Protein 8Y1P (pdb70)

Sequence (1800 aa):
MAFWTQLMLLLWKNFMYRRRQPVQLLVELLWPLFLFFILVAVRHSHPPLEHHECHFPNKPLPSAGTVPWLQGLICNVNNTCFPQLTPGEEPGRLSNFNDSLVSRLLADARTVLGGASAHRTLAGLGKLIATLRAAAQEPLHSLLEAAEDLAQELLALRSLVELRALLQRPRGTSGPLELLSEALCSVSPACSELIGALDSHPLSRLLWRRLKPLILGKLLFAPDTPFTRKLMAQVNRTFEELTLLRDVREVWEMLGPRIFTFMNDSSNVAMLQRLLQMFLDPGSGGYSWQDAHADVGHLVGTLGRVTECLSLDKLEAAPSEAALVSRALQLLAEHRFWAGVVFLGPPGHVRIKIRMDIDVVTRTNKIRDRFWDPGPAADPLTDLRYVWGGFVYLQDLVERAAVRVLSGANPRAGLYLQQMPYPCYVDDVFLRVLSRSLPLFLTLAWIYSVTLTVKAVVREKETRLRDTMRAMGLSRAVLWLGWFLSCLGPFLLSAALLVLVLKLGDILPYSHPGVVFLFLAAFAVATVTQSFLLSAFFSRANLAAACGGLAYFSLYLPYVLCVAWRDRLPAGGRVAASLLSPVAFGFGCESLALLEEQGEGAQWHNVGTRPTADVFSLAQVSGLLLLDAALYGLATWYLEAVCPGQYGIPEPWNFPFRLRGLSLDFYQGHITAFLGHNGAGKTTTLSILSGLFPPSGGSAFILGHDVRSSMAAIRPHLGVCPQYNVLFDMLTVDEHVWFYGRLKGLSAAVVGPEQDRLLQDVGLVSKQSVQTRHLSGGMQRKLSVAIAFVGGSQVVILDEPTAGVDPASRRGIWELLLKYREGRTLILSTHHLDEAELLGDRVAVVAGGRLCCCGSPLFLRRHLGSGYYLTLVKRVGTPQLLALVQHWVPGARLVEELPHELVLVLPYTGAHDGSFATLFRELDTRLAELRLTGYGISDTSLEEIFLKVVEECAWALTRQQLQALLLKRFLLARRSRRGLFAQIVLPALFVGLALVFSLIVPPFGHYPALRLSPTMYGAQVSFFSEDAPGDPGRARLLEALLQEAGLEEPPVQHSSHRFSAPEVPAEVAKVLASGNWTPESPSPACQCSRPGARRLLPDCPAAAGGPPPPQAVTGSGEVVQNLTGRNLSDFLVKTYPRLVRQGLKTKKWVNEVRYGGFSLGGRDPGLPSGQELGRSVEELWALLSPLPGGALDRVLKNLTAWAHSLDAQDSLKIWFNNKGWHSMVAFVNRASNAILRAHLPPGPARHAHSITTLNHPLNLTKEQLSEGALMASSVDVLVSICVVFAMSFVPASFTLVLIEERVTRAKHLQLMGGLSPTLYWLGNFLWDMCNYLVPACIVVLIFLAFQQRAYVAPANLPALLLLLLLYGWSITPLMYPASFFFSVPSTAYVVLTCINLFIGINGSMATFVLELFSDQKLQEVSRILKQVFLIFPHFCLGRGLIDMVRNQAMADAFERLGDRQFQSPLRWEVVGKNLLAMVIQGPLFLLFTLLLQHRSQLLPVLVLRNLRLCLGIPPGECFGLLGVNGAGKTSTFRMVTGDTLASRGEAVLAGHSVAREPSAAHLSMGYCPQSDAIFELLLTGREHLELLARLRGVPEAQVAQTAGSGLARLGLSWYADRPAGTYSGGNKRKLATALALVGDPAVVFLDEPTTGMDPSARRFLWNSLLAVVREGRSVMLTSHSMEECEALCSRLAIMVNGRFRCLGSPQHLKGRFAAGHTLTLRVPAARSQPAAAFVAAEFPGAELREAHGGRLRFQLPPGGRCALARVFGELAVHGAEHGVEDFSVSQTMLEEVFLYFSKDQ

Radius of gyration: 55.16 Å; Cα contacts (8 Å, |Δi|>4): 2455; chains: 1; bounding box: 63×89×198 Å

B-factor: mean 52.03, std 25.71, range [0.37, 94.44]

Solvent-accessible surface area: 89745 Å² total; per-residue (Å²): 191,72,67,170,30,37,12,100,0,9,57,59,3,13,116,10,47,51,120,78,63,92,105,58,61,99,77,6,42,97,84,4,42,125,16,0,120,70,9,23,63,63,11,111,71,90,85,33,106,105,73,104,53,15,8,2,9,4,19,12,0,18,27,20,29,42,60,44,35,69,8,4,34,12,30,17,46,89,12,77,28,88,76,141,75,5,60,0,4,59,73,26,77,16,44,30,38,111,82,1,20,32,39,64,42,74,27,38,41,21,88,26,82,4,18,78,13,9,111,115,26,23,71,3,70,54,111,60,155,51,141,101,181,109,117,86,132,94,20,65,84,29,61,26,91,2,46,27,57,32,37,87,82,80,110,27,141,129,1,55,85,53,37,129,60,37,34,110,131,116,169,62,110,37,4,40,25,61,85,55,29,121,16,15,16,55,201,95,118,25,5,57,104,66,55,50,41,9,83,70,66,92,84,1,113,70,13,34,118,37,28,72,41,18,49,38,0,28,0,1,14,1,50,61,57,100,78,2,137,132,0,2,59,48,1,50,128,36,27,104,73,62,27,34,63,100,9,58,64,79,24,60,110,115,72,4,84,131,65,95,91,96,99,119,87,14,42,79,103,37,62,81,94,95,38,76,124,101,154,132,21,5,47,49,29,45,199,61,83,138,106,58,39,54,26,70,17,110,65,15,33,75,84,0,87,95,12,94,23,25,36,154,94,3,36,45,44,10,107,64,61,86,40,0,20,60,91,0,56,118,5,46,90,98,142,88,16,12,0,0,0,3,15,65,45,181,161,18,101,9,85,0,4,0,10,0,27,22,91,30,1,20,97,0,70,60,48,37,56,110,114,16,58,0,8,23,17,23,69,30,95,82,48,6,63,5,13,52,3,0,1,0,6,0,0,2,22,0,0,20,2,0,1,55,27,36,27,36,66,77,5,106,7,1,0,19,2,2,11,18,5,14,4,19,19,6,41,13,83,17,16,56,66,0,18,74,26,7,0,57,36,2,2,59,3,2,41,58,8,0,20,20,4,0,67,41,10,0,115,17,40,73,24,100,6,38,42,14,0,82,22,37,38,10,48,71,45,0,10,35,61,1,31,53,86,29,4,27,30,21,1,60,93,8,0,39,72,1,8,99,18,5,82,137,11,63,0,2,21,50,5,67,51,25,5,8,70,103,7,5,23,8,0,0,28,0,0,0,18,2,0,11,31,22,1,14,131,43,57,132,3,101,87,0,28,56,35,0,14,121,28,1,62,59,43,8,77,45,2,69,110,11,22,42,178,9,84,221,33,92,49,50,33,6,70,66,27,0,68,51,0,2,0,1,6,0,1,0,1,16,0,2,5,15,14,6,23,74,8,91,0,1,50,142,140,22,35,52,81,106,31,28,87,48,0,9,2,6,55,69,0,23,41,22,0,94,90,0,15,63,83,22,23,116,35,4,119,95,46,24,19,45,80,37,51,134,127,57,115,79,112,97,218,53,157,110,168,238,9,94,16,108,52,29,63,10,98,111,22,48,2,7,1,2,14,1,86,94,34,88,9,14,79,30,41,17,32,29,31,17,27,90,60,102,11,108,58,54,22,33,128,99,72,19,75,86,58,76,81,47,34,91,51,8,57,66,72,13,6,33,1,43,136,83,39,9,11,3,54,28,0,14,0,39,39,0,1,69,1,3,4,32,15,24,62,48,71,79,89,80,6,33,92,33,32,97,79,2,6,123,49,15,57,3,88,101,87,78,90,36,30,4,111,112,16,74,57,2,23,37,9,29,1,1,0,0,10,4,1,4,19,39,0,78,6,0,5,0,32,20,1,1,59,76,14,76,33,57,18,15,22,15,0,6,89,8,0,60,110,5,31,154,56,53,6,0,1,2,6,2,48,27,21,12,1,1,54,32,6,16,17,102,10,0,7,13,14,78,18,127,60,29,30,48,7,17,6,2,81,16,35,19,120,51,11,69,7,18,28,8,42,14,59,125,254,94,18,43,96,83,36,59,62,36,27,73,114,61,48,108,61,10,137,8,62,88,113,80,110,136,69,18,46,3,49,30,44,59,83,13,16,98,125,27,28,11,13,60,32,4,141,43,19,82,96,74,21,94,106,33,193,34,109,16,44,12,11,34,26,7,46,24,62,76,7,25,20,80,9,37,112,120,70,114,262,27,140,97,140,66,14,65,97,8,10,86,57,26,4,91,68,33,37,149,81,20,193,236,59,66,111,49,31,52,79,48,0,14,99,64,2,8,113,7,4,61,104,39,125,121,71,103,117,97,20,138,30,28,31,101,65,105,6,50,35,60,18,52,64,6,18,9,4,13,4,31,46,42,96,77,63,106,27,38,44,113,11,18,62,1,9,9,47,44,10,32,17,136,106,36,58,148,119,128,69,116,93,56,47,66,56,59,170,68,72,81,119,9,47,142,70,10,91,79,60,142,56,77,58,152,32,110,17,48,78,31,104,56,26,138,148,51,12,64,47,10,16,16,84,30,71,74,4,3,6,13,43,47,6,50,58,11,107,25,78,89,29,9,34,4,17,43,1,68,53,33,38,7,5,18,19,2,11,32,15,11,16,97,40,1,139,142,13,27,46,18,21,27,104,11,74,5,36,6,2,0,1,13,4,4,5,15,84,47,86,60,77,99,57,8,122,70,30,0,55,5,21,92,67,81,79,62,120,108,66,90,89,127,44,36,41,45,3,118,29,37,78,32,79,15,53,109,0,80,42,52,50,63,50,30,4,0,8,0,3,4,17,11,24,0,51,5,3,8,2,0,2,0,1,31,0,1,20,0,3,0,38,7,64,18,118,98,24,43,42,93,149,52,26,28,4,22,0,2,5,31,0,5,83,25,51,108,118,51,53,44,118,12,43,98,137,38,24,53,37,39,12,76,20,14,61,38,25,24,51,1,8,4,32,2,8,2,28,17,0,61,25,4,28,113,29,68,44,31,3,15,35,49,29,11,7,51,42,38,75,27,27,102,25,9,13,61,11,2,8,64,39,5,68,80,41,10,100,97,5,0,56,78,5,9,92,34,14,61,69,98,114,32,30,1,101,124,49,96,37,6,24,49,24,25,70,97,27,13,60,56,7,2,57,0,14,11,4,70,18,6,43,32,3,26,98,154,66,35,104,55,84,25,93,90,93,20,33,75,84,20,104,108,25,12,96,70,11,19,127,18,30,98,42,100,150,136,176,78,98,170,173,117,72,26,73,50,152,69,100,151,27,73,116,95,16,105,113,46,19,19,5,0,14,11,12,24,33,22,63,47,47,80,40,22,56,79,30,99,54,100,46,74,96,143,120,166,89,72,75,81,106,147,61,76,113,2,70,53,76,11,44,137,13,8,116,29,1,76,157,58,16,94,74,8,18,101,36,31,133,51,84,106,99,120,60,14,67,14,145,127,92,161,12,107,11,41,12,70,72,31,97,30,9,2,33,26,17,37,74,77,77,36,15,16,46,13,35,81,51,24,20,49,93,52,180,52,118,220,80,104,75,50,21,30,62,48,44,106,105,196,92,76,76,24,16,76,131,50,36,28,23,15,29,69,80,81,3,31,27,120,108,14,34,4,26,76,21,9,6,50,11,19,26,17,79,62,18,96,132,61,68,51,77,121,26,33,37,59,1,111,88,72,3,63,40,42,204,102,59,125,83,8,78,30,119,59,3,20,14,8,16,7,13,0,5,18,14,31,28,44,125,59,44,114,59,47,29,31,34,15,6,31,31,50,66,43,27,18,69,19,37,134,72,12,35,100,11,18,76,68,69,20,181,141,59,84,3,16,20,3,14,7,81,6,24,25,6,15,90,47,28,36,25,64,19,3,4,12,11,104,27,98,39,175,19,80,3,38,25,90,76,17,79,60,167,46,24,34,6,31,20,7,12,4,67,3,69,66,99,75,10,123,54,2,31,62,19,5,57,77,44,6,87,76,14,85,91,124,42,63,58,65,4,41,12,52,5,24,10,55,98,50,70,79,18,27,20,18,112,13,15,6,8,5,35,97,81,0,56,116,39,26,22,87,44,21,6,8,30,26,8,51,26,22,48,11,40,10,142,18,32,137,53,104

Foldseek 3Di:
DFLVVLLVLLQVVLVLVVVVDVVLVVCLQCLLVVLLVVVLVVDVVFDKDWDFWFFFDWAFFCLVDDLSNVLSLQAPLWRPGDRDHAQCQFFQFHGRFCPFLVNVVVQLCCCQLLHDLLVQLLVLVVVPPDPPDQVVVVSLVSNCVSVLVSVVSVPVVPRVVVVVVLLPDDDPLQAPSNSCNRRSGHCQVLVVVSVVSQPSDPSSCVSCVLCVQVQFAAEEEEADDVVVVLLCVLLVVVLVVLQLLALVVVVLVVCLVVLVVCPPPCLVPVPCVPQVPPPDVSVVVNVANPCPSVVVCSVSVSRNVVNVSGDPHRYDYYNHDVVVQVVQVVVVVVVHHQWYWYWDDPFFATAIAIFGFDLQADFFPALFDFFDFLDLQDGSRDFPSCPSSVVLNVVVSSLQSSLCPSFPDRDFFIEMAGAFIARIFMGRPLLLPPLPPVLVSVLVSCLSLLLVLLLVVQVCQLQVNVVQQVLLVDDVVSNVVSSLVNSLPSQLVSLLVCLCSCCPSPVQDLEDSVLSSLLSSLLSLLSSLQSLLLNLPDRDSQVRSVVRSVVSVVLQVVQVVCLVPVPPQDLVNQLVSVLRSSNLVSLLRLQQSLQQQQQHGHDDPCQQPGNADRGHRNVVSSVSSNVSRVVRSVVVVVSCQAPVDPPDDHDPDDDPPDCDWVADHFDQFAAEEEEAAPDLAGVVVVCQLSQPDDDDRFETDDAHDPGSVVVVVCSLAEFEQEPRLNFDQSDFLLVVLVSLQSSRDDDPPVSVCVSVVLCVLLVHVVRRGDGVVPDDPLSSLSSSVSSRCHNNHAAYEYEASCPPHFVLSVVSSVVSVQVPRGRHTYYYYHFFCVCCVPRHAFYWYPAPNYTQDTGGLLVLCVVQWQAKKKKFAAVPDDVVVLCLVCVQPVPKAFDDDDPGMTMIRDHNVCCLVLPQLVSVVVVVVVVVPPNTDDMFMFTGDSVVSSVVSNVVPHVCVQVVLLVLVVVQVVVVVVVPPPPDPCLFVQLLVLLLVLLVLLPPDDFDQPRFDWAWQADDLFAFEAEEAENDDPDPQVVLLVQLLVVLQQADQQDPPCNVDAWAFDDFDDVLVVVFVPVDDDQAGAWDDWDAAPPSRRHGGTDADPRFLHGGAGWHAHVSNYIYGHDYPGSDSRNSHRCQCVQFDVCSSSSTPGCRHHFKYKYKFADNPDSDDLPSQLVSLVSVVPSDDPDVPPSPCVVSVVSNVNSVVPRGRIYMHIHGRSSSSSSSPNVVQSSSFSSSLRSNPPGSPDPPYGYIYIYGYRRADDCRNPVSRVLVPCSVLVSLLSNLLSLLQSVLVVLLVLLVVQCQACVQPLCQVVNDPPCPLCSSVVVQLVVVQVSLVSSVCSCVVDVRHQPDDCLGPPCVSVVSSLLSVQPNLPPNVCRQAVRDNPNCSVVSSVVSSVLSVCLSVQLPPDDPDDDDDCVNVVSVVVVLVVCQPPLSRLVSVLVVVSSVLVVVQVCCVVPHPHDDRCSCDDSRHVVNCVRRVPNVVSSVVSVVCCVVDHVVCDQDDLLLDGDDDDFLEEAAEEAGDDPCDVVVVCQQQPNDDDDDDDHHNSNDDPPPDPPCNRRAGREADLPQRDDQDDQACLSLLSSLVSPDDPVPVSVVLSVVLPVLDVLCPDDSRDDRLSDGLLSVVVSVLSSCVVDPHADAYAANCDPGNCPSVVVSLVVLCVSSVPRGYDYHYDHGQVVCVRDHFWYDYADVNDDPDTGTVVVLLVPLNFAKKWWFAFAPVLQVVLVVVVCVQPVPFAWDDDPRRTTITGQGDDDSSHDSPVSSCCSVVVVPSRTDGIDMGGDSCPVSCVVVSVSD

Structure (mmCIF, N/CA/C/O backbone):
data_8Y1P
#
_entry.id   8Y1P
#
_cell.length_a   1.00
_cell.length_b   1.00
_cell.length_c   1.00
_cell.angle_alpha   90.00
_cell.angle_beta   90.00
_cell.angle_gamma   90.00
#
_symmetry.space_group_name_H-M   'P 1'
#
loop_
_entity.id
_entity.type
_entity.pdbx_description
1 polymer 'Phospholipid-transporting ATPase ABCA7'
2 non-polymer O-[(S)-({(2R)-2,3-bis[(9Z)-octadec-9-enoyloxy]propyl}oxy)(hydroxy)phosphoryl]-L-serine
#
loop_
_atom_site.group_PDB
_atom_site.id
_atom_site.type_symbol
_atom_site.label_atom_id
_atom_site.label_alt_id
_atom_site.label_comp_id
_atom_site.label_asym_id
_atom_site.label_entity_id
_atom_site.label_seq_id
_atom_site.pdbx_PDB_ins_code
_atom_site.Cartn_x
_atom_site.Cartn_y
_atom_site.Cartn_z
_atom_site.occupancy
_atom_site.B_iso_or_equiv
_atom_site.auth_seq_id
_atom_site.auth_comp_id
_atom_site.auth_asym_id
_atom_site.auth_atom_id
_atom_site.pdbx_PDB_model_num
ATOM 1 N N . MET A 1 1 ? 142.269 185.029 114.336 1.00 71.19 1 MET A N 1
ATOM 2 C CA . MET A 1 1 ? 142.644 184.255 115.515 1.00 71.19 1 MET A CA 1
ATOM 3 C C . MET A 1 1 ? 143.179 182.876 115.119 1.00 71.19 1 MET A C 1
ATOM 4 O O . MET A 1 1 ? 142.461 182.069 114.540 1.00 71.19 1 MET A O 1
ATOM 9 N N . ALA A 1 2 ? 144.455 182.617 115.411 1.00 43.94 2 ALA A N 1
ATOM 10 C CA . ALA A 1 2 ? 145.087 181.350 115.062 1.00 43.94 2 ALA A CA 1
ATOM 11 C C . ALA A 1 2 ? 145.208 180.420 116.261 1.00 43.94 2 ALA A C 1
ATOM 12 O O . ALA A 1 2 ? 144.702 179.301 116.222 1.00 43.94 2 ALA A O 1
ATOM 14 N N . PHE A 1 3 ? 145.886 180.861 117.320 1.00 42.34 3 PHE A N 1
ATOM 15 C CA . PHE A 1 3 ? 146.013 180.049 118.523 1.00 42.34 3 PHE A CA 1
ATOM 16 C C . PHE A 1 3 ? 144.664 179.858 119.178 1.00 42.34 3 PHE A C 1
ATOM 17 O O . PHE A 1 3 ? 144.332 178.753 119.601 1.00 42.34 3 PHE A O 1
ATOM 25 N N . TRP A 1 4 ? 143.872 180.911 119.273 1.00 43.65 4 TRP A N 1
ATOM 26 C CA . TRP A 1 4 ? 142.628 180.839 120.015 1.00 43.65 4 TRP A CA 1
ATOM 27 C C . TRP A 1 4 ? 141.449 180.429 119.149 1.00 43.65 4 TRP A C 1
ATOM 28 O O . TRP A 1 4 ? 140.309 180.762 119.478 1.00 43.65 4 TRP A O 1
ATOM 39 N N . THR A 1 5 ? 141.704 179.760 118.027 1.00 36.61 5 THR A N 1
ATOM 40 C CA . THR A 1 5 ? 140.741 178.878 117.386 1.00 36.61 5 THR A CA 1
ATOM 41 C C . THR A 1 5 ? 141.268 177.476 117.212 1.00 36.61 5 THR A C 1
ATOM 42 O O . THR A 1 5 ? 140.472 176.543 117.184 1.00 36.61 5 THR A O 1
ATOM 46 N N . GLN A 1 6 ? 142.586 177.300 117.100 1.00 27.67 6 GLN A N 1
ATOM 47 C CA . GLN A 1 6 ? 143.156 175.968 117.229 1.00 27.67 6 GLN A CA 1
ATOM 48 C C . GLN A 1 6 ? 142.868 175.396 118.602 1.00 27.67 6 GLN A C 1
ATOM 49 O O . GLN A 1 6 ? 142.535 174.218 118.721 1.00 27.67 6 GLN A O 1
ATOM 55 N N . LEU A 1 7 ? 142.925 176.225 119.643 1.00 18.52 7 LEU A N 1
ATOM 56 C CA . LEU A 1 7 ? 142.574 175.752 120.975 1.00 18.52 7 LEU A CA 1
ATOM 57 C C . LEU A 1 7 ? 141.090 175.455 121.104 1.00 18.52 7 LEU A C 1
ATOM 58 O O . LEU A 1 7 ? 140.720 174.481 121.757 1.00 18.52 7 LEU A O 1
ATOM 63 N N . MET A 1 8 ? 140.222 176.252 120.491 1.00 22.34 8 MET A N 1
ATOM 64 C CA . MET A 1 8 ? 138.798 175.948 120.600 1.00 22.34 8 MET A CA 1
ATOM 65 C C . MET A 1 8 ? 138.436 174.677 119.840 1.00 22.34 8 MET A C 1
ATOM 66 O O . MET A 1 8 ? 137.605 173.896 120.309 1.00 22.34 8 MET A O 1
ATOM 71 N N . LEU A 1 9 ? 139.053 174.432 118.681 1.00 18.73 9 LEU A N 1
ATOM 72 C CA . LEU A 1 9 ? 138.819 173.162 117.995 1.00 18.73 9 LEU A CA 1
ATOM 73 C C . LEU A 1 9 ? 139.389 171.998 118.781 1.00 18.73 9 LEU A C 1
ATOM 74 O O . LEU A 1 9 ? 138.726 170.970 118.948 1.00 18.73 9 LEU A O 1
ATOM 79 N N . LEU A 1 10 ? 140.581 172.164 119.331 1.00 13.81 10 LEU A N 1
ATOM 80 C CA . LEU A 1 10 ? 141.243 171.077 120.016 1.00 13.81 10 LEU A CA 1
ATOM 81 C C . LEU A 1 10 ? 140.650 170.826 121.385 1.00 13.81 10 LEU A C 1
ATOM 82 O O . LEU A 1 10 ? 140.937 169.799 121.993 1.00 13.81 10 LEU A O 1
ATOM 87 N N . LEU A 1 11 ? 139.799 171.714 121.870 1.00 12.95 11 LEU A N 1
ATOM 88 C CA . LEU A 1 11 ? 139.109 171.500 123.126 1.00 12.95 11 LEU A CA 1
ATOM 89 C C . LEU A 1 11 ? 137.669 171.060 122.915 1.00 12.95 11 LEU A C 1
ATOM 90 O O . LEU A 1 11 ? 137.134 170.280 123.713 1.00 12.95 11 LEU A O 1
ATOM 95 N N . TRP A 1 12 ? 137.061 171.470 121.806 1.00 17.44 12 TRP A N 1
ATOM 96 C CA . TRP A 1 12 ? 135.780 170.919 121.405 1.00 17.44 12 TRP A CA 1
ATOM 97 C C . TRP A 1 12 ? 135.883 169.445 121.048 1.00 17.44 12 TRP A C 1
ATOM 98 O O . TRP A 1 12 ? 134.941 168.689 121.294 1.00 17.44 12 TRP A O 1
ATOM 109 N N . LYS A 1 13 ? 137.012 169.010 120.491 1.00 8.60 13 LYS A N 1
ATOM 110 C CA . LYS A 1 13 ? 137.194 167.592 120.205 1.00 8.60 13 LYS A CA 1
ATOM 111 C C . LYS A 1 13 ? 137.171 166.753 121.469 1.00 8.60 13 LYS A C 1
ATOM 112 O O . LYS A 1 13 ? 136.512 165.713 121.514 1.00 8.60 13 LYS A O 1
ATOM 118 N N . ASN A 1 14 ? 137.913 167.168 122.496 1.00 11.87 14 ASN A N 1
ATOM 119 C CA . ASN A 1 14 ? 137.959 166.397 123.730 1.00 11.87 14 ASN A CA 1
ATOM 120 C C . ASN A 1 14 ? 136.628 166.426 124.447 1.00 11.87 14 ASN A C 1
ATOM 121 O O . ASN A 1 14 ? 136.250 165.435 125.074 1.00 11.87 14 ASN A O 1
ATOM 126 N N . PHE A 1 15 ? 135.880 167.523 124.334 1.00 21.36 15 PHE A N 1
ATOM 127 C CA . PHE A 1 15 ? 134.529 167.508 124.882 1.00 21.36 15 PHE A CA 1
ATOM 128 C C . PHE A 1 15 ? 133.612 166.570 124.118 1.00 21.36 15 PHE A C 1
ATOM 129 O O . PHE A 1 15 ? 132.721 165.966 124.716 1.00 21.36 15 PHE A O 1
ATOM 137 N N . MET A 1 16 ? 133.819 166.404 122.813 1.00 24.59 16 MET A N 1
ATOM 138 C CA . MET A 1 16 ? 132.958 165.481 122.080 1.00 24.59 16 MET A CA 1
ATOM 139 C C . MET A 1 16 ? 133.313 164.017 122.318 1.00 24.59 16 MET A C 1
ATOM 140 O O . MET A 1 16 ? 132.412 163.194 122.372 1.00 24.59 16 MET A O 1
ATOM 145 N N . TYR A 1 17 ? 134.586 163.632 122.422 1.00 19.50 17 TYR A N 1
ATOM 146 C CA . TYR A 1 17 ? 134.840 162.294 122.970 1.00 19.50 17 TYR A CA 1
ATOM 147 C C . TYR A 1 17 ? 134.404 162.107 124.398 1.00 19.50 17 TYR A C 1
ATOM 148 O O . TYR A 1 17 ? 134.148 160.974 124.802 1.00 19.50 17 TYR A O 1
ATOM 157 N N . ARG A 1 18 ? 134.346 163.152 125.194 1.00 20.73 18 ARG A N 1
ATOM 158 C CA . ARG A 1 18 ? 133.961 162.903 126.567 1.00 20.73 18 ARG A CA 1
ATOM 159 C C . ARG A 1 18 ? 132.445 162.843 126.707 1.00 20.73 18 ARG A C 1
ATOM 160 O O . ARG A 1 18 ? 131.942 162.229 127.645 1.00 20.73 18 ARG A O 1
ATOM 168 N N . ARG A 1 19 ? 131.705 163.381 125.744 1.00 20.53 19 ARG A N 1
ATOM 169 C CA . ARG A 1 19 ? 130.251 163.317 125.776 1.00 20.53 19 ARG A CA 1
ATOM 170 C C . ARG A 1 19 ? 129.700 162.021 125.190 1.00 20.53 19 ARG A C 1
ATOM 171 O O . ARG A 1 19 ? 128.731 161.483 125.720 1.00 20.53 19 ARG A O 1
ATOM 179 N N . ARG A 1 20 ? 130.293 161.466 124.129 1.00 26.18 20 ARG A N 1
ATOM 180 C CA . ARG A 1 20 ? 129.727 160.270 123.498 1.00 26.18 20 ARG A CA 1
ATOM 181 C C . ARG A 1 20 ? 129.935 158.998 124.288 1.00 26.18 20 ARG A C 1
ATOM 182 O O . ARG A 1 20 ? 129.575 157.942 123.773 1.00 26.18 20 ARG A O 1
ATOM 190 N N . GLN A 1 21 ? 130.534 159.033 125.468 1.00 26.49 21 GLN A N 1
ATOM 191 C CA . GLN A 1 21 ? 130.756 157.841 126.282 1.00 26.49 21 GLN A CA 1
ATOM 192 C C . GLN A 1 21 ? 130.238 158.099 127.684 1.00 26.49 21 GLN A C 1
ATOM 193 O O . GLN A 1 21 ? 131.022 158.329 128.606 1.00 26.49 21 GLN A O 1
ATOM 199 N N . PRO A 1 22 ? 128.937 158.093 127.882 1.00 19.77 22 PRO A N 1
ATOM 200 C CA . PRO A 1 22 ? 128.415 158.464 129.195 1.00 19.77 22 PRO A CA 1
ATOM 201 C C . PRO A 1 22 ? 128.294 157.313 130.181 1.00 19.77 22 PRO A C 1
ATOM 202 O O . PRO A 1 22 ? 127.324 157.244 130.932 1.00 19.77 22 PRO A O 1
ATOM 206 N N . VAL A 1 23 ? 129.273 156.420 130.218 1.00 24.15 23 VAL A N 1
ATOM 207 C CA . VAL A 1 23 ? 129.465 155.514 131.342 1.00 24.15 23 VAL A CA 1
ATOM 208 C C . VAL A 1 23 ? 130.934 155.566 131.716 1.00 24.15 23 VAL A C 1
ATOM 209 O O . VAL A 1 23 ? 131.360 154.968 132.701 1.00 24.15 23 VAL A O 1
ATOM 213 N N . GLN A 1 24 ? 131.738 156.207 130.895 1.00 20.98 24 GLN A N 1
ATOM 214 C CA . GLN A 1 24 ? 133.035 156.629 131.375 1.00 20.98 24 GLN A CA 1
ATOM 215 C C . GLN A 1 24 ? 132.865 157.808 132.309 1.00 20.98 24 GLN A C 1
ATOM 216 O O . GLN A 1 24 ? 133.354 157.802 133.443 1.00 20.98 24 GLN A O 1
ATOM 222 N N . LEU A 1 25 ? 132.040 158.759 131.896 1.00 17.71 25 LEU A N 1
ATOM 223 C CA . LEU A 1 25 ? 131.884 160.007 132.620 1.00 17.71 25 LEU A CA 1
ATOM 224 C C . LEU A 1 25 ? 131.092 159.825 133.895 1.00 17.71 25 LEU A C 1
ATOM 225 O O . LEU A 1 25 ? 131.309 160.555 134.862 1.00 17.71 25 LEU A O 1
ATOM 230 N N . LEU A 1 26 ? 130.160 158.887 133.919 1.00 19.94 26 LEU A N 1
ATOM 231 C CA . LEU A 1 26 ? 129.312 158.777 135.089 1.00 19.94 26 LEU A CA 1
ATOM 232 C C . LEU A 1 26 ? 129.996 157.953 136.164 1.00 19.94 26 LEU A C 1
ATOM 233 O O . LEU A 1 26 ? 129.925 158.296 137.343 1.00 19.94 26 LEU A O 1
ATOM 238 N N . VAL A 1 27 ? 130.630 156.851 135.778 1.00 14.10 27 VAL A N 1
ATOM 239 C CA . VAL A 1 27 ? 131.393 156.043 136.717 1.00 14.10 27 VAL A CA 1
ATOM 240 C C . VAL A 1 27 ? 132.548 156.821 137.318 1.00 14.10 27 VAL A C 1
ATOM 241 O O . VAL A 1 27 ? 132.778 156.750 138.528 1.00 14.10 27 VAL A O 1
ATOM 245 N N . GLU A 1 28 ? 133.254 157.638 136.528 1.00 19.41 28 GLU A N 1
ATOM 246 C CA . GLU A 1 28 ? 134.375 158.334 137.164 1.00 19.41 28 GLU A CA 1
ATOM 247 C C . GLU A 1 28 ? 133.950 159.526 137.999 1.00 19.41 28 GLU A C 1
ATOM 248 O O . GLU A 1 28 ? 134.813 160.238 138.508 1.00 19.41 28 GLU A O 1
ATOM 254 N N . LEU A 1 29 ? 132.658 159.765 138.147 1.00 17.19 29 LEU A N 1
ATOM 255 C CA . LEU A 1 29 ? 132.146 160.793 139.025 1.00 17.19 29 LEU A CA 1
ATOM 256 C C . LEU A 1 29 ? 131.333 160.241 140.183 1.00 17.19 29 LEU A C 1
ATOM 257 O O . LEU A 1 29 ? 131.211 160.921 141.199 1.00 17.19 29 LEU A O 1
ATOM 262 N N . LEU A 1 30 ? 130.795 159.034 140.072 1.00 8.50 30 LEU A N 1
ATOM 263 C CA . LEU A 1 30 ? 130.187 158.360 141.206 1.00 8.50 30 LEU A CA 1
ATOM 264 C C . LEU A 1 30 ? 131.112 157.371 141.865 1.00 8.50 30 LEU A C 1
ATOM 265 O O . LEU A 1 30 ? 130.674 156.661 142.756 1.00 8.50 30 LEU A O 1
ATOM 270 N N . TRP A 1 31 ? 132.319 157.224 141.402 1.00 7.18 31 TRP A N 1
ATOM 271 C CA . TRP A 1 31 ? 133.198 156.339 142.146 1.00 7.18 31 TRP A CA 1
ATOM 272 C C . TRP A 1 31 ? 133.847 157.031 143.339 1.00 7.18 31 TRP A C 1
ATOM 273 O O . TRP A 1 31 ? 134.001 156.370 144.361 1.00 7.18 31 TRP A O 1
ATOM 284 N N . PRO A 1 32 ? 134.257 158.329 143.313 1.00 11.23 32 PRO A N 1
ATOM 285 C CA . PRO A 1 32 ? 134.604 158.958 144.592 1.00 11.23 32 PRO A CA 1
ATOM 286 C C . PRO A 1 32 ? 133.416 159.495 145.369 1.00 11.23 32 PRO A C 1
ATOM 287 O O . PRO A 1 32 ? 133.492 160.563 145.972 1.00 11.23 32 PRO A O 1
ATOM 291 N N . LEU A 1 33 ? 132.331 158.753 145.380 1.00 6.72 33 LEU A N 1
ATOM 292 C CA . LEU A 1 33 ? 131.192 158.970 146.244 1.00 6.72 33 LEU A CA 1
ATOM 293 C C . LEU A 1 33 ? 130.677 157.630 146.709 1.00 6.72 33 LEU A C 1
ATOM 294 O O . LEU A 1 33 ? 129.635 157.563 147.352 1.00 6.72 33 LEU A O 1
ATOM 299 N N . PHE A 1 34 ? 131.342 156.564 146.331 1.00 14.36 34 PHE A N 1
ATOM 300 C CA . PHE A 1 34 ? 131.246 155.289 146.983 1.00 14.36 34 PHE A CA 1
ATOM 301 C C . PHE A 1 34 ? 132.501 155.038 147.791 1.00 14.36 34 PHE A C 1
A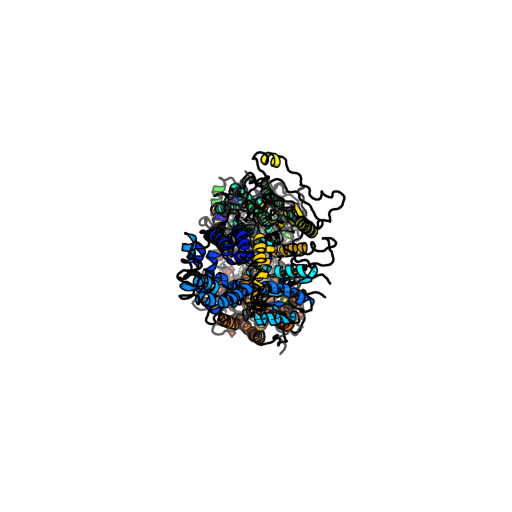TOM 302 O O . PHE A 1 34 ? 132.586 154.054 148.519 1.00 14.36 34 PHE A O 1
ATOM 310 N N . LEU A 1 35 ? 133.458 155.939 147.746 1.00 7.89 35 LEU A N 1
ATOM 311 C CA . LEU A 1 35 ? 134.552 155.834 148.683 1.00 7.89 35 LEU A CA 1
ATOM 312 C C . LEU A 1 35 ? 134.455 156.825 149.828 1.00 7.89 35 LEU A C 1
ATOM 313 O O . LEU A 1 35 ? 135.008 156.560 150.888 1.00 7.89 35 LEU A O 1
ATOM 318 N N . PHE A 1 36 ? 133.751 157.937 149.664 1.00 7.95 36 PHE A N 1
ATOM 319 C CA . PHE A 1 36 ? 133.540 158.891 150.740 1.00 7.95 36 PHE A CA 1
ATOM 320 C C . PHE A 1 36 ? 132.121 158.887 151.255 1.00 7.95 36 PHE A C 1
ATOM 321 O O . PHE A 1 36 ? 131.741 159.811 151.960 1.00 7.95 36 PHE A O 1
ATOM 329 N N . PHE A 1 37 ? 131.305 157.925 150.870 1.00 5.41 37 PHE A N 1
ATOM 330 C CA . PHE A 1 37 ? 130.111 157.620 151.629 1.00 5.41 37 PHE A CA 1
ATOM 331 C C . PHE A 1 37 ? 130.309 156.370 152.448 1.00 5.41 37 PHE A C 1
ATOM 332 O O . PHE A 1 37 ? 129.348 155.826 152.983 1.00 5.41 37 PHE A O 1
ATOM 340 N N . ILE A 1 38 ? 131.534 155.888 152.520 1.00 20.89 38 ILE A N 1
ATOM 341 C CA . ILE A 1 38 ? 131.913 154.911 153.517 1.00 20.89 38 ILE A CA 1
ATOM 342 C C . ILE A 1 38 ? 132.493 155.603 154.738 1.00 20.89 38 ILE A C 1
ATOM 343 O O . ILE A 1 38 ? 132.175 155.236 155.867 1.00 20.89 38 ILE A O 1
ATOM 348 N N . LEU A 1 39 ? 133.295 156.652 154.537 1.00 2.74 39 LEU A N 1
ATOM 349 C CA . LEU A 1 39 ? 133.842 157.409 155.656 1.00 2.74 39 LEU A CA 1
ATOM 350 C C . LEU A 1 39 ? 132.780 158.198 156.395 1.00 2.74 39 LEU A C 1
ATOM 351 O O . LEU A 1 39 ? 132.893 158.370 157.603 1.00 2.74 39 LEU A O 1
ATOM 356 N N . VAL A 1 40 ? 131.749 158.681 155.710 1.00 3.11 40 VAL A N 1
ATOM 357 C CA . VAL A 1 40 ? 130.645 159.335 156.402 1.00 3.11 40 VAL A CA 1
ATOM 358 C C . VAL A 1 40 ? 129.891 158.358 157.290 1.00 3.11 40 VAL A C 1
ATOM 359 O O . VAL A 1 40 ? 129.427 158.728 158.372 1.00 3.11 40 VAL A O 1
ATOM 363 N N . ALA A 1 41 ? 129.818 157.090 156.919 1.00 18.94 41 ALA A N 1
ATOM 364 C CA . ALA A 1 41 ? 129.124 156.152 157.782 1.00 18.94 41 ALA A CA 1
ATOM 365 C C . ALA A 1 41 ? 130.011 155.559 158.864 1.00 18.94 41 ALA A C 1
ATOM 366 O O . ALA A 1 41 ? 129.490 155.150 159.900 1.00 18.94 41 ALA A O 1
ATOM 368 N N . VAL A 1 42 ? 131.329 155.507 158.673 1.00 4.30 42 VAL A N 1
ATOM 369 C CA . VAL A 1 42 ? 132.214 155.092 159.757 1.00 4.30 42 VAL A CA 1
ATOM 370 C C . VAL A 1 42 ? 132.428 156.234 160.741 1.00 4.30 42 VAL A C 1
ATOM 371 O O . VAL A 1 42 ? 132.680 155.996 161.921 1.00 4.30 42 VAL A O 1
ATOM 375 N N . ARG A 1 43 ? 132.261 157.478 160.315 1.00 7.10 43 ARG A N 1
ATOM 376 C CA . ARG A 1 43 ? 132.296 158.577 161.266 1.00 7.10 43 ARG A CA 1
ATOM 377 C C . ARG A 1 43 ? 131.061 158.580 162.148 1.00 7.10 43 ARG A C 1
ATOM 378 O O . ARG A 1 43 ? 131.171 158.761 163.357 1.00 7.10 43 ARG A O 1
ATOM 386 N N . HIS A 1 44 ? 129.887 158.360 161.595 1.00 11.21 44 HIS A N 1
ATOM 387 C CA . HIS A 1 44 ? 128.693 158.501 162.416 1.00 11.21 44 HIS A CA 1
ATOM 388 C C . HIS A 1 44 ? 128.393 157.290 163.260 1.00 11.21 44 HIS A C 1
ATOM 389 O O . HIS A 1 44 ? 127.349 157.265 163.908 1.00 11.21 44 HIS A O 1
ATOM 396 N N . SER A 1 45 ? 129.254 156.285 163.270 1.00 16.68 45 SER A N 1
ATOM 397 C CA . SER A 1 45 ? 129.085 155.167 164.178 1.00 16.68 45 SER A CA 1
ATOM 398 C C . SER A 1 45 ? 130.264 155.032 165.127 1.00 16.68 45 SER A C 1
ATOM 399 O O . SER A 1 45 ? 130.449 153.971 165.717 1.00 16.68 45 SER A O 1
ATOM 402 N N . HIS A 1 46 ? 131.077 156.083 165.269 1.00 16.43 46 HIS A N 1
ATOM 403 C CA . HIS A 1 46 ? 132.096 156.175 166.320 1.00 16.43 46 HIS A CA 1
ATOM 404 C C . HIS A 1 46 ? 132.240 157.629 166.741 1.00 16.43 46 HIS A C 1
ATOM 405 O O . HIS A 1 46 ? 133.252 158.273 166.448 1.00 16.43 46 HIS A O 1
ATOM 412 N N . PRO A 1 47 ? 131.255 158.179 167.445 1.00 18.91 47 PRO A N 1
ATOM 413 C CA . PRO A 1 47 ? 131.257 159.610 167.739 1.00 18.91 47 PRO A CA 1
ATOM 414 C C . PRO A 1 47 ? 132.306 159.945 168.785 1.00 18.91 47 PRO A C 1
ATOM 415 O O . PRO A 1 47 ? 132.815 159.040 169.455 1.00 18.91 47 PRO A O 1
ATOM 419 N N . PRO A 1 48 ? 132.693 161.208 168.944 1.00 16.07 48 PRO A N 1
ATOM 420 C CA . PRO A 1 48 ? 133.659 161.534 169.985 1.00 16.07 48 PRO A CA 1
ATOM 421 C C . PRO A 1 48 ? 133.002 161.567 171.347 1.00 16.07 48 PRO A C 1
ATOM 422 O O . PRO A 1 48 ? 131.847 161.958 171.497 1.00 16.07 48 PRO A O 1
ATOM 426 N N . LEU A 1 49 ? 133.750 161.140 172.353 1.00 16.17 49 LEU A N 1
ATOM 427 C CA . LEU A 1 49 ? 133.238 161.051 173.709 1.00 16.17 49 LEU A CA 1
ATOM 428 C C . LEU A 1 49 ? 134.020 162.017 174.570 1.00 16.17 49 LEU A C 1
ATOM 429 O O . LEU A 1 49 ? 135.240 161.926 174.616 1.00 16.17 49 LEU A O 1
ATOM 434 N N . GLU A 1 50 ? 133.353 162.912 175.276 1.00 18.96 50 GLU A N 1
ATOM 435 C CA . GLU A 1 50 ? 134.066 163.950 176.005 1.00 18.96 50 GLU A CA 1
ATOM 436 C C . GLU A 1 50 ? 133.928 163.782 177.509 1.00 18.96 50 GLU A C 1
ATOM 437 O O . GLU A 1 50 ? 132.815 163.711 178.033 1.00 18.96 50 GLU A O 1
ATOM 443 N N . HIS A 1 51 ? 135.063 163.735 178.200 1.00 6.75 51 HIS A N 1
ATOM 444 C CA . HIS A 1 51 ? 135.129 163.390 179.607 1.00 6.75 51 HIS A CA 1
ATOM 445 C C . HIS A 1 51 ? 135.602 164.565 180.438 1.00 6.75 51 HIS A C 1
ATOM 446 O O . HIS A 1 51 ? 136.453 165.347 180.010 1.00 6.75 51 HIS A O 1
ATOM 453 N N . HIS A 1 52 ? 135.083 164.635 181.661 1.00 14.65 52 HIS A N 1
ATOM 454 C CA . HIS A 1 52 ? 135.380 165.718 182.583 1.00 14.65 52 HIS A CA 1
ATOM 455 C C . HIS A 1 52 ? 136.724 165.463 183.235 1.00 14.65 52 HIS A C 1
ATOM 456 O O . HIS A 1 52 ? 137.488 164.593 182.828 1.00 14.65 52 HIS A O 1
ATOM 463 N N . GLU A 1 53 ? 137.024 166.202 184.280 1.00 18.30 53 GLU A N 1
ATOM 464 C CA . GLU A 1 53 ? 138.334 166.148 184.896 1.00 18.30 53 GLU A CA 1
ATOM 465 C C . GLU A 1 53 ? 138.295 165.158 186.040 1.00 18.30 53 GLU A C 1
ATOM 466 O O . GLU A 1 53 ? 137.499 165.325 186.957 1.00 18.30 53 GLU A O 1
ATOM 472 N N . CYS A 1 54 ? 139.129 164.124 185.991 1.00 24.86 54 CYS A N 1
ATOM 473 C CA . CYS A 1 54 ? 139.075 163.058 186.979 1.00 24.86 54 CYS A CA 1
ATOM 474 C C . CYS A 1 54 ? 140.147 163.286 188.031 1.00 24.86 54 CYS A C 1
ATOM 475 O O . CYS A 1 54 ? 141.318 163.393 187.700 1.00 24.86 54 CYS A O 1
ATOM 478 N N . HIS A 1 55 ? 139.729 163.397 189.286 1.00 6.64 55 HIS A N 1
ATOM 479 C CA . HIS A 1 55 ? 140.590 163.401 190.460 1.00 6.64 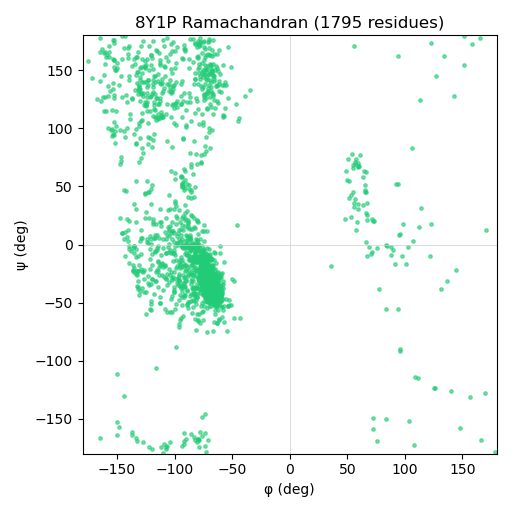55 HIS A CA 1
ATOM 480 C C . HIS A 1 55 ? 140.290 162.148 191.269 1.00 6.64 55 HIS A C 1
ATOM 481 O O . HIS A 1 55 ? 139.162 161.987 191.728 1.00 6.64 55 HIS A O 1
ATOM 488 N N . PHE A 1 56 ? 141.350 161.244 191.505 1.00 23.38 56 PHE A N 1
ATOM 489 C CA . PHE A 1 56 ? 141.240 159.892 192.037 1.00 23.38 56 PHE A CA 1
ATOM 490 C C . PHE A 1 56 ? 141.636 159.824 193.501 1.00 23.38 56 PHE A C 1
ATOM 491 O O . PHE A 1 56 ? 142.561 160.514 193.918 1.00 23.38 56 PHE A O 1
ATOM 499 N N . PRO A 1 57 ? 141.041 158.944 194.304 1.00 41.34 57 PRO A N 1
ATOM 500 C CA . PRO A 1 57 ? 141.440 158.808 195.707 1.00 41.34 57 PRO A CA 1
ATOM 501 C C . PRO A 1 57 ? 142.671 157.925 195.894 1.00 41.34 57 PRO A C 1
ATOM 502 O O . PRO A 1 57 ? 143.157 157.290 194.965 1.00 41.34 57 PRO A O 1
ATOM 506 N N . ASN A 1 58 ? 143.180 157.893 197.126 1.00 41.34 58 ASN A N 1
ATOM 507 C CA . ASN A 1 58 ? 144.455 157.248 197.403 1.00 41.34 58 ASN A CA 1
ATOM 508 C C . ASN A 1 58 ? 144.270 155.849 197.965 1.00 41.34 58 ASN A C 1
ATOM 509 O O . ASN A 1 58 ? 143.237 155.523 198.539 1.00 41.34 58 ASN A O 1
ATOM 514 N N . LYS A 1 59 ? 145.298 155.019 197.800 1.00 41.34 59 LYS A N 1
ATOM 515 C CA . LYS A 1 59 ? 145.264 153.600 198.136 1.00 41.34 59 LYS A CA 1
ATOM 516 C C . LYS A 1 59 ? 146.368 153.289 199.120 1.00 41.34 59 LYS A C 1
ATOM 517 O O . LYS A 1 59 ? 147.485 153.010 198.701 1.00 41.34 59 LYS A O 1
ATOM 523 N N . PRO A 1 60 ? 146.114 153.326 200.411 1.00 41.34 60 PRO A N 1
ATOM 524 C CA . PRO A 1 60 ? 147.184 153.092 201.372 1.00 41.34 60 PRO A CA 1
ATOM 525 C C . PRO A 1 60 ? 147.682 151.664 201.361 1.00 41.34 60 PRO A C 1
ATOM 526 O O . PRO A 1 60 ? 146.910 150.722 201.222 1.00 41.34 60 PRO A O 1
ATOM 530 N N . LEU A 1 61 ? 148.982 151.516 201.482 1.00 41.34 61 LEU A N 1
ATOM 531 C CA . LEU A 1 61 ? 149.654 150.228 201.474 1.00 41.34 61 LEU A CA 1
ATOM 532 C C . LEU A 1 61 ? 149.754 149.720 202.901 1.00 41.34 61 LEU A C 1
ATOM 533 O O . LEU A 1 61 ? 149.499 150.492 203.820 1.00 41.34 61 LEU A O 1
ATOM 538 N N . PRO A 1 62 ? 150.086 148.435 203.141 1.00 13.41 62 PRO A N 1
ATOM 539 C CA . PRO A 1 62 ? 150.020 147.902 204.509 1.00 13.41 62 PRO A CA 1
ATOM 540 C C . PRO A 1 62 ? 150.983 148.501 205.501 1.00 13.41 62 PRO A C 1
ATOM 541 O O . PRO A 1 62 ? 150.870 148.183 206.685 1.00 13.41 62 PRO A O 1
ATOM 545 N N . SER A 1 63 ? 151.920 149.345 205.075 1.00 19.83 63 SER A N 1
ATOM 546 C CA . SER A 1 63 ? 152.773 150.056 206.009 1.00 19.83 63 SER A CA 1
ATOM 547 C C . SER A 1 63 ? 151.997 151.092 206.794 1.00 19.83 63 SER A C 1
ATOM 548 O O . SER A 1 63 ? 152.442 151.496 207.865 1.00 19.83 63 SER A O 1
ATOM 551 N N . ALA A 1 64 ? 150.850 151.526 206.285 1.00 16.93 64 ALA A N 1
ATOM 552 C CA . ALA A 1 64 ? 150.055 152.566 206.907 1.00 16.93 64 ALA A CA 1
ATOM 553 C C . ALA A 1 64 ? 149.294 152.080 208.117 1.00 16.93 64 ALA A C 1
ATOM 554 O O . ALA A 1 64 ? 148.878 152.898 208.936 1.00 16.93 64 ALA A O 1
ATOM 556 N N . GLY A 1 65 ? 149.090 150.788 208.240 1.00 17.05 65 GLY A N 1
ATOM 557 C CA . GLY A 1 65 ? 148.233 150.232 209.257 1.00 17.05 65 GLY A CA 1
ATOM 558 C C . GLY A 1 65 ? 147.589 148.977 208.723 1.00 17.05 65 GLY A C 1
ATOM 559 O O . GLY A 1 65 ? 148.092 148.354 207.804 1.00 17.05 65 GLY A O 1
ATOM 560 N N . THR A 1 66 ? 146.473 148.617 209.315 1.00 13.14 66 THR A N 1
ATOM 561 C CA . THR A 1 66 ? 145.698 147.494 208.828 1.00 13.14 66 THR A CA 1
ATOM 562 C C . THR A 1 66 ? 144.226 147.851 208.703 1.00 13.14 66 THR A C 1
ATOM 563 O O . THR A 1 66 ? 143.524 147.259 207.881 1.00 13.14 66 THR A O 1
ATOM 567 N N . VAL A 1 67 ? 143.758 148.857 209.422 1.00 17.42 67 VAL A N 1
ATOM 568 C CA . VAL A 1 67 ? 142.432 149.409 209.199 1.00 17.42 67 VAL A CA 1
ATOM 569 C C . VAL A 1 67 ? 142.454 150.381 208.014 1.00 17.42 67 VAL A C 1
ATOM 570 O O . VAL A 1 67 ? 141.544 150.280 207.179 1.00 17.42 67 VAL A O 1
ATOM 574 N N . PRO A 1 68 ? 143.417 151.323 207.856 1.00 15.35 68 PRO A N 1
ATOM 575 C CA . PRO A 1 68 ? 143.425 152.117 206.619 1.00 15.35 68 PRO A CA 1
ATOM 576 C C . PRO A 1 68 ? 143.666 151.331 205.365 1.00 15.35 68 PRO A C 1
ATOM 577 O O . PRO A 1 68 ? 143.092 151.673 204.326 1.00 15.35 68 PRO A O 1
ATOM 581 N N . TRP A 1 69 ? 144.474 150.280 205.426 1.00 8.53 69 TRP A N 1
ATOM 582 C CA . TRP A 1 69 ? 144.708 149.467 204.244 1.00 8.53 69 TRP A CA 1
ATOM 583 C C . TRP A 1 69 ? 143.462 148.730 203.829 1.00 8.53 69 TRP A C 1
ATOM 584 O O . TRP A 1 69 ? 143.154 148.628 202.642 1.00 8.53 69 TRP A O 1
ATOM 595 N N . LEU A 1 70 ? 142.715 148.242 204.795 1.00 18.40 70 LEU A N 1
ATOM 596 C CA . LEU A 1 70 ? 141.551 147.443 204.485 1.00 18.40 70 LEU A CA 1
ATOM 597 C C . LEU A 1 70 ? 140.408 148.323 204.020 1.00 18.40 70 LEU A C 1
ATOM 598 O O . LEU A 1 70 ? 139.620 147.903 203.168 1.00 18.40 70 LEU A O 1
ATOM 603 N N . GLN A 1 71 ? 140.327 149.548 204.546 1.00 16.27 71 GLN A N 1
ATOM 604 C CA . GLN A 1 71 ? 139.388 150.530 204.021 1.00 16.27 71 GLN A CA 1
ATOM 605 C C . GLN A 1 71 ? 139.711 150.871 202.581 1.00 16.27 71 GLN A C 1
ATOM 606 O O . GLN A 1 71 ? 138.824 150.910 201.734 1.00 16.27 71 GLN A O 1
ATOM 612 N N . GLY A 1 72 ? 140.972 151.092 202.273 1.00 17.59 72 GLY A N 1
ATOM 613 C CA . GLY A 1 72 ? 141.286 151.397 200.896 1.00 17.59 72 GLY A CA 1
ATOM 614 C C . GLY A 1 72 ? 141.372 150.213 199.977 1.00 17.59 72 GLY A C 1
ATOM 615 O O . GLY A 1 72 ? 141.666 150.365 198.796 1.00 17.59 72 GLY A O 1
ATOM 616 N N . LEU A 1 73 ? 141.190 149.013 200.496 1.00 11.89 73 LEU A N 1
ATOM 617 C CA . LEU A 1 73 ? 141.038 147.841 199.644 1.00 11.89 73 LEU A CA 1
ATOM 618 C C . LEU A 1 73 ? 139.583 147.558 199.319 1.00 11.89 73 LEU A C 1
ATOM 619 O O . LEU A 1 73 ? 139.252 147.253 198.175 1.00 11.89 73 LEU A O 1
ATOM 624 N N . ILE A 1 74 ? 138.706 147.660 200.311 1.00 17.27 74 ILE A N 1
ATOM 625 C CA . ILE A 1 74 ? 137.323 147.260 200.121 1.00 17.27 74 ILE A CA 1
ATOM 626 C C . ILE A 1 74 ? 136.524 148.361 199.463 1.00 17.27 74 ILE A C 1
ATOM 627 O O . ILE A 1 74 ? 135.772 148.113 198.522 1.00 17.27 74 ILE A O 1
ATOM 632 N N . CYS A 1 75 ? 136.697 149.599 199.906 1.00 17.54 75 CYS A N 1
ATOM 633 C CA . CYS A 1 75 ? 135.797 150.671 199.489 1.00 17.54 75 CYS A CA 1
ATOM 634 C C . CYS A 1 75 ? 136.087 151.201 198.099 1.00 17.54 75 CYS A C 1
ATOM 635 O O . CYS A 1 75 ? 135.307 150.996 197.173 1.00 17.54 75 CYS A O 1
ATOM 638 N N . ASN A 1 76 ? 137.219 151.853 197.916 1.00 14.04 76 ASN A N 1
ATOM 639 C CA . ASN A 1 76 ? 137.530 152.415 196.612 1.00 14.04 76 ASN A CA 1
ATOM 640 C C . ASN A 1 76 ? 138.188 151.357 195.732 1.00 14.04 76 ASN A C 1
ATOM 641 O O . ASN A 1 76 ? 139.349 151.439 195.346 1.00 14.04 76 ASN A O 1
ATOM 646 N N . VAL A 1 77 ? 137.376 150.343 195.409 1.00 16.16 77 VAL A N 1
ATOM 647 C CA . VAL A 1 77 ? 137.766 149.247 194.531 1.00 16.16 77 VAL A CA 1
ATOM 648 C C . VAL A 1 77 ? 137.536 149.629 193.089 1.00 16.16 77 VAL A C 1
ATOM 649 O O . VAL A 1 77 ? 137.940 148.904 192.176 1.00 16.16 77 VAL A O 1
ATOM 653 N N . ASN A 1 78 ? 136.951 150.791 192.849 1.00 17.81 78 ASN A N 1
ATOM 654 C CA . ASN A 1 78 ? 136.456 151.145 191.540 1.00 17.81 78 ASN A CA 1
ATOM 655 C C . ASN A 1 78 ? 137.235 152.248 190.840 1.00 17.81 78 ASN A C 1
ATOM 656 O O . ASN A 1 78 ? 137.097 152.364 189.624 1.00 17.81 78 ASN A O 1
ATOM 661 N N . ASN A 1 79 ? 138.062 153.027 191.548 1.00 9.99 79 ASN A N 1
ATOM 662 C CA . ASN A 1 79 ? 138.628 154.286 191.048 1.00 9.99 79 ASN A CA 1
ATOM 663 C C . ASN A 1 79 ? 137.550 155.203 190.489 1.00 9.99 79 ASN A C 1
ATOM 664 O O . ASN A 1 79 ? 137.383 155.311 189.282 1.00 9.99 79 ASN A O 1
ATOM 669 N N . THR A 1 80 ? 136.777 155.788 191.395 1.00 22.14 80 THR A N 1
ATOM 670 C CA . THR A 1 80 ? 135.578 156.498 190.972 1.00 22.14 80 THR A CA 1
ATOM 671 C C . THR A 1 80 ? 135.895 157.753 190.147 1.00 22.14 80 THR A C 1
ATOM 672 O O . THR A 1 80 ? 135.158 158.074 189.212 1.00 22.14 80 THR A O 1
ATOM 676 N N . CYS A 1 81 ? 137.022 158.406 190.406 1.00 12.67 81 CYS A N 1
ATOM 677 C CA . CYS A 1 81 ? 137.484 159.630 189.737 1.00 12.67 81 CYS A CA 1
ATOM 678 C C . CYS A 1 81 ? 136.463 160.763 189.871 1.00 12.67 81 CYS A C 1
ATOM 679 O O . CYS A 1 81 ? 135.715 161.098 188.968 1.00 12.67 81 CYS A O 1
ATOM 682 N N . PHE A 1 82 ? 136.418 161.297 191.081 1.00 6.94 82 PHE A N 1
ATOM 683 C CA . PHE A 1 82 ? 135.598 162.453 191.374 1.00 6.94 82 PHE A CA 1
ATOM 684 C C . PHE A 1 82 ? 136.059 163.659 190.563 1.00 6.94 82 PHE A C 1
ATOM 685 O O . PHE A 1 82 ? 137.229 163.747 190.203 1.00 6.94 82 PHE A O 1
ATOM 693 N N . PRO A 1 83 ? 135.172 164.593 190.251 1.00 12.43 83 PRO A N 1
ATOM 694 C CA . PRO A 1 83 ? 135.609 165.799 189.549 1.00 12.43 83 PRO A CA 1
ATOM 695 C C . PRO A 1 83 ? 136.100 166.920 190.446 1.00 12.43 83 PRO A C 1
ATOM 696 O O . PRO A 1 83 ? 136.790 167.821 189.976 1.00 12.43 83 PRO A O 1
ATOM 700 N N . GLN A 1 84 ? 135.756 166.891 191.721 1.00 19.73 84 GLN A N 1
ATOM 701 C CA . GLN A 1 84 ? 136.284 167.803 192.720 1.00 19.73 84 GLN A CA 1
ATOM 702 C C . GLN A 1 84 ? 137.376 167.069 193.466 1.00 19.73 84 GLN A C 1
ATOM 703 O O . GLN A 1 84 ? 137.324 165.850 193.587 1.00 19.73 84 GLN A O 1
ATOM 709 N N . LEU A 1 85 ? 138.350 167.802 193.988 1.00 14.97 85 LEU A N 1
ATOM 710 C CA . LEU A 1 85 ? 139.515 167.135 194.548 1.00 14.97 85 LEU A CA 1
ATOM 711 C C . LEU A 1 85 ? 139.175 166.443 195.853 1.00 14.97 85 LEU A C 1
ATOM 712 O O . LEU A 1 85 ? 138.373 166.929 196.648 1.00 14.97 85 LEU A O 1
ATOM 717 N N . THR A 1 86 ? 139.762 165.271 196.031 1.00 11.91 86 THR A N 1
ATOM 718 C CA . THR A 1 86 ? 139.505 164.436 197.171 1.00 11.91 86 THR A CA 1
ATOM 719 C C . THR A 1 86 ? 140.170 165.036 198.401 1.00 11.91 86 THR A C 1
ATOM 720 O O . THR A 1 86 ? 141.056 165.874 198.282 1.00 11.91 86 THR A O 1
ATOM 724 N N . PRO A 1 87 ? 139.757 164.645 199.605 1.00 14.63 87 PRO A N 1
ATOM 725 C CA . PRO A 1 87 ? 140.419 165.148 200.806 1.00 14.63 87 PRO A CA 1
ATOM 726 C C . PRO A 1 87 ? 141.780 164.544 201.093 1.00 14.63 87 PRO A C 1
ATOM 727 O O . PRO A 1 87 ? 142.300 164.766 202.184 1.00 14.63 87 PRO A O 1
ATOM 731 N N . GLY A 1 88 ? 142.380 163.803 200.170 1.00 15.40 88 GLY A N 1
ATOM 732 C CA . GLY A 1 88 ? 143.708 163.285 200.381 1.00 15.40 88 GLY A CA 1
ATOM 733 C C . GLY A 1 88 ? 144.729 163.777 199.383 1.00 15.40 88 GLY A C 1
ATOM 734 O O . GLY A 1 88 ? 145.748 163.133 199.169 1.00 15.40 88 GLY A O 1
ATOM 735 N N . GLU A 1 89 ? 144.453 164.908 198.747 1.00 14.11 89 GLU A N 1
ATOM 736 C CA . GLU A 1 89 ? 145.362 165.540 197.806 1.00 14.11 89 GLU A CA 1
ATOM 737 C C . GLU A 1 89 ? 145.786 166.891 198.306 1.00 14.11 89 GLU A C 1
ATOM 738 O O . GLU A 1 89 ? 146.661 167.512 197.705 1.00 14.11 89 GLU A O 1
ATOM 744 N N . GLU A 1 90 ? 145.215 167.344 199.381 1.00 24.57 90 GLU A N 1
ATOM 745 C CA . GLU A 1 90 ? 145.552 168.628 199.927 1.00 24.57 90 GLU A CA 1
ATOM 746 C C . GLU A 1 90 ? 146.542 168.468 201.064 1.00 24.57 90 GLU A C 1
ATOM 747 O O . GLU A 1 90 ? 146.462 167.496 201.804 1.00 24.57 90 GLU A O 1
ATOM 753 N N . PRO A 1 91 ? 147.520 169.372 201.137 1.00 23.70 91 PRO A N 1
ATOM 754 C CA . PRO A 1 91 ? 148.669 169.166 202.022 1.00 23.70 91 PRO A CA 1
ATOM 755 C C . PRO A 1 91 ? 148.300 169.060 203.488 1.00 23.70 91 PRO A C 1
ATOM 756 O O . PRO A 1 91 ? 147.476 169.815 203.999 1.00 23.70 91 PRO A O 1
ATOM 760 N N . GLY A 1 92 ? 148.937 168.115 204.161 1.00 21.65 92 GLY A N 1
ATOM 761 C CA . GLY A 1 92 ? 148.642 167.842 205.546 1.00 21.65 92 GLY A CA 1
ATOM 762 C C . GLY A 1 92 ? 147.631 166.736 205.736 1.00 21.65 92 GLY A C 1
ATOM 763 O O . GLY A 1 92 ? 147.910 165.775 206.450 1.00 21.65 92 GLY A O 1
ATOM 764 N N . ARG A 1 93 ? 146.456 166.869 205.126 1.00 18.91 93 ARG A N 1
ATOM 765 C CA . ARG A 1 93 ? 145.427 165.850 205.235 1.00 18.91 93 ARG A CA 1
ATOM 766 C C . ARG A 1 93 ? 145.874 164.586 204.540 1.00 18.91 93 ARG A C 1
ATOM 767 O O . ARG A 1 93 ? 146.590 164.625 203.546 1.00 18.91 93 ARG A O 1
ATOM 775 N N . LEU A 1 94 ? 145.475 163.474 205.085 1.00 13.25 94 LEU A N 1
ATOM 776 C CA . LEU A 1 94 ? 146.098 162.243 204.639 1.00 13.25 94 LEU A CA 1
ATOM 777 C C . LEU A 1 94 ? 145.112 161.144 204.311 1.00 13.25 94 LEU A C 1
ATOM 778 O O . LEU A 1 94 ? 145.339 160.394 203.371 1.00 13.25 94 LEU A O 1
ATOM 783 N N . SER A 1 95 ? 144.021 161.034 205.053 1.00 21.12 95 SER A N 1
ATOM 784 C CA . SER A 1 95 ? 143.087 159.931 204.902 1.00 21.12 95 SER A CA 1
ATOM 785 C C . SER A 1 95 ? 141.708 160.494 204.634 1.00 21.12 95 SER A C 1
ATOM 786 O O . SER A 1 95 ? 141.188 161.266 205.438 1.00 21.12 95 SER A O 1
ATOM 789 N N . ASN A 1 96 ? 141.116 160.099 203.520 1.00 8.50 96 ASN A N 1
ATOM 790 C CA . ASN A 1 96 ? 139.821 160.620 203.119 1.00 8.50 96 ASN A CA 1
ATOM 791 C C . ASN A 1 96 ? 138.666 159.751 203.578 1.00 8.50 96 ASN A C 1
ATOM 792 O O . ASN A 1 96 ? 137.783 159.431 202.798 1.00 8.50 96 ASN A O 1
ATOM 797 N N . PHE A 1 97 ? 138.634 159.397 204.857 1.00 19.18 97 PHE A N 1
ATOM 798 C CA . PHE A 1 97 ? 137.569 158.532 205.347 1.00 19.18 97 PHE A CA 1
ATOM 799 C C . PHE A 1 97 ? 137.072 158.902 206.734 1.00 19.18 97 PHE A C 1
ATOM 800 O O . PHE A 1 97 ? 136.488 158.054 207.404 1.00 19.18 97 PHE A O 1
ATOM 808 N N . ASN A 1 98 ? 137.263 160.131 207.198 1.00 32.26 98 ASN A N 1
ATOM 809 C CA . ASN A 1 98 ? 136.960 160.419 208.599 1.00 32.26 98 ASN A CA 1
ATOM 810 C C . ASN A 1 98 ? 135.492 160.765 208.823 1.00 32.26 98 ASN A C 1
ATOM 811 O O . ASN A 1 98 ? 135.157 161.711 209.525 1.00 32.26 98 ASN A O 1
ATOM 816 N N . ASP A 1 99 ? 134.594 159.977 208.261 1.00 44.78 99 ASP A N 1
ATOM 817 C CA . ASP A 1 99 ? 133.207 160.009 208.684 1.00 44.78 99 ASP A CA 1
ATOM 818 C C . ASP A 1 99 ? 132.592 158.623 208.753 1.00 44.78 99 ASP A C 1
ATOM 819 O O . ASP A 1 99 ? 131.423 158.509 209.120 1.00 44.78 99 ASP A O 1
ATOM 824 N N . SER A 1 100 ? 133.335 157.574 208.419 1.00 39.86 100 SER A N 1
ATOM 825 C CA . SER A 1 100 ? 132.808 156.225 208.440 1.00 39.86 100 SER A CA 1
ATOM 826 C C . SER A 1 100 ? 132.668 155.742 209.873 1.00 39.86 100 SER A C 1
ATOM 827 O O . SER A 1 100 ? 133.171 156.358 210.810 1.00 39.86 100 SER A O 1
ATOM 830 N N . LEU A 1 101 ? 131.966 154.621 210.037 1.00 44.91 101 LEU A N 1
ATOM 831 C CA . LEU A 1 101 ? 131.626 154.157 211.376 1.00 44.91 101 LEU A CA 1
ATOM 832 C C . LEU A 1 101 ? 132.857 153.667 212.125 1.00 44.91 101 LEU A C 1
ATOM 833 O O . LEU A 1 101 ? 132.985 153.921 213.325 1.00 44.91 101 LEU A O 1
ATOM 838 N N . VAL A 1 102 ? 133.787 153.007 211.430 1.00 39.39 102 VAL A N 1
ATOM 839 C CA . VAL A 1 102 ? 134.978 152.455 212.073 1.00 39.39 102 VAL A CA 1
ATOM 840 C C . VAL A 1 102 ? 135.862 153.561 212.626 1.00 39.39 102 VAL A C 1
ATOM 841 O O . VAL A 1 102 ? 136.303 153.508 213.782 1.00 39.39 102 VAL A O 1
ATOM 845 N N . SER A 1 103 ? 136.111 154.589 211.821 1.00 37.55 103 SER A N 1
ATOM 846 C CA . SER A 1 103 ? 137.020 155.641 212.246 1.00 37.55 103 SER A CA 1
ATOM 847 C C . SER A 1 103 ? 136.403 156.503 213.331 1.00 37.55 103 SER A C 1
ATOM 848 O O . SER A 1 103 ? 137.114 156.969 214.224 1.00 37.55 103 SER A O 1
ATOM 851 N N . ARG A 1 104 ? 135.085 156.685 213.302 1.00 49.80 104 ARG A N 1
ATOM 852 C CA . ARG A 1 104 ? 134.418 157.381 214.395 1.00 49.80 104 ARG A CA 1
ATOM 853 C C . ARG A 1 104 ? 134.437 156.563 215.681 1.00 49.80 104 ARG A C 1
ATOM 854 O O . ARG A 1 104 ? 134.565 157.133 216.769 1.00 49.80 104 ARG A O 1
ATOM 862 N N . LEU A 1 105 ? 134.308 155.234 215.576 1.00 46.35 105 LEU A N 1
ATOM 863 C CA . LEU A 1 105 ? 134.418 154.371 216.750 1.00 46.35 105 LEU A CA 1
ATOM 864 C C . LEU A 1 105 ? 135.789 154.476 217.393 1.00 46.35 105 LEU A C 1
ATOM 865 O O . LEU A 1 105 ? 135.898 154.643 218.612 1.00 46.35 105 LEU A O 1
ATOM 870 N N . LEU A 1 106 ? 136.848 154.402 216.583 1.00 43.68 106 LEU A N 1
ATOM 871 C CA . LEU A 1 106 ? 138.197 154.505 217.138 1.00 43.68 106 LEU A CA 1
ATOM 872 C C . LEU A 1 106 ? 138.464 155.899 217.685 1.00 43.68 106 LEU A C 1
ATOM 873 O O . LEU A 1 106 ? 139.120 156.045 218.723 1.00 43.68 106 LEU A O 1
ATOM 878 N N . ALA A 1 107 ? 137.920 156.926 217.028 1.00 51.00 107 ALA A N 1
ATOM 879 C CA . ALA A 1 107 ? 138.110 158.297 217.480 1.00 51.00 107 ALA A CA 1
ATOM 880 C C . ALA A 1 107 ? 137.451 158.537 218.830 1.00 51.00 107 ALA A C 1
ATOM 881 O O . ALA A 1 107 ? 138.088 159.062 219.754 1.00 51.00 107 ALA A O 1
ATOM 883 N N . ASP A 1 108 ? 136.179 158.142 218.969 1.00 55.94 108 ASP A N 1
ATOM 884 C CA . ASP A 1 108 ? 135.480 158.328 220.236 1.00 55.94 108 ASP A CA 1
ATOM 885 C C . ASP A 1 108 ? 136.074 157.461 221.337 1.00 55.94 108 ASP A C 1
ATOM 886 O O . ASP A 1 108 ? 136.201 157.915 222.480 1.00 55.94 108 ASP A O 1
ATOM 891 N N . ALA A 1 109 ? 136.477 156.228 221.004 1.00 55.06 109 ALA A N 1
ATOM 892 C CA . ALA A 1 109 ? 137.065 155.342 222.001 1.00 55.06 109 ALA A CA 1
ATOM 893 C C . ALA A 1 109 ? 138.390 155.882 222.512 1.00 55.06 109 ALA A C 1
ATOM 894 O O . ALA A 1 109 ? 138.672 155.801 223.711 1.00 55.06 109 ALA A O 1
ATOM 896 N N . ARG A 1 110 ? 139.205 156.463 221.632 1.00 60.66 110 ARG A N 1
ATOM 897 C CA . ARG A 1 110 ? 140.468 157.003 222.108 1.00 60.66 110 ARG A CA 1
ATOM 898 C C . ARG A 1 110 ? 140.278 158.333 222.822 1.00 60.66 110 ARG A C 1
ATOM 899 O O . ARG A 1 110 ? 141.034 158.644 223.749 1.00 60.66 110 ARG A O 1
ATOM 907 N N . THR A 1 111 ? 139.284 159.129 222.428 1.00 58.59 111 THR A N 1
ATOM 908 C CA . THR A 1 111 ? 139.121 160.402 223.110 1.00 58.59 111 THR A CA 1
ATOM 909 C C . THR A 1 111 ? 138.338 160.279 224.407 1.00 58.59 111 THR A C 1
ATOM 910 O O . THR A 1 111 ? 138.285 161.250 225.168 1.00 58.59 111 THR A O 1
ATOM 914 N N . VAL A 1 112 ? 137.729 159.126 224.682 1.00 59.49 112 VAL A N 1
ATOM 915 C CA . VAL A 1 112 ? 136.993 158.913 225.924 1.00 59.49 112 VAL A CA 1
ATOM 916 C C . VAL A 1 112 ? 137.739 157.966 226.855 1.00 59.49 112 VAL A C 1
ATOM 917 O O . VAL A 1 112 ? 138.035 158.316 227.998 1.00 59.49 112 VAL A O 1
ATOM 921 N N . LEU A 1 113 ? 138.076 156.765 226.377 1.00 58.09 113 LEU A N 1
ATOM 922 C CA . LEU A 1 113 ? 138.729 155.772 227.225 1.00 58.09 113 LEU A CA 1
ATOM 923 C C . LEU A 1 113 ? 140.185 156.106 227.521 1.00 58.09 113 LEU A C 1
ATOM 924 O O . LEU A 1 113 ? 140.797 155.435 228.356 1.00 58.09 113 LEU A O 1
ATOM 929 N N . GLY A 1 114 ? 140.757 157.095 226.840 1.00 57.96 114 GLY A N 1
ATOM 930 C CA . GLY A 1 114 ? 141.982 157.733 227.268 1.00 57.96 114 GLY A CA 1
ATOM 931 C C . GLY A 1 114 ? 141.771 159.109 227.855 1.00 57.96 114 GLY A C 1
ATOM 932 O O . GLY A 1 114 ? 142.753 159.834 228.063 1.00 57.96 114 GLY A O 1
ATOM 933 N N . GLY A 1 115 ? 140.534 159.499 228.141 1.00 61.34 115 GLY A N 1
ATOM 934 C CA . GLY A 1 115 ? 140.229 160.848 228.558 1.00 61.34 115 GLY A CA 1
ATOM 935 C C . GLY A 1 115 ? 140.535 161.097 230.022 1.00 61.34 115 GLY A C 1
ATOM 936 O O . GLY A 1 115 ? 141.184 160.306 230.709 1.00 61.34 115 GLY A O 1
ATOM 937 N N . ALA A 1 116 ? 140.043 162.239 230.503 1.00 60.50 116 ALA A N 1
ATOM 938 C CA . ALA A 1 116 ? 140.340 162.697 231.852 1.00 60.50 116 ALA A CA 1
ATOM 939 C C . ALA A 1 116 ? 139.458 162.057 232.916 1.00 60.50 116 ALA A C 1
ATOM 940 O O . ALA A 1 116 ? 139.759 162.195 234.105 1.00 60.50 116 ALA A O 1
ATOM 942 N N . SER A 1 117 ? 138.383 161.371 232.531 1.00 69.33 117 SER A N 1
ATOM 943 C CA . SER A 1 117 ? 137.586 160.662 233.522 1.00 69.33 117 SER A CA 1
ATOM 944 C C . SER A 1 117 ? 138.239 159.344 233.918 1.00 69.33 117 SER A C 1
ATOM 945 O O . SER A 1 117 ? 138.095 158.894 235.062 1.00 69.33 117 SER A O 1
ATOM 948 N N . ALA A 1 118 ? 138.978 158.721 232.999 1.00 65.10 118 ALA A N 1
ATOM 949 C CA . ALA A 1 118 ? 139.738 157.530 233.350 1.00 65.10 118 ALA A CA 1
ATOM 950 C C . ALA A 1 118 ? 140.887 157.851 234.292 1.00 65.10 118 ALA A C 1
ATOM 951 O O . ALA A 1 118 ? 141.337 156.962 235.020 1.00 65.10 118 ALA A O 1
ATOM 953 N N . HIS A 1 119 ? 141.349 159.104 234.301 1.00 72.21 119 HIS A N 1
ATOM 954 C CA . HIS A 1 119 ? 142.359 159.539 235.259 1.00 72.21 119 HIS A CA 1
ATOM 955 C C . HIS A 1 119 ? 141.849 159.401 236.690 1.00 72.21 119 HIS A C 1
ATOM 956 O O . HIS A 1 119 ? 142.504 158.784 237.539 1.00 72.21 119 HIS A O 1
ATOM 963 N N . ARG A 1 120 ? 140.650 159.918 236.964 1.00 76.87 120 ARG A N 1
ATOM 964 C CA . ARG A 1 120 ? 140.093 159.760 238.299 1.00 76.87 120 ARG A CA 1
ATOM 965 C C . ARG A 1 120 ? 139.537 158.361 238.532 1.00 76.87 120 ARG A C 1
ATOM 966 O O . ARG A 1 120 ? 139.411 157.953 239.689 1.00 76.87 120 ARG A O 1
ATOM 974 N N . THR A 1 121 ? 139.247 157.602 237.468 1.00 71.55 121 THR A N 1
ATOM 975 C CA . THR A 1 121 ? 138.910 156.189 237.641 1.00 71.55 121 THR A CA 1
ATOM 976 C C . THR A 1 121 ? 140.102 155.397 238.169 1.00 71.55 121 THR A C 1
ATOM 977 O O . THR A 1 121 ? 139.972 154.610 239.116 1.00 71.55 121 THR A O 1
ATOM 981 N N . LEU A 1 122 ? 141.282 155.617 237.588 1.00 69.23 122 LEU A N 1
ATOM 982 C CA . LEU A 1 122 ? 142.489 154.990 238.117 1.00 69.23 122 LEU A CA 1
ATOM 983 C C . LEU A 1 122 ? 142.893 155.567 239.468 1.00 69.23 122 LEU A C 1
ATOM 984 O O . LEU A 1 122 ? 143.485 154.853 240.285 1.00 69.23 122 LEU A O 1
ATOM 989 N N . ALA A 1 123 ? 142.573 156.839 239.729 1.00 68.98 123 ALA A N 1
ATOM 990 C CA . ALA A 1 123 ? 142.813 157.401 241.056 1.00 68.98 123 ALA A CA 1
ATOM 991 C C . ALA A 1 123 ? 141.943 156.725 242.112 1.00 68.98 123 ALA A C 1
ATOM 992 O O . ALA A 1 123 ? 142.395 156.491 243.239 1.00 68.98 123 ALA A O 1
ATOM 994 N N . GLY A 1 124 ? 140.691 156.417 241.767 1.00 71.23 124 GLY A N 1
ATOM 995 C CA . GLY A 1 124 ? 139.843 155.657 242.671 1.00 71.23 124 GLY A CA 1
ATOM 996 C C . GLY A 1 124 ? 140.306 154.222 242.835 1.00 71.23 124 GLY A C 1
ATOM 997 O O . GLY A 1 124 ? 140.250 153.663 243.934 1.00 71.23 124 GLY A O 1
ATOM 998 N N . LEU A 1 125 ? 140.770 153.607 241.745 1.00 69.42 125 LEU A N 1
ATOM 999 C CA . LEU A 1 125 ? 141.257 152.233 241.807 1.00 69.42 125 LEU A CA 1
ATOM 1000 C C . LEU A 1 125 ? 142.603 152.107 242.511 1.00 69.42 125 LEU A C 1
ATOM 1001 O O . LEU A 1 125 ? 142.970 151.000 242.918 1.00 69.42 125 LEU A O 1
ATOM 1006 N N . GLY A 1 126 ? 143.346 153.203 242.661 1.00 66.85 126 GLY A N 1
ATOM 1007 C CA . GLY A 1 126 ? 144.581 153.153 243.425 1.00 66.85 126 GLY A CA 1
ATOM 1008 C C . GLY A 1 126 ? 144.397 153.050 244.928 1.00 66.85 126 GLY A C 1
ATOM 1009 O O . GLY A 1 126 ? 145.377 152.800 245.637 1.00 66.85 126 GLY A O 1
ATOM 1010 N N . LYS A 1 127 ? 143.173 153.233 245.427 1.00 69.25 127 LYS A N 1
ATOM 1011 C CA . LYS A 1 127 ? 142.887 153.107 246.849 1.00 69.25 127 LYS A CA 1
ATOM 1012 C C . LYS A 1 127 ? 142.771 151.650 247.293 1.00 69.25 127 LYS A C 1
ATOM 1013 O O . LYS A 1 127 ? 142.813 151.370 248.496 1.00 69.25 127 LYS A O 1
ATOM 1019 N N . LEU A 1 128 ? 142.687 150.710 246.349 1.00 75.41 128 LEU A N 1
ATOM 1020 C CA . LEU A 1 128 ? 142.447 149.300 246.639 1.00 75.41 128 LEU A CA 1
ATOM 1021 C C . LEU A 1 128 ? 143.722 148.524 246.961 1.00 75.41 128 LEU A C 1
ATOM 1022 O O . LEU A 1 128 ? 143.768 147.304 246.751 1.00 75.41 128 LEU A O 1
ATOM 1027 N N . ILE A 1 129 ? 144.764 149.195 247.458 1.00 78.45 129 ILE A N 1
ATOM 1028 C CA . ILE A 1 129 ? 145.957 148.504 247.938 1.00 78.45 129 ILE A CA 1
ATOM 1029 C C . ILE A 1 129 ? 145.708 147.774 249.255 1.00 78.45 129 ILE A C 1
ATOM 1030 O O . ILE A 1 129 ? 146.495 146.896 249.632 1.00 78.45 129 ILE A O 1
ATOM 1035 N N . ALA A 1 130 ? 144.608 148.081 249.942 1.00 67.45 130 ALA A N 1
ATOM 1036 C CA . ALA A 1 130 ? 144.281 147.447 251.209 1.00 67.45 130 ALA A CA 1
ATOM 1037 C C . ALA A 1 130 ? 143.896 145.980 251.001 1.00 67.45 130 ALA A C 1
ATOM 1038 O O . ALA A 1 130 ? 143.681 145.508 249.881 1.00 67.45 130 ALA A O 1
ATOM 1040 N N . THR A 1 131 ? 143.797 145.259 252.119 1.00 70.30 131 THR A N 1
ATOM 1041 C CA . THR A 1 131 ? 143.624 143.811 252.128 1.00 70.30 131 THR A CA 1
ATOM 1042 C C . THR A 1 131 ? 142.161 143.381 252.092 1.00 70.30 131 THR A C 1
ATOM 1043 O O . THR A 1 131 ? 141.827 142.323 252.644 1.00 70.30 131 THR A O 1
ATOM 1047 N N . LEU A 1 132 ? 141.279 144.186 251.491 1.00 68.12 132 LEU A N 1
ATOM 1048 C CA . LEU A 1 132 ? 139.845 143.905 251.450 1.00 68.12 132 LEU A CA 1
ATOM 1049 C C . LEU A 1 132 ? 139.528 142.620 250.691 1.00 68.12 132 LEU A C 1
ATOM 1050 O O . LEU A 1 132 ? 139.109 141.628 251.296 1.00 68.12 132 LEU A O 1
ATOM 1055 N N . ARG A 1 133 ? 139.761 142.621 249.381 1.00 69.67 133 ARG A N 1
ATOM 1056 C CA . ARG A 1 133 ? 139.531 141.457 248.537 1.00 69.67 133 ARG A CA 1
ATOM 1057 C C . ARG A 1 133 ? 140.500 141.507 247.366 1.00 69.67 133 ARG A C 1
ATOM 1058 O O . ARG A 1 133 ? 140.911 142.584 246.926 1.00 69.67 133 ARG A O 1
ATOM 1066 N N . ALA A 1 134 ? 140.867 140.329 246.872 1.00 59.53 134 ALA A N 1
ATOM 1067 C CA . ALA A 1 134 ? 141.821 140.183 245.776 1.00 59.53 134 ALA A CA 1
ATOM 1068 C C . ALA A 1 134 ? 141.042 139.777 244.530 1.00 59.53 134 ALA A C 1
ATOM 1069 O O . ALA A 1 134 ? 140.864 138.591 244.249 1.00 59.53 134 ALA A O 1
ATOM 1071 N N . ALA A 1 135 ? 140.580 140.774 243.784 1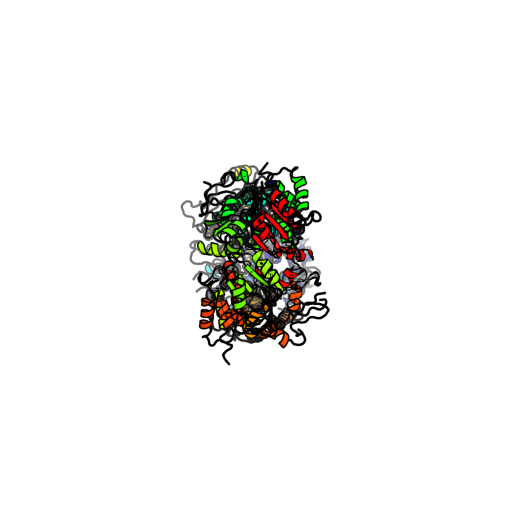.00 57.69 135 ALA A N 1
ATOM 1072 C CA . ALA A 1 135 ? 139.798 140.539 242.578 1.00 57.69 135 ALA A CA 1
ATOM 1073 C C . ALA A 1 135 ? 140.425 141.240 241.378 1.00 57.69 135 ALA A C 1
ATOM 1074 O O . ALA A 1 135 ? 141.504 140.864 240.920 1.00 57.69 135 ALA A O 1
ATOM 1076 N N . ALA A 1 176 ? 135.841 150.543 254.089 1.00 72.67 176 ALA A N 1
ATOM 1077 C CA . ALA A 1 176 ? 135.777 150.403 252.639 1.00 72.67 176 ALA A CA 1
ATOM 1078 C C . ALA A 1 176 ? 134.802 151.406 252.034 1.00 72.67 176 ALA A C 1
ATOM 1079 O O . ALA A 1 176 ? 134.434 151.296 250.866 1.00 72.67 176 ALA A O 1
ATOM 1081 N N . GLN A 1 177 ? 134.386 152.386 252.838 1.00 74.13 177 GLN A N 1
ATOM 1082 C CA . GLN A 1 177 ? 133.382 153.347 252.393 1.00 74.13 177 GLN A CA 1
ATOM 1083 C C . GLN A 1 177 ? 133.972 154.389 251.447 1.00 74.13 177 GLN A C 1
ATOM 1084 O O . GLN A 1 177 ? 133.325 154.778 250.469 1.00 74.13 177 GLN A O 1
ATOM 1090 N N . GLU A 1 178 ? 135.202 154.830 251.699 1.00 77.59 178 GLU A N 1
ATOM 1091 C CA . GLU A 1 178 ? 135.808 155.898 250.905 1.00 77.59 178 GLU A CA 1
ATOM 1092 C C . GLU A 1 178 ? 136.371 155.430 249.552 1.00 77.59 178 GLU A C 1
ATOM 1093 O O . GLU A 1 178 ? 136.201 156.166 248.566 1.00 77.59 178 GLU A O 1
ATOM 1099 N N . PRO A 1 179 ? 137.059 154.267 249.426 1.00 81.33 179 PRO A N 1
ATOM 1100 C CA . PRO A 1 179 ? 137.347 153.773 248.061 1.00 81.33 179 PRO A CA 1
ATOM 1101 C C . PRO A 1 179 ? 136.105 153.483 247.238 1.00 81.33 179 PRO A C 1
ATOM 1102 O O . PRO A 1 179 ? 136.103 153.732 246.026 1.00 81.33 179 PRO A O 1
ATOM 1106 N N . LEU A 1 180 ? 135.040 152.989 247.878 1.00 81.75 180 LEU A N 1
ATOM 1107 C CA . LEU A 1 180 ? 133.762 152.821 247.194 1.00 81.75 180 LEU A CA 1
ATOM 1108 C C . LEU A 1 180 ? 133.188 154.165 246.766 1.00 81.75 180 LEU A C 1
ATOM 1109 O O . LEU A 1 180 ? 132.651 154.288 245.663 1.00 81.75 180 LEU A O 1
ATOM 1114 N N . HIS A 1 181 ? 133.325 155.186 247.618 1.00 79.38 181 HIS A N 1
ATOM 1115 C CA . HIS A 1 181 ? 132.880 156.541 247.295 1.00 79.38 181 HIS A CA 1
ATOM 1116 C C . HIS A 1 181 ? 133.613 157.108 246.084 1.00 79.38 181 HIS A C 1
ATOM 1117 O O . HIS A 1 181 ? 132.988 157.637 245.156 1.00 79.38 181 HIS A O 1
ATOM 1124 N N . SER A 1 182 ? 134.942 156.992 246.074 1.00 73.14 182 SER A N 1
ATOM 1125 C CA . SER A 1 182 ? 135.738 157.546 244.983 1.00 73.14 182 SER A CA 1
ATOM 1126 C C . SER A 1 182 ? 135.510 156.789 243.680 1.00 73.14 182 SER A C 1
ATOM 1127 O O . SER A 1 182 ? 135.377 157.406 242.612 1.00 73.14 182 SER A O 1
ATOM 1130 N N . LEU A 1 183 ? 135.451 155.454 243.751 1.00 74.86 183 LEU A N 1
ATOM 1131 C CA . LEU A 1 183 ? 135.193 154.650 242.564 1.00 74.86 183 LEU A CA 1
ATOM 1132 C C . LEU A 1 183 ? 133.790 154.887 242.028 1.00 74.86 183 LEU A C 1
ATOM 1133 O O . LEU A 1 183 ? 133.591 154.915 240.809 1.00 74.86 183 LEU A O 1
ATOM 1138 N N . LEU A 1 184 ? 132.810 155.069 242.919 1.00 77.01 184 LEU A N 1
ATOM 1139 C CA . LEU A 1 184 ? 131.460 155.400 242.483 1.00 77.01 184 LEU A CA 1
ATOM 1140 C C . LEU A 1 184 ? 131.409 156.760 241.811 1.00 77.01 184 LEU A C 1
ATOM 1141 O O . LEU A 1 184 ? 130.764 156.902 240.772 1.00 77.01 184 LEU A O 1
ATOM 1146 N N . GLU A 1 185 ? 132.108 157.757 242.371 1.00 76.70 185 GLU A N 1
ATOM 1147 C CA . GLU A 1 185 ? 132.163 159.082 241.753 1.00 76.70 185 GLU A CA 1
ATOM 1148 C C . GLU A 1 185 ? 132.753 159.020 240.353 1.00 76.70 185 GLU A C 1
ATOM 1149 O O . GLU A 1 185 ? 132.158 159.523 239.391 1.00 76.70 185 GLU A O 1
ATOM 1155 N N . ALA A 1 186 ? 133.889 158.335 240.214 1.00 74.02 186 ALA A N 1
ATOM 1156 C CA . ALA A 1 186 ? 134.575 158.276 238.929 1.00 74.02 186 ALA A CA 1
ATOM 1157 C C . ALA A 1 186 ? 133.800 157.459 237.899 1.00 74.02 186 ALA A C 1
ATOM 1158 O O . ALA A 1 186 ? 133.676 157.874 236.740 1.00 74.02 186 ALA A O 1
ATOM 1160 N N . ALA A 1 187 ? 133.251 156.308 238.304 1.00 70.05 187 ALA A N 1
ATOM 1161 C CA . ALA A 1 187 ? 132.524 155.463 237.364 1.00 70.05 187 ALA A CA 1
ATOM 1162 C C . ALA A 1 187 ? 131.192 156.086 236.968 1.00 70.05 187 ALA A C 1
ATOM 1163 O O . ALA A 1 187 ? 130.766 155.967 235.814 1.00 70.05 187 ALA A O 1
ATOM 1165 N N . GLU A 1 188 ? 130.524 156.765 237.903 1.00 74.05 188 GLU A N 1
ATOM 1166 C CA . GLU A 1 188 ? 129.295 157.465 237.564 1.00 74.05 188 GLU A CA 1
ATOM 1167 C C . GLU A 1 188 ? 129.569 158.647 236.650 1.00 74.05 188 GLU A C 1
ATOM 1168 O O . GLU A 1 188 ? 128.748 158.950 235.780 1.00 74.05 188 GLU A O 1
ATOM 1174 N N . ASP A 1 189 ? 130.715 159.317 236.824 1.00 74.59 189 ASP A N 1
ATOM 1175 C CA . ASP A 1 189 ? 131.103 160.370 235.889 1.00 74.59 189 ASP A CA 1
ATOM 1176 C C . ASP A 1 189 ? 131.415 159.802 234.510 1.00 74.59 189 ASP A C 1
ATOM 1177 O O . ASP A 1 189 ? 131.133 160.440 233.490 1.00 74.59 189 ASP A O 1
ATOM 1182 N N . LEU A 1 190 ? 131.997 158.606 234.459 1.00 70.27 190 LEU A N 1
ATOM 1183 C CA . LEU A 1 190 ? 132.351 158.009 233.179 1.00 70.27 190 LEU A CA 1
ATOM 1184 C C . LEU A 1 190 ? 131.155 157.354 232.501 1.00 70.27 190 LEU A C 1
ATOM 1185 O O . LEU A 1 190 ? 131.222 157.069 231.301 1.00 70.27 190 LEU A O 1
ATOM 1190 N N . ALA A 1 191 ? 130.068 157.130 233.245 1.00 68.67 191 ALA A N 1
ATOM 1191 C CA . ALA A 1 191 ? 128.878 156.491 232.688 1.00 68.67 191 ALA A CA 1
ATOM 1192 C C . ALA A 1 191 ? 128.236 157.330 231.589 1.00 68.67 191 ALA A C 1
ATOM 1193 O O . ALA A 1 191 ? 127.836 156.797 230.549 1.00 68.67 191 ALA A O 1
ATOM 1195 N N . GLN A 1 192 ? 128.125 158.642 231.797 1.00 74.50 192 GLN A N 1
ATOM 1196 C CA . GLN A 1 192 ? 127.604 159.497 230.739 1.00 74.50 192 GLN A CA 1
ATOM 1197 C C . GLN A 1 192 ? 128.622 159.725 229.633 1.00 74.50 192 GLN A C 1
ATOM 1198 O O . GLN A 1 192 ? 128.232 160.060 228.509 1.00 74.50 192 GLN A O 1
ATOM 1204 N N . GLU A 1 193 ? 129.913 159.554 229.927 1.00 75.46 193 GLU A N 1
ATOM 1205 C CA . GLU A 1 193 ? 130.932 159.690 228.895 1.00 75.46 193 GLU A CA 1
ATOM 1206 C C . GLU A 1 193 ? 130.892 158.520 227.927 1.00 75.46 193 GLU A C 1
ATOM 1207 O O . GLU A 1 193 ? 131.252 158.674 226.756 1.00 75.46 193 GLU A O 1
ATOM 1213 N N . LEU A 1 194 ? 130.456 157.353 228.389 1.00 74.53 194 LEU A N 1
ATOM 1214 C CA . LEU A 1 194 ? 130.194 156.241 227.492 1.00 74.53 194 LEU A CA 1
ATOM 1215 C C . LEU A 1 194 ? 128.785 156.271 226.925 1.00 74.53 194 LEU A C 1
ATOM 1216 O O . LEU A 1 194 ? 128.388 155.333 226.229 1.00 74.53 194 LEU A O 1
ATOM 1221 N N . LEU A 1 195 ? 128.019 157.314 227.218 1.00 65.44 195 LEU A N 1
ATOM 1222 C CA . LEU A 1 195 ? 126.816 157.619 226.453 1.00 65.44 195 LEU A CA 1
ATOM 1223 C C . LEU A 1 195 ? 127.195 158.563 225.313 1.00 65.44 195 LEU A C 1
ATOM 1224 O O . LEU A 1 195 ? 126.754 159.708 225.235 1.00 65.44 195 LEU A O 1
ATOM 1229 N N . ALA A 1 196 ? 128.044 158.044 224.416 1.00 63.73 196 ALA A N 1
ATOM 1230 C CA . ALA A 1 196 ? 128.652 158.861 223.371 1.00 63.73 196 ALA A CA 1
ATOM 1231 C C . ALA A 1 196 ? 127.658 159.258 222.296 1.00 63.73 196 ALA A C 1
ATOM 1232 O O . ALA A 1 196 ? 127.946 160.176 221.523 1.00 63.73 196 ALA A O 1
ATOM 1234 N N . LEU A 1 197 ? 126.526 158.553 222.203 1.00 65.10 197 LEU A N 1
ATOM 1235 C CA . LEU A 1 197 ? 125.271 158.934 221.547 1.00 65.10 197 LEU A CA 1
ATOM 1236 C C . LEU A 1 197 ? 125.414 159.279 220.066 1.00 65.10 197 LEU A C 1
ATOM 1237 O O . LEU A 1 197 ? 124.472 159.807 219.466 1.00 65.10 197 LEU A O 1
ATOM 1242 N N . ARG A 1 198 ? 126.548 158.979 219.449 1.00 66.43 198 ARG A N 1
ATOM 1243 C CA . ARG A 1 198 ? 126.797 159.379 218.078 1.00 66.43 198 ARG A CA 1
ATOM 1244 C C . ARG A 1 198 ? 127.328 158.239 217.229 1.00 66.43 198 ARG A C 1
ATOM 1245 O O . ARG A 1 198 ? 127.143 158.258 216.007 1.00 66.43 198 ARG A O 1
ATOM 1253 N N . SER A 1 199 ? 127.912 157.239 217.823 1.00 63.13 199 SER A N 1
ATOM 1254 C CA . SER A 1 199 ? 128.367 156.088 217.065 1.00 63.13 199 SER A CA 1
ATOM 1255 C C . SER A 1 199 ? 127.854 154.781 217.640 1.00 63.13 199 SER A C 1
ATOM 1256 O O . SER A 1 199 ? 127.525 153.871 216.877 1.00 63.13 199 SER A O 1
ATOM 1259 N N . LEU A 1 200 ? 127.769 154.672 218.968 1.00 64.42 200 LEU A N 1
ATOM 1260 C CA . LEU A 1 200 ? 127.388 153.412 219.597 1.00 64.42 200 LEU A CA 1
ATOM 1261 C C . LEU A 1 200 ? 125.918 153.102 219.381 1.00 64.42 200 LEU A C 1
ATOM 1262 O O . LEU A 1 200 ? 125.533 151.926 219.348 1.00 64.42 200 LEU A O 1
ATOM 1267 N N . VAL A 1 201 ? 125.096 154.142 219.227 1.00 63.00 201 VAL A N 1
ATOM 1268 C CA . VAL A 1 201 ? 123.719 153.963 218.781 1.00 63.00 201 VAL A CA 1
ATOM 1269 C C . VAL A 1 201 ? 123.702 153.325 217.402 1.00 63.00 201 VAL A C 1
ATOM 1270 O O . VAL A 1 201 ? 122.956 152.372 217.149 1.00 63.00 201 VAL A O 1
ATOM 1274 N N . GLU A 1 202 ? 124.574 153.800 216.514 1.00 63.77 202 GLU A N 1
ATOM 1275 C CA . GLU A 1 202 ? 124.625 153.291 215.151 1.00 63.77 202 GLU A CA 1
ATOM 1276 C C . GLU A 1 202 ? 125.182 151.880 215.107 1.00 63.77 202 GLU A C 1
ATOM 1277 O O . GLU A 1 202 ? 124.723 151.061 214.305 1.00 63.77 202 GLU A O 1
ATOM 1283 N N . LEU A 1 203 ? 126.138 151.568 215.984 1.00 62.24 203 LEU A N 1
ATOM 1284 C CA . LEU A 1 203 ? 126.684 150.217 216.038 1.00 62.24 203 LEU A CA 1
ATOM 1285 C C . LEU A 1 203 ? 125.654 149.228 216.563 1.00 62.24 203 LEU A C 1
ATOM 1286 O O . LEU A 1 203 ? 125.497 148.131 216.007 1.00 62.24 203 LEU A O 1
ATOM 1291 N N . ARG A 1 204 ? 124.933 149.610 217.623 1.00 67.25 204 ARG A N 1
ATOM 1292 C CA . ARG A 1 204 ? 123.872 148.764 218.155 1.00 67.25 204 ARG A CA 1
ATOM 1293 C C . ARG A 1 204 ? 122.732 148.613 217.163 1.00 67.25 204 ARG A C 1
ATOM 1294 O O . ARG A 1 204 ? 122.081 147.566 217.125 1.00 67.25 204 ARG A O 1
ATOM 1302 N N . ALA A 1 205 ? 122.481 149.642 216.354 1.00 61.30 205 ALA A N 1
ATOM 1303 C CA . ALA A 1 205 ? 121.460 149.537 215.322 1.00 61.30 205 ALA A CA 1
ATOM 1304 C C . ALA A 1 205 ? 121.904 148.611 214.204 1.00 61.30 205 ALA A C 1
ATOM 1305 O O . ALA A 1 205 ? 121.091 147.864 213.655 1.00 61.30 205 ALA A O 1
ATOM 1307 N N . LEU A 1 206 ? 123.188 148.652 213.848 1.00 59.64 206 LEU A N 1
ATOM 1308 C CA . LEU A 1 206 ? 123.657 147.862 212.717 1.00 59.64 206 LEU A CA 1
ATOM 1309 C C . LEU A 1 206 ? 123.757 146.387 213.073 1.00 59.64 206 LEU A C 1
ATOM 1310 O O . LEU A 1 206 ? 123.433 145.525 212.248 1.00 59.64 206 LEU A O 1
ATOM 1315 N N . LEU A 1 207 ? 124.208 146.076 214.289 1.00 64.93 207 LEU A N 1
ATOM 1316 C CA . LEU A 1 207 ? 124.367 144.674 214.664 1.00 64.93 207 LEU A CA 1
ATOM 1317 C C . LEU A 1 207 ? 123.022 143.990 214.870 1.00 64.93 207 LEU A C 1
ATOM 1318 O O . LEU A 1 207 ? 122.812 142.866 214.399 1.00 64.93 207 LEU A O 1
ATOM 1323 N N . GLN A 1 208 ? 122.097 144.651 215.562 1.00 73.76 208 GLN A N 1
ATOM 1324 C CA . GLN A 1 208 ? 120.778 144.084 215.831 1.00 73.76 208 GLN A CA 1
ATOM 1325 C C . GLN A 1 208 ? 119.860 144.398 214.655 1.00 73.76 208 GLN A C 1
ATOM 1326 O O . GLN A 1 208 ? 119.034 145.311 214.692 1.00 73.76 208 GLN A O 1
ATOM 1332 N N . ARG A 1 209 ? 120.018 143.624 213.586 1.00 75.61 209 ARG A N 1
ATOM 1333 C CA . ARG A 1 209 ? 119.124 143.731 212.445 1.00 75.61 209 ARG A CA 1
ATOM 1334 C C . ARG A 1 209 ? 118.586 142.370 212.039 1.00 75.61 209 ARG A C 1
ATOM 1335 O O . ARG A 1 209 ? 119.230 141.341 212.271 1.00 75.61 209 ARG A O 1
ATOM 1343 N N . PRO A 1 210 ? 117.399 142.340 211.430 1.00 75.52 210 PRO A N 1
ATOM 1344 C CA . PRO A 1 210 ? 117.007 141.169 210.645 1.00 75.52 210 PRO A CA 1
ATOM 1345 C C . PRO A 1 210 ? 117.925 140.997 209.446 1.00 75.52 210 PRO A C 1
ATOM 1346 O O . PRO A 1 210 ? 118.520 141.958 208.952 1.00 75.52 210 PRO A O 1
ATOM 1350 N N . ARG A 1 211 ? 118.035 139.739 209.003 1.00 70.44 211 ARG A N 1
ATOM 1351 C CA . ARG A 1 211 ? 119.055 139.318 208.044 1.00 70.44 211 ARG A CA 1
ATOM 1352 C C . ARG A 1 211 ? 118.930 140.037 206.705 1.00 70.44 211 ARG A C 1
ATOM 1353 O O . ARG A 1 211 ? 119.813 140.810 206.315 1.00 70.44 211 ARG A O 1
ATOM 1361 N N . GLY A 1 212 ? 117.831 139.810 205.997 1.00 60.95 212 GLY A N 1
ATOM 1362 C CA . GLY A 1 212 ? 117.715 140.403 204.687 1.00 60.95 212 GLY A CA 1
ATOM 1363 C C . GLY A 1 212 ? 118.635 139.711 203.693 1.00 60.95 212 GLY A C 1
ATOM 1364 O O . GLY A 1 212 ? 119.074 138.575 203.885 1.00 60.95 212 GLY A O 1
ATOM 1365 N N . THR A 1 213 ? 118.928 140.429 202.613 1.00 62.04 213 THR A N 1
ATOM 1366 C CA . THR A 1 213 ? 119.776 139.928 201.543 1.00 62.04 213 THR A CA 1
ATOM 1367 C C . THR A 1 213 ? 121.180 140.551 201.665 1.00 62.04 213 THR A C 1
ATOM 1368 O O . THR A 1 213 ? 122.030 140.403 200.780 1.00 62.04 213 THR A O 1
ATOM 1372 N N . SER A 1 214 ? 121.450 141.205 202.794 1.00 61.77 214 SER A N 1
ATOM 1373 C CA . SER A 1 214 ? 122.750 141.812 203.064 1.00 61.77 214 SER A CA 1
ATOM 1374 C C . SER A 1 214 ? 123.808 140.728 203.214 1.00 61.77 214 SER A C 1
ATOM 1375 O O . SER A 1 214 ? 123.785 139.957 204.178 1.00 61.77 214 SER A O 1
ATOM 1378 N N . GLY A 1 215 ? 124.734 140.673 202.260 1.00 58.97 215 GLY A N 1
ATOM 1379 C CA . GLY A 1 215 ? 125.773 139.674 202.245 1.00 58.97 215 GLY A CA 1
ATOM 1380 C C . GLY A 1 215 ? 126.770 139.881 203.360 1.00 58.97 215 GLY A C 1
ATOM 1381 O O . GLY A 1 215 ? 126.860 140.961 203.948 1.00 58.97 215 GLY A O 1
ATOM 1382 N N . PRO A 1 216 ? 127.559 138.848 203.664 1.00 61.30 216 PRO A N 1
ATOM 1383 C CA . PRO A 1 216 ? 128.496 138.936 204.791 1.00 61.30 216 PRO A CA 1
ATOM 1384 C C . PRO A 1 216 ? 129.731 139.759 204.487 1.00 61.30 216 PRO A C 1
ATOM 1385 O O . PRO A 1 216 ? 130.561 139.958 205.384 1.00 61.30 216 PRO A O 1
ATOM 1389 N N . LEU A 1 217 ? 129.882 140.211 203.244 1.00 50.60 217 LEU A N 1
ATOM 1390 C CA . LEU A 1 217 ? 130.862 141.209 202.849 1.00 50.60 217 LEU A CA 1
ATOM 1391 C C . LEU A 1 217 ? 130.244 142.582 202.655 1.00 50.60 217 LEU A C 1
ATOM 1392 O O . LEU A 1 217 ? 130.909 143.588 202.903 1.00 50.60 217 LEU A O 1
ATOM 1397 N N . GLU A 1 218 ? 128.982 142.651 202.244 1.00 54.72 218 GLU A N 1
ATOM 1398 C CA . GLU A 1 218 ? 128.285 143.924 202.169 1.00 54.72 218 GLU A CA 1
ATOM 1399 C C . GLU A 1 218 ? 127.829 144.406 203.538 1.00 54.72 218 GLU A C 1
ATOM 1400 O O . GLU A 1 218 ? 127.419 145.563 203.673 1.00 54.72 218 GLU A O 1
ATOM 1406 N N . LEU A 1 219 ? 127.881 143.551 204.554 1.00 47.56 219 LEU A N 1
ATOM 1407 C CA . LEU A 1 219 ? 127.560 144.000 205.901 1.00 47.56 219 LEU A CA 1
ATOM 1408 C C . LEU A 1 219 ? 128.623 144.961 206.411 1.00 47.56 219 LEU A C 1
ATOM 1409 O O . LEU A 1 219 ? 128.298 146.029 206.938 1.00 47.56 219 LEU A O 1
ATOM 1414 N N . LEU A 1 220 ? 129.901 144.604 206.251 1.00 38.26 220 LEU A N 1
ATOM 1415 C CA . LEU A 1 220 ? 130.978 145.479 206.698 1.00 38.26 220 LEU A CA 1
ATOM 1416 C C . LEU A 1 220 ? 131.144 146.694 205.811 1.00 38.26 220 LEU A C 1
ATOM 1417 O O . LEU A 1 220 ? 131.658 147.711 206.275 1.00 38.26 220 LEU A O 1
ATOM 1422 N N . SER A 1 221 ? 130.690 146.641 204.568 1.00 38.92 221 SER A N 1
ATOM 1423 C CA . SER A 1 221 ? 130.977 147.738 203.661 1.00 38.92 221 SER A CA 1
ATOM 1424 C C . SER A 1 221 ? 130.044 148.918 203.859 1.00 38.92 221 SER A C 1
ATOM 1425 O O . SER A 1 221 ? 130.118 149.880 203.096 1.00 38.92 221 SER A O 1
ATOM 1428 N N . GLU A 1 222 ? 129.150 148.853 204.836 1.00 40.24 222 GLU A N 1
ATOM 1429 C CA . GLU A 1 222 ? 128.441 150.027 205.308 1.00 40.24 222 GLU A CA 1
ATOM 1430 C C . GLU A 1 222 ? 129.113 150.612 206.533 1.00 40.24 222 GLU A C 1
ATOM 1431 O O . GLU A 1 222 ? 129.002 151.812 206.786 1.00 40.24 222 GLU A O 1
ATOM 1437 N N . ALA A 1 223 ? 129.829 149.787 207.282 1.00 39.41 223 ALA A N 1
ATOM 1438 C CA . ALA A 1 223 ? 130.496 150.251 208.483 1.00 39.41 223 ALA A CA 1
ATOM 1439 C C . ALA A 1 223 ? 131.905 150.733 208.213 1.00 39.41 223 ALA A C 1
ATOM 1440 O O . ALA A 1 223 ? 132.386 151.616 208.923 1.00 39.41 223 ALA A O 1
ATOM 1442 N N . LEU A 1 224 ? 132.582 150.171 207.210 1.00 30.99 224 LEU A N 1
ATOM 1443 C CA . LEU A 1 224 ? 133.957 150.562 206.929 1.00 30.99 224 LEU A CA 1
ATOM 1444 C C . LEU A 1 224 ? 134.049 151.888 206.208 1.00 30.99 224 LEU A C 1
ATOM 1445 O O . LEU A 1 224 ? 135.029 152.610 206.399 1.00 30.99 224 LEU A O 1
ATOM 1450 N N . CYS A 1 225 ? 133.059 152.219 205.390 1.00 35.16 225 CYS A N 1
ATOM 1451 C CA . CYS A 1 225 ? 133.138 153.376 204.506 1.00 35.16 225 CYS A CA 1
ATOM 1452 C C . CYS A 1 225 ? 131.769 153.757 203.981 1.00 35.16 225 CYS A C 1
ATOM 1453 O O . CYS A 1 225 ? 131.062 152.927 203.407 1.00 35.16 225 CYS A O 1
ATOM 1456 N N . SER A 1 226 ? 131.374 154.998 204.217 1.00 51.70 226 SER A N 1
ATOM 1457 C CA . SER A 1 226 ? 130.037 155.447 203.882 1.00 51.70 226 SER A CA 1
ATOM 1458 C C . SER A 1 226 ? 130.095 156.471 202.765 1.00 51.70 226 SER A C 1
ATOM 1459 O O . SER A 1 226 ? 131.113 157.135 202.553 1.00 51.70 226 SER A O 1
ATOM 1462 N N . VAL A 1 227 ? 128.982 156.585 202.052 1.00 56.70 227 VAL A N 1
ATOM 1463 C CA . VAL A 1 227 ? 128.842 157.571 200.995 1.00 56.70 227 VAL A CA 1
ATOM 1464 C C . VAL A 1 227 ? 127.862 158.646 201.452 1.00 56.70 227 VAL A C 1
ATOM 1465 O O . VAL A 1 227 ? 127.330 158.583 202.562 1.00 56.70 227 VAL A O 1
ATOM 1469 N N . SER A 1 264 ? 138.335 124.020 204.050 1.00 66.49 264 SER A N 1
ATOM 1470 C CA . SER A 1 264 ? 137.812 125.278 204.571 1.00 66.49 264 SER A CA 1
ATOM 1471 C C . SER A 1 264 ? 136.301 125.204 204.834 1.00 66.49 264 SER A C 1
ATOM 1472 O O . SER A 1 264 ? 135.496 125.623 204.001 1.00 66.49 264 SER A O 1
ATOM 1475 N N . PRO A 1 265 ? 135.919 124.666 206.005 1.00 71.38 265 PRO A N 1
ATOM 1476 C CA . PRO A 1 265 ? 134.492 124.511 206.322 1.00 71.38 265 PRO A CA 1
ATOM 1477 C C . PRO A 1 265 ? 133.811 125.812 206.711 1.00 71.38 265 PRO A C 1
ATOM 1478 O O . PRO A 1 265 ? 132.596 125.954 206.538 1.00 71.38 265 PRO A O 1
ATOM 1482 N N . ALA A 1 266 ? 134.576 126.766 207.241 1.00 72.97 266 ALA A N 1
ATOM 1483 C CA . ALA A 1 266 ? 134.003 128.030 207.685 1.00 72.97 266 ALA A CA 1
ATOM 1484 C C . ALA A 1 266 ? 133.981 129.086 206.594 1.00 72.97 266 ALA A C 1
ATOM 1485 O O . ALA A 1 266 ? 133.079 129.932 206.584 1.00 72.97 266 ALA A O 1
ATOM 1487 N N . CYS A 1 267 ? 134.958 129.064 205.685 1.00 78.44 267 CYS A N 1
ATOM 1488 C CA . CYS A 1 267 ? 134.926 129.975 204.548 1.00 78.44 267 CYS A CA 1
ATOM 1489 C C . CYS A 1 267 ? 133.784 129.644 203.605 1.00 78.44 267 CYS A C 1
ATOM 1490 O O . CYS A 1 267 ? 133.078 130.546 203.148 1.00 78.44 267 CYS A O 1
ATOM 1493 N N . SER A 1 268 ? 133.571 128.350 203.339 1.00 74.19 268 SER A N 1
ATOM 1494 C CA . SER A 1 268 ? 132.662 127.908 202.283 1.00 74.19 268 SER A CA 1
ATOM 1495 C C . SER A 1 268 ? 131.210 128.272 202.572 1.00 74.19 268 SER A C 1
ATOM 1496 O O . SER A 1 268 ? 130.429 128.470 201.633 1.00 74.19 268 SER A O 1
ATOM 1499 N N . GLU A 1 269 ? 130.851 128.399 203.852 1.00 77.13 269 GLU A N 1
ATOM 1500 C CA . GLU A 1 269 ? 129.533 128.901 204.228 1.00 77.13 269 GLU A CA 1
ATOM 1501 C C . GLU A 1 269 ? 129.322 130.324 203.723 1.00 77.13 269 GLU A C 1
ATOM 1502 O O . GLU A 1 269 ? 128.314 130.628 203.074 1.00 77.13 269 GLU A O 1
ATOM 1508 N N . LEU A 1 270 ? 130.298 131.201 203.961 1.00 69.27 270 LEU A N 1
ATOM 1509 C CA . LEU A 1 270 ? 130.178 132.572 203.487 1.00 69.27 270 LEU A CA 1
ATOM 1510 C C . LEU A 1 270 ? 130.409 132.678 201.985 1.00 69.27 270 LEU A C 1
ATOM 1511 O O . LEU A 1 270 ? 129.913 133.620 201.362 1.00 69.27 270 LEU A O 1
ATOM 1516 N N . ILE A 1 271 ? 131.137 131.722 201.400 1.00 65.90 271 ILE A N 1
ATOM 1517 C CA . ILE A 1 271 ? 131.289 131.654 199.948 1.00 65.90 271 ILE A CA 1
ATOM 1518 C C . ILE A 1 271 ? 129.946 131.358 199.287 1.00 65.90 271 ILE A C 1
ATOM 1519 O O . ILE A 1 271 ? 129.586 131.967 198.272 1.00 65.90 271 ILE A O 1
ATOM 1524 N N . GLY A 1 272 ? 129.183 130.422 199.853 1.00 63.26 272 GLY A N 1
ATOM 1525 C CA . GLY A 1 272 ? 127.824 130.217 199.391 1.00 63.26 272 GLY A CA 1
ATOM 1526 C C . GLY A 1 272 ? 126.920 131.396 199.691 1.00 63.26 272 GLY A C 1
ATOM 1527 O O . GLY A 1 272 ? 125.990 131.680 198.931 1.00 63.26 272 GLY A O 1
ATOM 1528 N N . ALA A 1 273 ? 127.179 132.095 200.799 1.00 63.79 273 ALA A N 1
ATOM 1529 C CA . ALA A 1 273 ? 126.339 133.224 201.182 1.00 63.79 273 ALA A CA 1
ATOM 1530 C C . ALA A 1 273 ? 126.537 134.434 200.275 1.00 63.79 273 ALA A C 1
ATOM 1531 O O . ALA A 1 273 ? 125.590 135.193 200.043 1.00 63.79 273 ALA A O 1
ATOM 1533 N N . LEU A 1 274 ? 127.747 134.639 199.761 1.00 63.91 274 LEU A N 1
ATOM 1534 C CA . LEU A 1 274 ? 128.049 135.878 199.054 1.00 63.91 274 LEU A CA 1
ATOM 1535 C C . LEU A 1 274 ? 127.481 135.942 197.641 1.00 63.91 274 LEU A C 1
ATOM 1536 O O . LEU A 1 274 ? 127.439 137.036 197.069 1.00 63.91 274 LEU A O 1
ATOM 1541 N N . ASP A 1 275 ? 127.020 134.822 197.078 1.00 65.53 275 ASP A N 1
ATOM 1542 C CA . ASP A 1 275 ? 126.656 134.768 195.665 1.00 65.53 275 ASP A CA 1
ATOM 1543 C C . ASP A 1 275 ? 125.405 135.568 195.329 1.00 65.53 275 ASP A C 1
ATOM 1544 O O . ASP A 1 275 ? 125.144 135.809 194.147 1.00 65.53 275 ASP A O 1
ATOM 1549 N N . SER A 1 276 ? 124.653 136.013 196.334 1.00 69.06 276 SER A N 1
ATOM 1550 C CA . SER A 1 276 ? 123.389 136.705 196.143 1.00 69.06 276 SER A CA 1
ATOM 1551 C C . SER A 1 276 ? 123.546 138.114 195.588 1.00 69.06 276 SER A C 1
ATOM 1552 O O . SER A 1 276 ? 122.539 138.726 195.217 1.00 69.06 276 SER A O 1
ATOM 1555 N N . HIS A 1 277 ? 124.765 138.651 195.526 1.00 67.38 277 HIS A N 1
ATOM 1556 C CA . HIS A 1 277 ? 124.963 140.006 195.050 1.00 67.38 277 HIS A CA 1
ATOM 1557 C C . HIS A 1 277 ? 126.164 140.039 194.113 1.00 67.38 277 HIS A C 1
ATOM 1558 O O . HIS A 1 277 ? 127.244 139.542 194.480 1.00 67.38 277 HIS A O 1
ATOM 1565 N N . PRO A 1 278 ? 125.994 140.560 192.893 1.00 64.00 278 PRO A N 1
ATOM 1566 C CA . PRO A 1 278 ? 127.109 140.582 191.932 1.00 64.00 278 PRO A CA 1
ATOM 1567 C C . PRO A 1 278 ? 128.293 141.416 192.374 1.00 64.00 278 PRO A C 1
ATOM 1568 O O . PRO A 1 278 ? 129.428 141.107 191.991 1.00 64.00 278 PRO A O 1
ATOM 1572 N N . LEU A 1 279 ? 128.066 142.476 193.147 1.00 58.41 279 LEU A N 1
ATOM 1573 C CA . LEU A 1 279 ? 129.184 143.229 193.704 1.00 58.41 279 LEU A CA 1
ATOM 1574 C C . LEU A 1 279 ? 129.967 142.383 194.701 1.00 58.41 279 LEU A C 1
ATOM 1575 O O . LEU A 1 279 ? 131.197 142.476 194.766 1.00 58.41 279 LEU A O 1
ATOM 1580 N N . SER A 1 280 ? 129.269 141.558 195.482 1.00 60.62 280 SER A N 1
ATOM 1581 C CA . SER A 1 280 ? 129.934 140.709 196.462 1.00 60.62 280 SER A CA 1
ATOM 1582 C C . SER A 1 280 ? 130.833 139.678 195.787 1.00 60.62 280 SER A C 1
ATOM 1583 O O . SER A 1 280 ? 131.971 139.455 196.223 1.00 60.62 280 SER A O 1
ATOM 1586 N N . ARG A 1 281 ? 130.372 139.083 194.687 1.00 63.82 281 ARG A N 1
ATOM 1587 C CA . ARG A 1 281 ? 131.218 138.118 193.999 1.00 63.82 281 ARG A CA 1
ATOM 1588 C C . ARG A 1 281 ? 132.307 138.820 193.206 1.00 63.82 281 ARG A C 1
ATOM 1589 O O . ARG A 1 281 ? 133.400 138.270 193.066 1.00 63.82 281 ARG A O 1
ATOM 1597 N N . LEU A 1 282 ? 132.067 140.052 192.745 1.00 56.19 282 LEU A N 1
ATOM 1598 C CA . LEU A 1 282 ? 133.122 140.781 192.052 1.00 56.19 282 LEU A CA 1
ATOM 1599 C C . LEU A 1 282 ? 134.157 141.363 192.996 1.00 56.19 282 LEU A C 1
ATOM 1600 O O . LEU A 1 282 ? 135.250 141.722 192.553 1.00 56.19 282 LEU A O 1
ATOM 1605 N N . LEU A 1 283 ? 133.864 141.427 194.278 1.00 45.93 283 LEU A N 1
ATOM 1606 C CA . LEU A 1 283 ? 134.886 141.811 195.232 1.00 45.93 283 LEU A CA 1
ATOM 1607 C C . LEU A 1 283 ? 135.653 140.587 195.735 1.00 45.93 283 LEU A C 1
ATOM 1608 O O . LEU A 1 283 ? 136.891 140.607 195.836 1.00 45.93 283 LEU A O 1
ATOM 1613 N N . TRP A 1 284 ? 134.934 139.484 195.968 1.00 47.54 284 TRP A N 1
ATOM 1614 C CA . TRP A 1 284 ? 135.578 138.242 196.380 1.00 47.54 284 TRP A CA 1
ATOM 1615 C C . TRP A 1 284 ? 136.434 137.639 195.271 1.00 47.54 284 TRP A C 1
ATOM 1616 O O . TRP A 1 284 ? 137.424 136.961 195.572 1.00 47.54 284 TRP A O 1
ATOM 1627 N N . ARG A 1 285 ? 136.107 137.921 194.003 1.00 48.79 285 ARG A N 1
ATOM 1628 C CA . ARG A 1 285 ? 136.765 137.286 192.864 1.00 48.79 285 ARG A CA 1
ATOM 1629 C C . ARG A 1 285 ? 138.252 137.578 192.817 1.00 48.79 285 ARG A C 1
ATOM 1630 O O . ARG A 1 285 ? 139.034 136.744 192.353 1.00 48.79 285 ARG A O 1
ATOM 1638 N N . ARG A 1 286 ? 138.658 138.734 193.314 1.00 33.82 286 ARG A N 1
ATOM 1639 C CA . ARG A 1 286 ? 140.056 139.100 193.387 1.00 33.82 286 ARG A CA 1
ATOM 1640 C C . ARG A 1 286 ? 140.521 139.385 194.806 1.00 33.82 286 ARG A C 1
ATOM 1641 O O . ARG A 1 286 ? 141.691 139.722 194.995 1.00 33.82 286 ARG A O 1
ATOM 1649 N N . LEU A 1 287 ? 139.650 139.271 195.810 1.00 34.99 287 LEU A N 1
ATOM 1650 C CA . LEU A 1 287 ? 140.170 139.161 197.166 1.00 34.99 287 LEU A CA 1
ATOM 1651 C C . LEU A 1 287 ? 140.532 137.720 197.528 1.00 34.99 287 LEU A C 1
ATOM 1652 O O . LEU A 1 287 ? 141.200 137.496 198.542 1.00 34.99 287 LEU A O 1
ATOM 1657 N N . LYS A 1 288 ? 140.143 136.737 196.703 1.00 36.39 288 LYS A N 1
ATOM 1658 C CA . LYS A 1 288 ? 140.364 135.339 197.075 1.00 36.39 288 LYS A CA 1
ATOM 1659 C C . LYS A 1 288 ? 141.837 134.925 197.136 1.00 36.39 288 LYS A C 1
ATOM 1660 O O . LYS A 1 288 ? 142.199 134.246 198.111 1.00 36.39 288 LYS A O 1
ATOM 1666 N N . PRO A 1 289 ? 142.726 135.263 196.177 1.00 28.23 289 PRO A N 1
ATOM 1667 C CA . PRO A 1 289 ? 144.141 134.880 196.349 1.00 28.23 289 PRO A CA 1
ATOM 1668 C C . PRO A 1 289 ? 144.840 135.437 197.576 1.00 28.23 289 PRO A C 1
ATOM 1669 O O . PRO A 1 289 ? 145.799 134.822 198.046 1.00 28.23 289 PRO A O 1
ATOM 1673 N N . LEU A 1 290 ? 144.406 136.563 198.116 1.00 28.71 290 LEU A N 1
ATOM 1674 C CA . LEU A 1 290 ? 145.085 137.086 199.290 1.00 28.71 290 LEU A CA 1
ATOM 1675 C C . LEU A 1 290 ? 144.711 136.350 200.565 1.00 28.71 290 LEU A C 1
ATOM 1676 O O . LEU A 1 290 ? 145.505 136.343 201.506 1.00 28.71 290 LEU A O 1
ATOM 1681 N N . ILE A 1 291 ? 143.526 135.746 200.647 1.00 31.95 291 ILE A N 1
ATOM 1682 C CA . ILE A 1 291 ? 143.105 135.094 201.881 1.00 31.95 291 ILE A CA 1
ATOM 1683 C C . ILE A 1 291 ? 142.895 133.599 201.719 1.00 31.95 291 ILE A C 1
ATOM 1684 O O . ILE A 1 291 ? 142.426 132.947 202.641 1.00 31.95 291 ILE A O 1
ATOM 1689 N N . LEU A 1 292 ? 143.211 133.050 200.573 1.00 26.62 292 LEU A N 1
ATOM 1690 C CA . LEU A 1 292 ? 143.366 131.612 200.451 1.00 26.62 292 LEU A CA 1
ATOM 1691 C C . LEU A 1 292 ? 144.768 131.216 200.054 1.00 26.62 292 LEU A C 1
ATOM 1692 O O . LEU A 1 292 ? 145.318 130.287 200.632 1.00 26.62 292 LEU A O 1
ATOM 1697 N N . GLY A 1 293 ? 145.364 131.934 199.118 1.00 27.16 293 GLY A N 1
ATOM 1698 C CA . GLY A 1 293 ? 146.577 131.502 198.475 1.00 27.16 293 GLY A CA 1
ATOM 1699 C C . GLY A 1 293 ? 147.768 131.488 199.394 1.00 27.16 293 GLY A C 1
ATOM 1700 O O . GLY A 1 293 ? 147.741 131.998 200.507 1.00 27.16 293 GLY A O 1
ATOM 1701 N N . LYS A 1 294 ? 148.826 130.848 198.920 1.00 18.17 294 LYS A N 1
ATOM 1702 C CA . LYS A 1 294 ? 150.036 130.659 199.688 1.00 18.17 294 LYS A CA 1
ATOM 1703 C C . LYS A 1 294 ? 151.161 131.440 199.047 1.00 18.17 294 LYS A C 1
ATOM 1704 O O . LYS A 1 294 ? 151.047 131.891 197.911 1.00 18.17 294 LYS A O 1
ATOM 1710 N N . LEU A 1 295 ? 152.233 131.606 199.812 1.00 18.52 295 LEU A N 1
ATOM 1711 C CA . LEU A 1 295 ? 153.380 132.431 199.464 1.00 18.52 295 LEU A CA 1
ATOM 1712 C C . LEU A 1 295 ? 154.635 131.609 199.703 1.00 18.52 295 LEU A C 1
ATOM 1713 O O . LEU A 1 295 ? 154.743 130.962 200.742 1.00 18.52 295 LEU A O 1
ATOM 1718 N N . LEU A 1 296 ? 155.579 131.622 198.763 1.00 10.73 296 LEU A N 1
ATOM 1719 C CA . LEU A 1 296 ? 156.700 130.696 198.775 1.00 10.73 296 LEU A CA 1
ATOM 1720 C C . LEU A 1 296 ? 157.991 131.482 198.636 1.00 10.73 296 LEU A C 1
ATOM 1721 O O . LEU A 1 296 ? 158.048 132.404 197.831 1.00 10.73 296 LEU A O 1
ATOM 1726 N N . PHE A 1 297 ? 159.044 131.114 199.366 1.00 15.53 297 PHE A N 1
ATOM 1727 C CA . PHE A 1 297 ? 160.287 131.886 199.325 1.00 15.53 297 PHE A CA 1
ATOM 1728 C C . PHE A 1 297 ? 161.525 131.040 199.060 1.00 15.53 297 PHE A C 1
ATOM 1729 O O . PHE A 1 297 ? 161.718 130.021 199.713 1.00 15.53 297 PHE A O 1
ATOM 1737 N N . ALA A 1 298 ? 162.353 131.435 198.079 1.00 17.80 298 ALA A N 1
ATOM 1738 C CA . ALA A 1 298 ? 163.196 130.362 197.571 1.00 17.80 298 ALA A CA 1
ATOM 1739 C C . ALA A 1 298 ? 164.471 129.965 198.326 1.00 17.80 298 ALA A C 1
ATOM 1740 O O . ALA A 1 298 ? 164.390 128.928 198.970 1.00 17.80 298 ALA A O 1
ATOM 1742 N N . PRO A 1 299 ? 165.614 130.675 198.375 1.00 23.54 299 PRO A N 1
ATOM 1743 C CA . PRO A 1 299 ? 166.879 129.945 198.631 1.00 23.54 299 PRO A CA 1
ATOM 1744 C C . PRO A 1 299 ? 167.089 129.402 200.043 1.00 23.54 299 PRO A C 1
ATOM 1745 O O . PRO A 1 299 ? 168.005 128.589 200.199 1.00 23.54 299 PRO A O 1
ATOM 1749 N N . ASP A 1 300 ? 166.316 129.822 201.053 1.00 27.05 300 ASP A N 1
ATOM 1750 C CA . ASP A 1 300 ? 166.172 129.129 202.346 1.00 27.05 300 ASP A CA 1
ATOM 1751 C C . ASP A 1 300 ? 167.502 128.970 203.103 1.00 27.05 300 ASP A C 1
ATOM 1752 O O . ASP A 1 300 ? 168.027 127.878 203.292 1.00 27.05 300 ASP A O 1
ATOM 1757 N N . THR A 1 301 ? 168.033 130.098 203.530 1.00 37.64 301 THR A N 1
ATOM 1758 C CA . THR A 1 301 ? 169.267 130.218 204.299 1.00 37.64 301 THR A CA 1
ATOM 1759 C C . THR A 1 301 ? 168.912 130.651 205.720 1.00 37.64 301 THR A C 1
ATOM 1760 O O . THR A 1 301 ? 167.720 130.719 206.031 1.00 37.64 301 THR A O 1
ATOM 1764 N N . PRO A 1 302 ? 169.868 130.844 206.645 1.00 40.99 302 PRO A N 1
ATOM 1765 C CA . PRO A 1 302 ? 169.525 131.610 207.857 1.00 40.99 302 PRO A CA 1
ATOM 1766 C C . PRO A 1 302 ? 169.021 133.017 207.587 1.00 40.99 302 PRO A C 1
ATOM 1767 O O . PRO A 1 302 ? 168.116 133.487 208.296 1.00 40.99 302 PRO A O 1
ATOM 1771 N N . PHE A 1 303 ? 169.584 133.702 206.587 1.00 29.24 303 PHE A N 1
ATOM 1772 C CA . PHE A 1 303 ? 169.181 135.073 206.295 1.00 29.24 303 PHE A CA 1
ATOM 1773 C C . PHE A 1 303 ? 167.734 135.143 205.846 1.00 29.24 303 PHE A C 1
ATOM 1774 O O . PHE A 1 303 ? 166.998 136.043 206.251 1.00 29.24 303 PHE A O 1
ATOM 1782 N N . THR A 1 304 ? 167.303 134.188 205.035 1.00 30.07 304 THR A N 1
ATOM 1783 C CA . THR A 1 304 ? 165.967 134.255 204.470 1.00 30.07 304 THR A CA 1
ATOM 1784 C C . THR A 1 304 ? 164.907 133.959 205.514 1.00 30.07 304 THR A C 1
ATOM 1785 O O . THR A 1 304 ? 163.845 134.586 205.519 1.00 30.07 304 THR A O 1
ATOM 1789 N N . ARG A 1 305 ? 165.189 133.047 206.435 1.00 39.44 305 ARG A N 1
ATOM 1790 C CA . ARG A 1 305 ? 164.264 132.807 207.536 1.00 39.44 305 ARG A CA 1
ATOM 1791 C C . ARG A 1 305 ? 164.211 134.002 208.473 1.00 39.44 305 ARG A C 1
ATOM 1792 O O . ARG A 1 305 ? 163.127 134.376 208.950 1.00 39.44 305 ARG A O 1
ATOM 1800 N N . LYS A 1 306 ? 165.372 134.624 208.722 1.00 40.00 306 LYS A N 1
ATOM 1801 C CA . LYS A 1 306 ? 165.432 135.834 209.536 1.00 40.00 306 LYS A CA 1
ATOM 1802 C C . LYS A 1 306 ? 164.637 136.964 208.911 1.00 40.00 306 LYS A C 1
ATOM 1803 O O . LYS A 1 306 ? 164.026 137.761 209.624 1.00 40.00 306 LYS A O 1
ATOM 1809 N N . LEU A 1 307 ? 164.608 137.030 207.584 1.00 28.29 307 LEU A N 1
ATOM 1810 C CA . LEU A 1 307 ? 163.814 138.048 206.914 1.00 28.29 307 LEU A CA 1
ATOM 1811 C C . LEU A 1 307 ? 162.337 137.712 206.984 1.00 28.29 307 LEU A C 1
ATOM 1812 O O . LEU A 1 307 ? 161.533 138.521 207.445 1.00 28.29 307 LEU A O 1
ATOM 1817 N N . MET A 1 308 ? 161.956 136.516 206.564 1.00 26.41 308 MET A N 1
ATOM 1818 C CA . MET A 1 308 ? 160.541 136.217 206.413 1.00 26.41 308 MET A CA 1
ATOM 1819 C C . MET A 1 308 ? 159.806 135.982 207.725 1.00 26.41 308 MET A C 1
ATOM 1820 O O . MET A 1 308 ? 158.572 135.902 207.708 1.00 26.41 308 MET A O 1
ATOM 1825 N N . ALA A 1 309 ? 160.503 135.927 208.860 1.00 31.23 309 ALA A N 1
ATOM 1826 C CA . ALA A 1 309 ? 159.792 136.075 210.126 1.00 31.23 309 ALA A CA 1
ATOM 1827 C C . ALA A 1 309 ? 159.112 137.435 210.218 1.00 31.23 309 ALA A C 1
ATOM 1828 O O . ALA A 1 309 ? 157.987 137.537 210.723 1.00 31.23 309 ALA A O 1
ATOM 1830 N N . GLN A 1 310 ? 159.760 138.488 209.696 1.00 32.40 310 GLN A N 1
ATOM 1831 C CA . GLN A 1 310 ? 159.171 139.826 209.730 1.00 32.40 310 GLN A CA 1
ATOM 1832 C C . GLN A 1 310 ? 157.951 139.935 208.829 1.00 32.40 310 GLN A C 1
ATOM 1833 O O . GLN A 1 310 ? 157.011 140.660 209.160 1.00 32.40 310 GLN A O 1
ATOM 1839 N N . VAL A 1 311 ? 157.942 139.241 207.692 1.00 24.02 311 VAL A N 1
ATOM 1840 C CA . VAL A 1 311 ? 156.758 139.267 206.847 1.00 24.02 311 VAL A CA 1
ATOM 1841 C C . VAL A 1 311 ? 155.649 138.453 207.482 1.00 24.02 311 VAL A C 1
ATOM 1842 O O . VAL A 1 311 ? 154.476 138.812 207.366 1.00 24.02 311 VAL A O 1
ATOM 1846 N N . ASN A 1 312 ? 155.984 137.365 208.193 1.00 37.85 312 ASN A N 1
ATOM 1847 C CA . ASN A 1 312 ? 154.939 136.630 208.906 1.00 37.85 312 ASN A CA 1
ATOM 1848 C C . ASN A 1 312 ? 154.403 137.389 210.107 1.00 37.85 312 ASN A C 1
ATOM 1849 O O . ASN A 1 312 ? 153.307 137.071 210.580 1.00 37.85 312 ASN A O 1
ATOM 1854 N N . ARG A 1 313 ? 155.136 138.382 210.610 1.00 41.42 313 ARG A N 1
ATOM 1855 C CA . ARG A 1 313 ? 154.597 139.224 211.676 1.00 41.42 313 ARG A CA 1
ATOM 1856 C C . ARG A 1 313 ? 153.398 140.068 211.255 1.00 41.42 313 ARG A C 1
ATOM 1857 O O . ARG A 1 313 ? 152.734 140.621 212.132 1.00 41.42 313 ARG A O 1
ATOM 1865 N N . THR A 1 314 ? 153.106 140.206 209.963 1.00 38.55 314 THR A N 1
ATOM 1866 C CA . THR A 1 314 ? 151.906 140.931 209.576 1.00 38.55 314 THR A CA 1
ATOM 1867 C C . THR A 1 314 ? 150.671 140.054 209.687 1.00 38.55 314 THR A C 1
ATOM 1868 O O . THR A 1 314 ? 149.642 140.485 210.214 1.00 38.55 314 THR A O 1
ATOM 1872 N N . PHE A 1 315 ? 150.744 138.819 209.204 1.00 36.52 315 PHE A N 1
ATOM 1873 C CA . PHE A 1 315 ? 149.597 137.939 209.354 1.00 36.52 315 PHE A CA 1
ATOM 1874 C C . PHE A 1 315 ? 149.498 137.340 210.740 1.00 36.52 315 PHE A C 1
ATOM 1875 O O . PHE A 1 315 ? 148.470 136.745 211.058 1.00 36.52 315 PHE A O 1
ATOM 1883 N N . GLU A 1 316 ? 150.531 137.461 211.566 1.00 53.22 316 GLU A N 1
ATOM 1884 C CA . GLU A 1 316 ? 150.407 136.969 212.931 1.00 53.22 316 GLU A CA 1
ATOM 1885 C C . GLU A 1 316 ? 149.496 137.855 213.768 1.00 53.22 316 GLU A C 1
ATOM 1886 O O . GLU A 1 316 ? 148.733 137.354 214.599 1.00 53.22 316 GLU A O 1
ATOM 1892 N N . GLU A 1 317 ? 149.542 139.168 213.560 1.00 55.76 317 GLU A N 1
ATOM 1893 C CA . GLU A 1 317 ? 148.758 140.071 214.391 1.00 55.76 317 GLU A CA 1
ATOM 1894 C C . GLU A 1 317 ? 147.298 140.138 213.982 1.00 55.76 317 GLU A C 1
ATOM 1895 O O . GLU A 1 317 ? 146.500 140.728 214.713 1.00 55.76 317 GLU A O 1
ATOM 1901 N N . LEU A 1 318 ? 146.929 139.574 212.834 1.00 53.26 318 LEU A N 1
ATOM 1902 C CA . LEU A 1 318 ? 145.520 139.448 212.499 1.00 53.26 318 LEU A CA 1
ATOM 1903 C C . LEU A 1 318 ? 144.848 138.310 213.246 1.00 53.26 318 LEU A C 1
ATOM 1904 O O . LEU A 1 318 ? 143.621 138.227 213.227 1.00 53.26 318 LEU A O 1
ATOM 1909 N N . THR A 1 319 ? 145.610 137.439 213.903 1.00 56.69 319 THR A N 1
ATOM 1910 C CA . THR A 1 319 ? 145.053 136.396 214.753 1.00 56.69 319 THR A CA 1
ATOM 1911 C C . THR A 1 319 ? 145.021 136.811 216.214 1.00 56.69 319 THR A C 1
ATOM 1912 O O . THR A 1 319 ? 145.150 135.968 217.105 1.00 56.69 319 THR A O 1
ATOM 1916 N N . LEU A 1 320 ? 144.895 138.102 216.475 1.00 66.06 320 LEU A N 1
ATOM 1917 C CA . LEU A 1 320 ? 144.617 138.608 217.806 1.00 66.06 320 LEU A CA 1
ATOM 1918 C C . LEU A 1 320 ? 143.165 139.041 217.935 1.00 66.06 320 LEU A C 1
ATOM 1919 O O . LEU A 1 320 ? 142.708 139.366 219.033 1.00 66.06 320 LEU A O 1
ATOM 1924 N N . LEU A 1 321 ? 142.416 138.998 216.839 1.00 66.04 321 LEU A N 1
ATOM 1925 C CA . LEU A 1 321 ? 140.972 139.138 216.898 1.00 66.04 321 LEU A CA 1
ATOM 1926 C C . LEU A 1 321 ? 140.291 137.882 217.417 1.00 66.04 321 LEU A C 1
ATOM 1927 O O . LEU A 1 321 ? 139.114 137.942 217.782 1.00 66.04 321 LEU A O 1
ATOM 1932 N N . ARG A 1 322 ? 140.987 136.747 217.433 1.00 71.01 322 ARG A N 1
ATOM 1933 C CA . ARG A 1 322 ? 140.362 135.477 217.773 1.00 71.01 322 ARG A CA 1
ATOM 1934 C C . ARG A 1 322 ? 140.542 135.080 219.231 1.00 71.01 322 ARG A C 1
ATOM 1935 O O . ARG A 1 322 ? 139.650 134.433 219.788 1.00 71.01 322 ARG A O 1
ATOM 1943 N N . ASP A 1 323 ? 141.655 135.437 219.876 1.00 70.14 323 ASP A N 1
ATOM 1944 C CA . ASP A 1 323 ? 141.855 134.994 221.248 1.00 70.14 323 ASP A CA 1
ATOM 1945 C C . ASP A 1 323 ? 141.062 135.835 222.236 1.00 70.14 323 ASP A C 1
ATOM 1946 O O . ASP A 1 323 ? 140.936 135.458 223.413 1.00 70.14 323 ASP A O 1
ATOM 1951 N N . VAL A 1 324 ? 140.495 136.952 221.777 1.00 69.14 324 VAL A N 1
ATOM 1952 C CA . VAL A 1 324 ? 139.601 137.689 222.644 1.00 69.14 324 VAL A CA 1
ATOM 1953 C C . VAL A 1 324 ? 138.301 136.913 222.787 1.00 69.14 324 VAL A C 1
ATOM 1954 O O . VAL A 1 324 ? 137.615 137.060 223.799 1.00 69.14 324 VAL A O 1
ATOM 1958 N N . ARG A 1 325 ? 137.960 136.049 221.815 1.00 77.15 325 ARG A N 1
ATOM 1959 C CA . ARG A 1 325 ? 136.833 135.148 222.018 1.00 77.15 325 ARG A CA 1
ATOM 1960 C C . ARG A 1 325 ? 137.138 134.141 223.114 1.00 77.15 325 ARG A C 1
ATOM 1961 O O . ARG A 1 325 ? 136.233 133.738 223.844 1.00 77.15 325 ARG A O 1
ATOM 1969 N N . GLU A 1 326 ? 138.411 133.750 223.251 1.00 72.29 326 GLU A N 1
ATOM 1970 C CA . GLU A 1 326 ? 138.828 132.870 224.339 1.00 72.29 326 GLU A CA 1
ATOM 1971 C C . GLU A 1 326 ? 138.683 133.558 225.689 1.00 72.29 326 GLU A C 1
ATOM 1972 O O . GLU A 1 326 ? 138.156 132.969 226.647 1.00 72.29 326 GLU A O 1
ATOM 1978 N N . VAL A 1 327 ? 139.118 134.820 225.770 1.00 73.84 327 VAL A N 1
ATOM 1979 C CA . VAL A 1 327 ? 138.972 135.573 227.015 1.00 73.84 327 VAL A CA 1
ATOM 1980 C C . VAL A 1 327 ? 137.495 135.810 227.325 1.00 73.84 327 VAL A C 1
ATOM 1981 O O . VAL A 1 327 ? 137.055 135.686 228.479 1.00 73.84 327 VAL A O 1
ATOM 1985 N N . TRP A 1 328 ? 136.698 136.071 226.289 1.00 75.68 328 TRP A N 1
ATOM 1986 C CA . TRP A 1 328 ? 135.270 136.292 226.467 1.00 75.68 328 TRP A CA 1
ATOM 1987 C C . TRP A 1 328 ? 134.551 135.028 226.910 1.00 75.68 328 TRP A C 1
ATOM 1988 O O . TRP A 1 328 ? 133.651 135.093 227.748 1.00 75.68 328 TRP A O 1
ATOM 1999 N N . GLU A 1 329 ? 134.917 133.871 226.362 1.00 73.73 329 GLU A N 1
ATOM 2000 C CA . GLU A 1 329 ? 134.242 132.654 226.785 1.00 73.73 329 GLU A CA 1
ATOM 2001 C C . GLU A 1 329 ? 134.693 132.196 228.163 1.00 73.73 329 GLU A C 1
ATOM 2002 O O . GLU A 1 329 ? 133.933 131.496 228.838 1.00 73.73 329 GLU A O 1
ATOM 2008 N N . MET A 1 330 ? 135.893 132.574 228.613 1.00 75.62 330 MET A N 1
ATOM 2009 C CA . MET A 1 330 ? 136.212 132.260 230.001 1.00 75.62 330 MET A CA 1
ATOM 2010 C C . MET A 1 330 ? 135.709 133.317 230.980 1.00 75.62 330 MET A C 1
ATOM 2011 O O . MET A 1 330 ? 135.741 133.077 232.191 1.00 75.62 330 MET A O 1
ATOM 2016 N N . LEU A 1 331 ? 135.257 134.477 230.498 1.00 71.99 331 LEU A N 1
ATOM 2017 C CA . LEU A 1 331 ? 134.701 135.495 231.387 1.00 71.99 331 LEU A CA 1
ATOM 2018 C C . LEU A 1 331 ? 133.178 135.543 231.405 1.00 71.99 331 LEU A C 1
ATOM 2019 O O . LEU A 1 331 ? 132.597 135.945 232.418 1.00 71.99 331 LEU A O 1
ATOM 2024 N N . GLY A 1 332 ? 132.526 135.155 230.314 1.00 67.01 332 GLY A N 1
ATOM 2025 C CA . GLY A 1 332 ? 131.102 135.318 230.129 1.00 67.01 332 GLY A CA 1
ATOM 2026 C C . GLY A 1 332 ? 130.181 134.542 231.050 1.00 67.01 332 GLY A C 1
ATOM 2027 O O . GLY A 1 332 ? 129.248 135.116 231.619 1.00 67.01 332 GLY A O 1
ATOM 2028 N N . PRO A 1 333 ? 130.377 133.222 231.176 1.00 67.89 333 PRO A N 1
ATOM 2029 C CA . PRO A 1 333 ? 129.596 132.467 232.172 1.00 67.89 333 PRO A CA 1
ATOM 2030 C C . PRO A 1 333 ? 129.803 132.920 233.605 1.00 67.89 333 PRO A C 1
ATOM 2031 O O . PRO A 1 333 ? 128.892 132.745 234.421 1.00 67.89 333 PRO A O 1
ATOM 2035 N N . ARG A 1 334 ? 130.969 133.480 233.941 1.00 78.00 334 ARG A N 1
ATOM 2036 C CA . ARG A 1 334 ? 131.167 134.036 235.276 1.00 78.00 334 ARG A CA 1
ATOM 2037 C C . ARG A 1 334 ? 130.241 135.224 235.512 1.00 78.00 334 ARG A C 1
ATOM 2038 O O . ARG A 1 334 ? 129.706 135.399 236.613 1.00 78.00 334 ARG A O 1
ATOM 2046 N N . ILE A 1 335 ? 130.049 136.054 234.487 1.00 73.70 335 ILE A N 1
ATOM 2047 C CA . ILE A 1 335 ? 129.111 137.167 234.585 1.00 73.70 335 ILE A CA 1
ATOM 2048 C C . ILE A 1 335 ? 127.676 136.655 234.597 1.00 73.70 335 ILE A C 1
ATOM 2049 O O . ILE A 1 335 ? 126.851 137.096 235.407 1.00 73.70 335 ILE A O 1
ATOM 2054 N N . PHE A 1 336 ? 127.367 135.690 233.727 1.00 74.12 336 PHE A N 1
ATOM 2055 C CA . PHE A 1 336 ? 125.983 135.274 233.522 1.00 74.12 336 PHE A CA 1
ATOM 2056 C C . PHE A 1 336 ? 125.454 134.453 234.691 1.00 74.12 336 PHE A C 1
ATOM 2057 O O . PHE A 1 336 ? 124.244 134.451 234.945 1.00 74.12 336 PHE A O 1
ATOM 2065 N N . THR A 1 337 ? 126.335 133.793 235.440 1.00 75.76 337 THR A N 1
ATOM 2066 C CA . THR A 1 337 ? 125.911 133.058 236.626 1.00 75.76 337 THR A CA 1
ATOM 2067 C C . THR A 1 337 ? 125.703 133.964 237.830 1.00 75.76 337 THR A C 1
ATOM 2068 O O . THR A 1 337 ? 125.323 133.471 238.897 1.00 75.76 337 THR A O 1
ATOM 2072 N N . PHE A 1 338 ? 125.943 135.264 237.689 1.00 78.19 338 PHE A N 1
ATOM 2073 C CA . PHE A 1 338 ? 125.586 136.240 238.714 1.00 78.19 338 PHE A CA 1
ATOM 2074 C C . PHE A 1 338 ? 124.170 136.761 238.484 1.00 78.19 338 PHE A C 1
ATOM 2075 O O . PHE A 1 338 ? 123.922 137.963 238.430 1.00 78.19 338 PHE A O 1
ATOM 2083 N N . MET A 1 339 ? 123.224 135.833 238.348 1.00 76.27 339 MET A N 1
ATOM 2084 C CA . MET A 1 339 ? 121.850 136.136 237.979 1.00 76.27 339 MET A CA 1
ATOM 2085 C C . MET A 1 339 ? 120.926 135.497 239.003 1.00 76.27 339 MET A C 1
ATOM 2086 O O . MET A 1 339 ? 121.085 134.315 239.326 1.00 76.27 339 MET A O 1
ATOM 2091 N N . ASN A 1 340 ? 120.016 136.316 239.555 1.00 82.03 340 ASN A N 1
ATOM 2092 C CA . ASN A 1 340 ? 118.924 135.986 240.478 1.00 82.03 340 ASN A CA 1
ATOM 2093 C C . ASN A 1 340 ? 119.403 135.633 241.887 1.00 82.03 340 ASN A C 1
ATOM 2094 O O . ASN A 1 340 ? 118.582 135.469 242.796 1.00 82.03 340 ASN A O 1
ATOM 2099 N N . ASP A 1 341 ? 120.714 135.523 242.094 1.00 77.93 341 ASP A N 1
ATOM 2100 C CA . ASP A 1 341 ? 121.275 135.400 243.433 1.00 77.93 341 ASP A CA 1
ATOM 2101 C C . ASP A 1 341 ? 122.250 136.521 243.749 1.00 77.93 341 ASP A C 1
ATOM 2102 O O . ASP A 1 341 ? 122.139 137.157 244.803 1.00 77.93 341 ASP A O 1
ATOM 2107 N N . SER A 1 342 ? 123.196 136.793 242.850 1.00 77.35 342 SER A N 1
ATOM 2108 C CA . SER A 1 342 ? 124.133 137.889 243.042 1.00 77.35 342 SER A CA 1
ATOM 2109 C C . SER A 1 342 ? 123.484 139.237 242.781 1.00 77.35 342 SER A C 1
ATOM 2110 O O . SER A 1 342 ? 123.899 140.242 243.366 1.00 77.35 342 SER A O 1
ATOM 2113 N N . SER A 1 343 ? 122.463 139.272 241.920 1.00 76.92 343 SER A N 1
ATOM 2114 C CA . SER A 1 343 ? 121.767 140.517 241.621 1.00 76.92 343 SER A CA 1
ATOM 2115 C C . SER A 1 343 ? 120.950 141.019 242.801 1.00 76.92 343 SER A C 1
ATOM 2116 O O . SER A 1 343 ? 120.603 142.203 242.840 1.00 76.92 343 SER A O 1
ATOM 2119 N N . ASN A 1 344 ? 120.624 140.146 243.751 1.00 78.41 344 ASN A N 1
ATOM 2120 C CA . ASN A 1 344 ? 119.934 140.536 244.970 1.00 78.41 344 ASN A CA 1
ATOM 2121 C C . ASN A 1 344 ? 120.874 140.670 246.157 1.00 78.41 344 ASN A C 1
ATOM 2122 O O . ASN A 1 344 ? 120.720 141.592 246.963 1.00 78.41 344 ASN A O 1
ATOM 2127 N N . VAL A 1 345 ? 121.852 139.779 246.274 1.00 75.18 345 VAL A N 1
ATOM 2128 C CA . VAL A 1 345 ? 122.721 139.718 247.443 1.00 75.18 345 VAL A CA 1
ATOM 2129 C C . VAL A 1 345 ? 124.051 140.411 247.192 1.00 75.18 345 VAL A C 1
ATOM 2130 O O . VAL A 1 345 ? 124.472 141.264 247.972 1.00 75.18 345 VAL A O 1
ATOM 2134 N N . ALA A 1 346 ? 124.729 140.067 246.100 1.00 72.46 346 ALA A N 1
ATOM 2135 C CA . ALA A 1 346 ? 126.113 140.488 245.949 1.00 72.46 346 ALA A CA 1
ATOM 2136 C C . ALA A 1 346 ? 126.268 141.901 245.400 1.00 72.46 346 ALA A C 1
ATOM 2137 O O . ALA A 1 346 ? 127.367 142.457 245.490 1.00 72.46 346 ALA A O 1
ATOM 2139 N N . MET A 1 347 ? 125.220 142.500 244.833 1.00 75.66 347 MET A N 1
ATOM 2140 C CA . MET A 1 347 ? 125.394 143.832 244.262 1.00 75.66 347 MET A CA 1
ATOM 2141 C C . MET A 1 347 ? 124.297 144.815 244.651 1.00 75.66 347 MET A C 1
ATOM 2142 O O . MET A 1 347 ? 124.530 146.028 244.638 1.00 75.66 347 MET A O 1
ATOM 2147 N N . LEU A 1 348 ? 123.100 144.317 244.973 1.00 74.05 348 LEU A N 1
ATOM 2148 C CA . LEU A 1 348 ? 121.983 145.218 245.247 1.00 74.05 348 LEU A CA 1
ATOM 2149 C C . LEU A 1 348 ? 122.176 145.947 246.571 1.00 74.05 348 LEU A C 1
ATOM 2150 O O . LEU A 1 348 ? 121.863 147.136 246.681 1.00 74.05 348 LEU A O 1
ATOM 2155 N N . GLN A 1 349 ? 122.710 145.267 247.580 1.00 72.83 349 GLN A N 1
ATOM 2156 C CA . GLN A 1 349 ? 123.027 145.925 248.838 1.00 72.83 349 GLN A CA 1
ATOM 2157 C C . GLN A 1 349 ? 124.424 146.530 248.846 1.00 72.83 349 GLN A C 1
ATOM 2158 O O . GLN A 1 349 ? 124.932 146.865 249.919 1.00 72.83 349 GLN A O 1
ATOM 2164 N N . ARG A 1 350 ? 125.056 146.663 247.680 1.00 71.29 350 ARG A N 1
ATOM 2165 C CA . ARG A 1 350 ? 126.297 147.409 247.532 1.00 71.29 350 ARG A CA 1
ATOM 2166 C C . ARG A 1 350 ? 126.187 148.585 246.574 1.00 71.29 350 ARG A C 1
ATOM 2167 O O . ARG A 1 350 ? 126.892 149.580 246.759 1.00 71.29 350 ARG A O 1
ATOM 2175 N N . LEU A 1 351 ? 125.317 148.506 245.565 1.00 72.53 351 LEU A N 1
ATOM 2176 C CA . LEU A 1 351 ? 125.148 149.565 244.577 1.00 72.53 351 LEU A CA 1
ATOM 2177 C C . LEU A 1 351 ? 123.889 150.390 244.808 1.00 72.53 351 LEU A C 1
ATOM 2178 O O . LEU A 1 351 ? 123.942 151.623 244.790 1.00 72.53 351 LEU A O 1
ATOM 2183 N N . LEU A 1 352 ? 122.755 149.730 245.043 1.00 70.42 352 LEU A N 1
ATOM 2184 C CA . LEU A 1 352 ? 121.456 150.393 245.044 1.00 70.42 352 LEU A CA 1
ATOM 2185 C C . LEU A 1 352 ? 121.193 151.218 246.297 1.00 70.42 352 LEU A C 1
ATOM 2186 O O . LEU A 1 352 ? 120.111 151.808 246.398 1.00 70.42 352 LEU A O 1
ATOM 2191 N N . GLN A 1 353 ? 122.123 151.249 247.259 1.00 71.84 353 GLN A N 1
ATOM 2192 C CA . GLN A 1 353 ? 121.930 152.063 248.455 1.00 71.84 353 GLN A CA 1
ATOM 2193 C C . GLN A 1 353 ? 121.928 153.549 248.110 1.00 71.84 353 GLN A C 1
ATOM 2194 O O . GLN A 1 353 ? 121.023 154.289 248.512 1.00 71.84 353 GLN A O 1
ATOM 2200 N N . MET A 1 354 ? 122.932 154.000 247.364 1.00 69.05 354 MET A N 1
ATOM 2201 C CA . MET A 1 354 ? 122.975 155.381 246.901 1.00 69.05 354 MET A CA 1
ATOM 2202 C C . MET A 1 354 ? 122.348 155.476 245.518 1.00 69.05 354 MET A C 1
ATOM 2203 O O . MET A 1 354 ? 121.725 154.525 245.049 1.00 69.05 354 MET A O 1
ATOM 2208 N N . PHE A 1 376 ? 120.515 157.793 242.322 1.00 66.82 376 PHE A N 1
ATOM 2209 C CA . PHE A 1 376 ? 119.991 158.847 241.460 1.00 66.82 376 PHE A CA 1
ATOM 2210 C C . PHE A 1 376 ? 119.911 158.359 240.009 1.00 66.82 376 PHE A C 1
ATOM 2211 O O . PHE A 1 376 ? 119.366 157.285 239.750 1.00 66.82 376 PHE A O 1
ATOM 2219 N N . LEU A 1 377 ? 120.425 159.163 239.072 1.00 67.20 377 LEU A N 1
ATOM 2220 C CA . LEU A 1 377 ? 120.366 158.815 237.654 1.00 67.20 377 LEU A CA 1
ATOM 2221 C C . LEU A 1 377 ? 121.229 157.598 237.343 1.00 67.20 377 LEU A C 1
ATOM 2222 O O . LEU A 1 377 ? 120.767 156.635 236.720 1.00 67.20 377 LEU A O 1
ATOM 2227 N N . ASP A 1 378 ? 122.478 157.621 237.773 1.00 69.37 378 ASP A N 1
ATOM 2228 C CA . ASP A 1 378 ? 123.427 156.553 237.474 1.00 69.37 378 ASP A CA 1
ATOM 2229 C C . ASP A 1 378 ? 123.272 155.289 238.332 1.00 69.37 378 ASP A C 1
ATOM 2230 O O . ASP A 1 378 ? 123.520 154.196 237.806 1.00 69.37 378 ASP A O 1
ATOM 2235 N N . PRO A 1 379 ? 122.920 155.349 239.633 1.00 69.73 379 PRO A N 1
ATOM 2236 C CA . PRO A 1 379 ? 122.453 154.110 240.285 1.00 69.73 379 PRO A CA 1
ATOM 2237 C C . PRO A 1 379 ? 121.185 153.536 239.675 1.00 69.73 379 PRO A C 1
ATOM 2238 O O . PRO A 1 379 ? 120.980 152.317 239.733 1.00 69.73 379 PRO A O 1
ATOM 2242 N N . GLY A 1 380 ? 120.324 154.373 239.093 1.00 65.30 380 GLY A N 1
ATOM 2243 C CA . GLY A 1 380 ? 119.233 153.852 238.291 1.00 65.30 380 GLY A CA 1
ATOM 2244 C C . GLY A 1 380 ? 119.676 153.324 236.943 1.00 65.30 380 GLY A C 1
ATOM 2245 O O . GLY A 1 380 ? 118.952 152.535 236.327 1.00 65.30 380 GLY A O 1
ATOM 2246 N N . SER A 1 381 ? 120.849 153.745 236.472 1.00 68.47 381 SER A N 1
ATOM 2247 C CA . SER A 1 381 ? 121.398 153.250 235.217 1.00 68.47 381 SER A CA 1
ATOM 2248 C C . SER A 1 381 ? 122.179 151.956 235.394 1.00 68.47 381 SER A C 1
ATOM 2249 O O . SER A 1 381 ? 122.316 151.189 234.434 1.00 68.47 381 SER A O 1
ATOM 2252 N N . GLY A 1 382 ? 122.710 151.715 236.594 1.00 64.21 382 GLY A N 1
ATOM 2253 C CA . GLY A 1 382 ? 123.470 150.498 236.834 1.00 64.21 382 GLY A CA 1
ATOM 2254 C C . GLY A 1 382 ? 122.613 149.247 236.810 1.00 64.21 382 GLY A C 1
ATOM 2255 O O . GLY A 1 382 ? 123.006 148.225 236.239 1.00 64.21 382 GLY A O 1
ATOM 2256 N N . GLY A 1 383 ? 121.430 149.308 237.426 1.00 72.68 383 GLY A N 1
ATOM 2257 C CA . GLY A 1 383 ? 120.507 148.190 237.362 1.00 72.68 383 GLY A CA 1
ATOM 2258 C C . GLY A 1 383 ? 119.800 148.053 236.034 1.00 72.68 383 GLY A C 1
ATOM 2259 O O . GLY A 1 383 ? 119.300 146.969 235.719 1.00 72.68 383 GLY A O 1
ATOM 2260 N N . TYR A 1 384 ? 119.739 149.131 235.257 1.00 77.52 384 TYR A N 1
ATOM 2261 C CA . TYR A 1 384 ? 119.171 149.115 233.910 1.00 77.52 384 TYR A CA 1
ATOM 2262 C C . TYR A 1 384 ? 120.266 148.888 232.867 1.00 77.52 384 TYR A C 1
ATOM 2263 O O . TYR A 1 384 ? 120.418 149.633 231.902 1.00 77.52 384 TYR A O 1
ATOM 2272 N N . SER A 1 385 ? 121.059 147.838 233.077 1.00 71.55 385 SER A N 1
ATOM 2273 C CA . SER A 1 385 ? 122.157 147.512 232.175 1.00 71.55 385 SER A CA 1
ATOM 2274 C C . SER A 1 385 ? 122.374 146.024 231.956 1.00 71.55 385 SER A C 1
ATOM 2275 O O . SER A 1 385 ? 123.157 145.671 231.071 1.00 71.55 385 SER A O 1
ATOM 2278 N N . TRP A 1 386 ? 121.718 145.145 232.717 1.00 75.64 386 TRP A N 1
ATOM 2279 C CA . TRP A 1 386 ? 122.144 143.750 232.799 1.00 75.64 386 TRP A CA 1
ATOM 2280 C C . TRP A 1 386 ? 121.788 142.963 231.546 1.00 75.64 386 TRP A C 1
ATOM 2281 O O . TRP A 1 386 ? 122.541 142.073 231.137 1.00 75.64 386 TRP A O 1
ATOM 2292 N N . GLN A 1 387 ? 120.639 143.259 230.941 1.00 70.27 387 GLN A N 1
ATOM 2293 C CA . GLN A 1 387 ? 120.077 142.366 229.934 1.00 70.27 387 GLN A CA 1
ATOM 2294 C C . GLN A 1 387 ? 120.859 142.415 228.630 1.00 70.27 387 GLN A C 1
ATOM 2295 O O . GLN A 1 387 ? 121.154 141.372 228.039 1.00 70.27 387 GLN A O 1
ATOM 2301 N N . ASP A 1 388 ? 121.216 143.611 228.174 1.00 73.14 388 ASP A N 1
ATOM 2302 C CA . ASP A 1 388 ? 121.874 143.777 226.888 1.00 73.14 388 ASP A CA 1
ATOM 2303 C C . ASP A 1 388 ? 123.364 144.057 227.015 1.00 73.14 388 ASP A C 1
ATOM 2304 O O . ASP A 1 388 ? 123.982 144.509 226.048 1.00 73.14 388 ASP A O 1
ATOM 2309 N N . ALA A 1 389 ? 123.961 143.811 228.180 1.00 70.31 389 ALA A N 1
ATOM 2310 C CA . ALA A 1 389 ? 125.408 143.994 228.275 1.00 70.31 389 ALA A CA 1
ATOM 2311 C C . ALA A 1 389 ? 126.138 142.794 227.684 1.00 70.31 389 ALA A C 1
ATOM 2312 O O . ALA A 1 389 ? 126.797 142.912 226.648 1.00 70.31 389 ALA A O 1
ATOM 2314 N N . HIS A 1 390 ? 126.010 141.622 228.316 1.00 71.06 390 HIS A N 1
ATOM 2315 C CA . HIS A 1 390 ? 126.872 140.504 227.945 1.00 71.06 390 HIS A CA 1
ATOM 2316 C C . HIS A 1 390 ? 126.404 139.851 226.648 1.00 71.06 390 HIS A C 1
ATOM 2317 O O . HIS A 1 390 ? 127.234 139.381 225.859 1.00 71.06 390 HIS A O 1
ATOM 2324 N N . ALA A 1 391 ? 125.088 139.843 226.412 1.00 67.53 391 ALA A N 1
ATOM 2325 C CA . ALA A 1 391 ? 124.533 139.266 225.195 1.00 67.53 391 ALA A CA 1
ATOM 2326 C C . ALA A 1 391 ? 124.932 140.059 223.961 1.00 67.53 391 ALA A C 1
ATOM 2327 O O . ALA A 1 391 ? 125.269 139.472 222.928 1.00 67.53 391 ALA A O 1
ATOM 2329 N N . ASP A 1 392 ? 124.953 141.390 224.055 1.00 73.04 392 ASP A N 1
ATOM 2330 C CA . ASP A 1 392 ? 125.315 142.169 222.877 1.00 73.04 392 ASP A CA 1
ATOM 2331 C C . ASP A 1 392 ? 126.812 142.143 222.612 1.00 73.04 392 ASP A C 1
ATOM 2332 O O . ASP A 1 392 ? 127.225 142.103 221.452 1.00 73.04 392 ASP A O 1
ATOM 2337 N N . VAL A 1 393 ? 127.645 142.147 223.654 1.00 65.41 393 VAL A N 1
ATOM 2338 C CA . VAL A 1 393 ? 129.080 142.107 223.396 1.00 65.41 393 VAL A CA 1
ATOM 2339 C C . VAL A 1 393 ? 129.500 140.699 222.982 1.00 65.41 393 VAL A C 1
ATOM 2340 O O . VAL A 1 393 ? 130.431 140.541 222.173 1.00 65.41 393 VAL A O 1
ATOM 2344 N N . GLY A 1 394 ? 128.701 139.687 223.330 1.00 67.21 394 GLY A N 1
ATOM 2345 C CA . GLY A 1 394 ? 128.952 138.365 222.798 1.00 67.21 394 GLY A CA 1
ATOM 2346 C C . GLY A 1 394 ? 128.446 138.217 221.386 1.00 67.21 394 GLY A C 1
ATOM 2347 O O . GLY A 1 394 ? 129.041 137.486 220.595 1.00 67.21 394 GLY A O 1
ATOM 2348 N N . HIS A 1 395 ? 127.364 138.915 221.035 1.00 72.19 395 HIS A N 1
ATOM 2349 C CA . HIS A 1 395 ? 126.908 138.867 219.655 1.00 72.19 395 HIS A CA 1
ATOM 2350 C C . HIS A 1 395 ? 127.845 139.666 218.762 1.00 72.19 395 HIS A C 1
ATOM 2351 O O . HIS A 1 395 ? 127.948 139.392 217.562 1.00 72.19 395 HIS A O 1
ATOM 2358 N N . LEU A 1 396 ? 128.510 140.674 219.334 1.00 66.68 396 LEU A N 1
ATOM 2359 C CA . LEU A 1 396 ? 129.523 141.426 218.606 1.00 66.68 396 LEU A CA 1
ATOM 2360 C C . LEU A 1 396 ? 130.749 140.569 218.335 1.00 66.68 396 LEU A C 1
ATOM 2361 O O . LEU A 1 396 ? 131.281 140.574 217.220 1.00 66.68 396 LEU A O 1
ATOM 2366 N N . VAL A 1 397 ? 131.204 139.808 219.337 1.00 68.27 397 VAL A N 1
ATOM 2367 C CA . VAL A 1 397 ? 132.442 139.055 219.157 1.00 68.27 397 VAL A CA 1
ATOM 2368 C C . VAL A 1 397 ? 132.180 137.671 218.572 1.00 68.27 397 VAL A C 1
ATOM 2369 O O . VAL A 1 397 ? 133.131 136.976 218.184 1.00 68.27 397 VAL A O 1
ATOM 2373 N N . GLY A 1 398 ? 130.916 137.251 218.475 1.00 64.17 398 GLY A N 1
ATOM 2374 C CA . GLY A 1 398 ? 130.602 136.020 217.772 1.00 64.17 398 GLY A CA 1
ATOM 2375 C C . GLY A 1 398 ? 130.863 136.115 216.284 1.00 64.17 398 GLY A C 1
ATOM 2376 O O . GLY A 1 398 ? 131.290 135.145 215.654 1.00 64.17 398 GLY A O 1
ATOM 2377 N N . THR A 1 399 ? 130.614 137.286 215.703 1.00 72.34 399 THR A N 1
ATOM 2378 C CA . THR A 1 399 ? 130.983 137.517 214.313 1.00 72.34 399 THR A CA 1
ATOM 2379 C C . THR A 1 399 ? 132.475 137.779 214.180 1.00 72.34 399 THR A C 1
ATOM 2380 O O . THR A 1 399 ? 133.165 137.116 213.397 1.00 72.34 399 THR A O 1
ATOM 2384 N N . LEU A 1 400 ? 132.987 138.739 214.941 1.00 71.91 400 LEU A N 1
ATOM 2385 C CA . LEU A 1 400 ? 134.378 139.159 214.832 1.00 71.91 400 LEU A CA 1
ATOM 2386 C C . LEU A 1 400 ? 135.255 138.103 215.482 1.00 71.91 400 LEU A C 1
ATOM 2387 O O . LEU A 1 400 ? 135.362 138.030 216.706 1.00 71.91 400 LEU A O 1
ATOM 2392 N N . GLY A 1 401 ? 135.894 137.288 214.656 1.00 73.29 401 GLY A N 1
ATOM 2393 C CA . GLY A 1 401 ? 136.746 136.227 215.144 1.00 73.29 401 GLY A CA 1
ATOM 2394 C C . GLY A 1 401 ? 136.657 135.007 214.262 1.00 73.29 401 GLY A C 1
ATOM 2395 O O . GLY A 1 401 ? 137.564 134.171 214.244 1.00 73.29 401 GLY A O 1
ATOM 2396 N N . ARG A 1 402 ? 135.564 134.898 213.517 1.00 77.72 402 ARG A N 1
ATOM 2397 C CA . ARG A 1 402 ? 135.446 133.886 212.481 1.00 77.72 402 ARG A CA 1
ATOM 2398 C C . ARG A 1 402 ? 136.010 134.366 211.156 1.00 77.72 402 ARG A C 1
ATOM 2399 O O . ARG A 1 402 ? 136.153 133.564 210.228 1.00 77.72 402 ARG A O 1
ATOM 2407 N N . VAL A 1 403 ? 136.333 135.656 211.058 1.00 66.68 403 VAL A N 1
ATOM 2408 C CA . VAL A 1 403 ? 137.095 136.167 209.929 1.00 66.68 403 VAL A CA 1
ATOM 2409 C C . VAL A 1 403 ? 138.540 135.700 210.035 1.00 66.68 403 VAL A C 1
ATOM 2410 O O . VAL A 1 403 ? 139.195 135.424 209.023 1.00 66.68 403 VAL A O 1
ATOM 2414 N N . THR A 1 404 ? 139.047 135.567 211.261 1.00 70.26 404 THR A N 1
ATOM 2415 C CA . THR A 1 404 ? 140.353 134.953 211.471 1.00 70.26 404 THR A CA 1
ATOM 2416 C C . THR A 1 404 ? 140.326 133.461 211.189 1.00 70.26 404 THR A C 1
ATOM 2417 O O . THR A 1 404 ? 141.362 132.873 210.863 1.00 70.26 404 THR A O 1
ATOM 2421 N N . GLU A 1 405 ? 139.165 132.829 211.328 1.00 78.21 405 GLU A N 1
ATOM 2422 C CA . GLU A 1 405 ? 139.066 131.394 211.121 1.00 78.21 405 GLU A CA 1
ATOM 2423 C C . GLU A 1 405 ? 139.046 131.019 209.648 1.00 78.21 405 GLU A C 1
ATOM 2424 O O . GLU A 1 405 ? 139.151 129.832 209.326 1.00 78.21 405 GLU A O 1
ATOM 2430 N N . CYS A 1 406 ? 138.911 131.995 208.756 1.00 69.10 406 CYS A N 1
ATOM 2431 C CA . CYS A 1 406 ? 138.993 131.747 207.327 1.00 69.10 406 CYS A CA 1
ATOM 2432 C C . CYS A 1 406 ? 140.364 132.081 206.761 1.00 69.10 406 CYS A C 1
ATOM 2433 O O . CYS A 1 406 ? 140.788 131.459 205.783 1.00 69.10 406 CYS A O 1
ATOM 2436 N N . LEU A 1 407 ? 141.063 133.043 207.358 1.00 61.42 407 LEU A N 1
ATOM 2437 C CA . LEU A 1 407 ? 142.471 133.252 207.056 1.00 61.42 407 LEU A CA 1
ATOM 2438 C C . LEU A 1 407 ? 143.282 132.029 207.455 1.00 61.42 407 LEU A C 1
ATOM 2439 O O . LEU A 1 407 ? 143.053 131.430 208.509 1.00 61.42 407 LEU A O 1
ATOM 2444 N N . SER A 1 408 ? 144.210 131.642 206.583 1.00 54.69 408 SER A N 1
ATOM 2445 C CA . SER A 1 408 ? 145.110 130.540 206.876 1.00 54.69 408 SER A CA 1
ATOM 2446 C C . SER A 1 408 ? 146.020 130.905 208.039 1.00 54.69 408 SER A C 1
ATOM 2447 O O . SER A 1 408 ? 146.461 132.050 208.161 1.00 54.69 408 SER A O 1
ATOM 2450 N N . LEU A 1 409 ? 146.274 129.933 208.918 1.00 60.13 409 LEU A N 1
ATOM 2451 C CA . LEU A 1 409 ? 147.257 130.153 209.976 1.00 60.13 409 LEU A CA 1
ATOM 2452 C C . LEU A 1 409 ? 148.649 130.341 209.390 1.00 60.13 409 LEU A C 1
ATOM 2453 O O . LEU A 1 409 ? 149.399 131.227 209.818 1.00 60.13 409 LEU A O 1
ATOM 2458 N N . ASP A 1 410 ? 148.993 129.545 208.386 1.00 49.91 410 ASP A N 1
ATOM 2459 C CA . ASP A 1 410 ? 150.296 129.605 207.752 1.00 49.91 410 ASP A CA 1
ATOM 2460 C C . ASP A 1 410 ? 150.142 129.951 206.282 1.00 49.91 410 ASP A C 1
ATOM 2461 O O . ASP A 1 410 ? 149.328 129.352 205.575 1.00 49.91 410 ASP A O 1
ATOM 2466 N N . LYS A 1 411 ? 150.922 130.916 205.836 1.00 28.40 411 LYS A N 1
ATOM 2467 C CA . LYS A 1 411 ? 151.058 131.231 204.433 1.00 28.40 411 LYS A CA 1
ATOM 2468 C C . LYS A 1 411 ? 152.458 131.012 203.910 1.00 28.40 411 LYS A C 1
ATOM 2469 O O . LYS A 1 411 ? 152.619 130.693 202.738 1.00 28.40 411 LYS A O 1
ATOM 2475 N N . LEU A 1 412 ? 153.469 131.190 204.738 1.00 21.95 412 LEU A N 1
ATOM 2476 C CA . LEU A 1 412 ? 154.826 130.970 204.292 1.00 21.95 412 LEU A CA 1
ATOM 2477 C C . LEU A 1 412 ? 155.100 129.486 204.143 1.00 21.95 412 LEU A C 1
ATOM 2478 O O . LEU A 1 412 ? 154.511 128.654 204.831 1.00 21.95 412 LEU A O 1
ATOM 2483 N N . GLU A 1 413 ? 156.011 129.167 203.228 1.00 22.83 413 GLU A N 1
ATOM 2484 C CA . GLU A 1 413 ? 156.482 127.810 203.005 1.00 22.83 413 GLU A CA 1
ATOM 2485 C C . GLU A 1 413 ? 157.778 127.903 202.241 1.00 22.83 413 GLU A C 1
ATOM 2486 O O . GLU A 1 413 ? 157.818 128.524 201.183 1.00 22.83 413 GLU A O 1
ATOM 2492 N N . ALA A 1 414 ? 158.815 127.262 202.747 1.00 20.69 414 ALA A N 1
ATOM 2493 C CA . ALA A 1 414 ? 160.121 127.353 202.128 1.00 20.69 414 ALA A CA 1
ATOM 2494 C C . ALA A 1 414 ? 160.173 126.565 200.823 1.00 20.69 414 ALA A C 1
ATOM 2495 O O . ALA A 1 414 ? 159.197 125.974 200.367 1.00 20.69 414 ALA A O 1
ATOM 2497 N N . ALA A 1 415 ? 161.343 126.577 200.211 1.00 25.13 415 ALA A N 1
ATOM 2498 C CA . ALA A 1 415 ? 161.622 125.800 199.018 1.00 25.13 415 ALA A CA 1
ATOM 2499 C C . ALA A 1 415 ? 163.127 125.600 198.949 1.00 25.13 415 ALA A C 1
ATOM 2500 O O . ALA A 1 415 ? 163.867 126.260 199.677 1.00 25.13 415 ALA A O 1
ATOM 2502 N N . PRO A 1 416 ? 163.598 124.640 198.199 1.00 29.89 416 PRO A N 1
ATOM 2503 C CA . PRO A 1 416 ? 165.052 124.505 198.098 1.00 29.89 416 PRO A CA 1
ATOM 2504 C C . PRO A 1 416 ? 165.680 125.510 197.157 1.00 29.89 416 PRO A C 1
ATOM 2505 O O . PRO A 1 416 ? 166.717 126.083 197.494 1.00 29.89 416 PRO A O 1
ATOM 2509 N N . SER A 1 417 ? 165.061 125.757 196.005 1.00 37.78 417 SER A N 1
ATOM 2510 C CA . SER A 1 417 ? 165.558 126.731 195.035 1.00 37.78 417 SER A CA 1
ATOM 2511 C C . SER A 1 417 ? 164.455 127.051 194.042 1.00 37.78 417 SER A C 1
ATOM 2512 O O . SER A 1 417 ? 163.370 126.471 194.082 1.00 37.78 417 SER A O 1
ATOM 2515 N N . GLU A 1 418 ? 164.771 127.971 193.129 1.00 37.01 418 GLU A N 1
ATOM 2516 C CA . GLU A 1 418 ? 163.777 128.606 192.273 1.00 37.01 418 GLU A CA 1
ATOM 2517 C C . GLU A 1 418 ? 163.149 127.615 191.309 1.00 37.01 418 GLU A C 1
ATOM 2518 O O . GLU A 1 418 ? 161.946 127.682 191.031 1.00 37.01 418 GLU A O 1
ATOM 2524 N N . ALA A 1 419 ? 163.938 126.660 190.820 1.00 35.60 419 ALA A N 1
ATOM 2525 C CA . ALA A 1 419 ? 163.432 125.694 189.857 1.00 35.60 419 ALA A CA 1
ATOM 2526 C C . ALA A 1 419 ? 162.463 124.703 190.487 1.00 35.60 419 ALA A C 1
ATOM 2527 O O . ALA A 1 419 ? 161.664 124.092 189.771 1.00 35.60 419 ALA A O 1
ATOM 2529 N N . ALA A 1 420 ? 162.521 124.528 191.808 1.00 36.12 420 ALA A N 1
ATOM 2530 C CA . ALA A 1 420 ? 161.481 123.795 192.512 1.00 36.12 420 ALA A CA 1
ATOM 2531 C C . ALA A 1 420 ? 160.308 124.693 192.851 1.00 36.12 420 ALA A C 1
ATOM 2532 O O . ALA A 1 420 ? 159.182 124.204 192.987 1.00 36.12 420 ALA A O 1
ATOM 2534 N N . LEU A 1 421 ? 160.551 125.997 192.988 1.00 24.11 421 LEU A N 1
ATOM 2535 C CA . LEU A 1 421 ? 159.465 126.931 193.248 1.00 24.11 421 LEU A CA 1
ATOM 2536 C C . LEU A 1 421 ? 158.521 127.025 192.057 1.00 24.11 421 LEU A C 1
ATOM 2537 O O . LEU A 1 421 ? 157.308 127.117 192.244 1.00 24.11 421 LEU A O 1
ATOM 2542 N N . VAL A 1 422 ? 159.051 126.998 190.830 1.00 24.54 422 VAL A N 1
ATOM 2543 C CA . VAL A 1 422 ? 158.182 127.056 189.655 1.00 24.54 422 VAL A CA 1
ATOM 2544 C C . VAL A 1 422 ? 157.309 125.810 189.566 1.00 24.54 422 VAL A C 1
ATOM 2545 O O . VAL A 1 422 ? 156.116 125.891 189.256 1.00 24.54 422 VAL A O 1
ATOM 2549 N N . SER A 1 423 ? 157.880 124.645 189.864 1.00 28.51 423 SER A N 1
ATOM 2550 C CA . SER A 1 423 ? 157.120 123.405 189.798 1.00 28.51 423 SER A CA 1
ATOM 2551 C C . SER A 1 423 ? 156.068 123.349 190.889 1.00 28.51 423 SER A C 1
ATOM 2552 O O . SER A 1 423 ? 154.913 123.011 190.615 1.00 28.51 423 SER A O 1
ATOM 2555 N N . ARG A 1 424 ? 156.433 123.720 192.123 1.00 26.44 424 ARG A N 1
ATOM 2556 C CA . ARG A 1 424 ? 155.474 123.725 193.226 1.00 26.44 424 ARG A CA 1
ATOM 2557 C C . ARG A 1 424 ? 154.400 124.784 193.027 1.00 26.44 424 ARG A C 1
ATOM 2558 O O . ARG A 1 424 ? 153.237 124.568 193.383 1.00 26.44 424 ARG A O 1
ATOM 2566 N N . ALA A 1 425 ? 154.760 125.901 192.397 1.00 19.35 425 ALA A N 1
ATOM 2567 C CA . ALA A 1 425 ? 153.805 126.945 192.076 1.00 19.35 425 ALA A CA 1
ATOM 2568 C C . ALA A 1 425 ? 152.781 126.470 191.069 1.00 19.35 425 ALA A C 1
ATOM 2569 O O . ALA A 1 425 ? 151.581 126.652 191.265 1.00 19.35 425 ALA A O 1
ATOM 2571 N N . LEU A 1 426 ? 153.232 125.862 189.981 1.00 26.17 426 LEU A N 1
ATOM 2572 C CA . LEU A 1 426 ? 152.289 125.352 188.998 1.00 26.17 426 LEU A CA 1
ATOM 2573 C C . LEU A 1 426 ? 151.543 124.120 189.492 1.00 26.17 426 LEU A C 1
ATOM 2574 O O . LEU A 1 426 ? 150.525 123.757 188.901 1.00 26.17 426 LEU A O 1
ATOM 2579 N N . GLN A 1 427 ? 152.020 123.470 190.556 1.00 31.36 427 GLN A N 1
ATOM 2580 C CA . GLN A 1 427 ? 151.180 122.511 191.267 1.00 31.36 427 GLN A CA 1
ATOM 2581 C C . GLN A 1 427 ? 150.052 123.214 192.009 1.00 31.36 427 GLN A C 1
ATOM 2582 O O . GLN A 1 427 ? 148.900 122.775 191.959 1.00 31.36 427 GLN A O 1
ATOM 2588 N N . LEU A 1 428 ? 150.373 124.306 192.720 1.00 27.95 428 LEU A N 1
ATOM 2589 C CA . LEU A 1 428 ? 149.389 124.986 193.562 1.00 27.95 428 LEU A CA 1
ATOM 2590 C C . LEU A 1 428 ? 148.401 125.804 192.758 1.00 27.95 428 LEU A C 1
ATOM 2591 O O . LEU A 1 428 ? 147.320 126.116 193.259 1.00 27.95 428 LEU A O 1
ATOM 2596 N N . LEU A 1 429 ? 148.757 126.171 191.537 1.00 28.50 429 LEU A N 1
ATOM 2597 C CA . LEU A 1 429 ? 147.961 127.140 190.805 1.00 28.50 429 LEU A CA 1
ATOM 2598 C C . LEU A 1 429 ? 146.674 126.515 190.296 1.00 28.50 429 LEU A C 1
ATOM 2599 O O . LEU A 1 429 ? 145.607 127.129 190.379 1.00 28.50 429 LEU A O 1
ATOM 2604 N N . ALA A 1 430 ? 146.741 125.273 189.815 1.00 41.34 430 ALA A N 1
ATOM 2605 C CA . ALA A 1 430 ? 145.550 124.549 189.390 1.00 41.34 430 ALA A CA 1
ATOM 2606 C C . ALA A 1 430 ? 144.723 124.047 190.562 1.00 41.34 430 ALA A C 1
ATOM 2607 O O . ALA A 1 430 ? 143.594 123.597 190.358 1.00 41.34 430 ALA A O 1
ATOM 2609 N N . GLU A 1 431 ? 145.265 124.094 191.772 1.00 41.82 431 GLU A N 1
ATOM 2610 C CA . GLU A 1 431 ? 144.514 123.846 192.989 1.00 41.82 431 GLU A CA 1
ATOM 2611 C C . GLU A 1 431 ? 143.753 125.094 193.428 1.00 41.82 431 GLU A C 1
ATOM 2612 O O . GLU A 1 431 ? 142.923 125.013 194.340 1.00 41.82 431 GLU A O 1
ATOM 2618 N N . HIS A 1 432 ? 144.008 126.226 192.748 1.00 52.42 432 HIS A N 1
ATOM 2619 C CA . HIS A 1 432 ? 143.415 127.557 192.975 1.00 52.42 432 HIS A CA 1
ATOM 2620 C C . HIS A 1 432 ? 143.821 128.152 194.323 1.00 52.42 432 HIS A C 1
ATOM 2621 O O . HIS A 1 432 ? 142.993 128.689 195.051 1.00 52.42 432 HIS A O 1
ATOM 2628 N N . ARG A 1 433 ? 145.106 128.063 194.649 1.00 34.57 433 ARG A N 1
ATOM 2629 C CA . ARG A 1 433 ? 145.579 128.554 195.928 1.00 34.57 433 ARG A CA 1
ATOM 2630 C C . ARG A 1 433 ? 146.945 129.214 195.845 1.00 34.57 433 ARG A C 1
ATOM 2631 O O . ARG A 1 433 ? 147.809 128.961 196.679 1.00 34.57 433 ARG A O 1
ATOM 2639 N N . PHE A 1 434 ? 147.186 130.086 194.877 1.00 18.30 434 PHE A N 1
ATOM 2640 C CA . PHE A 1 434 ? 148.496 130.715 194.764 1.00 18.30 434 PHE A CA 1
ATOM 2641 C C . PHE A 1 434 ? 148.412 132.226 194.876 1.00 18.30 434 PHE A C 1
ATOM 2642 O O . PHE A 1 434 ? 147.660 132.854 194.130 1.00 18.30 434 PHE A O 1
ATOM 2650 N N . TRP A 1 435 ? 149.217 132.824 195.768 1.00 19.87 435 TRP A N 1
ATOM 2651 C CA . TRP A 1 435 ? 149.390 134.266 195.704 1.00 19.87 435 TRP A CA 1
ATOM 2652 C C . TRP A 1 435 ? 150.638 134.657 194.932 1.00 19.87 435 TRP A C 1
ATOM 2653 O O . TRP A 1 435 ? 150.505 135.116 193.803 1.00 19.87 435 TRP A O 1
ATOM 2664 N N . ALA A 1 436 ? 151.833 134.384 195.444 1.00 12.54 436 ALA A N 1
ATOM 2665 C CA . ALA A 1 436 ? 153.036 134.801 194.739 1.00 12.54 436 ALA A CA 1
ATOM 2666 C C . ALA A 1 436 ? 154.228 134.041 195.266 1.00 12.54 436 ALA A C 1
ATOM 2667 O O . ALA A 1 436 ? 154.161 133.402 196.307 1.00 12.54 436 ALA A O 1
ATOM 2669 N N . GLY A 1 437 ? 155.337 134.152 194.557 1.00 20.06 437 GLY A N 1
ATOM 2670 C CA . GLY A 1 437 ? 156.566 133.576 195.050 1.00 20.06 437 GLY A CA 1
ATOM 2671 C C . GLY A 1 437 ? 157.759 134.501 195.096 1.00 20.06 437 GLY A C 1
ATOM 2672 O O . GLY A 1 437 ? 158.279 134.898 194.065 1.00 20.06 437 GLY A O 1
ATOM 2673 N N . VAL A 1 438 ? 158.215 134.820 196.267 1.00 12.67 438 VAL A N 1
ATOM 2674 C CA . VAL A 1 438 ? 159.423 135.600 196.435 1.00 12.67 438 VAL A CA 1
ATOM 2675 C C . VAL A 1 438 ? 160.610 134.704 196.161 1.00 12.67 438 VAL A C 1
ATOM 2676 O O . VAL A 1 438 ? 160.625 133.558 196.591 1.00 12.67 438 VAL A O 1
ATOM 2680 N N . VAL A 1 439 ? 161.594 135.188 195.410 1.00 41.34 439 VAL A N 1
ATOM 2681 C CA . VAL A 1 439 ? 162.817 134.445 195.131 1.00 41.34 439 VAL A CA 1
ATOM 2682 C C . VAL A 1 439 ? 163.969 135.351 195.480 1.00 41.34 439 VAL A C 1
ATOM 2683 O O . VAL A 1 439 ? 164.249 136.288 194.740 1.00 41.34 439 VAL A O 1
ATOM 2687 N N . PHE A 1 440 ? 164.656 135.078 196.571 1.00 17.44 440 PHE A N 1
ATOM 2688 C CA . PHE A 1 440 ? 165.877 135.824 196.810 1.00 17.44 440 PHE A CA 1
ATOM 2689 C C . PHE A 1 440 ? 166.969 135.287 195.911 1.00 17.44 440 PHE A C 1
ATOM 2690 O O . PHE A 1 440 ? 166.839 134.227 195.309 1.00 17.44 440 PHE A O 1
ATOM 2698 N N . LEU A 1 441 ? 168.042 136.044 195.787 1.00 20.00 441 LEU A N 1
ATOM 2699 C CA . LEU A 1 441 ? 168.866 135.888 194.604 1.00 20.00 441 LEU A CA 1
ATOM 2700 C C . LEU A 1 441 ? 170.255 136.395 194.930 1.00 20.00 441 LEU A C 1
ATOM 2701 O O . LEU A 1 441 ? 170.494 136.960 195.995 1.00 20.00 441 LEU A O 1
ATOM 2706 N N . GLY A 1 442 ? 171.177 136.158 194.016 1.00 27.20 442 GLY A N 1
ATOM 2707 C CA . GLY A 1 442 ? 172.512 136.674 194.147 1.00 27.20 442 GLY A CA 1
ATOM 2708 C C . GLY A 1 442 ? 173.434 135.673 194.799 1.00 27.20 442 GLY A C 1
ATOM 2709 O O . GLY A 1 442 ? 172.991 134.708 195.426 1.00 27.20 442 GLY A O 1
ATOM 2710 N N . PRO A 1 443 ? 174.748 135.877 194.657 1.00 40.59 443 PRO A N 1
ATOM 2711 C CA . PRO A 1 443 ? 175.729 134.968 195.248 1.00 40.59 443 PRO A CA 1
ATOM 2712 C C . PRO A 1 443 ? 175.857 135.144 196.754 1.00 40.59 443 PRO A C 1
ATOM 2713 O O . PRO A 1 443 ? 176.429 134.274 197.410 1.00 40.59 443 PRO A O 1
ATOM 2717 N N . PRO A 1 459 ? 176.506 140.087 199.688 1.00 28.96 459 PRO A N 1
ATOM 2718 C CA . PRO A 1 459 ? 176.932 140.833 200.872 1.00 28.96 459 PRO A CA 1
ATOM 2719 C C . PRO A 1 459 ? 175.760 141.501 201.574 1.00 28.96 459 PRO A C 1
ATOM 2720 O O . PRO A 1 459 ? 174.970 140.838 202.236 1.00 28.96 459 PRO A O 1
ATOM 2724 N N . GLY A 1 460 ? 175.661 142.816 201.425 1.00 24.70 460 GLY A N 1
ATOM 2725 C CA . GLY A 1 460 ? 174.535 143.557 201.941 1.00 24.70 460 GLY A CA 1
ATOM 2726 C C . GLY A 1 460 ? 173.487 143.838 200.891 1.00 24.70 460 GLY A C 1
ATOM 2727 O O . GLY A 1 460 ? 172.352 144.157 201.230 1.00 24.70 460 GLY A O 1
ATOM 2728 N N . HIS A 1 461 ? 173.844 143.740 199.622 1.00 24.31 461 HIS A N 1
ATOM 2729 C CA . HIS A 1 461 ? 172.877 143.990 198.572 1.00 24.31 461 HIS A CA 1
ATOM 2730 C C . HIS A 1 461 ? 171.857 142.874 198.528 1.00 24.31 461 HIS A C 1
ATOM 2731 O O . HIS A 1 461 ? 172.199 141.705 198.655 1.00 24.31 461 HIS A O 1
ATOM 2738 N N . VAL A 1 462 ? 170.596 143.236 198.372 1.00 19.78 462 VAL A N 1
ATOM 2739 C CA . VAL A 1 462 ? 169.494 142.290 198.389 1.00 19.78 462 VAL A CA 1
ATOM 2740 C C . VAL A 1 462 ? 168.834 142.383 197.027 1.00 19.78 462 VAL A C 1
ATOM 2741 O O . VAL A 1 462 ? 168.692 143.486 196.498 1.00 19.78 462 VAL A O 1
ATOM 2745 N N . ARG A 1 463 ? 168.400 141.260 196.466 1.00 21.60 463 ARG A N 1
ATOM 2746 C CA . ARG A 1 463 ? 167.935 141.225 195.083 1.00 21.60 463 ARG A CA 1
ATOM 2747 C C . ARG A 1 463 ? 166.624 140.479 194.949 1.00 21.60 463 ARG A C 1
ATOM 2748 O O . ARG A 1 463 ? 166.516 139.533 194.181 1.00 21.60 463 ARG A O 1
ATOM 2756 N N . ILE A 1 464 ? 165.622 140.899 195.709 1.00 18.23 464 ILE A N 1
ATOM 2757 C CA . ILE A 1 464 ? 164.276 140.336 195.733 1.00 18.23 464 ILE A CA 1
ATOM 2758 C C . ILE A 1 464 ? 163.667 140.222 194.342 1.00 18.23 464 ILE A C 1
ATOM 2759 O O . ILE A 1 464 ? 163.991 141.000 193.444 1.00 18.23 464 ILE A O 1
ATOM 2764 N N . LYS A 1 465 ? 162.760 139.278 194.144 1.00 41.34 465 LYS A N 1
ATOM 2765 C CA . LYS A 1 465 ? 162.210 139.032 192.829 1.00 41.34 465 LYS A CA 1
ATOM 2766 C C . LYS A 1 465 ? 160.845 138.430 193.013 1.00 41.34 465 LYS A C 1
ATOM 2767 O O . LYS A 1 465 ? 160.749 137.344 193.561 1.00 41.34 465 LYS A O 1
ATOM 2773 N N . ILE A 1 466 ? 159.801 139.100 192.587 1.00 41.34 466 ILE A N 1
ATOM 2774 C CA . ILE A 1 466 ? 158.459 138.603 192.811 1.00 41.34 466 ILE A CA 1
ATOM 2775 C C . ILE A 1 466 ? 157.952 137.970 191.530 1.00 41.34 466 ILE A C 1
ATOM 2776 O O . ILE A 1 466 ? 157.820 138.643 190.510 1.00 41.34 466 ILE A O 1
ATOM 2781 N N . ARG A 1 467 ? 157.610 136.688 191.599 1.00 35.57 467 ARG A N 1
ATOM 2782 C CA . ARG A 1 467 ? 157.146 135.918 190.460 1.00 35.57 467 ARG A CA 1
ATOM 2783 C C . ARG A 1 467 ? 155.700 135.641 190.759 1.00 35.57 467 ARG A C 1
ATOM 2784 O O . ARG A 1 467 ? 155.400 134.863 191.660 1.00 35.57 467 ARG A O 1
ATOM 2792 N N . MET A 1 468 ? 154.830 136.200 189.963 1.00 41.34 468 MET A N 1
ATOM 2793 C CA . MET A 1 468 ? 153.404 136.169 190.186 1.00 41.34 468 MET A CA 1
ATOM 2794 C C . MET A 1 468 ? 152.812 135.247 189.117 1.00 41.34 468 MET A C 1
ATOM 2795 O O . MET A 1 468 ? 153.538 134.684 188.331 1.00 41.34 468 MET A O 1
ATOM 2800 N N . ASP A 1 469 ? 151.495 135.185 188.992 1.00 8.63 469 ASP A N 1
ATOM 2801 C CA . ASP A 1 469 ? 150.839 134.554 187.846 1.00 8.63 469 ASP A CA 1
ATOM 2802 C C . ASP A 1 469 ? 151.029 135.429 186.605 1.00 8.63 469 ASP A C 1
ATOM 2803 O O . ASP A 1 469 ? 151.887 136.300 186.563 1.00 8.63 469 ASP A O 1
ATOM 2808 N N . ILE A 1 470 ? 150.319 135.157 185.516 1.00 26.78 470 ILE A N 1
ATOM 2809 C CA . ILE A 1 470 ? 150.350 136.049 184.362 1.00 26.78 470 ILE A CA 1
ATOM 2810 C C . ILE A 1 470 ? 148.979 136.616 184.017 1.00 26.78 470 ILE A C 1
ATOM 2811 O O . ILE A 1 470 ? 148.891 137.571 183.236 1.00 26.78 470 ILE A O 1
ATOM 2816 N N . ASP A 1 471 ? 147.911 136.146 184.638 1.00 23.29 471 ASP A N 1
ATOM 2817 C CA . ASP A 1 471 ? 146.663 136.897 184.605 1.00 23.29 471 ASP A CA 1
ATOM 2818 C C . ASP A 1 471 ? 146.611 137.955 185.692 1.00 23.29 471 ASP A C 1
ATOM 2819 O O . ASP A 1 471 ? 145.587 138.625 185.830 1.00 23.29 471 ASP A O 1
ATOM 2824 N N . VAL A 1 472 ? 147.669 138.073 186.493 1.00 18.14 472 VAL A N 1
ATOM 2825 C CA . VAL A 1 472 ? 147.647 138.771 187.772 1.00 18.14 472 VAL A CA 1
ATOM 2826 C C . VAL A 1 472 ? 148.748 139.823 187.910 1.00 18.14 472 VAL A C 1
ATOM 2827 O O . VAL A 1 472 ? 148.567 140.832 188.610 1.00 18.14 472 VAL A O 1
ATOM 2831 N N . VAL A 1 473 ? 149.859 139.753 187.198 1.00 12.67 473 VAL A N 1
ATOM 2832 C CA . VAL A 1 473 ? 150.864 140.800 187.252 1.00 12.67 473 VAL A CA 1
ATOM 2833 C C . VAL A 1 473 ? 150.829 141.424 185.873 1.00 12.67 473 VAL A C 1
ATOM 2834 O O . VAL A 1 473 ? 150.309 140.831 184.935 1.00 12.67 473 VAL A O 1
ATOM 2838 N N . THR A 1 474 ? 151.313 142.653 185.743 1.00 10.14 474 THR A N 1
ATOM 2839 C CA . THR A 1 474 ? 151.251 143.248 184.425 1.00 10.14 474 THR A CA 1
ATOM 2840 C C . THR A 1 474 ? 152.437 142.749 183.617 1.00 10.14 474 THR A C 1
ATOM 2841 O O . THR A 1 474 ? 153.481 142.387 184.157 1.00 10.14 474 THR A O 1
ATOM 2845 N N . ARG A 1 475 ? 152.223 142.617 182.321 1.00 21.21 475 ARG A N 1
ATOM 2846 C CA . ARG A 1 475 ? 153.192 141.976 181.455 1.00 21.21 475 ARG A CA 1
ATOM 2847 C C . ARG A 1 475 ? 154.359 142.895 181.192 1.00 21.21 475 ARG A C 1
ATOM 2848 O O . ARG A 1 475 ? 154.221 144.112 181.194 1.00 21.21 475 ARG A O 1
ATOM 2856 N N . THR A 1 476 ? 155.523 142.301 180.972 1.00 10.27 476 THR A N 1
ATOM 2857 C CA . THR A 1 476 ? 156.773 142.988 181.231 1.00 10.27 476 THR A CA 1
ATOM 2858 C C . THR A 1 476 ? 157.697 143.103 180.033 1.00 10.27 476 THR A C 1
ATOM 2859 O O . THR A 1 476 ? 158.889 143.330 180.206 1.00 10.27 476 THR A O 1
ATOM 2863 N N . ASN A 1 477 ? 157.182 143.024 178.824 1.00 9.66 477 ASN A N 1
ATOM 2864 C CA . ASN A 1 477 ? 158.023 143.249 177.662 1.00 9.66 477 ASN A CA 1
ATOM 2865 C C . ASN A 1 477 ? 157.994 144.681 177.162 1.00 9.66 477 ASN A C 1
ATOM 2866 O O . ASN A 1 477 ? 158.684 144.989 176.192 1.00 9.66 477 ASN A O 1
ATOM 2871 N N . LYS A 1 478 ? 157.224 145.553 177.791 1.00 18.22 478 LYS A N 1
ATOM 2872 C CA . LYS A 1 478 ? 157.165 146.955 177.431 1.00 18.22 478 LYS A CA 1
ATOM 2873 C C . LYS A 1 478 ? 157.265 147.794 178.689 1.00 18.22 478 LYS A C 1
ATOM 2874 O O . LYS A 1 478 ? 157.042 147.314 179.795 1.00 18.22 478 LYS A O 1
ATOM 2880 N N . ILE A 1 479 ? 157.611 149.061 178.520 1.00 2.62 479 ILE A N 1
ATOM 2881 C CA . ILE A 1 479 ? 157.561 150.006 179.616 1.00 2.62 479 ILE A CA 1
ATOM 2882 C C . ILE A 1 479 ? 156.568 151.106 179.352 1.00 2.62 479 ILE A C 1
ATOM 2883 O O . ILE A 1 479 ? 156.542 152.079 180.083 1.00 2.62 479 ILE A O 1
ATOM 2888 N N . ARG A 1 480 ? 155.779 150.988 178.295 1.00 15.06 480 ARG A N 1
ATOM 2889 C CA . ARG A 1 480 ? 154.938 152.067 177.801 1.00 15.06 480 ARG A CA 1
ATOM 2890 C C . ARG A 1 480 ? 153.946 151.421 176.855 1.00 15.06 480 ARG A C 1
ATOM 2891 O O . ARG A 1 480 ? 153.805 150.200 176.839 1.00 15.06 480 ARG A O 1
ATOM 2899 N N . ASP A 1 481 ? 153.257 152.211 176.065 1.00 13.95 481 ASP A N 1
ATOM 2900 C CA . ASP A 1 481 ? 152.232 151.722 175.170 1.00 13.95 481 ASP A CA 1
ATOM 2901 C C . ASP A 1 481 ? 152.539 152.198 173.763 1.00 13.95 481 ASP A C 1
ATOM 2902 O O . ASP A 1 481 ? 153.153 153.248 173.583 1.00 13.95 481 ASP A O 1
ATOM 2907 N N . ARG A 1 482 ? 152.111 151.432 172.760 1.00 23.21 482 ARG A N 1
ATOM 2908 C CA . ARG A 1 482 ? 152.461 151.776 171.383 1.00 23.21 482 ARG A CA 1
ATOM 2909 C C . ARG A 1 482 ? 151.692 152.987 170.895 1.00 23.21 482 ARG A C 1
ATOM 2910 O O . ARG A 1 482 ? 152.264 153.891 170.291 1.00 23.21 482 ARG A O 1
ATOM 2918 N N . PHE A 1 483 ? 150.395 153.022 171.142 1.00 5.40 483 PHE A N 1
ATOM 2919 C CA . PHE A 1 483 ? 149.506 154.027 170.589 1.00 5.40 483 PHE A CA 1
ATOM 2920 C C . PHE A 1 483 ? 148.936 154.817 171.750 1.00 5.40 483 PHE A C 1
ATOM 2921 O O . PHE A 1 483 ? 148.215 154.255 172.575 1.00 5.40 483 PHE A O 1
ATOM 2929 N N . TRP A 1 484 ? 149.254 156.103 171.811 1.00 7.38 484 TRP A N 1
ATOM 2930 C CA . TRP A 1 484 ? 148.846 156.971 172.908 1.00 7.38 484 TRP A CA 1
ATOM 2931 C C . TRP A 1 484 ? 147.342 157.085 172.990 1.00 7.38 484 TRP A C 1
ATOM 2932 O O . TRP A 1 484 ? 146.698 157.474 172.021 1.00 7.38 484 TRP A O 1
ATOM 2943 N N . ASP A 1 485 ? 146.786 156.718 174.122 1.00 18.99 485 ASP A N 1
ATOM 2944 C CA . ASP A 1 485 ? 145.371 156.915 174.390 1.00 18.99 485 ASP A CA 1
ATOM 2945 C C . ASP A 1 485 ? 145.214 158.094 175.314 1.00 18.99 485 ASP A C 1
ATOM 2946 O O . ASP A 1 485 ? 145.950 158.199 176.297 1.00 18.99 485 ASP A O 1
ATOM 2951 N N . PRO A 1 486 ? 144.357 159.023 175.057 1.00 12.47 486 PRO A N 1
ATOM 2952 C CA . PRO A 1 486 ? 144.345 160.209 175.897 1.00 12.47 486 PRO A CA 1
ATOM 2953 C C . PRO A 1 486 ? 143.498 160.053 177.136 1.00 12.47 486 PRO A C 1
ATOM 2954 O O . PRO A 1 486 ? 142.876 161.019 177.552 1.00 12.47 486 PRO A O 1
ATOM 2958 N N . GLY A 1 487 ? 143.529 158.899 177.788 1.00 21.37 487 GLY A N 1
ATOM 2959 C CA . GLY A 1 487 ? 142.783 158.683 179.002 1.00 21.37 487 GLY A CA 1
ATOM 2960 C C . GLY A 1 487 ? 143.685 159.030 180.148 1.00 21.37 487 GLY A C 1
ATOM 2961 O O . GLY A 1 487 ? 144.722 159.637 179.934 1.00 21.37 487 GLY A O 1
ATOM 2962 N N . PRO A 1 488 ? 143.315 158.716 181.383 1.00 3.75 488 PRO A N 1
ATOM 2963 C CA . PRO A 1 488 ? 144.300 158.728 182.454 1.00 3.75 488 PRO A CA 1
ATOM 2964 C C . PRO A 1 488 ? 144.911 157.365 182.675 1.00 3.75 488 PRO A C 1
ATOM 2965 O O . PRO A 1 488 ? 145.824 157.244 183.491 1.00 3.75 488 PRO A O 1
ATOM 2969 N N . ALA A 1 489 ? 144.450 156.391 181.899 1.00 11.66 489 ALA A N 1
ATOM 2970 C CA . ALA A 1 489 ? 144.712 154.968 182.058 1.00 11.66 489 ALA A CA 1
ATOM 2971 C C . ALA A 1 489 ? 144.450 154.518 183.482 1.00 11.66 489 ALA A C 1
ATOM 2972 O O . ALA A 1 489 ? 145.311 153.970 184.151 1.00 11.66 489 ALA A O 1
ATOM 2974 N N . ALA A 1 490 ? 143.237 154.773 183.951 1.00 8.32 490 ALA A N 1
ATOM 2975 C CA . ALA A 1 490 ? 142.841 154.382 185.294 1.00 8.32 490 ALA A CA 1
ATOM 2976 C C . ALA A 1 490 ? 141.485 153.736 185.226 1.00 8.32 490 ALA A C 1
ATOM 2977 O O . ALA A 1 490 ? 140.475 154.399 185.434 1.00 8.32 490 ALA A O 1
ATOM 2979 N N . ASP A 1 491 ? 141.493 152.443 184.975 1.00 17.06 491 ASP A N 1
ATOM 2980 C CA . ASP A 1 491 ? 140.365 151.566 184.881 1.00 17.06 491 ASP A CA 1
ATOM 2981 C C . ASP A 1 491 ? 140.655 150.480 185.892 1.00 17.06 491 ASP A C 1
ATOM 2982 O O . ASP A 1 491 ? 141.746 149.918 185.851 1.00 17.06 491 ASP A O 1
ATOM 2987 N N . PRO A 1 492 ? 139.761 150.170 186.827 1.00 13.47 492 PRO A N 1
ATOM 2988 C CA . PRO A 1 492 ? 140.170 149.365 187.978 1.00 13.47 492 PRO A CA 1
ATOM 2989 C C . PRO A 1 492 ? 140.541 147.949 187.657 1.00 13.47 492 PRO A C 1
ATOM 2990 O O . PRO A 1 492 ? 141.166 147.298 188.493 1.00 13.47 492 PRO A O 1
ATOM 2994 N N . LEU A 1 493 ? 140.237 147.463 186.467 1.00 11.68 493 LEU A N 1
ATOM 2995 C CA . LEU A 1 493 ? 140.425 146.064 186.149 1.00 11.68 493 LEU A CA 1
ATOM 2996 C C . LEU A 1 493 ? 141.515 145.847 185.120 1.00 11.68 493 LEU A C 1
ATOM 2997 O O . LEU A 1 493 ? 142.345 144.959 185.276 1.00 11.68 493 LEU A O 1
ATOM 3002 N N . THR A 1 494 ? 141.521 146.635 184.065 1.00 11.46 494 THR A N 1
ATOM 3003 C CA . THR A 1 494 ? 142.341 146.316 182.921 1.00 11.46 494 THR A CA 1
ATOM 3004 C C . THR A 1 494 ? 143.700 146.973 182.925 1.00 11.46 494 THR A C 1
ATOM 3005 O O . THR A 1 494 ? 144.536 146.579 182.115 1.00 11.46 494 THR A O 1
ATOM 3009 N N . ASP A 1 495 ? 143.965 147.964 183.779 1.00 21.16 495 ASP A N 1
ATOM 3010 C CA . ASP A 1 495 ? 145.335 148.450 183.842 1.00 21.16 495 ASP A CA 1
ATOM 3011 C C . ASP A 1 495 ? 145.838 148.803 185.226 1.00 21.16 495 ASP A C 1
ATOM 3012 O O . ASP A 1 495 ? 146.944 149.323 185.334 1.00 21.16 495 ASP A O 1
ATOM 3017 N N . LEU A 1 496 ? 145.099 148.550 186.283 1.00 9.20 496 LEU A N 1
ATOM 3018 C CA . LEU A 1 496 ? 145.694 148.561 187.610 1.00 9.20 496 LEU A CA 1
ATOM 3019 C C . LEU A 1 496 ? 145.992 147.142 188.089 1.00 9.20 496 LEU A C 1
ATOM 3020 O O . LEU A 1 496 ? 145.545 146.739 189.139 1.00 9.20 496 LEU A O 1
ATOM 3025 N N . ARG A 1 497 ? 146.762 146.375 187.329 1.00 4.95 497 ARG A N 1
ATOM 3026 C CA . ARG A 1 497 ? 146.915 144.966 187.664 1.00 4.95 497 ARG A CA 1
ATOM 3027 C C . ARG A 1 497 ? 147.873 144.725 188.806 1.00 4.95 497 ARG A C 1
ATOM 3028 O O . ARG A 1 497 ? 147.836 143.656 189.405 1.00 4.95 497 ARG A O 1
ATOM 3036 N N . TYR A 1 498 ? 148.752 145.665 189.102 1.00 23.72 498 TYR A N 1
ATOM 3037 C CA . TYR A 1 498 ? 149.539 145.596 190.315 1.00 23.72 498 TYR A CA 1
ATOM 3038 C C . TYR A 1 498 ? 148.735 145.818 191.571 1.00 23.72 498 TYR A C 1
ATOM 3039 O O . TYR A 1 498 ? 149.226 145.520 192.649 1.00 23.72 498 TYR A O 1
ATOM 3048 N N . VAL A 1 499 ? 147.560 146.407 191.494 1.00 41.34 499 VAL A N 1
ATOM 3049 C CA . VAL A 1 499 ? 146.861 146.730 192.718 1.00 41.34 499 VAL A CA 1
ATOM 3050 C C . VAL A 1 499 ? 145.976 145.583 193.149 1.00 41.34 499 VAL A C 1
ATOM 3051 O O . VAL A 1 499 ? 146.065 145.112 194.280 1.00 41.34 499 VAL A O 1
ATOM 3055 N N . TRP A 1 500 ? 145.121 145.083 192.268 1.00 12.81 500 TRP A N 1
ATOM 3056 C CA . TRP A 1 500 ? 144.248 143.999 192.679 1.00 12.81 500 TRP A CA 1
ATOM 3057 C C . TRP A 1 500 ? 144.915 142.645 192.590 1.00 12.81 500 TRP A C 1
ATOM 3058 O O . TRP A 1 500 ? 144.514 141.723 193.295 1.00 12.81 500 TRP A O 1
ATOM 3069 N N . GLY A 1 501 ? 145.899 142.493 191.723 1.00 22.79 501 GLY A N 1
ATOM 3070 C CA . GLY A 1 501 ? 146.675 141.277 191.718 1.00 22.79 501 GLY A CA 1
ATOM 3071 C C . GLY A 1 501 ? 147.462 141.088 192.987 1.00 22.79 501 GLY A C 1
ATOM 3072 O O . GLY A 1 501 ? 147.660 139.963 193.434 1.00 22.79 501 GLY A O 1
ATOM 3073 N N . GLY A 1 502 ? 147.893 142.169 193.595 1.00 11.55 502 GLY A N 1
ATOM 3074 C CA . GLY A 1 502 ? 148.561 142.098 194.855 1.00 11.55 502 GLY A CA 1
ATOM 3075 C C . GLY A 1 502 ? 150.049 142.157 194.782 1.00 11.55 502 GLY A C 1
ATOM 3076 O O . GLY A 1 502 ? 150.693 141.744 195.738 1.00 11.55 502 GLY A O 1
ATOM 3077 N N . PHE A 1 503 ? 150.620 142.612 193.670 1.00 27.62 503 PHE A N 1
ATOM 3078 C CA . PHE A 1 503 ? 152.063 142.779 193.592 1.00 27.62 503 PHE A CA 1
ATOM 3079 C C . PHE A 1 503 ? 152.538 143.814 194.582 1.00 27.62 503 PHE A C 1
ATOM 3080 O O . PHE A 1 503 ? 153.431 143.550 195.384 1.00 27.62 503 PHE A O 1
ATOM 3088 N N . VAL A 1 504 ? 151.925 144.994 194.571 1.00 41.34 504 VAL A N 1
ATOM 3089 C CA . VAL A 1 504 ? 152.468 146.106 195.335 1.00 41.34 504 VAL A CA 1
ATOM 3090 C C . VAL A 1 504 ? 152.069 146.002 196.792 1.00 41.34 504 VAL A C 1
ATOM 3091 O O . VAL A 1 504 ? 152.692 146.636 197.631 1.00 41.34 504 VAL A O 1
ATOM 3095 N N . TYR A 1 505 ? 151.103 145.159 197.136 1.00 13.17 505 TYR A N 1
ATOM 3096 C CA . TYR A 1 505 ? 150.841 144.857 198.533 1.00 13.17 505 TYR A CA 1
ATOM 3097 C C . TYR A 1 505 ? 151.849 143.896 199.119 1.00 13.17 505 TYR A C 1
ATOM 3098 O O . TYR A 1 505 ? 151.941 143.803 200.337 1.00 13.17 505 TYR A O 1
ATOM 3107 N N . LEU A 1 506 ? 152.570 143.145 198.293 1.00 41.34 506 LEU A N 1
ATOM 3108 C CA . LEU A 1 506 ? 153.584 142.208 198.763 1.00 41.34 506 LEU A CA 1
ATOM 3109 C C . LEU A 1 506 ? 154.979 142.782 198.690 1.00 41.34 506 LEU A C 1
ATOM 3110 O O . LEU A 1 506 ? 155.810 142.481 199.566 1.00 41.34 506 LEU A O 1
ATOM 3115 N N . GLN A 1 507 ? 155.206 143.622 197.675 1.00 14.41 507 GLN A N 1
ATOM 3116 C CA . GLN A 1 507 ? 156.447 144.361 197.510 1.00 14.41 507 GLN A CA 1
ATOM 3117 C C . GLN A 1 507 ? 156.851 145.054 198.794 1.00 14.41 507 GLN A C 1
ATOM 3118 O O . GLN A 1 507 ? 157.787 144.610 199.441 1.00 14.41 507 GLN A O 1
ATOM 3124 N N . ASP A 1 508 ? 156.061 145.993 199.295 1.00 20.94 508 ASP A N 1
ATOM 3125 C CA . ASP A 1 508 ? 156.505 146.688 200.493 1.00 20.94 508 ASP A CA 1
ATOM 3126 C C . ASP A 1 508 ? 156.143 146.001 201.790 1.00 20.94 508 ASP A C 1
ATOM 3127 O O . ASP A 1 508 ? 156.161 146.658 202.827 1.00 20.94 508 ASP A O 1
ATOM 3132 N N . LEU A 1 509 ? 155.718 144.746 201.765 1.00 17.93 509 LEU A N 1
ATOM 3133 C CA . LEU A 1 509 ? 155.876 143.932 202.958 1.00 17.93 509 LEU A CA 1
ATOM 3134 C C . LEU A 1 509 ? 157.288 143.379 203.004 1.00 17.93 509 LEU A C 1
ATOM 3135 O O . LEU A 1 509 ? 157.976 143.465 204.031 1.00 17.93 509 LEU A O 1
ATOM 3140 N N . VAL A 1 510 ? 157.779 142.949 201.843 1.00 20.95 510 VAL A N 1
ATOM 3141 C CA . VAL A 1 510 ? 159.117 142.381 201.765 1.00 20.95 510 VAL A CA 1
ATOM 3142 C C . VAL A 1 510 ? 160.169 143.476 201.910 1.00 20.95 510 VAL A C 1
ATOM 3143 O O . VAL A 1 510 ? 161.172 143.296 202.607 1.00 20.95 510 VAL A O 1
ATOM 3147 N N . GLU A 1 511 ? 159.957 144.621 201.253 1.00 25.32 511 GLU A N 1
ATOM 3148 C CA . GLU A 1 511 ? 160.901 145.731 201.311 1.00 25.32 511 GLU A CA 1
ATOM 3149 C C . GLU A 1 511 ? 161.019 146.260 202.719 1.00 25.32 511 GLU A C 1
ATOM 3150 O O . GLU A 1 511 ? 162.112 146.590 203.171 1.00 25.32 511 GLU A O 1
ATOM 3156 N N . ARG A 1 512 ? 159.893 146.380 203.411 1.00 23.77 512 ARG A N 1
ATOM 3157 C CA . ARG A 1 512 ? 159.898 146.884 204.770 1.00 23.77 512 ARG A CA 1
ATOM 3158 C C . ARG A 1 512 ? 160.613 145.912 205.693 1.00 23.77 512 ARG A C 1
ATOM 3159 O O . ARG A 1 512 ? 161.341 146.335 206.597 1.00 23.77 512 ARG A O 1
ATOM 3167 N N . ALA A 1 513 ? 160.500 144.606 205.413 1.00 19.46 513 ALA A N 1
ATOM 3168 C CA . ALA A 1 513 ? 161.231 143.619 206.201 1.00 19.46 513 ALA A CA 1
ATOM 3169 C C . ALA A 1 513 ? 162.728 143.661 205.918 1.00 19.46 513 ALA A C 1
ATOM 3170 O O . ALA A 1 513 ? 163.540 143.512 206.834 1.00 19.46 513 ALA A O 1
ATOM 3172 N N . ALA A 1 514 ? 163.117 143.876 204.665 1.00 12.35 514 ALA A N 1
ATOM 3173 C CA . ALA A 1 514 ? 164.535 143.982 204.340 1.00 12.35 514 ALA A CA 1
ATOM 3174 C C . ALA A 1 514 ? 165.146 145.250 204.910 1.00 12.35 514 ALA A C 1
ATOM 3175 O O . ALA A 1 514 ? 166.308 145.249 205.321 1.00 12.35 514 ALA A O 1
ATOM 3177 N N . VAL A 1 515 ? 164.376 146.337 204.946 1.00 16.45 515 VAL A N 1
ATOM 3178 C CA . VAL A 1 515 ? 164.809 147.575 205.587 1.00 16.45 515 VAL A CA 1
ATOM 3179 C C . VAL A 1 515 ? 165.013 147.344 207.072 1.00 16.45 515 VAL A C 1
ATOM 3180 O O . VAL A 1 515 ? 165.998 147.798 207.660 1.00 16.45 515 VAL A O 1
ATOM 3184 N N . ARG A 1 516 ? 164.113 146.587 207.687 1.00 18.85 516 ARG A N 1
ATOM 3185 C CA . ARG A 1 516 ? 164.201 146.314 209.109 1.00 18.85 516 ARG A CA 1
ATOM 3186 C C . ARG A 1 516 ? 165.325 145.350 209.454 1.00 18.85 516 ARG A C 1
ATOM 3187 O O . ARG A 1 516 ? 16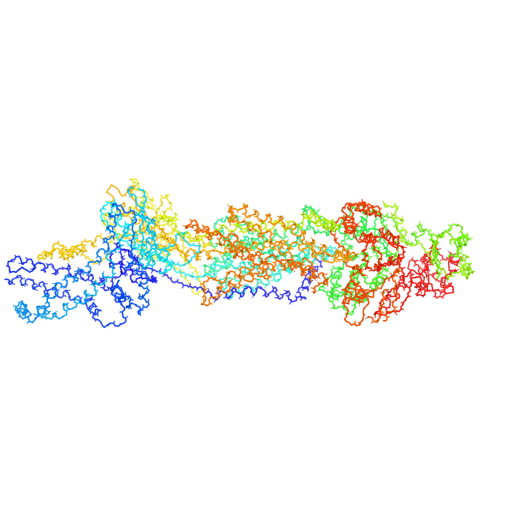5.797 145.356 210.590 1.00 18.85 516 ARG A O 1
ATOM 3195 N N . VAL A 1 517 ? 165.766 144.524 208.512 1.00 21.59 517 VAL A N 1
ATOM 3196 C CA . VAL A 1 517 ? 166.810 143.532 208.786 1.00 21.59 517 VAL A CA 1
ATOM 3197 C C . VAL A 1 517 ? 168.205 144.065 208.481 1.00 21.59 517 VAL A C 1
ATOM 3198 O O . VAL A 1 517 ? 169.124 143.905 209.286 1.00 21.59 517 VAL A O 1
ATOM 3202 N N . LEU A 1 518 ? 168.386 144.724 207.330 1.00 15.84 518 LEU A N 1
ATOM 3203 C CA . LEU A 1 518 ? 169.697 145.187 206.882 1.00 15.84 518 LEU A CA 1
ATOM 3204 C C . LEU A 1 518 ? 170.292 146.277 207.750 1.00 15.84 518 LEU A C 1
ATOM 3205 O O . LEU A 1 518 ? 171.502 146.489 207.703 1.00 15.84 518 LEU A O 1
ATOM 3210 N N . SER A 1 519 ? 169.484 146.978 208.526 1.00 20.97 519 SER A N 1
ATOM 3211 C CA . SER A 1 519 ? 169.940 148.140 209.259 1.00 20.97 519 SER A CA 1
ATOM 3212 C C . SER A 1 519 ? 169.759 148.049 210.759 1.00 20.97 519 SER A C 1
ATOM 3213 O O . SER A 1 519 ? 170.444 148.770 211.487 1.00 20.97 519 SER A O 1
ATOM 3216 N N . GLY A 1 520 ? 168.873 147.202 211.241 1.00 25.96 520 GLY A N 1
ATOM 3217 C CA . GLY A 1 520 ? 168.329 147.381 212.561 1.00 25.96 520 GLY A CA 1
ATOM 3218 C C . GLY A 1 520 ? 167.325 148.512 212.504 1.00 25.96 520 GLY A C 1
ATOM 3219 O O . GLY A 1 520 ? 166.944 148.969 211.422 1.00 25.96 520 GLY A O 1
ATOM 3220 N N . ALA A 1 521 ? 166.889 148.952 213.690 1.00 35.08 521 ALA A N 1
ATOM 3221 C CA . ALA A 1 521 ? 166.190 150.222 213.866 1.00 35.08 521 ALA A CA 1
ATOM 3222 C C . ALA A 1 521 ? 164.890 150.294 213.084 1.00 35.08 521 ALA A C 1
ATOM 3223 O O . ALA A 1 521 ? 164.869 150.851 211.983 1.00 35.08 521 ALA A O 1
ATOM 3225 N N . ASN A 1 522 ? 163.856 149.630 213.597 1.00 36.68 522 ASN A N 1
ATOM 3226 C CA . ASN A 1 522 ? 162.501 149.523 213.072 1.00 36.68 522 ASN A CA 1
ATOM 3227 C C . ASN A 1 522 ? 161.978 150.873 212.604 1.00 36.68 522 ASN A C 1
ATOM 3228 O O . ASN A 1 522 ? 161.642 151.730 213.424 1.00 36.68 522 ASN A O 1
ATOM 3233 N N . PRO A 1 523 ? 161.886 151.085 211.298 1.00 28.64 523 PRO A N 1
ATOM 3234 C CA . PRO A 1 523 ? 161.425 152.366 210.786 1.00 28.64 523 PRO A CA 1
ATOM 3235 C C . PRO A 1 523 ? 159.919 152.434 210.862 1.00 28.64 523 PRO A C 1
ATOM 3236 O O . PRO A 1 523 ? 159.230 151.423 210.964 1.00 28.64 523 PRO A O 1
ATOM 3240 N N . ARG A 1 524 ? 159.403 153.647 210.781 1.00 40.27 524 ARG A N 1
ATOM 3241 C CA . ARG A 1 524 ? 157.963 153.843 210.819 1.00 40.27 524 ARG A CA 1
ATOM 3242 C C . ARG A 1 524 ? 157.645 154.993 209.880 1.00 40.27 524 ARG A C 1
ATOM 3243 O O . ARG A 1 524 ? 157.800 156.153 210.252 1.00 40.27 524 ARG A O 1
ATOM 3251 N N . ALA A 1 525 ? 157.239 154.659 208.657 1.00 24.72 525 ALA A N 1
ATOM 3252 C CA . ALA A 1 525 ? 156.836 155.667 207.691 1.00 24.72 525 ALA A CA 1
ATOM 3253 C C . ALA A 1 525 ? 155.897 154.993 206.702 1.00 24.72 525 ALA A C 1
ATOM 3254 O O . ALA A 1 525 ? 156.370 154.367 205.760 1.00 24.72 525 ALA A O 1
ATOM 3256 N N . GLY A 1 526 ? 154.596 155.150 206.893 1.00 25.94 526 GLY A N 1
ATOM 3257 C CA . GLY A 1 526 ? 153.654 154.484 206.023 1.00 25.94 526 GLY A CA 1
ATOM 3258 C C . GLY A 1 526 ? 153.605 155.118 204.651 1.00 25.94 526 GLY A C 1
ATOM 3259 O O . GLY A 1 526 ? 153.829 156.304 204.495 1.00 25.94 526 GLY A O 1
ATOM 3260 N N . LEU A 1 527 ? 153.305 154.315 203.642 1.00 21.34 527 LEU A N 1
ATOM 3261 C CA . LEU A 1 527 ? 153.289 154.781 202.268 1.00 21.34 527 LEU A CA 1
ATOM 3262 C C . LEU A 1 527 ? 151.869 154.752 201.738 1.00 21.34 527 LEU A C 1
ATOM 3263 O O . LEU A 1 527 ? 151.143 153.801 201.991 1.00 21.34 527 LEU A O 1
ATOM 3268 N N . TYR A 1 528 ? 151.482 155.783 200.991 1.00 41.34 528 TYR A N 1
ATOM 3269 C CA . TYR A 1 528 ? 150.158 155.925 200.401 1.00 41.34 528 TYR A CA 1
ATOM 3270 C C . TYR A 1 528 ? 150.337 156.126 198.915 1.00 41.34 528 TYR A C 1
ATOM 3271 O O . TYR A 1 528 ? 150.952 157.103 198.522 1.00 41.34 528 TYR A O 1
ATOM 3280 N N . LEU A 1 529 ? 149.800 155.247 198.086 1.00 41.34 529 LEU A N 1
ATOM 3281 C CA . LEU A 1 529 ? 149.850 155.549 196.664 1.00 41.34 529 LEU A CA 1
ATOM 3282 C C . LEU A 1 529 ? 148.823 156.602 196.315 1.00 41.34 529 LEU A C 1
ATOM 3283 O O . LEU A 1 529 ? 147.840 156.750 197.005 1.00 41.34 529 LEU A O 1
ATOM 3288 N N . GLN A 1 530 ? 149.044 157.326 195.221 1.00 28.50 530 GLN A N 1
ATOM 3289 C CA . GLN A 1 530 ? 148.139 158.404 194.835 1.00 28.50 530 GLN A CA 1
ATOM 3290 C C . GLN A 1 530 ? 148.347 158.685 193.360 1.00 28.50 530 GLN A C 1
ATOM 3291 O O . GLN A 1 530 ? 149.441 159.075 192.962 1.00 28.50 530 GLN A O 1
ATOM 3297 N N . GLN A 1 531 ? 147.338 158.440 192.550 1.00 41.34 531 GLN A N 1
ATOM 3298 C CA . GLN A 1 531 ? 147.476 158.665 191.130 1.00 41.34 531 GLN A CA 1
ATOM 3299 C C . GLN A 1 531 ? 147.340 160.142 190.861 1.00 41.34 531 GLN A C 1
ATOM 3300 O O . GLN A 1 531 ? 146.730 160.856 191.639 1.00 41.34 531 GLN A O 1
ATOM 3306 N N . MET A 1 532 ? 147.898 160.603 189.771 1.00 41.34 532 MET A N 1
ATOM 3307 C CA . MET A 1 532 ? 147.848 162.033 189.510 1.00 41.34 532 MET A CA 1
ATOM 3308 C C . MET A 1 532 ? 146.494 162.455 188.936 1.00 41.34 532 MET A C 1
ATOM 3309 O O . MET A 1 532 ? 145.832 161.670 188.269 1.00 41.34 532 MET A O 1
ATOM 3314 N N . PRO A 1 533 ? 146.061 163.685 189.183 1.00 41.34 533 PRO A N 1
ATOM 3315 C CA . PRO A 1 533 ? 144.872 164.198 188.518 1.00 41.34 533 PRO A CA 1
ATOM 3316 C C . PRO A 1 533 ? 145.119 164.470 187.053 1.00 41.34 533 PRO A C 1
ATOM 3317 O O . PRO A 1 533 ? 146.252 164.567 186.600 1.00 41.34 533 PRO A O 1
ATOM 3321 N N . TYR A 1 534 ? 144.038 164.623 186.305 1.00 4.55 534 TYR A N 1
ATOM 3322 C CA . TYR A 1 534 ? 144.178 164.643 184.873 1.00 4.55 534 TYR A CA 1
ATOM 3323 C C . TYR A 1 534 ? 143.147 165.587 184.281 1.00 4.55 534 TYR A C 1
ATOM 3324 O O . TYR A 1 534 ? 142.045 165.676 184.819 1.00 4.55 534 TYR A O 1
ATOM 3333 N N . PRO A 1 535 ? 143.452 166.306 183.210 1.00 41.34 535 PRO A N 1
ATOM 3334 C CA . PRO A 1 535 ? 142.542 167.340 182.742 1.00 41.34 535 PRO A CA 1
ATOM 3335 C C . PRO A 1 535 ? 141.372 166.810 181.927 1.00 41.34 535 PRO A C 1
ATOM 3336 O O . PRO A 1 535 ? 141.241 165.626 181.648 1.00 41.34 535 PRO A O 1
ATOM 3340 N N . CYS A 1 536 ? 140.496 167.748 181.602 1.00 26.71 536 CYS A N 1
ATOM 3341 C CA . CYS A 1 536 ? 139.334 167.581 180.743 1.00 26.71 536 CYS A CA 1
ATOM 3342 C C . CYS A 1 536 ? 139.779 167.103 179.370 1.00 26.71 536 CYS A C 1
ATOM 3343 O O . CYS A 1 536 ? 140.770 167.598 178.856 1.00 26.71 536 CYS A O 1
ATOM 3346 N N . TYR A 1 537 ? 139.088 166.142 178.754 1.00 9.82 537 TYR A N 1
ATOM 3347 C CA . TYR A 1 537 ? 139.596 165.680 177.459 1.00 9.82 537 TYR A CA 1
ATOM 3348 C C . TYR A 1 537 ? 138.485 165.134 176.579 1.00 9.82 537 TYR A C 1
ATOM 3349 O O . TYR A 1 537 ? 137.329 165.073 176.989 1.00 9.82 537 TYR A O 1
ATOM 3358 N N . VAL A 1 538 ? 138.833 164.760 175.331 1.00 4.85 538 VAL A N 1
ATOM 3359 C CA . VAL A 1 538 ? 137.922 164.007 174.474 1.00 4.85 538 VAL A CA 1
ATOM 3360 C C . VAL A 1 538 ? 138.655 162.805 173.901 1.00 4.85 538 VAL A C 1
ATOM 3361 O O . VAL A 1 538 ? 139.874 162.804 173.730 1.00 4.85 538 VAL A O 1
ATOM 3365 N N . ASP A 1 539 ? 137.893 161.765 173.612 1.00 18.25 539 ASP A N 1
ATOM 3366 C CA . ASP A 1 539 ? 138.399 160.542 173.021 1.00 18.25 539 ASP A CA 1
ATOM 3367 C C . ASP A 1 539 ? 137.714 160.412 171.681 1.00 18.25 539 ASP A C 1
ATOM 3368 O O . ASP A 1 539 ? 136.488 160.276 171.622 1.00 18.25 539 ASP A O 1
ATOM 3373 N N . ASP A 1 540 ? 138.506 160.458 170.617 1.00 13.76 540 ASP A N 1
ATOM 3374 C CA . ASP A 1 540 ? 138.030 160.531 169.243 1.00 13.76 540 ASP A CA 1
ATOM 3375 C C . ASP A 1 540 ? 138.987 159.681 168.434 1.00 13.76 540 ASP A C 1
ATOM 3376 O O . ASP A 1 540 ? 140.017 160.173 167.990 1.00 13.76 540 ASP A O 1
ATOM 3381 N N . VAL A 1 541 ? 138.645 158.411 168.254 1.00 10.24 541 VAL A N 1
ATOM 3382 C CA . VAL A 1 541 ? 139.568 157.472 167.644 1.00 10.24 541 VAL A CA 1
ATOM 3383 C C . VAL A 1 541 ? 139.573 157.624 166.140 1.00 10.24 541 VAL A C 1
ATOM 3384 O O . VAL A 1 541 ? 140.557 157.271 165.489 1.00 10.24 541 VAL A O 1
ATOM 3388 N N . PHE A 1 542 ? 138.522 158.208 165.571 1.00 8.97 542 PHE A N 1
ATOM 3389 C CA . PHE A 1 542 ? 138.477 158.420 164.134 1.00 8.97 542 PHE A CA 1
ATOM 3390 C C . PHE A 1 542 ? 139.448 159.495 163.710 1.00 8.97 542 PHE A C 1
ATOM 3391 O O . PHE A 1 542 ? 140.145 159.339 162.714 1.00 8.97 542 PHE A O 1
ATOM 3399 N N . LEU A 1 543 ? 139.518 160.586 164.438 1.00 9.04 543 LEU A N 1
ATOM 3400 C CA . LEU A 1 543 ? 140.322 161.680 163.954 1.00 9.04 543 LEU A CA 1
ATOM 3401 C C . LEU A 1 543 ? 141.758 161.555 164.389 1.00 9.04 543 LEU A C 1
ATOM 3402 O O . LEU A 1 543 ? 142.612 162.226 163.822 1.00 9.04 543 LEU A O 1
ATOM 3407 N N . ARG A 1 544 ? 142.060 160.671 165.337 1.00 1.32 544 ARG A N 1
ATOM 3408 C CA . ARG A 1 544 ? 143.454 160.387 165.649 1.00 1.32 544 ARG A CA 1
ATOM 3409 C C . ARG A 1 544 ? 144.108 159.588 164.542 1.00 1.32 544 ARG A C 1
ATOM 3410 O O . ARG A 1 544 ? 145.322 159.664 164.360 1.00 1.32 544 ARG A O 1
ATOM 3418 N N . VAL A 1 545 ? 143.322 158.816 163.799 1.00 4.12 545 VAL A N 1
ATOM 3419 C CA . VAL A 1 545 ? 143.793 158.216 162.564 1.00 4.12 545 VAL A CA 1
ATOM 3420 C C . VAL A 1 545 ? 142.941 158.699 161.384 1.00 4.12 545 VAL A C 1
ATOM 3421 O O . VAL A 1 545 ? 141.994 158.059 160.915 1.00 4.12 545 VAL A O 1
ATOM 3425 N N . LEU A 1 546 ? 143.315 159.863 160.881 1.00 14.48 546 LEU A N 1
ATOM 3426 C CA . LEU A 1 546 ? 142.745 160.484 159.695 1.00 14.48 546 LEU A CA 1
ATOM 3427 C C . LEU A 1 546 ? 143.856 161.027 158.842 1.00 14.48 546 LEU A C 1
ATOM 3428 O O . LEU A 1 546 ? 143.685 161.203 157.637 1.00 14.48 546 LEU A O 1
ATOM 3433 N N . SER A 1 547 ? 145.030 161.189 159.420 1.00 3.60 547 SER A N 1
ATOM 3434 C CA . SER A 1 547 ? 146.251 161.432 158.701 1.00 3.60 547 SER A CA 1
ATOM 3435 C C . SER A 1 547 ? 146.722 160.205 157.965 1.00 3.60 547 SER A C 1
ATOM 3436 O O . SER A 1 547 ? 147.679 160.306 157.201 1.00 3.60 547 SER A O 1
ATOM 3439 N N . ARG A 1 548 ? 146.116 159.047 158.222 1.00 41.34 548 ARG A N 1
ATOM 3440 C CA . ARG A 1 548 ? 146.471 157.795 157.585 1.00 41.34 548 ARG A CA 1
ATOM 3441 C C . ARG A 1 548 ? 145.381 157.229 156.700 1.00 41.34 548 ARG A C 1
ATOM 3442 O O . ARG A 1 548 ? 145.667 156.335 155.907 1.00 41.34 548 ARG A O 1
ATOM 3450 N N . SER A 1 549 ? 144.152 157.704 156.805 1.00 15.10 549 SER A N 1
ATOM 3451 C CA . SER A 1 549 ? 143.068 157.126 156.043 1.00 15.10 549 SER A CA 1
ATOM 3452 C C . SER A 1 549 ? 142.325 158.114 155.173 1.00 15.10 549 SER A C 1
ATOM 3453 O O . SER A 1 549 ? 141.314 157.741 154.587 1.00 15.10 549 SER A O 1
ATOM 3456 N N . LEU A 1 550 ? 142.721 159.360 155.144 1.00 35.74 550 LEU A N 1
ATOM 3457 C CA . LEU A 1 550 ? 142.310 160.274 154.090 1.00 35.74 550 LEU A CA 1
ATOM 3458 C C . LEU A 1 550 ? 143.205 160.205 152.849 1.00 35.74 550 LEU A C 1
ATOM 3459 O O . LEU A 1 550 ? 142.659 160.313 151.751 1.00 35.74 550 LEU A O 1
ATOM 3464 N N . PRO A 1 551 ? 144.550 160.125 152.929 1.00 29.55 551 PRO A N 1
ATOM 3465 C CA . PRO A 1 551 ? 145.310 159.914 151.692 1.00 29.55 551 PRO A CA 1
ATOM 3466 C C . PRO A 1 551 ? 145.000 158.633 150.953 1.00 29.55 551 PRO A C 1
ATOM 3467 O O . PRO A 1 551 ? 144.995 158.627 149.719 1.00 29.55 551 PRO A O 1
ATOM 3471 N N . LEU A 1 552 ? 144.739 157.546 151.672 1.00 16.53 552 LEU A N 1
ATOM 3472 C CA . LEU A 1 552 ? 144.402 156.282 151.034 1.00 16.53 552 LEU A CA 1
ATOM 3473 C C . LEU A 1 552 ? 143.064 156.350 150.333 1.00 16.53 552 LEU A C 1
ATOM 3474 O O . LEU A 1 552 ? 142.925 155.871 149.213 1.00 16.53 552 LEU A O 1
ATOM 3479 N N . PHE A 1 553 ? 142.086 156.984 150.932 1.00 14.97 553 PHE A N 1
ATOM 3480 C CA . PHE A 1 553 ? 140.781 157.026 150.309 1.00 14.97 553 PHE A CA 1
ATOM 3481 C C . PHE A 1 553 ? 140.671 158.052 149.217 1.00 14.97 553 PHE A C 1
ATOM 3482 O O . PHE A 1 553 ? 139.596 158.172 148.647 1.00 14.97 553 PHE A O 1
ATOM 3490 N N . LEU A 1 554 ? 141.701 158.843 148.941 1.00 11.65 554 LEU A N 1
ATOM 3491 C CA . LEU A 1 554 ? 141.650 159.673 147.751 1.00 11.65 554 LEU A CA 1
ATOM 3492 C C . LEU A 1 554 ? 142.670 159.272 146.703 1.00 11.65 554 LEU A C 1
ATOM 3493 O O . LEU A 1 554 ? 142.490 159.606 145.539 1.00 11.65 554 LEU A O 1
ATOM 3498 N N . THR A 1 555 ? 143.712 158.538 147.069 1.00 14.67 555 THR A N 1
ATOM 3499 C CA . THR A 1 555 ? 144.521 157.878 146.055 1.00 14.67 555 THR A CA 1
ATOM 3500 C C . THR A 1 555 ? 143.725 156.796 145.339 1.00 14.67 555 THR A C 1
ATOM 3501 O O . THR A 1 555 ? 143.863 156.625 144.130 1.00 14.67 555 THR A O 1
ATOM 3505 N N . LEU A 1 556 ? 142.840 156.095 146.036 1.00 17.62 556 LEU A N 1
ATOM 3506 C CA . LEU A 1 556 ? 141.986 155.138 145.349 1.00 17.62 556 LEU A CA 1
ATOM 3507 C C . LEU A 1 556 ? 140.796 155.777 144.662 1.00 17.62 556 LEU A C 1
ATOM 3508 O O . LEU A 1 556 ? 140.228 155.165 143.762 1.00 17.62 556 LEU A O 1
ATOM 3513 N N . ALA A 1 557 ? 140.374 156.958 145.074 1.00 7.15 557 ALA A N 1
ATOM 3514 C CA . ALA A 1 557 ? 139.187 157.533 144.474 1.00 7.15 557 ALA A CA 1
ATOM 3515 C C . ALA A 1 557 ? 139.492 158.276 143.197 1.00 7.15 557 ALA A C 1
ATOM 3516 O O . ALA A 1 557 ? 138.577 158.542 142.423 1.00 7.15 557 ALA A O 1
ATOM 3518 N N . TRP A 1 558 ? 140.756 158.601 142.955 1.00 41.34 558 TRP A N 1
ATOM 3519 C CA . TRP A 1 558 ? 141.209 159.250 141.737 1.00 41.34 558 TRP A CA 1
ATOM 3520 C C . TRP A 1 558 ? 142.086 158.348 140.903 1.00 41.34 558 TRP A C 1
ATOM 3521 O O . TRP A 1 558 ? 142.853 158.840 140.092 1.00 41.34 558 TRP A O 1
ATOM 3532 N N . ILE A 1 559 ? 142.031 157.041 141.106 1.00 9.75 559 ILE A N 1
ATOM 3533 C CA . ILE A 1 559 ? 142.862 156.151 140.313 1.00 9.75 559 ILE A CA 1
ATOM 3534 C C . ILE A 1 559 ? 142.137 155.695 139.067 1.00 9.75 559 ILE A C 1
ATOM 3535 O O . ILE A 1 559 ? 142.749 155.074 138.192 1.00 9.75 559 ILE A O 1
ATOM 3540 N N . TYR A 1 560 ? 140.859 156.004 138.936 1.00 16.65 560 TYR A N 1
ATOM 3541 C CA . TYR A 1 560 ? 140.153 155.739 137.699 1.00 16.65 560 TYR A CA 1
ATOM 3542 C C . TYR A 1 560 ? 140.209 156.912 136.732 1.00 16.65 560 TYR A C 1
ATOM 3543 O O . TYR A 1 560 ? 140.291 156.711 135.517 1.00 16.65 560 TYR A O 1
ATOM 3552 N N . SER A 1 561 ? 140.325 158.133 137.218 1.00 14.37 561 SER A N 1
ATOM 3553 C CA . SER A 1 561 ? 140.557 159.221 136.292 1.00 14.37 561 SER A CA 1
ATOM 3554 C C . SER A 1 561 ? 141.997 159.265 135.809 1.00 14.37 561 SER A C 1
ATOM 3555 O O . SER A 1 561 ? 142.238 159.708 134.688 1.00 14.37 561 SER A O 1
ATOM 3558 N N . VAL A 1 562 ? 142.968 158.817 136.605 1.00 12.71 562 VAL A N 1
ATOM 3559 C CA . VAL A 1 562 ? 144.338 158.777 136.105 1.00 12.71 562 VAL A CA 1
ATOM 3560 C C . VAL A 1 562 ? 144.515 157.707 135.047 1.00 12.71 562 VAL A C 1
ATOM 3561 O O . VAL A 1 562 ? 145.216 157.923 134.048 1.00 12.71 562 VAL A O 1
ATOM 3565 N N . THR A 1 563 ? 143.762 156.624 135.124 1.00 17.38 563 THR A N 1
ATOM 3566 C CA . THR A 1 563 ? 143.881 155.673 134.041 1.00 17.38 563 THR A CA 1
ATOM 3567 C C . THR A 1 563 ? 143.107 156.120 132.813 1.00 17.38 563 THR A C 1
ATOM 3568 O O . THR A 1 563 ? 143.532 155.815 131.700 1.00 17.38 563 THR A O 1
ATOM 3572 N N . LEU A 1 564 ? 142.074 156.949 132.964 1.00 19.54 564 LEU A N 1
ATOM 3573 C CA . LEU A 1 564 ? 141.436 157.460 131.757 1.00 19.54 564 LEU A CA 1
ATOM 3574 C C . LEU A 1 564 ? 142.267 158.544 131.071 1.00 19.54 564 LEU A C 1
ATOM 3575 O O . LEU A 1 564 ? 142.262 158.614 129.839 1.00 19.54 564 LEU A O 1
ATOM 3580 N N . THR A 1 565 ? 142.988 159.395 131.814 1.00 12.01 565 THR A N 1
ATOM 3581 C CA . THR A 1 565 ? 143.804 160.391 131.124 1.00 12.01 565 THR A CA 1
ATOM 3582 C C . THR A 1 565 ? 145.010 159.749 130.464 1.00 12.01 565 THR A C 1
ATOM 3583 O O . THR A 1 565 ? 145.390 160.158 129.364 1.00 12.01 565 THR A O 1
ATOM 3587 N N . VAL A 1 566 ? 145.607 158.722 131.077 1.00 14.16 566 VAL A N 1
ATOM 3588 C CA . VAL A 1 566 ? 146.751 158.081 130.430 1.00 14.16 566 VAL A CA 1
ATOM 3589 C C . VAL A 1 566 ? 146.310 157.290 129.202 1.00 14.16 566 VAL A C 1
ATOM 3590 O O . VAL A 1 566 ? 146.993 157.292 128.171 1.00 14.16 566 VAL A O 1
ATOM 3594 N N . LYS A 1 567 ? 145.140 156.652 129.259 1.00 18.54 567 LYS A N 1
ATOM 3595 C CA . LYS A 1 567 ? 144.607 155.982 128.079 1.00 18.54 567 LYS A CA 1
ATOM 3596 C C . LYS A 1 567 ? 144.310 156.943 126.941 1.00 18.54 567 LYS A C 1
ATOM 3597 O O . LYS A 1 567 ? 144.634 156.647 125.792 1.00 18.54 567 LYS A O 1
ATOM 3603 N N . ALA A 1 568 ? 143.711 158.100 127.226 1.00 41.34 568 ALA A N 1
ATOM 3604 C CA . ALA A 1 568 ? 143.391 159.037 126.150 1.00 41.34 568 ALA A CA 1
ATOM 3605 C C . ALA A 1 568 ? 144.634 159.642 125.517 1.00 41.34 568 ALA A C 1
ATOM 3606 O O . ALA A 1 568 ? 144.734 159.713 124.284 1.00 41.34 568 ALA A O 1
ATOM 3608 N N . VAL A 1 569 ? 145.605 160.046 126.341 1.00 16.43 569 VAL A N 1
ATOM 3609 C CA . VAL A 1 569 ? 146.831 160.656 125.837 1.00 16.43 569 VAL A CA 1
ATOM 3610 C C . VAL A 1 569 ? 147.615 159.661 125.000 1.00 16.43 569 VAL A C 1
ATOM 3611 O O . VAL A 1 569 ? 148.166 160.019 123.958 1.00 16.43 569 VAL A O 1
ATOM 3615 N N . VAL A 1 570 ? 147.627 158.385 125.393 1.00 23.34 570 VAL A N 1
ATOM 3616 C CA . VAL A 1 570 ? 148.397 157.419 124.621 1.00 23.34 570 VAL A CA 1
ATOM 3617 C C . VAL A 1 570 ? 147.660 157.002 123.353 1.00 23.34 570 VAL A C 1
ATOM 3618 O O . VAL A 1 570 ? 148.293 156.817 122.319 1.00 23.34 570 VAL A O 1
ATOM 3622 N N . ARG A 1 571 ? 146.326 156.923 123.344 1.00 21.50 571 ARG A N 1
ATOM 3623 C CA . ARG A 1 571 ? 145.665 156.558 122.090 1.00 21.50 571 ARG A CA 1
ATOM 3624 C C . ARG A 1 571 ? 145.652 157.720 121.094 1.00 21.50 571 ARG A C 1
ATOM 3625 O O . ARG A 1 571 ? 145.520 157.515 119.892 1.00 21.50 571 ARG A O 1
ATOM 3633 N N . GLU A 1 572 ? 145.981 158.917 121.524 1.00 11.30 572 GLU A N 1
ATOM 3634 C CA . GLU A 1 572 ? 146.132 160.014 120.579 1.00 11.30 572 GLU A CA 1
ATOM 3635 C C . GLU A 1 572 ? 147.511 159.987 119.926 1.00 11.30 572 GLU A C 1
ATOM 3636 O O . GLU A 1 572 ? 147.789 160.772 119.025 1.00 11.30 572 GLU A O 1
ATOM 3642 N N . LYS A 1 573 ? 148.334 159.019 120.279 1.00 16.35 573 LYS A N 1
ATOM 3643 C CA . LYS A 1 573 ? 149.688 158.812 119.801 1.00 16.35 573 LYS A CA 1
ATOM 3644 C C . LYS A 1 573 ? 149.880 157.450 119.171 1.00 16.35 573 LYS A C 1
ATOM 3645 O O . LYS A 1 573 ? 150.633 157.333 118.209 1.00 16.35 573 LYS A O 1
ATOM 3651 N N . GLU A 1 574 ? 149.210 156.417 119.692 1.00 18.96 574 GLU A N 1
ATOM 3652 C CA . GLU A 1 574 ? 149.274 155.080 119.109 1.00 18.96 574 GLU A CA 1
ATOM 3653 C C . GLU A 1 574 ? 148.706 155.077 117.711 1.00 18.96 574 GLU A C 1
ATOM 3654 O O . GLU A 1 574 ? 149.293 154.504 116.794 1.00 18.96 574 GLU A O 1
ATOM 3660 N N . THR A 1 575 ? 147.598 155.761 117.514 1.00 17.73 575 THR A N 1
ATOM 3661 C CA . THR A 1 575 ? 146.943 155.767 116.229 1.00 17.73 575 THR A CA 1
ATOM 3662 C C . THR A 1 575 ? 147.534 156.753 115.279 1.00 17.73 575 THR A C 1
ATOM 3663 O O . THR A 1 575 ? 146.799 157.187 114.410 1.00 17.73 575 THR A O 1
ATOM 3667 N N . ARG A 1 576 ? 148.792 157.166 115.461 1.00 24.59 576 ARG A N 1
ATOM 3668 C CA . ARG A 1 576 ? 149.570 157.934 114.490 1.00 24.59 576 ARG A CA 1
ATOM 3669 C C . ARG A 1 576 ? 148.907 159.247 114.147 1.00 24.59 576 ARG A C 1
ATOM 3670 O O . ARG A 1 576 ? 149.022 159.726 113.028 1.00 24.59 576 ARG A O 1
ATOM 3678 N N . LEU A 1 577 ? 148.177 159.812 115.089 1.00 13.56 577 LEU A N 1
ATOM 3679 C CA . LEU A 1 577 ? 147.308 160.932 114.817 1.00 13.56 577 LEU A CA 1
ATOM 3680 C C . LEU A 1 577 ? 147.630 162.130 115.683 1.00 13.56 577 LEU A C 1
ATOM 3681 O O . LEU A 1 577 ? 146.987 163.167 115.560 1.00 13.56 577 LEU A O 1
ATOM 3686 N N . ARG A 1 578 ? 148.635 162.040 116.525 1.00 17.30 578 ARG A N 1
ATOM 3687 C CA . ARG A 1 578 ? 149.290 163.262 116.930 1.00 17.30 578 ARG A CA 1
ATOM 3688 C C . ARG A 1 578 ? 150.220 163.752 115.842 1.00 17.30 578 ARG A C 1
ATOM 3689 O O . ARG A 1 578 ? 150.515 164.942 115.791 1.00 17.30 578 ARG A O 1
ATOM 3697 N N . ASP A 1 579 ? 150.671 162.863 114.960 1.00 23.39 579 ASP A N 1
ATOM 3698 C CA . ASP A 1 579 ? 151.594 163.245 113.904 1.00 23.39 579 ASP A CA 1
ATOM 3699 C C . ASP A 1 579 ? 150.898 163.984 112.787 1.00 23.39 579 ASP A C 1
ATOM 3700 O O . ASP A 1 579 ? 151.501 164.854 112.164 1.00 23.39 579 ASP A O 1
ATOM 3705 N N . THR A 1 580 ? 149.649 163.651 112.506 1.00 16.84 580 THR A N 1
ATOM 3706 C CA . THR A 1 580 ? 148.929 164.285 111.420 1.00 16.84 580 THR A CA 1
ATOM 3707 C C . THR A 1 580 ? 148.284 165.586 111.822 1.00 16.84 580 THR A C 1
ATOM 3708 O O . THR A 1 580 ? 147.580 166.178 111.009 1.00 16.84 580 THR A O 1
ATOM 3712 N N . MET A 1 581 ? 148.469 166.024 113.055 1.00 16.70 581 MET A N 1
ATOM 3713 C CA . MET A 1 581 ? 148.130 167.375 113.457 1.00 16.70 581 MET A CA 1
ATOM 3714 C C . MET A 1 581 ? 149.338 168.273 113.505 1.00 16.70 581 MET A C 1
ATOM 3715 O O . MET A 1 581 ? 149.259 169.419 113.076 1.00 16.70 581 MET A O 1
ATOM 3720 N N . ARG A 1 582 ? 150.464 167.779 114.006 1.00 27.72 582 ARG A N 1
ATOM 3721 C CA . ARG A 1 582 ? 151.672 168.585 114.020 1.00 27.72 582 ARG A CA 1
ATOM 3722 C C . ARG A 1 582 ? 152.263 168.738 112.626 1.00 27.72 582 ARG A C 1
ATOM 3723 O O . ARG A 1 582 ? 153.084 169.627 112.405 1.00 27.72 582 ARG A O 1
ATOM 3731 N N . ALA A 1 583 ? 151.849 167.913 111.675 1.00 27.05 583 ALA A N 1
ATOM 3732 C CA . ALA A 1 583 ? 152.132 168.145 110.271 1.00 27.05 583 ALA A CA 1
ATOM 3733 C C . ALA A 1 583 ? 151.012 168.887 109.577 1.00 27.05 583 ALA A C 1
ATOM 3734 O O . ALA A 1 583 ? 150.870 168.774 108.359 1.00 27.05 583 ALA A O 1
ATOM 3736 N N . MET A 1 584 ? 150.193 169.614 110.330 1.00 29.45 584 MET A N 1
ATOM 3737 C CA . MET A 1 584 ? 149.107 170.408 109.784 1.00 29.45 584 MET A CA 1
ATOM 3738 C C . MET A 1 584 ? 149.180 171.826 110.332 1.00 29.45 584 MET A C 1
ATOM 3739 O O . MET A 1 584 ? 148.234 172.600 110.189 1.00 29.45 584 MET A O 1
ATOM 3744 N N . GLY A 1 585 ? 150.286 172.188 110.956 1.00 36.34 585 GLY A N 1
ATOM 3745 C CA . GLY A 1 585 ? 150.507 173.534 111.431 1.00 36.34 585 GLY A CA 1
ATOM 3746 C C . GLY A 1 585 ? 150.322 173.714 112.907 1.00 36.34 585 GLY A C 1
ATOM 3747 O O . GLY A 1 585 ? 150.566 174.810 113.413 1.00 36.34 585 GLY A O 1
ATOM 3748 N N . LEU A 1 586 ? 149.940 172.671 113.616 1.00 22.29 586 LEU A N 1
ATOM 3749 C CA . LEU A 1 586 ? 149.582 172.821 115.002 1.00 22.29 586 LEU A CA 1
ATOM 3750 C C . LEU A 1 586 ? 150.861 172.781 115.821 1.00 22.29 586 LEU A C 1
ATOM 3751 O O . LEU A 1 586 ? 151.883 172.270 115.375 1.00 22.29 586 LEU A O 1
ATOM 3756 N N . SER A 1 587 ? 150.823 173.353 117.005 1.00 15.58 587 SER A N 1
ATOM 3757 C CA . SER A 1 587 ? 152.044 173.532 117.770 1.00 15.58 587 SER A CA 1
ATOM 3758 C C . SER A 1 587 ? 152.288 172.322 118.657 1.00 15.58 587 SER A C 1
ATOM 3759 O O . SER A 1 587 ? 151.685 171.270 118.477 1.00 15.58 587 SER A O 1
ATOM 3762 N N . ARG A 1 588 ? 153.210 172.437 119.598 1.00 21.11 588 ARG A N 1
ATOM 3763 C CA . ARG A 1 588 ? 153.239 171.549 120.743 1.00 21.11 588 ARG A CA 1
ATOM 3764 C C . ARG A 1 588 ? 152.900 172.270 122.021 1.00 21.11 588 ARG A C 1
ATOM 3765 O O . ARG A 1 588 ? 152.784 171.627 123.060 1.00 21.11 588 ARG A O 1
ATOM 3773 N N . ALA A 1 589 ? 152.798 173.586 121.992 1.00 17.75 589 ALA A N 1
ATOM 3774 C CA . ALA A 1 589 ? 152.196 174.261 123.121 1.00 17.75 589 ALA A CA 1
ATOM 3775 C C . ALA A 1 589 ? 150.708 174.007 123.129 1.00 17.75 589 ALA A C 1
ATOM 3776 O O . ALA A 1 589 ? 150.128 173.753 124.184 1.00 17.75 589 ALA A O 1
ATOM 3778 N N . VAL A 1 590 ? 150.082 174.062 121.956 1.00 19.38 590 VAL A N 1
ATOM 3779 C CA . VAL A 1 590 ? 148.635 173.956 121.857 1.00 19.38 590 VAL A CA 1
ATOM 3780 C C . VAL A 1 590 ? 148.196 172.542 122.195 1.00 19.38 590 VAL A C 1
ATOM 3781 O O . VAL A 1 590 ? 147.228 172.345 122.926 1.00 19.38 590 VAL A O 1
ATOM 3785 N N . LEU A 1 591 ? 148.862 171.541 121.611 1.00 19.40 591 LEU A N 1
ATOM 3786 C CA . LEU A 1 591 ? 148.523 170.139 121.846 1.00 19.40 591 LEU A CA 1
ATOM 3787 C C . LEU A 1 591 ? 148.614 169.765 123.303 1.00 19.40 591 LEU A C 1
ATOM 3788 O O . LEU A 1 591 ? 147.827 168.953 123.769 1.00 19.40 591 LEU A O 1
ATOM 3793 N N . TRP A 1 592 ? 149.555 170.324 124.043 1.00 11.83 592 TRP A N 1
ATOM 3794 C CA . TRP A 1 592 ? 149.628 169.935 125.440 1.00 11.83 592 TRP A CA 1
ATOM 3795 C C . TRP A 1 592 ? 148.748 170.793 126.308 1.00 11.83 592 TRP A C 1
ATOM 3796 O O . TRP A 1 592 ? 148.279 170.327 127.343 1.00 11.83 592 TRP A O 1
ATOM 3807 N N . LEU A 1 593 ? 148.479 172.026 125.906 1.00 0.74 593 LEU A N 1
ATOM 3808 C CA . LEU A 1 593 ? 147.588 172.852 126.700 1.00 0.74 593 LEU A CA 1
ATOM 3809 C C . LEU A 1 593 ? 146.141 172.428 126.536 1.00 0.74 593 LEU A C 1
ATOM 3810 O O . LEU A 1 593 ? 145.362 172.541 127.480 1.00 0.74 593 LEU A O 1
ATOM 3815 N N . GLY A 1 594 ? 145.772 171.889 125.382 1.00 16.04 594 GLY A N 1
ATOM 3816 C CA . GLY A 1 594 ? 144.455 171.316 125.228 1.00 16.04 594 GLY A CA 1
ATOM 3817 C C . GLY A 1 594 ? 144.249 170.033 125.996 1.00 16.04 594 GLY A C 1
ATOM 3818 O O . GLY A 1 594 ? 143.105 169.668 126.260 1.00 16.04 594 GLY A O 1
ATOM 3819 N N . TRP A 1 595 ? 145.321 169.333 126.356 1.00 41.34 595 TRP A N 1
ATOM 3820 C CA . TRP A 1 595 ? 145.187 168.173 127.227 1.00 41.34 595 TRP A CA 1
ATOM 3821 C C . TRP A 1 595 ? 145.192 168.559 128.692 1.00 41.34 595 TRP A C 1
ATOM 3822 O O . TRP A 1 595 ? 144.499 167.919 129.487 1.00 41.34 595 TRP A O 1
ATOM 3833 N N . PHE A 1 596 ? 145.952 169.588 129.067 1.00 14.02 596 PHE A N 1
ATOM 3834 C CA . PHE A 1 596 ? 145.893 170.090 130.433 1.00 14.02 596 PHE A CA 1
ATOM 3835 C C . PHE A 1 596 ? 144.513 170.626 130.769 1.00 14.02 596 PHE A C 1
ATOM 3836 O O . PHE A 1 596 ? 143.865 170.130 131.685 1.00 14.02 596 PHE A O 1
ATOM 3844 N N . LEU A 1 597 ? 144.002 171.578 129.990 1.00 16.11 597 LEU A N 1
ATOM 3845 C CA . LEU A 1 597 ? 142.726 172.199 130.332 1.00 16.11 597 LEU A CA 1
ATOM 3846 C C . LEU A 1 597 ? 141.534 171.289 130.174 1.00 16.11 597 LEU A C 1
ATOM 3847 O O . LEU A 1 597 ? 140.438 171.694 130.540 1.00 16.11 597 LEU A O 1
ATOM 3852 N N . SER A 1 598 ? 141.685 170.118 129.586 1.00 41.34 598 SER A N 1
ATOM 3853 C CA . SER A 1 598 ? 140.553 169.232 129.427 1.00 41.34 598 SER A CA 1
ATOM 3854 C C . SER A 1 598 ? 140.619 167.999 130.299 1.00 41.34 598 SER A C 1
ATOM 3855 O O . SER A 1 598 ? 139.585 167.369 130.508 1.00 41.34 598 SER A O 1
ATOM 3858 N N . CYS A 1 599 ? 141.799 167.627 130.793 1.00 21.39 599 CYS A N 1
ATOM 3859 C CA . CYS A 1 599 ? 141.914 166.574 131.786 1.00 21.39 599 CYS A CA 1
ATOM 3860 C C . CYS A 1 599 ? 141.848 167.106 133.205 1.00 21.39 599 CYS A C 1
ATOM 3861 O O . CYS A 1 599 ? 141.924 166.326 134.143 1.00 21.39 599 CYS A O 1
ATOM 3864 N N . LEU A 1 600 ? 141.720 168.416 133.371 1.00 9.36 600 LEU A N 1
ATOM 3865 C CA . LEU A 1 600 ? 141.447 169.111 134.627 1.00 9.36 600 LEU A CA 1
ATOM 3866 C C . LEU A 1 600 ? 139.976 169.472 134.709 1.00 9.36 600 LEU A C 1
ATOM 3867 O O . LEU A 1 600 ? 139.570 170.547 135.125 1.00 9.36 600 LEU A O 1
ATOM 3872 N N . GLY A 1 601 ? 139.158 168.593 134.216 1.00 17.84 601 GLY A N 1
ATOM 3873 C CA . GLY A 1 601 ? 137.746 168.789 134.192 1.00 17.84 601 GLY A CA 1
ATOM 3874 C C . GLY A 1 601 ? 137.209 168.022 135.362 1.00 17.84 601 GLY A C 1
ATOM 3875 O O . GLY A 1 601 ? 136.987 168.575 136.433 1.00 17.84 601 GLY A O 1
ATOM 3876 N N . PRO A 1 602 ? 136.909 166.746 135.138 1.00 12.00 602 PRO A N 1
ATOM 3877 C CA . PRO A 1 602 ? 136.486 165.850 136.222 1.00 12.00 602 PRO A CA 1
ATOM 3878 C C . PRO A 1 602 ? 137.361 165.821 137.462 1.00 12.00 602 PRO A C 1
ATOM 3879 O O . PRO A 1 602 ? 136.848 165.509 138.539 1.00 12.00 602 PRO A O 1
ATOM 3883 N N . PHE A 1 603 ? 138.664 166.054 137.348 1.00 5.81 603 PHE A N 1
ATOM 3884 C CA . PHE A 1 603 ? 139.509 166.131 138.531 1.00 5.81 603 PHE A CA 1
ATOM 3885 C C . PHE A 1 603 ? 139.108 167.280 139.422 1.00 5.81 603 PHE A C 1
ATOM 3886 O O . PHE A 1 603 ? 139.119 167.155 140.639 1.00 5.81 603 PHE A O 1
ATOM 3894 N N . LEU A 1 604 ? 138.763 168.405 138.844 1.00 41.34 604 LEU A N 1
ATOM 3895 C CA . LEU A 1 604 ? 138.548 169.625 139.590 1.00 41.34 604 LEU A CA 1
ATOM 3896 C C . LEU A 1 604 ? 137.077 169.840 139.851 1.00 41.34 604 LEU A C 1
ATOM 3897 O O . LEU A 1 604 ? 136.695 170.861 140.404 1.00 41.34 604 LEU A O 1
ATOM 3902 N N . LEU A 1 605 ? 136.242 168.912 139.407 1.00 9.92 605 LEU A N 1
ATOM 3903 C CA . LEU A 1 605 ? 134.820 168.867 139.709 1.00 9.92 605 LEU A CA 1
ATOM 3904 C C . LEU A 1 605 ? 134.485 167.803 140.732 1.00 9.92 605 LEU A C 1
ATOM 3905 O O . LEU A 1 605 ? 133.581 167.999 141.541 1.00 9.92 605 LEU A O 1
ATOM 3910 N N . SER A 1 606 ? 135.210 166.700 140.752 1.00 5.08 606 SER A N 1
ATOM 3911 C CA . SER A 1 606 ? 135.069 165.750 141.833 1.00 5.08 606 SER A CA 1
ATOM 3912 C C . SER A 1 606 ? 135.923 166.102 143.032 1.00 5.08 606 SER A C 1
ATOM 3913 O O . SER A 1 606 ? 135.913 165.352 143.995 1.00 5.08 606 SER A O 1
ATOM 3916 N N . ALA A 1 607 ? 136.693 167.187 142.992 1.00 12.46 607 ALA A N 1
ATOM 3917 C CA . ALA A 1 607 ? 137.374 167.715 144.165 1.00 12.46 607 ALA A CA 1
ATOM 3918 C C . ALA A 1 607 ? 136.734 168.985 144.635 1.00 12.46 607 ALA A C 1
ATOM 3919 O O . ALA A 1 607 ? 137.394 169.814 145.244 1.00 12.46 607 ALA A O 1
ATOM 3921 N N . ALA A 1 608 ? 135.488 169.179 144.283 1.00 13.73 608 ALA A N 1
ATOM 3922 C CA . ALA A 1 608 ? 134.688 170.301 144.690 1.00 13.73 608 ALA A CA 1
ATOM 3923 C C . ALA A 1 608 ? 133.346 169.799 145.107 1.00 13.73 608 ALA A C 1
ATOM 3924 O O . ALA A 1 608 ? 132.506 170.585 145.530 1.00 13.73 608 ALA A O 1
ATOM 3926 N N . LEU A 1 609 ? 133.100 168.527 144.899 1.00 8.09 609 LEU A N 1
ATOM 3927 C CA . LEU A 1 609 ? 131.894 167.842 145.272 1.00 8.09 609 LEU A CA 1
ATOM 3928 C C . LEU A 1 609 ? 132.161 166.789 146.321 1.00 8.09 609 LEU A C 1
ATOM 3929 O O . LEU A 1 609 ? 131.217 166.150 146.772 1.00 8.09 609 LEU A O 1
ATOM 3934 N N . LEU A 1 610 ? 133.421 166.555 146.681 1.00 3.62 610 LEU A N 1
ATOM 3935 C CA . LEU A 1 610 ? 133.749 165.843 147.902 1.00 3.62 610 LEU A CA 1
ATOM 3936 C C . LEU A 1 610 ? 134.210 166.758 149.022 1.00 3.62 610 LEU A C 1
ATOM 3937 O O . LEU A 1 610 ? 134.474 166.268 150.109 1.00 3.62 610 LEU A O 1
ATOM 3942 N N . VAL A 1 611 ? 134.420 168.044 148.767 1.00 7.83 611 VAL A N 1
ATOM 3943 C CA . VAL A 1 611 ? 134.577 169.000 149.856 1.00 7.83 611 VAL A CA 1
ATOM 3944 C C . VAL A 1 611 ? 133.256 169.188 150.601 1.00 7.83 611 VAL A C 1
ATOM 3945 O O . VAL A 1 611 ? 133.238 169.364 151.826 1.00 7.83 611 VAL A O 1
ATOM 3949 N N . LEU A 1 612 ? 132.129 169.094 149.892 1.00 10.45 612 LEU A N 1
ATOM 3950 C CA . LEU A 1 612 ? 130.822 169.057 150.545 1.00 10.45 612 LEU A CA 1
ATOM 3951 C C . LEU A 1 612 ? 130.668 167.849 151.447 1.00 10.45 612 LEU A C 1
ATOM 3952 O O . LEU A 1 612 ? 130.105 167.962 152.535 1.00 10.45 612 LEU A O 1
ATOM 3957 N N . VAL A 1 613 ? 131.119 166.683 151.002 1.00 3.20 613 VAL A N 1
ATOM 3958 C CA . VAL A 1 613 ? 131.015 165.484 151.822 1.00 3.20 613 VAL A CA 1
ATOM 3959 C C . VAL A 1 613 ? 131.859 165.616 153.082 1.00 3.20 613 VAL A C 1
ATOM 3960 O O . VAL A 1 613 ? 131.397 165.297 154.179 1.00 3.20 613 VAL A O 1
ATOM 3964 N N . LEU A 1 614 ? 133.088 166.119 152.957 1.00 3.38 614 LEU A N 1
ATOM 3965 C CA . LEU A 1 614 ? 133.953 166.283 154.122 1.00 3.38 614 LEU A CA 1
ATOM 3966 C C . LEU A 1 614 ? 133.387 167.265 155.133 1.00 3.38 614 LEU A C 1
ATOM 3967 O O . LEU A 1 614 ? 133.216 166.919 156.298 1.00 3.38 614 LEU A O 1
ATOM 3972 N N . LYS A 1 615 ? 133.035 168.472 154.708 1.00 4.75 615 LYS A N 1
ATOM 3973 C CA . LYS A 1 615 ? 132.576 169.449 155.691 1.00 4.75 615 LYS A CA 1
ATOM 3974 C C . LYS A 1 615 ? 131.163 169.151 156.177 1.00 4.75 615 LYS A C 1
ATOM 3975 O O . LYS A 1 615 ? 130.822 169.460 157.320 1.00 4.75 615 LYS A O 1
ATOM 3981 N N . LEU A 1 616 ? 130.362 168.466 155.377 1.00 9.26 616 LEU A N 1
ATOM 3982 C CA . LEU A 1 616 ? 128.939 168.375 155.649 1.00 9.26 616 LEU A CA 1
ATOM 3983 C C . LEU A 1 616 ? 128.510 167.024 156.204 1.00 9.26 616 LEU A C 1
ATOM 3984 O O . LEU A 1 616 ? 127.463 166.940 156.846 1.00 9.26 616 LEU A O 1
ATOM 3989 N N . GLY A 1 617 ? 129.293 165.979 155.994 1.00 8.11 617 GLY A N 1
ATOM 3990 C CA . GLY A 1 617 ? 129.121 164.734 156.707 1.00 8.11 617 GLY A CA 1
ATOM 3991 C C . GLY A 1 617 ? 130.076 164.599 157.866 1.00 8.11 617 GLY A C 1
ATOM 3992 O O . GLY A 1 617 ? 130.339 163.492 158.323 1.00 8.11 617 GLY A O 1
ATOM 3993 N N . ASP A 1 618 ? 130.655 165.722 158.282 1.00 11.97 618 ASP A N 1
ATOM 3994 C CA . ASP A 1 618 ? 131.395 165.882 159.533 1.00 11.97 618 ASP A CA 1
ATOM 3995 C C . ASP A 1 618 ? 132.696 165.102 159.584 1.00 11.97 618 ASP A C 1
ATOM 3996 O O . ASP A 1 618 ? 133.160 164.780 160.666 1.00 11.97 618 ASP A O 1
ATOM 4001 N N . ILE A 1 619 ? 133.313 164.786 158.451 1.00 11.09 619 ILE A N 1
ATOM 4002 C CA . ILE A 1 619 ? 134.649 164.206 158.510 1.00 11.09 619 ILE A CA 1
ATOM 4003 C C . ILE A 1 619 ? 135.666 165.260 158.902 1.00 11.09 619 ILE A C 1
ATOM 4004 O O . ILE A 1 619 ? 136.594 164.983 159.662 1.00 11.09 619 ILE A O 1
ATOM 4009 N N . LEU A 1 620 ? 135.511 166.479 158.402 1.00 8.22 620 LEU A N 1
ATOM 4010 C CA . LEU A 1 620 ? 136.361 167.610 158.772 1.00 8.22 620 LEU A CA 1
ATOM 4011 C C . LEU A 1 620 ? 135.519 168.819 159.130 1.00 8.22 620 LEU A C 1
ATOM 4012 O O . LEU A 1 620 ? 135.516 169.802 158.393 1.00 8.22 620 LEU A O 1
ATOM 4017 N N . PRO A 1 621 ? 134.820 168.807 160.254 1.00 13.19 621 PRO A N 1
ATOM 4018 C CA . PRO A 1 621 ? 134.091 170.003 160.660 1.00 13.19 621 PRO A CA 1
ATOM 4019 C C . PRO A 1 621 ? 135.057 170.970 161.318 1.00 13.19 621 PRO A C 1
ATOM 4020 O O . PRO A 1 621 ? 136.219 170.654 161.526 1.00 13.19 621 PRO A O 1
ATOM 4024 N N . TYR A 1 622 ? 134.572 172.191 161.551 1.00 18.21 622 TYR A N 1
ATOM 4025 C CA . TYR A 1 622 ? 135.281 173.381 162.035 1.00 18.21 622 TYR A CA 1
ATOM 4026 C C . TYR A 1 622 ? 136.236 173.948 160.999 1.00 18.21 622 TYR A C 1
ATOM 4027 O O . TYR A 1 622 ? 136.779 175.033 161.199 1.00 18.21 622 TYR A O 1
ATOM 4036 N N . SER A 1 623 ? 136.450 173.252 159.895 1.00 11.25 623 SER A N 1
ATOM 4037 C CA . SER A 1 623 ? 137.318 173.751 158.852 1.00 11.25 623 SER A CA 1
ATOM 4038 C C . SER A 1 623 ? 136.513 174.682 157.970 1.00 11.25 623 SER A C 1
ATOM 4039 O O . SER A 1 623 ? 135.323 174.882 158.178 1.00 11.25 623 SER A O 1
ATOM 4042 N N . HIS A 1 624 ? 137.157 175.297 156.994 1.00 16.89 624 HIS A N 1
ATOM 4043 C CA . HIS A 1 624 ? 136.462 176.225 156.127 1.00 16.89 624 HIS A CA 1
ATOM 4044 C C . HIS A 1 624 ? 136.686 175.734 154.719 1.00 16.89 624 HIS A C 1
ATOM 4045 O O . HIS A 1 624 ? 137.846 175.665 154.297 1.00 16.89 624 HIS A O 1
ATOM 4052 N N . PRO A 1 625 ? 135.636 175.401 153.964 1.00 21.02 625 PRO A N 1
ATOM 4053 C CA . PRO A 1 625 ? 135.814 174.630 152.729 1.00 21.02 625 PRO A CA 1
ATOM 4054 C C . PRO A 1 625 ? 136.616 175.312 151.639 1.00 21.02 625 PRO A C 1
ATOM 4055 O O . PRO A 1 625 ? 137.064 174.621 150.724 1.00 21.02 625 PRO A O 1
ATOM 4059 N N . GLY A 1 626 ? 136.830 176.623 151.708 1.00 41.34 626 GLY A N 1
ATOM 4060 C CA . GLY A 1 626 ? 137.682 177.270 150.732 1.00 41.34 626 GLY A CA 1
ATOM 4061 C C . GLY A 1 626 ? 139.113 176.797 150.823 1.00 41.34 626 GLY A C 1
ATOM 4062 O O . GLY A 1 626 ? 139.737 176.487 149.812 1.00 41.34 626 GLY A O 1
ATOM 4063 N N . VAL A 1 627 ? 139.628 176.675 152.041 1.00 24.91 627 VAL A N 1
ATOM 4064 C CA . VAL A 1 627 ? 141.016 176.303 152.253 1.00 24.91 627 VAL A CA 1
ATOM 4065 C C . VAL A 1 627 ? 141.222 174.812 152.041 1.00 24.91 627 VAL A C 1
ATOM 4066 O O . VAL A 1 627 ? 142.331 174.371 151.726 1.00 24.91 627 VAL A O 1
ATOM 4070 N N . VAL A 1 628 ? 140.171 174.013 152.151 1.00 20.61 628 VAL A N 1
ATOM 4071 C CA . VAL A 1 628 ? 140.318 172.608 151.829 1.00 20.61 628 VAL A CA 1
ATOM 4072 C C . VAL A 1 628 ? 140.228 172.397 150.326 1.00 20.61 628 VAL A C 1
ATOM 4073 O O . VAL A 1 628 ? 140.969 171.583 149.770 1.00 20.61 628 VAL A O 1
ATOM 4077 N N . PHE A 1 629 ? 139.355 173.141 149.629 1.00 13.56 629 PHE A N 1
ATOM 4078 C CA . PHE A 1 629 ? 139.267 172.988 148.179 1.00 13.56 629 PHE A CA 1
ATOM 4079 C C . PHE A 1 629 ? 140.527 173.468 147.505 1.00 13.56 629 PHE A C 1
ATOM 4080 O O . PHE A 1 629 ? 141.043 172.806 146.611 1.00 13.56 629 PHE A O 1
ATOM 4088 N N . LEU A 1 630 ? 141.059 174.593 147.933 1.00 7.31 630 LEU A N 1
ATOM 4089 C CA . LEU A 1 630 ? 142.243 175.138 147.292 1.00 7.31 630 LEU A CA 1
ATOM 4090 C C . LEU A 1 630 ? 143.509 174.375 147.644 1.00 7.31 630 LEU A C 1
ATOM 4091 O O . LEU A 1 630 ? 144.566 174.675 147.107 1.00 7.31 630 LEU A O 1
ATOM 4096 N N . PHE A 1 631 ? 143.430 173.382 148.513 1.00 3.69 631 PHE A N 1
ATOM 4097 C CA . PHE A 1 631 ? 144.501 172.430 148.730 1.00 3.69 631 PHE A CA 1
ATOM 4098 C C . PHE A 1 631 ? 144.234 171.125 148.007 1.00 3.69 631 PHE A C 1
ATOM 4099 O O . PHE A 1 631 ? 145.179 170.426 147.660 1.00 3.69 631 PHE A O 1
ATOM 4107 N N . LEU A 1 632 ? 142.981 170.814 147.705 1.00 41.34 632 LEU A N 1
ATOM 4108 C CA . LEU A 1 632 ? 142.666 169.698 146.826 1.00 41.34 632 LEU A CA 1
ATOM 4109 C C . LEU A 1 632 ? 142.584 170.098 145.367 1.00 41.34 632 LEU A C 1
ATOM 4110 O O . LEU A 1 632 ? 142.310 169.249 144.529 1.00 41.34 632 LEU A O 1
ATOM 4115 N N . ALA A 1 633 ? 142.760 171.367 145.039 1.00 20.67 633 ALA A N 1
ATOM 4116 C CA . ALA A 1 633 ? 142.852 171.811 143.660 1.00 20.67 633 ALA A CA 1
ATOM 4117 C C . ALA A 1 633 ? 144.236 172.299 143.339 1.00 20.67 633 ALA A C 1
ATOM 4118 O O . ALA A 1 633 ? 144.400 173.113 142.437 1.00 20.67 633 ALA A O 1
ATOM 4120 N N . ALA A 1 634 ? 145.213 171.910 144.143 1.00 41.34 634 ALA A N 1
ATOM 4121 C CA . ALA A 1 634 ? 146.613 171.947 143.792 1.00 41.34 634 ALA A CA 1
ATOM 4122 C C . ALA A 1 634 ? 147.219 170.584 143.839 1.00 41.34 634 ALA A C 1
ATOM 4123 O O . ALA A 1 634 ? 148.301 170.402 143.306 1.00 41.34 634 ALA A O 1
ATOM 4125 N N . PHE A 1 635 ? 146.572 169.634 144.495 1.00 8.99 635 PHE A N 1
ATOM 4126 C CA . PHE A 1 635 ? 146.900 168.233 144.308 1.00 8.99 635 PHE A CA 1
ATOM 4127 C C . PHE A 1 635 ? 146.382 167.742 142.979 1.00 8.99 635 PHE A C 1
ATOM 4128 O O . PHE A 1 635 ? 146.946 166.815 142.413 1.00 8.99 635 PHE A O 1
ATOM 4136 N N . ALA A 1 636 ? 145.328 168.352 142.449 1.00 16.09 636 ALA A N 1
ATOM 4137 C CA . ALA A 1 636 ? 144.762 167.917 141.187 1.00 16.09 636 ALA A CA 1
ATOM 4138 C C . ALA A 1 636 ? 145.377 168.593 139.979 1.00 16.09 636 ALA A C 1
ATOM 4139 O O . ALA A 1 636 ? 145.070 168.192 138.867 1.00 16.09 636 ALA A O 1
ATOM 4141 N N . VAL A 1 637 ? 146.216 169.617 140.147 1.00 41.34 637 VAL A N 1
ATOM 4142 C CA . VAL A 1 637 ? 147.050 170.103 139.058 1.00 41.34 637 VAL A CA 1
ATOM 4143 C C . VAL A 1 637 ? 148.438 169.526 139.116 1.00 41.34 637 VAL A C 1
ATOM 4144 O O . VAL A 1 637 ? 149.272 169.858 138.278 1.00 41.34 637 VAL A O 1
ATOM 4148 N N . ALA A 1 638 ? 148.721 168.690 140.102 1.00 14.11 638 ALA A N 1
ATOM 4149 C CA . ALA A 1 638 ? 149.980 167.990 140.203 1.00 14.11 638 ALA A CA 1
ATOM 4150 C C . ALA A 1 638 ? 149.825 166.522 139.946 1.00 14.11 638 ALA A C 1
ATOM 4151 O O . ALA A 1 638 ? 150.812 165.804 139.993 1.00 14.11 638 ALA A O 1
ATOM 4153 N N . THR A 1 639 ? 148.607 166.051 139.731 1.00 15.63 639 THR A N 1
ATOM 4154 C CA . THR A 1 639 ? 148.371 164.690 139.303 1.00 15.63 639 THR A CA 1
ATOM 4155 C C . THR A 1 639 ? 147.925 164.613 137.862 1.00 15.63 639 THR A C 1
ATOM 4156 O O . THR A 1 639 ? 147.891 163.517 137.309 1.00 15.63 639 THR A O 1
ATOM 4160 N N . VAL A 1 640 ? 147.465 165.717 137.279 1.00 41.34 640 VAL A N 1
ATOM 4161 C CA . VAL A 1 640 ? 147.324 165.765 135.834 1.00 41.34 640 VAL A CA 1
ATOM 4162 C C . VAL A 1 640 ? 148.680 165.746 135.165 1.00 41.34 640 VAL A C 1
ATOM 4163 O O . VAL A 1 640 ? 148.976 164.833 134.404 1.00 41.34 640 VAL A O 1
ATOM 4167 N N . THR A 1 641 ? 149.587 166.644 135.541 1.00 19.38 641 THR A N 1
ATOM 4168 C CA . THR A 1 641 ? 150.915 166.611 134.924 1.00 19.38 641 THR A CA 1
ATOM 4169 C C . THR A 1 641 ? 151.835 165.648 135.619 1.00 19.38 641 THR A C 1
ATOM 4170 O O . THR A 1 641 ? 152.978 165.978 135.890 1.00 19.38 641 THR A O 1
ATOM 4174 N N . GLN A 1 642 ? 151.365 164.490 135.917 1.00 24.54 642 GLN A N 1
ATOM 4175 C CA . GLN A 1 642 ? 152.043 163.269 136.296 1.00 24.54 642 GLN A CA 1
ATOM 4176 C C . GLN A 1 642 ? 151.540 162.129 135.467 1.00 24.54 642 GLN A C 1
ATOM 4177 O O . GLN A 1 642 ? 152.329 161.344 134.963 1.00 24.54 642 GLN A O 1
ATOM 4183 N N . SER A 1 643 ? 150.245 162.091 135.219 1.00 41.34 643 SER A N 1
ATOM 4184 C CA . SER A 1 643 ? 149.704 161.178 134.249 1.00 41.34 643 SER A CA 1
ATOM 4185 C C . SER A 1 643 ? 150.038 161.584 132.831 1.00 41.34 643 SER A C 1
ATOM 4186 O O . SER A 1 643 ? 149.761 160.822 131.917 1.00 41.34 643 SER A O 1
ATOM 4189 N N . PHE A 1 644 ? 150.605 162.763 132.610 1.00 12.59 644 PHE A N 1
ATOM 4190 C CA . PHE A 1 644 ? 151.213 163.027 131.318 1.00 12.59 644 PHE A CA 1
ATOM 4191 C C . PHE A 1 644 ? 152.607 162.440 131.275 1.00 12.59 644 PHE A C 1
ATOM 4192 O O . PHE A 1 644 ? 152.975 161.817 130.282 1.00 12.59 644 PHE A O 1
ATOM 4200 N N . LEU A 1 645 ? 153.394 162.627 132.344 1.00 41.34 645 LEU A N 1
ATOM 4201 C CA . LEU A 1 645 ? 154.763 162.117 132.395 1.00 41.34 645 LEU A CA 1
ATOM 4202 C C . LEU A 1 645 ? 154.802 160.600 132.391 1.00 41.34 645 LEU A C 1
ATOM 4203 O O . LEU A 1 645 ? 155.726 160.013 131.835 1.00 41.34 645 LEU A O 1
ATOM 4208 N N . LEU A 1 646 ? 153.795 159.944 132.955 1.00 16.50 646 LEU A N 1
ATOM 4209 C CA . LEU A 1 646 ? 153.726 158.493 132.890 1.00 16.50 646 LEU A CA 1
ATOM 4210 C C . LEU A 1 646 ? 153.375 158.002 131.504 1.00 16.50 646 LEU A C 1
ATOM 4211 O O . LEU A 1 646 ? 153.562 156.823 131.220 1.00 16.50 646 LEU A O 1
ATOM 4216 N N . SER A 1 647 ? 152.818 158.849 130.656 1.00 21.06 647 SER A N 1
ATOM 4217 C CA . SER A 1 647 ? 152.472 158.451 129.308 1.00 21.06 647 SER A CA 1
ATOM 4218 C C . SER A 1 647 ? 153.483 158.930 128.304 1.00 21.06 647 SER A C 1
ATOM 4219 O O . SER A 1 647 ? 153.192 158.934 127.113 1.00 21.06 647 SER A O 1
ATOM 4222 N N . ALA A 1 648 ? 154.626 159.411 128.749 1.00 19.11 648 ALA A N 1
ATOM 4223 C CA . ALA A 1 648 ? 155.709 159.713 127.840 1.00 19.11 648 ALA A CA 1
ATOM 4224 C C . ALA A 1 648 ? 156.626 158.529 127.672 1.00 19.11 648 ALA A C 1
ATOM 4225 O O . ALA A 1 648 ? 157.562 158.595 126.878 1.00 19.11 648 ALA A O 1
ATOM 4227 N N . PHE A 1 649 ? 156.369 157.450 128.400 1.00 4.99 649 PHE A N 1
ATOM 4228 C CA . PHE A 1 649 ? 157.139 156.220 128.318 1.00 4.99 649 PHE A CA 1
ATOM 4229 C C . PHE A 1 649 ? 156.521 155.185 127.397 1.00 4.99 649 PHE A C 1
ATOM 4230 O O . PHE A 1 649 ? 157.253 154.406 126.789 1.00 4.99 649 PHE A O 1
ATOM 4238 N N . PHE A 1 650 ? 155.205 155.158 127.276 1.00 20.66 650 PHE A N 1
ATOM 4239 C CA . PHE A 1 650 ? 154.497 154.047 126.660 1.00 20.66 650 PHE A CA 1
ATOM 4240 C C . PHE A 1 650 ? 154.122 154.380 125.229 1.00 20.66 650 PHE A C 1
ATOM 4241 O O . PHE A 1 650 ? 154.152 155.531 124.805 1.00 20.66 650 PHE A O 1
ATOM 4249 N N . SER A 1 651 ? 153.732 153.354 124.486 1.00 20.50 651 SER A N 1
ATOM 4250 C CA . SER A 1 651 ? 153.245 153.579 123.138 1.00 20.50 651 SER A CA 1
ATOM 4251 C C . SER A 1 651 ? 152.004 152.776 122.794 1.00 20.50 651 SER A C 1
ATOM 4252 O O . SER A 1 651 ? 151.474 152.947 121.698 1.00 20.50 651 SER A O 1
ATOM 4255 N N . ARG A 1 652 ? 151.519 151.926 123.682 1.00 22.49 652 ARG A N 1
ATOM 4256 C CA . ARG A 1 652 ? 150.307 151.164 123.459 1.00 22.49 652 ARG A CA 1
ATOM 4257 C C . ARG A 1 652 ? 149.231 151.670 124.399 1.00 22.49 652 ARG A C 1
ATOM 4258 O O . ARG A 1 652 ? 149.498 151.940 125.565 1.00 22.49 652 ARG A O 1
ATOM 4266 N N . ALA A 1 653 ? 148.016 151.795 123.902 1.00 22.66 653 ALA A N 1
ATOM 4267 C CA . ALA A 1 653 ? 146.963 152.427 124.674 1.00 22.66 653 ALA A CA 1
ATOM 4268 C C . ALA A 1 653 ? 146.226 151.476 125.583 1.00 22.66 653 ALA A C 1
ATOM 4269 O O . ALA A 1 653 ? 145.300 151.906 126.265 1.00 22.66 653 ALA A O 1
ATOM 4271 N N . ASN A 1 654 ? 146.567 150.198 125.585 1.00 27.73 654 ASN A N 1
ATOM 4272 C CA . ASN A 1 654 ? 145.901 149.258 126.467 1.00 27.73 654 ASN A CA 1
ATOM 4273 C C . ASN A 1 654 ? 146.804 148.743 127.562 1.00 27.73 654 ASN A C 1
ATOM 4274 O O . ASN A 1 654 ? 146.312 148.358 128.615 1.00 27.73 654 ASN A O 1
ATOM 4279 N N . LEU A 1 655 ? 148.110 148.730 127.330 1.00 25.36 655 LEU A N 1
ATOM 4280 C CA . LEU A 1 655 ? 149.068 148.545 128.408 1.00 25.36 655 LEU A CA 1
ATOM 4281 C C . LEU A 1 655 ? 149.104 149.761 129.320 1.00 25.36 655 LEU A C 1
ATOM 4282 O O . LEU A 1 655 ? 149.375 149.634 130.521 1.00 25.36 655 LEU A O 1
ATOM 4287 N N . ALA A 1 656 ? 148.792 150.939 128.777 1.00 18.21 656 ALA A N 1
ATOM 4288 C CA . ALA A 1 656 ? 148.939 152.185 129.517 1.00 18.21 656 ALA A CA 1
ATOM 4289 C C . ALA A 1 656 ? 147.866 152.351 130.568 1.00 18.21 656 ALA A C 1
ATOM 4290 O O . ALA A 1 656 ? 148.128 152.913 131.629 1.00 18.21 656 ALA A O 1
ATOM 4292 N N . ALA A 1 657 ? 146.664 151.878 130.285 1.00 20.28 657 ALA A N 1
ATOM 4293 C CA . ALA A 1 657 ? 145.615 151.869 131.287 1.00 20.28 657 ALA A CA 1
ATOM 4294 C C . ALA A 1 657 ? 145.990 150.994 132.473 1.00 20.28 657 ALA A C 1
ATOM 4295 O O . ALA A 1 657 ? 145.716 151.347 133.622 1.00 20.28 657 ALA A O 1
ATOM 4297 N N . ALA A 1 658 ? 146.624 149.857 132.216 1.00 24.91 658 ALA A N 1
ATOM 4298 C CA . ALA A 1 658 ? 146.968 148.896 133.250 1.00 24.91 658 ALA A CA 1
ATOM 4299 C C . ALA A 1 658 ? 148.308 149.172 133.900 1.00 24.91 658 ALA A C 1
ATOM 4300 O O . ALA A 1 658 ? 148.698 148.438 134.803 1.00 24.91 658 ALA A O 1
ATOM 4302 N N . CYS A 1 659 ? 149.039 150.176 133.464 1.00 24.16 659 CYS A N 1
ATOM 4303 C CA . CYS A 1 659 ? 150.206 150.575 134.227 1.00 24.16 659 CYS A CA 1
ATOM 4304 C C . CYS A 1 659 ? 150.078 151.971 134.820 1.00 24.16 659 CYS A C 1
ATOM 4305 O O . CYS A 1 659 ? 150.833 152.301 135.739 1.00 24.16 659 CYS A O 1
ATOM 4308 N N . GLY A 1 660 ? 149.115 152.778 134.368 1.00 20.64 660 GLY A N 1
ATOM 4309 C CA . GLY A 1 660 ? 148.916 154.081 134.974 1.00 20.64 660 GLY A CA 1
ATOM 4310 C C . GLY A 1 660 ? 148.406 153.994 136.396 1.00 20.64 660 GLY A C 1
ATOM 4311 O O . GLY A 1 660 ? 148.918 154.667 137.288 1.00 20.64 660 GLY A O 1
ATOM 4312 N N . GLY A 1 661 ? 147.416 153.136 136.633 1.00 16.32 661 GLY A N 1
ATOM 4313 C CA . GLY A 1 661 ? 146.915 152.956 137.984 1.00 16.32 661 GLY A CA 1
ATOM 4314 C C . GLY A 1 661 ? 147.928 152.311 138.909 1.00 16.32 661 GLY A C 1
ATOM 4315 O O . GLY A 1 661 ? 148.036 152.682 140.081 1.00 16.32 661 GLY A O 1
ATOM 4316 N N . LEU A 1 662 ? 148.706 151.366 138.390 1.00 16.90 662 LEU A N 1
ATOM 4317 C CA . LEU A 1 662 ? 149.720 150.715 139.208 1.00 16.90 662 LEU A CA 1
ATOM 4318 C C . LEU A 1 662 ? 150.856 151.664 139.560 1.00 16.90 662 LEU A C 1
ATOM 4319 O O . LEU A 1 662 ? 151.340 151.641 140.690 1.00 16.90 662 LEU A O 1
ATOM 4324 N N . ALA A 1 663 ? 151.290 152.522 138.645 1.00 15.52 663 ALA A N 1
ATOM 4325 C CA . ALA A 1 663 ? 152.350 153.448 139.010 1.00 15.52 663 ALA A CA 1
ATOM 4326 C C . ALA A 1 663 ? 151.835 154.713 139.667 1.00 15.52 663 ALA A C 1
ATOM 4327 O O . ALA A 1 663 ? 152.636 155.551 140.076 1.00 15.52 663 ALA A O 1
ATOM 4329 N N . TYR A 1 664 ? 150.526 154.891 139.754 1.00 9.22 664 TYR A N 1
ATOM 4330 C CA . TYR A 1 664 ? 149.973 155.929 140.606 1.00 9.22 664 TYR A CA 1
ATOM 4331 C C . TYR A 1 664 ? 149.796 155.454 142.027 1.00 9.22 664 TYR A C 1
ATOM 4332 O O . TYR A 1 664 ? 149.889 156.257 142.952 1.00 9.22 664 TYR A O 1
ATOM 4341 N N . PHE A 1 665 ? 149.515 154.174 142.229 1.00 10.03 665 PHE A N 1
ATOM 4342 C CA . PHE A 1 665 ? 149.466 153.640 143.577 1.00 10.03 665 PHE A CA 1
ATOM 4343 C C . PHE A 1 665 ? 150.832 153.193 144.076 1.00 10.03 665 PHE A C 1
ATOM 4344 O O . PHE A 1 665 ? 151.007 153.002 145.272 1.00 10.03 665 PHE A O 1
ATOM 4352 N N . SER A 1 666 ? 151.819 153.070 143.212 1.00 11.47 666 SER A N 1
ATOM 4353 C CA . SER A 1 666 ? 153.167 152.762 143.658 1.00 11.47 666 SER A CA 1
ATOM 4354 C C . SER A 1 666 ? 153.960 153.978 144.080 1.00 11.47 666 SER A C 1
ATOM 4355 O O . SER A 1 666 ? 155.121 153.827 144.450 1.00 11.47 666 SER A O 1
ATOM 4358 N N . LEU A 1 667 ? 153.406 155.172 143.981 1.00 8.38 667 LEU A N 1
ATOM 4359 C CA . LEU A 1 667 ? 154.080 156.365 144.450 1.00 8.38 667 LEU A CA 1
ATOM 4360 C C . LEU A 1 667 ? 153.560 156.803 145.798 1.00 8.38 667 LEU A C 1
ATOM 4361 O O . LEU A 1 667 ? 154.080 157.756 146.372 1.00 8.38 667 LEU A O 1
ATOM 4366 N N . TYR A 1 668 ? 152.543 156.130 146.306 1.00 5.83 668 TYR A N 1
ATOM 4367 C CA . TYR A 1 668 ? 151.954 156.454 147.588 1.00 5.83 668 TYR A CA 1
ATOM 4368 C C . TYR A 1 668 ? 152.582 155.680 148.723 1.00 5.83 668 TYR A C 1
ATOM 4369 O O . TYR A 1 668 ? 152.720 156.221 149.816 1.00 5.83 668 TYR A O 1
ATOM 4378 N N . LEU A 1 669 ? 153.006 154.455 148.483 1.00 9.91 669 LEU A N 1
ATOM 4379 C CA . LEU A 1 669 ? 153.650 153.605 149.479 1.00 9.91 669 LEU A CA 1
ATOM 4380 C C . LEU A 1 669 ? 154.934 154.165 150.102 1.00 9.91 669 LEU A C 1
ATOM 4381 O O . LEU A 1 669 ? 155.249 153.799 151.245 1.00 9.91 669 LEU A O 1
ATOM 4386 N N . PRO A 1 670 ? 155.688 155.062 149.458 1.00 12.75 670 PRO A N 1
ATOM 4387 C CA . PRO A 1 670 ? 156.663 155.837 150.223 1.00 12.75 670 PRO A CA 1
ATOM 4388 C C . PRO A 1 670 ? 156.076 156.787 151.243 1.00 12.75 670 PRO A C 1
ATOM 4389 O O . PRO A 1 670 ? 156.861 157.400 151.960 1.00 12.75 670 PRO A O 1
ATOM 4393 N N . TYR A 1 671 ? 154.763 156.984 151.320 1.00 7.05 671 TYR A N 1
ATOM 4394 C CA . TYR A 1 671 ? 154.215 157.672 152.478 1.00 7.05 671 TYR A CA 1
ATOM 4395 C C . TYR A 1 671 ? 153.837 156.702 153.570 1.00 7.05 671 TYR A C 1
ATOM 4396 O O . TYR A 1 671 ? 153.991 157.022 154.748 1.00 7.05 671 TYR A O 1
ATOM 4405 N N . VAL A 1 672 ? 153.345 155.522 153.189 1.00 7.82 672 VAL A N 1
ATOM 4406 C CA . VAL A 1 672 ? 153.010 154.481 154.153 1.00 7.82 672 VAL A CA 1
ATOM 4407 C C . VAL A 1 672 ? 154.230 154.085 154.961 1.00 7.82 672 VAL A C 1
ATOM 4408 O O . VAL A 1 672 ? 154.175 154.029 156.190 1.00 7.82 672 VAL A O 1
ATOM 4412 N N . LEU A 1 673 ? 155.373 153.896 154.312 1.00 12.72 673 LEU A N 1
ATOM 4413 C CA . LEU A 1 673 ? 156.552 153.583 155.105 1.00 12.72 673 LEU A CA 1
ATOM 4414 C C . LEU A 1 673 ? 157.297 154.821 155.572 1.00 12.72 673 LEU A C 1
ATOM 4415 O O . LEU A 1 673 ? 158.457 154.721 155.968 1.00 12.72 673 LEU A O 1
ATOM 4420 N N . CYS A 1 674 ? 156.652 155.975 155.572 1.00 8.98 674 CYS A N 1
ATOM 4421 C CA . CYS A 1 674 ? 157.231 157.188 156.109 1.00 8.98 674 CYS A CA 1
ATOM 4422 C C . CYS A 1 674 ? 156.404 157.775 157.228 1.00 8.98 674 CYS A C 1
ATOM 4423 O O . CYS A 1 674 ? 156.871 158.690 157.900 1.00 8.98 674 CYS A O 1
ATOM 4426 N N . VAL A 1 675 ? 155.177 157.305 157.421 1.00 15.06 675 VAL A N 1
ATOM 4427 C CA . VAL A 1 675 ? 154.419 157.686 158.600 1.00 15.06 675 VAL A CA 1
ATOM 4428 C C . VAL A 1 675 ? 154.681 156.702 159.732 1.00 15.06 675 VAL A C 1
ATOM 4429 O O . VAL A 1 675 ? 154.525 157.063 160.904 1.00 15.06 675 VAL A O 1
ATOM 4433 N N . ALA A 1 676 ? 155.134 155.486 159.420 1.00 16.34 676 ALA A N 1
ATOM 4434 C CA . ALA A 1 676 ? 155.440 154.512 160.456 1.00 16.34 676 ALA A CA 1
ATOM 4435 C C . ALA A 1 676 ? 156.701 154.897 161.210 1.00 16.34 676 ALA A C 1
ATOM 4436 O O . ALA A 1 676 ? 156.687 155.025 162.434 1.00 16.34 676 ALA A O 1
ATOM 4438 N N . TRP A 1 677 ? 157.797 155.105 160.500 1.00 17.00 677 TRP A N 1
ATOM 4439 C CA . TRP A 1 677 ? 159.038 155.537 161.133 1.00 17.00 677 TRP A CA 1
ATOM 4440 C C . TRP A 1 677 ? 159.176 157.049 161.103 1.00 17.00 677 TRP A C 1
ATOM 4441 O O . TRP A 1 677 ? 160.188 157.591 160.677 1.00 17.00 677 TRP A O 1
ATOM 4452 N N . ARG A 1 678 ? 158.143 157.738 161.576 1.00 18.31 678 ARG A N 1
ATOM 4453 C CA . ARG A 1 678 ? 158.107 159.189 161.512 1.00 18.31 678 ARG A CA 1
ATOM 4454 C C . ARG A 1 678 ? 159.022 159.829 162.546 1.00 18.31 678 ARG A C 1
ATOM 4455 O O . ARG A 1 678 ? 159.572 160.900 162.285 1.00 18.31 678 ARG A O 1
ATOM 4463 N N . ASP A 1 679 ? 159.239 159.165 163.684 1.00 23.94 679 ASP A N 1
ATOM 4464 C CA . ASP A 1 679 ? 160.019 159.735 164.780 1.00 23.94 679 ASP A CA 1
ATOM 4465 C C . ASP A 1 679 ? 161.449 160.023 164.359 1.00 23.94 679 ASP A C 1
ATOM 4466 O O . ASP A 1 679 ? 162.001 161.075 164.691 1.00 23.94 679 ASP A O 1
ATOM 4471 N N . ARG A 1 680 ? 162.050 159.107 163.600 1.00 34.59 680 ARG A N 1
ATOM 4472 C CA . ARG A 1 680 ? 163.430 159.206 163.144 1.00 34.59 680 ARG A CA 1
ATOM 4473 C C . ARG A 1 680 ? 163.537 159.716 161.716 1.00 34.59 680 ARG A C 1
ATOM 4474 O O . ARG A 1 680 ? 164.437 159.309 160.984 1.00 34.59 680 ARG A O 1
ATOM 4482 N N . LEU A 1 681 ? 162.635 160.593 161.300 1.00 25.85 681 LEU A N 1
ATOM 4483 C CA . LEU A 1 681 ? 162.645 161.115 159.945 1.00 25.85 681 LEU A CA 1
ATOM 4484 C C . LEU A 1 681 ? 163.203 162.520 159.959 1.00 25.85 681 LEU A C 1
ATOM 4485 O O . LEU A 1 681 ? 162.533 163.427 160.468 1.00 25.85 681 LEU A O 1
ATOM 4490 N N . PRO A 1 682 ? 164.396 162.755 159.430 1.00 30.69 682 PRO A N 1
ATOM 4491 C CA . PRO A 1 682 ? 164.953 164.106 159.441 1.00 30.69 682 PRO A CA 1
ATOM 4492 C C . PRO A 1 682 ? 164.193 165.007 158.493 1.00 30.69 682 PRO A C 1
ATOM 4493 O O . PRO A 1 682 ? 163.710 164.568 157.453 1.00 30.69 682 PRO A O 1
ATOM 4497 N N . ALA A 1 683 ? 164.094 166.285 158.856 1.00 28.15 683 ALA A N 1
ATOM 4498 C CA . ALA A 1 683 ? 163.233 167.199 158.116 1.00 28.15 683 ALA A CA 1
ATOM 4499 C C . ALA A 1 683 ? 163.757 167.538 156.730 1.00 28.15 683 ALA A C 1
ATOM 4500 O O . ALA A 1 683 ? 163.028 168.144 155.945 1.00 28.15 683 ALA A O 1
ATOM 4502 N N . GLY A 1 684 ? 165.001 167.192 156.413 1.00 29.16 684 GLY A N 1
ATOM 4503 C CA . GLY A 1 684 ? 165.439 167.270 155.037 1.00 29.16 684 GLY A CA 1
ATOM 4504 C C . GLY A 1 684 ? 164.983 166.092 154.214 1.00 29.16 684 GLY A C 1
ATOM 4505 O O . GLY A 1 684 ? 164.795 166.219 153.005 1.00 29.16 684 GLY A O 1
ATOM 4506 N N . GLY A 1 685 ? 164.780 164.946 154.839 1.00 24.84 685 GLY A N 1
ATOM 4507 C CA . GLY A 1 685 ? 164.305 163.781 154.133 1.00 24.84 685 GLY A CA 1
ATOM 4508 C C . GLY A 1 685 ? 162.804 163.715 154.029 1.00 24.84 685 GLY A C 1
ATOM 4509 O O . GLY A 1 685 ? 162.255 162.696 153.605 1.00 24.84 685 GLY A O 1
ATOM 4510 N N . ARG A 1 686 ? 162.127 164.780 154.426 1.00 12.21 686 ARG A N 1
ATOM 4511 C CA . ARG A 1 686 ? 160.691 164.913 154.340 1.00 12.21 686 ARG A CA 1
ATOM 4512 C C . ARG A 1 686 ? 160.293 166.030 153.404 1.00 12.21 686 ARG A C 1
ATOM 4513 O O . ARG A 1 686 ? 159.195 165.989 152.852 1.00 12.21 686 ARG A O 1
ATOM 4521 N N . VAL A 1 687 ? 161.174 167.008 153.176 1.00 11.81 687 VAL A N 1
ATOM 4522 C CA . VAL A 1 687 ? 160.985 167.990 152.120 1.00 11.81 687 VAL A CA 1
ATOM 4523 C C . VAL A 1 687 ? 161.589 167.504 150.817 1.00 11.81 687 VAL A C 1
ATOM 4524 O O . VAL A 1 687 ? 161.519 168.197 149.799 1.00 11.81 687 VAL A O 1
ATOM 4528 N N . ALA A 1 688 ? 162.178 166.318 150.811 1.00 12.22 688 ALA A N 1
ATOM 4529 C CA . ALA A 1 688 ? 162.685 165.699 149.603 1.00 12.22 688 ALA A CA 1
ATOM 4530 C C . ALA A 1 688 ? 162.100 164.327 149.349 1.00 12.22 688 ALA A C 1
ATOM 4531 O O . ALA A 1 688 ? 162.559 163.638 148.441 1.00 12.22 688 ALA A O 1
ATOM 4533 N N . ALA A 1 689 ? 161.155 163.883 150.162 1.00 6.29 689 ALA A N 1
ATOM 4534 C CA . ALA A 1 689 ? 160.235 162.821 149.800 1.00 6.29 689 ALA A CA 1
ATOM 4535 C C . ALA A 1 689 ? 158.848 163.361 149.556 1.00 6.29 689 ALA A C 1
ATOM 4536 O O . ALA A 1 689 ? 157.926 162.580 149.358 1.00 6.29 689 ALA A O 1
ATOM 4538 N N . SER A 1 690 ? 158.681 164.676 149.607 1.00 8.45 690 SER A N 1
ATOM 4539 C CA . SER A 1 690 ? 157.508 165.367 149.118 1.00 8.45 690 SER A CA 1
ATOM 4540 C C . SER A 1 690 ? 157.627 165.692 147.654 1.00 8.45 690 SER A C 1
ATOM 4541 O O . SER A 1 690 ? 156.792 166.424 147.130 1.00 8.45 690 SER A O 1
ATOM 4544 N N . LEU A 1 691 ? 158.668 165.212 146.989 1.00 8.75 691 LEU A N 1
ATOM 4545 C CA . LEU A 1 691 ? 158.786 165.361 145.553 1.00 8.75 691 LEU A CA 1
ATOM 4546 C C . LEU A 1 691 ? 158.082 164.245 144.806 1.00 8.75 691 LEU A C 1
ATOM 4547 O O . LEU A 1 691 ? 158.189 164.165 143.584 1.00 8.75 691 LEU A O 1
ATOM 4552 N N . LEU A 1 692 ? 157.385 163.374 145.512 1.00 10.40 692 LEU A N 1
ATOM 4553 C CA . LEU A 1 692 ? 156.362 162.535 144.923 1.00 10.40 692 LEU A CA 1
ATOM 4554 C C . LEU A 1 692 ? 155.022 163.111 145.339 1.00 10.40 692 LEU A C 1
ATOM 4555 O O . LEU A 1 692 ? 154.833 163.456 146.502 1.00 10.40 692 LEU A O 1
ATOM 4560 N N . SER A 1 693 ? 154.130 163.263 144.403 1.00 16.78 693 SER A N 1
ATOM 4561 C CA . SER A 1 693 ? 152.907 163.971 144.715 1.00 16.78 693 SER A CA 1
ATOM 4562 C C . SER A 1 693 ? 151.935 163.279 145.662 1.00 16.78 693 SER A C 1
ATOM 4563 O O . SER A 1 693 ? 151.289 163.998 146.423 1.00 16.78 693 SER A O 1
ATOM 4566 N N . PRO A 1 694 ? 151.740 161.952 145.681 1.00 10.80 694 PRO A N 1
ATOM 4567 C CA . PRO A 1 694 ? 150.848 161.404 146.709 1.00 10.80 694 PRO A CA 1
ATOM 4568 C C . PRO A 1 694 ? 151.426 161.411 148.107 1.00 10.80 694 PRO A C 1
ATOM 4569 O O . PRO A 1 694 ? 150.700 161.073 149.042 1.00 10.80 694 PRO A O 1
ATOM 4573 N N . VAL A 1 695 ? 152.698 161.759 148.277 1.00 9.10 695 VAL A N 1
ATOM 4574 C CA . VAL A 1 695 ? 153.315 161.886 149.589 1.00 9.10 695 VAL A CA 1
ATOM 4575 C C . VAL A 1 695 ? 153.216 163.303 150.107 1.00 9.10 695 VAL A C 1
ATOM 4576 O O . VAL A 1 695 ? 153.016 163.513 151.296 1.00 9.10 695 VAL A O 1
ATOM 4580 N N . ALA A 1 696 ? 153.328 164.315 149.252 1.00 6.97 696 ALA A N 1
ATOM 4581 C CA . ALA A 1 696 ? 153.186 165.678 149.739 1.00 6.97 696 ALA A CA 1
ATOM 4582 C C . ALA A 1 696 ? 151.763 166.001 150.092 1.00 6.97 696 ALA A C 1
ATOM 4583 O O . ALA A 1 696 ? 151.535 166.946 150.833 1.00 6.97 696 ALA A O 1
ATOM 4585 N N . PHE A 1 697 ? 150.812 165.245 149.578 1.00 7.22 697 PHE A N 1
ATOM 4586 C CA . PHE A 1 697 ? 149.456 165.277 150.080 1.00 7.22 697 PHE A CA 1
ATOM 4587 C C . PHE A 1 697 ? 149.336 164.538 151.396 1.00 7.22 697 PHE A C 1
ATOM 4588 O O . PHE A 1 697 ? 148.431 164.821 152.169 1.00 7.22 697 PHE A O 1
ATOM 4596 N N . GLY A 1 698 ? 150.212 163.582 151.676 1.00 6.30 698 GLY A N 1
ATOM 4597 C CA . GLY A 1 698 ? 150.200 162.966 152.989 1.00 6.30 698 GLY A CA 1
ATOM 4598 C C . GLY A 1 698 ? 150.578 163.944 154.080 1.00 6.30 698 GLY A C 1
ATOM 4599 O O . GLY A 1 698 ? 149.831 164.136 155.033 1.00 6.30 698 GLY A O 1
ATOM 4600 N N . PHE A 1 699 ? 151.696 164.638 153.910 1.00 8.58 699 PHE A N 1
ATOM 4601 C CA . PHE A 1 699 ? 152.200 165.542 154.927 1.00 8.58 699 PHE A CA 1
ATOM 4602 C C . PHE A 1 699 ? 151.421 166.836 155.015 1.00 8.58 699 PHE A C 1
ATOM 4603 O O . PHE A 1 699 ? 151.714 167.646 155.889 1.00 8.58 699 PHE A O 1
ATOM 4611 N N . GLY A 1 700 ? 150.478 167.072 154.126 1.00 9.90 700 GLY A N 1
ATOM 4612 C CA . GLY A 1 700 ? 149.602 168.202 154.271 1.00 9.90 700 GLY A CA 1
ATOM 4613 C C . GLY A 1 700 ? 148.336 167.747 154.928 1.00 9.90 700 GLY A C 1
ATOM 4614 O O . GLY A 1 700 ? 147.660 168.510 155.612 1.00 9.90 700 GLY A O 1
ATOM 4615 N N . CYS A 1 701 ? 148.017 166.479 154.741 1.00 8.41 701 CYS A N 1
ATOM 4616 C CA . CYS A 1 701 ? 146.821 165.945 155.357 1.00 8.41 701 CYS A CA 1
ATOM 4617 C C . CYS A 1 701 ? 147.047 165.651 156.830 1.00 8.41 701 CYS A C 1
ATOM 4618 O O . CYS A 1 701 ? 146.111 165.741 157.619 1.00 8.41 701 CYS A O 1
ATOM 4621 N N . GLU A 1 702 ? 148.273 165.304 157.229 1.00 1.63 702 GLU A N 1
ATOM 4622 C CA . GLU A 1 702 ? 148.557 165.119 158.647 1.00 1.63 702 GLU A CA 1
ATOM 4623 C C . GLU A 1 702 ? 148.651 166.426 159.393 1.00 1.63 702 GLU A C 1
ATOM 4624 O O . GLU A 1 702 ? 148.677 166.411 160.617 1.00 1.63 702 GLU A O 1
ATOM 4630 N N . SER A 1 703 ? 148.755 167.537 158.686 1.00 3.37 703 SER A N 1
ATOM 4631 C CA . SER A 1 703 ? 148.817 168.867 159.243 1.00 3.37 703 SER A CA 1
ATOM 4632 C C . SER A 1 703 ? 147.508 169.587 159.146 1.00 3.37 703 SER A C 1
ATOM 4633 O O . SER A 1 703 ? 147.369 170.657 159.719 1.00 3.37 703 SER A O 1
ATOM 4636 N N . LEU A 1 704 ? 146.595 169.081 158.353 1.00 8.02 704 LEU A N 1
ATOM 4637 C CA . LEU A 1 704 ? 145.219 169.522 158.402 1.00 8.02 704 LEU A CA 1
ATOM 4638 C C . LEU A 1 704 ? 144.416 168.748 159.414 1.00 8.02 704 LEU A C 1
ATOM 4639 O O . LEU A 1 704 ? 143.298 169.147 159.710 1.00 8.02 704 LEU A O 1
ATOM 4644 N N . ALA A 1 705 ? 144.939 167.638 159.924 1.00 14.69 705 ALA A N 1
ATOM 4645 C CA . ALA A 1 705 ? 144.276 166.892 160.975 1.00 14.69 705 ALA A CA 1
ATOM 4646 C C . ALA A 1 705 ? 144.867 167.137 162.340 1.00 14.69 705 ALA A C 1
ATOM 4647 O O . ALA A 1 705 ? 144.349 166.601 163.310 1.00 14.69 705 ALA A O 1
ATOM 4649 N N . LEU A 1 706 ? 145.979 167.853 162.435 1.00 6.14 706 LEU A N 1
ATOM 4650 C CA . LEU A 1 706 ? 146.465 168.339 163.710 1.00 6.14 706 LEU A CA 1
ATOM 4651 C C . LEU A 1 706 ? 145.850 169.662 164.057 1.00 6.14 706 LEU A C 1
ATOM 4652 O O . LEU A 1 706 ? 146.025 170.129 165.174 1.00 6.14 706 LEU A O 1
ATOM 4657 N N . LEU A 1 707 ? 145.193 170.302 163.108 1.00 9.72 707 LEU A N 1
ATOM 4658 C CA . LEU A 1 707 ? 144.498 171.542 163.352 1.00 9.72 707 LEU A CA 1
ATOM 4659 C C . LEU A 1 707 ? 143.039 171.301 163.613 1.00 9.72 707 LEU A C 1
ATOM 4660 O O . LEU A 1 707 ? 142.280 172.246 163.710 1.00 9.72 707 LEU A O 1
ATOM 4665 N N . GLU A 1 708 ? 142.617 170.058 163.683 1.00 12.76 708 GLU A N 1
ATOM 4666 C CA . GLU A 1 708 ? 141.256 169.751 164.070 1.00 12.76 708 GLU A CA 1
ATOM 4667 C C . GLU A 1 708 ? 141.174 169.366 165.525 1.00 12.76 708 GLU A C 1
ATOM 4668 O O . GLU A 1 708 ? 140.100 169.447 166.122 1.00 12.76 708 GLU A O 1
ATOM 4674 N N . GLU A 1 709 ? 142.293 168.964 166.098 1.00 16.56 709 GLU A N 1
ATOM 4675 C CA . GLU A 1 709 ? 142.377 168.598 167.485 1.00 16.56 709 GLU A CA 1
ATOM 4676 C C . GLU A 1 709 ? 142.537 169.820 168.347 1.00 16.56 709 GLU A C 1
ATOM 4677 O O . GLU A 1 709 ? 142.615 169.700 169.563 1.00 16.56 709 GLU A O 1
ATOM 4683 N N . GLN A 1 710 ? 142.680 170.978 167.735 1.00 13.07 710 GLN A N 1
ATOM 4684 C CA . GLN A 1 710 ? 142.823 172.239 168.426 1.00 13.07 710 GLN A CA 1
ATOM 4685 C C . GLN A 1 710 ? 141.605 173.112 168.185 1.00 13.07 710 GLN A C 1
ATOM 4686 O O . GLN A 1 710 ? 141.705 174.332 168.148 1.00 13.07 710 GLN A O 1
ATOM 4692 N N . GLY A 1 711 ? 140.453 172.500 167.990 1.00 22.45 711 GLY A N 1
ATOM 4693 C CA . GLY A 1 711 ? 139.230 173.263 167.974 1.00 22.45 711 GLY A CA 1
ATOM 4694 C C . GLY A 1 711 ? 138.891 173.908 166.654 1.00 22.45 711 GLY A C 1
ATOM 4695 O O . GLY A 1 711 ? 137.798 173.694 166.128 1.00 22.45 711 GLY A O 1
ATOM 4696 N N . GLU A 1 712 ? 139.800 174.705 166.107 1.00 18.79 712 GLU A N 1
ATOM 4697 C CA . GLU A 1 712 ? 139.546 175.481 164.901 1.00 18.79 712 GLU A CA 1
ATOM 4698 C C . GLU A 1 712 ? 140.399 174.954 163.766 1.00 18.79 712 GLU A C 1
ATOM 4699 O O . GLU A 1 712 ? 141.621 174.915 163.877 1.00 18.79 712 GLU A O 1
ATOM 4705 N N . GLY A 1 713 ? 139.760 174.580 162.672 1.00 21.97 713 GLY A N 1
ATOM 4706 C CA . GLY A 1 713 ? 140.426 173.863 161.604 1.00 21.97 713 GLY A CA 1
ATOM 4707 C C . GLY A 1 713 ? 141.297 174.733 160.734 1.00 21.97 713 GLY A C 1
ATOM 4708 O O . GLY A 1 713 ? 141.891 175.713 161.186 1.00 21.97 713 GLY A O 1
ATOM 4709 N N . ALA A 1 714 ? 141.395 174.375 159.467 1.00 20.90 714 ALA A N 1
ATOM 4710 C CA . ALA A 1 714 ? 142.140 175.214 158.546 1.00 20.90 714 ALA A CA 1
ATOM 4711 C C . ALA A 1 714 ? 141.240 176.377 158.176 1.00 20.90 714 ALA A C 1
ATOM 4712 O O . ALA A 1 714 ? 140.299 176.222 157.403 1.00 20.90 714 ALA A O 1
ATOM 4714 N N . GLN A 1 715 ? 141.494 177.536 158.751 1.00 20.76 715 GLN A N 1
ATOM 4715 C CA . GLN A 1 715 ? 140.842 178.768 158.360 1.00 20.76 715 GLN A CA 1
ATOM 4716 C C . GLN A 1 715 ? 141.846 179.638 157.618 1.00 20.76 715 GLN A C 1
ATOM 4717 O O . GLN A 1 715 ? 142.992 179.253 157.398 1.00 20.76 715 GLN A O 1
ATOM 4723 N N . TRP A 1 716 ? 141.426 180.846 157.265 1.00 21.44 716 TRP A N 1
ATOM 4724 C CA . TRP A 1 716 ? 142.263 181.669 156.412 1.00 21.44 716 TRP A CA 1
ATOM 4725 C C . TRP A 1 716 ? 143.428 182.279 157.153 1.00 21.44 716 TRP A C 1
ATOM 4726 O O . TRP A 1 716 ? 144.363 182.749 156.507 1.00 21.44 716 TRP A O 1
ATOM 4737 N N . HIS A 1 717 ? 143.405 182.300 158.478 1.00 31.08 717 HIS A N 1
ATOM 4738 C CA . HIS A 1 717 ? 144.387 183.071 159.219 1.00 31.08 717 HIS A CA 1
ATOM 4739 C C . HIS A 1 717 ? 145.404 182.234 159.980 1.00 31.08 717 HIS A C 1
ATOM 4740 O O . HIS A 1 717 ? 146.224 182.801 160.704 1.00 31.08 717 HIS A O 1
ATOM 4747 N N . ASN A 1 718 ? 145.386 180.909 159.837 1.00 27.90 718 ASN A N 1
ATOM 4748 C CA . ASN A 1 718 ? 146.448 180.061 160.363 1.00 27.90 718 ASN A CA 1
ATOM 4749 C C . ASN A 1 718 ? 147.027 179.166 159.279 1.00 27.90 718 ASN A C 1
ATOM 4750 O O . ASN A 1 718 ? 147.615 178.132 159.586 1.00 27.90 718 ASN A O 1
ATOM 4755 N N . VAL A 1 719 ? 146.883 179.563 158.017 1.00 23.48 719 VAL A N 1
ATOM 4756 C CA . VAL A 1 719 ? 147.233 178.747 156.863 1.00 23.48 719 VAL A CA 1
ATOM 4757 C C . VAL A 1 719 ? 148.649 179.134 156.445 1.00 23.48 719 VAL A C 1
ATOM 4758 O O . VAL A 1 719 ? 149.078 178.886 155.320 1.00 23.48 719 VAL A O 1
ATOM 4762 N N . GLY A 1 720 ? 149.392 179.757 157.348 1.00 26.39 720 GLY A N 1
ATOM 4763 C CA . GLY A 1 720 ? 150.803 179.974 157.105 1.00 26.39 720 GLY A CA 1
ATOM 4764 C C . GLY A 1 720 ? 151.689 179.513 158.242 1.00 26.39 720 GLY A C 1
ATOM 4765 O O . GLY A 1 720 ? 152.912 179.465 158.100 1.00 26.39 720 GLY A O 1
ATOM 4766 N N . THR A 1 721 ? 151.066 179.135 159.359 1.00 24.93 721 THR A N 1
ATOM 4767 C CA . THR A 1 721 ? 151.735 178.831 160.621 1.00 24.93 721 THR A CA 1
ATOM 4768 C C . THR A 1 721 ? 151.681 177.342 160.940 1.00 24.93 721 THR A C 1
ATOM 4769 O O . THR A 1 721 ? 150.606 176.741 160.901 1.00 24.93 721 THR A O 1
ATOM 4773 N N . ARG A 1 722 ? 152.825 176.768 161.301 1.00 15.61 722 ARG A N 1
ATOM 4774 C CA . ARG A 1 722 ? 152.902 175.343 161.570 1.00 15.61 722 ARG A CA 1
ATOM 4775 C C . ARG A 1 722 ? 152.179 175.009 162.869 1.00 15.61 722 ARG A C 1
ATOM 4776 O O . ARG A 1 722 ? 152.352 175.715 163.861 1.00 15.61 722 ARG A O 1
ATOM 4784 N N . PRO A 1 723 ? 151.359 173.947 162.896 1.00 12.43 723 PRO A N 1
ATOM 4785 C CA . PRO A 1 723 ? 150.646 173.601 164.133 1.00 12.43 723 PRO A CA 1
ATOM 4786 C C . PRO A 1 723 ? 151.540 173.177 165.281 1.00 12.43 723 PRO A C 1
ATOM 4787 O O . PRO A 1 723 ? 151.561 173.836 166.317 1.00 12.43 723 PRO A O 1
ATOM 4791 N N . THR A 1 724 ? 152.306 172.119 165.097 1.00 15.22 724 THR A N 1
ATOM 4792 C CA . THR A 1 724 ? 153.300 171.658 166.048 1.00 15.22 724 THR A CA 1
ATOM 4793 C C . THR A 1 724 ? 154.647 172.093 165.455 1.00 15.22 724 THR A C 1
ATOM 4794 O O . THR A 1 724 ? 154.685 172.880 164.518 1.00 15.22 724 THR A O 1
ATOM 4798 N N . ALA A 1 725 ? 155.765 171.641 166.008 1.00 14.60 725 ALA A N 1
ATOM 4799 C CA . ALA A 1 725 ? 157.036 172.260 165.669 1.00 14.60 725 ALA A CA 1
ATOM 4800 C C . ALA A 1 725 ? 157.593 171.732 164.360 1.00 14.60 725 ALA A C 1
ATOM 4801 O O . ALA A 1 725 ? 158.017 172.511 163.508 1.00 14.60 725 ALA A O 1
ATOM 4803 N N . ASP A 1 726 ? 157.682 170.424 164.211 1.00 17.25 726 ASP A N 1
ATOM 4804 C CA . ASP A 1 726 ? 158.275 169.826 163.017 1.00 17.25 726 ASP A CA 1
ATOM 4805 C C . ASP A 1 726 ? 157.188 169.292 162.082 1.00 17.25 726 ASP A C 1
ATOM 4806 O O . ASP A 1 726 ? 157.081 168.104 161.826 1.00 17.25 726 ASP A O 1
ATOM 4811 N N . VAL A 1 727 ? 156.346 170.184 161.570 1.00 11.51 727 VAL A N 1
ATOM 4812 C CA . VAL A 1 727 ? 155.330 169.839 160.584 1.00 11.51 727 VAL A CA 1
ATOM 4813 C C . VAL A 1 727 ? 155.252 170.966 159.568 1.00 11.51 727 VAL A C 1
ATOM 4814 O O . VAL A 1 727 ? 155.832 172.034 159.746 1.00 11.51 727 VAL A O 1
ATOM 4818 N N . PHE A 1 728 ? 154.538 170.704 158.483 1.00 5.96 728 PHE A N 1
ATOM 4819 C CA . PHE A 1 728 ? 154.290 171.680 157.438 1.00 5.96 728 PHE A CA 1
ATOM 4820 C C . PHE A 1 728 ? 153.057 172.490 157.776 1.00 5.96 728 PHE A C 1
ATOM 4821 O O . PHE A 1 728 ? 152.140 172.003 158.423 1.00 5.96 728 PHE A O 1
ATOM 4829 N N . SER A 1 729 ? 153.010 173.714 157.290 1.00 14.25 729 SER A N 1
ATOM 4830 C CA . SER A 1 729 ? 151.758 174.449 157.280 1.00 14.25 729 SER A CA 1
ATOM 4831 C C . SER A 1 729 ? 150.951 174.011 156.066 1.00 14.25 729 SER A C 1
ATOM 4832 O O . SER A 1 729 ? 151.268 173.013 155.423 1.00 14.25 729 SER A O 1
ATOM 4835 N N . LEU A 1 730 ? 149.884 174.712 155.717 1.00 15.16 730 LEU A N 1
ATOM 4836 C CA . LEU A 1 730 ? 149.216 174.323 154.486 1.00 15.16 730 LEU A CA 1
ATOM 4837 C C . LEU A 1 730 ? 149.705 175.122 153.295 1.00 15.16 730 LEU A C 1
ATOM 4838 O O . LEU A 1 730 ? 149.554 174.671 152.153 1.00 15.16 730 LEU A O 1
ATOM 4843 N N . ALA A 1 731 ? 150.319 176.277 153.527 1.00 19.74 731 ALA A N 1
ATOM 4844 C CA . ALA A 1 731 ? 150.889 177.018 152.421 1.00 19.74 731 ALA A CA 1
ATOM 4845 C C . ALA A 1 731 ? 152.178 176.393 151.940 1.00 19.74 731 ALA A C 1
ATOM 4846 O O . ALA A 1 731 ? 152.455 176.426 150.744 1.00 19.74 731 ALA A O 1
ATOM 4848 N N . GLN A 1 732 ? 152.969 175.807 152.828 1.00 13.89 732 GLN A N 1
ATOM 4849 C CA . GLN A 1 732 ? 154.174 175.143 152.362 1.00 13.89 732 GLN A CA 1
ATOM 4850 C C . GLN A 1 732 ? 153.845 173.876 151.602 1.00 13.89 732 GLN A C 1
ATOM 4851 O O . GLN A 1 732 ? 154.551 173.530 150.660 1.00 13.89 732 GLN A O 1
ATOM 4857 N N . VAL A 1 733 ? 152.756 173.200 151.948 1.00 19.94 733 VAL A N 1
ATOM 4858 C CA . VAL A 1 733 ? 152.334 172.028 151.188 1.00 19.94 733 VAL A CA 1
ATOM 4859 C C . VAL A 1 733 ? 151.792 172.416 149.822 1.00 19.94 733 VAL A C 1
ATOM 4860 O O . VAL A 1 733 ? 152.100 171.760 148.825 1.00 19.94 733 VAL A O 1
ATOM 4864 N N . SER A 1 734 ? 150.994 173.484 149.730 1.00 41.34 734 SER A N 1
ATOM 4865 C CA . SER A 1 734 ? 150.539 173.894 148.403 1.00 41.34 734 SER A CA 1
ATOM 4866 C C . SER A 1 734 ? 151.682 174.422 147.540 1.00 41.34 734 SER A C 1
ATOM 4867 O O . SER A 1 734 ? 151.691 174.195 146.328 1.00 41.34 734 SER A O 1
ATOM 4870 N N . GLY A 1 735 ? 152.671 175.080 148.135 1.00 41.34 735 GLY A N 1
ATOM 4871 C CA . GLY A 1 735 ? 153.838 175.480 147.369 1.00 41.34 735 GLY A CA 1
ATOM 4872 C C . GLY A 1 735 ? 154.662 174.303 146.886 1.00 41.34 735 GLY A C 1
ATOM 4873 O O . GLY A 1 735 ? 155.154 174.306 145.760 1.00 41.34 735 GLY A O 1
ATOM 4874 N N . LEU A 1 736 ? 154.828 173.288 147.726 1.00 8.93 736 LEU A N 1
ATOM 4875 C CA . LEU A 1 736 ? 155.520 172.091 147.284 1.00 8.93 736 LEU A CA 1
ATOM 4876 C C . LEU A 1 736 ? 154.741 171.349 146.221 1.00 8.93 736 LEU A C 1
ATOM 4877 O O . LEU A 1 736 ? 155.348 170.741 145.347 1.00 8.93 736 LEU A O 1
ATOM 4882 N N . LEU A 1 737 ? 153.412 171.398 146.244 1.00 10.64 737 LEU A N 1
ATOM 4883 C CA . LEU A 1 737 ? 152.663 170.700 145.207 1.00 10.64 737 LEU A CA 1
ATOM 4884 C C . LEU A 1 737 ? 152.709 171.442 143.877 1.00 10.64 737 LEU A C 1
ATOM 4885 O O . LEU A 1 737 ? 152.726 170.807 142.825 1.00 10.64 737 LEU A O 1
ATOM 4890 N N . LEU A 1 738 ? 152.797 172.770 143.879 1.00 13.20 738 LEU A N 1
ATOM 4891 C CA . LEU A 1 738 ? 152.966 173.448 142.592 1.00 13.20 738 LEU A CA 1
ATOM 4892 C C . LEU A 1 738 ? 154.383 173.322 142.045 1.00 13.20 738 LEU A C 1
ATOM 4893 O O . LEU A 1 738 ? 154.555 173.208 140.833 1.00 13.20 738 LEU A O 1
ATOM 4898 N N . LEU A 1 739 ? 155.410 173.398 142.891 1.00 10.82 739 LEU A N 1
ATOM 4899 C CA . LEU A 1 739 ? 156.760 173.076 142.436 1.00 10.82 739 LEU A CA 1
ATOM 4900 C C . LEU A 1 739 ? 156.842 171.656 141.915 1.00 10.82 739 LEU A C 1
ATOM 4901 O O . LEU A 1 739 ? 157.474 171.390 140.894 1.00 10.82 739 LEU A O 1
ATOM 4906 N N . ASP A 1 740 ? 156.161 170.745 142.571 1.00 12.68 740 ASP A N 1
ATOM 4907 C CA . ASP A 1 740 ? 156.138 169.343 142.243 1.00 12.68 740 ASP A CA 1
ATOM 4908 C C . ASP A 1 740 ? 155.217 169.040 141.071 1.00 12.68 740 ASP A C 1
ATOM 4909 O O . ASP A 1 740 ? 155.151 167.898 140.635 1.00 12.68 740 ASP A O 1
ATOM 4914 N N . ALA A 1 741 ? 154.484 170.029 140.568 1.00 16.08 741 ALA A N 1
ATOM 4915 C CA . ALA A 1 741 ? 153.855 169.966 139.252 1.00 16.08 741 ALA A CA 1
ATOM 4916 C C . ALA A 1 741 ? 154.690 170.603 138.164 1.00 16.08 741 ALA A C 1
ATOM 4917 O O . ALA A 1 741 ? 154.615 170.175 137.019 1.00 16.08 741 ALA A O 1
ATOM 4919 N N . ALA A 1 742 ? 155.402 171.682 138.475 1.00 10.86 742 ALA A N 1
ATOM 4920 C CA . ALA A 1 742 ? 156.205 172.364 137.470 1.00 10.86 742 ALA A CA 1
ATOM 4921 C C . ALA A 1 742 ? 157.355 171.505 136.966 1.00 10.86 742 ALA A C 1
ATOM 4922 O O . ALA A 1 742 ? 157.493 171.321 135.764 1.00 10.86 742 ALA A O 1
ATOM 4924 N N . LEU A 1 743 ? 158.163 170.920 137.848 1.00 41.34 743 LEU A N 1
ATOM 4925 C CA . LEU A 1 743 ? 159.340 170.178 137.397 1.00 41.34 743 LEU A CA 1
ATOM 4926 C C . LEU A 1 743 ? 159.034 168.741 137.028 1.00 41.34 743 LEU A C 1
ATOM 4927 O O . LEU A 1 743 ? 159.926 167.896 137.031 1.00 41.34 743 LEU A O 1
ATOM 4932 N N . TYR A 1 744 ? 157.811 168.457 136.674 1.00 10.78 744 TYR A N 1
ATOM 4933 C CA . TYR A 1 744 ? 157.290 167.112 136.621 1.00 10.78 744 TYR A CA 1
ATOM 4934 C C . TYR A 1 744 ? 156.492 166.920 135.367 1.00 10.78 744 TYR A C 1
ATOM 4935 O O . TYR A 1 744 ? 156.246 165.783 134.969 1.00 10.78 744 TYR A O 1
ATOM 4944 N N . GLY A 1 745 ? 156.019 168.009 134.782 1.00 10.93 745 GLY A N 1
ATOM 4945 C CA . GLY A 1 745 ? 155.610 168.115 133.410 1.00 10.93 745 GLY A CA 1
ATOM 4946 C C . GLY A 1 745 ? 156.577 169.017 132.681 1.00 10.93 745 GLY A C 1
ATOM 4947 O O . GLY A 1 745 ? 156.253 169.563 131.633 1.00 10.93 745 GLY A O 1
ATOM 4948 N N . LEU A 1 746 ? 157.739 169.255 133.274 1.00 10.81 746 LEU A N 1
ATOM 4949 C CA . LEU A 1 746 ? 158.862 169.826 132.549 1.00 10.81 746 LEU A CA 1
ATOM 4950 C C . LEU A 1 746 ? 159.779 168.737 132.052 1.00 10.81 746 LEU A C 1
ATOM 4951 O O . LEU A 1 746 ? 160.547 168.960 131.123 1.00 10.81 746 LEU A O 1
ATOM 4956 N N . ALA A 1 747 ? 159.686 167.546 132.623 1.00 10.94 747 ALA A N 1
ATOM 4957 C CA . ALA A 1 747 ? 160.398 166.439 132.030 1.00 10.94 747 ALA A CA 1
ATOM 4958 C C . ALA A 1 747 ? 159.748 166.022 130.727 1.00 10.94 747 ALA A C 1
ATOM 4959 O O . ALA A 1 747 ? 160.461 165.694 129.787 1.00 10.94 747 ALA A O 1
ATOM 4961 N N . THR A 1 748 ? 158.416 166.115 130.622 1.00 11.07 748 THR A N 1
ATOM 4962 C CA . THR A 1 748 ? 157.707 165.700 129.411 1.00 11.07 748 THR A CA 1
ATOM 4963 C C . THR A 1 748 ? 158.100 166.532 128.198 1.00 11.07 748 THR A C 1
ATOM 4964 O O . THR A 1 748 ? 158.437 165.979 127.144 1.00 11.07 748 THR A O 1
ATOM 4968 N N . TRP A 1 749 ? 158.239 167.841 128.378 1.00 19.89 749 TRP A N 1
ATOM 4969 C CA . TRP A 1 749 ? 158.714 168.756 127.350 1.00 19.89 749 TRP A CA 1
ATOM 4970 C C . TRP A 1 749 ? 160.204 168.684 127.141 1.00 19.89 749 TRP A C 1
ATOM 4971 O O . TRP A 1 749 ? 160.767 169.610 126.555 1.00 19.89 749 TRP A O 1
ATOM 4982 N N . TYR A 1 750 ? 160.850 167.679 127.699 1.00 25.26 750 TYR A N 1
ATOM 4983 C CA . TYR A 1 750 ? 162.194 167.244 127.393 1.00 25.26 750 TYR A CA 1
ATOM 4984 C C . TYR A 1 750 ? 162.218 165.784 127.014 1.00 25.26 750 TYR A C 1
ATOM 4985 O O . TYR A 1 750 ? 162.919 165.414 126.086 1.00 25.26 750 TYR A O 1
ATOM 4994 N N . LEU A 1 751 ? 161.452 164.949 127.710 1.00 20.26 751 LEU A N 1
ATOM 4995 C CA . LEU A 1 751 ? 161.579 163.512 127.536 1.00 20.26 751 LEU A CA 1
ATOM 4996 C C . LEU A 1 751 ? 160.964 163.055 126.243 1.00 20.26 751 LEU A C 1
ATOM 4997 O O . LEU A 1 751 ? 161.336 162.003 125.729 1.00 20.26 751 LEU A O 1
ATOM 5002 N N . GLU A 1 752 ? 160.004 163.793 125.719 1.00 30.48 752 GLU A N 1
ATOM 5003 C CA . GLU A 1 752 ? 159.474 163.387 124.435 1.00 30.48 752 GLU A CA 1
ATOM 5004 C C . GLU A 1 752 ? 160.238 164.005 123.282 1.00 30.48 752 GLU A C 1
ATOM 5005 O O . GLU A 1 752 ? 159.943 163.710 122.125 1.00 30.48 752 GLU A O 1
ATOM 5011 N N . ALA A 1 753 ? 161.226 164.830 123.562 1.00 38.52 753 ALA A N 1
ATOM 5012 C CA . ALA A 1 753 ? 162.086 165.331 122.512 1.00 38.52 753 ALA A CA 1
ATOM 5013 C C . ALA A 1 753 ? 163.265 164.411 122.231 1.00 38.52 753 ALA A C 1
ATOM 5014 O O . ALA A 1 753 ? 163.841 164.485 121.143 1.00 38.52 753 ALA A O 1
ATOM 5016 N N . VAL A 1 754 ? 163.644 163.554 123.180 1.00 39.22 754 VAL A N 1
ATOM 5017 C CA . VAL A 1 754 ? 164.787 162.663 123.030 1.00 39.22 754 VAL A CA 1
ATOM 5018 C C . VAL A 1 754 ? 164.397 161.199 123.024 1.00 39.22 754 VAL A C 1
ATOM 5019 O O . VAL A 1 754 ? 165.269 160.345 122.873 1.00 39.22 754 VAL A O 1
ATOM 5023 N N . CYS A 1 755 ? 163.125 160.875 123.201 1.00 46.75 755 CYS A N 1
ATOM 5024 C CA . CYS A 1 755 ? 162.628 159.517 122.964 1.00 46.75 755 CYS A CA 1
ATOM 5025 C C . CYS A 1 755 ? 161.200 159.578 122.439 1.00 46.75 755 CYS A C 1
ATOM 5026 O O . CYS A 1 755 ? 160.245 159.307 123.174 1.00 46.75 755 CYS A O 1
ATOM 5029 N N . PRO A 1 756 ? 161.006 159.946 121.159 1.00 48.54 756 PRO A N 1
ATOM 5030 C CA . PRO A 1 756 ? 159.628 160.178 120.684 1.00 48.54 756 PRO A CA 1
ATOM 5031 C C . PRO A 1 756 ? 158.822 158.912 120.499 1.00 48.54 756 PRO A C 1
ATOM 5032 O O . PRO A 1 756 ? 157.593 158.990 120.407 1.00 48.54 756 PRO A O 1
ATOM 5036 N N . GLY A 1 757 ? 159.464 157.758 120.430 1.00 50.13 757 GLY A N 1
ATOM 5037 C CA . GLY A 1 757 ? 158.761 156.519 120.189 1.00 50.13 757 GLY A CA 1
ATOM 5038 C C . GLY A 1 757 ? 159.556 155.649 119.247 1.00 50.13 757 GLY A C 1
ATOM 5039 O O . GLY A 1 757 ? 160.732 155.365 119.495 1.00 50.13 757 GLY A O 1
ATOM 5040 N N . GLN A 1 758 ? 158.926 155.221 118.164 1.00 55.06 758 GLN A N 1
ATOM 5041 C CA . GLN A 1 758 ? 159.651 154.566 117.089 1.00 55.06 758 GLN A CA 1
ATOM 5042 C C . GLN A 1 758 ? 159.250 155.050 115.707 1.00 55.06 758 GLN A C 1
ATOM 5043 O O . GLN A 1 758 ? 159.843 154.604 114.721 1.00 55.06 758 GLN A O 1
ATOM 5049 N N . TYR A 1 759 ? 158.292 155.962 115.604 1.00 53.23 759 TYR A N 1
ATOM 5050 C CA . TYR A 1 759 ? 158.031 156.714 114.385 1.00 53.23 759 TYR A CA 1
ATOM 5051 C C . TYR A 1 759 ? 158.232 158.188 114.693 1.00 53.23 759 TYR A C 1
ATOM 5052 O O . TYR A 1 759 ? 157.449 158.784 115.438 1.00 53.23 759 TYR A O 1
ATOM 5061 N N . GLY A 1 760 ? 159.282 158.770 114.128 1.00 50.12 760 GLY A N 1
ATOM 5062 C CA . GLY A 1 760 ? 159.638 160.138 114.427 1.00 50.12 760 GLY A CA 1
ATOM 5063 C C . GLY A 1 760 ? 161.120 160.270 114.685 1.00 50.12 760 GLY A C 1
ATOM 5064 O O . GLY A 1 760 ? 161.794 159.273 114.954 1.00 50.12 760 GLY A O 1
ATOM 5065 N N . ILE A 1 761 ? 161.641 161.490 114.616 1.00 48.42 761 ILE A N 1
ATOM 5066 C CA . ILE A 1 761 ? 163.075 161.718 114.768 1.00 48.42 761 ILE A CA 1
ATOM 5067 C C . ILE A 1 761 ? 163.377 162.207 116.182 1.00 48.42 761 ILE A C 1
ATOM 5068 O O . ILE A 1 761 ? 162.605 162.993 116.749 1.00 48.42 761 ILE A O 1
ATOM 5073 N N . PRO A 1 762 ? 164.428 161.710 116.821 1.00 50.69 762 PRO A N 1
ATOM 5074 C CA . PRO A 1 762 ? 164.852 162.273 118.103 1.00 50.69 762 PRO A CA 1
ATOM 5075 C C . PRO A 1 762 ? 165.650 163.554 117.904 1.00 50.69 762 PRO A C 1
ATOM 5076 O O . PRO A 1 762 ? 165.992 163.942 116.790 1.00 50.69 762 PRO A O 1
ATOM 5080 N N . GLU A 1 763 ? 165.943 164.213 119.022 1.00 53.82 763 GLU A N 1
ATOM 5081 C CA . GLU A 1 763 ? 166.682 165.474 119.005 1.00 53.82 763 GLU A CA 1
ATOM 5082 C C . GLU A 1 763 ? 167.438 165.598 120.311 1.00 53.82 763 GLU A C 1
ATOM 5083 O O . GLU A 1 763 ? 166.933 166.171 121.282 1.00 53.82 763 GLU A O 1
ATOM 5089 N N . PRO A 1 764 ? 168.653 165.063 120.383 1.00 56.01 764 PRO A N 1
ATOM 5090 C CA . PRO A 1 764 ? 169.300 164.890 121.688 1.00 56.01 764 PRO A CA 1
ATOM 5091 C C . PRO A 1 764 ? 169.887 166.176 122.248 1.00 56.01 764 PRO A C 1
ATOM 5092 O O . PRO A 1 764 ? 170.407 167.020 121.513 1.00 56.01 764 PRO A O 1
ATOM 5096 N N . TRP A 1 765 ? 169.758 166.311 123.573 1.00 62.77 765 TRP A N 1
ATOM 5097 C CA . TRP A 1 765 ? 170.489 167.265 124.413 1.00 62.77 765 TRP A CA 1
ATOM 5098 C C . TRP A 1 765 ? 170.151 168.714 124.054 1.00 62.77 765 TRP A C 1
ATOM 5099 O O . TRP A 1 765 ? 171.014 169.531 123.730 1.00 62.77 765 TRP A O 1
ATOM 5110 N N . ASN A 1 766 ? 168.859 169.013 124.149 1.00 64.62 766 ASN A N 1
ATOM 5111 C CA . ASN A 1 766 ? 168.331 170.317 123.779 1.00 64.62 766 ASN A CA 1
ATOM 5112 C C . ASN A 1 766 ? 168.755 171.414 124.737 1.00 64.62 766 ASN A C 1
ATOM 5113 O O . ASN A 1 766 ? 168.780 171.235 125.958 1.00 64.62 766 ASN A O 1
ATOM 5118 N N . PHE A 1 767 ? 169.043 172.566 124.167 1.00 80.82 767 PHE A N 1
ATOM 5119 C CA . PHE A 1 767 ? 168.931 173.854 124.818 1.00 80.82 767 PHE A CA 1
ATOM 5120 C C . PHE A 1 767 ? 167.927 174.652 123.989 1.00 80.82 767 PHE A C 1
ATOM 5121 O O . PHE A 1 767 ? 167.662 174.300 122.835 1.00 80.82 767 PHE A O 1
ATOM 5129 N N . PRO A 1 768 ? 167.318 175.711 124.542 1.00 77.33 768 PRO A N 1
ATOM 5130 C CA . PRO A 1 768 ? 166.365 176.492 123.734 1.00 77.33 768 PRO A CA 1
ATOM 5131 C C . PRO A 1 768 ? 167.003 177.501 122.783 1.00 77.33 768 PRO A C 1
ATOM 5132 O O . PRO A 1 768 ? 166.334 178.450 122.364 1.00 77.33 768 PRO A O 1
ATOM 5136 N N . PHE A 1 769 ? 168.287 177.324 122.447 1.00 81.52 769 PHE A N 1
ATOM 5137 C CA . PHE A 1 769 ? 169.038 178.260 121.613 1.00 81.52 769 PHE A CA 1
ATOM 5138 C C . PHE A 1 769 ? 168.574 178.309 120.160 1.00 81.52 769 PHE A C 1
ATOM 5139 O O . PHE A 1 769 ? 169.024 179.204 119.435 1.00 81.52 769 PHE A O 1
ATOM 5147 N N . ARG A 1 770 ? 167.725 177.371 119.730 1.00 86.07 770 ARG A N 1
ATOM 5148 C CA . ARG A 1 770 ? 167.301 177.177 118.334 1.00 86.07 770 ARG A CA 1
ATOM 5149 C C . ARG A 1 770 ? 168.497 176.977 117.403 1.00 86.07 770 ARG A C 1
ATOM 5150 O O . ARG A 1 770 ? 168.988 177.927 116.795 1.00 86.07 770 ARG A O 1
ATOM 5158 N N . LEU A 1 824 ? 157.425 169.849 94.423 1.00 58.64 824 LEU A N 1
ATOM 5159 C CA . LEU A 1 824 ? 156.939 170.286 93.128 1.00 58.64 824 LEU A CA 1
ATOM 5160 C C . LEU A 1 824 ? 158.105 170.527 92.185 1.00 58.64 824 LEU A C 1
ATOM 5161 O O . LEU A 1 824 ? 158.016 170.220 91.001 1.00 58.64 824 LEU A O 1
ATOM 5166 N N . ARG A 1 825 ? 159.199 171.080 92.716 1.00 66.35 825 ARG A N 1
ATOM 5167 C CA . ARG A 1 825 ? 160.470 171.195 92.000 1.00 66.35 825 ARG A CA 1
ATOM 5168 C C . ARG A 1 825 ? 161.650 170.629 92.792 1.00 66.35 825 ARG A C 1
ATOM 5169 O O . ARG A 1 825 ? 161.469 169.958 93.811 1.00 66.35 825 ARG A O 1
ATOM 5177 N N . GLY A 1 826 ? 162.861 170.873 92.307 1.00 68.14 826 GLY A N 1
ATOM 5178 C CA . GLY A 1 826 ? 164.057 170.408 92.981 1.00 68.14 826 GLY A CA 1
ATOM 5179 C C . GLY A 1 826 ? 165.251 170.522 92.053 1.00 68.14 826 GLY A C 1
ATOM 5180 O O . GLY A 1 826 ? 165.181 171.175 91.010 1.00 68.14 826 GLY A O 1
ATOM 5181 N N . LEU A 1 827 ? 166.361 169.897 92.458 1.00 74.80 827 LEU A N 1
ATOM 5182 C CA . LEU A 1 827 ? 167.413 169.623 91.482 1.00 74.80 827 LEU A CA 1
ATOM 5183 C C . LEU A 1 827 ? 166.931 168.640 90.432 1.00 74.80 827 LEU A C 1
ATOM 5184 O O . LEU A 1 827 ? 167.066 168.880 89.227 1.00 74.80 827 LEU A O 1
ATOM 5189 N N . SER A 1 828 ? 166.346 167.536 90.874 1.00 69.18 828 SER A N 1
ATOM 5190 C CA . SER A 1 828 ? 166.171 166.383 90.012 1.00 69.18 828 SER A CA 1
ATOM 5191 C C . SER A 1 828 ? 164.900 166.461 89.166 1.00 69.18 828 SER A C 1
ATOM 5192 O O . SER A 1 828 ? 164.957 166.257 87.951 1.00 69.18 828 SER A O 1
ATOM 5195 N N . LEU A 1 829 ? 163.757 166.769 89.771 1.00 62.67 829 LEU A N 1
ATOM 5196 C CA . LEU A 1 829 ? 162.470 166.599 89.109 1.00 62.67 829 LEU A CA 1
ATOM 5197 C C . LEU A 1 829 ? 161.867 167.935 88.702 1.00 62.67 829 LEU A C 1
ATOM 5198 O O . LEU A 1 829 ? 162.419 169.004 88.962 1.00 62.67 829 LEU A O 1
ATOM 5203 N N . ASP A 1 830 ? 160.706 167.847 88.052 1.00 59.33 830 ASP A N 1
ATOM 5204 C CA . ASP A 1 830 ? 159.837 169.001 87.823 1.00 59.33 830 ASP A CA 1
ATOM 5205 C C . ASP A 1 830 ? 158.419 168.463 87.658 1.00 59.33 830 ASP A C 1
ATOM 5206 O O . ASP A 1 830 ? 158.058 167.991 86.578 1.00 59.33 830 ASP A O 1
ATOM 5211 N N . PHE A 1 831 ? 157.627 168.541 88.721 1.00 54.51 831 PHE A N 1
ATOM 5212 C CA . PHE A 1 831 ? 156.220 168.179 88.646 1.00 54.51 831 PHE A CA 1
ATOM 5213 C C . PHE A 1 831 ? 155.422 169.353 88.104 1.00 54.51 831 PHE A C 1
ATOM 5214 O O . PHE A 1 831 ? 155.658 170.501 88.479 1.00 54.51 831 PHE A O 1
ATOM 5222 N N . TYR A 1 832 ? 154.484 169.072 87.217 1.00 59.73 832 TYR A N 1
ATOM 5223 C CA . TYR A 1 832 ? 153.846 170.130 86.452 1.00 59.73 832 TYR A CA 1
ATOM 5224 C C . TYR A 1 832 ? 152.472 170.473 87.013 1.00 59.73 832 TYR A C 1
ATOM 5225 O O . TYR A 1 832 ? 151.958 169.825 87.922 1.00 59.73 832 TYR A O 1
ATOM 5234 N N . GLN A 1 833 ? 151.871 171.507 86.438 1.00 62.14 833 GLN A N 1
ATOM 5235 C CA . GLN A 1 833 ? 150.706 172.151 87.024 1.00 62.14 833 GLN A CA 1
ATOM 5236 C C . GLN A 1 833 ? 149.389 171.525 86.593 1.00 62.14 833 GLN A C 1
ATOM 5237 O O . GLN A 1 833 ? 148.330 172.069 86.920 1.00 62.14 833 GLN A O 1
ATOM 5243 N N . GLY A 1 834 ? 149.415 170.424 85.851 1.00 60.33 834 GLY A N 1
ATOM 5244 C CA . GLY A 1 834 ? 148.164 169.842 85.407 1.00 60.33 834 GLY A CA 1
ATOM 5245 C C . GLY A 1 834 ? 148.139 168.333 85.322 1.00 60.33 834 GLY A C 1
ATOM 5246 O O . GLY A 1 834 ? 147.191 167.757 84.787 1.00 60.33 834 GLY A O 1
ATOM 5247 N N . HIS A 1 835 ? 149.163 167.677 85.836 1.00 59.69 835 HIS A N 1
ATOM 5248 C CA . HIS A 1 835 ? 149.337 166.254 85.623 1.00 59.69 835 HIS A CA 1
ATOM 5249 C C . HIS A 1 835 ? 149.097 165.482 86.914 1.00 59.69 835 HIS A C 1
ATOM 5250 O O . HIS A 1 835 ? 148.856 166.053 87.974 1.00 59.69 835 HIS A O 1
ATOM 5257 N N . ILE A 1 836 ? 149.147 164.161 86.801 1.00 45.38 836 ILE A N 1
ATOM 5258 C CA . ILE A 1 836 ? 148.844 163.241 87.891 1.00 45.38 836 ILE A CA 1
ATOM 5259 C C . ILE A 1 836 ? 150.031 162.286 88.069 1.00 45.38 836 ILE A C 1
ATOM 5260 O O . ILE A 1 836 ? 149.874 161.061 88.130 1.00 45.38 836 ILE A O 1
ATOM 5265 N N . THR A 1 837 ? 151.235 162.862 88.024 1.00 41.46 837 THR A N 1
ATOM 5266 C CA . THR A 1 837 ? 152.537 162.198 88.161 1.00 41.46 837 THR A CA 1
ATOM 5267 C C . THR A 1 837 ? 152.586 161.081 89.194 1.00 41.46 837 THR A C 1
ATOM 5268 O O . THR A 1 837 ? 152.196 161.266 90.343 1.00 41.46 837 THR A O 1
ATOM 5272 N N . ALA A 1 838 ? 153.054 159.915 88.767 1.00 38.42 838 ALA A N 1
ATOM 5273 C CA . ALA A 1 838 ? 153.266 158.779 89.645 1.00 38.42 838 ALA A CA 1
ATOM 5274 C C . ALA A 1 838 ? 154.680 158.818 90.190 1.00 38.42 838 ALA A C 1
ATOM 5275 O O . ALA A 1 838 ? 155.515 159.595 89.742 1.00 38.42 838 ALA A O 1
ATOM 5277 N N . PHE A 1 839 ? 154.939 157.990 91.194 1.00 46.33 839 PHE A N 1
ATOM 5278 C CA . PHE A 1 839 ? 156.245 158.005 91.848 1.00 46.33 839 PHE A CA 1
ATOM 5279 C C . PHE A 1 839 ? 156.462 156.622 92.456 1.00 46.33 839 PHE A C 1
ATOM 5280 O O . PHE A 1 839 ? 156.099 156.383 93.604 1.00 46.33 839 PHE A O 1
ATOM 5288 N N . LEU A 1 840 ? 157.117 155.740 91.715 1.00 51.57 840 LEU A N 1
ATOM 5289 C CA . LEU A 1 840 ? 157.028 154.318 92.027 1.00 51.57 840 LEU A CA 1
ATOM 5290 C C . LEU A 1 840 ? 158.355 153.666 92.381 1.00 51.57 840 LEU A C 1
ATOM 5291 O O . LEU A 1 840 ? 158.440 152.437 92.345 1.00 51.57 840 LEU A O 1
ATOM 5296 N N . GLY A 1 841 ? 159.367 154.448 92.763 1.00 60.35 841 GLY A N 1
ATOM 5297 C CA . GLY A 1 841 ? 160.758 154.012 92.758 1.00 60.35 841 GLY A CA 1
ATOM 5298 C C . GLY A 1 841 ? 161.166 152.751 93.496 1.00 60.35 841 GLY A C 1
ATOM 5299 O O . GLY A 1 841 ? 161.379 151.718 92.853 1.00 60.35 841 GLY A O 1
ATOM 5300 N N . HIS A 1 842 ? 161.224 152.803 94.826 1.00 74.06 842 HIS A N 1
ATOM 5301 C CA . HIS A 1 842 ? 161.529 151.662 95.682 1.00 74.06 842 HIS A CA 1
ATOM 5302 C C . HIS A 1 842 ? 161.292 152.088 97.117 1.00 74.06 842 HIS A C 1
ATOM 5303 O O . HIS A 1 842 ? 161.597 153.224 97.477 1.00 74.06 842 HIS A O 1
ATOM 5310 N N . ASN A 1 843 ? 160.776 151.181 97.942 1.00 72.35 843 ASN A N 1
ATOM 5311 C CA . ASN A 1 843 ? 160.608 151.505 99.357 1.00 72.35 843 ASN A CA 1
ATOM 5312 C C . ASN A 1 843 ? 161.957 151.307 100.040 1.00 72.35 843 ASN A C 1
ATOM 5313 O O . ASN A 1 843 ? 162.216 150.313 100.722 1.00 72.35 843 ASN A O 1
ATOM 5318 N N . GLY A 1 844 ? 162.835 152.287 99.844 1.00 63.42 844 GLY A N 1
ATOM 5319 C CA . GLY A 1 844 ? 164.183 152.224 100.361 1.00 63.42 844 GLY A CA 1
ATOM 5320 C C . GLY A 1 844 ? 164.678 153.579 100.812 1.00 63.42 844 GLY A C 1
ATOM 5321 O O . GLY A 1 844 ? 163.986 154.288 101.547 1.00 63.42 844 GLY A O 1
ATOM 5322 N N . ALA A 1 845 ? 165.872 153.953 100.369 1.00 59.80 845 ALA A N 1
ATOM 5323 C CA . ALA A 1 845 ? 166.493 155.201 100.786 1.00 59.80 845 ALA A CA 1
ATOM 5324 C C . ALA A 1 845 ? 166.131 156.384 99.895 1.00 59.80 845 ALA A C 1
ATOM 5325 O O . ALA A 1 845 ? 166.667 157.477 100.101 1.00 59.80 845 ALA A O 1
ATOM 5327 N N . GLY A 1 846 ? 165.262 156.199 98.905 1.00 58.37 846 GLY A N 1
ATOM 5328 C CA . GLY A 1 846 ? 164.956 157.290 98.005 1.00 58.37 846 GLY A CA 1
ATOM 5329 C C . GLY A 1 846 ? 163.570 157.881 98.133 1.00 58.37 846 GLY A C 1
ATOM 5330 O O . GLY A 1 846 ? 163.408 159.100 98.053 1.00 58.37 846 GLY A O 1
ATOM 5331 N N . LYS A 1 847 ? 162.560 157.039 98.345 1.00 58.63 847 LYS A N 1
ATOM 5332 C CA . LYS A 1 847 ? 161.184 157.452 98.092 1.00 58.63 847 LYS A CA 1
ATOM 5333 C C . LYS A 1 847 ? 160.532 158.107 99.301 1.00 58.63 847 LYS A C 1
ATOM 5334 O O . LYS A 1 847 ? 159.944 159.184 99.176 1.00 58.63 847 LYS A O 1
ATOM 5340 N N . THR A 1 848 ? 160.621 157.480 100.474 1.00 59.33 848 THR A N 1
ATOM 5341 C CA . THR A 1 848 ? 159.954 158.029 101.648 1.00 59.33 848 THR A CA 1
ATOM 5342 C C . THR A 1 848 ? 160.658 159.250 102.210 1.00 59.33 848 THR A C 1
ATOM 5343 O O . THR A 1 848 ? 160.102 159.911 103.089 1.00 59.33 848 THR A O 1
ATOM 5347 N N . THR A 1 849 ? 161.862 159.555 101.738 1.00 53.68 849 THR A N 1
ATOM 5348 C CA . THR A 1 849 ? 162.552 160.753 102.186 1.00 53.68 849 THR A CA 1
ATOM 5349 C C . THR A 1 849 ? 162.092 161.972 101.395 1.00 53.68 849 THR A C 1
ATOM 5350 O O . THR A 1 849 ? 161.944 163.060 101.960 1.00 53.68 849 THR A O 1
ATOM 5354 N N . THR A 1 850 ? 161.834 161.796 100.097 1.00 53.29 850 THR A N 1
ATOM 5355 C CA . THR A 1 850 ? 161.478 162.924 99.243 1.00 53.29 850 THR A CA 1
ATOM 5356 C C . THR A 1 850 ? 160.109 163.487 99.599 1.00 53.29 850 THR A C 1
ATOM 5357 O O . THR A 1 850 ? 159.933 164.708 99.661 1.00 53.29 850 THR A O 1
ATOM 5361 N N . LEU A 1 851 ? 159.135 162.613 99.854 1.00 58.29 851 LEU A N 1
ATOM 5362 C CA . LEU A 1 851 ? 157.827 163.066 100.315 1.00 58.29 851 LEU A CA 1
ATOM 5363 C C . LEU A 1 851 ? 157.887 163.642 101.722 1.00 58.29 851 LEU A C 1
ATOM 5364 O O . LEU A 1 851 ? 157.072 164.500 102.069 1.00 58.29 851 LEU A O 1
ATOM 5369 N N . SER A 1 852 ? 158.844 163.197 102.536 1.00 51.06 852 SER A N 1
ATOM 5370 C CA . SER A 1 852 ? 159.024 163.795 103.853 1.00 51.06 852 SER A CA 1
ATOM 5371 C C . SER A 1 852 ? 159.565 165.213 103.748 1.00 51.06 852 SER A C 1
ATOM 5372 O O . SER A 1 852 ? 159.087 166.115 104.442 1.00 51.06 852 SER A O 1
ATOM 5375 N N . ILE A 1 853 ? 160.567 165.421 102.893 1.00 50.43 853 ILE A N 1
ATOM 5376 C CA . ILE A 1 853 ? 161.154 166.749 102.724 1.00 50.43 853 ILE A CA 1
ATOM 5377 C C . ILE A 1 853 ? 160.157 167.698 102.083 1.00 50.43 853 ILE A C 1
ATOM 5378 O O . ILE A 1 853 ? 159.999 168.843 102.520 1.00 50.43 853 ILE A O 1
ATOM 5383 N N . LEU A 1 854 ? 159.449 167.230 101.057 1.00 46.13 854 LEU A N 1
ATOM 5384 C CA . LEU A 1 854 ? 158.454 168.059 100.394 1.00 46.13 854 LEU A CA 1
ATOM 5385 C C . LEU A 1 854 ? 157.255 168.313 101.294 1.00 46.13 854 LEU A C 1
ATOM 5386 O O . LEU A 1 854 ? 156.608 169.356 101.180 1.00 46.13 854 LEU A O 1
ATOM 5391 N N . SER A 1 855 ? 156.956 167.396 102.205 1.00 42.62 855 SER A N 1
ATOM 5392 C CA . SER A 1 855 ? 155.940 167.644 103.211 1.00 42.62 855 SER A CA 1
ATOM 5393 C C . SER A 1 855 ? 156.506 168.329 104.441 1.00 42.62 855 SER A C 1
ATOM 5394 O O . SER A 1 855 ? 155.750 168.623 105.369 1.00 42.62 855 SER A O 1
ATOM 5397 N N . GLY A 1 856 ? 157.817 168.560 104.471 1.00 39.92 856 GLY A N 1
ATOM 5398 C CA . GLY A 1 856 ? 158.457 169.441 105.430 1.00 39.92 856 GLY A CA 1
ATOM 5399 C C . GLY A 1 856 ? 158.427 169.045 106.887 1.00 39.92 856 GLY A C 1
ATOM 5400 O O . GLY A 1 856 ? 158.154 169.882 107.749 1.00 39.92 856 GLY A O 1
ATOM 5401 N N . LEU A 1 857 ? 158.711 167.784 107.184 1.00 47.58 857 LEU A N 1
ATOM 5402 C CA . LEU A 1 857 ? 158.808 167.352 108.569 1.00 47.58 857 LEU A CA 1
ATOM 5403 C C . LEU A 1 857 ? 160.232 167.358 109.102 1.00 47.58 857 LEU A C 1
ATOM 5404 O O . LEU A 1 857 ? 160.416 167.254 110.318 1.00 47.58 857 LEU A O 1
ATOM 5409 N N . PHE A 1 858 ? 161.235 167.468 108.237 1.00 57.98 858 PHE A N 1
ATOM 5410 C CA . PHE A 1 858 ? 162.599 167.722 108.672 1.00 57.98 858 PHE A CA 1
ATOM 5411 C C . PHE A 1 858 ? 163.335 168.466 107.573 1.00 57.98 858 PHE A C 1
ATOM 5412 O O . PHE A 1 858 ? 163.002 168.306 106.394 1.00 57.98 858 PHE A O 1
ATOM 5420 N N . PRO A 1 859 ? 164.314 169.303 107.924 1.00 63.14 859 PRO A N 1
ATOM 5421 C CA . PRO A 1 859 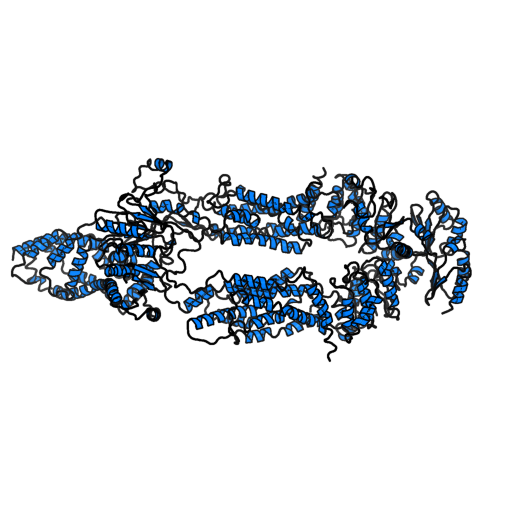? 165.085 169.998 106.897 1.00 63.14 859 PRO A CA 1
ATOM 5422 C C . PRO A 1 859 ? 165.952 169.031 106.112 1.00 63.14 859 PRO A C 1
ATOM 5423 O O . PRO A 1 859 ? 166.348 167.972 106.627 1.00 63.14 859 PRO A O 1
ATOM 5427 N N . PRO A 1 860 ? 166.260 169.343 104.855 1.00 64.71 860 PRO A N 1
ATOM 5428 C CA . PRO A 1 860 ? 166.957 168.369 104.011 1.00 64.71 860 PRO A CA 1
ATOM 5429 C C . PRO A 1 860 ? 168.473 168.396 104.128 1.00 64.71 860 PRO A C 1
ATOM 5430 O O . PRO A 1 860 ? 169.113 169.432 103.934 1.00 64.71 860 PRO A O 1
ATOM 5434 N N . SER A 1 861 ? 169.060 167.254 104.481 1.00 68.50 861 SER A N 1
ATOM 5435 C CA . SER A 1 861 ? 170.489 167.053 104.288 1.00 68.50 861 SER A CA 1
ATOM 5436 C C . SER A 1 861 ? 170.826 165.621 103.894 1.00 68.50 861 SER A C 1
ATOM 5437 O O . SER A 1 861 ? 172.012 165.288 103.790 1.00 68.50 861 SER A O 1
ATOM 5440 N N . GLY A 1 862 ? 169.832 164.768 103.675 1.00 61.00 862 GLY A N 1
ATOM 5441 C CA . GLY A 1 862 ? 170.091 163.361 103.465 1.00 61.00 862 GLY A CA 1
ATOM 5442 C C . GLY A 1 862 ? 170.209 162.951 102.015 1.00 61.00 862 GLY A C 1
ATOM 5443 O O . GLY A 1 862 ? 169.455 162.093 101.549 1.00 61.00 862 GLY A O 1
ATOM 5444 N N . GLY A 1 863 ? 171.159 163.535 101.291 1.00 64.04 863 GLY A N 1
ATOM 5445 C CA . GLY A 1 863 ? 171.338 163.125 99.916 1.00 64.04 863 GLY A CA 1
ATOM 5446 C C . GLY A 1 863 ? 170.629 163.969 98.880 1.00 64.04 863 GLY A C 1
ATOM 5447 O O . GLY A 1 863 ? 171.162 164.984 98.423 1.00 64.04 863 GLY A O 1
ATOM 5448 N N . SER A 1 864 ? 169.404 163.537 98.557 1.00 65.41 864 SER A N 1
ATOM 5449 C CA . SER A 1 864 ? 168.707 163.721 97.284 1.00 65.41 864 SER A CA 1
ATOM 5450 C C . SER A 1 864 ? 168.799 165.106 96.633 1.00 65.41 864 SER A C 1
ATOM 5451 O O . SER A 1 864 ? 169.350 165.246 95.535 1.00 65.41 864 SER A O 1
ATOM 5454 N N . ALA A 1 865 ? 168.274 166.140 97.288 1.00 65.75 865 ALA A N 1
ATOM 5455 C CA . ALA A 1 865 ? 168.155 167.436 96.632 1.00 65.75 865 ALA A CA 1
ATOM 5456 C C . ALA A 1 865 ? 168.087 168.539 97.675 1.00 65.75 865 ALA A C 1
ATOM 5457 O O . ALA A 1 865 ? 167.866 168.293 98.861 1.00 65.75 865 ALA A O 1
ATOM 5459 N N . PHE A 1 866 ? 168.276 169.774 97.198 1.00 76.36 866 PHE A N 1
ATOM 5460 C CA . PHE A 1 866 ? 168.334 170.953 98.049 1.00 76.36 866 PHE A CA 1
ATOM 5461 C C . PHE A 1 866 ? 167.628 172.185 97.485 1.00 76.36 866 PHE A C 1
ATOM 5462 O O . PHE A 1 866 ? 167.570 173.201 98.184 1.00 76.36 866 PHE A O 1
ATOM 5470 N N . ILE A 1 867 ? 167.091 172.145 96.263 1.00 72.79 867 ILE A N 1
ATOM 5471 C CA . ILE A 1 867 ? 166.327 173.288 95.766 1.00 72.79 867 ILE A CA 1
ATOM 5472 C C . ILE A 1 867 ? 164.965 173.335 96.447 1.00 72.79 867 ILE A C 1
ATOM 5473 O O . ILE A 1 867 ? 164.237 172.336 96.511 1.00 72.79 867 ILE A O 1
ATOM 5478 N N . LEU A 1 868 ? 164.635 174.505 96.979 1.00 73.69 868 LEU A N 1
ATOM 5479 C CA . LEU A 1 868 ? 163.399 174.720 97.710 1.00 73.69 868 LEU A CA 1
ATOM 5480 C C . LEU A 1 868 ? 162.240 174.728 96.716 1.00 73.69 868 LEU A C 1
ATOM 5481 O O . LEU A 1 868 ? 162.299 175.407 95.688 1.00 73.69 868 LEU A O 1
ATOM 5486 N N . GLY A 1 869 ? 161.201 173.946 97.001 1.00 62.69 869 GLY A N 1
ATOM 5487 C CA . GLY A 1 869 ? 160.245 173.605 95.965 1.00 62.69 869 GLY A CA 1
ATOM 5488 C C . GLY A 1 869 ? 159.263 174.631 95.430 1.00 62.69 869 GLY A C 1
ATOM 5489 O O . GLY A 1 869 ? 159.479 175.150 94.334 1.00 62.69 869 GLY A O 1
ATOM 5490 N N . HIS A 1 870 ? 158.209 174.974 96.173 1.00 68.50 870 HIS A N 1
ATOM 5491 C CA . HIS A 1 870 ? 157.129 175.717 95.529 1.00 68.50 870 HIS A CA 1
ATOM 5492 C C . HIS A 1 870 ? 157.244 177.225 95.713 1.00 68.50 870 HIS A C 1
ATOM 5493 O O . HIS A 1 870 ? 157.421 177.957 94.733 1.00 68.50 870 HIS A O 1
ATOM 5500 N N . ASP A 1 871 ? 157.125 177.708 96.951 1.00 71.59 871 ASP A N 1
ATOM 5501 C CA . ASP A 1 871 ? 157.500 179.086 97.228 1.00 71.59 871 ASP A CA 1
ATOM 5502 C C . ASP A 1 871 ? 158.913 179.082 97.767 1.00 71.59 871 ASP A C 1
ATOM 5503 O O . ASP A 1 871 ? 159.866 179.436 97.069 1.00 71.59 871 ASP A O 1
ATOM 5508 N N . VAL A 1 872 ? 159.041 178.578 98.990 1.00 66.03 872 VAL A N 1
ATOM 5509 C CA . VAL A 1 872 ? 160.275 178.482 99.766 1.00 66.03 872 VAL A CA 1
ATOM 5510 C C . VAL A 1 872 ? 160.065 177.306 100.713 1.00 66.03 872 VAL A C 1
ATOM 5511 O O . VAL A 1 872 ? 158.999 177.183 101.321 1.00 66.03 872 VAL A O 1
ATOM 5515 N N . ARG A 1 873 ? 161.056 176.417 100.812 1.00 72.80 873 ARG A N 1
ATOM 5516 C CA . ARG A 1 873 ? 161.001 175.334 101.793 1.00 72.80 873 ARG A CA 1
ATOM 5517 C C . ARG A 1 873 ? 161.025 175.859 103.227 1.00 72.80 873 ARG A C 1
ATOM 5518 O O . ARG A 1 873 ? 160.415 175.254 104.113 1.00 72.80 873 ARG A O 1
ATOM 5526 N N . SER A 1 874 ? 161.741 176.949 103.482 1.00 61.79 874 SER A N 1
ATOM 5527 C CA . SER A 1 874 ? 161.897 177.492 104.825 1.00 61.79 874 SER A CA 1
ATOM 5528 C C . SER A 1 874 ? 160.892 178.587 105.156 1.00 61.79 874 SER A C 1
ATOM 5529 O O . SER A 1 874 ? 161.025 179.231 106.199 1.00 61.79 874 SER A O 1
ATOM 5532 N N . SER A 1 875 ? 159.902 178.819 104.300 1.00 57.30 875 SER A N 1
ATOM 5533 C CA . SER A 1 875 ? 158.823 179.745 104.617 1.00 57.30 875 SER A CA 1
ATOM 5534 C C . SER A 1 875 ? 157.520 178.966 104.600 1.00 57.30 875 SER A C 1
ATOM 5535 O O . SER A 1 875 ? 156.562 179.364 103.930 1.00 57.30 875 SER A O 1
ATOM 5538 N N . MET A 1 876 ? 157.509 177.843 105.326 1.00 59.85 876 MET A N 1
ATOM 5539 C CA . MET A 1 876 ? 156.515 176.789 105.150 1.00 59.85 876 MET A CA 1
ATOM 5540 C C . MET A 1 876 ? 155.095 177.247 105.451 1.00 59.85 876 MET A C 1
ATOM 5541 O O . MET A 1 876 ? 154.144 176.747 104.841 1.00 59.85 876 MET A O 1
ATOM 5546 N N . ALA A 1 877 ? 154.928 178.235 106.329 1.00 56.40 877 ALA A N 1
ATOM 5547 C CA . ALA A 1 877 ? 153.595 178.697 106.698 1.00 56.40 877 ALA A CA 1
ATOM 5548 C C . ALA A 1 877 ? 152.864 179.401 105.564 1.00 56.40 877 ALA A C 1
ATOM 5549 O O . ALA A 1 877 ? 151.658 179.631 105.683 1.00 56.40 877 ALA A O 1
ATOM 5551 N N . ALA A 1 878 ? 153.559 179.763 104.487 1.00 59.87 878 ALA A N 1
ATOM 5552 C CA . ALA A 1 878 ? 152.890 180.266 103.295 1.00 59.87 878 ALA A CA 1
ATOM 5553 C C . ALA A 1 878 ? 152.216 179.149 102.511 1.00 59.87 878 ALA A C 1
ATOM 5554 O O . ALA A 1 878 ? 151.094 179.321 102.025 1.00 59.87 878 ALA A O 1
ATOM 5556 N N . ILE A 1 879 ? 152.882 178.000 102.376 1.00 58.65 879 ILE A N 1
ATOM 5557 C CA . ILE A 1 879 ? 152.364 176.909 101.558 1.00 58.65 879 ILE A CA 1
ATOM 5558 C C . ILE A 1 879 ? 151.707 175.820 102.377 1.00 58.65 879 ILE A C 1
ATOM 5559 O O . ILE A 1 879 ? 151.149 174.879 101.794 1.00 58.65 879 ILE A O 1
ATOM 5564 N N . ARG A 1 880 ? 151.791 175.888 103.700 1.00 56.00 880 ARG A N 1
ATOM 5565 C CA . ARG A 1 880 ? 150.967 175.037 104.547 1.00 56.00 880 ARG A CA 1
ATOM 5566 C C . ARG A 1 880 ? 149.458 175.195 104.319 1.00 56.00 880 ARG A C 1
ATOM 5567 O O . ARG A 1 880 ? 148.748 174.192 104.491 1.00 56.00 880 ARG A O 1
ATOM 5575 N N . PRO A 1 881 ? 148.891 176.374 103.942 1.00 56.64 881 PRO A N 1
ATOM 5576 C CA . PRO A 1 881 ? 147.499 176.355 103.479 1.00 56.64 881 PRO A CA 1
ATOM 5577 C C . PRO A 1 881 ? 147.317 176.105 101.991 1.00 56.64 881 PRO A C 1
ATOM 5578 O O . PRO A 1 881 ? 146.256 176.424 101.451 1.00 56.64 881 PRO A O 1
ATOM 5582 N N . HIS A 1 882 ? 148.317 175.575 101.304 1.00 51.32 882 HIS A N 1
ATOM 5583 C CA . HIS A 1 882 ? 148.150 175.250 99.895 1.00 51.32 882 HIS A CA 1
ATOM 5584 C C . HIS A 1 882 ? 148.255 173.774 99.574 1.00 51.32 882 HIS A C 1
ATOM 5585 O O . HIS A 1 882 ? 147.624 173.336 98.619 1.00 51.32 882 HIS A O 1
ATOM 5592 N N . LEU A 1 883 ? 149.041 172.998 100.306 1.00 36.89 883 LEU A N 1
ATOM 5593 C CA . LEU A 1 883 ? 149.188 171.584 100.013 1.00 36.89 883 LEU A CA 1
ATOM 5594 C C . LEU A 1 883 ? 148.545 170.768 101.116 1.00 36.89 883 LEU A C 1
ATOM 5595 O O . LEU A 1 883 ? 148.625 171.129 102.289 1.00 36.89 883 LEU A O 1
ATOM 5600 N N . GLY A 1 884 ? 147.911 169.676 100.739 1.00 27.72 884 GLY A N 1
ATOM 5601 C CA . GLY A 1 884 ? 147.367 168.728 101.693 1.00 27.72 884 GLY A CA 1
ATOM 5602 C C . GLY A 1 884 ? 147.949 167.358 101.427 1.00 27.72 884 GLY A C 1
ATOM 5603 O O . GLY A 1 884 ? 148.136 166.979 100.279 1.00 27.72 884 GLY A O 1
ATOM 5604 N N . VAL A 1 885 ? 148.239 166.627 102.488 1.00 24.42 885 VAL A N 1
ATOM 5605 C CA . VAL A 1 885 ? 148.849 165.316 102.370 1.00 24.42 885 VAL A CA 1
ATOM 5606 C C . VAL A 1 885 ? 147.833 164.253 102.726 1.00 24.42 885 VAL A C 1
ATOM 5607 O O . VAL A 1 885 ? 146.896 164.492 103.486 1.00 24.42 885 VAL A O 1
ATOM 5611 N N . CYS A 1 886 ? 148.017 163.070 102.163 1.00 30.04 886 CYS A N 1
ATOM 5612 C CA . CYS A 1 886 ? 147.210 161.900 102.496 1.00 30.04 886 CYS A CA 1
ATOM 5613 C C . CYS A 1 886 ? 148.145 160.803 102.957 1.00 30.04 886 CYS A C 1
ATOM 5614 O O . CYS A 1 886 ? 148.825 160.185 102.125 1.00 30.04 886 CYS A O 1
ATOM 5617 N N . PRO A 1 887 ? 148.224 160.514 104.226 1.00 26.39 887 PRO A N 1
ATOM 5618 C CA . PRO A 1 887 ? 149.249 159.588 104.696 1.00 26.39 887 PRO A CA 1
ATOM 5619 C C . PRO A 1 887 ? 148.876 158.144 104.436 1.00 26.39 887 PRO A C 1
ATOM 5620 O O . PRO A 1 887 ? 147.864 157.869 103.790 1.00 26.39 887 PRO A O 1
ATOM 5624 N N . GLN A 1 888 ? 149.684 157.208 104.920 1.00 40.79 888 GLN A N 1
ATOM 5625 C CA . GLN A 1 888 ? 149.292 155.808 104.860 1.00 40.79 888 GLN A CA 1
ATOM 5626 C C . GLN A 1 888 ? 148.092 155.523 105.752 1.00 40.79 888 GLN A C 1
ATOM 5627 O O . GLN A 1 888 ? 147.175 154.808 105.348 1.00 40.79 888 GLN A O 1
ATOM 5633 N N . TYR A 1 889 ? 148.074 156.081 106.956 1.00 42.56 889 TYR A N 1
ATOM 5634 C CA . TYR A 1 889 ? 147.036 155.794 107.932 1.00 42.56 889 TYR A CA 1
ATOM 5635 C C . TYR A 1 889 ? 145.735 156.508 107.588 1.00 42.56 889 TYR A C 1
ATOM 5636 O O . TYR A 1 889 ? 145.740 157.601 107.031 1.00 42.56 889 TYR A O 1
ATOM 5645 N N . ASN A 1 890 ? 144.614 155.889 107.935 1.00 31.34 890 ASN A N 1
ATOM 5646 C CA . ASN A 1 890 ? 143.315 156.541 107.815 1.00 31.34 890 ASN A CA 1
ATOM 5647 C C . ASN A 1 890 ? 143.219 157.678 108.807 1.00 31.34 890 ASN A C 1
ATOM 5648 O O . ASN A 1 890 ? 142.788 157.462 109.934 1.00 31.34 890 ASN A O 1
ATOM 5653 N N . VAL A 1 891 ? 143.459 158.913 108.370 1.00 28.71 891 VAL A N 1
ATOM 5654 C CA . VAL A 1 891 ? 143.424 160.043 109.295 1.00 28.71 891 VAL A CA 1
ATOM 5655 C C . VAL A 1 891 ? 141.990 160.386 109.722 1.00 28.71 891 VAL A C 1
ATOM 5656 O O . VAL A 1 891 ? 141.251 161.134 109.081 1.00 28.71 891 VAL A O 1
ATOM 5660 N N . LEU A 1 892 ? 141.582 159.798 110.842 1.00 20.54 892 LEU A N 1
ATOM 5661 C CA . LEU A 1 892 ? 140.172 159.731 111.191 1.00 20.54 892 LEU A CA 1
ATOM 5662 C C . LEU A 1 892 ? 140.030 159.520 112.684 1.00 20.54 892 LEU A C 1
ATOM 5663 O O . LEU A 1 892 ? 140.619 158.593 113.240 1.00 20.54 892 LEU A O 1
ATOM 5668 N N . PHE A 1 893 ? 139.239 160.379 113.313 1.00 14.95 893 PHE A N 1
ATOM 5669 C CA . PHE A 1 893 ? 138.820 160.219 114.691 1.00 14.95 893 PHE A CA 1
ATOM 5670 C C . PHE A 1 893 ? 137.682 159.229 114.777 1.00 14.95 893 PHE A C 1
ATOM 5671 O O . PHE A 1 893 ? 136.780 159.243 113.943 1.00 14.95 893 PHE A O 1
ATOM 5679 N N . ASP A 1 894 ? 137.731 158.359 115.777 1.00 25.63 894 ASP A N 1
ATOM 5680 C CA . ASP A 1 894 ? 136.697 157.348 115.928 1.00 25.63 894 ASP A CA 1
ATOM 5681 C C . ASP A 1 894 ? 135.340 157.949 116.255 1.00 25.63 894 ASP A C 1
ATOM 5682 O O . ASP A 1 894 ? 134.435 157.916 115.428 1.00 25.63 894 ASP A O 1
ATOM 5687 N N . MET A 1 895 ? 135.190 158.541 117.427 1.00 25.50 895 MET A N 1
ATOM 5688 C CA . MET A 1 895 ? 133.872 158.951 117.887 1.00 25.50 895 MET A CA 1
ATOM 5689 C C . MET A 1 895 ? 133.545 160.372 117.479 1.00 25.50 895 MET A C 1
ATOM 5690 O O . MET A 1 895 ? 133.079 161.158 118.282 1.00 25.50 895 MET A O 1
ATOM 5695 N N . LEU A 1 896 ? 133.750 160.709 116.224 1.00 24.13 896 LEU A N 1
ATOM 5696 C CA . LEU A 1 896 ? 133.231 161.941 115.664 1.00 24.13 896 LEU A CA 1
ATOM 5697 C C . LEU A 1 896 ? 132.593 161.570 114.347 1.00 24.13 896 LEU A C 1
ATOM 5698 O O . LEU A 1 896 ? 133.138 160.757 113.608 1.00 24.13 896 LEU A O 1
ATOM 5703 N N . THR A 1 897 ? 131.450 162.153 114.048 1.00 31.42 897 THR A N 1
ATOM 5704 C CA . THR A 1 897 ? 130.739 161.717 112.866 1.00 31.42 897 THR A CA 1
ATOM 5705 C C . THR A 1 897 ? 131.347 162.306 111.600 1.00 31.42 897 THR A C 1
ATOM 5706 O O . THR A 1 897 ? 132.230 163.158 111.651 1.00 31.42 897 THR A O 1
ATOM 5710 N N . VAL A 1 898 ? 130.842 161.837 110.452 1.00 28.76 898 VAL A N 1
ATOM 5711 C CA . VAL A 1 898 ? 131.450 162.111 109.147 1.00 28.76 898 VAL A CA 1
ATOM 5712 C C . VAL A 1 898 ? 131.389 163.592 108.809 1.00 28.76 898 VAL A C 1
ATOM 5713 O O . VAL A 1 898 ? 132.336 164.156 108.253 1.00 28.76 898 VAL A O 1
ATOM 5717 N N . ASP A 1 899 ? 130.298 164.254 109.169 1.00 34.41 899 ASP A N 1
ATOM 5718 C CA . ASP A 1 899 ? 130.183 165.681 108.904 1.00 34.41 899 ASP A CA 1
ATOM 5719 C C . ASP A 1 899 ? 131.155 166.482 109.757 1.00 34.41 899 ASP A C 1
ATOM 5720 O O . ASP A 1 899 ? 131.727 167.481 109.296 1.00 34.41 899 ASP A O 1
ATOM 5725 N N . GLU A 1 900 ? 131.386 166.041 110.988 1.00 31.96 900 GLU A N 1
ATOM 5726 C CA . GLU A 1 900 ? 132.274 166.786 111.857 1.00 31.96 900 GLU A CA 1
ATOM 5727 C C . GLU A 1 900 ? 133.737 166.626 111.472 1.00 31.96 900 GLU A C 1
ATOM 5728 O O . GLU A 1 900 ? 134.539 167.474 111.840 1.00 31.96 900 GLU A O 1
ATOM 5734 N N . HIS A 1 901 ? 134.102 165.604 110.698 1.00 20.78 901 HIS A N 1
ATOM 5735 C CA . HIS A 1 901 ? 135.474 165.522 110.210 1.00 20.78 901 HIS A CA 1
ATOM 5736 C C . HIS A 1 901 ? 135.754 166.567 109.155 1.00 20.78 901 HIS A C 1
ATOM 5737 O O . HIS A 1 901 ? 136.829 167.169 109.148 1.00 20.78 901 HIS A O 1
ATOM 5744 N N . VAL A 1 902 ? 134.820 166.774 108.236 1.00 27.73 902 VAL A N 1
ATOM 5745 C CA . VAL A 1 902 ? 135.009 167.810 107.234 1.00 27.73 902 VAL A CA 1
ATOM 5746 C C . VAL A 1 902 ? 134.964 169.181 107.888 1.00 27.73 902 VAL A C 1
ATOM 5747 O O . VAL A 1 902 ? 135.749 170.068 107.545 1.00 27.73 902 VAL A O 1
ATOM 5751 N N . TRP A 1 903 ? 134.106 169.345 108.897 1.00 27.46 903 TRP A N 1
ATOM 5752 C CA . TRP A 1 903 ? 134.072 170.591 109.656 1.00 27.46 903 TRP A CA 1
ATOM 5753 C C . TRP A 1 903 ? 135.380 170.838 110.408 1.00 27.46 903 TRP A C 1
ATOM 5754 O O . TRP A 1 903 ? 135.935 171.941 110.364 1.00 27.46 903 TRP A O 1
ATOM 5765 N N . PHE A 1 904 ? 135.906 169.807 111.067 1.00 14.40 904 PHE A N 1
ATOM 5766 C CA . PHE A 1 904 ? 137.102 169.942 111.886 1.00 14.40 904 PHE A CA 1
ATOM 5767 C C . PHE A 1 904 ? 138.330 170.200 111.032 1.00 14.40 904 PHE A C 1
ATOM 5768 O O . PHE A 1 904 ? 139.067 171.151 111.280 1.00 14.40 904 PHE A O 1
ATOM 5776 N N . TYR A 1 905 ? 138.546 169.405 109.985 1.00 12.42 905 TYR A N 1
ATOM 5777 C CA . TYR A 1 905 ? 139.687 169.646 109.115 1.00 12.42 905 TYR A CA 1
ATOM 5778 C C . TYR A 1 905 ? 139.462 170.787 108.143 1.00 12.42 905 TYR A C 1
ATOM 5779 O O . TYR A 1 905 ? 140.388 171.135 107.414 1.00 12.42 905 TYR A O 1
ATOM 5788 N N . GLY A 1 906 ? 138.267 171.366 108.092 1.00 30.86 906 GLY A N 1
ATOM 5789 C CA . GLY A 1 906 ? 138.078 172.599 107.364 1.00 30.86 906 GLY A CA 1
ATOM 5790 C C . GLY A 1 906 ? 138.455 173.803 108.194 1.00 30.86 906 GLY A C 1
ATOM 5791 O O . GLY A 1 906 ? 139.184 174.673 107.714 1.00 30.86 906 GLY A O 1
ATOM 5792 N N . ARG A 1 907 ? 137.984 173.866 109.443 1.00 34.46 907 ARG A N 1
ATOM 5793 C CA . ARG A 1 907 ? 138.285 175.024 110.272 1.00 34.46 907 ARG A CA 1
ATOM 5794 C C . ARG A 1 907 ? 139.729 175.044 110.745 1.00 34.46 907 ARG A C 1
ATOM 5795 O O . ARG A 1 907 ? 140.237 176.112 111.082 1.00 34.46 907 ARG A O 1
ATOM 5803 N N . LEU A 1 908 ? 140.397 173.898 110.785 1.00 22.31 908 LEU A N 1
ATOM 5804 C CA . LEU A 1 908 ? 141.777 173.807 111.233 1.00 22.31 908 LEU A CA 1
ATOM 5805 C C . LEU A 1 908 ? 142.759 174.245 110.163 1.00 22.31 908 LEU A C 1
ATOM 5806 O O . LEU A 1 908 ? 143.937 174.448 110.462 1.00 22.31 908 LEU A O 1
ATOM 5811 N N . LYS A 1 909 ? 142.302 174.436 108.936 1.00 33.43 909 LYS A N 1
ATOM 5812 C CA . LYS A 1 909 ? 143.201 174.590 107.805 1.00 33.43 909 LYS A CA 1
ATOM 5813 C C . LYS A 1 909 ? 142.873 175.913 107.118 1.00 33.43 909 LYS A C 1
ATOM 5814 O O . LYS A 1 909 ? 142.514 175.956 105.939 1.00 33.43 909 LYS A O 1
ATOM 5820 N N . GLY A 1 910 ? 142.880 177.004 107.873 1.00 38.69 910 GLY A N 1
ATOM 5821 C CA . GLY A 1 910 ? 142.557 178.259 107.235 1.00 38.69 910 GLY A CA 1
ATOM 5822 C C . GLY A 1 910 ? 141.108 178.655 107.378 1.00 38.69 910 GLY A C 1
ATOM 5823 O O . GLY A 1 910 ? 140.742 179.324 108.344 1.00 38.69 910 GLY A O 1
ATOM 5824 N N . LEU A 1 911 ? 140.301 178.222 106.406 1.00 53.46 911 LEU A N 1
ATOM 5825 C CA . LEU A 1 911 ? 138.966 178.683 106.026 1.00 53.46 911 LEU A CA 1
ATOM 5826 C C . LEU A 1 911 ? 138.045 179.163 107.136 1.00 53.46 911 LEU A C 1
ATOM 5827 O O . LEU A 1 911 ? 137.899 178.497 108.161 1.00 53.46 911 LEU A O 1
ATOM 5832 N N . SER A 1 912 ? 137.416 180.315 106.930 1.00 59.40 912 SER A N 1
ATOM 5833 C CA . SER A 1 912 ? 136.566 180.937 107.930 1.00 59.40 912 SER A CA 1
ATOM 5834 C C . SER A 1 912 ? 135.274 180.150 108.117 1.00 59.40 912 SER A C 1
ATOM 5835 O O . SER A 1 912 ? 134.974 179.205 107.388 1.00 59.40 912 SER A O 1
ATOM 5838 N N . ALA A 1 913 ? 134.486 180.576 109.099 1.00 58.09 913 ALA A N 1
ATOM 5839 C CA . ALA A 1 913 ? 133.365 179.781 109.581 1.00 58.09 913 ALA A CA 1
ATOM 5840 C C . ALA A 1 913 ? 132.127 179.875 108.705 1.00 58.09 913 ALA A C 1
ATOM 5841 O O . ALA A 1 913 ? 131.116 179.249 109.032 1.00 58.09 913 ALA A O 1
ATOM 5843 N N . ALA A 1 914 ? 132.167 180.634 107.616 1.00 55.72 914 ALA A N 1
ATOM 5844 C CA . ALA A 1 914 ? 131.051 180.682 106.683 1.00 55.72 914 ALA A CA 1
ATOM 5845 C C . ALA A 1 914 ? 131.379 180.090 105.324 1.00 55.72 914 ALA A C 1
ATOM 5846 O O . ALA A 1 914 ? 130.478 179.605 104.642 1.00 55.72 914 ALA A O 1
ATOM 5848 N N . VAL A 1 915 ? 132.651 180.103 104.926 1.00 55.85 915 VAL A N 1
ATOM 5849 C CA . VAL A 1 915 ? 133.052 179.546 103.638 1.00 55.85 915 VAL A CA 1
ATOM 5850 C C . VAL A 1 915 ? 133.147 178.029 103.696 1.00 55.85 915 VAL A C 1
ATOM 5851 O O . VAL A 1 915 ? 133.187 177.369 102.651 1.00 55.85 915 VAL A O 1
ATOM 5855 N N . VAL A 1 916 ? 133.136 177.450 104.900 1.00 55.90 916 VAL A N 1
ATOM 5856 C CA . VAL A 1 916 ? 133.229 176.003 105.072 1.00 55.90 916 VAL A CA 1
ATOM 5857 C C . VAL A 1 916 ? 131.894 175.321 104.804 1.00 55.90 916 VAL A C 1
ATOM 5858 O O . VAL A 1 916 ? 131.840 174.090 104.686 1.00 55.90 916 VAL A O 1
ATOM 5862 N N . GLY A 1 917 ? 130.821 176.099 104.663 1.00 60.20 917 GLY A N 1
ATOM 5863 C CA . GLY A 1 917 ? 129.470 175.602 104.507 1.00 60.20 917 GLY A CA 1
ATOM 5864 C C . GLY A 1 917 ? 129.225 174.692 103.318 1.00 60.20 917 GLY A C 1
ATOM 5865 O O . GLY A 1 917 ? 128.848 173.530 103.484 1.00 60.20 917 GLY A O 1
ATOM 5866 N N . PRO A 1 918 ? 129.416 175.195 102.092 1.00 59.68 918 PRO A N 1
ATOM 5867 C CA . PRO A 1 918 ? 129.241 174.330 100.913 1.00 59.68 918 PRO A CA 1
ATOM 5868 C C . PRO A 1 918 ? 130.305 173.258 100.760 1.00 59.68 918 PRO A C 1
ATOM 5869 O O . PRO A 1 918 ? 130.127 172.365 99.921 1.00 59.68 918 PRO A O 1
ATOM 5873 N N . GLU A 1 919 ? 131.401 173.326 101.523 1.00 53.73 919 GLU A N 1
ATOM 5874 C CA . GLU A 1 919 ? 132.470 172.338 101.413 1.00 53.73 919 GLU A CA 1
ATOM 5875 C C . GLU A 1 919 ? 132.006 170.960 101.857 1.00 53.73 919 GLU A C 1
ATOM 5876 O O . GLU A 1 919 ? 132.370 169.952 101.238 1.00 53.73 919 GLU A O 1
ATOM 5882 N N . GLN A 1 920 ? 131.208 170.901 102.928 1.00 50.54 920 GLN A N 1
ATOM 5883 C CA . GLN A 1 920 ? 130.644 169.632 103.376 1.00 50.54 920 GLN A CA 1
ATOM 5884 C C . GLN A 1 920 ? 129.715 169.051 102.326 1.00 50.54 920 GLN A C 1
ATOM 5885 O O . GLN A 1 920 ? 129.740 167.844 102.069 1.00 50.54 920 GLN A O 1
ATOM 5891 N N . ASP A 1 921 ? 128.919 169.909 101.686 1.00 60.59 921 ASP A N 1
ATOM 5892 C CA . ASP A 1 921 ? 128.038 169.471 100.611 1.00 60.59 921 ASP A CA 1
ATOM 5893 C C . ASP A 1 921 ? 128.836 168.909 99.445 1.00 60.59 921 ASP A C 1
ATOM 5894 O O . ASP A 1 921 ? 128.522 167.830 98.931 1.00 60.59 921 ASP A O 1
ATOM 5899 N N . ARG A 1 922 ? 129.919 169.593 99.073 1.00 56.61 922 ARG A N 1
ATOM 5900 C CA . ARG A 1 922 ? 130.701 169.205 97.905 1.00 56.61 922 ARG A CA 1
ATOM 5901 C C . ARG A 1 922 ? 131.456 167.903 98.138 1.00 56.61 922 ARG A C 1
ATOM 5902 O O . ARG A 1 922 ? 131.454 167.016 97.277 1.00 56.61 922 ARG A O 1
ATOM 5910 N N . LEU A 1 923 ? 132.101 167.761 99.299 1.00 52.02 923 LEU A N 1
ATOM 5911 C CA . LEU A 1 923 ? 132.805 166.513 99.588 1.00 52.02 923 LEU A CA 1
ATOM 5912 C C . LEU A 1 923 ? 131.847 165.351 99.799 1.00 52.02 923 LEU A C 1
ATOM 5913 O O . LEU A 1 923 ? 132.009 164.303 99.171 1.00 52.02 923 LEU A O 1
ATOM 5918 N N . LEU A 1 924 ? 130.818 165.521 100.641 1.00 52.39 924 LEU A N 1
ATOM 5919 C CA . LEU A 1 924 ? 129.869 164.439 100.895 1.00 52.39 924 LEU A CA 1
ATOM 5920 C C . LEU A 1 924 ? 129.033 164.084 99.674 1.00 52.39 924 LEU A C 1
ATOM 5921 O O . LEU A 1 924 ? 128.440 163.002 99.640 1.00 52.39 924 LEU A O 1
ATOM 5926 N N . GLN A 1 925 ? 128.973 164.961 98.674 1.00 59.80 925 GLN A N 1
ATOM 5927 C CA . GLN A 1 925 ? 128.375 164.589 97.406 1.00 59.80 925 GLN A CA 1
ATOM 5928 C C . GLN A 1 925 ? 129.371 163.870 96.508 1.00 59.80 925 GLN A C 1
ATOM 5929 O O . GLN A 1 925 ? 129.007 162.910 95.824 1.00 59.80 925 GLN A O 1
ATOM 5935 N N . ASP A 1 926 ? 130.632 164.310 96.504 1.00 59.05 926 ASP A N 1
ATOM 5936 C CA . ASP A 1 926 ? 131.592 163.790 95.540 1.00 59.05 926 ASP A CA 1
ATOM 5937 C C . ASP A 1 926 ? 132.208 162.470 95.962 1.00 59.05 926 ASP A C 1
ATOM 5938 O O . ASP A 1 926 ? 132.755 161.765 95.112 1.00 59.05 926 ASP A O 1
ATOM 5943 N N . VAL A 1 927 ? 132.156 162.123 97.243 1.00 52.43 927 VAL A N 1
ATOM 5944 C CA . VAL A 1 927 ? 132.687 160.838 97.666 1.00 52.43 927 VAL A CA 1
ATOM 5945 C C . VAL A 1 927 ? 131.591 159.774 97.640 1.00 52.43 927 VAL A C 1
ATOM 5946 O O . VAL A 1 927 ? 131.891 158.585 97.472 1.00 52.43 927 VAL A O 1
ATOM 5950 N N . GLY A 1 928 ? 130.325 160.176 97.718 1.00 56.84 928 GLY A N 1
ATOM 5951 C CA . GLY A 1 928 ? 129.218 159.242 97.741 1.00 56.84 928 GLY A CA 1
ATOM 5952 C C . GLY A 1 928 ? 128.781 158.880 99.143 1.00 56.84 928 GLY A C 1
ATOM 5953 O O . GLY A 1 928 ? 128.683 157.700 99.486 1.00 56.84 928 GLY A O 1
ATOM 5954 N N . LEU A 1 929 ? 128.514 159.889 99.968 1.00 52.77 929 LEU A N 1
ATOM 5955 C CA . LEU A 1 929 ? 128.293 159.650 101.386 1.00 52.77 929 LEU A CA 1
ATOM 5956 C C . LEU A 1 929 ? 127.219 160.556 101.978 1.00 52.77 929 LEU A C 1
ATOM 5957 O O . LEU A 1 929 ? 127.039 160.554 103.199 1.00 52.77 929 LEU A O 1
ATOM 5962 N N . VAL A 1 930 ? 126.463 161.289 101.155 1.00 53.85 930 VAL A N 1
ATOM 5963 C CA . VAL A 1 930 ? 125.581 162.341 101.664 1.00 53.85 930 VAL A CA 1
ATOM 5964 C C . VAL A 1 930 ? 124.398 161.780 102.453 1.00 53.85 930 VAL A C 1
ATOM 5965 O O . VAL A 1 930 ? 123.807 162.492 103.271 1.00 53.85 930 VAL A O 1
ATOM 5969 N N . SER A 1 931 ? 124.062 160.505 102.265 1.00 58.85 931 SER A N 1
ATOM 5970 C CA . SER A 1 931 ? 123.018 159.900 103.081 1.00 58.85 931 SER A CA 1
ATOM 5971 C C . SER A 1 931 ? 123.497 159.679 104.509 1.00 58.85 931 SER A C 1
ATOM 5972 O O . SER A 1 931 ? 122.812 160.048 105.468 1.00 58.85 931 SER A O 1
ATOM 5975 N N . LYS A 1 932 ? 124.675 159.086 104.671 1.00 53.37 932 LYS A N 1
ATOM 5976 C CA . LYS A 1 932 ? 125.192 158.734 105.992 1.00 53.37 932 LYS A CA 1
ATOM 5977 C C . LYS A 1 932 ? 126.070 159.829 106.574 1.00 53.37 932 LYS A C 1
ATOM 5978 O O . LYS A 1 932 ? 127.161 159.563 107.059 1.00 53.37 932 LYS A O 1
ATOM 5984 N N . GLN A 1 933 ? 125.597 161.066 106.578 1.00 55.87 933 GLN A N 1
ATOM 5985 C CA . GLN A 1 933 ? 126.393 162.162 107.099 1.00 55.87 933 GLN A CA 1
ATOM 5986 C C . GLN A 1 933 ? 126.122 162.424 108.572 1.00 55.87 933 GLN A C 1
ATOM 5987 O O . GLN A 1 933 ? 126.349 163.534 109.055 1.00 55.87 933 GLN A O 1
ATOM 5993 N N . SER A 1 934 ? 125.655 161.411 109.300 1.00 53.93 934 SER A N 1
ATOM 5994 C CA . SER A 1 934 ? 125.505 161.494 110.746 1.00 53.93 934 SER A CA 1
ATOM 5995 C C . SER A 1 934 ? 125.928 160.202 111.433 1.00 53.93 934 SER A C 1
ATOM 5996 O O . SER A 1 934 ? 125.530 159.965 112.575 1.00 53.93 934 SER A O 1
ATOM 5999 N N . VAL A 1 935 ? 126.713 159.370 110.779 1.00 41.53 935 VAL A N 1
ATOM 6000 C CA . VAL A 1 935 ? 127.223 158.138 111.365 1.00 41.53 935 VAL A CA 1
ATOM 6001 C C . VAL A 1 935 ? 128.600 158.383 111.950 1.00 41.53 935 VAL A C 1
ATOM 6002 O O . VAL A 1 935 ? 129.420 159.082 111.356 1.00 41.53 935 VAL A O 1
ATOM 6006 N N . GLN A 1 936 ? 128.856 157.830 113.124 1.00 27.70 936 GLN A N 1
ATOM 6007 C CA . GLN A 1 936 ? 130.201 157.860 113.656 1.00 27.70 936 GLN A CA 1
ATOM 6008 C C . GLN A 1 936 ? 131.065 156.940 112.825 1.00 27.70 936 GLN A C 1
ATOM 6009 O O . GLN A 1 936 ? 130.605 155.909 112.344 1.00 27.70 936 GLN A O 1
ATOM 6015 N N . THR A 1 937 ? 132.330 157.294 112.667 1.00 27.83 937 THR A N 1
ATOM 6016 C CA . THR A 1 937 ? 133.180 156.571 111.743 1.00 27.83 937 THR A CA 1
ATOM 6017 C C . THR A 1 937 ? 133.805 155.346 112.350 1.00 27.83 937 THR A C 1
ATOM 6018 O O . THR A 1 937 ? 134.762 154.819 111.790 1.00 27.83 937 THR A O 1
ATOM 6022 N N . ARG A 1 938 ? 133.332 154.903 113.501 1.00 35.89 938 ARG A N 1
ATOM 6023 C CA . ARG A 1 938 ? 133.482 153.498 113.825 1.00 35.89 938 ARG A CA 1
ATOM 6024 C C . ARG A 1 938 ? 132.615 152.651 112.914 1.00 35.89 938 ARG A C 1
ATOM 6025 O O . ARG A 1 938 ? 133.041 151.591 112.445 1.00 35.89 938 ARG A O 1
ATOM 6033 N N . HIS A 1 939 ? 131.409 153.119 112.630 1.00 31.99 939 HIS A N 1
ATOM 6034 C CA . HIS A 1 939 ? 130.410 152.324 111.934 1.00 31.99 939 HIS A CA 1
ATOM 6035 C C . HIS A 1 939 ? 130.482 152.585 110.433 1.00 31.99 939 HIS A C 1
ATOM 6036 O O . HIS A 1 939 ? 129.523 153.010 109.803 1.00 31.99 939 HIS A O 1
ATOM 6043 N N . LEU A 1 940 ? 131.654 152.339 109.866 1.00 32.79 940 LEU A N 1
ATOM 6044 C CA . LEU A 1 940 ? 131.856 152.484 108.434 1.00 32.79 940 LEU A CA 1
ATOM 6045 C C . LEU A 1 940 ? 132.727 151.335 107.960 1.00 32.79 940 LEU A C 1
ATOM 6046 O O . LEU A 1 940 ? 133.608 150.870 108.683 1.00 32.79 940 LEU A O 1
ATOM 6051 N N . SER A 1 941 ? 132.463 150.870 106.747 1.00 40.28 941 SER A N 1
ATOM 6052 C CA . SER A 1 941 ? 133.187 149.727 106.216 1.00 40.28 941 SER A CA 1
ATOM 6053 C C . SER A 1 941 ? 134.610 150.119 105.868 1.00 40.28 941 SER A C 1
ATOM 6054 O O . SER A 1 941 ? 134.859 151.212 105.367 1.00 40.28 941 SER A O 1
ATOM 6057 N N . GLY A 1 942 ? 135.541 149.198 106.082 1.00 49.38 942 GLY A N 1
ATOM 6058 C CA . GLY A 1 942 ? 136.965 149.481 106.017 1.00 49.38 942 GLY A CA 1
ATOM 6059 C C . GLY A 1 942 ? 137.560 149.982 104.714 1.00 49.38 942 GLY A C 1
ATOM 6060 O O . GLY A 1 942 ? 138.765 150.232 104.644 1.00 49.38 942 GLY A O 1
ATOM 6061 N N . GLY A 1 943 ? 136.743 150.121 103.678 1.00 49.67 943 GLY A N 1
ATOM 6062 C CA . GLY A 1 943 ? 137.172 150.743 102.450 1.00 49.67 943 GLY A CA 1
ATOM 6063 C C . GLY A 1 943 ? 136.375 151.996 102.188 1.00 49.67 943 GLY A C 1
ATOM 6064 O O . GLY A 1 943 ? 136.639 152.726 101.237 1.00 49.67 943 GLY A O 1
ATOM 6065 N N . MET A 1 944 ? 135.379 152.246 103.022 1.00 42.46 944 MET A N 1
ATOM 6066 C CA . MET A 1 944 ? 134.676 153.516 102.947 1.00 42.46 944 MET A CA 1
ATOM 6067 C C . MET A 1 944 ? 135.421 154.571 103.742 1.00 42.46 944 MET A C 1
ATOM 6068 O O . MET A 1 944 ? 135.411 155.752 103.376 1.00 42.46 944 MET A O 1
ATOM 6073 N N . GLN A 1 945 ? 136.126 154.151 104.793 1.00 36.52 945 GLN A N 1
ATOM 6074 C CA . GLN A 1 945 ? 136.947 155.089 105.538 1.00 36.52 945 GLN A CA 1
ATOM 6075 C C . GLN A 1 945 ? 138.107 155.575 104.691 1.00 36.52 945 GLN A C 1
ATOM 6076 O O . GLN A 1 945 ? 138.400 156.765 104.680 1.00 36.52 945 GLN A O 1
ATOM 6082 N N . ARG A 1 946 ? 138.795 154.668 103.995 1.00 31.66 946 ARG A N 1
ATOM 6083 C CA . ARG A 1 946 ? 139.946 155.079 103.197 1.00 31.66 946 ARG A CA 1
ATOM 6084 C C . ARG A 1 946 ? 139.536 155.931 102.005 1.00 31.66 946 ARG A C 1
ATOM 6085 O O . ARG A 1 946 ? 140.310 156.774 101.552 1.00 31.66 946 ARG A O 1
ATOM 6093 N N . LYS A 1 947 ? 138.309 155.783 101.523 1.00 36.50 947 LYS A N 1
ATOM 6094 C CA . LYS A 1 947 ? 137.839 156.689 100.489 1.00 36.50 947 LYS A CA 1
ATOM 6095 C C . LYS A 1 947 ? 137.294 157.992 101.073 1.00 36.50 947 LYS A C 1
ATOM 6096 O O . LYS A 1 947 ? 137.219 158.991 100.356 1.00 36.50 947 LYS A O 1
ATOM 6102 N N . LEU A 1 948 ? 137.019 158.057 102.377 1.00 29.02 948 LEU A N 1
ATOM 6103 C CA . LEU A 1 948 ? 136.817 159.385 102.962 1.00 29.02 948 LEU A CA 1
ATOM 6104 C C . LEU A 1 948 ? 138.137 160.057 103.323 1.00 29.02 948 LEU A C 1
ATOM 6105 O O . LEU A 1 948 ? 138.335 161.236 103.026 1.00 29.02 948 LEU A O 1
ATOM 6110 N N . SER A 1 949 ? 139.079 159.316 103.893 1.00 23.40 949 SER A N 1
ATOM 6111 C CA . SER A 1 949 ? 140.347 159.842 104.376 1.00 23.40 949 SER A CA 1
ATOM 6112 C C . SER A 1 949 ? 141.276 160.301 103.277 1.00 23.40 949 SER A C 1
ATOM 6113 O O . SER A 1 949 ? 142.344 160.824 103.585 1.00 23.40 949 SER A O 1
ATOM 6116 N N . VAL A 1 950 ? 140.940 160.037 102.019 1.00 30.34 950 VAL A N 1
ATOM 6117 C CA . VAL A 1 950 ? 141.638 160.619 100.888 1.00 30.34 950 VAL A CA 1
ATOM 6118 C C . VAL A 1 950 ? 140.845 161.793 100.344 1.00 30.34 950 VAL A C 1
ATOM 6119 O O . VAL A 1 950 ? 141.355 162.550 99.510 1.00 30.34 950 VAL A O 1
ATOM 6123 N N . ALA A 1 951 ? 139.624 161.999 100.817 1.00 29.67 951 ALA A N 1
ATOM 6124 C CA . ALA A 1 951 ? 138.874 163.160 100.380 1.00 29.67 951 ALA A CA 1
ATOM 6125 C C . ALA A 1 951 ? 139.094 164.360 101.270 1.00 29.67 951 ALA A C 1
ATOM 6126 O O . ALA A 1 951 ? 138.823 165.477 100.837 1.00 29.67 951 ALA A O 1
ATOM 6128 N N . ILE A 1 952 ? 139.610 164.178 102.477 1.00 26.89 952 ILE A N 1
ATOM 6129 C CA . ILE A 1 952 ? 139.928 165.303 103.339 1.00 26.89 952 ILE A CA 1
ATOM 6130 C C . ILE A 1 952 ? 141.412 165.630 103.270 1.00 26.89 952 ILE A C 1
ATOM 6131 O O . ILE A 1 952 ? 141.976 166.180 104.209 1.00 26.89 952 ILE A O 1
ATOM 6136 N N . ALA A 1 953 ? 142.052 165.262 102.166 1.00 27.44 953 ALA A N 1
ATOM 6137 C CA . ALA A 1 953 ? 143.289 165.866 101.731 1.00 27.44 953 ALA A CA 1
ATOM 6138 C C . ALA A 1 953 ? 143.044 166.972 100.732 1.00 27.44 953 ALA A C 1
ATOM 6139 O O . ALA A 1 953 ? 143.905 167.834 100.568 1.00 27.44 953 ALA A O 1
ATOM 6141 N N . PHE A 1 954 ? 141.883 166.983 100.090 1.00 33.80 954 PHE A N 1
ATOM 6142 C CA . PHE A 1 954 ? 141.537 167.986 99.094 1.00 33.80 954 PHE A CA 1
ATOM 6143 C C . PHE A 1 954 ? 140.744 169.153 99.651 1.00 33.80 954 PHE A C 1
ATOM 6144 O O . PHE A 1 954 ? 140.319 170.001 98.866 1.00 33.80 954 PHE A O 1
ATOM 6152 N N . VAL A 1 955 ? 140.495 169.209 100.960 1.00 34.46 955 VAL A N 1
ATOM 6153 C CA . VAL A 1 955 ? 139.666 170.279 101.503 1.00 34.46 955 VAL A CA 1
ATOM 6154 C C . VAL A 1 955 ? 140.424 171.593 101.461 1.00 34.46 955 VAL A C 1
ATOM 6155 O O . VAL A 1 955 ? 141.659 171.627 101.468 1.00 34.46 955 VAL A O 1
ATOM 6159 N N . GLY A 1 956 ? 139.681 172.689 101.403 1.00 39.99 956 GLY A N 1
ATOM 6160 C CA . GLY A 1 956 ? 140.315 173.987 101.391 1.00 39.99 956 GLY A CA 1
ATOM 6161 C C . GLY A 1 956 ? 141.020 174.354 100.108 1.00 39.99 956 GLY A C 1
ATOM 6162 O O . GLY A 1 956 ? 141.881 175.237 100.124 1.00 39.99 956 GLY A O 1
ATOM 6163 N N . GLY A 1 957 ? 140.683 173.700 98.998 1.00 47.34 957 GLY A N 1
ATOM 6164 C CA . GLY A 1 957 ? 141.214 174.061 97.696 1.00 47.34 957 GLY A CA 1
ATOM 6165 C C . GLY A 1 957 ? 142.705 173.871 97.517 1.00 47.34 957 GLY A C 1
ATOM 6166 O O . GLY A 1 957 ? 143.404 174.797 97.102 1.00 47.34 957 GLY A O 1
ATOM 6167 N N . SER A 1 958 ? 143.206 172.688 97.846 1.00 40.71 958 SER A N 1
ATOM 6168 C CA . SER A 1 958 ? 144.628 172.435 97.737 1.00 40.71 958 SER A CA 1
ATOM 6169 C C . SER A 1 958 ? 145.039 172.259 96.281 1.00 40.71 958 SER A C 1
ATOM 6170 O O . SER A 1 958 ? 144.223 171.966 95.409 1.00 40.71 958 SER A O 1
ATOM 6173 N N . GLN A 1 959 ? 146.331 172.454 96.023 1.00 43.71 959 GLN A N 1
ATOM 6174 C CA . GLN A 1 959 ? 146.867 172.392 94.669 1.00 43.71 959 GLN A CA 1
ATOM 6175 C C . GLN A 1 959 ? 148.072 171.492 94.504 1.00 43.71 959 GLN A C 1
ATOM 6176 O O . GLN A 1 959 ? 148.367 171.107 93.371 1.00 43.71 959 GLN A O 1
ATOM 6182 N N . VAL A 1 960 ? 148.804 171.183 95.564 1.00 35.64 960 VAL A N 1
ATOM 6183 C CA . VAL A 1 960 ? 150.081 170.502 95.425 1.00 35.64 960 VAL A CA 1
ATOM 6184 C C . VAL A 1 960 ? 149.884 169.237 96.270 1.00 35.64 960 VAL A C 1
ATOM 6185 O O . VAL A 1 960 ? 150.654 168.929 97.177 1.00 35.64 960 VAL A O 1
ATOM 6189 N N . VAL A 1 961 ? 148.730 168.596 96.101 1.00 30.24 961 VAL A N 1
ATOM 6190 C CA . VAL A 1 961 ? 148.324 167.492 96.968 1.00 30.24 961 VAL A CA 1
ATOM 6191 C C . VAL A 1 961 ? 149.265 166.306 96.817 1.00 30.24 961 VAL A C 1
ATOM 6192 O O . VAL A 1 961 ? 149.349 165.706 95.743 1.00 30.24 961 VAL A O 1
ATOM 6196 N N . ILE A 1 962 ? 149.957 165.940 97.892 1.00 28.75 962 ILE A N 1
ATOM 6197 C CA . ILE A 1 962 ? 150.813 164.756 97.908 1.00 28.75 962 ILE A CA 1
ATOM 6198 C C . ILE A 1 962 ? 149.995 163.592 98.440 1.00 28.75 962 ILE A C 1
ATOM 6199 O O . ILE A 1 962 ? 149.669 163.559 99.625 1.00 28.75 962 ILE A O 1
ATOM 6204 N N . LEU A 1 963 ? 149.658 162.633 97.595 1.00 30.92 963 LEU A N 1
ATOM 6205 C CA . LEU A 1 963 ? 149.072 161.425 98.148 1.00 30.92 963 LEU A CA 1
ATOM 6206 C C . LEU A 1 963 ? 150.171 160.428 98.427 1.00 30.92 963 LEU A C 1
ATOM 6207 O O . LEU A 1 963 ? 151.307 160.607 98.015 1.00 30.92 963 LEU A O 1
ATOM 6212 N N . ASP A 1 964 ? 149.839 159.375 99.153 1.00 38.45 964 ASP A N 1
ATOM 6213 C CA . ASP A 1 964 ? 150.875 158.431 99.557 1.00 38.45 964 ASP A CA 1
ATOM 6214 C C . ASP A 1 964 ? 150.242 157.057 99.756 1.00 38.45 964 ASP A C 1
ATOM 6215 O O . ASP A 1 964 ? 149.789 156.743 100.854 1.00 38.45 964 ASP A O 1
ATOM 6220 N N . GLU A 1 965 ? 150.288 156.236 98.711 1.00 46.07 965 GLU A N 1
ATOM 6221 C CA . GLU A 1 965 ? 149.704 154.901 98.617 1.00 46.07 965 GLU A CA 1
ATOM 6222 C C . GLU A 1 965 ? 148.215 155.012 98.908 1.00 46.07 965 GLU A C 1
ATOM 6223 O O . GLU A 1 965 ? 147.781 154.666 100.007 1.00 46.07 965 GLU A O 1
ATOM 6229 N N . PRO A 1 966 ? 147.413 155.588 98.023 1.00 39.17 966 PRO A N 1
ATOM 6230 C CA . PRO A 1 966 ? 146.014 155.805 98.384 1.00 39.17 966 PRO A CA 1
ATOM 6231 C C . PRO A 1 966 ? 145.056 154.690 98.023 1.00 39.17 966 PRO A C 1
ATOM 6232 O O . PRO A 1 966 ? 143.891 154.986 97.756 1.00 39.17 966 PRO A O 1
ATOM 6236 N N . THR A 1 967 ? 145.480 153.427 98.061 1.00 47.62 967 THR A N 1
ATOM 6237 C CA . THR A 1 967 ? 144.565 152.316 97.813 1.00 47.62 967 THR A CA 1
ATOM 6238 C C . THR A 1 967 ? 144.861 151.063 98.623 1.00 47.62 967 THR A C 1
ATOM 6239 O O . THR A 1 967 ? 144.282 150.020 98.308 1.00 47.62 967 THR A O 1
ATOM 6243 N N . ALA A 1 968 ? 145.755 151.093 99.604 1.00 47.43 968 ALA A N 1
ATOM 6244 C CA . ALA A 1 968 ? 146.240 149.859 100.209 1.00 47.43 968 ALA A CA 1
ATOM 6245 C C . ALA A 1 968 ? 145.175 149.198 101.073 1.00 47.43 968 ALA A C 1
ATOM 6246 O O . ALA A 1 968 ? 144.553 149.847 101.916 1.00 47.43 968 ALA A O 1
ATOM 6248 N N . GLY A 1 969 ? 144.978 147.897 100.859 1.00 53.18 969 GLY A N 1
ATOM 6249 C CA . GLY A 1 969 ? 144.065 147.089 101.644 1.00 53.18 969 GLY A CA 1
ATOM 6250 C C . GLY A 1 969 ? 142.615 147.482 101.503 1.00 53.18 969 GLY A C 1
ATOM 6251 O O . GLY A 1 969 ? 141.911 147.640 102.500 1.00 53.18 969 GLY A O 1
ATOM 6252 N N . VAL A 1 970 ? 142.164 147.673 100.271 1.00 57.98 970 VAL A N 1
ATOM 6253 C CA . VAL A 1 970 ? 140.849 148.228 99.983 1.00 57.98 970 VAL A CA 1
ATOM 6254 C C . VAL A 1 970 ? 140.107 147.258 99.070 1.00 57.98 970 VAL A C 1
ATOM 6255 O O . VAL A 1 970 ? 140.715 146.649 98.184 1.00 57.98 970 VAL A O 1
ATOM 6259 N N . ASP A 1 971 ? 138.807 147.074 99.326 1.00 68.16 971 ASP A N 1
ATOM 6260 C CA . ASP A 1 971 ? 137.950 146.272 98.458 1.00 68.16 971 ASP A CA 1
ATOM 6261 C C . ASP A 1 971 ? 137.895 146.888 97.064 1.00 68.16 971 ASP A C 1
ATOM 6262 O O . ASP A 1 971 ? 137.675 148.101 96.946 1.00 68.16 971 ASP A O 1
ATOM 6267 N N . PRO A 1 972 ? 138.077 146.095 95.998 1.00 61.78 972 PRO A N 1
ATOM 6268 C CA . PRO A 1 972 ? 138.371 146.664 94.665 1.00 61.78 972 PRO A CA 1
ATOM 6269 C C . PRO A 1 972 ? 137.287 147.553 94.068 1.00 61.78 972 PRO A C 1
ATOM 6270 O O . PRO A 1 972 ? 137.607 148.404 93.226 1.00 61.78 972 PRO A O 1
ATOM 6274 N N . ALA A 1 973 ? 136.030 147.398 94.486 1.00 59.01 973 ALA A N 1
ATOM 6275 C CA . ALA A 1 973 ? 135.003 148.350 94.083 1.00 59.01 973 ALA A CA 1
ATOM 6276 C C . ALA A 1 973 ? 135.295 149.729 94.654 1.00 59.01 973 ALA A C 1
ATOM 6277 O O . ALA A 1 973 ? 135.206 150.744 93.947 1.00 59.01 973 ALA A O 1
ATOM 6279 N N . SER A 1 974 ? 135.704 149.780 95.923 1.00 56.44 974 SER A N 1
ATOM 6280 C CA . SER A 1 974 ? 136.109 151.048 96.508 1.00 56.44 974 SER A CA 1
ATOM 6281 C C . SER A 1 974 ? 137.420 151.538 95.914 1.00 56.44 974 SER A C 1
ATOM 6282 O O . SER A 1 974 ? 137.652 152.746 95.848 1.00 56.44 974 SER A O 1
ATOM 6285 N N . ARG A 1 975 ? 138.278 150.624 95.466 1.00 58.96 975 ARG A N 1
ATOM 6286 C CA . ARG A 1 975 ? 139.519 151.026 94.817 1.00 58.96 975 ARG A CA 1
ATOM 6287 C C . ARG A 1 975 ? 139.263 151.673 93.461 1.00 58.96 975 ARG A C 1
ATOM 6288 O O . ARG A 1 975 ? 139.927 152.658 93.101 1.00 58.96 975 ARG A O 1
ATOM 6296 N N . ARG A 1 976 ? 138.194 151.270 92.782 1.00 59.64 976 ARG A N 1
ATOM 6297 C CA . ARG A 1 976 ? 137.861 152.004 91.573 1.00 59.64 976 ARG A CA 1
ATOM 6298 C C . ARG A 1 976 ? 137.131 153.295 91.910 1.00 59.64 976 ARG A C 1
ATOM 6299 O O . ARG A 1 976 ? 137.255 154.279 91.168 1.00 59.64 976 ARG A O 1
ATOM 6307 N N . GLY A 1 977 ? 136.385 153.326 93.015 1.00 51.74 977 GLY A N 1
ATOM 6308 C CA . GLY A 1 977 ? 135.791 154.587 93.436 1.00 51.74 977 GLY A CA 1
ATOM 6309 C C . GLY A 1 977 ? 136.849 155.629 93.759 1.00 51.74 977 GLY A C 1
ATOM 6310 O O . GLY A 1 977 ? 136.712 156.803 93.403 1.00 51.74 977 GLY A O 1
ATOM 6311 N N . ILE A 1 978 ? 137.944 155.191 94.383 1.00 49.96 978 ILE A N 1
ATOM 6312 C CA . ILE A 1 978 ? 139.067 156.073 94.680 1.00 49.96 978 ILE A CA 1
ATOM 6313 C C . ILE A 1 978 ? 139.724 156.555 93.392 1.00 49.96 978 ILE A C 1
ATOM 6314 O O . ILE A 1 978 ? 140.080 157.734 93.272 1.00 49.96 978 ILE A O 1
ATOM 6319 N N . TRP A 1 979 ? 139.858 155.673 92.388 1.00 52.64 979 TRP A N 1
ATOM 6320 C CA . TRP A 1 979 ? 140.475 156.125 91.137 1.00 52.64 979 TRP A CA 1
ATOM 6321 C C . TRP A 1 979 ? 139.582 157.103 90.385 1.00 52.64 979 TRP A C 1
ATOM 6322 O O . TRP A 1 979 ? 140.085 158.042 89.767 1.00 52.64 979 TRP A O 1
ATOM 6333 N N . GLU A 1 980 ? 138.262 156.913 90.447 1.00 56.48 980 GLU A N 1
ATOM 6334 C CA . GLU A 1 980 ? 137.332 157.882 89.866 1.00 56.48 980 GLU A CA 1
ATOM 6335 C C . GLU A 1 980 ? 137.443 159.234 90.553 1.00 56.48 980 GLU A C 1
ATOM 6336 O O . GLU A 1 980 ? 137.461 160.286 89.890 1.00 56.48 980 GLU A O 1
ATOM 6342 N N . LEU A 1 981 ? 137.545 159.209 91.885 1.00 49.21 981 LEU A N 1
ATOM 6343 C CA . LEU A 1 981 ? 137.694 160.424 92.675 1.00 49.21 981 LEU A CA 1
ATOM 6344 C C . LEU A 1 981 ? 138.967 161.170 92.307 1.00 49.21 981 LEU A C 1
ATOM 6345 O O . LEU A 1 981 ? 138.954 162.396 92.158 1.00 49.21 981 LEU A O 1
ATOM 6350 N N . LEU A 1 982 ? 140.076 160.447 92.166 1.00 48.01 982 LEU A N 1
ATOM 6351 C CA . LEU A 1 982 ? 141.335 161.091 91.818 1.00 48.01 982 LEU A CA 1
ATOM 6352 C C . LEU A 1 982 ? 141.308 161.630 90.401 1.00 48.01 982 LEU A C 1
ATOM 6353 O O . LEU A 1 982 ? 141.801 162.733 90.151 1.00 48.01 982 LEU A O 1
ATOM 6358 N N . LEU A 1 983 ? 140.723 160.876 89.463 1.00 54.20 983 LEU A N 1
ATOM 6359 C CA . LEU A 1 983 ? 140.725 161.287 88.063 1.00 54.20 983 LEU A CA 1
ATOM 6360 C C . LEU A 1 983 ? 139.886 162.528 87.833 1.00 54.20 983 LEU A C 1
ATOM 6361 O O . LEU A 1 983 ? 140.220 163.341 86.967 1.00 54.20 983 LEU A O 1
ATOM 6366 N N . LYS A 1 984 ? 138.803 162.702 88.583 1.00 56.53 984 LYS A N 1
ATOM 6367 C CA . LYS A 1 984 ? 138.101 163.968 88.430 1.00 56.53 984 LYS A CA 1
ATOM 6368 C C . LYS A 1 984 ? 138.790 165.106 89.180 1.00 56.53 984 LYS A C 1
ATOM 6369 O O . LYS A 1 984 ? 138.681 166.264 88.767 1.00 56.53 984 LYS A O 1
ATOM 6375 N N . TYR A 1 985 ? 139.511 164.812 90.257 1.00 55.33 985 TYR A N 1
ATOM 6376 C CA . TYR A 1 985 ? 140.229 165.847 91.000 1.00 55.33 985 TYR A CA 1
ATOM 6377 C C . TYR A 1 985 ? 141.656 166.045 90.490 1.00 55.33 985 TYR A C 1
ATOM 6378 O O . TYR A 1 985 ? 142.622 165.958 91.239 1.00 55.33 985 TYR A O 1
ATOM 6387 N N . ARG A 1 986 ? 141.797 166.323 89.199 1.00 59.19 986 ARG A N 1
ATOM 6388 C CA . ARG A 1 986 ? 143.139 166.587 88.693 1.00 59.19 986 ARG A CA 1
ATOM 6389 C C . ARG A 1 986 ? 143.222 167.745 87.722 1.00 59.19 986 ARG A C 1
ATOM 6390 O O . ARG A 1 986 ? 144.337 168.124 87.357 1.00 59.19 986 ARG A O 1
ATOM 6398 N N . GLU A 1 987 ? 142.099 168.338 87.317 1.00 63.93 987 GLU A N 1
ATOM 6399 C CA . GLU A 1 987 ? 142.090 169.260 86.189 1.00 63.93 987 GLU A CA 1
ATOM 6400 C C . GLU A 1 987 ? 142.799 170.568 86.508 1.00 63.93 987 GLU A C 1
ATOM 6401 O O . GLU A 1 987 ? 143.444 171.147 85.629 1.00 63.93 987 GLU A O 1
ATOM 6407 N N . GLY A 1 988 ? 142.706 171.045 87.740 1.00 51.34 988 GLY A N 1
ATOM 6408 C CA . GLY A 1 988 ? 143.357 172.295 88.067 1.00 51.34 988 GLY A CA 1
ATOM 6409 C C . GLY A 1 988 ? 144.304 172.177 89.236 1.00 51.34 988 GLY A C 1
ATOM 6410 O O . GLY A 1 988 ? 144.521 173.152 89.958 1.00 51.34 988 GLY A O 1
ATOM 6411 N N . ARG A 1 989 ? 144.867 170.986 89.443 1.00 51.57 989 ARG A N 1
ATOM 6412 C CA . ARG A 1 989 ? 145.704 170.699 90.604 1.00 51.57 989 ARG A CA 1
ATOM 6413 C C . ARG A 1 989 ? 146.972 169.971 90.190 1.00 51.57 989 ARG A C 1
ATOM 6414 O O . ARG A 1 989 ? 147.320 169.943 89.009 1.00 51.57 989 ARG A O 1
ATOM 6422 N N . THR A 1 990 ? 147.680 169.406 91.161 1.00 36.55 990 THR A N 1
ATOM 6423 C CA . THR A 1 990 ? 148.867 168.606 90.905 1.00 36.55 990 THR A CA 1
ATOM 6424 C C . THR A 1 990 ? 148.928 167.490 91.930 1.00 36.55 990 THR A C 1
ATOM 6425 O O . THR A 1 990 ? 148.844 167.750 93.129 1.00 36.55 990 THR A O 1
ATOM 6429 N N . LEU A 1 991 ? 149.048 166.256 91.462 1.00 32.40 991 LEU A N 1
ATOM 6430 C CA . LEU A 1 991 ? 149.011 165.090 92.324 1.00 32.40 991 LEU A CA 1
ATOM 6431 C C . LEU A 1 991 ? 150.325 164.342 92.207 1.00 32.40 991 LEU A C 1
ATOM 6432 O O . LEU A 1 991 ? 150.856 164.183 91.111 1.00 32.40 991 LEU A O 1
ATOM 6437 N N . ILE A 1 992 ? 150.870 163.922 93.343 1.00 31.47 992 ILE A N 1
ATOM 6438 C CA . ILE A 1 992 ? 152.197 163.325 93.395 1.00 31.47 992 ILE A CA 1
ATOM 6439 C C . ILE A 1 992 ? 152.039 161.970 94.083 1.00 31.47 992 ILE A C 1
ATOM 6440 O O . ILE A 1 992 ? 152.725 161.675 95.063 1.00 31.47 992 ILE A O 1
ATOM 6445 N N . LEU A 1 993 ? 151.020 161.204 93.709 1.00 34.96 993 LEU A N 1
ATOM 6446 C CA . LEU A 1 993 ? 150.780 159.942 94.399 1.00 34.96 993 LEU A CA 1
ATOM 6447 C C . LEU A 1 993 ? 151.909 158.955 94.161 1.00 34.96 993 LEU A C 1
ATOM 6448 O O . LEU A 1 993 ? 152.506 158.920 93.088 1.00 34.96 993 LEU A O 1
ATOM 6453 N N . SER A 1 994 ? 152.210 158.159 95.180 1.00 37.17 994 SER A N 1
ATOM 6454 C CA . SER A 1 994 ? 153.360 157.264 95.155 1.00 37.17 994 SER A CA 1
ATOM 6455 C C . SER A 1 994 ? 152.921 155.871 95.584 1.00 37.17 994 SER A C 1
ATOM 6456 O O . SER A 1 994 ? 152.736 155.619 96.775 1.00 37.17 994 SER A O 1
ATOM 6459 N N . THR A 1 995 ? 152.798 154.959 94.630 1.00 47.28 995 THR A N 1
ATOM 6460 C CA . THR A 1 995 ? 152.264 153.635 94.886 1.00 47.28 995 THR A CA 1
ATOM 6461 C C . THR A 1 995 ? 153.259 152.559 94.486 1.00 47.28 995 THR A C 1
ATOM 6462 O O . THR A 1 995 ? 154.275 152.825 93.846 1.00 47.28 995 THR A O 1
ATOM 6466 N N . HIS A 1 996 ? 152.938 151.323 94.868 1.00 64.87 996 HIS A N 1
ATOM 6467 C CA . HIS A 1 996 ? 153.718 150.138 94.522 1.00 64.87 996 HIS A CA 1
ATOM 6468 C C . HIS A 1 996 ? 153.133 149.349 93.363 1.00 64.87 996 HIS A C 1
ATOM 6469 O O . HIS A 1 996 ? 153.885 148.807 92.551 1.00 64.87 996 HIS A O 1
ATOM 6476 N N . HIS A 1 997 ? 151.812 149.264 93.273 1.00 61.87 997 HIS A N 1
ATOM 6477 C CA . HIS A 1 997 ? 151.166 148.418 92.284 1.00 61.87 997 HIS A CA 1
ATOM 6478 C C . HIS A 1 997 ? 151.113 149.132 90.941 1.00 61.87 997 HIS A C 1
ATOM 6479 O O . HIS A 1 997 ? 150.619 150.258 90.847 1.00 61.87 997 HIS A O 1
ATOM 6486 N N . LEU A 1 998 ? 151.621 148.476 89.899 1.00 59.22 998 LEU A N 1
ATOM 6487 C CA . LEU A 1 998 ? 151.888 149.148 88.632 1.00 59.22 998 LEU A CA 1
ATOM 6488 C C . LEU A 1 998 ? 150.646 149.367 87.785 1.00 59.22 998 LEU A C 1
ATOM 6489 O O . LEU A 1 998 ? 150.714 150.120 86.804 1.00 59.22 998 LEU A O 1
ATOM 6494 N N . ASP A 1 999 ? 149.529 148.726 88.129 1.00 64.23 999 ASP A N 1
ATOM 6495 C CA . ASP A 1 999 ? 148.290 148.928 87.389 1.00 64.23 999 ASP A CA 1
ATOM 6496 C C . ASP A 1 999 ? 147.808 150.366 87.504 1.00 64.23 999 ASP A C 1
ATOM 6497 O O . ASP A 1 999 ? 147.268 150.924 86.543 1.00 64.23 999 ASP A O 1
ATOM 6502 N N . GLU A 1 1000 ? 148.003 150.975 88.676 1.00 58.77 1000 GLU A N 1
ATOM 6503 C CA . GLU A 1 1000 ? 147.648 152.375 88.873 1.00 58.77 1000 GLU A CA 1
ATOM 6504 C C . GLU A 1 1000 ? 148.489 153.279 87.989 1.00 58.77 1000 GLU A C 1
ATOM 6505 O O . GLU A 1 1000 ? 147.968 154.188 87.333 1.00 58.77 1000 GLU A O 1
ATOM 6511 N N . ALA A 1 1001 ? 149.797 153.027 87.947 1.00 56.97 1001 ALA A N 1
ATOM 6512 C CA . ALA A 1 1001 ? 150.693 153.910 87.217 1.00 56.97 1001 ALA A CA 1
ATOM 6513 C C . ALA A 1 1001 ? 150.531 153.744 85.717 1.00 56.97 1001 ALA A C 1
ATOM 6514 O O . ALA A 1 1001 ? 150.798 154.683 84.962 1.00 56.97 1001 ALA A O 1
ATOM 6516 N N . GLU A 1 1002 ? 150.103 152.566 85.263 1.00 65.10 1002 GLU A N 1
ATOM 6517 C CA . GLU A 1 1002 ? 149.729 152.445 83.860 1.00 65.10 1002 GLU A CA 1
ATOM 6518 C C . GLU A 1 1002 ? 148.401 153.144 83.595 1.00 65.10 1002 GLU A C 1
ATOM 6519 O O . GLU A 1 1002 ? 148.267 153.895 82.622 1.00 65.10 1002 GLU A O 1
ATOM 6525 N N . LEU A 1 1003 ? 147.424 152.944 84.478 1.00 61.78 1003 LEU A N 1
ATOM 6526 C CA . LEU A 1 1003 ? 146.060 153.397 84.218 1.00 61.78 1003 LEU A CA 1
ATOM 6527 C C . LEU A 1 1003 ? 145.937 154.906 84.389 1.00 61.78 1003 LEU A C 1
ATOM 6528 O O . LEU A 1 1003 ? 145.675 155.631 83.426 1.00 61.78 1003 LEU A O 1
ATOM 6533 N N . LEU A 1 1004 ? 146.131 155.392 85.614 1.00 60.01 1004 LEU A N 1
ATOM 6534 C CA . LEU A 1 1004 ? 145.927 156.797 85.932 1.00 60.01 1004 LEU A CA 1
ATOM 6535 C C . LEU A 1 1004 ? 147.226 157.580 85.929 1.00 60.01 1004 LEU A C 1
ATOM 6536 O O . LEU A 1 1004 ? 147.304 158.644 86.542 1.00 60.01 1004 LEU A O 1
ATOM 6541 N N . GLY A 1 1005 ? 148.236 157.085 85.232 1.00 55.22 1005 GLY A N 1
ATOM 6542 C CA . GLY A 1 1005 ? 149.518 157.740 85.207 1.00 55.22 1005 GLY A CA 1
ATOM 6543 C C . GLY A 1 1005 ? 149.551 158.947 84.296 1.00 55.22 1005 GLY A C 1
ATOM 6544 O O . GLY A 1 1005 ? 148.584 159.314 83.631 1.00 55.22 1005 GLY A O 1
ATOM 6545 N N . ASP A 1 1006 ? 150.706 159.590 84.308 1.00 61.05 1006 ASP A N 1
ATOM 6546 C CA . ASP A 1 1006 ? 151.100 160.678 83.428 1.00 61.05 1006 ASP A CA 1
ATOM 6547 C C . ASP A 1 1006 ? 152.595 160.491 83.342 1.00 61.05 1006 ASP A C 1
ATOM 6548 O O . ASP A 1 1006 ? 153.024 159.336 83.330 1.00 61.05 1006 ASP A O 1
ATOM 6553 N N . ARG A 1 1007 ? 153.365 161.558 83.106 1.00 62.89 1007 ARG A N 1
ATOM 6554 C CA . ARG A 1 1007 ? 154.819 161.467 83.216 1.00 62.89 1007 ARG A CA 1
ATOM 6555 C C . ARG A 1 1007 ? 155.254 160.703 84.457 1.00 62.89 1007 ARG A C 1
ATOM 6556 O O . ARG A 1 1007 ? 155.139 161.200 85.573 1.00 62.89 1007 ARG A O 1
ATOM 6564 N N . VAL A 1 1008 ? 155.776 159.502 84.259 1.00 59.33 1008 VAL A N 1
ATOM 6565 C CA . VAL A 1 1008 ? 156.060 158.580 85.345 1.00 59.33 1008 VAL A CA 1
ATOM 6566 C C . VAL A 1 1008 ? 157.533 158.700 85.679 1.00 59.33 1008 VAL A C 1
ATOM 6567 O O . VAL A 1 1008 ? 158.395 158.464 84.826 1.00 59.33 1008 VAL A O 1
ATOM 6571 N N . ALA A 1 1009 ? 157.827 159.098 86.903 1.00 59.63 1009 ALA A N 1
ATOM 6572 C CA . ALA A 1 1009 ? 159.197 159.190 87.360 1.00 59.63 1009 ALA A CA 1
ATOM 6573 C C . ALA A 1 1009 ? 159.503 158.011 88.261 1.00 59.63 1009 ALA A C 1
ATOM 6574 O O . ALA A 1 1009 ? 158.657 157.580 89.045 1.00 59.63 1009 ALA A O 1
ATOM 6576 N N . VAL A 1 1010 ? 160.710 157.483 88.130 1.00 63.32 1010 VAL A N 1
ATOM 6577 C CA . VAL A 1 1010 ? 161.206 156.427 88.996 1.00 63.32 1010 VAL A CA 1
ATOM 6578 C C . VAL A 1 1010 ? 162.582 156.866 89.481 1.00 63.32 1010 VAL A C 1
ATOM 6579 O O . VAL A 1 1010 ? 163.344 157.502 88.736 1.00 63.32 1010 VAL A O 1
ATOM 6583 N N . VAL A 1 1011 ? 162.869 156.569 90.749 1.00 64.58 1011 VAL A N 1
ATOM 6584 C CA . VAL A 1 1011 ? 164.167 156.785 91.373 1.00 64.58 1011 VAL A CA 1
ATOM 6585 C C . VAL A 1 1011 ? 164.685 155.438 91.855 1.00 64.58 1011 VAL A C 1
ATOM 6586 O O . VAL A 1 1011 ? 163.919 154.500 92.098 1.00 64.58 1011 VAL A O 1
ATOM 6590 N N . ALA A 1 1012 ? 166.006 155.336 91.953 1.00 65.46 1012 ALA A N 1
ATOM 6591 C CA . ALA A 1 1012 ? 166.638 154.117 92.427 1.00 65.46 1012 ALA A CA 1
ATOM 6592 C C . ALA A 1 1012 ? 167.978 154.464 93.051 1.00 65.46 1012 ALA A C 1
ATOM 6593 O O . ALA A 1 1012 ? 168.712 155.307 92.529 1.00 65.46 1012 ALA A O 1
ATOM 6595 N N . GLY A 1 1013 ? 168.280 153.815 94.172 1.00 57.79 1013 GLY A N 1
ATOM 6596 C CA . GLY A 1 1013 ? 169.545 154.029 94.845 1.00 57.79 1013 GLY A CA 1
ATOM 6597 C C . GLY A 1 1013 ? 169.742 155.410 95.424 1.00 57.79 1013 GLY A C 1
ATOM 6598 O O . GLY A 1 1013 ? 170.882 155.867 95.545 1.00 57.79 1013 GLY A O 1
ATOM 6599 N N . GLY A 1 1014 ? 168.662 156.099 95.770 1.00 56.36 1014 GLY A N 1
ATOM 6600 C CA . GLY A 1 1014 ? 168.779 157.421 96.336 1.00 56.36 1014 GLY A CA 1
ATOM 6601 C C . GLY A 1 1014 ? 168.926 158.542 95.337 1.00 56.36 1014 GLY A C 1
ATOM 6602 O O . GLY A 1 1014 ? 169.029 159.704 95.750 1.00 56.36 1014 GLY A O 1
ATOM 6603 N N . ARG A 1 1015 ? 168.944 158.245 94.044 1.00 64.21 1015 ARG A N 1
ATOM 6604 C CA . ARG A 1 1015 ? 169.046 159.273 93.022 1.00 64.21 1015 ARG A CA 1
ATOM 6605 C C . ARG A 1 1015 ? 167.999 159.016 91.949 1.00 64.21 1015 ARG A C 1
ATOM 6606 O O . ARG A 1 1015 ? 167.454 157.913 91.840 1.00 64.21 1015 ARG A O 1
ATOM 6614 N N . LEU A 1 1016 ? 167.713 160.065 91.174 1.00 66.29 1016 LEU A N 1
ATOM 6615 C CA . LEU A 1 1016 ? 166.738 159.976 90.095 1.00 66.29 1016 LEU A CA 1
ATOM 6616 C C . LEU A 1 1016 ? 167.188 158.984 89.036 1.00 66.29 1016 LEU A C 1
ATOM 6617 O O . LEU A 1 1016 ? 168.357 158.953 88.645 1.00 66.29 1016 LEU A O 1
ATOM 6622 N N . CYS A 1 1017 ? 166.251 158.164 88.570 1.00 72.23 1017 CYS A N 1
ATOM 6623 C CA . CYS A 1 1017 ? 166.578 157.127 87.606 1.00 72.23 1017 CYS A CA 1
ATOM 6624 C C . CYS A 1 1017 ? 166.106 157.514 86.209 1.00 72.23 1017 CYS A C 1
ATOM 6625 O O . CYS A 1 1017 ? 166.938 157.622 85.304 1.00 72.23 1017 CYS A O 1
ATOM 6628 N N . CYS A 1 1018 ? 164.805 157.779 86.034 1.00 70.25 1018 CYS A N 1
ATOM 6629 C CA . CYS A 1 1018 ? 164.304 158.338 84.774 1.00 70.25 1018 CYS A CA 1
ATOM 6630 C C . CYS A 1 1018 ? 162.899 158.882 84.980 1.00 70.25 1018 CYS A C 1
ATOM 6631 O O . CYS A 1 1018 ? 162.246 158.602 85.984 1.00 70.25 1018 CYS A O 1
ATOM 6634 N N . CYS A 1 1019 ? 162.439 159.670 84.009 1.00 61.09 1019 CYS A N 1
ATOM 6635 C CA . CYS A 1 1019 ? 161.093 160.223 84.051 1.00 61.09 1019 CYS A CA 1
ATOM 6636 C C . CYS A 1 1019 ? 160.603 160.486 82.636 1.00 61.09 1019 CYS A C 1
ATOM 6637 O O . CYS A 1 1019 ? 161.350 160.377 81.664 1.00 61.09 1019 CYS A O 1
ATOM 6640 N N . GLY A 1 1020 ? 159.336 160.856 82.535 1.00 59.16 1020 GLY A N 1
ATOM 6641 C CA . GLY A 1 1020 ? 158.656 161.005 81.265 1.00 59.16 1020 GLY A CA 1
ATOM 6642 C C . GLY A 1 1020 ? 157.413 160.135 81.186 1.00 59.16 1020 GLY A C 1
ATOM 6643 O O . GLY A 1 1020 ? 157.120 159.329 82.066 1.00 59.16 1020 GLY A O 1
ATOM 6644 N N . SER A 1 1021 ? 156.668 160.340 80.100 1.00 59.59 1021 SER A N 1
ATOM 6645 C CA . SER A 1 1021 ? 155.434 159.601 79.869 1.00 59.59 1021 SER A CA 1
ATOM 6646 C C . SER A 1 1021 ? 155.754 158.127 79.622 1.00 59.59 1021 SER A C 1
ATOM 6647 O O . SER A 1 1021 ? 156.838 157.804 79.139 1.00 59.59 1021 SER A O 1
ATOM 6650 N N . PRO A 1 1022 ? 154.856 157.208 80.004 1.00 65.07 1022 PRO A N 1
ATOM 6651 C CA . PRO A 1 1022 ? 155.149 155.781 79.797 1.00 65.07 1022 PRO A CA 1
ATOM 6652 C C . PRO A 1 1022 ? 155.240 155.385 78.337 1.00 65.07 1022 PRO A C 1
ATOM 6653 O O . PRO A 1 1022 ? 155.917 154.399 78.020 1.00 65.07 1022 PRO A O 1
ATOM 6657 N N . LEU A 1 1023 ? 154.587 156.127 77.440 1.00 67.15 1023 LEU A N 1
ATOM 6658 C CA . LEU A 1 1023 ? 154.812 155.934 76.013 1.00 67.15 1023 LEU A CA 1
ATOM 6659 C C . LEU A 1 1023 ? 156.253 156.267 75.645 1.00 67.15 1023 LEU A C 1
ATOM 6660 O O . LEU A 1 1023 ? 156.877 155.549 74.865 1.00 67.15 1023 LEU A O 1
ATOM 6665 N N . PHE A 1 1024 ? 156.798 157.343 76.217 1.00 66.64 1024 PHE A N 1
ATOM 6666 C CA . PHE A 1 1024 ? 158.180 157.744 75.957 1.00 66.64 1024 PHE A CA 1
ATOM 6667 C C . PHE A 1 1024 ? 159.174 156.717 76.495 1.00 66.64 1024 PHE A C 1
ATOM 6668 O O . PHE A 1 1024 ? 160.168 156.385 75.825 1.00 66.64 1024 PHE A O 1
ATOM 6676 N N . LEU A 1 1025 ? 158.911 156.191 77.694 1.00 65.52 1025 LEU A N 1
ATOM 6677 C CA . LEU A 1 1025 ? 159.767 155.155 78.255 1.00 65.52 1025 LEU A CA 1
ATOM 6678 C C . LEU A 1 1025 ? 159.657 153.864 77.463 1.00 65.52 1025 LEU A C 1
ATOM 6679 O O . LEU A 1 1025 ? 160.644 153.134 77.329 1.00 65.52 1025 LEU A O 1
ATOM 6684 N N . ARG A 1 1026 ? 158.476 153.581 76.913 1.00 74.31 1026 ARG A N 1
ATOM 6685 C CA . ARG A 1 1026 ? 158.329 152.439 76.022 1.00 74.31 1026 ARG A CA 1
ATOM 6686 C C . ARG A 1 1026 ? 158.997 152.675 74.673 1.00 74.31 1026 ARG A C 1
ATOM 6687 O O . ARG A 1 1026 ? 159.379 151.712 73.999 1.00 74.31 1026 ARG A O 1
ATOM 6695 N N . ARG A 1 1027 ? 159.126 153.935 74.251 1.00 71.89 1027 ARG A N 1
ATOM 6696 C CA . ARG A 1 1027 ? 159.807 154.219 72.993 1.00 71.89 1027 ARG A CA 1
ATOM 6697 C C . ARG A 1 1027 ? 161.299 153.971 73.118 1.00 71.89 1027 ARG A C 1
ATOM 6698 O O . ARG A 1 1027 ? 161.903 153.310 72.267 1.00 71.89 1027 ARG A O 1
ATOM 6706 N N . HIS A 1 1028 ? 161.915 154.502 74.166 1.00 74.16 1028 HIS A N 1
ATOM 6707 C CA . HIS A 1 1028 ? 163.369 154.449 74.258 1.00 74.16 1028 HIS A CA 1
ATOM 6708 C C . HIS A 1 1028 ? 163.887 153.344 75.159 1.00 74.16 1028 HIS A C 1
ATOM 6709 O O . HIS A 1 1028 ? 165.104 153.201 75.296 1.00 74.16 1028 HIS A O 1
ATOM 6716 N N . LEU A 1 1029 ? 163.012 152.570 75.787 1.00 74.73 1029 LEU A N 1
ATOM 6717 C CA . LEU A 1 1029 ? 163.460 151.434 76.568 1.00 74.73 1029 LEU A CA 1
ATOM 6718 C C . LEU A 1 1029 ? 162.666 150.166 76.296 1.00 74.73 1029 LEU A C 1
ATOM 6719 O O . LEU A 1 1029 ? 163.080 149.098 76.758 1.00 74.73 1029 LEU A O 1
ATOM 6724 N N . GLY A 1 1030 ? 161.546 150.243 75.583 1.00 68.24 1030 GLY A N 1
ATOM 6725 C CA . GLY A 1 1030 ? 160.747 149.056 75.349 1.00 68.24 1030 GLY A CA 1
ATOM 6726 C C . GLY A 1 1030 ? 161.401 148.127 74.345 1.00 68.24 1030 GLY A C 1
ATOM 6727 O O . GLY A 1 1030 ? 162.095 148.555 73.422 1.00 68.24 1030 GLY A O 1
ATOM 6728 N N . SER A 1 1031 ? 161.183 146.826 74.542 1.00 63.70 1031 SER A N 1
ATOM 6729 C CA . SER A 1 1031 ? 161.785 145.832 73.660 1.00 63.70 1031 SER A CA 1
ATOM 6730 C C . SER A 1 1031 ? 161.123 145.834 72.288 1.00 63.70 1031 SER A C 1
ATOM 6731 O O . SER A 1 1031 ? 161.806 145.879 71.259 1.00 63.70 1031 SER A O 1
ATOM 6734 N N . GLY A 1 1032 ? 159.805 145.789 72.248 1.00 68.03 1032 GLY A N 1
ATOM 6735 C CA . GLY A 1 1032 ? 159.097 145.798 70.984 1.00 68.03 1032 GLY A CA 1
ATOM 6736 C C . GLY A 1 1032 ? 157.775 145.071 71.098 1.00 68.03 1032 GLY A C 1
ATOM 6737 O O . GLY A 1 1032 ? 157.409 144.554 72.149 1.00 68.03 1032 GLY A O 1
ATOM 6738 N N . TYR A 1 1033 ? 157.063 145.044 69.975 1.00 82.27 1033 TYR A N 1
ATOM 6739 C CA . TYR A 1 1033 ? 155.763 144.393 69.909 1.00 82.27 1033 TYR A CA 1
ATOM 6740 C C . TYR A 1 1033 ? 155.901 142.880 70.017 1.00 82.27 1033 TYR A C 1
ATOM 6741 O O . TYR A 1 1033 ? 156.937 142.301 69.684 1.00 82.27 1033 TYR A O 1
ATOM 6750 N N . TYR A 1 1034 ? 154.839 142.241 70.495 1.00 80.85 1034 TYR A N 1
ATOM 6751 C CA . TYR A 1 1034 ? 154.748 140.791 70.538 1.00 80.85 1034 TYR A CA 1
ATOM 6752 C C . TYR A 1 1034 ? 153.394 140.365 69.994 1.00 80.85 1034 TYR A C 1
ATOM 6753 O O . TYR A 1 1034 ? 152.399 141.081 70.131 1.00 80.85 1034 TYR A O 1
ATOM 6762 N N . LEU A 1 1035 ? 153.360 139.194 69.368 1.00 77.39 1035 LEU A N 1
ATOM 6763 C CA . LEU A 1 1035 ? 152.122 138.614 68.870 1.00 77.39 1035 LEU A CA 1
ATOM 6764 C C . LEU A 1 1035 ? 151.913 137.251 69.508 1.00 77.39 1035 LEU A C 1
ATOM 6765 O O . LEU A 1 1035 ? 152.801 136.394 69.455 1.00 77.39 1035 LEU A O 1
ATOM 6770 N N . THR A 1 1036 ? 150.744 137.054 70.105 1.00 73.91 1036 THR A N 1
ATOM 6771 C CA . THR A 1 1036 ? 150.372 135.780 70.691 1.00 73.91 1036 THR A CA 1
ATOM 6772 C C . THR A 1 1036 ? 149.291 135.129 69.838 1.00 73.91 1036 THR A C 1
ATOM 6773 O O . THR A 1 1036 ? 148.546 135.808 69.126 1.00 73.91 1036 THR A O 1
ATOM 6777 N N . LEU A 1 1037 ? 149.227 133.803 69.892 1.00 70.37 1037 LEU A N 1
ATOM 6778 C CA . LEU A 1 1037 ? 148.254 133.037 69.123 1.00 70.37 1037 LEU A CA 1
ATOM 6779 C C . LEU A 1 1037 ? 147.325 132.286 70.064 1.00 70.37 1037 LEU A C 1
ATOM 6780 O O . LEU A 1 1037 ? 147.787 131.587 70.971 1.00 70.37 1037 LEU A O 1
ATOM 6785 N N . VAL A 1 1038 ? 146.020 132.433 69.845 1.00 72.93 1038 VAL A N 1
ATOM 6786 C CA . VAL A 1 1038 ? 144.994 131.851 70.697 1.00 72.93 1038 VAL A CA 1
ATOM 6787 C C . VAL A 1 1038 ? 144.276 130.757 69.908 1.00 72.93 1038 VAL A C 1
ATOM 6788 O O . VAL A 1 1038 ? 143.990 130.906 68.705 1.00 72.93 1038 VAL A O 1
ATOM 6792 N N . LYS A 1 1039 ? 144.006 129.647 70.596 1.00 76.23 1039 LYS A N 1
ATOM 6793 C CA . LYS A 1 1039 ? 143.270 128.510 70.067 1.00 76.23 1039 LYS A CA 1
ATOM 6794 C C . LYS A 1 1039 ? 142.519 127.812 71.196 1.00 76.23 1039 LYS A C 1
ATOM 6795 O O . LYS A 1 1039 ? 141.804 126.836 70.973 1.00 76.23 1039 LYS A O 1
ATOM 6801 N N . ARG A 1 1072 ? 151.303 118.808 68.390 1.00 86.74 1072 ARG A N 1
ATOM 6802 C CA . ARG A 1 1072 ? 152.474 119.430 67.781 1.00 86.74 1072 ARG A CA 1
ATOM 6803 C C . ARG A 1 1072 ? 152.348 119.437 66.260 1.00 86.74 1072 ARG A C 1
ATOM 6804 O O . ARG A 1 1072 ? 152.759 118.488 65.592 1.00 86.74 1072 ARG A O 1
ATOM 6812 N N . VAL A 1 1073 ? 151.769 120.514 65.725 1.00 76.13 1073 VAL A N 1
ATOM 6813 C CA . VAL A 1 1073 ? 151.649 120.661 64.278 1.00 76.13 1073 VAL A CA 1
ATOM 6814 C C . VAL A 1 1073 ? 153.021 120.884 63.647 1.00 76.13 1073 VAL A C 1
ATOM 6815 O O . VAL A 1 1073 ? 153.315 120.366 62.564 1.00 76.13 1073 VAL A O 1
ATOM 6819 N N . GLY A 1 1074 ? 153.888 121.635 64.322 1.00 66.92 1074 GLY A N 1
ATOM 6820 C CA . GLY A 1 1074 ? 155.240 121.848 63.841 1.00 66.92 1074 GLY A CA 1
ATOM 6821 C C . GLY A 1 1074 ? 155.746 123.252 64.095 1.00 66.92 1074 GLY A C 1
ATOM 6822 O O . GLY A 1 1074 ? 155.081 124.230 63.746 1.00 66.92 1074 GLY A O 1
ATOM 6823 N N . THR A 1 1075 ? 156.921 123.361 64.711 1.00 67.95 1075 THR A N 1
ATOM 6824 C CA . THR A 1 1075 ? 157.537 124.642 65.057 1.00 67.95 1075 THR A CA 1
ATOM 6825 C C . THR A 1 1075 ? 158.294 125.348 63.919 1.00 67.95 1075 THR A C 1
ATOM 6826 O O . THR A 1 1075 ? 158.085 126.561 63.761 1.00 67.95 1075 THR A O 1
ATOM 6830 N N . PRO A 1 1076 ? 159.181 124.701 63.123 1.00 70.39 1076 PRO A N 1
ATOM 6831 C CA . PRO A 1 1076 ? 159.935 125.484 62.122 1.00 70.39 1076 PRO A CA 1
ATOM 6832 C C . PRO A 1 1076 ? 159.093 126.043 60.985 1.00 70.39 1076 PRO A C 1
ATOM 6833 O O . PRO A 1 1076 ? 159.511 127.032 60.371 1.00 70.39 1076 PRO A O 1
ATOM 6837 N N . GLN A 1 1077 ? 157.918 125.473 60.703 1.00 67.50 1077 GLN A N 1
ATOM 6838 C CA . GLN A 1 1077 ? 157.016 126.115 59.752 1.00 67.50 1077 GLN A CA 1
ATOM 6839 C C . GLN A 1 1077 ? 156.476 127.426 60.318 1.00 67.50 1077 GLN A C 1
ATOM 6840 O O . GLN A 1 1077 ? 156.355 128.417 59.587 1.00 67.50 1077 GLN A O 1
ATOM 6846 N N . LEU A 1 1078 ? 156.212 127.471 61.629 1.00 68.88 1078 LEU A N 1
ATOM 6847 C CA . LEU A 1 1078 ? 155.822 128.723 62.265 1.00 68.88 1078 LEU A CA 1
ATOM 6848 C C . LEU A 1 1078 ? 156.984 129.701 62.311 1.00 68.88 1078 LEU A C 1
ATOM 6849 O O . LEU A 1 1078 ? 156.772 130.912 62.182 1.00 68.88 1078 LEU A O 1
ATOM 6854 N N . LEU A 1 1079 ? 158.208 129.191 62.475 1.00 66.84 1079 LEU A N 1
ATOM 6855 C CA . LEU A 1 1079 ? 159.391 130.045 62.416 1.00 66.84 1079 LEU A CA 1
ATOM 6856 C C . LEU A 1 1079 ? 159.548 130.679 61.039 1.00 66.84 1079 LEU A C 1
ATOM 6857 O O . LEU A 1 1079 ? 159.824 131.878 60.929 1.00 66.84 1079 LEU A O 1
ATOM 6862 N N . ALA A 1 1080 ? 159.331 129.894 59.979 1.00 66.06 1080 ALA A N 1
ATOM 6863 C CA . ALA A 1 1080 ? 159.444 130.413 58.618 1.00 66.06 1080 ALA A CA 1
ATOM 6864 C C . ALA A 1 1080 ? 158.318 131.387 58.295 1.00 66.06 1080 ALA A C 1
ATOM 6865 O O . ALA A 1 1080 ? 158.533 132.381 57.590 1.00 66.06 1080 ALA A O 1
ATOM 6867 N N . LEU A 1 1081 ? 157.119 131.139 58.828 1.00 68.51 1081 LEU A N 1
ATOM 6868 C CA . LEU A 1 1081 ? 156.010 132.057 58.589 1.00 68.51 1081 LEU A CA 1
ATOM 6869 C C . LEU A 1 1081 ? 156.209 133.369 59.334 1.00 68.51 1081 LEU A C 1
ATOM 6870 O O . LEU A 1 1081 ? 155.863 134.436 58.816 1.00 68.51 1081 LEU A O 1
ATOM 6875 N N . VAL A 1 1082 ? 156.752 133.312 60.551 1.00 73.57 1082 VAL A N 1
ATOM 6876 C CA . VAL A 1 1082 ? 156.999 134.537 61.304 1.00 73.57 1082 VAL A CA 1
ATOM 6877 C C . VAL A 1 1082 ? 158.141 135.323 60.673 1.00 73.57 1082 VAL A C 1
ATOM 6878 O O . VAL A 1 1082 ? 158.035 136.538 60.463 1.00 73.57 1082 VAL A O 1
ATOM 6882 N N . GLN A 1 1083 ? 159.226 134.638 60.303 1.00 73.31 1083 GLN A N 1
ATOM 6883 C CA . GLN A 1 1083 ? 160.354 135.274 59.640 1.00 73.31 1083 GLN A CA 1
ATOM 6884 C C . GLN A 1 1083 ? 160.149 135.432 58.135 1.00 73.31 1083 GLN A C 1
ATOM 6885 O O . GLN A 1 1083 ? 161.126 135.675 57.417 1.00 73.31 1083 GLN A O 1
ATOM 6891 N N . HIS A 1 1084 ? 158.916 135.280 57.642 1.00 75.92 1084 HIS A N 1
ATOM 6892 C CA . HIS A 1 1084 ? 158.639 135.551 56.237 1.00 75.92 1084 HIS A CA 1
ATOM 6893 C C . HIS A 1 1084 ? 158.755 137.038 55.931 1.00 75.92 1084 HIS A C 1
ATOM 6894 O O . HIS A 1 1084 ? 159.379 137.431 54.939 1.00 75.92 1084 HIS A O 1
ATOM 6901 N N . TRP A 1 1085 ? 158.162 137.885 56.773 1.00 81.62 1085 TRP A N 1
ATOM 6902 C CA . TRP A 1 1085 ? 158.159 139.312 56.476 1.00 81.62 1085 TRP A CA 1
ATOM 6903 C C . TRP A 1 1085 ? 159.471 139.949 56.910 1.00 81.62 1085 TRP A C 1
ATOM 6904 O O . TRP A 1 1085 ? 160.240 140.450 56.083 1.00 81.62 1085 TRP A O 1
ATOM 6915 N N . VAL A 1 1086 ? 159.736 139.933 58.212 1.00 76.61 1086 VAL A N 1
ATOM 6916 C CA . VAL A 1 1086 ? 160.932 140.515 58.804 1.00 76.61 1086 VAL A CA 1
ATOM 6917 C C . VAL A 1 1086 ? 161.705 139.385 59.472 1.00 76.61 1086 VAL A C 1
ATOM 6918 O O . VAL A 1 1086 ? 161.181 138.732 60.379 1.00 76.61 1086 VAL A O 1
ATOM 6922 N N . PRO A 1 1087 ? 162.948 139.114 59.067 1.00 73.14 1087 PRO A N 1
ATOM 6923 C CA . PRO A 1 1087 ? 163.680 137.964 59.613 1.00 73.14 1087 PRO A CA 1
ATOM 6924 C C . PRO A 1 1087 ? 164.279 138.190 60.992 1.00 73.14 1087 PRO A C 1
ATOM 6925 O O . PRO A 1 1087 ? 164.877 137.258 61.541 1.00 73.14 1087 PRO A O 1
ATOM 6929 N N . GLY A 1 1088 ? 164.149 139.385 61.567 1.00 65.18 1088 GLY A N 1
ATOM 6930 C CA . GLY A 1 1088 ? 164.712 139.653 62.873 1.00 65.18 1088 GLY A CA 1
ATOM 6931 C C . GLY A 1 1088 ? 163.890 139.194 64.053 1.00 65.18 1088 GLY A C 1
ATOM 6932 O O . GLY A 1 1088 ? 164.334 139.335 65.196 1.00 65.18 1088 GLY A O 1
ATOM 6933 N N . ALA A 1 1089 ? 162.705 138.640 63.816 1.00 79.45 1089 ALA A N 1
ATOM 6934 C CA . ALA A 1 1089 ? 161.819 138.224 64.890 1.00 79.45 1089 ALA A CA 1
ATOM 6935 C C . ALA A 1 1089 ? 162.277 136.895 65.487 1.00 79.45 1089 ALA A C 1
ATOM 6936 O O . ALA A 1 1089 ? 163.215 136.253 65.008 1.00 79.45 1089 ALA A O 1
ATOM 6938 N N . ARG A 1 1090 ? 161.594 136.484 66.555 1.00 81.39 1090 ARG A N 1
ATOM 6939 C CA . ARG A 1 1090 ? 161.893 135.214 67.204 1.00 81.39 1090 ARG A CA 1
ATOM 6940 C C . ARG A 1 1090 ? 160.605 134.744 67.874 1.00 81.39 1090 ARG A C 1
ATOM 6941 O O . ARG A 1 1090 ? 159.690 135.534 68.098 1.00 81.39 1090 ARG A O 1
ATOM 6949 N N . LEU A 1 1091 ? 160.507 133.445 68.149 1.00 79.04 1091 LEU A N 1
ATOM 6950 C CA . LEU A 1 1091 ? 159.381 132.890 68.898 1.00 79.04 1091 LEU A CA 1
ATOM 6951 C C . LEU A 1 1091 ? 159.948 132.410 70.227 1.00 79.04 1091 LEU A C 1
ATOM 6952 O O . LEU A 1 1091 ? 160.669 131.407 70.271 1.00 79.04 1091 LEU A O 1
ATOM 6957 N N . VAL A 1 1092 ? 159.626 133.122 71.308 1.00 79.00 1092 VAL A N 1
ATOM 6958 C CA . VAL A 1 1092 ? 160.435 132.972 72.515 1.00 79.00 1092 VAL A CA 1
ATOM 6959 C C . VAL A 1 1092 ? 159.998 131.760 73.339 1.00 79.00 1092 VAL A C 1
ATOM 6960 O O . VAL A 1 1092 ? 160.840 131.044 73.895 1.00 79.00 1092 VAL A O 1
ATOM 6964 N N . GLU A 1 1093 ? 158.700 131.466 73.395 1.00 75.45 1093 GLU A N 1
ATOM 6965 C CA . GLU A 1 1093 ? 158.202 130.335 74.170 1.00 75.45 1093 GLU A CA 1
ATOM 6966 C C . GLU A 1 1093 ? 157.370 129.433 73.275 1.00 75.45 1093 GLU A C 1
ATOM 6967 O O . GLU A 1 1093 ? 156.374 129.876 72.694 1.00 75.45 1093 GLU A O 1
ATOM 6973 N N . GLU A 1 1094 ? 157.768 128.166 73.190 1.00 78.51 1094 GLU A N 1
ATOM 6974 C CA . GLU A 1 1094 ? 157.053 127.144 72.428 1.00 78.51 1094 GLU A CA 1
ATOM 6975 C C . GLU A 1 1094 ? 156.222 126.319 73.405 1.00 78.51 1094 GLU A C 1
ATOM 6976 O O . GLU A 1 1094 ? 156.756 125.487 74.143 1.00 78.51 1094 GLU A O 1
ATOM 6982 N N . LEU A 1 1095 ? 154.911 126.554 73.411 1.00 76.23 1095 LEU A N 1
ATOM 6983 C CA . LEU A 1 1095 ? 154.000 125.864 74.308 1.00 76.23 1095 LEU A CA 1
ATOM 6984 C C . LEU A 1 1095 ? 152.924 125.144 73.501 1.00 76.23 1095 LEU A C 1
ATOM 6985 O O . LEU A 1 1095 ? 152.559 125.599 72.412 1.00 76.23 1095 LEU A O 1
ATOM 6990 N N . PRO A 1 1096 ? 152.394 124.020 74.000 1.00 79.01 1096 PRO A N 1
ATOM 6991 C CA . PRO A 1 1096 ? 151.356 123.302 73.240 1.00 79.01 1096 PRO A CA 1
ATOM 6992 C C . PRO A 1 1096 ? 150.000 123.988 73.241 1.00 79.01 1096 PRO A C 1
ATOM 6993 O O . PRO A 1 1096 ? 149.097 123.525 72.534 1.00 79.01 1096 PRO A O 1
ATOM 6997 N N . HIS A 1 1097 ? 149.826 125.056 74.011 1.00 83.42 1097 HIS A N 1
ATOM 6998 C CA . HIS A 1 1097 ? 148.555 125.757 74.134 1.00 83.42 1097 HIS A CA 1
ATOM 6999 C C . HIS A 1 1097 ? 148.551 127.093 73.412 1.00 83.42 1097 HIS A C 1
ATOM 7000 O O . HIS A 1 1097 ? 147.522 127.489 72.859 1.00 83.42 1097 HIS A O 1
ATOM 7007 N N . GLU A 1 1098 ? 149.683 127.792 73.405 1.00 77.57 1098 GLU A N 1
ATOM 7008 C CA . GLU A 1 1098 ? 149.813 129.081 72.742 1.00 77.57 1098 GLU A CA 1
ATOM 7009 C C . GLU A 1 1098 ? 151.276 129.278 72.364 1.00 77.57 1098 GLU A C 1
ATOM 7010 O O . GLU A 1 1098 ? 152.136 128.455 72.684 1.00 77.57 1098 GLU A O 1
ATOM 7016 N N . LEU A 1 1099 ? 151.555 130.375 71.666 1.00 74.13 1099 LEU A N 1
ATOM 7017 C CA . LEU A 1 1099 ? 152.925 130.794 71.419 1.00 74.13 1099 LEU A CA 1
ATOM 7018 C C . LEU A 1 1099 ? 153.011 132.297 71.622 1.00 74.13 1099 LEU A C 1
ATOM 7019 O O . LEU A 1 1099 ? 152.020 133.014 71.470 1.00 74.13 1099 LEU A O 1
ATOM 7024 N N . VAL A 1 1100 ? 154.202 132.772 71.972 1.00 78.20 1100 VAL A N 1
ATOM 7025 C CA . VAL A 1 1100 ? 154.446 134.199 72.123 1.00 78.20 1100 VAL A CA 1
ATOM 7026 C C . VAL A 1 1100 ? 155.717 134.563 71.360 1.00 78.20 1100 VAL A C 1
ATOM 7027 O O . VAL A 1 1100 ? 156.735 133.859 71.435 1.00 78.20 1100 VAL A O 1
ATOM 7031 N N . LEU A 1 1101 ? 155.623 135.622 70.569 1.00 79.13 1101 LEU A N 1
ATOM 7032 C CA . LEU A 1 1101 ? 156.695 136.075 69.703 1.00 79.13 1101 LEU A CA 1
ATOM 7033 C C . LEU A 1 1101 ? 157.475 137.205 70.355 1.00 79.13 1101 LEU A C 1
ATOM 7034 O O . LEU A 1 1101 ? 157.097 137.747 71.394 1.00 79.13 1101 LEU A O 1
ATOM 7039 N N . VAL A 1 1102 ? 158.596 137.537 69.727 1.00 79.32 1102 VAL A N 1
ATOM 7040 C CA . VAL A 1 1102 ? 159.349 138.753 69.977 1.00 79.32 1102 VAL A CA 1
ATOM 7041 C C . VAL A 1 1102 ? 159.564 139.381 68.610 1.00 79.32 1102 VAL A C 1
ATOM 7042 O O . VAL A 1 1102 ? 160.350 138.868 67.801 1.00 79.32 1102 VAL A O 1
ATOM 7046 N N . LEU A 1 1103 ? 158.841 140.450 68.338 1.00 76.44 1103 LEU A N 1
ATOM 7047 C CA . LEU A 1 1103 ? 158.901 141.203 67.104 1.00 76.44 1103 LEU A CA 1
ATOM 7048 C C . LEU A 1 1103 ? 159.576 142.547 67.349 1.00 76.44 1103 LEU A C 1
ATOM 7049 O O . LEU A 1 1103 ? 159.417 143.135 68.423 1.00 76.44 1103 LEU A O 1
ATOM 7054 N N . PRO A 1 1104 ? 160.343 143.063 66.392 1.00 68.74 1104 PRO A N 1
ATOM 7055 C CA . PRO A 1 1104 ? 160.917 144.398 66.576 1.00 68.74 1104 PRO A CA 1
ATOM 7056 C C . PRO A 1 1104 ? 159.868 145.469 66.333 1.00 68.74 1104 PRO A C 1
ATOM 7057 O O . PRO A 1 1104 ? 159.087 145.401 65.381 1.00 68.74 1104 PRO A O 1
ATOM 7061 N N . TYR A 1 1105 ? 159.853 146.471 67.212 1.00 71.31 1105 TYR A N 1
ATOM 7062 C CA . TYR A 1 1105 ? 158.946 147.596 67.023 1.00 71.31 1105 TYR A CA 1
ATOM 7063 C C . TYR A 1 1105 ? 159.380 148.507 65.884 1.00 71.31 1105 TYR A C 1
ATOM 7064 O O . TYR A 1 1105 ? 158.577 149.328 65.429 1.00 71.31 1105 TYR A O 1
ATOM 7073 N N . THR A 1 1106 ? 160.617 148.373 65.404 1.00 67.03 1106 THR A N 1
ATOM 7074 C CA . THR A 1 1106 ? 161.005 148.987 64.144 1.00 67.03 1106 THR A CA 1
ATOM 7075 C C . THR A 1 1106 ? 160.318 148.336 62.950 1.00 67.03 1106 THR A C 1
ATOM 7076 O O . THR A 1 1106 ? 160.202 148.975 61.898 1.00 67.03 1106 THR A O 1
ATOM 7080 N N . GLY A 1 1107 ? 159.871 147.083 63.090 1.00 66.65 1107 GLY A N 1
ATOM 7081 C CA . GLY A 1 1107 ? 159.214 146.403 61.986 1.00 66.65 1107 GLY A CA 1
ATOM 7082 C C . GLY A 1 1107 ? 157.881 147.023 61.618 1.00 66.65 1107 GLY A C 1
ATOM 7083 O O . GLY A 1 1107 ? 157.509 147.065 60.442 1.00 66.65 1107 GLY A O 1
ATOM 7084 N N . ALA A 1 1108 ? 157.143 147.511 62.614 1.00 66.44 1108 ALA A N 1
ATOM 7085 C CA . ALA A 1 1108 ? 155.900 148.224 62.360 1.00 66.44 1108 ALA A CA 1
ATOM 7086 C C . ALA A 1 1108 ? 156.125 149.686 62.000 1.00 66.44 1108 ALA A C 1
ATOM 7087 O O . ALA A 1 1108 ? 155.179 150.355 61.571 1.00 66.44 1108 ALA A O 1
ATOM 7089 N N . HIS A 1 1109 ? 157.349 150.195 62.159 1.00 67.54 1109 HIS A N 1
ATOM 7090 C CA . HIS A 1 1109 ? 157.636 151.588 61.843 1.00 67.54 1109 HIS A CA 1
ATOM 7091 C C . HIS A 1 1109 ? 157.769 151.841 60.351 1.00 67.54 1109 HIS A C 1
ATOM 7092 O O . HIS A 1 1109 ? 157.720 153.000 59.928 1.00 67.54 1109 HIS A O 1
ATOM 7099 N N . ASP A 1 1110 ? 157.936 150.793 59.552 1.00 67.67 1110 ASP A N 1
ATOM 7100 C CA . ASP A 1 1110 ? 158.035 150.919 58.104 1.00 67.67 1110 ASP A CA 1
ATOM 7101 C C . ASP A 1 1110 ? 156.676 150.991 57.426 1.00 67.67 1110 ASP A C 1
ATOM 7102 O O . ASP A 1 1110 ? 156.619 151.076 56.195 1.00 67.67 1110 ASP A O 1
ATOM 7107 N N . GLY A 1 1111 ? 155.588 150.952 58.189 1.00 63.76 1111 GLY A N 1
ATOM 7108 C CA . GLY A 1 1111 ? 154.275 150.761 57.623 1.00 63.76 1111 GLY A CA 1
ATOM 7109 C C . GLY A 1 1111 ? 153.912 149.313 57.395 1.00 63.76 1111 GLY A C 1
ATOM 7110 O O . GLY A 1 1111 ? 152.797 149.033 56.934 1.00 63.76 1111 GLY A O 1
ATOM 7111 N N . SER A 1 1112 ? 154.817 148.384 57.707 1.00 72.73 1112 SER A N 1
ATOM 7112 C CA . SER A 1 1112 ? 154.571 146.954 57.535 1.00 72.73 1112 SER A CA 1
ATOM 7113 C C . SER A 1 1112 ? 153.849 146.410 58.767 1.00 72.73 1112 SER A C 1
ATOM 7114 O O . SER A 1 1112 ? 154.393 145.663 59.580 1.00 72.73 1112 SER A O 1
ATOM 7117 N N . PHE A 1 1113 ? 152.593 146.829 58.898 1.00 80.24 1113 PHE A N 1
ATOM 7118 C CA . PHE A 1 1113 ? 151.634 146.217 59.805 1.00 80.24 1113 PHE A CA 1
ATOM 7119 C C . PHE A 1 1113 ? 150.529 145.524 59.032 1.00 80.24 1113 PHE A C 1
ATOM 7120 O O . PHE A 1 1113 ? 150.183 144.376 59.319 1.00 80.24 1113 PHE A O 1
ATOM 7128 N N . ALA A 1 1114 ? 149.937 146.242 58.079 1.00 71.79 1114 ALA A N 1
ATOM 7129 C CA . ALA A 1 1114 ? 148.746 145.750 57.409 1.00 71.79 1114 ALA A CA 1
ATOM 7130 C C . ALA A 1 1114 ? 149.079 144.627 56.442 1.00 71.79 1114 ALA A C 1
ATOM 7131 O O . ALA A 1 1114 ? 148.215 143.798 56.158 1.00 71.79 1114 ALA A O 1
ATOM 7133 N N . THR A 1 1115 ? 150.317 144.581 55.939 1.00 71.67 1115 THR A N 1
ATOM 7134 C CA . THR A 1 1115 ? 150.760 143.451 55.127 1.00 71.67 1115 THR A CA 1
ATOM 7135 C C . THR A 1 1115 ? 150.791 142.174 55.954 1.00 71.67 1115 THR A C 1
ATOM 7136 O O . THR A 1 1115 ? 150.262 141.132 55.533 1.00 71.67 1115 THR A O 1
ATOM 7140 N N . LEU A 1 1116 ? 151.387 142.270 57.155 1.00 76.47 1116 LEU A N 1
ATOM 7141 C CA . LEU A 1 1116 ? 151.478 141.177 58.123 1.00 76.47 1116 LEU A CA 1
ATOM 7142 C C . LEU A 1 1116 ? 150.112 140.577 58.402 1.00 76.47 1116 LEU A C 1
ATOM 7143 O O . LEU A 1 1116 ? 149.890 139.373 58.233 1.00 76.47 1116 LEU A O 1
ATOM 7148 N N . PHE A 1 1117 ? 149.158 141.429 58.739 1.00 79.28 1117 PHE A N 1
ATOM 7149 C CA . PHE A 1 1117 ? 147.893 140.947 59.253 1.00 79.28 1117 PHE A CA 1
ATOM 7150 C C . PHE A 1 1117 ? 146.859 140.732 58.162 1.00 79.28 1117 PHE A C 1
ATOM 7151 O O . PHE A 1 1117 ? 145.900 139.990 58.388 1.00 79.28 1117 PHE A O 1
ATOM 7159 N N . ARG A 1 1118 ? 147.036 141.326 56.977 1.00 75.41 1118 ARG A N 1
ATOM 7160 C CA . ARG A 1 1118 ? 146.183 140.933 55.863 1.00 75.41 1118 ARG A CA 1
ATOM 7161 C C . ARG A 1 1118 ? 146.627 139.591 55.302 1.00 75.41 1118 ARG A C 1
ATOM 7162 O O . ARG A 1 1118 ? 145.800 138.854 54.753 1.00 75.41 1118 ARG A O 1
ATOM 7170 N N . GLU A 1 1119 ? 147.915 139.245 55.434 1.00 78.08 1119 GLU A N 1
ATOM 7171 C CA . GLU A 1 1119 ? 148.307 137.901 55.045 1.00 78.08 1119 GLU A CA 1
ATOM 7172 C C . GLU A 1 1119 ? 147.916 136.891 56.118 1.00 78.08 1119 GLU A C 1
ATOM 7173 O O . GLU A 1 1119 ? 147.467 135.789 55.793 1.00 78.08 1119 GLU A O 1
ATOM 7179 N N . LEU A 1 1120 ? 148.043 137.264 57.398 1.00 78.38 1120 LEU A N 1
ATOM 7180 C CA . LEU A 1 1120 ? 147.638 136.367 58.478 1.00 78.38 1120 LEU A CA 1
ATOM 7181 C C . LEU A 1 1120 ? 146.125 136.184 58.537 1.00 78.38 1120 LEU A C 1
ATOM 7182 O O . LEU A 1 1120 ? 145.652 135.134 58.985 1.00 78.38 1120 LEU A O 1
ATOM 7187 N N . ASP A 1 1121 ? 145.353 137.177 58.084 1.00 79.73 1121 ASP A N 1
ATOM 7188 C CA . ASP A 1 1121 ? 143.909 136.996 57.964 1.00 79.73 1121 ASP A CA 1
ATOM 7189 C C . ASP A 1 1121 ? 143.570 135.951 56.910 1.00 79.73 1121 ASP A C 1
ATOM 7190 O O . ASP A 1 1121 ? 142.536 135.281 57.010 1.00 79.73 1121 ASP A O 1
ATOM 7195 N N . THR A 1 1122 ? 144.425 135.799 55.904 1.00 79.45 1122 THR A N 1
ATOM 7196 C CA . THR A 1 1122 ? 144.287 134.761 54.897 1.00 79.45 1122 THR A CA 1
ATOM 7197 C C . THR A 1 1122 ? 145.064 133.498 55.242 1.00 79.45 1122 THR A C 1
ATOM 7198 O O . THR A 1 1122 ? 144.989 132.521 54.490 1.00 79.45 1122 THR A O 1
ATOM 7202 N N . ARG A 1 1123 ? 145.806 133.485 56.353 1.00 80.53 1123 ARG A N 1
ATOM 7203 C CA . ARG A 1 1123 ? 146.594 132.316 56.715 1.00 80.53 1123 ARG A CA 1
ATOM 7204 C C . ARG A 1 1123 ? 146.142 131.630 57.995 1.00 80.53 1123 ARG A C 1
ATOM 7205 O O . ARG A 1 1123 ? 146.400 130.434 58.149 1.00 80.53 1123 ARG A O 1
ATOM 7213 N N . LEU A 1 1124 ? 145.451 132.334 58.896 1.00 77.37 1124 LEU A N 1
ATOM 7214 C CA . LEU A 1 1124 ? 144.920 131.700 60.102 1.00 77.37 1124 LEU A CA 1
ATOM 7215 C C . LEU A 1 1124 ? 143.782 130.725 59.824 1.00 77.37 1124 LEU A C 1
ATOM 7216 O O . LEU A 1 1124 ? 143.411 129.966 60.728 1.00 77.37 1124 LEU A O 1
ATOM 7221 N N . ALA A 1 1125 ? 143.223 130.724 58.612 1.00 72.98 1125 ALA A N 1
ATOM 7222 C CA . ALA A 1 1125 ? 142.194 129.753 58.262 1.00 72.98 1125 ALA A CA 1
ATOM 7223 C C . ALA A 1 1125 ? 142.756 128.340 58.147 1.00 72.98 1125 ALA A C 1
ATOM 7224 O O . ALA A 1 1125 ? 142.032 127.369 58.398 1.00 72.98 1125 ALA A O 1
ATOM 7226 N N . GLU A 1 1126 ? 144.030 128.196 57.773 1.00 75.00 1126 GLU A N 1
ATOM 7227 C CA . GLU A 1 1126 ? 144.614 126.879 57.543 1.00 75.00 1126 GLU A CA 1
ATOM 7228 C C . GLU A 1 1126 ? 145.776 126.562 58.477 1.00 75.00 1126 GLU A C 1
ATOM 7229 O O . GLU A 1 1126 ? 146.411 125.512 58.323 1.00 75.00 1126 GLU A O 1
ATOM 7235 N N . LEU A 1 1127 ? 146.061 127.418 59.454 1.00 78.10 1127 LEU A N 1
ATOM 7236 C CA . LEU A 1 1127 ? 147.126 127.157 60.413 1.00 78.10 1127 LEU A CA 1
ATOM 7237 C C . LEU A 1 1127 ? 146.653 126.385 61.637 1.00 78.10 1127 LEU A C 1
ATOM 7238 O O . LEU A 1 1127 ? 147.430 126.241 62.588 1.00 78.10 1127 LEU A O 1
ATOM 7243 N N . ARG A 1 1128 ? 145.399 125.905 61.625 1.00 78.61 1128 ARG A N 1
ATOM 7244 C CA . ARG A 1 1128 ? 144.779 125.130 62.710 1.00 78.61 1128 ARG A CA 1
ATOM 7245 C C . ARG A 1 1128 ? 144.759 125.911 64.022 1.00 78.61 1128 ARG A C 1
ATOM 7246 O O . ARG A 1 1128 ? 144.905 125.347 65.108 1.00 78.61 1128 ARG A O 1
ATOM 7254 N N . LEU A 1 1129 ? 144.575 127.225 63.916 1.00 78.50 1129 LEU A N 1
ATOM 7255 C CA . LEU A 1 1129 ? 144.572 128.127 65.056 1.00 78.50 1129 LEU A CA 1
ATOM 7256 C C . LEU A 1 1129 ? 143.371 129.054 64.935 1.00 78.50 1129 LEU A C 1
ATOM 7257 O O . LEU A 1 1129 ? 142.980 129.436 63.829 1.00 78.50 1129 LEU A O 1
ATOM 7262 N N . THR A 1 1130 ? 142.785 129.423 66.074 1.00 72.86 1130 THR A N 1
ATOM 7263 C CA . THR A 1 1130 ? 141.507 130.124 66.039 1.00 72.86 1130 THR A CA 1
ATOM 7264 C C . THR A 1 1130 ? 141.655 131.638 66.071 1.00 72.86 1130 THR A C 1
ATOM 7265 O O . THR A 1 1130 ? 140.639 132.339 66.002 1.00 72.86 1130 THR A O 1
ATOM 7269 N N . GLY A 1 1131 ? 142.865 132.168 66.170 1.00 70.78 1131 GLY A N 1
ATOM 7270 C CA . GLY A 1 1131 ? 142.992 133.612 66.160 1.00 70.78 1131 GLY A CA 1
ATOM 7271 C C . GLY A 1 1131 ? 144.283 134.071 66.786 1.00 70.78 1131 GLY A C 1
ATOM 7272 O O . GLY A 1 1131 ? 145.054 133.289 67.329 1.00 70.78 1131 GLY A O 1
ATOM 7273 N N . TYR A 1 1132 ? 144.527 135.373 66.662 1.00 76.43 1132 TYR A N 1
ATOM 7274 C CA . TYR A 1 1132 ? 145.745 135.988 67.162 1.00 76.43 1132 TYR A CA 1
ATOM 7275 C C . TYR A 1 1132 ? 145.413 137.238 67.968 1.00 76.43 1132 TYR A C 1
ATOM 7276 O O . TYR A 1 1132 ? 144.298 137.765 67.920 1.00 76.43 1132 TYR A O 1
ATOM 7285 N N . GLY A 1 1133 ? 146.411 137.704 68.716 1.00 69.05 1133 GLY A N 1
ATOM 7286 C CA . GLY A 1 1133 ? 146.276 138.894 69.535 1.00 69.05 1133 GLY A CA 1
ATOM 7287 C C . GLY A 1 1133 ? 147.615 139.587 69.657 1.00 69.05 1133 GLY A C 1
ATOM 7288 O O . GLY A 1 1133 ? 148.672 138.966 69.516 1.00 69.05 1133 GLY A O 1
ATOM 7289 N N . ILE A 1 1134 ? 147.565 140.885 69.933 1.00 82.44 1134 ILE A N 1
ATOM 7290 C CA . ILE A 1 1134 ? 148.757 141.718 69.893 1.00 82.44 1134 ILE A CA 1
ATOM 7291 C C . ILE A 1 1134 ? 149.061 142.165 71.323 1.00 82.44 1134 ILE A C 1
ATOM 7292 O O . ILE A 1 1134 ? 148.181 142.198 72.191 1.00 82.44 1134 ILE A O 1
ATOM 7297 N N . SER A 1 1135 ? 150.332 142.473 71.583 1.00 78.29 1135 SER A N 1
ATOM 7298 C CA . SER A 1 1135 ? 150.745 142.959 72.890 1.00 78.29 1135 SER A CA 1
ATOM 7299 C C . SER A 1 1135 ? 151.984 143.829 72.739 1.00 78.29 1135 SER A C 1
ATOM 7300 O O . SER A 1 1135 ? 152.710 143.746 71.746 1.00 78.29 1135 SER A O 1
ATOM 7303 N N . ASP A 1 1136 ? 152.212 144.668 73.742 1.00 80.47 1136 ASP A N 1
ATOM 7304 C CA . ASP A 1 1136 ? 153.401 145.496 73.852 1.00 80.47 1136 ASP A CA 1
ATOM 7305 C C . ASP A 1 1136 ? 154.302 144.956 74.954 1.00 80.47 1136 ASP A C 1
ATOM 7306 O O . ASP A 1 1136 ? 154.043 143.902 75.546 1.00 80.47 1136 ASP A O 1
ATOM 7311 N N . THR A 1 1137 ? 155.373 145.689 75.232 1.00 73.13 1137 THR A N 1
ATOM 7312 C CA . THR A 1 1137 ? 156.209 145.405 76.387 1.00 73.13 1137 THR A CA 1
ATOM 7313 C C . THR A 1 1137 ? 155.540 145.991 77.625 1.00 73.13 1137 THR A C 1
ATOM 7314 O O . THR A 1 1137 ? 155.231 147.187 77.659 1.00 73.13 1137 THR A O 1
ATOM 7318 N N . SER A 1 1138 ? 155.289 145.146 78.622 1.00 66.93 1138 SER A N 1
ATOM 7319 C CA . SER A 1 1138 ? 154.646 145.595 79.848 1.00 66.93 1138 SER A CA 1
ATOM 7320 C C . SER A 1 1138 ? 155.580 146.503 80.638 1.00 66.93 1138 SER A C 1
ATOM 7321 O O . SER A 1 1138 ? 156.802 146.343 80.613 1.00 66.93 1138 SER A O 1
ATOM 7324 N N . LEU A 1 1139 ? 154.975 147.453 81.362 1.00 71.87 1139 LEU A N 1
ATOM 7325 C CA . LEU A 1 1139 ? 155.715 148.545 81.994 1.00 71.87 1139 LEU A CA 1
ATOM 7326 C C . LEU A 1 1139 ? 156.621 148.054 83.116 1.00 71.87 1139 LEU A C 1
ATOM 7327 O O . LEU A 1 1139 ? 157.642 148.690 83.417 1.00 71.87 1139 LEU A O 1
ATOM 7332 N N . GLU A 1 1140 ? 156.272 146.922 83.732 1.00 76.71 1140 GLU A N 1
ATOM 7333 C CA . GLU A 1 1140 ? 157.115 146.339 84.767 1.00 76.71 1140 GLU A CA 1
ATOM 7334 C C . GLU A 1 1140 ? 158.437 145.835 84.203 1.00 76.71 1140 GLU A C 1
ATOM 7335 O O . GLU A 1 1140 ? 159.445 145.840 84.916 1.00 76.71 1140 GLU A O 1
ATOM 7341 N N . GLU A 1 1141 ? 158.461 145.434 82.928 1.00 75.70 1141 GLU A N 1
ATOM 7342 C CA . GLU A 1 1141 ? 159.705 145.003 82.300 1.00 75.70 1141 GLU A CA 1
ATOM 7343 C C . GLU A 1 1141 ? 160.678 146.166 82.169 1.00 75.70 1141 GLU A C 1
ATOM 7344 O O . GLU A 1 1141 ? 161.866 146.031 82.494 1.00 75.70 1141 GLU A O 1
ATOM 7350 N N . ILE A 1 1142 ? 160.173 147.321 81.716 1.00 69.78 1142 ILE A N 1
ATOM 7351 C CA . ILE A 1 1142 ? 160.963 148.549 81.673 1.00 69.78 1142 ILE A CA 1
ATOM 7352 C C . ILE A 1 1142 ? 161.431 148.922 83.071 1.00 69.78 1142 ILE A C 1
ATOM 7353 O O . ILE A 1 1142 ? 162.600 149.273 83.270 1.00 69.78 1142 ILE A O 1
ATOM 7358 N N . PHE A 1 1143 ? 160.539 148.798 84.062 1.00 70.75 1143 PHE A N 1
ATOM 7359 C CA . PHE A 1 1143 ? 160.875 149.166 85.438 1.00 70.75 1143 PHE A CA 1
ATOM 7360 C C . PHE A 1 1143 ? 162.025 148.324 85.984 1.00 70.75 1143 PHE A C 1
ATOM 7361 O O . PHE A 1 1143 ? 163.030 148.869 86.453 1.00 70.75 1143 PHE A O 1
ATOM 7369 N N . LEU A 1 1144 ? 161.920 146.999 85.872 1.00 71.04 1144 LEU A N 1
ATOM 7370 C CA . LEU A 1 1144 ? 162.955 146.124 86.416 1.00 71.04 1144 LEU A CA 1
ATOM 7371 C C . LEU A 1 1144 ? 164.256 146.232 85.630 1.00 71.04 1144 LEU A C 1
ATOM 7372 O O . LEU A 1 1144 ? 165.342 146.214 86.223 1.00 71.04 1144 LEU A O 1
ATOM 7377 N N . LYS A 1 1145 ? 164.171 146.395 84.305 1.00 72.88 1145 LYS A N 1
ATOM 7378 C CA . LYS A 1 1145 ? 165.382 146.479 83.497 1.00 72.88 1145 LYS A CA 1
ATOM 7379 C C . LYS A 1 1145 ? 166.129 147.786 83.752 1.00 72.88 1145 LYS A C 1
ATOM 7380 O O . LYS A 1 1145 ? 167.366 147.800 83.758 1.00 72.88 1145 LYS A O 1
ATOM 7386 N N . VAL A 1 1146 ? 165.411 148.879 84.022 1.00 69.19 1146 VAL A N 1
ATOM 7387 C CA . VAL A 1 1146 ? 166.094 150.138 84.302 1.00 69.19 1146 VAL A CA 1
ATOM 7388 C C . VAL A 1 1146 ? 166.537 150.204 85.768 1.00 69.19 1146 VAL A C 1
ATOM 7389 O O . VAL A 1 1146 ? 167.523 150.886 86.083 1.00 69.19 1146 VAL A O 1
ATOM 7393 N N . VAL A 1 1147 ? 165.888 149.449 86.662 1.00 67.26 1147 VAL A N 1
ATOM 7394 C CA . VAL A 1 1147 ? 166.426 149.252 88.011 1.00 67.26 1147 VAL A CA 1
ATOM 7395 C C . VAL A 1 1147 ? 167.745 148.485 87.955 1.00 67.26 1147 VAL A C 1
ATOM 7396 O O . VAL A 1 1147 ? 168.683 148.785 88.708 1.00 67.26 1147 VAL A O 1
ATOM 7400 N N . GLU A 1 1148 ? 167.860 147.533 87.015 1.00 75.27 1148 GLU A N 1
ATOM 7401 C CA . GLU A 1 1148 ? 169.088 146.746 86.859 1.00 75.27 1148 GLU A CA 1
ATOM 7402 C C . GLU A 1 1148 ? 170.307 147.601 86.515 1.00 75.27 1148 GLU A C 1
ATOM 7403 O O . GLU A 1 1148 ? 171.437 147.214 86.831 1.00 75.27 1148 GLU A O 1
ATOM 7409 N N . GLU A 1 1149 ? 170.105 148.755 85.875 1.00 85.54 1149 GLU A N 1
ATOM 7410 C CA . GLU A 1 1149 ? 171.240 149.600 85.515 1.00 85.54 1149 GLU A CA 1
ATOM 7411 C C . GLU A 1 1149 ? 171.832 150.299 86.733 1.00 85.54 1149 GLU A C 1
ATOM 7412 O O . GLU A 1 1149 ? 173.057 150.362 86.882 1.00 85.54 1149 GLU A O 1
ATOM 7418 N N . CYS A 1 1150 ? 170.983 150.832 87.612 1.00 78.44 1150 CYS A N 1
ATOM 7419 C CA . CYS A 1 1150 ? 171.444 151.685 88.699 1.00 78.44 1150 CYS A CA 1
ATOM 7420 C C . CYS A 1 1150 ? 171.658 150.950 90.014 1.00 78.44 1150 CYS A C 1
ATOM 7421 O O . CYS A 1 1150 ? 172.337 151.487 90.896 1.00 78.44 1150 CYS A O 1
ATOM 7424 N N . ALA A 1 1151 ? 171.107 149.750 90.172 1.00 69.83 1151 ALA A N 1
ATOM 7425 C CA . ALA A 1 1151 ? 171.238 149.015 91.427 1.00 69.83 1151 ALA A CA 1
ATOM 7426 C C . ALA A 1 1151 ? 172.646 148.450 91.595 1.00 69.83 1151 ALA A C 1
ATOM 7427 O O . ALA A 1 1151 ? 173.481 149.038 92.282 1.00 69.83 1151 ALA A O 1
ATOM 7429 N N . TRP A 1 1214 ? 163.732 102.052 117.087 1.00 87.88 1214 TRP A N 1
ATOM 7430 C CA . TRP A 1 1214 ? 162.587 102.633 117.775 1.00 87.88 1214 TRP A CA 1
ATOM 7431 C C . TRP A 1 1214 ? 162.953 104.008 118.324 1.00 87.88 1214 TRP A C 1
ATOM 7432 O O . TRP A 1 1214 ? 162.256 104.559 119.177 1.00 87.88 1214 TRP A O 1
ATOM 7443 N N . ALA A 1 1215 ? 164.050 104.562 117.811 1.00 78.86 1215 ALA A N 1
ATOM 7444 C CA . ALA A 1 1215 ? 164.620 105.797 118.328 1.00 78.86 1215 ALA A CA 1
ATOM 7445 C C . ALA A 1 1215 ? 164.556 106.957 117.344 1.00 78.86 1215 ALA A C 1
ATOM 7446 O O . ALA A 1 1215 ? 164.979 108.064 117.691 1.00 78.86 1215 ALA A O 1
ATOM 7448 N N . LEU A 1 1216 ? 164.022 106.743 116.140 1.00 74.70 1216 LEU A N 1
ATOM 7449 C CA . LEU A 1 1216 ? 164.057 107.764 115.098 1.00 74.70 1216 LEU A CA 1
ATOM 7450 C C . LEU A 1 1216 ? 163.099 108.922 115.344 1.00 74.70 1216 LEU A C 1
ATOM 7451 O O . LEU A 1 1216 ? 163.195 109.935 114.645 1.00 74.70 1216 LEU A O 1
ATOM 7456 N N . THR A 1 1217 ? 162.184 108.805 116.302 1.00 79.50 1217 THR A N 1
ATOM 7457 C CA . THR A 1 1217 ? 161.240 109.880 116.567 1.00 79.50 1217 THR A CA 1
ATOM 7458 C C . THR A 1 1217 ? 161.708 110.846 117.647 1.00 79.50 1217 THR A C 1
ATOM 7459 O O . THR A 1 1217 ? 161.158 111.949 117.749 1.00 79.50 1217 THR A O 1
ATOM 7463 N N . ARG A 1 1218 ? 162.710 110.475 118.442 1.00 82.22 1218 ARG A N 1
ATOM 7464 C CA . ARG A 1 1218 ? 163.117 111.277 119.586 1.00 82.22 1218 ARG A CA 1
ATOM 7465 C C . ARG A 1 1218 ? 164.321 112.168 119.306 1.00 82.22 1218 ARG A C 1
ATOM 7466 O O . ARG A 1 1218 ? 164.841 112.789 120.236 1.00 82.22 1218 ARG A O 1
ATOM 7474 N N . GLN A 1 1219 ? 164.781 112.244 118.061 1.00 80.00 1219 GLN A N 1
ATOM 7475 C CA . GLN A 1 1219 ? 165.772 113.246 117.692 1.00 80.00 1219 GLN A CA 1
ATOM 7476 C C . GLN A 1 1219 ? 165.139 114.521 117.160 1.00 80.00 1219 GLN A C 1
ATOM 7477 O O . GLN A 1 1219 ? 165.864 115.457 116.810 1.00 80.00 1219 GLN A O 1
ATOM 7483 N N . GLN A 1 1220 ? 163.813 114.579 117.084 1.00 82.10 1220 GLN A N 1
ATOM 7484 C CA . GLN A 1 1220 ? 163.124 115.770 116.616 1.00 82.10 1220 GLN A CA 1
ATOM 7485 C C . GLN A 1 1220 ? 162.483 116.556 117.749 1.00 82.10 1220 GLN A C 1
ATOM 7486 O O . GLN A 1 1220 ? 161.745 117.510 117.487 1.00 82.10 1220 GLN A O 1
ATOM 7492 N N . LEU A 1 1221 ? 162.748 116.172 119.003 1.00 76.67 1221 LEU A N 1
ATOM 7493 C CA . LEU A 1 1221 ? 162.516 117.084 120.118 1.00 76.67 1221 LEU A CA 1
ATOM 7494 C C . LEU A 1 1221 ? 163.396 118.313 119.971 1.00 76.67 1221 LEU A C 1
ATOM 7495 O O . LEU A 1 1221 ? 162.988 119.433 120.301 1.00 76.67 1221 LEU A O 1
ATOM 7500 N N . GLN A 1 1222 ? 164.617 118.099 119.469 1.00 82.10 1222 GLN A N 1
ATOM 7501 C CA . GLN A 1 1222 ? 165.626 119.139 119.321 1.00 82.10 1222 GLN A CA 1
ATOM 7502 C C . GLN A 1 1222 ? 165.179 120.235 118.358 1.00 82.10 1222 GLN A C 1
ATOM 7503 O O . GLN A 1 1222 ? 165.597 121.392 118.502 1.00 82.10 1222 GLN A O 1
ATOM 7509 N N . ALA A 1 1223 ? 164.306 119.892 117.400 1.00 73.15 1223 ALA A N 1
ATOM 7510 C CA . ALA A 1 1223 ? 163.758 120.877 116.469 1.00 73.15 1223 ALA A CA 1
ATOM 7511 C C . ALA A 1 1223 ? 162.929 121.930 117.191 1.00 73.15 1223 ALA A C 1
ATOM 7512 O O . ALA A 1 1223 ? 163.035 123.126 116.898 1.00 73.15 1223 ALA A O 1
ATOM 7514 N N . LEU A 1 1224 ? 162.098 121.501 118.136 1.00 78.52 1224 LEU A N 1
ATOM 7515 C CA . LEU A 1 1224 ? 161.385 122.452 118.975 1.00 78.52 1224 LEU A CA 1
ATOM 7516 C C . LEU A 1 1224 ? 162.335 123.102 119.966 1.00 78.52 1224 LEU A C 1
ATOM 7517 O O . LEU A 1 1224 ? 162.207 124.297 120.279 1.00 78.52 1224 LEU A O 1
ATOM 7522 N N . LEU A 1 1225 ? 163.308 122.319 120.448 1.00 74.29 1225 LEU A N 1
ATOM 7523 C CA . LEU A 1 1225 ? 164.132 122.715 121.582 1.00 74.29 1225 LEU A CA 1
ATOM 7524 C C . LEU A 1 1225 ? 165.037 123.879 121.224 1.00 74.29 1225 LEU A C 1
ATOM 7525 O O . LEU A 1 1225 ? 165.224 124.785 122.035 1.00 74.29 1225 LEU A O 1
ATOM 7530 N N . LEU A 1 1226 ? 165.598 123.887 120.017 1.00 70.88 1226 LEU A N 1
ATOM 7531 C CA . LEU A 1 1226 ? 166.473 125.000 119.655 1.00 70.88 1226 LEU A CA 1
ATOM 7532 C C . LEU A 1 1226 ? 165.710 126.269 119.307 1.00 70.88 1226 LEU A C 1
ATOM 7533 O O . LEU A 1 1226 ? 166.235 127.361 119.540 1.00 70.88 1226 LEU A O 1
ATOM 7538 N N . LYS A 1 1227 ? 164.483 126.170 118.790 1.00 75.27 1227 LYS A N 1
ATOM 7539 C CA . LYS A 1 1227 ? 163.710 127.393 118.592 1.00 75.27 1227 LYS A CA 1
ATOM 7540 C C . LYS A 1 1227 ? 163.306 127.987 119.939 1.00 75.27 1227 LYS A C 1
ATOM 7541 O O . LYS A 1 1227 ? 163.402 129.205 120.138 1.00 75.27 1227 LYS A O 1
ATOM 7547 N N . ARG A 1 1228 ? 162.981 127.131 120.915 1.00 71.44 1228 ARG A N 1
ATOM 7548 C CA . ARG A 1 1228 ? 162.652 127.641 122.240 1.00 71.44 1228 ARG A CA 1
ATOM 7549 C C . ARG A 1 1228 ? 163.903 128.117 122.966 1.00 71.44 1228 ARG A C 1
ATOM 7550 O O . ARG A 1 1228 ? 163.853 129.091 123.727 1.00 71.44 1228 ARG A O 1
ATOM 7558 N N . PHE A 1 1229 ? 165.039 127.479 122.692 1.00 74.04 1229 PHE A N 1
ATOM 7559 C CA . PHE A 1 1229 ? 166.299 127.850 123.315 1.00 74.04 1229 PHE A CA 1
ATOM 7560 C C . PHE A 1 1229 ? 166.791 129.189 122.795 1.00 74.04 1229 PHE A C 1
ATOM 7561 O O . PHE A 1 1229 ? 167.289 130.008 123.567 1.00 74.04 1229 PHE A O 1
ATOM 7569 N N . LEU A 1 1230 ? 166.639 129.441 121.492 1.00 68.49 1230 LEU A N 1
ATOM 7570 C CA . LEU A 1 1230 ? 167.010 130.746 120.956 1.00 68.49 1230 LEU A CA 1
ATOM 7571 C C . LEU A 1 1230 ? 166.005 131.819 121.347 1.00 68.49 1230 LEU A C 1
ATOM 7572 O O . LEU A 1 1230 ? 166.381 132.992 121.460 1.00 68.49 1230 LEU A O 1
ATOM 7577 N N . LEU A 1 1231 ? 164.734 131.441 121.551 1.00 65.88 1231 LEU A N 1
ATOM 7578 C CA . LEU A 1 1231 ? 163.773 132.345 122.181 1.00 65.88 1231 LEU A CA 1
ATOM 7579 C C . LEU A 1 1231 ? 164.235 132.760 123.574 1.00 65.88 1231 LEU A C 1
ATOM 7580 O O . LEU A 1 1231 ? 164.133 133.932 123.948 1.00 65.88 1231 LEU A O 1
ATOM 7585 N N . ALA A 1 1232 ? 164.746 131.803 124.351 1.00 67.24 1232 ALA A N 1
ATOM 7586 C CA . ALA A 1 1232 ? 165.318 132.103 125.663 1.00 67.24 1232 ALA A CA 1
ATOM 7587 C C . ALA A 1 1232 ? 166.590 132.943 125.571 1.00 67.24 1232 ALA A C 1
ATOM 7588 O O . ALA A 1 1232 ? 166.781 133.870 126.367 1.00 67.24 1232 ALA A O 1
ATOM 7590 N N . ARG A 1 1233 ? 167.474 132.628 124.621 1.00 77.79 1233 ARG A N 1
ATOM 7591 C CA . ARG A 1 1233 ? 168.778 133.288 124.559 1.00 77.79 1233 ARG A CA 1
ATOM 7592 C C . ARG A 1 1233 ? 168.678 134.722 124.054 1.00 77.79 1233 ARG A C 1
ATOM 7593 O O . ARG A 1 1233 ? 169.305 135.625 124.619 1.00 77.79 1233 ARG A O 1
ATOM 7601 N N . ARG A 1 1234 ? 167.911 134.960 122.985 1.00 74.09 1234 ARG A N 1
ATOM 7602 C CA . ARG A 1 1234 ? 167.898 136.304 122.418 1.00 74.09 1234 ARG A CA 1
ATOM 7603 C C . ARG A 1 1234 ? 167.054 137.284 123.220 1.00 74.09 1234 ARG A C 1
ATOM 7604 O O . ARG A 1 1234 ? 167.219 138.496 123.053 1.00 74.09 1234 ARG A O 1
ATOM 7612 N N . SER A 1 1235 ? 166.166 136.798 124.084 1.00 73.84 1235 SER A N 1
ATOM 7613 C CA . SER A 1 1235 ? 165.250 137.674 124.814 1.00 73.84 1235 SER A CA 1
ATOM 7614 C C . SER A 1 1235 ? 165.846 138.079 126.163 1.00 73.84 1235 SER A C 1
ATOM 7615 O O . SER A 1 1235 ? 165.345 137.742 127.233 1.00 73.84 1235 SER A O 1
ATOM 7618 N N . ARG A 1 1236 ? 166.944 138.822 126.087 1.00 84.49 1236 ARG A N 1
ATOM 7619 C CA . ARG A 1 1236 ? 167.531 139.451 127.260 1.00 84.49 1236 ARG A CA 1
ATOM 7620 C C . ARG A 1 1236 ? 166.940 140.827 127.528 1.00 84.49 1236 ARG A C 1
ATOM 7621 O O . ARG A 1 1236 ? 167.369 141.502 128.470 1.00 84.49 1236 ARG A O 1
ATOM 7629 N N . ARG A 1 1237 ? 165.977 141.263 126.712 1.00 94.44 1237 ARG A N 1
ATOM 7630 C CA . ARG A 1 1237 ? 165.379 142.582 126.837 1.00 94.44 1237 ARG A CA 1
ATOM 7631 C C . ARG A 1 1237 ? 163.918 142.554 127.258 1.00 94.44 1237 ARG A C 1
ATOM 7632 O O . ARG A 1 1237 ? 163.404 143.582 127.708 1.00 94.44 1237 ARG A O 1
ATOM 7640 N N . GLY A 1 1238 ? 163.244 141.414 127.129 1.00 69.29 1238 GLY A N 1
ATOM 7641 C CA . GLY A 1 1238 ? 161.847 141.312 127.493 1.00 69.29 1238 GLY A CA 1
ATOM 7642 C C . GLY A 1 1238 ? 161.562 140.142 128.410 1.00 69.29 1238 GLY A C 1
ATOM 7643 O O . GLY A 1 1238 ? 160.402 139.867 128.733 1.00 69.29 1238 GLY A O 1
ATOM 7644 N N . LEU A 1 1239 ? 162.612 139.452 128.843 1.00 72.70 1239 LEU A N 1
ATOM 7645 C CA . LEU A 1 1239 ? 162.482 138.261 129.681 1.00 72.70 1239 LEU A CA 1
ATOM 7646 C C . LEU A 1 1239 ? 163.529 138.321 130.791 1.00 72.70 1239 LEU A C 1
ATOM 7647 O O . LEU A 1 1239 ? 164.005 139.399 131.161 1.00 72.70 1239 LEU A O 1
ATOM 7652 N N . PHE A 1 1240 ? 163.789 137.147 131.385 1.00 75.00 1240 PHE A N 1
ATOM 7653 C CA . PHE A 1 1240 ? 164.319 136.881 132.742 1.00 75.00 1240 PHE A CA 1
ATOM 7654 C C . PHE A 1 1240 ? 163.593 137.670 133.848 1.00 75.00 1240 PHE A C 1
ATOM 7655 O O . PHE A 1 1240 ? 164.114 137.829 134.955 1.00 75.00 1240 PHE A O 1
ATOM 7663 N N . ALA A 1 1241 ? 162.364 138.120 133.586 1.00 72.02 1241 ALA A N 1
ATOM 7664 C CA . ALA A 1 1241 ? 161.388 138.406 134.626 1.00 72.02 1241 ALA A CA 1
ATOM 7665 C C . ALA A 1 1241 ? 160.633 137.152 135.038 1.00 72.02 1241 ALA A C 1
ATOM 7666 O O . ALA A 1 1241 ? 159.792 137.214 135.942 1.00 72.02 1241 ALA A O 1
ATOM 7668 N N . GLN A 1 1242 ? 160.908 136.029 134.377 1.00 68.73 1242 GLN A N 1
ATOM 7669 C CA . GLN A 1 1242 ? 160.401 134.717 134.746 1.00 68.73 1242 GLN A CA 1
ATOM 7670 C C . GLN A 1 1242 ? 161.320 133.972 135.706 1.00 68.73 1242 GLN A C 1
ATOM 7671 O O . GLN A 1 1242 ? 161.027 132.825 136.059 1.00 68.73 1242 GLN A O 1
ATOM 7677 N N . ILE A 1 1243 ? 162.443 134.563 136.102 1.00 68.13 1243 ILE A N 1
ATOM 7678 C CA . ILE A 1 1243 ? 163.346 133.878 137.018 1.00 68.13 1243 ILE A CA 1
ATOM 7679 C C . ILE A 1 1243 ? 163.661 134.741 138.241 1.00 68.13 1243 ILE A C 1
ATOM 7680 O O . ILE A 1 1243 ? 163.710 134.232 139.366 1.00 68.13 1243 ILE A O 1
ATOM 7685 N N . VAL A 1 1244 ? 163.872 136.043 138.042 1.00 62.50 1244 VAL A N 1
ATOM 7686 C CA . VAL A 1 1244 ? 164.385 136.893 139.113 1.00 62.50 1244 VAL A CA 1
ATOM 7687 C C . VAL A 1 1244 ? 163.264 137.313 140.058 1.00 62.50 1244 VAL A C 1
ATOM 7688 O O . VAL A 1 1244 ? 163.468 137.392 141.277 1.00 62.50 1244 VAL A O 1
ATOM 7692 N N . LEU A 1 1245 ? 162.076 137.581 139.502 1.00 67.30 1245 LEU A N 1
ATOM 7693 C CA . LEU A 1 1245 ? 160.917 138.023 140.284 1.00 67.30 1245 LEU A CA 1
ATOM 7694 C C . LEU A 1 1245 ? 160.507 137.104 141.443 1.00 67.30 1245 LEU A C 1
ATOM 7695 O O . LEU A 1 1245 ? 160.274 137.636 142.545 1.00 67.30 1245 LEU A O 1
ATOM 7700 N N . PRO A 1 1246 ? 160.392 135.764 141.301 1.00 67.81 1246 PRO A N 1
ATOM 7701 C CA . PRO A 1 1246 ? 159.996 134.977 142.482 1.00 67.81 1246 PRO A CA 1
ATOM 7702 C C . PRO A 1 1246 ? 161.070 134.892 143.544 1.00 67.81 1246 PRO A C 1
ATOM 7703 O O . PRO A 1 1246 ? 160.732 134.876 144.733 1.00 67.81 1246 PRO A O 1
ATOM 7707 N N . ALA A 1 1247 ? 162.346 134.845 143.151 1.00 71.28 1247 ALA A N 1
ATOM 7708 C CA . ALA A 1 1247 ? 163.434 134.868 144.123 1.00 71.28 1247 ALA A CA 1
ATOM 7709 C C . ALA A 1 1247 ? 163.457 136.184 144.889 1.00 71.28 1247 ALA A C 1
ATOM 7710 O O . ALA A 1 1247 ? 163.638 136.195 146.113 1.00 71.28 1247 ALA A O 1
ATOM 7712 N N . LEU A 1 1248 ? 163.236 137.299 144.182 1.00 78.53 1248 LEU A N 1
ATOM 7713 C CA . LEU A 1 1248 ? 163.162 138.609 144.823 1.00 78.53 1248 LEU A CA 1
ATOM 7714 C C . LEU A 1 1248 ? 161.989 138.694 145.792 1.00 78.53 1248 LEU A C 1
ATOM 7715 O O . LEU A 1 1248 ? 162.139 139.195 146.915 1.00 78.53 1248 LEU A O 1
ATOM 7720 N N . PHE A 1 1249 ? 160.820 138.185 145.389 1.00 76.23 1249 PHE A N 1
ATOM 7721 C CA . PHE A 1 1249 ? 159.652 138.290 146.257 1.00 76.23 1249 PHE A CA 1
ATOM 7722 C C . PHE A 1 1249 ? 159.755 137.362 147.460 1.00 76.23 1249 PHE A C 1
ATOM 7723 O O . PHE A 1 1249 ? 159.323 137.726 148.558 1.00 76.23 1249 PHE A O 1
ATOM 7731 N N . VAL A 1 1250 ? 160.342 136.173 147.288 1.00 71.86 1250 VAL A N 1
ATOM 7732 C CA . VAL A 1 1250 ? 160.487 135.284 148.435 1.00 71.86 1250 VAL A CA 1
ATOM 7733 C C . VAL A 1 1250 ? 161.573 135.797 149.378 1.00 71.86 1250 VAL A C 1
ATOM 7734 O O . VAL A 1 1250 ? 161.457 135.641 150.602 1.00 71.86 1250 VAL A O 1
ATOM 7738 N N . GLY A 1 1251 ? 162.594 136.484 148.850 1.00 70.22 1251 GLY A N 1
ATOM 7739 C CA . GLY A 1 1251 ? 163.560 137.134 149.719 1.00 70.22 1251 GLY A CA 1
ATOM 7740 C C . GLY A 1 1251 ? 162.953 138.274 150.513 1.00 70.22 1251 GLY A C 1
ATOM 7741 O O . GLY A 1 1251 ? 163.193 138.395 151.717 1.00 70.22 1251 GLY A O 1
ATOM 7742 N N . LEU A 1 1252 ? 162.140 139.107 149.855 1.00 66.41 1252 LEU A N 1
ATOM 7743 C CA . LEU A 1 1252 ? 161.478 140.213 150.544 1.00 66.41 1252 LEU A CA 1
ATOM 7744 C C . LEU A 1 1252 ? 160.478 139.708 151.579 1.00 66.41 1252 LEU A C 1
ATOM 7745 O O . LEU A 1 1252 ? 160.328 140.309 152.650 1.00 66.41 1252 LEU A O 1
ATOM 7750 N N . ALA A 1 1253 ? 159.792 138.602 151.275 1.00 64.24 1253 ALA A N 1
ATOM 7751 C CA . ALA A 1 1253 ? 158.838 138.029 152.217 1.00 64.24 1253 ALA A CA 1
ATOM 7752 C C . ALA A 1 1253 ? 159.535 137.445 153.435 1.00 64.24 1253 ALA A C 1
ATOM 7753 O O . ALA A 1 1253 ? 159.045 137.594 154.559 1.00 64.24 1253 ALA A O 1
ATOM 7755 N N . LEU A 1 1254 ? 160.670 136.764 153.240 1.00 75.25 1254 LEU A N 1
ATOM 7756 C CA . LEU A 1 1254 ? 161.381 136.234 154.400 1.00 75.25 1254 LEU A CA 1
ATOM 7757 C C . LEU A 1 1254 ? 162.042 137.338 155.212 1.00 75.25 1254 LEU A C 1
ATOM 7758 O O . LEU A 1 1254 ? 162.150 137.215 156.438 1.00 75.25 1254 LEU A O 1
ATOM 7763 N N . VAL A 1 1255 ? 162.511 138.404 154.554 1.00 71.58 1255 VAL A N 1
ATOM 7764 C CA . VAL A 1 1255 ? 163.073 139.541 155.278 1.00 71.58 1255 VAL A CA 1
ATOM 7765 C C . VAL A 1 1255 ? 161.987 140.243 156.083 1.00 71.58 1255 VAL A C 1
ATOM 7766 O O . VAL A 1 1255 ? 162.202 140.627 157.239 1.00 71.58 1255 VAL A O 1
ATOM 7770 N N . PHE A 1 1256 ? 160.776 140.335 155.520 1.00 71.62 1256 PHE A N 1
ATOM 7771 C CA . PHE A 1 1256 ? 159.646 140.933 156.225 1.00 71.62 1256 PHE A CA 1
ATOM 7772 C C . PHE A 1 1256 ? 159.199 140.095 157.421 1.00 71.62 1256 PHE A C 1
ATOM 7773 O O . PHE A 1 1256 ? 158.514 140.617 158.307 1.00 71.62 1256 PHE A O 1
ATOM 7781 N N . SER A 1 1257 ? 159.592 138.824 157.480 1.00 71.38 1257 SER A N 1
ATOM 7782 C CA . SER A 1 1257 ? 159.389 137.984 158.659 1.00 71.38 1257 SER A CA 1
ATOM 7783 C C . SER A 1 1257 ? 160.545 138.123 159.646 1.00 71.38 1257 SER A C 1
ATOM 7784 O O . SER A 1 1257 ? 161.132 137.140 160.095 1.00 71.38 1257 SER A O 1
ATOM 7787 N N . LEU A 1 1258 ? 160.883 139.364 159.983 1.00 73.06 1258 LEU A N 1
ATOM 7788 C CA . LEU A 1 1258 ? 161.896 139.637 160.993 1.00 73.06 1258 LEU A CA 1
ATOM 7789 C C . LEU A 1 1258 ? 161.499 140.733 161.968 1.00 73.06 1258 LEU A C 1
ATOM 7790 O O . LEU A 1 1258 ? 162.015 140.742 163.091 1.00 73.06 1258 LEU A O 1
ATOM 7795 N N . ILE A 1 1259 ? 160.581 141.635 161.604 1.00 73.61 1259 ILE A N 1
ATOM 7796 C CA . ILE A 1 1259 ? 160.235 142.753 162.476 1.00 73.61 1259 ILE A CA 1
ATOM 7797 C C . ILE A 1 1259 ? 159.454 142.294 163.706 1.00 73.61 1259 ILE A C 1
ATOM 7798 O O . ILE A 1 1259 ? 159.592 142.881 164.785 1.00 73.61 1259 ILE A O 1
ATOM 7803 N N . VAL A 1 1260 ? 158.652 141.243 163.582 1.00 69.75 1260 VAL A N 1
ATOM 7804 C CA . VAL A 1 1260 ? 157.733 140.829 164.637 1.00 69.75 1260 VAL A CA 1
ATOM 7805 C C . VAL A 1 1260 ? 158.455 139.852 165.561 1.00 69.75 1260 VAL A C 1
ATOM 7806 O O . VAL A 1 1260 ? 158.965 138.828 165.078 1.00 69.75 1260 VAL A O 1
ATOM 7810 N N . PRO A 1 1261 ? 158.544 140.130 166.858 1.00 67.65 1261 PRO A N 1
ATOM 7811 C CA . PRO A 1 1261 ? 159.090 139.151 167.791 1.00 67.65 1261 PRO A CA 1
ATOM 7812 C C . PRO A 1 1261 ? 158.041 138.105 168.113 1.00 67.65 1261 PRO A C 1
ATOM 7813 O O . PRO A 1 1261 ? 156.842 138.417 168.136 1.00 67.65 1261 PRO A O 1
ATOM 7817 N N . PRO A 1 1262 ? 158.441 136.856 168.364 1.00 62.80 1262 PRO A N 1
ATOM 7818 C CA . PRO A 1 1262 ? 157.449 135.818 168.687 1.00 62.80 1262 PRO A CA 1
ATOM 7819 C C . PRO A 1 1262 ? 156.795 136.005 170.051 1.00 62.80 1262 PRO A C 1
ATOM 7820 O O . PRO A 1 1262 ? 157.187 136.889 170.817 1.00 62.80 1262 PRO A O 1
ATOM 7824 N N . PHE A 1 1263 ? 155.812 135.172 170.375 1.00 60.94 1263 PHE A N 1
ATOM 7825 C CA . PHE A 1 1263 ? 155.041 135.350 171.594 1.00 60.94 1263 PHE A CA 1
ATOM 7826 C C . PHE A 1 1263 ? 155.368 134.260 172.602 1.00 60.94 1263 PHE A C 1
ATOM 7827 O O . PHE A 1 1263 ? 156.067 133.290 172.305 1.00 60.94 1263 PHE A O 1
ATOM 7835 N N . GLY A 1 1264 ? 154.853 134.444 173.816 1.00 59.78 1264 GLY A N 1
ATOM 7836 C CA . GLY A 1 1264 ? 155.167 133.559 174.910 1.00 59.78 1264 GLY A CA 1
ATOM 7837 C C . GLY A 1 1264 ? 156.406 133.950 175.670 1.00 59.78 1264 GLY A C 1
ATOM 7838 O O . GLY A 1 1264 ? 156.755 133.286 176.657 1.00 59.78 1264 GLY A O 1
ATOM 7839 N N . HIS A 1 1265 ? 157.082 135.012 175.247 1.00 57.17 1265 HIS A N 1
ATOM 7840 C CA . HIS A 1 1265 ? 158.343 135.394 175.850 1.00 57.17 1265 HIS A CA 1
ATOM 7841 C C . HIS A 1 1265 ? 158.161 136.550 176.846 1.00 57.17 1265 HIS A C 1
ATOM 7842 O O . HIS A 1 1265 ? 158.930 137.520 176.813 1.00 57.17 1265 HIS A O 1
ATOM 7849 N N . TYR A 1 1266 ? 156.981 136.628 177.495 1.00 32.59 1266 TYR A N 1
ATOM 7850 C CA . TYR A 1 1266 ? 156.769 137.673 178.501 1.00 32.59 1266 TYR A CA 1
ATOM 7851 C C . TYR A 1 1266 ? 157.897 137.686 179.511 1.00 32.59 1266 TYR A C 1
ATOM 7852 O O . TYR A 1 1266 ? 158.501 138.754 179.677 1.00 32.59 1266 TYR A O 1
ATOM 7861 N N . PRO A 1 1267 ? 158.280 136.532 180.180 1.00 33.74 1267 PRO A N 1
ATOM 7862 C CA . PRO A 1 1267 ? 158.990 136.672 181.436 1.00 33.74 1267 PRO A CA 1
ATOM 7863 C C . PRO A 1 1267 ? 160.377 137.197 181.149 1.00 33.74 1267 PRO A C 1
ATOM 7864 O O . PRO A 1 1267 ? 161.273 136.477 180.709 1.00 33.74 1267 PRO A O 1
ATOM 7868 N N . ALA A 1 1268 ? 160.534 138.480 181.354 1.00 19.92 1268 ALA A N 1
ATOM 7869 C CA . ALA A 1 1268 ? 161.847 139.053 181.360 1.00 19.92 1268 ALA A CA 1
ATOM 7870 C C . ALA A 1 1268 ? 162.054 139.631 182.746 1.00 19.92 1268 ALA A C 1
ATOM 7871 O O . ALA A 1 1268 ? 161.101 140.065 183.394 1.00 19.92 1268 ALA A O 1
ATOM 7873 N N . LEU A 1 1269 ? 163.288 139.544 183.226 1.00 23.75 1269 LEU A N 1
ATOM 7874 C CA . LEU A 1 1269 ? 163.703 140.335 184.364 1.00 23.75 1269 LEU A CA 1
ATOM 7875 C C . LEU A 1 1269 ? 163.434 141.785 184.039 1.00 23.75 1269 LEU A C 1
ATOM 7876 O O . LEU A 1 1269 ? 163.696 142.235 182.926 1.00 23.75 1269 LEU A O 1
ATOM 7881 N N . ARG A 1 1270 ? 162.914 142.527 184.991 1.00 16.53 1270 ARG A N 1
ATOM 7882 C CA . ARG A 1 1270 ? 162.685 143.937 184.738 1.00 16.53 1270 ARG A CA 1
ATOM 7883 C C . ARG A 1 1270 ? 163.047 144.629 186.038 1.00 16.53 1270 ARG A C 1
ATOM 7884 O O . ARG A 1 1270 ? 162.281 144.528 186.985 1.00 16.53 1270 ARG A O 1
ATOM 7892 N N . LEU A 1 1271 ? 164.244 145.218 186.124 1.00 15.46 1271 LEU A N 1
ATOM 7893 C CA . LEU A 1 1271 ? 164.585 146.033 187.282 1.00 15.46 1271 LEU A CA 1
ATOM 7894 C C . LEU A 1 1271 ? 163.566 147.121 187.457 1.00 15.46 1271 LEU A C 1
ATOM 7895 O O . LEU A 1 1271 ? 163.473 148.015 186.626 1.00 15.46 1271 LEU A O 1
ATOM 7900 N N . SER A 1 1272 ? 162.863 147.098 188.582 1.00 9.97 1272 SER A N 1
ATOM 7901 C CA . SER A 1 1272 ? 161.820 148.080 188.873 1.00 9.97 1272 SER A CA 1
ATOM 7902 C C . SER A 1 1272 ? 162.230 149.559 188.962 1.00 9.97 1272 SER A C 1
ATOM 7903 O O . SER A 1 1272 ? 161.487 150.426 188.501 1.00 9.97 1272 SER A O 1
ATOM 7906 N N . PRO A 1 1273 ? 163.402 149.864 189.548 1.00 24.22 1273 PRO A N 1
ATOM 7907 C CA . PRO A 1 1273 ? 163.716 151.313 189.670 1.00 24.22 1273 PRO A CA 1
ATOM 7908 C C . PRO A 1 1273 ? 163.653 152.138 188.404 1.00 24.22 1273 PRO A C 1
ATOM 7909 O O . PRO A 1 1273 ? 163.658 151.564 187.325 1.00 24.22 1273 PRO A O 1
ATOM 7913 N N . THR A 1 1274 ? 163.723 153.460 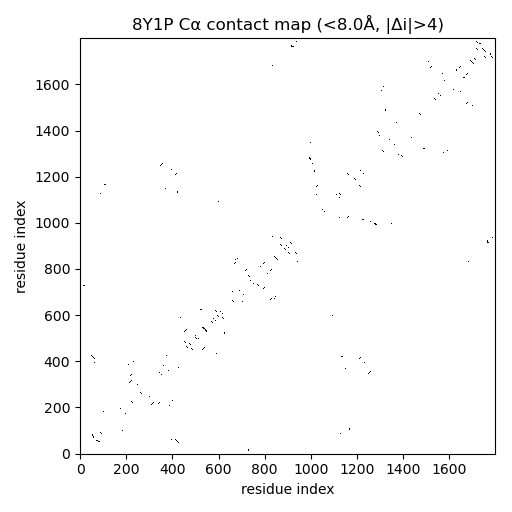188.512 1.00 18.15 1274 THR A N 1
ATOM 7914 C CA . THR A 1 1274 ? 163.295 154.355 187.437 1.00 18.15 1274 THR A CA 1
ATOM 7915 C C . THR A 1 1274 ? 164.240 154.376 186.222 1.00 18.15 1274 THR A C 1
ATOM 7916 O O . THR A 1 1274 ? 165.389 154.828 186.292 1.00 18.15 1274 THR A O 1
ATOM 7920 N N . MET A 1 1275 ? 163.683 153.955 185.082 1.00 41.34 1275 MET A N 1
ATOM 7921 C CA . MET A 1 1275 ? 164.352 153.332 183.964 1.00 41.34 1275 MET A CA 1
ATOM 7922 C C . MET A 1 1275 ? 163.915 154.081 182.734 1.00 41.34 1275 MET A C 1
ATOM 7923 O O . MET A 1 1275 ? 164.237 153.676 181.620 1.00 41.34 1275 MET A O 1
ATOM 7928 N N . TYR A 1 1276 ? 163.119 155.116 182.914 1.00 4.44 1276 TYR A N 1
ATOM 7929 C CA . TYR A 1 1276 ? 162.480 155.873 181.864 1.00 4.44 1276 TYR A CA 1
ATOM 7930 C C . TYR A 1 1276 ? 163.405 156.895 181.253 1.00 4.44 1276 TYR A C 1
ATOM 7931 O O . TYR A 1 1276 ? 163.088 157.440 180.197 1.00 4.44 1276 TYR A O 1
ATOM 7940 N N . GLY A 1 1277 ? 164.520 157.176 181.898 1.00 20.67 1277 GLY A N 1
ATOM 7941 C CA . GLY A 1 1277 ? 165.548 157.969 181.286 1.00 20.67 1277 GLY A CA 1
ATOM 7942 C C . GLY A 1 1277 ? 165.650 159.329 181.898 1.00 20.67 1277 GLY A C 1
ATOM 7943 O O . GLY A 1 1277 ? 166.009 159.473 183.064 1.00 20.67 1277 GLY A O 1
ATOM 7944 N N . ALA A 1 1278 ? 165.324 160.331 181.101 1.00 20.08 1278 ALA A N 1
ATOM 7945 C CA . ALA A 1 1278 ? 165.323 161.715 181.529 1.00 20.08 1278 ALA A CA 1
ATOM 7946 C C . ALA A 1 1278 ? 163.896 162.155 181.796 1.00 20.08 1278 ALA A C 1
ATOM 7947 O O . ALA A 1 1278 ? 163.011 161.944 180.966 1.00 20.08 1278 ALA A O 1
ATOM 7949 N N . GLN A 1 1279 ? 163.681 162.769 182.946 1.00 23.28 1279 GLN A N 1
ATOM 7950 C CA . GLN A 1 1279 ? 162.336 162.934 183.441 1.00 23.28 1279 GLN A CA 1
ATOM 7951 C C . GLN A 1 1279 ? 162.325 164.032 184.478 1.00 23.28 1279 GLN A C 1
ATOM 7952 O O . GLN A 1 1279 ? 163.366 164.446 184.983 1.00 23.28 1279 GLN A O 1
ATOM 7958 N N . VAL A 1 1280 ? 161.130 164.500 184.781 1.00 15.47 1280 VAL A N 1
ATOM 7959 C CA . VAL A 1 1280 ? 160.883 165.490 185.811 1.00 15.47 1280 VAL A CA 1
ATOM 7960 C C . VAL A 1 1280 ? 160.241 164.780 186.988 1.00 15.47 1280 VAL A C 1
ATOM 7961 O O . VAL A 1 1280 ? 159.387 163.915 186.798 1.00 15.47 1280 VAL A O 1
ATOM 7965 N N . SER A 1 1281 ? 160.646 165.114 188.196 1.00 41.34 1281 SER A N 1
ATOM 7966 C CA . SER A 1 1281 ? 160.033 164.480 189.342 1.00 41.34 1281 SER A CA 1
ATOM 7967 C C . SER A 1 1281 ? 160.137 165.442 190.495 1.00 41.34 1281 SER A C 1
ATOM 7968 O O . SER A 1 1281 ? 161.235 165.850 190.834 1.00 41.34 1281 SER A O 1
ATOM 7971 N N . PHE A 1 1282 ? 159.032 165.748 191.126 1.00 41.34 1282 PHE A N 1
ATOM 7972 C CA . PHE A 1 1282 ? 158.972 166.808 192.109 1.00 41.34 1282 PHE A CA 1
ATOM 7973 C C . PHE A 1 1282 ? 159.232 166.281 193.508 1.00 41.34 1282 PHE A C 1
ATOM 7974 O O . PHE A 1 1282 ? 159.646 165.142 193.682 1.00 41.34 1282 PHE A O 1
ATOM 7982 N N . PHE A 1 1283 ? 159.023 167.135 194.507 1.00 19.06 1283 PHE A N 1
ATOM 7983 C CA . PHE A 1 1283 ? 158.868 166.720 195.901 1.00 19.06 1283 PHE A CA 1
ATOM 7984 C C . PHE A 1 1283 ? 158.185 167.864 196.617 1.00 19.06 1283 PHE A C 1
ATOM 7985 O O . PHE A 1 1283 ? 158.136 168.960 196.089 1.00 19.06 1283 PHE A O 1
ATOM 7993 N N . SER A 1 1284 ? 157.663 167.626 197.822 1.00 41.34 1284 SER A N 1
ATOM 7994 C CA . SER A 1 1284 ? 157.097 168.742 198.579 1.00 41.34 1284 SER A CA 1
ATOM 7995 C C . SER A 1 1284 ? 157.048 168.432 200.065 1.00 41.34 1284 SER A C 1
ATOM 7996 O O . SER A 1 1284 ? 156.113 167.778 200.506 1.00 41.34 1284 SER A O 1
ATOM 7999 N N . GLU A 1 1285 ? 157.999 168.936 200.824 1.00 39.24 1285 GLU A N 1
ATOM 8000 C CA . GLU A 1 1285 ? 157.993 168.685 202.255 1.00 39.24 1285 GLU A CA 1
ATOM 8001 C C . GLU A 1 1285 ? 156.813 169.379 202.923 1.00 39.24 1285 GLU A C 1
ATOM 8002 O O . GLU A 1 1285 ? 156.606 170.570 202.726 1.00 39.24 1285 GLU A O 1
ATOM 8008 N N . ASP A 1 1286 ? 156.056 168.657 203.740 1.00 37.54 1286 ASP A N 1
ATOM 8009 C CA . ASP A 1 1286 ? 154.903 169.235 204.433 1.00 37.54 1286 ASP A CA 1
ATOM 8010 C C . ASP A 1 1286 ? 155.244 169.861 205.780 1.00 37.54 1286 ASP A C 1
ATOM 8011 O O . ASP A 1 1286 ? 154.929 171.030 206.008 1.00 37.54 1286 ASP A O 1
ATOM 8016 N N . ALA A 1 1287 ? 155.874 169.118 206.686 1.00 37.48 1287 ALA A N 1
ATOM 8017 C CA . ALA A 1 1287 ? 156.167 169.731 207.968 1.00 37.48 1287 ALA A CA 1
ATOM 8018 C C . ALA A 1 1287 ? 157.582 169.368 208.387 1.00 37.48 1287 ALA A C 1
ATOM 8019 O O . ALA A 1 1287 ? 157.922 168.180 208.454 1.00 37.48 1287 ALA A O 1
ATOM 8021 N N . PRO A 1 1288 ? 158.412 170.369 208.682 1.00 39.32 1288 PRO A N 1
ATOM 8022 C CA . PRO A 1 1288 ? 159.822 170.137 209.039 1.00 39.32 1288 PRO A CA 1
ATOM 8023 C C . PRO A 1 1288 ? 160.179 170.181 210.516 1.00 39.32 1288 PRO A C 1
ATOM 8024 O O . PRO A 1 1288 ? 161.373 170.119 210.819 1.00 39.32 1288 PRO A O 1
ATOM 8028 N N . GLY A 1 1289 ? 159.203 170.387 211.392 1.00 55.51 1289 GLY A N 1
ATOM 8029 C CA . GLY A 1 1289 ? 159.430 170.450 212.832 1.00 55.51 1289 GLY A CA 1
ATOM 8030 C C . GLY A 1 1289 ? 160.269 169.342 213.449 1.00 55.51 1289 GLY A C 1
ATOM 8031 O O . GLY A 1 1289 ? 160.973 169.574 214.435 1.00 55.51 1289 GLY A O 1
ATOM 8032 N N . ASP A 1 1290 ? 160.216 168.128 212.885 1.00 50.19 1290 ASP A N 1
ATOM 8033 C CA . ASP A 1 1290 ? 160.977 167.024 213.460 1.00 50.19 1290 ASP A CA 1
ATOM 8034 C C . ASP A 1 1290 ? 162.257 166.754 212.676 1.00 50.19 1290 ASP A C 1
ATOM 8035 O O . ASP A 1 1290 ? 162.232 166.745 211.440 1.00 50.19 1290 ASP A O 1
ATOM 8040 N N . PRO A 1 1291 ? 163.384 166.582 213.379 1.00 46.64 1291 PRO A N 1
ATOM 8041 C CA . PRO A 1 1291 ? 164.673 166.310 212.712 1.00 46.64 1291 PRO A CA 1
ATOM 8042 C C . PRO A 1 1291 ? 164.749 165.012 211.930 1.00 46.64 1291 PRO A C 1
ATOM 8043 O O . PRO A 1 1291 ? 165.563 164.921 211.006 1.00 46.64 1291 PRO A O 1
ATOM 8047 N N . GLY A 1 1292 ? 163.966 163.996 212.297 1.00 44.13 1292 GLY A N 1
ATOM 8048 C CA . GLY A 1 1292 ? 164.048 162.711 211.614 1.00 44.13 1292 GLY A CA 1
ATOM 8049 C C . GLY A 1 1292 ? 163.597 162.770 210.170 1.00 44.13 1292 GLY A C 1
ATOM 8050 O O . GLY A 1 1292 ? 164.285 162.280 209.276 1.00 44.13 1292 GLY A O 1
ATOM 8051 N N . ARG A 1 1293 ? 162.459 163.398 209.913 1.00 39.66 1293 ARG A N 1
ATOM 8052 C CA . ARG A 1 1293 ? 161.988 163.478 208.540 1.00 39.66 1293 ARG A CA 1
ATOM 8053 C C . ARG A 1 1293 ? 162.673 164.577 207.747 1.00 39.66 1293 ARG A C 1
ATOM 8054 O O . ARG A 1 1293 ? 162.295 164.813 206.599 1.00 39.66 1293 ARG A O 1
ATOM 8062 N N . ALA A 1 1294 ? 163.647 165.262 208.331 1.00 38.22 1294 ALA A N 1
ATOM 8063 C CA . ALA A 1 1294 ? 164.581 166.080 207.580 1.00 38.22 1294 ALA A CA 1
ATOM 8064 C C . ALA A 1 1294 ? 165.781 165.295 207.082 1.00 38.22 1294 ALA A C 1
ATOM 8065 O O . ALA A 1 1294 ? 166.593 165.850 206.339 1.00 38.22 1294 ALA A O 1
ATOM 8067 N N . ARG A 1 1295 ? 165.931 164.037 207.496 1.00 30.88 1295 ARG A N 1
ATOM 8068 C CA . ARG A 1 1295 ? 166.953 163.152 206.952 1.00 30.88 1295 ARG A CA 1
ATOM 8069 C C . ARG A 1 1295 ? 166.438 162.366 205.768 1.00 30.88 1295 ARG A C 1
ATOM 8070 O O . ARG A 1 1295 ? 167.181 162.133 204.809 1.00 30.88 1295 ARG A O 1
ATOM 8078 N N . LEU A 1 1296 ? 165.218 161.855 205.889 1.00 23.32 1296 LEU A N 1
ATOM 8079 C CA . LEU A 1 1296 ? 164.609 161.080 204.820 1.00 23.32 1296 LEU A CA 1
ATOM 8080 C C . LEU A 1 1296 ? 164.492 161.907 203.548 1.00 23.32 1296 LEU A C 1
ATOM 8081 O O . LEU A 1 1296 ? 164.645 161.375 202.447 1.00 23.32 1296 LEU A O 1
ATOM 8086 N N . LEU A 1 1297 ? 164.163 163.194 203.679 1.00 27.37 1297 LEU A N 1
ATOM 8087 C CA . LEU A 1 1297 ? 164.124 164.088 202.522 1.00 27.37 1297 LEU A CA 1
ATOM 8088 C C . LEU A 1 1297 ? 165.467 164.147 201.805 1.00 27.37 1297 LEU A C 1
ATOM 8089 O O . LEU A 1 1297 ? 165.530 164.027 200.572 1.00 27.37 1297 LEU A O 1
ATOM 8094 N N . GLU A 1 1298 ? 166.554 164.312 202.570 1.00 32.80 1298 GLU A N 1
ATOM 8095 C CA . GLU A 1 1298 ? 167.885 164.374 201.980 1.00 32.80 1298 GLU A CA 1
ATOM 8096 C C . GLU A 1 1298 ? 168.225 163.064 201.300 1.00 32.80 1298 GLU A C 1
ATOM 8097 O O . GLU A 1 1298 ? 168.860 163.057 200.241 1.00 32.80 1298 GLU A O 1
ATOM 8103 N N . ALA A 1 1299 ? 167.820 161.940 201.902 1.00 20.55 1299 ALA A N 1
ATOM 8104 C CA . ALA A 1 1299 ? 168.114 160.652 201.287 1.00 20.55 1299 ALA A CA 1
ATOM 8105 C C . ALA A 1 1299 ? 167.320 160.467 200.007 1.00 20.55 1299 ALA A C 1
ATOM 8106 O O . ALA A 1 1299 ? 167.798 159.816 199.077 1.00 20.55 1299 ALA A O 1
ATOM 8108 N N . LEU A 1 1300 ? 166.110 161.024 199.940 1.00 16.93 1300 LEU A N 1
ATOM 8109 C CA . LEU A 1 1300 ? 165.331 160.958 198.708 1.00 16.93 1300 LEU A CA 1
ATOM 8110 C C . LEU A 1 1300 ? 166.018 161.733 197.596 1.00 16.93 1300 LEU A C 1
ATOM 8111 O O . LEU A 1 1300 ? 166.071 161.283 196.438 1.00 16.93 1300 LEU A O 1
ATOM 8116 N N . LEU A 1 1301 ? 166.581 162.896 197.940 1.00 22.79 1301 LEU A N 1
ATOM 8117 C CA . LEU A 1 1301 ? 167.291 163.660 196.925 1.00 22.79 1301 LEU A CA 1
ATOM 8118 C C . LEU A 1 1301 ? 168.553 162.940 196.504 1.00 22.79 1301 LEU A C 1
ATOM 8119 O O . LEU A 1 1301 ? 168.893 162.949 195.322 1.00 22.79 1301 LEU A O 1
ATOM 8124 N N . GLN A 1 1302 ? 169.224 162.254 197.426 1.00 27.65 1302 GLN A N 1
ATOM 8125 C CA . GLN A 1 1302 ? 170.430 161.570 196.999 1.00 27.65 1302 GLN A CA 1
ATOM 8126 C C . GLN A 1 1302 ? 170.106 160.292 196.258 1.00 27.65 1302 GLN A C 1
ATOM 8127 O O . GLN A 1 1302 ? 170.996 159.697 195.653 1.00 27.65 1302 GLN A O 1
ATOM 8133 N N . GLU A 1 1303 ? 168.848 159.862 196.300 1.00 19.00 1303 GLU A N 1
ATOM 8134 C CA . GLU A 1 1303 ? 168.404 158.802 195.417 1.00 19.00 1303 GLU A CA 1
ATOM 8135 C C . GLU A 1 1303 ? 168.241 159.345 194.023 1.00 19.00 1303 GLU A C 1
ATOM 8136 O O . GLU A 1 1303 ? 168.521 158.646 193.049 1.00 19.00 1303 GLU A O 1
ATOM 8142 N N . ALA A 1 1304 ? 167.821 160.601 193.912 1.00 20.22 1304 ALA A N 1
ATOM 8143 C CA . ALA A 1 1304 ? 167.465 161.116 192.600 1.00 20.22 1304 ALA A CA 1
ATOM 8144 C C . ALA A 1 1304 ? 168.682 161.419 191.757 1.00 20.22 1304 ALA A C 1
ATOM 8145 O O . ALA A 1 1304 ? 168.566 161.520 190.538 1.00 20.22 1304 ALA A O 1
ATOM 8147 N N . GLY A 1 1305 ? 169.838 161.570 192.378 1.00 30.78 1305 GLY A N 1
ATOM 8148 C CA . GLY A 1 1305 ? 171.072 161.841 191.678 1.00 30.78 1305 GLY A CA 1
ATOM 8149 C C . GLY A 1 1305 ? 171.738 163.118 192.104 1.00 30.78 1305 GLY A C 1
ATOM 8150 O O . GLY A 1 1305 ? 172.878 163.365 191.690 1.00 30.78 1305 GLY A O 1
ATOM 8151 N N . LEU A 1 1306 ? 171.052 163.941 192.894 1.00 29.80 1306 LEU A N 1
ATOM 8152 C CA . LEU A 1 1306 ? 171.632 165.141 193.474 1.00 29.80 1306 LEU A CA 1
ATOM 8153 C C . LEU A 1 1306 ? 172.857 164.791 194.291 1.00 29.80 1306 LEU A C 1
ATOM 8154 O O . LEU A 1 1306 ? 172.871 163.793 195.008 1.00 29.80 1306 LEU A O 1
ATOM 8159 N N . GLU A 1 1307 ? 173.900 165.594 194.145 1.00 54.83 1307 GLU A N 1
ATOM 8160 C CA . GLU A 1 1307 ? 175.107 165.397 194.922 1.00 54.83 1307 GLU A CA 1
ATOM 8161 C C . GLU A 1 1307 ? 174.836 165.697 196.389 1.00 54.83 1307 GLU A C 1
ATOM 8162 O O . GLU A 1 1307 ? 173.824 166.302 196.750 1.00 54.83 1307 GLU A O 1
ATOM 8168 N N . GLU A 1 1308 ? 175.723 165.209 197.244 1.00 57.53 1308 GLU A N 1
ATOM 8169 C CA . GLU A 1 1308 ? 175.692 165.621 198.636 1.00 57.53 1308 GLU A CA 1
ATOM 8170 C C . GLU A 1 1308 ? 175.981 167.118 198.711 1.00 57.53 1308 GLU A C 1
ATOM 8171 O O . GLU A 1 1308 ? 176.841 167.612 197.975 1.00 57.53 1308 GLU A O 1
ATOM 8177 N N . PRO A 1 1309 ? 175.245 167.871 199.527 1.00 60.16 1309 PRO A N 1
ATOM 8178 C CA . PRO A 1 1309 ? 175.414 169.323 199.553 1.00 60.16 1309 PRO A CA 1
ATOM 8179 C C . PRO A 1 1309 ? 176.761 169.711 200.132 1.00 60.16 1309 PRO A C 1
ATOM 8180 O O . PRO A 1 1309 ? 177.065 169.403 201.294 1.00 60.16 1309 PRO A O 1
ATOM 8184 N N . PRO A 1 1310 ? 177.598 170.379 199.349 1.00 69.17 1310 PRO A N 1
ATOM 8185 C CA . PRO A 1 1310 ? 178.939 170.725 199.820 1.00 69.17 1310 PRO A CA 1
ATOM 8186 C C . PRO A 1 1310 ? 178.885 171.882 200.808 1.00 69.17 1310 PRO A C 1
ATOM 8187 O O . PRO A 1 1310 ? 177.839 172.476 201.059 1.00 69.17 1310 PRO A O 1
ATOM 8191 N N . VAL A 1 1311 ? 180.048 172.189 201.383 1.00 70.58 1311 VAL A N 1
ATOM 8192 C CA . VAL A 1 1311 ? 180.105 173.264 202.367 1.00 70.58 1311 VAL A CA 1
ATOM 8193 C C . VAL A 1 1311 ? 180.034 174.637 201.697 1.00 70.58 1311 VAL A C 1
ATOM 8194 O O . VAL A 1 1311 ? 179.647 175.619 202.343 1.00 70.58 1311 VAL A O 1
ATOM 8198 N N . GLN A 1 1312 ? 180.362 174.731 200.409 1.00 74.76 1312 GLN A N 1
ATOM 8199 C CA . GLN A 1 1312 ? 180.142 175.954 199.652 1.00 74.76 1312 GLN A CA 1
ATOM 8200 C C . GLN A 1 1312 ? 178.785 175.866 198.964 1.00 74.76 1312 GLN A C 1
ATOM 8201 O O . GLN A 1 1312 ? 178.382 174.789 198.509 1.00 74.76 1312 GLN A O 1
ATOM 8207 N N . HIS A 1 1313 ? 178.066 176.999 198.949 1.00 67.38 1313 HIS A N 1
ATOM 8208 C CA . HIS A 1 1313 ? 176.671 177.096 198.489 1.00 67.38 1313 HIS A CA 1
ATOM 8209 C C . HIS A 1 1313 ? 175.779 176.075 199.192 1.00 67.38 1313 HIS A C 1
ATOM 8210 O O . HIS A 1 1313 ? 174.949 175.418 198.561 1.00 67.38 1313 HIS A O 1
ATOM 8217 N N . SER A 1 1314 ? 175.982 175.929 200.509 1.00 64.92 1314 SER A N 1
ATOM 8218 C CA . SER A 1 1314 ? 175.421 174.799 201.248 1.00 64.92 1314 SER A CA 1
ATOM 8219 C C . SER A 1 1314 ? 173.903 174.863 201.301 1.00 64.92 1314 SER A C 1
ATOM 8220 O O . SER A 1 1314 ? 173.226 173.849 201.103 1.00 64.92 1314 SER A O 1
ATOM 8223 N N . SER A 1 1315 ? 173.354 176.046 201.550 1.00 63.62 1315 SER A N 1
ATOM 8224 C CA . SER A 1 1315 ? 171.926 176.283 201.359 1.00 63.62 1315 SER A CA 1
ATOM 8225 C C . SER A 1 1315 ? 171.656 176.862 199.974 1.00 63.62 1315 SER A C 1
ATOM 8226 O O . SER A 1 1315 ? 170.958 177.862 199.824 1.00 63.62 1315 SER A O 1
ATOM 8229 N N . HIS A 1 1316 ? 172.223 176.227 198.944 1.00 56.05 1316 HIS A N 1
ATOM 8230 C CA . HIS A 1 1316 ? 171.973 176.635 197.561 1.00 56.05 1316 HIS A CA 1
ATOM 8231 C C . HIS A 1 1316 ? 172.164 175.417 196.659 1.00 56.05 1316 HIS A C 1
ATOM 8232 O O . HIS A 1 1316 ? 173.274 175.131 196.210 1.00 56.05 1316 HIS A O 1
ATOM 8239 N N . ARG A 1 1317 ? 171.068 174.739 196.364 1.00 42.51 1317 ARG A N 1
ATOM 8240 C CA . ARG A 1 1317 ? 171.035 173.756 195.296 1.00 42.51 1317 ARG A CA 1
ATOM 8241 C C . ARG A 1 1317 ? 169.917 174.006 194.315 1.00 42.51 1317 ARG A C 1
ATOM 8242 O O . ARG A 1 1317 ? 170.007 173.550 193.173 1.00 42.51 1317 ARG A O 1
ATOM 8250 N N . PHE A 1 1318 ? 168.882 174.721 194.713 1.00 25.37 1318 PHE A N 1
ATOM 8251 C CA . PHE A 1 1318 ? 167.687 174.897 193.920 1.00 25.37 1318 PHE A CA 1
ATOM 8252 C C . PHE A 1 1318 ? 167.558 176.359 193.530 1.00 25.37 1318 PHE A C 1
ATOM 8253 O O . PHE A 1 1318 ? 167.833 177.247 194.338 1.00 25.37 1318 PHE A O 1
ATOM 8261 N N . SER A 1 1319 ? 167.130 176.609 192.297 1.00 22.93 1319 SER A N 1
ATOM 8262 C CA . SER A 1 1319 ? 167.027 177.972 191.809 1.00 22.93 1319 SER A CA 1
ATOM 8263 C C . SER A 1 1319 ? 166.007 178.016 190.694 1.00 22.93 1319 SER A C 1
ATOM 8264 O O . SER A 1 1319 ? 166.072 177.205 189.776 1.00 22.93 1319 SER A O 1
ATOM 8267 N N . ALA A 1 1320 ? 165.097 178.976 190.763 1.00 23.06 1320 ALA A N 1
ATOM 8268 C CA . ALA A 1 1320 ? 163.999 179.044 189.818 1.00 23.06 1320 ALA A CA 1
ATOM 8269 C C . ALA A 1 1320 ? 164.493 179.510 188.458 1.00 23.06 1320 ALA A C 1
ATOM 8270 O O . ALA A 1 1320 ? 165.491 180.219 188.367 1.00 23.06 1320 ALA A O 1
ATOM 8272 N N . PRO A 1 1321 ? 163.805 179.154 187.398 1.00 32.01 1321 PRO A N 1
ATOM 8273 C CA . PRO A 1 1321 ? 164.111 179.755 186.098 1.00 32.01 1321 PRO A CA 1
ATOM 8274 C C . PRO A 1 1321 ? 163.629 181.194 185.989 1.00 32.01 1321 PRO A C 1
ATOM 8275 O O . PRO A 1 1321 ? 163.174 181.785 186.970 1.00 32.01 1321 PRO A O 1
ATOM 8279 N N . GLU A 1 1322 ? 163.733 181.786 184.807 1.00 53.47 1322 GLU A N 1
ATOM 8280 C CA . GLU A 1 1322 ? 163.342 183.179 184.632 1.00 53.47 1322 GLU A CA 1
ATOM 8281 C C . GLU A 1 1322 ? 161.835 183.265 184.425 1.00 53.47 1322 GLU A C 1
ATOM 8282 O O . GLU A 1 1322 ? 161.310 182.795 183.412 1.00 53.47 1322 GLU A O 1
ATOM 8288 N N . VAL A 1 1323 ? 161.142 183.852 185.389 1.00 51.27 1323 VAL A N 1
ATOM 8289 C CA . VAL A 1 1323 ? 159.708 184.117 185.247 1.00 51.27 1323 VAL A CA 1
ATOM 8290 C C . VAL A 1 1323 ? 159.514 185.192 184.185 1.00 51.27 1323 VAL A C 1
ATOM 8291 O O . VAL A 1 1323 ? 160.226 186.209 184.211 1.00 51.27 1323 VAL A O 1
ATOM 8295 N N . PRO A 1 1324 ? 158.609 185.015 183.229 1.00 60.16 1324 PRO A N 1
ATOM 8296 C CA . PRO A 1 1324 ? 158.324 186.093 182.279 1.00 60.16 1324 PRO A CA 1
ATOM 8297 C C . PRO A 1 1324 ? 157.408 187.150 182.877 1.00 60.16 1324 PRO A C 1
ATOM 8298 O O . PRO A 1 1324 ? 156.615 186.884 183.782 1.00 60.16 1324 PRO A O 1
ATOM 8302 N N . ALA A 1 1325 ? 157.538 188.373 182.357 1.00 52.71 1325 ALA A N 1
ATOM 8303 C CA . ALA A 1 1325 ? 156.971 189.538 183.029 1.00 52.71 1325 ALA A CA 1
ATOM 8304 C C . ALA A 1 1325 ? 155.463 189.630 182.862 1.00 52.71 1325 ALA A C 1
ATOM 8305 O O . ALA A 1 1325 ? 154.770 190.108 183.770 1.00 52.71 1325 ALA A O 1
ATOM 8307 N N . GLU A 1 1326 ? 154.952 189.192 181.711 1.00 56.07 1326 GLU A N 1
ATOM 8308 C CA . GLU A 1 1326 ? 153.512 189.179 181.483 1.00 56.07 1326 GLU A CA 1
ATOM 8309 C C . GLU A 1 1326 ? 152.823 188.211 182.432 1.00 56.07 1326 GLU A C 1
ATOM 8310 O O . GLU A 1 1326 ? 151.724 188.487 182.933 1.00 56.07 1326 GLU A O 1
ATOM 8316 N N . VAL A 1 1327 ? 153.479 187.083 182.707 1.00 54.84 1327 VAL A N 1
ATOM 8317 C CA . VAL A 1 1327 ? 153.021 186.149 183.726 1.00 54.84 1327 VAL A CA 1
ATOM 8318 C C . VAL A 1 1327 ? 152.979 186.820 185.090 1.00 54.84 1327 VAL A C 1
ATOM 8319 O O . VAL A 1 1327 ? 152.022 186.641 185.847 1.00 54.84 1327 VAL A O 1
ATOM 8323 N N . ALA A 1 1328 ? 154.000 187.614 185.416 1.00 53.44 1328 ALA A N 1
ATOM 8324 C CA . ALA A 1 1328 ? 154.029 188.288 186.710 1.00 53.44 1328 ALA A CA 1
ATOM 8325 C C . ALA A 1 1328 ? 152.897 189.298 186.849 1.00 53.44 1328 ALA A C 1
ATOM 8326 O O . ALA A 1 1328 ? 152.239 189.364 187.896 1.00 53.44 1328 ALA A O 1
ATOM 8328 N N . LYS A 1 1329 ? 152.609 190.045 185.786 1.00 60.74 1329 LYS A N 1
ATOM 8329 C CA . LYS A 1 1329 ? 151.564 191.051 185.900 1.00 60.74 1329 LYS A CA 1
ATOM 8330 C C . LYS A 1 1329 ? 150.167 190.492 185.701 1.00 60.74 1329 LYS A C 1
ATOM 8331 O O . LYS A 1 1329 ? 149.202 191.212 185.969 1.00 60.74 1329 LYS A O 1
ATOM 8337 N N . VAL A 1 1330 ? 150.016 189.252 185.243 1.00 51.57 1330 VAL A N 1
ATOM 8338 C CA . VAL A 1 1330 ? 148.684 188.662 185.294 1.00 51.57 1330 VAL A CA 1
ATOM 8339 C C . VAL A 1 1330 ? 148.487 187.870 186.586 1.00 51.57 1330 VAL A C 1
ATOM 8340 O O . VAL A 1 1330 ? 147.366 187.781 187.094 1.00 51.57 1330 VAL A O 1
ATOM 8344 N N . LEU A 1 1331 ? 149.563 187.367 187.186 1.00 50.74 1331 LEU A N 1
ATOM 8345 C CA . LEU A 1 1331 ? 149.423 186.653 188.446 1.00 50.74 1331 LEU A CA 1
ATOM 8346 C C . LEU A 1 1331 ? 149.213 187.615 189.602 1.00 50.74 1331 LEU A C 1
ATOM 8347 O O . LEU A 1 1331 ? 148.190 187.554 190.288 1.00 50.74 1331 LEU A O 1
ATOM 8352 N N . ALA A 1 1332 ? 150.143 188.545 189.816 1.00 55.32 1332 ALA A N 1
ATOM 8353 C CA . ALA A 1 1332 ? 150.017 189.407 190.986 1.00 55.32 1332 ALA A CA 1
ATOM 8354 C C . ALA A 1 1332 ? 149.069 190.579 190.743 1.00 55.32 1332 ALA A C 1
ATOM 8355 O O . ALA A 1 1332 ? 149.401 191.730 191.038 1.00 55.32 1332 ALA A O 1
ATOM 8357 N N . SER A 1 1333 ? 147.883 190.284 190.219 1.00 53.91 1333 SER A N 1
ATOM 8358 C CA . SER A 1 1333 ? 146.777 191.224 190.125 1.00 53.91 1333 SER A CA 1
ATOM 8359 C C . SER A 1 1333 ? 145.438 190.586 190.438 1.00 53.91 1333 SER A C 1
ATOM 8360 O O . SER A 1 1333 ? 144.472 191.314 190.682 1.00 53.91 1333 SER A O 1
ATOM 8363 N N . GLY A 1 1334 ? 145.339 189.261 190.432 1.00 52.36 1334 GLY A N 1
ATOM 8364 C CA . GLY A 1 1334 ? 144.175 188.544 190.893 1.00 52.36 1334 GLY A CA 1
ATOM 8365 C C . GLY A 1 1334 ? 144.292 188.040 192.311 1.00 52.36 1334 GLY A C 1
ATOM 8366 O O . GLY A 1 1334 ? 143.436 187.254 192.735 1.00 52.36 1334 GLY A O 1
ATOM 8367 N N . ASN A 1 1335 ? 145.331 188.459 193.043 1.00 56.09 1335 ASN A N 1
ATOM 8368 C CA . ASN A 1 1335 ? 145.486 188.279 194.489 1.00 56.09 1335 ASN A CA 1
ATOM 8369 C C . ASN A 1 1335 ? 145.483 186.798 194.883 1.00 56.09 1335 ASN A C 1
ATOM 8370 O O . ASN A 1 1335 ? 144.562 186.306 195.532 1.00 56.09 1335 ASN A O 1
ATOM 8375 N N . TRP A 1 1336 ? 146.518 186.081 194.460 1.00 50.96 1336 TRP A N 1
ATOM 8376 C CA . TRP A 1 1336 ? 146.563 184.665 194.770 1.00 50.96 1336 TRP A CA 1
ATOM 8377 C C . TRP A 1 1336 ? 147.807 184.393 195.609 1.00 50.96 1336 TRP A C 1
ATOM 8378 O O . TRP A 1 1336 ? 148.816 185.099 195.505 1.00 50.96 1336 TRP A O 1
ATOM 8389 N N . THR A 1 1337 ? 147.719 183.368 196.443 1.00 48.12 1337 THR A N 1
ATOM 8390 C CA . THR A 1 1337 ? 148.794 182.794 197.231 1.00 48.12 1337 THR A CA 1
ATOM 8391 C C . THR A 1 1337 ? 148.851 181.317 196.861 1.00 48.12 1337 THR A C 1
ATOM 8392 O O . THR A 1 1337 ? 147.878 180.800 196.306 1.00 48.12 1337 THR A O 1
ATOM 8396 N N . PRO A 1 1338 ? 149.974 180.616 197.093 1.00 44.27 1338 PRO A N 1
ATOM 8397 C CA . PRO A 1 1338 ? 150.097 179.226 196.601 1.00 44.27 1338 PRO A CA 1
ATOM 8398 C C . PRO A 1 1338 ? 149.032 178.225 197.056 1.00 44.27 1338 PRO A C 1
ATOM 8399 O O . PRO A 1 1338 ? 148.927 177.157 196.449 1.00 44.27 1338 PRO A O 1
ATOM 8403 N N . GLU A 1 1339 ? 148.235 178.520 198.070 1.00 37.61 1339 GLU A N 1
ATOM 8404 C CA . GLU A 1 1339 ? 147.070 177.704 198.374 1.00 37.61 1339 GLU A CA 1
ATOM 8405 C C . GLU A 1 1339 ? 145.795 178.158 197.660 1.00 37.61 1339 GLU A C 1
ATOM 8406 O O . GLU A 1 1339 ? 144.722 177.624 197.955 1.00 37.61 1339 GLU A O 1
ATOM 8412 N N . SER A 1 1340 ? 145.874 179.113 196.736 1.00 36.04 1340 SER A N 1
ATOM 8413 C CA . SER A 1 1340 ? 144.696 179.644 196.057 1.00 36.04 1340 SER A CA 1
ATOM 8414 C C . SER A 1 1340 ? 144.624 179.124 194.623 1.00 36.04 1340 SER A C 1
ATOM 8415 O O . SER A 1 1340 ? 145.638 178.690 194.072 1.00 36.04 1340 SER A O 1
ATOM 8418 N N . PRO A 1 1341 ? 143.447 179.120 193.994 1.00 25.06 1341 PRO A N 1
ATOM 8419 C CA . PRO A 1 1341 ? 143.380 178.690 192.600 1.00 25.06 1341 PRO A CA 1
ATOM 8420 C C . PRO A 1 1341 ? 144.061 179.663 191.665 1.00 25.06 1341 PRO A C 1
ATOM 8421 O O . PRO A 1 1341 ? 144.053 180.875 191.875 1.00 25.06 1341 PRO A O 1
ATOM 8425 N N . SER A 1 1342 ? 144.630 179.109 190.606 1.00 33.71 1342 SER A N 1
ATOM 8426 C CA . SER A 1 1342 ? 145.343 179.811 189.547 1.00 33.71 1342 SER A CA 1
ATOM 8427 C C . SER A 1 1342 ? 144.331 180.258 188.492 1.00 33.71 1342 SER A C 1
ATOM 8428 O O . SER A 1 1342 ? 143.136 179.981 188.659 1.00 33.71 1342 SER A O 1
ATOM 8431 N N . PRO A 1 1343 ? 144.726 180.992 187.442 1.00 35.85 1343 PRO A N 1
ATOM 8432 C CA . PRO A 1 1343 ? 143.794 181.239 186.335 1.00 35.85 1343 PRO A CA 1
ATOM 8433 C C . PRO A 1 1343 ? 143.345 179.957 185.661 1.00 35.85 1343 PRO A C 1
ATOM 8434 O O . PRO A 1 1343 ? 144.087 178.983 185.576 1.00 35.85 1343 PRO A O 1
ATOM 8438 N N . ALA A 1 1344 ? 142.110 179.961 185.187 1.00 44.45 1344 ALA A N 1
ATOM 8439 C CA . ALA A 1 1344 ? 141.499 178.734 184.712 1.00 44.45 1344 ALA A CA 1
ATOM 8440 C C . ALA A 1 1344 ? 142.003 178.365 183.323 1.00 44.45 1344 ALA A C 1
ATOM 8441 O O . ALA A 1 1344 ? 142.762 179.092 182.683 1.00 44.45 1344 ALA A O 1
ATOM 8443 N N . CYS A 1 1345 ? 141.576 177.192 182.876 1.00 53.15 1345 CYS A N 1
ATOM 8444 C CA . CYS A 1 1345 ? 141.852 176.678 181.550 1.00 53.15 1345 CYS A CA 1
ATOM 8445 C C . CYS A 1 1345 ? 140.521 176.347 180.902 1.00 53.15 1345 CYS A C 1
ATOM 8446 O O . CYS A 1 1345 ? 139.537 176.089 181.594 1.00 53.15 1345 CYS A O 1
ATOM 8449 N N . GLN A 1 1346 ? 140.483 176.359 179.579 1.00 49.69 1346 GLN A N 1
ATOM 8450 C CA . GLN A 1 1346 ? 139.224 176.301 178.853 1.00 49.69 1346 GLN A CA 1
ATOM 8451 C C . GLN A 1 1346 ? 138.959 174.894 178.343 1.00 49.69 1346 GLN A C 1
ATOM 8452 O O . GLN A 1 1346 ? 139.700 174.394 177.497 1.00 49.69 1346 GLN A O 1
ATOM 8458 N N . CYS A 1 1347 ? 137.876 174.279 178.824 1.00 44.64 1347 CYS A N 1
ATOM 8459 C CA . CYS A 1 1347 ? 137.427 172.990 178.312 1.00 44.64 1347 CYS A CA 1
ATOM 8460 C C . CYS A 1 1347 ? 136.722 173.086 176.972 1.00 44.64 1347 CYS A C 1
ATOM 8461 O O . CYS A 1 1347 ? 136.799 174.094 176.270 1.00 44.64 1347 CYS A O 1
ATOM 8464 N N . SER A 1 1348 ? 136.038 172.010 176.622 1.00 32.15 1348 SER A N 1
ATOM 8465 C CA . SER A 1 1348 ? 135.530 171.783 175.282 1.00 32.15 1348 SER A CA 1
ATOM 8466 C C . SER A 1 1348 ? 134.126 172.360 175.167 1.00 32.15 1348 SER A C 1
ATOM 8467 O O . SER A 1 1348 ? 133.159 171.743 175.605 1.00 32.15 1348 SER A O 1
ATOM 8470 N N . ARG A 1 1349 ? 134.007 173.541 174.560 1.00 39.20 1349 ARG A N 1
ATOM 8471 C CA . ARG A 1 1349 ? 132.724 174.228 174.408 1.00 39.20 1349 ARG A CA 1
ATOM 8472 C C . ARG A 1 1349 ? 131.785 173.440 173.484 1.00 39.20 1349 ARG A C 1
ATOM 8473 O O . ARG A 1 1349 ? 132.225 172.543 172.768 1.00 39.20 1349 ARG A O 1
ATOM 8481 N N . PRO A 1 1350 ? 130.468 173.737 173.494 1.00 40.59 1350 PRO A N 1
ATOM 8482 C CA . PRO A 1 1350 ? 129.577 173.041 172.555 1.00 40.59 1350 PRO A CA 1
ATOM 8483 C C . PRO A 1 1350 ? 129.713 173.496 171.115 1.00 40.59 1350 PRO A C 1
ATOM 8484 O O . PRO A 1 1350 ? 128.979 174.359 170.630 1.00 40.59 1350 PRO A O 1
ATOM 8488 N N . GLY A 1 1351 ? 130.680 172.896 170.431 1.00 35.79 1351 GLY A N 1
ATOM 8489 C CA . GLY A 1 1351 ? 131.001 173.220 169.060 1.00 35.79 1351 GLY A CA 1
ATOM 8490 C C . GLY A 1 1351 ? 132.440 173.649 168.900 1.00 35.79 1351 GLY A C 1
ATOM 8491 O O . GLY A 1 1351 ? 132.784 174.320 167.928 1.00 35.79 1351 GLY A O 1
ATOM 8492 N N . ALA A 1 1352 ? 133.275 173.332 169.883 1.00 29.28 1352 ALA A N 1
ATOM 8493 C CA . ALA A 1 1352 ? 134.702 173.591 169.784 1.00 29.28 1352 ALA A CA 1
ATOM 8494 C C . ALA A 1 1352 ? 135.526 172.498 170.442 1.00 29.28 1352 ALA A C 1
ATOM 8495 O O . ALA A 1 1352 ? 136.426 172.786 171.222 1.00 29.28 1352 ALA A O 1
ATOM 8497 N N . ARG A 1 1353 ? 135.209 171.238 170.173 1.00 14.03 1353 ARG A N 1
ATOM 8498 C CA . ARG A 1 1353 ? 135.863 170.130 170.854 1.00 14.03 1353 ARG A CA 1
ATOM 8499 C C . ARG A 1 1353 ? 137.346 170.058 170.528 1.00 14.03 1353 ARG A C 1
ATOM 8500 O O . ARG A 1 1353 ? 137.782 170.443 169.451 1.00 14.03 1353 ARG A O 1
ATOM 8508 N N . ARG A 1 1354 ? 138.120 169.548 171.476 1.00 14.15 1354 ARG A N 1
ATOM 8509 C CA . ARG A 1 1354 ? 139.573 169.563 171.430 1.00 14.15 1354 ARG A CA 1
ATOM 8510 C C . ARG A 1 1354 ? 140.073 168.505 172.389 1.00 14.15 1354 ARG A C 1
ATOM 8511 O O . ARG A 1 1354 ? 139.350 168.124 173.305 1.00 14.15 1354 ARG A O 1
ATOM 8519 N N . LEU A 1 1355 ? 141.287 167.996 172.166 1.00 11.23 1355 LEU A N 1
ATOM 8520 C CA . LEU A 1 1355 ? 141.794 167.035 173.133 1.00 11.23 1355 LEU A CA 1
ATOM 8521 C C . LEU A 1 1355 ? 142.052 167.654 174.488 1.00 11.23 1355 LEU A C 1
ATOM 8522 O O . LEU A 1 1355 ? 141.246 167.510 175.393 1.00 11.23 1355 LEU A O 1
ATOM 8527 N N . LEU A 1 1356 ? 143.095 168.424 174.621 1.00 16.88 1356 LEU A N 1
ATOM 8528 C CA . LEU A 1 1356 ? 143.449 168.846 175.953 1.00 16.88 1356 LEU A CA 1
ATOM 8529 C C . LEU A 1 1356 ? 143.320 170.351 176.010 1.00 16.88 1356 LEU A C 1
ATOM 8530 O O . LEU A 1 1356 ? 143.603 171.016 175.017 1.00 16.88 1356 LEU A O 1
ATOM 8535 N N . PRO A 1 1357 ? 142.908 170.912 177.139 1.00 22.30 1357 PRO A N 1
ATOM 8536 C CA . PRO A 1 1357 ? 142.491 172.310 177.186 1.00 22.30 1357 PRO A CA 1
ATOM 8537 C C . PRO A 1 1357 ? 143.586 173.312 176.843 1.00 22.30 1357 PRO A C 1
ATOM 8538 O O . PRO A 1 1357 ? 144.769 172.994 176.790 1.00 22.30 1357 PRO A O 1
ATOM 8542 N N . ASP A 1 1358 ? 143.162 174.531 176.550 1.00 31.04 1358 ASP A N 1
ATOM 8543 C CA . ASP A 1 1358 ? 144.049 175.571 176.039 1.00 31.04 1358 ASP A CA 1
ATOM 8544 C C . ASP A 1 1358 ? 144.450 176.459 177.201 1.00 31.04 1358 ASP A C 1
ATOM 8545 O O . ASP A 1 1358 ? 143.691 177.331 177.620 1.00 31.04 1358 ASP A O 1
ATOM 8550 N N . CYS A 1 1359 ? 145.605 176.272 177.671 1.00 36.56 1359 CYS A N 1
ATOM 8551 C CA . CYS A 1 1359 ? 145.920 176.896 178.937 1.00 36.56 1359 CYS A CA 1
ATOM 8552 C C . CYS A 1 1359 ? 146.785 178.129 178.741 1.00 36.56 1359 CYS A C 1
ATOM 8553 O O . CYS A 1 1359 ? 147.799 178.056 178.038 1.00 36.56 1359 CYS A O 1
ATOM 8556 N N . PRO A 1 1360 ? 146.418 179.264 179.343 1.00 36.23 1360 PRO A N 1
ATOM 8557 C CA . PRO A 1 1360 ? 147.291 180.444 179.340 1.00 36.23 1360 PRO A CA 1
ATOM 8558 C C . PRO A 1 1360 ? 148.615 180.167 180.026 1.00 36.23 1360 PRO A C 1
ATOM 8559 O O . PRO A 1 1360 ? 148.789 179.169 180.717 1.00 36.23 1360 PRO A O 1
ATOM 8563 N N . ALA A 1 1361 ? 149.562 181.085 179.845 1.00 35.73 1361 ALA A N 1
ATOM 8564 C CA . ALA A 1 1361 ? 150.917 180.830 180.324 1.00 35.73 1361 ALA A CA 1
ATOM 8565 C C . ALA A 1 1361 ? 151.035 180.932 181.834 1.00 35.73 1361 ALA A C 1
ATOM 8566 O O . ALA A 1 1361 ? 151.940 180.336 182.419 1.00 35.73 1361 ALA A O 1
ATOM 8568 N N . ALA A 1 1362 ? 150.171 181.690 182.481 1.00 33.03 1362 ALA A N 1
ATOM 8569 C CA . ALA A 1 1362 ? 150.121 181.678 183.936 1.00 33.03 1362 ALA A CA 1
ATOM 8570 C C . ALA A 1 1362 ? 148.978 180.802 184.424 1.00 33.03 1362 ALA A C 1
ATOM 8571 O O . ALA A 1 1362 ? 148.050 181.256 185.079 1.00 33.03 1362 ALA A O 1
ATOM 8573 N N . ALA A 1 1363 ? 149.058 179.530 184.091 1.00 31.42 1363 ALA A N 1
ATOM 8574 C CA . ALA A 1 1363 ? 148.155 178.526 184.625 1.00 31.42 1363 ALA A CA 1
ATOM 8575 C C . ALA A 1 1363 ? 148.999 177.599 185.479 1.00 31.42 1363 ALA A C 1
ATOM 8576 O O . ALA A 1 1363 ? 149.855 176.882 184.961 1.00 31.42 1363 ALA A O 1
ATOM 8578 N N . GLY A 1 1364 ? 148.779 177.620 186.776 1.00 25.33 1364 GLY A N 1
ATOM 8579 C CA . GLY A 1 1364 ? 149.582 176.857 187.676 1.00 25.33 1364 GLY A CA 1
ATOM 8580 C C . GLY A 1 1364 ? 150.636 177.656 188.394 1.00 25.33 1364 GLY A C 1
ATOM 8581 O O . GLY A 1 1364 ? 151.156 177.190 189.408 1.00 25.33 1364 GLY A O 1
ATOM 8582 N N . GLY A 1 1365 ? 150.962 178.843 187.909 1.00 23.81 1365 GLY A N 1
ATOM 8583 C CA . GLY A 1 1365 ? 151.837 179.733 188.630 1.00 23.81 1365 GLY A CA 1
ATOM 8584 C C . GLY A 1 1365 ? 153.220 179.872 188.040 1.00 23.81 1365 GLY A C 1
ATOM 8585 O O . GLY A 1 1365 ? 153.510 179.396 186.944 1.00 23.81 1365 GLY A O 1
ATOM 8586 N N . PRO A 1 1366 ? 154.096 180.560 188.762 1.00 25.20 1366 PRO A N 1
ATOM 8587 C CA . PRO A 1 1366 ? 155.469 180.686 188.315 1.00 25.20 1366 PRO A CA 1
ATOM 8588 C C . PRO A 1 1366 ? 156.179 179.348 188.395 1.00 25.20 1366 PRO A C 1
ATOM 8589 O O . PRO A 1 1366 ? 155.784 178.475 189.183 1.00 25.20 1366 PRO A O 1
ATOM 8593 N N . PRO A 1 1367 ? 157.216 179.128 187.584 1.00 24.80 1367 PRO A N 1
ATOM 8594 C CA . PRO A 1 1367 ? 157.908 177.819 187.570 1.00 24.80 1367 PRO A CA 1
ATOM 8595 C C . PRO A 1 1367 ? 158.681 177.549 188.850 1.00 24.80 1367 PRO A C 1
ATOM 8596 O O . PRO A 1 1367 ? 159.413 178.415 189.344 1.00 24.80 1367 PRO A O 1
ATOM 8600 N N . PRO A 1 1368 ? 158.575 176.342 189.390 1.00 11.88 1368 PRO A N 1
ATOM 8601 C CA . PRO A 1 1368 ? 159.030 176.069 190.742 1.00 11.88 1368 PRO A CA 1
ATOM 8602 C C . PRO A 1 1368 ? 160.530 175.880 190.812 1.00 11.88 1368 PRO A C 1
ATOM 8603 O O . PRO A 1 1368 ? 161.157 175.569 189.798 1.00 11.88 1368 PRO A O 1
ATOM 8607 N N . PRO A 1 1369 ? 161.132 176.014 191.987 1.00 8.00 1369 PRO A N 1
ATOM 8608 C CA . PRO A 1 1369 ? 162.591 176.038 192.097 1.00 8.00 1369 PRO A CA 1
ATOM 8609 C C . PRO A 1 1369 ? 163.290 174.724 191.800 1.00 8.00 1369 PRO A C 1
ATOM 8610 O O . PRO A 1 1369 ? 163.456 173.875 192.679 1.00 8.00 1369 PRO A O 1
ATOM 8614 N N . GLN A 1 1370 ? 163.517 174.464 190.527 1.00 13.34 1370 GLN A N 1
ATOM 8615 C CA . GLN A 1 1370 ? 163.980 173.164 190.102 1.00 13.34 1370 GLN A CA 1
ATOM 8616 C C . GLN A 1 1370 ? 165.492 173.030 190.263 1.00 13.34 1370 GLN A C 1
ATOM 8617 O O . GLN A 1 1370 ? 166.188 173.979 190.604 1.00 13.34 1370 GLN A O 1
ATOM 8623 N N . ALA A 1 1371 ? 165.996 171.817 190.033 1.00 21.27 1371 ALA A N 1
ATOM 8624 C CA . ALA A 1 1371 ? 167.429 171.540 189.998 1.00 21.27 1371 ALA A CA 1
ATOM 8625 C C . ALA A 1 1371 ? 167.666 170.336 189.111 1.00 21.27 1371 ALA A C 1
ATOM 8626 O O . ALA A 1 1371 ? 166.752 169.568 188.843 1.00 21.27 1371 ALA A O 1
ATOM 8628 N N . VAL A 1 1372 ? 168.891 170.178 188.632 1.00 18.60 1372 VAL A N 1
ATOM 8629 C CA . VAL A 1 1372 ? 169.180 169.169 187.624 1.00 18.60 1372 VAL A CA 1
ATOM 8630 C C . VAL A 1 1372 ? 170.383 168.357 188.090 1.00 18.60 1372 VAL A C 1
ATOM 8631 O O . VAL A 1 1372 ? 171.281 168.881 188.756 1.00 18.60 1372 VAL A O 1
ATOM 8635 N N . THR A 1 1373 ? 170.370 167.058 187.791 1.00 25.07 1373 THR A N 1
ATOM 8636 C CA . THR A 1 1373 ? 171.200 166.086 188.497 1.00 25.07 1373 THR A CA 1
ATOM 8637 C C . THR A 1 1373 ? 172.533 165.779 187.834 1.00 25.07 1373 THR A C 1
ATOM 8638 O O . THR A 1 1373 ? 173.595 166.013 188.414 1.00 25.07 1373 THR A O 1
ATOM 8642 N N . GLY A 1 1374 ? 172.488 165.217 186.638 1.00 38.94 1374 GLY A N 1
ATOM 8643 C CA . GLY A 1 1374 ? 173.658 164.582 186.070 1.00 38.94 1374 GLY A CA 1
ATOM 8644 C C . GLY A 1 1374 ? 173.277 163.271 185.421 1.00 38.94 1374 GLY A C 1
ATOM 8645 O O . GLY A 1 1374 ? 173.892 162.844 184.442 1.00 38.94 1374 GLY A O 1
ATOM 8646 N N . SER A 1 1375 ? 172.262 162.616 185.969 1.00 35.87 1375 SER A N 1
ATOM 8647 C CA . SER A 1 1375 ? 171.560 161.596 185.214 1.00 35.87 1375 SER A CA 1
ATOM 8648 C C . SER A 1 1375 ? 170.547 162.203 184.260 1.00 35.87 1375 SER A C 1
ATOM 8649 O O . SER A 1 1375 ? 170.075 161.510 183.357 1.00 35.87 1375 SER A O 1
ATOM 8652 N N . GLY A 1 1376 ? 170.217 163.480 184.437 1.00 23.60 1376 GLY A N 1
ATOM 8653 C CA . GLY A 1 1376 ? 169.244 164.158 183.612 1.00 23.60 1376 GLY A CA 1
ATOM 8654 C C . GLY A 1 1376 ? 167.852 164.097 184.188 1.00 23.60 1376 GLY A C 1
ATOM 8655 O O . GLY A 1 1376 ? 166.920 163.723 183.488 1.00 23.60 1376 GLY A O 1
ATOM 8656 N N . GLU A 1 1377 ? 167.683 164.485 185.447 1.00 21.09 1377 GLU A N 1
ATOM 8657 C CA . GLU A 1 1377 ? 166.422 164.300 186.157 1.00 21.09 1377 GLU A CA 1
ATOM 8658 C C . GLU A 1 1377 ? 166.067 165.595 186.875 1.00 21.09 1377 GLU A C 1
ATOM 8659 O O . GLU A 1 1377 ? 166.589 165.879 187.949 1.00 21.09 1377 GLU A O 1
ATOM 8665 N N . VAL A 1 1378 ? 165.183 166.383 186.281 1.00 21.27 1378 VAL A N 1
ATOM 8666 C CA . VAL A 1 1378 ? 164.796 167.665 186.855 1.00 21.27 1378 VAL A CA 1
ATOM 8667 C C . VAL A 1 1378 ? 163.978 167.437 188.118 1.00 21.27 1378 VAL A C 1
ATOM 8668 O O . VAL A 1 1378 ? 162.900 166.849 188.064 1.00 21.27 1378 VAL A O 1
ATOM 8672 N N . VAL A 1 1379 ? 164.443 167.959 189.244 1.00 5.42 1379 VAL A N 1
ATOM 8673 C CA . VAL A 1 1379 ? 163.833 167.728 190.551 1.00 5.42 1379 VAL A CA 1
ATOM 8674 C C . VAL A 1 1379 ? 163.339 169.059 191.087 1.00 5.42 1379 VAL A C 1
ATOM 8675 O O . VAL A 1 1379 ? 164.151 169.934 191.389 1.00 5.42 1379 VAL A O 1
ATOM 8679 N N . GLN A 1 1380 ? 162.031 169.254 191.144 1.00 20.50 1380 GLN A N 1
ATOM 8680 C CA . GLN A 1 1380 ? 161.456 170.552 191.453 1.00 20.50 1380 GLN A CA 1
ATOM 8681 C C . GLN A 1 1380 ? 161.032 170.640 192.908 1.00 20.50 1380 GLN A C 1
ATOM 8682 O O . GLN A 1 1380 ? 160.236 169.816 193.365 1.00 20.50 1380 GLN A O 1
ATOM 8688 N N . ASN A 1 1381 ? 161.591 171.596 193.651 1.00 41.34 1381 ASN A N 1
ATOM 8689 C CA . ASN A 1 1381 ? 161.084 171.878 194.988 1.00 41.34 1381 ASN A CA 1
ATOM 8690 C C . ASN A 1 1381 ? 159.684 172.416 194.838 1.00 41.34 1381 ASN A C 1
ATOM 8691 O O . ASN A 1 1381 ? 159.471 173.417 194.167 1.00 41.34 1381 ASN A O 1
ATOM 8696 N N . LEU A 1 1382 ? 158.736 171.796 195.483 1.00 41.34 1382 LEU A N 1
ATOM 8697 C CA . LEU A 1 1382 ? 157.352 172.174 195.275 1.00 41.34 1382 LEU A CA 1
ATOM 8698 C C . LEU A 1 1382 ? 156.658 172.270 196.628 1.00 41.34 1382 LEU A C 1
ATOM 8699 O O . LEU A 1 1382 ? 155.469 172.011 196.759 1.00 41.34 1382 LEU A O 1
ATOM 8704 N N . THR A 1 1383 ? 157.413 172.715 197.629 1.00 32.72 1383 THR A N 1
ATOM 8705 C CA . THR A 1 1383 ? 156.931 172.846 198.994 1.00 32.72 1383 THR A CA 1
ATOM 8706 C C . THR A 1 1383 ? 155.871 173.918 199.113 1.00 32.72 1383 THR A C 1
ATOM 8707 O O . THR A 1 1383 ? 156.075 175.050 198.687 1.00 32.72 1383 THR A O 1
ATOM 8711 N N . GLY A 1 1384 ? 154.751 173.569 199.723 1.00 29.81 1384 GLY A N 1
ATOM 8712 C CA . GLY A 1 1384 ? 153.744 174.548 200.071 1.00 29.81 1384 GLY A CA 1
ATOM 8713 C C . GLY A 1 1384 ? 153.038 175.191 198.905 1.00 29.81 1384 GLY A C 1
ATOM 8714 O O . GLY A 1 1384 ? 152.711 176.374 198.970 1.00 29.81 1384 GLY A O 1
ATOM 8715 N N . ARG A 1 1385 ? 152.792 174.445 197.843 1.00 28.43 1385 ARG A N 1
ATOM 8716 C CA . ARG A 1 1385 ? 151.970 174.928 196.755 1.00 28.43 1385 ARG A CA 1
ATOM 8717 C C . ARG A 1 1385 ? 150.784 174.004 196.573 1.00 28.43 1385 ARG A C 1
ATOM 8718 O O . ARG A 1 1385 ? 150.765 172.894 197.095 1.00 28.43 1385 ARG A O 1
ATOM 8726 N N . ASN A 1 1386 ? 149.771 174.487 195.865 1.00 21.97 1386 ASN A N 1
ATOM 8727 C CA . ASN A 1 1386 ? 148.608 173.662 195.600 1.00 21.97 1386 ASN A CA 1
ATOM 8728 C C . ASN A 1 1386 ? 149.059 172.622 194.596 1.00 21.97 1386 ASN A C 1
ATOM 8729 O O . ASN A 1 1386 ? 149.498 172.965 193.503 1.00 21.97 1386 ASN A O 1
ATOM 8734 N N . LEU A 1 1387 ? 149.022 171.363 194.980 1.00 9.71 1387 LEU A N 1
ATOM 8735 C CA . LEU A 1 1387 ? 149.720 170.346 194.225 1.00 9.71 1387 LEU A CA 1
ATOM 8736 C C . LEU A 1 1387 ? 148.809 169.588 193.288 1.00 9.71 1387 LEU A C 1
ATOM 8737 O O . LEU A 1 1387 ? 149.300 168.883 192.416 1.00 9.71 1387 LEU A O 1
ATOM 8742 N N . SER A 1 1388 ? 147.504 169.712 193.431 1.00 20.11 1388 SER A N 1
ATOM 8743 C CA . SER A 1 1388 ? 146.590 169.167 192.448 1.00 20.11 1388 SER A CA 1
ATOM 8744 C C . SER A 1 1388 ? 145.995 170.252 191.582 1.00 20.11 1388 SER A C 1
ATOM 8745 O O . SER A 1 1388 ? 144.980 170.030 190.935 1.00 20.11 1388 SER A O 1
ATOM 8748 N N . ASP A 1 1389 ? 146.556 171.448 191.642 1.00 31.01 1389 ASP A N 1
ATOM 8749 C CA . ASP A 1 1389 ? 146.323 172.532 190.708 1.00 31.01 1389 ASP A CA 1
ATOM 8750 C C . ASP A 1 1389 ? 147.500 172.758 189.811 1.00 31.01 1389 ASP A C 1
ATOM 8751 O O . ASP A 1 1389 ? 147.334 173.193 188.688 1.00 31.01 1389 ASP A O 1
ATOM 8756 N N . PHE A 1 1390 ? 148.688 172.456 190.287 1.00 12.36 1390 PHE A N 1
ATOM 8757 C CA . PHE A 1 1390 ? 149.842 172.540 189.430 1.00 12.36 1390 PHE A CA 1
ATOM 8758 C C . PHE A 1 1390 ? 149.850 171.381 188.463 1.00 12.36 1390 PHE A C 1
ATOM 8759 O O . PHE A 1 1390 ? 150.044 171.579 187.278 1.00 12.36 1390 PHE A O 1
ATOM 8767 N N . LEU A 1 1391 ? 149.500 170.196 188.917 1.00 41.34 1391 LEU A N 1
ATOM 8768 C CA . LEU A 1 1391 ? 149.656 168.993 188.114 1.00 41.34 1391 LEU A CA 1
ATOM 8769 C C . LEU A 1 1391 ? 148.581 168.830 187.054 1.00 41.34 1391 LEU A C 1
ATOM 8770 O O . LEU A 1 1391 ? 148.697 167.942 186.213 1.00 41.34 1391 LEU A O 1
ATOM 8775 N N . VAL A 1 1392 ? 147.527 169.630 187.083 1.00 41.34 1392 VAL A N 1
ATOM 8776 C CA . VAL A 1 1392 ? 146.461 169.552 186.106 1.00 41.34 1392 VAL A CA 1
ATOM 8777 C C . VAL A 1 1392 ? 146.683 170.547 184.989 1.00 41.34 1392 VAL A C 1
ATOM 8778 O O . VAL A 1 1392 ? 146.495 170.231 183.820 1.00 41.34 1392 VAL A O 1
ATOM 8782 N N . LYS A 1 1393 ? 147.076 171.762 185.356 1.00 35.46 1393 LYS A N 1
ATOM 8783 C CA . LYS A 1 1393 ? 147.225 172.885 184.457 1.00 35.46 1393 LYS A CA 1
ATOM 8784 C C . LYS A 1 1393 ? 148.557 172.898 183.732 1.00 35.46 1393 LYS A C 1
ATOM 8785 O O . LYS A 1 1393 ? 148.725 173.703 182.824 1.00 35.46 1393 LYS A O 1
ATOM 8791 N N . THR A 1 1394 ? 149.512 172.047 184.077 1.00 41.34 1394 THR A N 1
ATOM 8792 C CA . THR A 1 1394 ? 150.713 171.955 183.267 1.00 41.34 1394 THR A CA 1
ATOM 8793 C C . THR A 1 1394 ? 150.895 170.608 182.598 1.00 41.34 1394 THR A C 1
ATOM 8794 O O . THR A 1 1394 ? 151.940 170.380 182.000 1.00 41.34 1394 THR A O 1
ATOM 8798 N N . TYR A 1 1395 ? 149.920 169.719 182.657 1.00 18.53 1395 TYR A N 1
ATOM 8799 C CA . TYR A 1 1395 ? 150.041 168.484 181.890 1.00 18.53 1395 TYR A CA 1
ATOM 8800 C C . TYR A 1 1395 ? 150.048 168.679 180.381 1.00 18.53 1395 TYR A C 1
ATOM 8801 O O . TYR A 1 1395 ? 150.947 168.116 179.743 1.00 18.53 1395 TYR A O 1
ATOM 8810 N N . PRO A 1 1396 ? 149.131 169.417 179.733 1.00 41.34 1396 PRO A N 1
ATOM 8811 C CA . PRO A 1 1396 ? 149.152 169.428 178.268 1.00 41.34 1396 PRO A CA 1
ATOM 8812 C C . PRO A 1 1396 ? 150.327 170.147 177.632 1.00 41.34 1396 PRO A C 1
ATOM 8813 O O . PRO A 1 1396 ? 150.429 170.130 176.410 1.00 41.34 1396 PRO A O 1
ATOM 8817 N N . ARG A 1 1397 ? 151.215 170.781 178.388 1.00 45.71 1397 ARG A N 1
ATOM 8818 C CA . ARG A 1 1397 ? 152.404 171.379 177.816 1.00 45.71 1397 ARG A CA 1
ATOM 8819 C C . ARG A 1 1397 ? 153.673 170.623 178.144 1.00 45.71 1397 ARG A C 1
ATOM 8820 O O . ARG A 1 1397 ? 154.719 170.953 177.593 1.00 45.71 1397 ARG A O 1
ATOM 8828 N N . LEU A 1 1398 ? 153.616 169.614 179.011 1.00 41.34 1398 LEU A N 1
ATOM 8829 C CA . LEU A 1 1398 ? 154.729 168.679 179.148 1.00 41.34 1398 LEU A CA 1
ATOM 8830 C C . LEU A 1 1398 ? 154.739 167.701 177.993 1.00 41.34 1398 LEU A C 1
ATOM 8831 O O . LEU A 1 1398 ? 155.774 167.477 177.363 1.00 41.34 1398 LEU A O 1
ATOM 8836 N N . VAL A 1 1399 ? 153.590 167.092 177.725 1.00 29.63 1399 VAL A N 1
ATOM 8837 C CA . VAL A 1 1399 ? 153.406 166.217 176.577 1.00 29.63 1399 VAL A CA 1
ATOM 8838 C C . VAL A 1 1399 ? 152.864 167.055 175.417 1.00 29.63 1399 VAL A C 1
ATOM 8839 O O . VAL A 1 1399 ? 151.677 167.314 175.272 1.00 29.63 1399 VAL A O 1
ATOM 8843 N N . ARG A 1 1400 ? 153.778 167.570 174.609 1.00 35.99 1400 ARG A N 1
ATOM 8844 C CA . ARG A 1 1400 ? 153.333 168.196 173.379 1.00 35.99 1400 ARG A CA 1
ATOM 8845 C C . ARG A 1 1400 ? 154.158 167.720 172.207 1.00 35.99 1400 ARG A C 1
ATOM 8846 O O . ARG A 1 1400 ? 153.686 167.729 171.072 1.00 35.99 1400 ARG A O 1
ATOM 8854 N N . GLN A 1 1401 ? 155.389 167.301 172.455 1.00 31.12 1401 GLN A N 1
ATOM 8855 C CA . GLN A 1 1401 ? 156.154 166.697 171.381 1.00 31.12 1401 GLN A CA 1
ATOM 8856 C C . GLN A 1 1401 ? 155.666 165.299 171.073 1.00 31.12 1401 GLN A C 1
ATOM 8857 O O . GLN A 1 1401 ? 155.939 164.782 169.991 1.00 31.12 1401 GLN A O 1
ATOM 8863 N N . GLY A 1 1402 ? 154.978 164.670 171.995 1.00 19.60 1402 GLY A N 1
ATOM 8864 C CA . GLY A 1 1402 ? 154.405 163.394 171.676 1.00 19.60 1402 GLY A CA 1
ATOM 8865 C C . GLY A 1 1402 ? 153.064 163.465 171.022 1.00 19.60 1402 GLY A C 1
ATOM 8866 O O . GLY A 1 1402 ? 152.501 162.426 170.688 1.00 19.60 1402 GLY A O 1
ATOM 8867 N N . LEU A 1 1403 ? 152.514 164.652 170.821 1.00 16.97 1403 LEU A N 1
ATOM 8868 C CA . LEU A 1 1403 ? 151.237 164.780 170.145 1.00 16.97 1403 LEU A CA 1
ATOM 8869 C C . LEU A 1 1403 ? 151.393 164.993 168.655 1.00 16.97 1403 LEU A C 1
ATOM 8870 O O . LEU A 1 1403 ? 150.424 165.357 167.990 1.00 16.97 1403 LEU A O 1
ATOM 8875 N N . LYS A 1 1404 ? 152.587 164.794 168.119 1.00 15.13 1404 LYS A N 1
ATOM 8876 C CA . LYS A 1 1404 ? 152.795 164.902 166.687 1.00 15.13 1404 LYS A CA 1
ATOM 8877 C C . LYS A 1 1404 ? 152.655 163.552 166.007 1.00 15.13 1404 LYS A C 1
ATOM 8878 O O . LYS A 1 1404 ? 151.976 163.433 164.986 1.00 15.13 1404 LYS A O 1
ATOM 8884 N N . THR A 1 1405 ? 153.260 162.523 166.586 1.00 19.16 1405 THR A N 1
ATOM 8885 C CA . THR A 1 1405 ? 153.236 161.185 166.029 1.00 19.16 1405 THR A CA 1
ATOM 8886 C C . THR A 1 1405 ? 152.287 160.249 166.751 1.00 19.16 1405 THR A C 1
ATOM 8887 O O . THR A 1 1405 ? 151.815 159.298 166.130 1.00 19.16 1405 THR A O 1
ATOM 8891 N N . LYS A 1 1406 ? 152.011 160.500 168.039 1.00 5.18 1406 LYS A N 1
ATOM 8892 C CA . LYS A 1 1406 ? 151.186 159.656 168.916 1.00 5.18 1406 LYS A CA 1
ATOM 8893 C C . LYS A 1 1406 ? 151.698 158.225 168.999 1.00 5.18 1406 LYS A C 1
ATOM 8894 O O . LYS A 1 1406 ? 150.919 157.283 169.011 1.00 5.18 1406 LYS A O 1
ATOM 8900 N N . LYS A 1 1407 ? 153.005 158.040 169.043 1.00 12.43 1407 LYS A N 1
ATOM 8901 C CA . LYS A 1 1407 ? 153.556 156.701 169.172 1.00 12.43 1407 LYS A CA 1
ATOM 8902 C C . LYS A 1 1407 ? 154.776 156.731 170.067 1.00 12.43 1407 LYS A C 1
ATOM 8903 O O . LYS A 1 1407 ? 155.701 157.500 169.804 1.00 12.43 1407 LYS A O 1
ATOM 8909 N N . TRP A 1 1408 ? 154.784 155.856 171.075 1.00 13.18 1408 TRP A N 1
ATOM 8910 C CA . TRP A 1 1408 ? 155.774 155.817 172.147 1.00 13.18 1408 TRP A CA 1
ATOM 8911 C C . TRP A 1 1408 ? 155.967 157.203 172.749 1.00 13.18 1408 TRP A C 1
ATOM 8912 O O . TRP A 1 1408 ? 157.036 157.801 172.661 1.00 13.18 1408 TRP A O 1
ATOM 8923 N N . VAL A 1 1409 ? 154.900 157.724 173.336 1.00 4.98 1409 VAL A N 1
ATOM 8924 C CA . VAL A 1 1409 ? 154.894 159.104 173.798 1.00 4.98 1409 VAL A CA 1
ATOM 8925 C C . VAL A 1 1409 ? 155.622 159.194 175.123 1.00 4.98 1409 VAL A C 1
ATOM 8926 O O . VAL A 1 1409 ? 155.189 158.607 176.112 1.00 4.98 1409 VAL A O 1
ATOM 8930 N N . ASN A 1 1410 ? 156.721 159.927 175.151 1.00 19.83 1410 ASN A N 1
ATOM 8931 C CA . ASN A 1 1410 ? 157.436 160.177 176.392 1.00 19.83 1410 ASN A CA 1
ATOM 8932 C C . ASN A 1 1410 ? 156.764 161.330 177.095 1.00 19.83 1410 ASN A C 1
ATOM 8933 O O . ASN A 1 1410 ? 157.087 162.487 176.864 1.00 19.83 1410 ASN A O 1
ATOM 8938 N N . GLU A 1 1411 ? 155.770 161.019 177.916 1.00 19.42 1411 GLU A N 1
ATOM 8939 C CA . GLU A 1 1411 ? 155.347 161.932 178.963 1.00 19.42 1411 GLU A CA 1
ATOM 8940 C C . GLU A 1 1411 ? 156.514 162.147 179.898 1.00 19.42 1411 GLU A C 1
ATOM 8941 O O . GLU A 1 1411 ? 157.264 161.223 180.168 1.00 19.42 1411 GLU A O 1
ATOM 8947 N N . VAL A 1 1412 ? 156.712 163.363 180.364 1.00 10.86 1412 VAL A N 1
ATOM 8948 C CA . VAL A 1 1412 ? 157.995 163.672 180.959 1.00 10.86 1412 VAL A CA 1
ATOM 8949 C C . VAL A 1 1412 ? 158.000 163.432 182.457 1.00 10.86 1412 VAL A C 1
ATOM 8950 O O . VAL A 1 1412 ? 158.992 162.960 182.997 1.00 10.86 1412 VAL A O 1
ATOM 8954 N N . ARG A 1 1413 ? 156.905 163.710 183.158 1.00 20.70 1413 ARG A N 1
ATOM 8955 C CA . ARG A 1 1413 ? 156.826 163.617 184.612 1.00 20.70 1413 ARG A CA 1
ATOM 8956 C C . ARG A 1 1413 ? 156.106 162.349 184.984 1.00 20.70 1413 ARG A C 1
ATOM 8957 O O . ARG A 1 1413 ? 154.931 162.199 184.654 1.00 20.70 1413 ARG A O 1
ATOM 8965 N N . TYR A 1 1414 ? 156.780 161.467 185.718 1.00 41.34 1414 TYR A N 1
ATOM 8966 C CA . TYR A 1 1414 ? 156.237 160.158 186.026 1.00 41.34 1414 TYR A CA 1
ATOM 8967 C C . TYR A 1 1414 ? 155.872 159.952 187.475 1.00 41.34 1414 TYR A C 1
ATOM 8968 O O . TYR A 1 1414 ? 155.150 159.013 187.767 1.00 41.34 1414 TYR A O 1
ATOM 8977 N N . GLY A 1 1415 ? 156.336 160.778 188.385 1.00 41.34 1415 GLY A N 1
ATOM 8978 C CA . GLY A 1 1415 ? 155.919 160.608 189.754 1.00 41.34 1415 GLY A CA 1
ATOM 8979 C C . GLY A 1 1415 ? 156.804 161.397 190.670 1.00 41.34 1415 GLY A C 1
ATOM 8980 O O . GLY A 1 1415 ? 157.762 162.012 190.253 1.00 41.34 1415 GLY A O 1
ATOM 8981 N N . GLY A 1 1416 ? 156.468 161.343 191.937 1.00 41.34 1416 GLY A N 1
ATOM 8982 C CA . GLY A 1 1416 ? 157.276 162.049 192.904 1.00 41.34 1416 GLY A CA 1
ATOM 8983 C C . GLY A 1 1416 ? 156.676 161.881 194.265 1.00 41.34 1416 GLY A C 1
ATOM 8984 O O . GLY A 1 1416 ? 155.661 161.223 194.433 1.00 41.34 1416 GLY A O 1
ATOM 8985 N N . PHE A 1 1417 ? 157.295 162.499 195.242 1.00 16.30 1417 PHE A N 1
ATOM 8986 C CA . PHE A 1 1417 ? 156.981 162.175 196.613 1.00 16.30 1417 PHE A CA 1
ATOM 8987 C C . PHE A 1 1417 ? 156.361 163.355 197.314 1.00 16.30 1417 PHE A C 1
ATOM 8988 O O . PHE A 1 1417 ? 156.371 164.463 196.818 1.00 16.30 1417 PHE A O 1
ATOM 8996 N N . SER A 1 1418 ? 155.788 163.103 198.471 1.00 41.34 1418 SER A N 1
ATOM 8997 C CA . SER A 1 1418 ? 155.249 164.188 199.273 1.00 41.34 1418 SER A CA 1
ATOM 8998 C C . SER A 1 1418 ? 155.286 163.758 200.722 1.00 41.34 1418 SER A C 1
ATOM 8999 O O . SER A 1 1418 ? 154.436 162.983 201.143 1.00 41.34 1418 SER A O 1
ATOM 9002 N N . LEU A 1 1419 ? 156.220 164.295 201.493 1.00 19.37 1419 LEU A N 1
ATOM 9003 C CA . LEU A 1 1419 ? 156.421 163.854 202.864 1.00 19.37 1419 LEU A CA 1
ATOM 9004 C C . LEU A 1 1419 ? 155.392 164.420 203.805 1.00 19.37 1419 LEU A C 1
ATOM 9005 O O . LEU A 1 1419 ? 154.302 164.802 203.393 1.00 19.37 1419 LEU A O 1
ATOM 9010 N N . GLY A 1 1420 ? 155.690 164.393 205.087 1.00 33.75 1420 GLY A N 1
ATOM 9011 C CA . GLY A 1 1420 ? 154.838 165.071 206.041 1.00 33.75 1420 GLY A CA 1
ATOM 9012 C C . GLY A 1 1420 ? 154.416 164.157 207.153 1.00 33.75 1420 GLY A C 1
ATOM 9013 O O . GLY A 1 1420 ? 154.183 162.967 206.954 1.00 33.75 1420 GLY A O 1
ATOM 9014 N N . GLY A 1 1421 ? 154.290 164.721 208.342 1.00 41.94 1421 GLY A N 1
ATOM 9015 C CA . GLY A 1 1421 ? 153.972 163.941 209.517 1.00 41.94 1421 GLY A CA 1
ATOM 9016 C C . GLY A 1 1421 ? 152.536 163.478 209.574 1.00 41.94 1421 GLY A C 1
ATOM 9017 O O . GLY A 1 1421 ? 151.833 163.503 208.564 1.00 41.94 1421 GLY A O 1
ATOM 9018 N N . ARG A 1 1422 ? 152.079 163.093 210.761 1.00 57.83 1422 ARG A N 1
ATOM 9019 C CA . ARG A 1 1422 ? 150.784 162.452 210.937 1.00 57.83 1422 ARG A CA 1
ATOM 9020 C C . ARG A 1 1422 ? 149.629 163.405 210.614 1.00 57.83 1422 ARG A C 1
ATOM 9021 O O . ARG A 1 1422 ? 149.817 164.587 210.314 1.00 57.83 1422 ARG A O 1
ATOM 9029 N N . ASP A 1 1423 ? 148.419 162.868 210.662 1.00 48.53 1423 ASP A N 1
ATOM 9030 C CA . ASP A 1 1423 ? 147.234 163.637 210.299 1.00 48.53 1423 ASP A CA 1
ATOM 9031 C C . ASP A 1 1423 ? 146.978 164.714 211.343 1.00 48.53 1423 ASP A C 1
ATOM 9032 O O . ASP A 1 1423 ? 146.920 164.408 212.537 1.00 48.53 1423 ASP A O 1
ATOM 9037 N N . PRO A 1 1424 ? 146.839 165.978 210.946 1.00 44.41 1424 PRO A N 1
ATOM 9038 C CA . PRO A 1 1424 ? 146.448 167.008 211.915 1.00 44.41 1424 PRO A CA 1
ATOM 9039 C C . PRO A 1 1424 ? 144.972 166.861 212.248 1.00 44.41 1424 PRO A C 1
ATOM 9040 O O . PRO A 1 1424 ? 144.117 166.866 211.362 1.00 44.41 1424 PRO A O 1
ATOM 9044 N N . GLY A 1 1425 ? 144.684 166.720 213.534 1.00 56.19 1425 GLY A N 1
ATOM 9045 C CA . GLY A 1 1425 ? 143.350 166.389 213.979 1.00 56.19 1425 GLY A CA 1
ATOM 9046 C C . GLY A 1 1425 ? 143.320 166.037 215.449 1.00 56.19 1425 GLY A C 1
ATOM 9047 O O . GLY A 1 1425 ? 143.806 166.798 216.290 1.00 56.19 1425 GLY A O 1
ATOM 9048 N N . LEU A 1 1426 ? 142.745 164.886 215.765 1.00 58.12 1426 LEU A N 1
ATOM 9049 C CA . LEU A 1 1426 ? 142.531 164.501 217.154 1.00 58.12 1426 LEU A CA 1
ATOM 9050 C C . LEU A 1 1426 ? 143.846 164.121 217.839 1.00 58.12 1426 LEU A C 1
ATOM 9051 O O . LEU A 1 1426 ? 144.607 163.300 217.314 1.00 58.12 1426 LEU A O 1
ATOM 9056 N N . PRO A 1 1427 ? 144.170 164.742 218.976 1.00 68.08 1427 PRO A N 1
ATOM 9057 C CA . PRO A 1 1427 ? 145.452 164.494 219.650 1.00 68.08 1427 PRO A CA 1
ATOM 9058 C C . PRO A 1 1427 ? 145.436 163.296 220.585 1.00 68.08 1427 PRO A C 1
ATOM 9059 O O . PRO A 1 1427 ? 144.582 162.411 220.473 1.00 68.08 1427 PRO A O 1
ATOM 9063 N N . SER A 1 1428 ? 146.446 163.259 221.462 1.00 61.40 1428 SER A N 1
ATOM 9064 C CA . SER A 1 1428 ? 146.594 162.353 222.603 1.00 61.40 1428 SER A CA 1
ATOM 9065 C C . SER A 1 1428 ? 146.788 160.896 222.210 1.00 61.40 1428 SER A C 1
ATOM 9066 O O . SER A 1 1428 ? 145.975 160.033 222.556 1.00 61.40 1428 SER A O 1
ATOM 9069 N N . GLY A 1 1429 ? 147.877 160.613 221.501 1.00 65.33 1429 GLY A N 1
ATOM 9070 C CA . GLY A 1 1429 ? 148.277 159.246 221.247 1.00 65.33 1429 GLY A CA 1
ATOM 9071 C C . GLY A 1 1429 ? 148.933 158.542 222.413 1.00 65.33 1429 GLY A C 1
ATOM 9072 O O . GLY A 1 1429 ? 149.124 157.327 222.354 1.00 65.33 1429 GLY A O 1
ATOM 9073 N N . GLN A 1 1430 ? 149.264 159.263 223.481 1.00 69.10 1430 GLN A N 1
ATOM 9074 C CA . GLN A 1 1430 ? 149.928 158.680 224.638 1.00 69.10 1430 GLN A CA 1
ATOM 9075 C C . GLN A 1 1430 ? 149.033 158.532 225.860 1.00 69.10 1430 GLN A C 1
ATOM 9076 O O . GLN A 1 1430 ? 149.468 157.936 226.850 1.00 69.10 1430 GLN A O 1
ATOM 9082 N N . GLU A 1 1431 ? 147.807 159.059 225.825 1.00 67.84 1431 GLU A N 1
ATOM 9083 C CA . GLU A 1 1431 ? 146.921 158.958 226.983 1.00 67.84 1431 GLU A CA 1
ATOM 9084 C C . GLU A 1 1431 ? 146.356 157.552 227.135 1.00 67.84 1431 GLU A C 1
ATOM 9085 O O . GLU A 1 1431 ? 146.205 157.054 228.260 1.00 67.84 1431 GLU A O 1
ATOM 9091 N N . LEU A 1 1432 ? 146.033 156.903 226.014 1.00 67.11 1432 LEU A N 1
ATOM 9092 C CA . LEU A 1 1432 ? 145.533 155.533 226.058 1.00 67.11 1432 LEU A CA 1
ATOM 9093 C C . LEU A 1 1432 ? 146.593 154.568 226.569 1.00 67.11 1432 LEU A C 1
ATOM 9094 O O . LEU A 1 1432 ? 146.278 153.643 227.327 1.00 67.11 1432 LEU A O 1
ATOM 9099 N N . GLY A 1 1433 ? 147.850 154.765 226.163 1.00 67.85 1433 GLY A N 1
ATOM 9100 C CA . GLY A 1 1433 ? 148.924 153.925 226.667 1.00 67.85 1433 GLY A CA 1
ATOM 9101 C C . GLY A 1 1433 ? 149.142 154.102 228.155 1.00 67.85 1433 GLY A C 1
ATOM 9102 O O . GLY A 1 1433 ? 149.405 153.130 228.870 1.00 67.85 1433 GLY A O 1
ATOM 9103 N N . ARG A 1 1434 ? 149.000 155.338 228.642 1.00 78.17 1434 ARG A N 1
ATOM 9104 C CA . ARG A 1 1434 ? 149.059 155.604 230.075 1.00 78.17 1434 ARG A CA 1
ATOM 9105 C C . ARG A 1 1434 ? 147.929 154.897 230.811 1.00 78.17 1434 ARG A C 1
ATOM 9106 O O . ARG A 1 1434 ? 148.142 154.320 231.886 1.00 78.17 1434 ARG A O 1
ATOM 9114 N N . SER A 1 1435 ? 146.726 154.908 230.225 1.00 76.81 1435 SER A N 1
ATOM 9115 C CA . SER A 1 1435 ? 145.575 154.255 230.844 1.00 76.81 1435 SER A CA 1
ATOM 9116 C C . SER A 1 1435 ? 145.750 152.741 230.918 1.00 76.81 1435 SER A C 1
ATOM 9117 O O . SER A 1 1435 ? 145.425 152.126 231.940 1.00 76.81 1435 SER A O 1
ATOM 9120 N N . VAL A 1 1436 ? 146.261 152.124 229.849 1.00 76.39 1436 VAL A N 1
ATOM 9121 C CA . VAL A 1 1436 ? 146.450 150.673 229.875 1.00 76.39 1436 VAL A CA 1
ATOM 9122 C C . VAL A 1 1436 ? 147.617 150.296 230.788 1.00 76.39 1436 VAL A C 1
ATOM 9123 O O . VAL A 1 1436 ? 147.571 149.260 231.466 1.00 76.39 1436 VAL A O 1
ATOM 9127 N N . GLU A 1 1437 ? 148.656 151.136 230.860 1.00 77.23 1437 GLU A N 1
ATOM 9128 C CA . GLU A 1 1437 ? 149.772 150.852 231.758 1.00 77.23 1437 GLU A CA 1
ATOM 9129 C C . GLU A 1 1437 ? 149.365 150.976 233.220 1.00 77.23 1437 GLU A C 1
ATOM 9130 O O . GLU A 1 1437 ? 149.873 150.233 234.069 1.00 77.23 1437 GLU A O 1
ATOM 9136 N N . GLU A 1 1438 ? 148.461 151.904 233.535 1.00 78.30 1438 GLU A N 1
ATOM 9137 C CA . GLU A 1 1438 ? 147.945 151.981 234.896 1.00 78.30 1438 GLU A CA 1
ATOM 9138 C C . GLU A 1 1438 ? 146.983 150.835 235.191 1.00 78.30 1438 GLU A C 1
ATOM 9139 O O . GLU A 1 1438 ? 147.019 150.257 236.282 1.00 78.30 1438 GLU A O 1
ATOM 9145 N N . LEU A 1 1439 ? 146.134 150.472 234.227 1.00 75.64 1439 LEU A N 1
ATOM 9146 C CA . LEU A 1 1439 ? 145.203 149.364 234.420 1.00 75.64 1439 LEU A CA 1
ATOM 9147 C C . LEU A 1 1439 ? 145.852 147.999 234.242 1.00 75.64 1439 LEU A C 1
ATOM 9148 O O . LEU A 1 1439 ? 145.167 146.982 234.397 1.00 75.64 1439 LEU A O 1
ATOM 9153 N N . TRP A 1 1440 ? 147.142 147.950 233.910 1.00 79.86 1440 TRP A N 1
ATOM 9154 C CA . TRP A 1 1440 ? 147.880 146.698 233.979 1.00 79.86 1440 TRP A CA 1
ATOM 9155 C C . TRP A 1 1440 ? 148.070 146.241 235.420 1.00 79.86 1440 TRP A C 1
ATOM 9156 O O . TRP A 1 1440 ? 148.255 145.044 235.662 1.00 79.86 1440 TRP A O 1
ATOM 9167 N N . ALA A 1 1441 ? 148.031 147.165 236.378 1.00 76.53 1441 ALA A N 1
ATOM 9168 C CA . ALA A 1 1441 ? 148.078 146.795 237.784 1.00 76.53 1441 ALA A CA 1
ATOM 9169 C C . ALA A 1 1441 ? 146.817 146.033 238.180 1.00 76.53 1441 ALA A C 1
ATOM 9170 O O . ALA A 1 1441 ? 145.728 146.273 237.649 1.00 76.53 1441 ALA A O 1
ATOM 9172 N N . LEU A 1 1442 ? 147.002 145.069 239.088 1.00 71.50 1442 LEU A N 1
ATOM 9173 C CA . LEU A 1 1442 ? 146.019 144.169 239.701 1.00 71.50 1442 LEU A CA 1
ATOM 9174 C C . LEU A 1 1442 ? 145.439 143.140 238.737 1.00 71.50 1442 LEU A C 1
ATOM 9175 O O . LEU A 1 1442 ? 144.629 142.311 239.166 1.00 71.50 1442 LEU A O 1
ATOM 9180 N N . LEU A 1 1443 ? 145.814 143.155 237.458 1.00 70.89 1443 LEU A N 1
ATOM 9181 C CA . LEU A 1 1443 ? 145.372 142.151 236.488 1.00 70.89 1443 LEU A CA 1
ATOM 9182 C C . LEU A 1 1443 ? 146.590 141.687 235.698 1.00 70.89 1443 LEU A C 1
ATOM 9183 O O . LEU A 1 1443 ? 146.884 142.225 234.627 1.00 70.89 1443 LEU A O 1
ATOM 9188 N N . SER A 1 1444 ? 147.296 140.685 236.223 1.00 74.29 1444 SER A N 1
ATOM 9189 C CA . SER A 1 1444 ? 148.314 139.961 235.458 1.00 74.29 1444 SER A CA 1
ATOM 9190 C C . SER A 1 1444 ? 148.355 138.507 235.911 1.00 74.29 1444 SER A C 1
ATOM 9191 O O . SER A 1 1444 ? 149.313 138.068 236.559 1.00 74.29 1444 SER A O 1
ATOM 9194 N N . PRO A 1 1445 ? 147.297 137.714 235.598 1.00 75.86 1445 PRO A N 1
ATOM 9195 C CA . PRO A 1 1445 ? 147.308 136.299 235.999 1.00 75.86 1445 PRO A CA 1
ATOM 9196 C C . PRO A 1 1445 ? 148.317 135.482 235.209 1.00 75.86 1445 PRO A C 1
ATOM 9197 O O . PRO A 1 1445 ? 149.161 134.789 235.783 1.00 75.86 1445 PRO A O 1
ATOM 9201 N N . LEU A 1 1446 ? 148.237 135.566 233.886 1.00 71.96 1446 LEU A N 1
ATOM 9202 C CA . LEU A 1 1446 ? 149.123 134.812 233.011 1.00 71.96 1446 LEU A CA 1
ATOM 9203 C C . LEU A 1 1446 ? 150.059 135.774 232.302 1.00 71.96 1446 LEU A C 1
ATOM 9204 O O . LEU A 1 1446 ? 149.606 136.542 231.438 1.00 71.96 1446 LEU A O 1
ATOM 9209 N N . PRO A 1 1447 ? 151.354 135.770 232.614 1.00 73.77 1447 PRO A N 1
ATOM 9210 C CA . PRO A 1 1447 ? 152.283 136.673 231.924 1.00 73.77 1447 PRO A CA 1
ATOM 9211 C C . PRO A 1 1447 ? 152.545 136.239 230.490 1.00 73.77 1447 PRO A C 1
ATOM 9212 O O . PRO A 1 1447 ? 153.566 135.614 230.188 1.00 73.77 1447 PRO A O 1
ATOM 9216 N N . GLY A 1 1448 ? 151.617 136.571 229.598 1.00 68.99 1448 GLY A N 1
ATOM 9217 C CA . GLY A 1 1448 ? 151.711 136.166 228.214 1.00 68.99 1448 GLY A CA 1
ATOM 9218 C C . GLY A 1 1448 ? 150.974 134.896 227.859 1.00 68.99 1448 GLY A C 1
ATOM 9219 O O . GLY A 1 1448 ? 151.134 134.404 226.736 1.00 68.99 1448 GLY A O 1
ATOM 9220 N N . GLY A 1 1449 ? 150.169 134.350 228.768 1.00 74.34 1449 GLY A N 1
ATOM 9221 C CA . GLY A 1 1449 ? 149.418 133.143 228.477 1.00 74.34 1449 GLY A CA 1
ATOM 9222 C C . GLY A 1 1449 ? 148.111 133.413 227.759 1.00 74.34 1449 GLY A C 1
ATOM 9223 O O . GLY A 1 1449 ? 147.035 133.105 228.282 1.00 74.34 1449 GLY A O 1
ATOM 9224 N N . ALA A 1 1450 ? 148.209 134.020 226.568 1.00 74.32 1450 ALA A N 1
ATOM 9225 C CA . ALA A 1 1450 ? 147.100 134.377 225.676 1.00 74.32 1450 ALA A CA 1
ATOM 9226 C C . ALA A 1 1450 ? 146.076 135.311 226.324 1.00 74.32 1450 ALA A C 1
ATOM 9227 O O . ALA A 1 1450 ? 144.939 135.408 225.852 1.00 74.32 1450 ALA A O 1
ATOM 9229 N N . LEU A 1 1451 ? 146.446 135.999 227.402 1.00 78.05 1451 LEU A N 1
ATOM 9230 C CA . LEU A 1 1451 ? 145.658 137.095 227.947 1.00 78.05 1451 LEU A CA 1
ATOM 9231 C C . LEU A 1 1451 ? 146.436 138.398 227.961 1.00 78.05 1451 LEU A C 1
ATOM 9232 O O . LEU A 1 1451 ? 145.942 139.415 227.466 1.00 78.05 1451 LEU A O 1
ATOM 9237 N N . ASP A 1 1452 ? 147.646 138.396 228.516 1.00 81.72 1452 ASP A N 1
ATOM 9238 C CA . ASP A 1 1452 ? 148.407 139.629 228.637 1.00 81.72 1452 ASP A CA 1
ATOM 9239 C C . ASP A 1 1452 ? 149.003 140.091 227.316 1.00 81.72 1452 ASP A C 1
ATOM 9240 O O . ASP A 1 1452 ? 149.411 141.251 227.228 1.00 81.72 1452 ASP A O 1
ATOM 9245 N N . ARG A 1 1453 ? 149.038 139.228 226.292 1.00 82.15 1453 ARG A N 1
ATOM 9246 C CA . ARG A 1 1453 ? 149.466 139.643 224.957 1.00 82.15 1453 ARG A CA 1
ATOM 9247 C C . ARG A 1 1453 ? 148.513 140.679 224.372 1.00 82.15 1453 ARG A C 1
ATOM 9248 O O . ARG A 1 1453 ? 148.945 141.569 223.624 1.00 82.15 1453 ARG A O 1
ATOM 9256 N N . VAL A 1 1454 ? 147.229 140.598 224.739 1.00 73.09 1454 VAL A N 1
ATOM 9257 C CA . VAL A 1 1454 ? 146.259 141.637 224.400 1.00 73.09 1454 VAL A CA 1
ATOM 9258 C C . VAL A 1 1454 ? 146.688 142.976 224.990 1.00 73.09 1454 VAL A C 1
ATOM 9259 O O . VAL A 1 1454 ? 146.657 144.010 224.311 1.00 73.09 1454 VAL A O 1
ATOM 9263 N N . LEU A 1 1455 ? 147.161 142.966 226.236 1.00 74.78 1455 LEU A N 1
ATOM 9264 C CA . LEU A 1 1455 ? 147.589 144.207 226.871 1.00 74.78 1455 LEU A CA 1
ATOM 9265 C C . LEU A 1 1455 ? 148.902 144.719 226.284 1.00 74.78 1455 LEU A C 1
ATOM 9266 O O . LEU A 1 1455 ? 149.085 145.938 226.148 1.00 74.78 1455 LEU A O 1
ATOM 9271 N N . LYS A 1 1456 ? 149.811 143.805 225.914 1.00 76.96 1456 LYS A N 1
ATOM 9272 C CA . LYS A 1 1456 ? 151.039 144.194 225.218 1.00 76.96 1456 LYS A CA 1
ATOM 9273 C C . LYS A 1 1456 ? 150.726 144.891 223.904 1.00 76.96 1456 LYS A C 1
ATOM 9274 O O . LYS A 1 1456 ? 151.254 145.972 223.617 1.00 76.96 1456 LYS A O 1
ATOM 9280 N N . ASN A 1 1457 ? 149.845 144.294 223.104 1.00 69.30 1457 ASN A N 1
ATOM 9281 C CA . ASN A 1 1457 ? 149.556 144.862 221.798 1.00 69.30 1457 ASN A CA 1
ATOM 9282 C C . ASN A 1 1457 ? 148.700 146.115 221.912 1.00 69.30 1457 ASN A C 1
ATOM 9283 O O . ASN A 1 1457 ? 148.788 146.992 221.054 1.00 69.30 1457 ASN A O 1
ATOM 9288 N N . LEU A 1 1458 ? 147.918 146.257 222.983 1.00 69.68 1458 LEU A N 1
ATOM 9289 C CA . LEU A 1 1458 ? 147.155 147.490 223.142 1.00 69.68 1458 LEU A CA 1
ATOM 9290 C C . LEU A 1 1458 ? 148.056 148.646 223.565 1.00 69.68 1458 LEU A C 1
ATOM 9291 O O . LEU A 1 1458 ? 147.897 149.775 223.075 1.00 69.68 1458 LEU A O 1
ATOM 9296 N N . THR A 1 1459 ? 149.032 148.379 224.442 1.00 66.48 1459 THR A N 1
ATOM 9297 C CA . THR A 1 1459 ? 150.037 149.393 224.752 1.00 66.48 1459 THR A CA 1
ATOM 9298 C C . THR A 1 1459 ? 150.884 149.728 223.531 1.00 66.48 1459 THR A C 1
ATOM 9299 O O . THR A 1 1459 ? 151.254 150.889 223.324 1.00 66.48 1459 THR A O 1
ATOM 9303 N N . ALA A 1 1460 ? 151.181 148.727 222.698 1.00 64.15 1460 ALA A N 1
ATOM 9304 C CA . ALA A 1 1460 ? 151.941 148.974 221.476 1.00 64.15 1460 ALA A CA 1
ATOM 9305 C C . ALA A 1 1460 ? 151.131 149.776 220.468 1.00 64.15 1460 ALA A C 1
ATOM 9306 O O . ALA A 1 1460 ? 151.674 150.643 219.775 1.00 64.15 1460 ALA A O 1
ATOM 9308 N N . TRP A 1 1461 ? 149.836 149.492 220.371 1.00 62.82 1461 TRP A N 1
ATOM 9309 C CA . TRP A 1 1461 ? 148.959 150.195 219.446 1.00 62.82 1461 TRP A CA 1
ATOM 9310 C C . TRP A 1 1461 ? 148.778 151.645 219.862 1.00 62.82 1461 TRP A C 1
ATOM 9311 O O . TRP A 1 1461 ? 148.665 152.531 219.009 1.00 62.82 1461 TRP A O 1
ATOM 9322 N N . ALA A 1 1462 ? 148.734 151.908 221.168 1.00 61.02 1462 ALA A N 1
ATOM 9323 C CA . ALA A 1 1462 ? 148.658 153.294 221.612 1.00 61.02 1462 ALA A CA 1
ATOM 9324 C C . ALA A 1 1462 ? 149.989 154.014 221.424 1.00 61.02 1462 ALA A C 1
ATOM 9325 O O . ALA A 1 1462 ? 150.034 155.097 220.833 1.00 61.02 1462 ALA A O 1
ATOM 9327 N N . HIS A 1 1463 ? 151.092 153.404 221.872 1.00 66.97 1463 HIS A N 1
ATOM 9328 C CA . HIS A 1 1463 ? 152.368 154.114 221.935 1.00 66.97 1463 HIS A CA 1
ATOM 9329 C C . HIS A 1 1463 ? 152.998 154.349 220.569 1.00 66.97 1463 HIS A C 1
ATOM 9330 O O . HIS A 1 1463 ? 153.845 155.240 220.440 1.00 66.97 1463 HIS A O 1
ATOM 9337 N N . SER A 1 1464 ? 152.623 153.575 219.554 1.00 66.08 1464 SER A N 1
ATOM 9338 C CA . SER A 1 1464 ? 153.207 153.696 218.225 1.00 66.08 1464 SER A CA 1
ATOM 9339 C C . SER A 1 1464 ? 152.257 154.366 217.241 1.00 66.08 1464 SER A C 1
ATOM 9340 O O . SER A 1 1464 ? 152.301 154.089 216.041 1.00 66.08 1464 SER A O 1
ATOM 9343 N N . LEU A 1 1465 ? 151.389 155.243 217.736 1.00 69.32 1465 LEU A N 1
ATOM 9344 C CA . LEU A 1 1465 ? 150.385 155.897 216.910 1.00 69.32 1465 LEU A CA 1
ATOM 9345 C C . LEU A 1 1465 ? 150.773 157.314 216.513 1.00 69.32 1465 LEU A C 1
ATOM 9346 O O . LEU A 1 1465 ? 150.575 157.711 215.362 1.00 69.32 1465 LEU A O 1
ATOM 9351 N N . ASP A 1 1466 ? 151.347 158.074 217.440 1.00 73.28 1466 ASP A N 1
ATOM 9352 C CA . ASP A 1 1466 ? 151.620 159.488 217.229 1.00 73.28 1466 ASP A CA 1
ATOM 9353 C C . ASP A 1 1466 ? 152.881 159.763 216.426 1.00 73.28 1466 ASP A C 1
ATOM 9354 O O . ASP A 1 1466 ? 153.060 160.892 215.962 1.00 73.28 1466 ASP A O 1
ATOM 9359 N N . ALA A 1 1467 ? 153.763 158.780 216.256 1.00 63.01 1467 ALA A N 1
ATOM 9360 C CA . ALA A 1 1467 ? 155.074 159.017 215.665 1.00 63.01 1467 ALA A CA 1
ATOM 9361 C C . ALA A 1 1467 ? 155.193 158.495 214.238 1.00 63.01 1467 ALA A C 1
ATOM 9362 O O . ALA A 1 1467 ? 156.306 158.360 213.726 1.00 63.01 1467 ALA A O 1
ATOM 9364 N N . GLN A 1 1468 ? 154.080 158.190 213.587 1.00 42.86 1468 GLN A N 1
ATOM 9365 C CA . GLN A 1 1468 ? 154.131 157.726 212.213 1.00 42.86 1468 GLN A CA 1
ATOM 9366 C C . GLN A 1 1468 ? 154.415 158.888 211.278 1.00 42.86 1468 GLN A C 1
ATOM 9367 O O . GLN A 1 1468 ? 153.949 160.003 211.502 1.00 42.86 1468 GLN A O 1
ATOM 9373 N N . ASP A 1 1469 ? 155.180 158.627 210.235 1.00 37.42 1469 ASP A N 1
ATOM 9374 C CA . ASP A 1 1469 ? 155.413 159.590 209.172 1.00 37.42 1469 ASP A CA 1
ATOM 9375 C C . ASP A 1 1469 ? 154.381 159.385 208.069 1.00 37.42 1469 ASP A C 1
ATOM 9376 O O . ASP A 1 1469 ? 153.313 158.820 208.301 1.00 37.42 1469 ASP A O 1
ATOM 9381 N N . SER A 1 1470 ? 154.640 159.913 206.884 1.00 28.05 1470 SER A N 1
ATOM 9382 C CA . SER A 1 1470 ? 153.881 159.527 205.712 1.00 28.05 1470 SER A CA 1
ATOM 9383 C C . SER A 1 1470 ? 154.812 159.556 204.523 1.00 28.05 1470 SER A C 1
ATOM 9384 O O . SER A 1 1470 ? 156.002 159.824 204.659 1.00 28.05 1470 SER A O 1
ATOM 9387 N N . LEU A 1 1471 ? 154.262 159.205 203.372 1.00 41.34 1471 LEU A N 1
ATOM 9388 C CA . LEU A 1 1471 ? 154.777 159.558 202.058 1.00 41.34 1471 LEU A CA 1
ATOM 9389 C C . LEU A 1 1471 ? 153.622 159.350 201.117 1.00 41.34 1471 LEU A C 1
ATOM 9390 O O . LEU A 1 1471 ? 153.192 158.219 200.961 1.00 41.34 1471 LEU A O 1
ATOM 9395 N N . LYS A 1 1472 ? 153.108 160.382 200.489 1.00 41.34 1472 LYS A N 1
ATOM 9396 C CA . LYS A 1 1472 ? 152.304 160.075 199.332 1.00 41.34 1472 LYS A CA 1
ATOM 9397 C C . LYS A 1 1472 ? 153.234 159.861 198.175 1.00 41.34 1472 LYS A C 1
ATOM 9398 O O . LYS A 1 1472 ? 154.260 160.520 198.078 1.00 41.34 1472 LYS A O 1
ATOM 9404 N N . ILE A 1 1473 ? 152.901 158.919 197.324 1.00 41.34 1473 ILE A N 1
ATOM 9405 C CA . ILE A 1 1473 ? 153.680 158.587 196.151 1.00 41.34 1473 ILE A CA 1
ATOM 9406 C C . ILE A 1 1473 ? 152.765 158.910 194.994 1.00 41.34 1473 ILE A C 1
ATOM 9407 O O . ILE A 1 1473 ? 151.769 158.218 194.786 1.00 41.34 1473 ILE A O 1
ATOM 9412 N N . TRP A 1 1474 ? 153.034 159.977 194.274 1.00 41.34 1474 TRP A N 1
ATOM 9413 C CA . TRP A 1 1474 ? 152.205 160.303 193.136 1.00 41.34 1474 TRP A CA 1
ATOM 9414 C C . TRP A 1 1474 ? 152.784 159.566 191.958 1.00 41.34 1474 TRP A C 1
ATOM 9415 O O . TRP A 1 1474 ? 153.990 159.621 191.737 1.00 41.34 1474 TRP A O 1
ATOM 9426 N N . PHE A 1 1475 ? 151.940 158.861 191.228 1.00 13.09 1475 PHE A N 1
ATOM 9427 C CA . PHE A 1 1475 ? 152.403 158.122 190.069 1.00 13.09 1475 PHE A CA 1
ATOM 9428 C C . PHE A 1 1475 ? 151.566 158.485 188.857 1.00 13.09 1475 PHE A C 1
ATOM 9429 O O . PHE A 1 1475 ? 150.612 159.242 188.944 1.00 13.09 1475 PHE A O 1
ATOM 9437 N N . ASN A 1 1476 ? 151.941 157.959 187.708 1.00 7.54 1476 ASN A N 1
ATOM 9438 C CA . ASN A 1 1476 ? 151.348 158.327 186.429 1.00 7.54 1476 ASN A CA 1
ATOM 9439 C C . ASN A 1 1476 ? 151.200 157.026 185.676 1.00 7.54 1476 ASN A C 1
ATOM 9440 O O . ASN A 1 1476 ? 152.199 156.438 185.268 1.00 7.54 1476 ASN A O 1
ATOM 9445 N N . ASN A 1 1477 ? 149.976 156.589 185.456 1.00 21.60 1477 ASN A N 1
ATOM 9446 C CA . ASN A 1 1477 ? 149.772 155.193 185.110 1.00 21.60 1477 ASN A CA 1
ATOM 9447 C C . ASN A 1 1477 ? 149.937 154.911 183.638 1.00 21.60 1477 ASN A C 1
ATOM 9448 O O . ASN A 1 1477 ? 149.800 153.764 183.226 1.00 21.60 1477 ASN A O 1
ATOM 9453 N N . LYS A 1 1478 ? 150.234 155.910 182.837 1.00 15.33 1478 LYS A N 1
ATOM 9454 C CA . LYS A 1 1478 ? 150.495 155.706 181.431 1.00 15.33 1478 LYS A CA 1
ATOM 9455 C C . LYS A 1 1478 ? 151.895 155.214 181.160 1.00 15.33 1478 LYS A C 1
ATOM 9456 O O . LYS A 1 1478 ? 152.256 155.064 179.997 1.00 15.33 1478 LYS A O 1
ATOM 9462 N N . GLY A 1 1479 ? 152.712 155.044 182.185 1.00 21.75 1479 GLY A N 1
ATOM 9463 C CA . GLY A 1 1479 ? 154.042 154.517 182.043 1.00 21.75 1479 GLY A CA 1
ATOM 9464 C C . GLY A 1 1479 ? 154.201 153.092 182.498 1.00 21.75 1479 GLY A C 1
ATOM 9465 O O . GLY A 1 1479 ? 155.320 152.602 182.511 1.00 21.75 1479 GLY A O 1
ATOM 9466 N N . TRP A 1 1480 ? 153.138 152.456 182.970 1.00 0.37 1480 TRP A N 1
ATOM 9467 C CA . TRP A 1 1480 ? 152.965 151.036 183.258 1.00 0.37 1480 TRP A CA 1
ATOM 9468 C C . TRP A 1 1480 ? 153.777 150.462 184.394 1.00 0.37 1480 TRP A C 1
ATOM 9469 O O . TRP A 1 1480 ? 153.472 149.371 184.852 1.00 0.37 1480 TRP A O 1
ATOM 9480 N N . HIS A 1 1481 ? 154.727 151.180 184.933 1.00 14.69 1481 HIS A N 1
ATOM 9481 C CA . HIS A 1 1481 ? 155.597 150.605 185.944 1.00 14.69 1481 HIS A CA 1
ATOM 9482 C C . HIS A 1 1481 ? 155.997 151.697 186.916 1.00 14.69 1481 HIS A C 1
ATOM 9483 O O . HIS A 1 1481 ? 157.041 151.597 187.552 1.00 14.69 1481 HIS A O 1
ATOM 9490 N N . SER A 1 1482 ? 155.207 152.767 187.013 1.00 23.60 1482 SER A N 1
ATOM 9491 C CA . SER A 1 1482 ? 155.584 153.918 187.820 1.00 23.60 1482 SER A CA 1
ATOM 9492 C C . SER A 1 1482 ? 155.205 153.715 189.267 1.00 23.60 1482 SER A C 1
ATOM 9493 O O . SER A 1 1482 ? 155.897 154.216 190.161 1.00 23.60 1482 SER A O 1
ATOM 9496 N N . MET A 1 1483 ? 154.120 152.973 189.487 1.00 41.34 1483 MET A N 1
ATOM 9497 C CA . MET A 1 1483 ? 153.660 152.580 190.809 1.00 41.34 1483 MET A CA 1
ATOM 9498 C C . MET A 1 1483 ? 154.755 151.900 191.590 1.00 41.34 1483 MET A C 1
ATOM 9499 O O . MET A 1 1483 ? 155.151 152.368 192.662 1.00 41.34 1483 MET A O 1
ATOM 9504 N N . VAL A 1 1484 ? 155.362 150.879 190.998 1.00 41.34 1484 VAL A N 1
ATOM 9505 C CA . VAL A 1 1484 ? 156.331 150.070 191.711 1.00 41.34 1484 VAL A CA 1
ATOM 9506 C C . VAL A 1 1484 ? 157.757 150.598 191.627 1.00 41.34 1484 VAL A C 1
ATOM 9507 O O . VAL A 1 1484 ? 158.542 150.351 192.549 1.00 41.34 1484 VAL A O 1
ATOM 9511 N N . ALA A 1 1485 ? 158.098 151.358 190.592 1.00 41.34 1485 ALA A N 1
ATOM 9512 C CA . ALA A 1 1485 ? 159.354 152.086 190.587 1.00 41.34 1485 ALA A CA 1
ATOM 9513 C C . ALA A 1 1485 ? 159.430 153.064 191.745 1.00 41.34 1485 ALA A C 1
ATOM 9514 O O . ALA A 1 1485 ? 160.438 153.133 192.454 1.00 41.34 1485 ALA A O 1
ATOM 9516 N N . PHE A 1 1486 ? 158.365 153.812 191.988 1.00 9.84 1486 PHE A N 1
ATOM 9517 C CA . PHE A 1 1486 ? 158.516 154.780 193.054 1.00 9.84 1486 PHE A CA 1
ATOM 9518 C C . PHE A 1 1486 ? 158.268 154.172 194.425 1.00 9.84 1486 PHE A C 1
ATOM 9519 O O . PHE A 1 1486 ? 158.823 154.686 195.397 1.00 9.84 1486 PHE A O 1
ATOM 9527 N N . VAL A 1 1487 ? 157.536 153.052 194.532 1.00 41.34 1487 VAL A N 1
ATOM 9528 C CA . VAL A 1 1487 ? 157.501 152.340 195.810 1.00 41.34 1487 VAL A CA 1
ATOM 9529 C C . VAL A 1 1487 ? 158.881 151.809 196.157 1.00 41.34 1487 VAL A C 1
ATOM 9530 O O . VAL A 1 1487 ? 159.318 151.869 197.316 1.00 41.34 1487 VAL A O 1
ATOM 9534 N N . ASN A 1 1488 ? 159.631 151.363 195.147 1.00 18.13 1488 ASN A N 1
ATOM 9535 C CA . ASN A 1 1488 ? 160.984 150.885 195.403 1.00 18.13 1488 ASN A CA 1
ATOM 9536 C C . ASN A 1 1488 ? 161.944 151.997 195.790 1.00 18.13 1488 ASN A C 1
ATOM 9537 O O . ASN A 1 1488 ? 162.792 151.794 196.663 1.00 18.13 1488 ASN A O 1
ATOM 9542 N N . ARG A 1 1489 ? 161.856 153.163 195.145 1.00 16.81 1489 ARG A N 1
ATOM 9543 C CA . ARG A 1 1489 ? 162.729 154.258 195.558 1.00 16.81 1489 ARG A CA 1
ATOM 9544 C C . ARG A 1 1489 ? 162.398 154.748 196.961 1.00 16.81 1489 ARG A C 1
ATOM 9545 O O . ARG A 1 1489 ? 163.307 155.106 197.713 1.00 16.81 1489 ARG A O 1
ATOM 9553 N N . ALA A 1 1490 ? 161.123 154.725 197.350 1.00 8.67 1490 ALA A N 1
ATOM 9554 C CA . ALA A 1 1490 ? 160.768 155.098 198.711 1.00 8.67 1490 ALA A CA 1
ATOM 9555 C C . ALA A 1 1490 ? 161.358 154.136 199.726 1.00 8.67 1490 ALA A C 1
ATOM 9556 O O . ALA A 1 1490 ? 161.901 154.572 200.742 1.00 8.67 1490 ALA A O 1
ATOM 9558 N N . SER A 1 1491 ? 161.299 152.825 199.459 1.00 17.09 1491 SER A N 1
ATOM 9559 C CA . SER A 1 1491 ? 161.826 151.860 200.427 1.00 17.09 1491 SER A CA 1
ATOM 9560 C C . SER A 1 1491 ? 163.335 151.931 200.519 1.00 17.09 1491 SER A C 1
ATOM 9561 O O . SER A 1 1491 ? 163.908 151.818 201.608 1.00 17.09 1491 SER A O 1
ATOM 9564 N N . ASN A 1 1492 ? 163.992 152.154 199.395 1.00 14.22 1492 ASN A N 1
ATOM 9565 C CA . ASN A 1 1492 ? 165.440 152.234 199.383 1.00 14.22 1492 ASN A CA 1
ATOM 9566 C C . ASN A 1 1492 ? 165.929 153.502 200.093 1.00 14.22 1492 ASN A C 1
ATOM 9567 O O . ASN A 1 1492 ? 166.929 153.462 200.825 1.00 14.22 1492 ASN A O 1
ATOM 9572 N N . ALA A 1 1493 ? 165.192 154.608 199.976 1.00 15.21 1493 ALA A N 1
ATOM 9573 C CA . ALA A 1 1493 ? 165.568 155.824 200.687 1.00 15.21 1493 ALA A CA 1
ATOM 9574 C C . ALA A 1 1493 ? 165.261 155.745 202.168 1.00 15.21 1493 ALA A C 1
ATOM 9575 O O . ALA A 1 1493 ? 165.907 156.429 202.957 1.00 15.21 1493 ALA A O 1
ATOM 9577 N N . ILE A 1 1494 ? 164.253 154.970 202.570 1.00 11.35 1494 ILE A N 1
ATOM 9578 C CA . ILE A 1 1494 ? 164.060 154.765 204.004 1.00 11.35 1494 ILE A CA 1
ATOM 9579 C C . ILE A 1 1494 ? 165.180 153.897 204.556 1.00 11.35 1494 ILE A C 1
ATOM 9580 O O . ILE A 1 1494 ? 165.592 154.080 205.707 1.00 11.35 1494 ILE A O 1
ATOM 9585 N N . LEU A 1 1495 ? 165.717 152.966 203.752 1.00 14.59 1495 LEU A N 1
ATOM 9586 C CA . LEU A 1 1495 ? 166.857 152.177 204.223 1.00 14.59 1495 LEU A CA 1
ATOM 9587 C C . LEU A 1 1495 ? 168.062 153.058 204.485 1.00 14.59 1495 LEU A C 1
ATOM 9588 O O . LEU A 1 1495 ? 168.597 153.052 205.594 1.00 14.59 1495 LEU A O 1
ATOM 9593 N N . ARG A 1 1496 ? 168.469 153.877 203.518 1.00 16.81 1496 ARG A N 1
ATOM 9594 C CA . ARG A 1 1496 ? 169.706 154.627 203.784 1.00 16.81 1496 ARG A CA 1
ATOM 9595 C C . ARG A 1 1496 ? 169.453 155.948 204.518 1.00 16.81 1496 ARG A C 1
ATOM 9596 O O . ARG A 1 1496 ? 170.044 156.976 204.259 1.00 16.81 1496 ARG A O 1
ATOM 9604 N N . ALA A 1 1497 ? 168.654 155.887 205.571 1.00 21.80 1497 ALA A N 1
ATOM 9605 C CA . ALA A 1 1497 ? 168.509 157.005 206.483 1.00 21.80 1497 ALA A CA 1
ATOM 9606 C C . ALA A 1 1497 ? 168.771 156.546 207.904 1.00 21.80 1497 ALA A C 1
ATOM 9607 O O . ALA A 1 1497 ? 169.239 157.324 208.735 1.00 21.80 1497 ALA A O 1
ATOM 9609 N N . HIS A 1 1498 ? 168.484 155.286 208.194 1.00 20.50 1498 HIS A N 1
ATOM 9610 C CA . HIS A 1 1498 ? 168.741 154.732 209.510 1.00 20.50 1498 HIS A CA 1
ATOM 9611 C C . HIS A 1 1498 ? 170.112 154.093 209.625 1.00 20.50 1498 HIS A C 1
ATOM 9612 O O . HIS A 1 1498 ? 170.426 153.523 210.671 1.00 20.50 1498 HIS A O 1
ATOM 9619 N N . LEU A 1 1499 ? 170.920 154.159 208.584 1.00 34.38 1499 LEU A N 1
ATOM 9620 C CA . LEU A 1 1499 ? 172.329 153.813 208.708 1.00 34.38 1499 LEU A CA 1
ATOM 9621 C C . LEU A 1 1499 ? 173.051 154.822 209.588 1.00 34.38 1499 LEU A C 1
ATOM 9622 O O . LEU A 1 1499 ? 172.972 156.026 209.331 1.00 34.38 1499 LEU A O 1
ATOM 9627 N N . PRO A 1 1500 ? 173.768 154.369 210.610 1.00 48.66 1500 PRO A N 1
ATOM 9628 C CA . PRO A 1 1500 ? 174.344 155.285 211.612 1.00 48.66 1500 PRO A CA 1
ATOM 9629 C C . PRO A 1 1500 ? 175.410 156.241 211.082 1.00 48.66 1500 PRO A C 1
ATOM 9630 O O . PRO A 1 1500 ? 175.362 157.415 211.476 1.00 48.66 1500 PRO A O 1
ATOM 9634 N N . PRO A 1 1501 ? 176.441 155.813 210.225 1.00 52.90 1501 PRO A N 1
ATOM 9635 C CA . PRO A 1 1501 ? 177.520 156.777 209.912 1.00 52.90 1501 PRO A CA 1
ATOM 9636 C C . PRO A 1 1501 ? 177.096 158.014 209.131 1.00 52.90 1501 PRO A C 1
ATOM 9637 O O . PRO A 1 1501 ? 177.304 159.147 209.572 1.00 52.90 1501 PRO A O 1
ATOM 9641 N N . GLY A 1 1502 ? 176.496 157.798 207.977 1.00 51.78 1502 GLY A N 1
ATOM 9642 C CA . GLY A 1 1502 ? 175.932 158.858 207.193 1.00 51.78 1502 GLY A CA 1
ATOM 9643 C C . GLY A 1 1502 ? 174.817 158.250 206.387 1.00 51.78 1502 GLY A C 1
ATOM 9644 O O . GLY A 1 1502 ? 174.814 157.042 206.140 1.00 51.78 1502 GLY A O 1
ATOM 9645 N N . PRO A 1 1503 ? 173.814 159.052 206.021 1.00 52.60 1503 PRO A N 1
ATOM 9646 C CA . PRO A 1 1503 ? 172.758 158.545 205.136 1.00 52.60 1503 PRO A CA 1
ATOM 9647 C C . PRO A 1 1503 ? 173.267 158.035 203.804 1.00 52.60 1503 PRO A C 1
ATOM 9648 O O . PRO A 1 1503 ? 172.735 157.050 203.287 1.00 52.60 1503 PRO A O 1
ATOM 9652 N N . ALA A 1 1504 ? 174.314 158.633 203.248 1.00 58.98 1504 ALA A N 1
ATOM 9653 C CA . ALA A 1 1504 ? 174.928 158.108 202.031 1.00 58.98 1504 ALA A CA 1
ATOM 9654 C C . ALA A 1 1504 ? 175.777 156.892 202.394 1.00 58.98 1504 ALA A C 1
ATOM 9655 O O . ALA A 1 1504 ? 177.007 156.950 202.472 1.00 58.98 1504 ALA A O 1
ATOM 9657 N N . ARG A 1 1505 ? 175.111 155.764 202.626 1.00 52.09 1505 ARG A N 1
ATOM 9658 C CA . ARG A 1 1505 ? 175.806 154.497 202.781 1.00 52.09 1505 ARG A CA 1
ATOM 9659 C C . ARG A 1 1505 ? 175.761 153.767 201.450 1.00 52.09 1505 ARG A C 1
ATOM 9660 O O . ARG A 1 1505 ? 174.683 153.539 200.897 1.00 52.09 1505 ARG A O 1
ATOM 9668 N N . HIS A 1 1506 ? 176.937 153.422 200.937 1.00 55.61 1506 HIS A N 1
ATOM 9669 C CA . HIS A 1 1506 ? 177.091 152.823 199.624 1.00 55.61 1506 HIS A CA 1
ATOM 9670 C C . HIS A 1 1506 ? 177.278 151.319 199.694 1.00 55.61 1506 HIS A C 1
ATOM 9671 O O . HIS A 1 1506 ? 177.614 150.699 198.683 1.00 55.61 1506 HIS A O 1
ATOM 9678 N N . ALA A 1 1507 ? 177.089 150.718 200.864 1.00 38.74 1507 ALA A N 1
ATOM 9679 C CA . ALA A 1 1507 ? 177.260 149.279 200.972 1.00 38.74 1507 ALA A CA 1
ATOM 9680 C C . ALA A 1 1507 ? 176.047 148.536 200.436 1.00 38.74 1507 ALA A C 1
ATOM 9681 O O . ALA A 1 1507 ? 176.158 147.772 199.476 1.00 38.74 1507 ALA A O 1
ATOM 9683 N N . HIS A 1 1508 ? 174.873 148.774 201.020 1.00 27.97 1508 HIS A N 1
ATOM 9684 C CA . HIS A 1 1508 ? 173.712 147.917 200.821 1.00 27.97 1508 HIS A CA 1
ATOM 9685 C C . HIS A 1 1508 ? 172.462 148.649 200.362 1.00 27.97 1508 HIS A C 1
ATOM 9686 O O . HIS A 1 1508 ? 172.270 149.827 200.643 1.00 27.97 1508 HIS A O 1
ATOM 9693 N N . SER A 1 1509 ? 171.601 147.896 199.672 1.00 16.93 1509 SER A N 1
ATOM 9694 C CA . SER A 1 1509 ? 170.565 148.440 198.815 1.00 16.93 1509 SER A CA 1
ATOM 9695 C C . SER A 1 1509 ? 169.540 147.415 198.378 1.00 16.93 1509 SER A C 1
ATOM 9696 O O . SER A 1 1509 ? 169.916 146.449 197.728 1.00 16.93 1509 SER A O 1
ATOM 9699 N N . ILE A 1 1510 ? 168.258 147.645 198.602 1.00 11.47 1510 ILE A N 1
ATOM 9700 C CA . ILE A 1 1510 ? 167.224 146.736 198.115 1.00 11.47 1510 ILE A CA 1
ATOM 9701 C C . ILE A 1 1510 ? 167.026 146.940 196.623 1.00 11.47 1510 ILE A C 1
ATOM 9702 O O . ILE A 1 1510 ? 166.920 148.078 196.166 1.00 11.47 1510 ILE A O 1
ATOM 9707 N N . THR A 1 1511 ? 166.967 145.850 195.851 1.00 15.21 1511 THR A N 1
ATOM 9708 C CA . THR A 1 1511 ? 166.351 145.903 194.533 1.00 15.21 1511 THR A CA 1
ATOM 9709 C C . THR A 1 1511 ? 165.282 144.840 194.400 1.00 15.21 1511 THR A C 1
ATOM 9710 O O . THR A 1 1511 ? 165.342 143.805 195.057 1.00 15.21 1511 THR A O 1
ATOM 9714 N N . THR A 1 1512 ? 164.294 145.102 193.554 1.00 18.80 1512 THR A N 1
ATOM 9715 C CA . THR A 1 1512 ? 163.315 144.094 193.185 1.00 18.80 1512 THR A CA 1
ATOM 9716 C C . THR A 1 1512 ? 163.256 143.958 191.696 1.00 18.80 1512 THR A C 1
ATOM 9717 O O . THR A 1 1512 ? 163.657 144.849 190.966 1.00 18.80 1512 THR A O 1
ATOM 9721 N N . LEU A 1 1513 ? 162.775 142.813 191.266 1.00 41.34 1513 LEU A N 1
ATOM 9722 C CA . LEU A 1 1513 ? 162.576 142.545 189.858 1.00 41.34 1513 LEU A CA 1
ATOM 9723 C C . LEU A 1 1513 ? 161.111 142.200 189.675 1.00 41.34 1513 LEU A C 1
ATOM 9724 O O . LEU A 1 1513 ? 160.334 142.310 190.594 1.00 41.34 1513 LEU A O 1
ATOM 9729 N N . ASN A 1 1514 ? 160.726 141.801 188.483 1.00 41.34 1514 ASN A N 1
ATOM 9730 C CA . ASN A 1 1514 ? 159.342 141.427 188.212 1.00 41.34 1514 ASN A CA 1
ATOM 9731 C C . ASN A 1 1514 ? 159.435 140.397 187.105 1.00 41.34 1514 ASN A C 1
ATOM 9732 O O . ASN A 1 1514 ? 159.612 140.762 185.946 1.00 41.34 1514 ASN A O 1
ATOM 9737 N N . HIS A 1 1515 ? 159.296 139.129 187.450 1.00 22.12 1515 HIS A N 1
ATOM 9738 C CA . HIS A 1 1515 ? 159.564 138.049 186.511 1.00 22.12 1515 HIS A CA 1
ATOM 9739 C C . HIS A 1 1515 ? 158.384 137.104 186.557 1.00 22.12 1515 HIS A C 1
ATOM 9740 O O . HIS A 1 1515 ? 158.297 136.291 187.486 1.00 22.12 1515 HIS A O 1
ATOM 9747 N N . PRO A 1 1516 ? 157.482 137.157 185.590 1.00 23.95 1516 PRO A N 1
ATOM 9748 C CA . PRO A 1 1516 ? 156.276 136.352 185.665 1.00 23.95 1516 PRO A CA 1
ATOM 9749 C C . PRO A 1 1516 ? 156.558 134.876 185.483 1.00 23.95 1516 PRO A C 1
ATOM 9750 O O . PRO A 1 1516 ? 157.625 134.465 185.037 1.00 23.95 1516 PRO A O 1
ATOM 9754 N N . LEU A 1 1517 ? 155.589 134.070 185.876 1.00 14.34 1517 LEU A N 1
ATOM 9755 C CA . LEU A 1 1517 ? 155.830 132.653 186.043 1.00 14.34 1517 LEU A CA 1
ATOM 9756 C C . LEU A 1 1517 ? 155.593 131.966 184.711 1.00 14.34 1517 LEU A C 1
ATOM 9757 O O . LEU A 1 1517 ? 154.936 132.518 183.829 1.00 14.34 1517 LEU A O 1
ATOM 9762 N N . ASN A 1 1518 ? 156.169 130.764 184.575 1.00 29.77 1518 ASN A N 1
ATOM 9763 C CA . ASN A 1 1518 ? 156.214 130.013 183.324 1.00 29.77 1518 ASN A CA 1
ATOM 9764 C C . ASN A 1 1518 ? 154.829 129.790 182.754 1.00 29.77 1518 ASN A C 1
ATOM 9765 O O . ASN A 1 1518 ? 153.875 129.547 183.487 1.00 29.77 1518 ASN A O 1
ATOM 9770 N N . LEU A 1 1519 ? 154.711 129.914 181.446 1.00 39.25 1519 LEU A N 1
ATOM 9771 C CA . LEU A 1 1519 ? 153.408 129.807 180.822 1.00 39.25 1519 LEU A CA 1
ATOM 9772 C C . LEU A 1 1519 ? 153.008 128.338 180.690 1.00 39.25 1519 LEU A C 1
ATOM 9773 O O . LEU A 1 1519 ? 153.796 127.427 180.933 1.00 39.25 1519 LEU A O 1
ATOM 9778 N N . THR A 1 1520 ? 151.764 128.101 180.306 1.00 55.07 1520 THR A N 1
ATOM 9779 C CA . THR A 1 1520 ? 151.286 126.743 180.104 1.00 55.07 1520 THR A CA 1
ATOM 9780 C C . THR A 1 1520 ? 150.841 126.565 178.656 1.00 55.07 1520 THR A C 1
ATOM 9781 O O . THR A 1 1520 ? 150.989 127.465 177.836 1.00 55.07 1520 THR A O 1
ATOM 9785 N N . LYS A 1 1521 ? 150.295 125.383 178.348 1.00 63.42 1521 LYS A N 1
ATOM 9786 C CA . LYS A 1 1521 ? 150.099 124.981 176.955 1.00 63.42 1521 LYS A CA 1
ATOM 9787 C C . LYS A 1 1521 ? 149.072 125.853 176.243 1.00 63.42 1521 LYS A C 1
ATOM 9788 O O . LYS A 1 1521 ? 149.315 126.321 175.123 1.00 63.42 1521 LYS A O 1
ATOM 9794 N N . GLU A 1 1522 ? 147.956 126.147 176.904 1.00 66.14 1522 GLU A N 1
ATOM 9795 C CA . GLU A 1 1522 ? 147.001 127.101 176.359 1.00 66.14 1522 GLU A CA 1
ATOM 9796 C C . GLU A 1 1522 ? 147.464 128.541 176.503 1.00 66.14 1522 GLU A C 1
ATOM 9797 O O . GLU A 1 1522 ? 146.782 129.443 176.009 1.00 66.14 1522 GLU A O 1
ATOM 9803 N N . GLN A 1 1523 ? 148.583 128.781 177.181 1.00 54.86 1523 GLN A N 1
ATOM 9804 C CA . GLN A 1 1523 ? 149.160 130.111 177.284 1.00 54.86 1523 GLN A CA 1
ATOM 9805 C C . GLN A 1 1523 ? 150.270 130.344 176.270 1.00 54.86 1523 GLN A C 1
ATOM 9806 O O . GLN A 1 1523 ? 150.413 131.463 175.773 1.00 54.86 1523 GLN A O 1
ATOM 9812 N N . LEU A 1 1524 ? 151.071 129.327 175.945 1.00 55.28 1524 LEU A N 1
ATOM 9813 C CA . LEU A 1 1524 ? 151.952 129.469 174.792 1.00 55.28 1524 LEU A CA 1
ATOM 9814 C C . LEU A 1 1524 ? 151.147 129.484 173.506 1.00 55.28 1524 LEU A C 1
ATOM 9815 O O . LEU A 1 1524 ? 151.299 130.392 172.678 1.00 55.28 1524 LEU A O 1
ATOM 9820 N N . SER A 1 1525 ? 150.261 128.496 173.341 1.00 67.77 1525 SER A N 1
ATOM 9821 C CA . SER A 1 1525 ? 149.732 128.172 172.022 1.00 67.77 1525 SER A CA 1
ATOM 9822 C C . SER A 1 1525 ? 148.742 129.216 171.535 1.00 67.77 1525 SER A C 1
ATOM 9823 O O . SER A 1 1525 ? 148.722 129.539 170.343 1.00 67.77 1525 SER A O 1
ATOM 9826 N N . GLU A 1 1526 ? 147.912 129.745 172.438 1.00 75.02 1526 GLU A N 1
ATOM 9827 C CA . GLU A 1 1526 ? 146.922 130.747 172.054 1.00 75.02 1526 GLU A CA 1
ATOM 9828 C C . GLU A 1 1526 ? 147.592 132.021 171.553 1.00 75.02 1526 GLU A C 1
ATOM 9829 O O . GLU A 1 1526 ? 147.249 132.541 170.482 1.00 75.02 1526 GLU A O 1
ATOM 9835 N N . GLY A 1 1527 ? 148.590 132.507 172.292 1.00 61.71 1527 GLY A N 1
ATOM 9836 C CA . GLY A 1 1527 ? 149.313 133.685 171.855 1.00 61.71 1527 GLY A CA 1
ATOM 9837 C C . GLY A 1 1527 ? 150.168 133.437 170.631 1.00 61.71 1527 GLY A C 1
ATOM 9838 O O . GLY A 1 1527 ? 150.350 134.342 169.811 1.00 61.71 1527 GLY A O 1
ATOM 9839 N N . ALA A 1 1528 ? 150.682 132.212 170.474 1.00 64.25 1528 ALA A N 1
ATOM 9840 C CA . ALA A 1 1528 ? 151.475 131.899 169.290 1.00 64.25 1528 ALA A CA 1
ATOM 9841 C C . ALA A 1 1528 ? 150.612 131.873 168.038 1.00 64.25 1528 ALA A C 1
ATOM 9842 O O . ALA A 1 1528 ? 150.986 132.449 167.012 1.00 64.25 1528 ALA A O 1
ATOM 9844 N N . LEU A 1 1529 ? 149.440 131.235 168.112 1.00 77.68 1529 LEU A N 1
ATOM 9845 C CA . LEU A 1 1529 ? 148.551 131.179 166.958 1.00 77.68 1529 LEU A CA 1
ATOM 9846 C C . LEU A 1 1529 ? 147.904 132.525 166.673 1.00 77.68 1529 LEU A C 1
ATOM 9847 O O . LEU A 1 1529 ? 147.519 132.790 165.529 1.00 77.68 1529 LEU A O 1
ATOM 9852 N N . MET A 1 1530 ? 147.764 133.382 167.685 1.00 78.02 1530 MET A N 1
ATOM 9853 C CA . MET A 1 1530 ? 147.371 134.755 167.398 1.00 78.02 1530 MET A CA 1
ATOM 9854 C C . MET A 1 1530 ? 148.496 135.502 166.694 1.00 78.02 1530 MET A C 1
ATOM 9855 O O . MET A 1 1530 ? 148.248 136.279 165.764 1.00 78.02 1530 MET A O 1
ATOM 9860 N N . ALA A 1 1531 ? 149.741 135.270 167.115 1.00 70.72 1531 ALA A N 1
ATOM 9861 C CA . ALA A 1 1531 ? 150.888 135.902 166.475 1.00 70.72 1531 ALA A CA 1
ATOM 9862 C C . ALA A 1 1531 ? 151.271 135.241 165.157 1.00 70.72 1531 ALA A C 1
ATOM 9863 O O . ALA A 1 1531 ? 151.973 135.862 164.352 1.00 70.72 1531 ALA A O 1
ATOM 9865 N N . SER A 1 1532 ? 150.825 134.009 164.908 1.00 72.84 1532 SER A N 1
ATOM 9866 C CA . SER A 1 1532 ? 151.162 133.299 163.673 1.00 72.84 1532 SER A CA 1
ATOM 9867 C C . SER A 1 1532 ? 150.320 133.818 162.508 1.00 72.84 1532 SER A C 1
ATOM 9868 O O . SER A 1 1532 ? 149.432 133.143 161.985 1.00 72.84 1532 SER A O 1
ATOM 9871 N N . SER A 1 1533 ? 150.623 135.047 162.090 1.00 67.35 1533 SER A N 1
ATOM 9872 C CA . SER A 1 1533 ? 149.945 135.648 160.950 1.00 67.35 1533 SER A CA 1
ATOM 9873 C C . SER A 1 1533 ? 150.873 136.341 159.971 1.00 67.35 1533 SER A C 1
ATOM 9874 O O . SER A 1 1533 ? 150.462 136.574 158.831 1.00 67.35 1533 SER A O 1
ATOM 9877 N N . VAL A 1 1534 ? 152.089 136.706 160.373 1.00 64.15 1534 VAL A N 1
ATOM 9878 C CA . VAL A 1 1534 ? 153.043 137.255 159.419 1.00 64.15 1534 VAL A CA 1
ATOM 9879 C C . VAL A 1 1534 ? 153.579 136.144 158.529 1.00 64.15 1534 VAL A C 1
ATOM 9880 O O . VAL A 1 1534 ? 153.855 136.357 157.342 1.00 64.15 1534 VAL A O 1
ATOM 9884 N N . ASP A 1 1535 ? 153.723 134.940 159.082 1.00 71.08 1535 ASP A N 1
ATOM 9885 C CA . ASP A 1 1535 ? 154.083 133.779 158.280 1.00 71.08 1535 ASP A CA 1
ATOM 9886 C C . ASP A 1 1535 ? 152.988 133.409 157.285 1.00 71.08 1535 ASP A C 1
ATOM 9887 O O . ASP A 1 1535 ? 153.279 132.815 156.242 1.00 71.08 1535 ASP A O 1
ATOM 9892 N N . VAL A 1 1536 ? 151.733 133.760 157.580 1.00 69.30 1536 VAL A N 1
ATOM 9893 C CA . VAL A 1 1536 ? 150.673 133.648 156.582 1.00 69.30 1536 VAL A CA 1
ATOM 9894 C C . VAL A 1 1536 ? 150.947 134.578 155.403 1.00 69.30 1536 VAL A C 1
ATOM 9895 O O . VAL A 1 1536 ? 150.784 134.187 154.242 1.00 69.30 1536 VAL A O 1
ATOM 9899 N N . LEU A 1 1537 ? 151.391 135.812 155.686 1.00 70.64 1537 LEU A N 1
ATOM 9900 C CA . LEU A 1 1537 ? 151.779 136.753 154.633 1.00 70.64 1537 LEU A CA 1
ATOM 9901 C C . LEU A 1 1537 ? 152.968 136.229 153.836 1.00 70.64 1537 LEU A C 1
ATOM 9902 O O . LEU A 1 1537 ? 153.025 136.387 152.607 1.00 70.64 1537 LEU A O 1
ATOM 9907 N N . VAL A 1 1538 ? 153.911 135.586 154.528 1.00 69.25 1538 VAL A N 1
ATOM 9908 C CA . VAL A 1 1538 ? 155.041 134.929 153.876 1.00 69.25 1538 VAL A CA 1
ATOM 9909 C C . VAL A 1 1538 ? 154.550 133.839 152.931 1.00 69.25 1538 VAL A C 1
ATOM 9910 O O . VAL A 1 1538 ? 154.993 133.750 151.782 1.00 69.25 1538 VAL A O 1
ATOM 9914 N N . SER A 1 1539 ? 153.593 133.026 153.387 1.00 69.06 1539 SER A N 1
ATOM 9915 C CA . SER A 1 1539 ? 153.101 131.922 152.569 1.00 69.06 1539 SER A CA 1
ATOM 9916 C C . SER A 1 1539 ? 152.309 132.419 151.368 1.00 69.06 1539 SER A C 1
ATOM 9917 O O . SER A 1 1539 ? 152.383 131.826 150.284 1.00 69.06 1539 SER A O 1
ATOM 9920 N N . ILE A 1 1540 ? 151.549 133.503 151.544 1.00 66.50 1540 ILE A N 1
ATOM 9921 C CA . ILE A 1 1540 ? 150.812 134.100 150.432 1.00 66.50 1540 ILE A CA 1
ATOM 9922 C C . ILE A 1 1540 ? 151.772 134.646 149.385 1.00 66.50 1540 ILE A C 1
ATOM 9923 O O . ILE A 1 1540 ? 151.581 134.439 148.179 1.00 66.50 1540 ILE A O 1
ATOM 9928 N N . CYS A 1 1541 ? 152.842 135.313 149.828 1.00 73.32 1541 CYS A N 1
ATOM 9929 C CA . CYS A 1 1541 ? 153.840 135.807 148.884 1.00 73.32 1541 CYS A CA 1
ATOM 9930 C C . CYS A 1 1541 ? 154.575 134.667 148.191 1.00 73.32 1541 CYS A C 1
ATOM 9931 O O . CYS A 1 1541 ? 154.898 134.777 147.004 1.00 73.32 1541 CYS A O 1
ATOM 9934 N N . VAL A 1 1542 ? 154.821 133.561 148.902 1.00 65.45 1542 VAL A N 1
ATOM 9935 C CA . VAL A 1 1542 ? 155.480 132.405 148.291 1.00 65.45 1542 VAL A CA 1
ATOM 9936 C C . VAL A 1 1542 ? 154.606 131.802 147.201 1.00 65.45 1542 VAL A C 1
ATOM 9937 O O . VAL A 1 1542 ? 155.074 131.562 146.082 1.00 65.45 1542 VAL A O 1
ATOM 9941 N N . VAL A 1 1543 ? 153.320 131.583 147.493 1.00 64.65 1543 VAL A N 1
ATOM 9942 C CA . VAL A 1 1543 ? 152.477 130.934 146.491 1.00 64.65 1543 VAL A CA 1
ATOM 9943 C C . VAL A 1 1543 ? 152.189 131.879 145.327 1.00 64.65 1543 VAL A C 1
ATOM 9944 O O . VAL A 1 1543 ? 152.120 131.437 144.174 1.00 64.65 1543 VAL A O 1
ATOM 9948 N N . PHE A 1 1544 ? 152.110 133.190 145.584 1.00 68.91 1544 PHE A N 1
ATOM 9949 C CA . PHE A 1 1544 ? 151.904 134.149 144.503 1.00 68.91 1544 PHE A CA 1
ATOM 9950 C C . PHE A 1 1544 ? 153.128 134.242 143.602 1.00 68.91 1544 PHE A C 1
ATOM 9951 O O . PHE A 1 1544 ? 153.012 134.162 142.374 1.00 68.91 1544 PHE A O 1
ATOM 9959 N N . ALA A 1 1545 ? 154.315 134.391 144.197 1.00 66.45 1545 ALA A N 1
ATOM 9960 C CA . ALA A 1 1545 ? 155.534 134.492 143.408 1.00 66.45 1545 ALA A CA 1
ATOM 9961 C C . ALA A 1 1545 ? 155.870 133.189 142.703 1.00 66.45 1545 ALA A C 1
ATOM 9962 O O . ALA A 1 1545 ? 156.484 133.213 141.634 1.00 66.45 1545 ALA A O 1
ATOM 9964 N N . MET A 1 1546 ? 155.465 132.052 143.251 1.00 70.63 1546 MET A N 1
ATOM 9965 C CA . MET A 1 1546 ? 155.810 130.809 142.591 1.00 70.63 1546 MET A CA 1
ATOM 9966 C C . MET A 1 1546 ? 154.758 130.406 141.568 1.00 70.63 1546 MET A C 1
ATOM 9967 O O . MET A 1 1546 ? 155.051 129.595 140.684 1.00 70.63 1546 MET A O 1
ATOM 9972 N N . SER A 1 1547 ? 153.540 130.950 141.671 1.00 65.68 1547 SER A N 1
ATOM 9973 C CA . SER A 1 1547 ? 152.552 130.843 140.606 1.00 65.68 1547 SER A CA 1
ATOM 9974 C C . SER A 1 1547 ? 152.745 131.897 139.529 1.00 65.68 1547 SER A C 1
ATOM 9975 O O . SER A 1 1547 ? 152.096 131.813 138.481 1.00 65.68 1547 SER A O 1
ATOM 9978 N N . PHE A 1 1548 ? 153.587 132.897 139.800 1.00 70.91 1548 PHE A N 1
ATOM 9979 C CA . PHE A 1 1548 ? 153.791 134.021 138.893 1.00 70.91 1548 PHE A CA 1
ATOM 9980 C C . PHE A 1 1548 ? 154.349 133.584 137.545 1.00 70.91 1548 PHE A C 1
ATOM 9981 O O . PHE A 1 1548 ? 153.692 133.729 136.512 1.00 70.91 1548 PHE A O 1
ATOM 9989 N N . VAL A 1 1549 ? 155.559 133.044 137.538 1.00 72.42 1549 VAL A N 1
ATOM 9990 C CA . VAL A 1 1549 ? 156.322 132.841 136.304 1.00 72.42 1549 VAL A CA 1
ATOM 9991 C C . VAL A 1 1549 ? 155.767 131.855 135.266 1.00 72.42 1549 VAL A C 1
ATOM 9992 O O . VAL A 1 1549 ? 156.175 131.966 134.098 1.00 72.42 1549 VAL A O 1
ATOM 9996 N N . PRO A 1 1550 ? 154.878 130.888 135.561 1.00 71.79 1550 PRO A N 1
ATOM 9997 C CA . PRO A 1 1550 ? 154.181 130.245 134.435 1.00 71.79 1550 PRO A CA 1
ATOM 9998 C C . PRO A 1 1550 ? 153.269 131.186 133.657 1.00 71.79 1550 PRO A C 1
ATOM 9999 O O . PRO A 1 1550 ? 152.969 130.906 132.488 1.00 71.79 1550 PRO A O 1
ATOM 10003 N N . ALA A 1 1551 ? 152.803 132.289 134.259 1.00 71.13 1551 ALA A N 1
ATOM 10004 C CA . ALA A 1 1551 ? 152.089 133.293 133.476 1.00 71.13 1551 ALA A CA 1
ATOM 10005 C C . ALA A 1 1551 ? 153.021 134.042 132.538 1.00 71.13 1551 ALA A C 1
ATOM 10006 O O . ALA A 1 1551 ? 152.556 134.625 131.553 1.00 71.13 1551 ALA A O 1
ATOM 10008 N N . SER A 1 1552 ? 154.320 134.053 132.833 1.00 68.25 1552 SER A N 1
ATOM 10009 C CA . SER A 1 1552 ? 155.303 134.456 131.839 1.00 68.25 1552 SER A CA 1
ATOM 10010 C C . SER A 1 1552 ? 155.548 133.355 130.817 1.00 68.25 1552 SER A C 1
ATOM 10011 O O . SER A 1 1552 ? 155.866 133.656 129.661 1.00 68.25 1552 SER A O 1
ATOM 10014 N N . PHE A 1 1553 ? 155.424 132.085 131.228 1.00 76.40 1553 PHE A N 1
ATOM 10015 C CA . PHE A 1 1553 ? 155.587 130.978 130.284 1.00 76.40 1553 PHE A CA 1
ATOM 10016 C C . PHE A 1 1553 ? 154.503 130.971 129.215 1.00 76.40 1553 PHE A C 1
ATOM 10017 O O . PHE A 1 1553 ? 154.787 130.705 128.042 1.00 76.40 1553 PHE A O 1
ATOM 10025 N N . THR A 1 1554 ? 153.259 131.249 129.597 1.00 76.89 1554 THR A N 1
ATOM 10026 C CA . THR A 1 1554 ? 152.158 131.095 128.652 1.00 76.89 1554 THR A CA 1
ATOM 10027 C C . THR A 1 1554 ? 152.070 132.223 127.628 1.00 76.89 1554 THR A C 1
ATOM 10028 O O . THR A 1 1554 ? 151.326 132.081 126.647 1.00 76.89 1554 THR A O 1
ATOM 10032 N N . LEU A 1 1555 ? 152.812 133.325 127.821 1.00 75.26 1555 LEU A N 1
ATOM 10033 C CA . LEU A 1 1555 ? 152.841 134.392 126.822 1.00 75.26 1555 LEU A CA 1
ATOM 10034 C C . LEU A 1 1555 ? 153.434 133.911 125.508 1.00 75.26 1555 LEU A C 1
ATOM 10035 O O . LEU A 1 1555 ? 153.043 134.395 124.443 1.00 75.26 1555 LEU A O 1
ATOM 10040 N N . VAL A 1 1556 ? 154.377 132.968 125.570 1.00 76.65 1556 VAL A N 1
ATOM 10041 C CA . VAL A 1 1556 ? 154.994 132.419 124.369 1.00 76.65 1556 VAL A CA 1
ATOM 10042 C C . VAL A 1 1556 ? 153.950 131.659 123.561 1.00 76.65 1556 VAL A C 1
ATOM 10043 O O . VAL A 1 1556 ? 153.962 131.687 122.326 1.00 76.65 1556 VAL A O 1
ATOM 10047 N N . LEU A 1 1557 ? 153.007 131.011 124.243 1.00 75.79 1557 LEU A N 1
ATOM 10048 C CA . LEU A 1 1557 ? 151.904 130.318 123.595 1.00 75.79 1557 LEU A CA 1
ATOM 10049 C C . LEU A 1 1557 ? 150.738 131.230 123.243 1.00 75.79 1557 LEU A C 1
ATOM 10050 O O . LEU A 1 1557 ? 149.850 130.796 122.502 1.00 75.79 1557 LEU A O 1
ATOM 10055 N N . ILE A 1 1558 ? 150.696 132.457 123.769 1.00 77.47 1558 ILE A N 1
ATOM 10056 C CA . ILE A 1 1558 ? 149.560 133.337 123.492 1.00 77.47 1558 ILE A CA 1
ATOM 10057 C C . ILE A 1 1558 ? 149.569 133.803 122.036 1.00 77.47 1558 ILE A C 1
ATOM 10058 O O . ILE A 1 1558 ? 148.542 133.737 121.348 1.00 77.47 1558 ILE A O 1
ATOM 10063 N N . GLU A 1 1559 ? 150.722 134.241 121.526 1.00 87.86 1559 GLU A N 1
ATOM 10064 C CA . GLU A 1 1559 ? 150.818 134.610 120.118 1.00 87.86 1559 GLU A CA 1
ATOM 10065 C C . GLU A 1 1559 ? 151.300 133.474 119.218 1.00 87.86 1559 GLU A C 1
ATOM 10066 O O . GLU A 1 1559 ? 151.700 133.729 118.077 1.00 87.86 1559 GLU A O 1
ATOM 10072 N N . GLU A 1 1560 ? 151.252 132.231 119.687 1.00 84.71 1560 GLU A N 1
ATOM 10073 C CA . GLU A 1 1560 ? 151.686 131.082 118.898 1.00 84.71 1560 GLU A CA 1
ATOM 10074 C C . GLU A 1 1560 ? 150.649 129.974 118.985 1.00 84.71 1560 GLU A C 1
ATOM 10075 O O . GLU A 1 1560 ? 150.988 128.787 118.951 1.00 84.71 1560 GLU A O 1
ATOM 10081 N N . ARG A 1 1561 ? 149.388 130.371 119.141 1.00 85.57 1561 ARG A N 1
ATOM 10082 C CA . ARG A 1 1561 ? 148.226 129.497 119.222 1.00 85.57 1561 ARG A CA 1
ATOM 10083 C C . ARG A 1 1561 ? 148.088 128.594 117.995 1.00 85.57 1561 ARG A C 1
ATOM 10084 O O . ARG A 1 1561 ? 148.239 127.373 118.098 1.00 85.57 1561 ARG A O 1
ATOM 10092 N N . VAL A 1 1562 ? 147.813 129.185 116.831 1.00 76.76 1562 VAL A N 1
ATOM 10093 C CA . VAL A 1 1562 ? 147.479 128.457 115.605 1.00 76.76 1562 VAL A CA 1
ATOM 10094 C C . VAL A 1 1562 ? 148.221 129.025 114.400 1.00 76.76 1562 VAL A C 1
ATOM 10095 O O . VAL A 1 1562 ? 148.071 128.517 113.283 1.00 76.76 1562 VAL A O 1
ATOM 10099 N N . THR A 1 1563 ? 149.022 130.075 114.619 1.00 76.45 1563 THR A N 1
ATOM 10100 C CA . THR A 1 1563 ? 149.422 130.963 113.526 1.00 76.45 1563 THR A CA 1
ATOM 10101 C C . THR A 1 1563 ? 150.389 130.314 112.532 1.00 76.45 1563 THR A C 1
ATOM 10102 O O . THR A 1 1563 ? 150.224 130.496 111.320 1.00 76.45 1563 THR A O 1
ATOM 10106 N N . ARG A 1 1564 ? 151.403 129.577 112.989 1.00 80.25 1564 ARG A N 1
ATOM 10107 C CA . ARG A 1 1564 ? 152.088 128.804 111.955 1.00 80.25 1564 ARG A CA 1
ATOM 10108 C C . ARG A 1 1564 ? 152.282 127.339 112.312 1.00 80.25 1564 ARG A C 1
ATOM 10109 O O . ARG A 1 1564 ? 151.995 126.475 111.481 1.00 80.25 1564 ARG A O 1
ATOM 10117 N N . ALA A 1 1565 ? 152.693 127.040 113.547 1.00 74.75 1565 ALA A N 1
ATOM 10118 C CA . ALA A 1 1565 ? 153.127 125.687 113.888 1.00 74.75 1565 ALA A CA 1
ATOM 10119 C C . ALA A 1 1565 ? 151.953 124.720 113.935 1.00 74.75 1565 ALA A C 1
ATOM 10120 O O . ALA A 1 1565 ? 152.057 123.585 113.458 1.00 74.75 1565 ALA A O 1
ATOM 10122 N N . LYS A 1 1566 ? 150.829 125.155 114.500 1.00 80.94 1566 LYS A N 1
ATOM 10123 C CA . LYS A 1 1566 ? 149.654 124.302 114.591 1.00 80.94 1566 LYS A CA 1
ATOM 10124 C C . LYS A 1 1566 ? 149.010 124.066 113.230 1.00 80.94 1566 LYS A C 1
ATOM 10125 O O . LYS A 1 1566 ? 148.330 123.050 113.049 1.00 80.94 1566 LYS A O 1
ATOM 10131 N N . HIS A 1 1567 ? 149.221 124.966 112.268 1.00 83.09 1567 HIS A N 1
ATOM 10132 C CA . HIS A 1 1567 ? 148.629 124.828 110.943 1.00 83.09 1567 HIS A CA 1
ATOM 10133 C C . HIS A 1 1567 ? 149.645 124.773 109.807 1.00 83.09 1567 HIS A C 1
ATOM 10134 O O . HIS A 1 1567 ? 149.249 124.855 108.639 1.00 83.09 1567 HIS A O 1
ATOM 10141 N N . LEU A 1 1568 ? 150.940 124.695 110.096 1.00 77.50 1568 LEU A N 1
ATOM 10142 C CA . LEU A 1 1568 ? 151.867 124.118 109.129 1.00 77.50 1568 LEU A CA 1
ATOM 10143 C C . LEU A 1 1568 ? 152.615 122.928 109.709 1.00 77.50 1568 LEU A C 1
ATOM 10144 O O . LEU A 1 1568 ? 152.581 121.835 109.132 1.00 77.50 1568 LEU A O 1
ATOM 10149 N N . GLN A 1 1569 ? 153.288 123.119 110.845 1.00 80.66 1569 GLN A N 1
ATOM 10150 C CA . GLN A 1 1569 ? 154.199 122.112 111.372 1.00 80.66 1569 GLN A CA 1
ATOM 10151 C C . GLN A 1 1569 ? 153.460 120.901 111.927 1.00 80.66 1569 GLN A C 1
ATOM 10152 O O . GLN A 1 1569 ? 154.017 119.798 111.953 1.00 80.66 1569 GLN A O 1
ATOM 10158 N N . LEU A 1 1570 ? 152.217 121.075 112.374 1.00 83.58 1570 LEU A N 1
ATOM 10159 C CA . LEU A 1 1570 ? 151.456 119.959 112.917 1.00 83.58 1570 LEU A CA 1
ATOM 10160 C C . LEU A 1 1570 ? 150.379 119.439 111.979 1.00 83.58 1570 LEU A C 1
ATOM 10161 O O . LEU A 1 1570 ? 149.758 118.417 112.289 1.00 83.58 1570 LEU A O 1
ATOM 10166 N N . MET A 1 1571 ? 150.138 120.101 110.853 1.00 80.41 1571 MET A N 1
ATOM 10167 C CA . MET A 1 1571 ? 149.074 119.693 109.943 1.00 80.41 1571 MET A CA 1
ATOM 10168 C C . MET A 1 1571 ? 149.595 119.207 108.602 1.00 80.41 1571 MET A C 1
ATOM 10169 O O . MET A 1 1571 ? 149.052 118.248 108.044 1.00 80.41 1571 MET A O 1
ATOM 10174 N N . GLY A 1 1572 ? 150.659 119.830 108.086 1.00 69.98 1572 GLY A N 1
ATOM 10175 C CA . GLY A 1 1572 ? 151.201 119.464 106.789 1.00 69.98 1572 GLY A CA 1
ATOM 10176 C C . GLY A 1 1572 ? 151.878 118.109 106.763 1.00 69.98 1572 GLY A C 1
ATOM 10177 O O . GLY A 1 1572 ? 152.043 117.531 105.683 1.00 69.98 1572 GLY A O 1
ATOM 10178 N N . GLY A 1 1573 ? 152.263 117.587 107.924 1.00 69.32 1573 GLY A N 1
ATOM 10179 C CA . GLY A 1 1573 ? 152.849 116.267 108.013 1.00 69.32 1573 GLY A CA 1
ATOM 10180 C C . GLY A 1 1573 ? 152.252 115.443 109.134 1.00 69.32 1573 GLY A C 1
ATOM 10181 O O . GLY A 1 1573 ? 152.601 114.269 109.302 1.00 69.32 1573 GLY A O 1
ATOM 10182 N N . LEU A 1 1574 ? 151.353 116.070 109.901 1.00 75.89 1574 LEU A N 1
ATOM 10183 C CA . LEU A 1 1574 ? 150.537 115.448 110.951 1.00 75.89 1574 LEU A CA 1
ATOM 10184 C C . LEU A 1 1574 ? 151.407 114.821 112.051 1.00 75.89 1574 LEU A C 1
ATOM 10185 O O . LEU A 1 1574 ? 151.493 113.603 112.220 1.00 75.89 1574 LEU A O 1
ATOM 10190 N N . SER A 1 1575 ? 152.084 115.703 112.784 1.00 83.43 1575 SER A N 1
ATOM 10191 C CA . SER A 1 1575 ? 152.818 115.325 113.995 1.00 83.43 1575 SER A CA 1
ATOM 10192 C C . SER A 1 1575 ? 152.393 116.222 115.154 1.00 83.43 1575 SER A C 1
ATOM 10193 O O . SER A 1 1575 ? 153.109 117.166 115.511 1.00 83.43 1575 SER A O 1
ATOM 10196 N N . PRO A 1 1576 ? 151.222 115.955 115.779 1.00 82.52 1576 PRO A N 1
ATOM 10197 C CA . PRO A 1 1576 ? 150.866 116.699 116.995 1.00 82.52 1576 PRO A CA 1
ATOM 10198 C C . PRO A 1 1576 ? 151.344 116.032 118.274 1.00 82.52 1576 PRO A C 1
ATOM 10199 O O . PRO A 1 1576 ? 151.371 116.664 119.336 1.00 82.52 1576 PRO A O 1
ATOM 10203 N N . THR A 1 1577 ? 151.666 114.739 118.176 1.00 78.22 1577 THR A N 1
ATOM 10204 C CA . THR A 1 1577 ? 151.956 113.923 119.352 1.00 78.22 1577 THR A CA 1
ATOM 10205 C C . THR A 1 1577 ? 153.201 114.395 120.093 1.00 78.22 1577 THR A C 1
ATOM 10206 O O . THR A 1 1577 ? 153.221 114.420 121.326 1.00 78.22 1577 THR A O 1
ATOM 10210 N N . LEU A 1 1578 ? 154.245 114.781 119.363 1.00 78.53 1578 LEU A N 1
ATOM 10211 C CA . LEU A 1 1578 ? 155.439 115.322 120.005 1.00 78.53 1578 LEU A CA 1
ATOM 10212 C C . LEU A 1 1578 ? 155.224 116.727 120.558 1.00 78.53 1578 LEU A C 1
ATOM 10213 O O . LEU A 1 1578 ? 155.617 117.013 121.695 1.00 78.53 1578 LEU A O 1
ATOM 10218 N N . TYR A 1 1579 ? 154.603 117.611 119.771 1.00 85.84 1579 TYR A N 1
ATOM 10219 C CA . TYR A 1 1579 ? 154.668 119.047 120.047 1.00 85.84 1579 TYR A CA 1
ATOM 10220 C C . TYR A 1 1579 ? 153.889 119.435 121.297 1.00 85.84 1579 TYR A C 1
ATOM 10221 O O . TYR A 1 1579 ? 154.407 120.151 122.167 1.00 85.84 1579 TYR A O 1
ATOM 10230 N N . TRP A 1 1580 ? 152.659 118.947 121.424 1.00 88.17 1580 TRP A N 1
ATOM 10231 C CA . TRP A 1 1580 ? 151.788 119.446 122.476 1.00 88.17 1580 TRP A CA 1
ATOM 10232 C C . TRP A 1 1580 ? 152.106 118.851 123.841 1.00 88.17 1580 TRP A C 1
ATOM 10233 O O . TRP A 1 1580 ? 151.491 119.257 124.833 1.00 88.17 1580 TRP A O 1
ATOM 10244 N N . LEU A 1 1581 ? 153.043 117.902 123.915 1.00 74.10 1581 LEU A N 1
ATOM 10245 C CA . LEU A 1 1581 ? 153.692 117.556 125.168 1.00 74.10 1581 LEU A CA 1
ATOM 10246 C C . LEU A 1 1581 ? 155.137 118.029 125.228 1.00 74.10 1581 LEU A C 1
ATOM 10247 O O . LEU A 1 1581 ? 155.688 118.146 126.327 1.00 74.10 1581 LEU A O 1
ATOM 10252 N N . GLY A 1 1582 ? 155.753 118.328 124.083 1.00 66.01 1582 GLY A N 1
ATOM 10253 C CA . GLY A 1 1582 ? 157.092 118.878 124.114 1.00 66.01 1582 GLY A CA 1
ATOM 10254 C C . GLY A 1 1582 ? 157.134 120.293 124.641 1.00 66.01 1582 GLY A C 1
ATOM 10255 O O . GLY A 1 1582 ? 158.163 120.710 125.186 1.00 66.01 1582 GLY A O 1
ATOM 10256 N N . ASN A 1 1583 ? 156.019 121.024 124.520 1.00 75.69 1583 ASN A N 1
ATOM 10257 C CA . ASN A 1 1583 ? 155.877 122.299 125.223 1.00 75.69 1583 ASN A CA 1
ATOM 10258 C C . ASN A 1 1583 ? 155.960 122.110 126.738 1.00 75.69 1583 ASN A C 1
ATOM 10259 O O . ASN A 1 1583 ? 156.642 122.878 127.429 1.00 75.69 1583 ASN A O 1
ATOM 10264 N N . PHE A 1 1584 ? 155.288 121.074 127.260 1.00 77.79 1584 PHE A N 1
ATOM 10265 C CA . PHE A 1 1584 ? 155.379 120.728 128.678 1.00 77.79 1584 PHE A CA 1
ATOM 10266 C C . PHE A 1 1584 ? 156.801 120.341 129.061 1.00 77.79 1584 PHE A C 1
ATOM 10267 O O . PHE A 1 1584 ? 157.283 120.718 130.139 1.00 77.79 1584 PHE A O 1
ATOM 10275 N N . LEU A 1 1585 ? 157.460 119.544 128.216 1.00 73.54 1585 LEU A N 1
ATOM 10276 C CA . LEU A 1 1585 ? 158.818 119.099 128.521 1.00 73.54 1585 LEU A CA 1
ATOM 10277 C C . LEU A 1 1585 ? 159.782 120.275 128.572 1.00 73.54 1585 LEU A C 1
ATOM 10278 O O . LEU A 1 1585 ? 160.634 120.348 129.463 1.00 73.54 1585 LEU A O 1
ATOM 10283 N N . TRP A 1 1586 ? 159.624 121.238 127.665 1.00 73.68 1586 TRP A N 1
ATOM 10284 C CA . TRP A 1 1586 ? 160.506 122.395 127.714 1.00 73.68 1586 TRP A CA 1
ATOM 10285 C C . TRP A 1 1586 ? 160.155 123.317 128.874 1.00 73.68 1586 TRP A C 1
ATOM 10286 O O . TRP A 1 1586 ? 161.054 123.951 129.439 1.00 73.68 1586 TRP A O 1
ATOM 10297 N N . ASP A 1 1587 ? 158.869 123.394 129.252 1.00 77.10 1587 ASP A N 1
ATOM 10298 C CA . ASP A 1 1587 ? 158.484 124.188 130.421 1.00 77.10 1587 ASP A CA 1
ATOM 10299 C C . ASP A 1 1587 ? 159.069 123.626 131.709 1.00 77.10 1587 ASP A C 1
ATOM 10300 O O . ASP A 1 1587 ? 159.562 124.385 132.548 1.00 77.10 1587 ASP A O 1
ATOM 10305 N N . MET A 1 1588 ? 159.055 122.303 131.880 1.00 80.00 1588 MET A N 1
ATOM 10306 C CA . MET A 1 1588 ? 159.679 121.760 133.084 1.00 80.00 1588 MET A CA 1
ATOM 10307 C C . MET A 1 1588 ? 161.201 121.842 133.003 1.00 80.00 1588 MET A C 1
ATOM 10308 O O . MET A 1 1588 ? 161.862 122.039 134.035 1.00 80.00 1588 MET A O 1
ATOM 10313 N N . CYS A 1 1589 ? 161.761 121.754 131.786 1.00 77.30 1589 CYS A N 1
ATOM 10314 C CA . CYS A 1 1589 ? 163.203 121.898 131.598 1.00 77.30 1589 CYS A CA 1
ATOM 10315 C C . CYS A 1 1589 ? 163.689 123.286 131.998 1.00 77.30 1589 CYS A C 1
ATOM 10316 O O . CYS A 1 1589 ? 164.694 123.418 132.705 1.00 77.30 1589 CYS A O 1
ATOM 10319 N N . ASN A 1 1590 ? 162.983 124.336 131.579 1.00 73.40 1590 ASN A N 1
ATOM 10320 C CA . ASN A 1 1590 ? 163.377 125.668 132.014 1.00 73.40 1590 ASN A CA 1
ATOM 10321 C C . ASN A 1 1590 ? 162.618 126.130 133.249 1.00 73.40 1590 ASN A C 1
ATOM 10322 O O . ASN A 1 1590 ? 162.596 127.330 133.525 1.00 73.40 1590 ASN A O 1
ATOM 10327 N N . TYR A 1 1591 ? 161.926 125.225 133.939 1.00 77.89 1591 TYR A N 1
ATOM 10328 C CA . TYR A 1 1591 ? 161.422 125.514 135.273 1.00 77.89 1591 TYR A CA 1
ATOM 10329 C C . TYR A 1 1591 ? 162.347 124.979 136.355 1.00 77.89 1591 TYR A C 1
ATOM 10330 O O . TYR A 1 1591 ? 162.410 125.563 137.445 1.00 77.89 1591 TYR A O 1
ATOM 10339 N N . LEU A 1 1592 ? 163.071 123.892 136.048 1.00 77.62 1592 LEU A N 1
ATOM 10340 C CA . LEU A 1 1592 ? 163.891 123.196 137.041 1.00 77.62 1592 LEU A CA 1
ATOM 10341 C C . LEU A 1 1592 ? 164.951 124.103 137.663 1.00 77.62 1592 LEU A C 1
ATOM 10342 O O . LEU A 1 1592 ? 165.178 124.056 138.877 1.00 77.62 1592 LEU A O 1
ATOM 10347 N N . VAL A 1 1593 ? 165.599 124.943 136.862 1.00 79.34 1593 VAL A N 1
ATOM 10348 C CA . VAL A 1 1593 ? 166.570 125.887 137.419 1.00 79.34 1593 VAL A CA 1
ATOM 10349 C C . VAL A 1 1593 ? 165.947 127.146 138.042 1.00 79.34 1593 VAL A C 1
ATOM 10350 O O . VAL A 1 1593 ? 166.495 127.609 139.057 1.00 79.34 1593 VAL A O 1
ATOM 10354 N N . PRO A 1 1594 ? 164.837 127.734 137.576 1.00 72.93 1594 PRO A N 1
ATOM 10355 C CA . PRO A 1 1594 ? 164.134 128.698 138.432 1.00 72.93 1594 PRO A CA 1
ATOM 10356 C C . PRO A 1 1594 ? 163.257 128.070 139.501 1.00 72.93 1594 PRO A C 1
ATOM 10357 O O . PRO A 1 1594 ? 162.479 128.789 140.131 1.00 72.93 1594 PRO A O 1
ATOM 10361 N N . ALA A 1 1595 ? 163.325 126.758 139.697 1.00 71.42 1595 ALA A N 1
ATOM 10362 C CA . ALA A 1 1595 ? 162.875 126.207 140.963 1.00 71.42 1595 ALA A CA 1
ATOM 10363 C C . ALA A 1 1595 ? 163.989 126.303 141.991 1.00 71.42 1595 ALA A C 1
ATOM 10364 O O . ALA A 1 1595 ? 163.807 126.907 143.052 1.00 71.42 1595 ALA A O 1
ATOM 10366 N N . CYS A 1 1596 ? 165.166 125.765 141.654 1.00 78.03 1596 CYS A N 1
ATOM 10367 C CA . CYS A 1 1596 ? 166.299 125.715 142.575 1.00 78.03 1596 CYS A CA 1
ATOM 10368 C C . CYS A 1 1596 ? 166.816 127.107 142.922 1.00 78.03 1596 CYS A C 1
ATOM 10369 O O . CYS A 1 1596 ? 167.254 127.341 144.061 1.00 78.03 1596 CYS A O 1
ATOM 10372 N N . ILE A 1 1597 ? 166.725 128.059 141.984 1.00 72.27 1597 ILE A N 1
ATOM 10373 C CA . ILE A 1 1597 ? 167.212 129.406 142.274 1.00 72.27 1597 ILE A CA 1
ATOM 10374 C C . ILE A 1 1597 ? 166.249 130.162 143.178 1.00 72.27 1597 ILE A C 1
ATOM 10375 O O . ILE A 1 1597 ? 166.620 131.200 143.735 1.00 72.27 1597 ILE A O 1
ATOM 10380 N N . VAL A 1 1598 ? 165.028 129.659 143.347 1.00 75.75 1598 VAL A N 1
ATOM 10381 C CA . VAL A 1 1598 ? 164.118 130.178 144.359 1.00 75.75 1598 VAL A CA 1
ATOM 10382 C C . VAL A 1 1598 ? 164.269 129.385 145.661 1.00 75.75 1598 VAL A C 1
ATOM 10383 O O . VAL A 1 1598 ? 164.077 129.943 146.750 1.00 75.75 1598 VAL A O 1
ATOM 10387 N N . VAL A 1 1599 ? 164.649 128.105 145.559 1.00 76.34 1599 VAL A N 1
ATOM 10388 C CA . VAL A 1 1599 ? 164.914 127.279 146.739 1.00 76.34 1599 VAL A CA 1
ATOM 10389 C C . VAL A 1 1599 ? 166.057 127.862 147.557 1.00 76.34 1599 VAL A C 1
ATOM 10390 O O . VAL A 1 1599 ? 165.968 127.978 148.786 1.00 76.34 1599 VAL A O 1
ATOM 10394 N N . LEU A 1 1600 ? 167.123 128.285 146.890 1.00 79.14 1600 LEU A N 1
ATOM 10395 C CA . LEU A 1 1600 ? 168.290 128.769 147.622 1.00 79.14 1600 LEU A CA 1
ATOM 10396 C C . LEU A 1 1600 ? 168.121 130.164 148.221 1.00 79.14 1600 LEU A C 1
ATOM 10397 O O . LEU A 1 1600 ? 169.012 130.608 148.955 1.00 79.14 1600 LEU A O 1
ATOM 10402 N N . ILE A 1 1601 ? 167.012 130.860 147.966 1.00 74.48 1601 ILE A N 1
ATOM 10403 C CA . ILE A 1 1601 ? 166.787 132.124 148.664 1.00 74.48 1601 ILE A CA 1
ATOM 10404 C C . ILE A 1 1601 ? 166.344 131.875 150.100 1.00 74.48 1601 ILE A C 1
ATOM 10405 O O . ILE A 1 1601 ? 166.498 132.759 150.956 1.00 74.48 1601 ILE A O 1
ATOM 10410 N N . PHE A 1 1602 ? 165.809 130.683 150.385 1.00 76.41 1602 PHE A N 1
ATOM 10411 C CA . PHE A 1 1602 ? 165.592 130.263 151.766 1.00 76.41 1602 PHE A CA 1
ATOM 10412 C C . PHE A 1 1602 ? 166.914 130.201 152.512 1.00 76.41 1602 PHE A C 1
ATOM 10413 O O . PHE A 1 1602 ? 167.026 130.673 153.649 1.00 76.41 1602 PHE A O 1
ATOM 10421 N N . LEU A 1 1603 ? 167.933 129.640 151.867 1.00 77.92 1603 LEU A N 1
ATOM 10422 C CA . LEU A 1 1603 ? 169.245 129.469 152.471 1.00 77.92 1603 LEU A CA 1
ATOM 10423 C C . LEU A 1 1603 ? 170.036 130.768 152.517 1.00 77.92 1603 LEU A C 1
ATOM 10424 O O . LEU A 1 1603 ? 170.872 130.941 153.409 1.00 77.92 1603 LEU A O 1
ATOM 10429 N N . ALA A 1 1604 ? 169.788 131.683 151.574 1.00 81.61 1604 ALA A N 1
ATOM 10430 C CA . ALA A 1 1604 ? 170.584 132.905 151.470 1.00 81.61 1604 ALA A CA 1
ATOM 10431 C C . ALA A 1 1604 ? 170.352 133.854 152.641 1.00 81.61 1604 ALA A C 1
ATOM 10432 O O . ALA A 1 1604 ? 171.242 134.642 152.983 1.00 81.61 1604 ALA A O 1
ATOM 10434 N N . PHE A 1 1605 ? 169.177 133.800 153.261 1.00 86.48 1605 PHE A N 1
ATOM 10435 C CA . PHE A 1 1605 ? 168.844 134.622 154.418 1.00 86.48 1605 PHE A CA 1
ATOM 10436 C C . PHE A 1 1605 ? 168.402 133.689 155.532 1.00 86.48 1605 PHE A C 1
ATOM 10437 O O . PHE A 1 1605 ? 167.429 132.947 155.366 1.00 86.48 1605 PHE A O 1
ATOM 10445 N N . GLN A 1 1606 ? 169.099 133.736 156.670 1.00 85.10 1606 GLN A N 1
ATOM 10446 C CA . GLN A 1 1606 ? 168.803 132.835 157.788 1.00 85.10 1606 GLN A CA 1
ATOM 10447 C C . GLN A 1 1606 ? 167.529 133.289 158.492 1.00 85.10 1606 GLN A C 1
ATOM 10448 O O . GLN A 1 1606 ? 167.543 133.910 159.558 1.00 85.10 1606 GLN A O 1
ATOM 10454 N N . GLN A 1 1607 ? 166.400 132.970 157.861 1.00 80.21 1607 GLN A N 1
ATOM 10455 C CA . GLN A 1 1607 ? 165.082 133.350 158.347 1.00 80.21 1607 GLN A CA 1
ATOM 10456 C C . GLN A 1 1607 ? 164.065 132.219 158.294 1.00 80.21 1607 GLN A C 1
ATOM 10457 O O . GLN A 1 1607 ? 163.079 132.271 159.041 1.00 80.21 1607 GLN A O 1
ATOM 10463 N N . ARG A 1 1608 ? 164.256 131.213 157.437 1.00 76.07 1608 ARG A N 1
ATOM 10464 C CA . ARG A 1 1608 ? 163.415 130.020 157.359 1.00 76.07 1608 ARG A CA 1
ATOM 10465 C C . ARG A 1 1608 ? 164.207 128.715 157.332 1.00 76.07 1608 ARG A C 1
ATOM 10466 O O . ARG A 1 1608 ? 163.791 127.746 157.976 1.00 76.07 1608 ARG A O 1
ATOM 10474 N N . ALA A 1 1609 ? 165.350 128.682 156.635 1.00 73.11 1609 ALA A N 1
ATOM 10475 C CA . ALA A 1 1609 ? 166.012 127.446 156.215 1.00 73.11 1609 ALA A CA 1
ATOM 10476 C C . ALA A 1 1609 ? 166.496 126.571 157.365 1.00 73.11 1609 ALA A C 1
ATOM 10477 O O . ALA A 1 1609 ? 165.952 125.479 157.565 1.00 73.11 1609 ALA A O 1
ATOM 10479 N N . TYR A 1 1610 ? 167.497 127.053 158.115 1.00 76.18 1610 TYR A N 1
ATOM 10480 C CA . TYR A 1 1610 ? 167.939 126.483 159.395 1.00 76.18 1610 TYR A CA 1
ATOM 10481 C C . TYR A 1 1610 ? 168.393 125.026 159.243 1.00 76.18 1610 TYR A C 1
ATOM 10482 O O . TYR A 1 1610 ? 167.717 124.099 159.688 1.00 76.18 1610 TYR A O 1
ATOM 10491 N N . VAL A 1 1611 ? 169.541 124.865 158.566 1.00 68.57 1611 VAL A N 1
ATOM 10492 C CA . VAL A 1 1611 ? 170.076 123.593 158.062 1.00 68.57 1611 VAL A CA 1
ATOM 10493 C C . VAL A 1 1611 ? 170.062 122.428 159.055 1.00 68.57 1611 VAL A C 1
ATOM 10494 O O . VAL A 1 1611 ? 170.656 122.485 160.140 1.00 68.57 1611 VAL A O 1
ATOM 10498 N N . ALA A 1 1612 ? 169.370 121.368 158.653 1.00 66.48 1612 ALA A N 1
ATOM 10499 C CA . ALA A 1 1612 ? 169.112 120.148 159.408 1.00 66.48 1612 ALA A CA 1
ATOM 10500 C C . ALA A 1 1612 ? 168.383 119.186 158.475 1.00 66.48 1612 ALA A C 1
ATOM 10501 O O . ALA A 1 1612 ? 167.799 119.623 157.483 1.00 66.48 1612 ALA A O 1
ATOM 10503 N N . PRO A 1 1613 ? 168.428 117.876 158.744 1.00 73.00 1613 PRO A N 1
ATOM 10504 C CA . PRO A 1 1613 ? 167.567 116.967 157.970 1.00 73.00 1613 PRO A CA 1
ATOM 10505 C C . PRO A 1 1613 ? 166.084 117.157 158.241 1.00 73.00 1613 PRO A C 1
ATOM 10506 O O . PRO A 1 1613 ? 165.274 116.841 157.362 1.00 73.00 1613 PRO A O 1
ATOM 10510 N N . ALA A 1 1614 ? 165.712 117.682 159.413 1.00 68.02 1614 ALA A N 1
ATOM 10511 C CA . ALA A 1 1614 ? 164.304 117.793 159.783 1.00 68.02 1614 ALA A CA 1
ATOM 10512 C C . ALA A 1 1614 ? 163.574 118.839 158.951 1.00 68.02 1614 ALA A C 1
ATOM 10513 O O . ALA A 1 1614 ? 162.358 118.731 158.754 1.00 68.02 1614 ALA A O 1
ATOM 10515 N N . ASN A 1 1615 ? 164.286 119.845 158.456 1.00 69.65 1615 ASN A N 1
ATOM 10516 C CA . ASN A 1 1615 ? 163.694 120.863 157.603 1.00 69.65 1615 ASN A CA 1
ATOM 10517 C C . ASN A 1 1615 ? 164.331 120.827 156.222 1.00 69.65 1615 ASN A C 1
ATOM 10518 O O . ASN A 1 1615 ? 165.538 120.610 156.083 1.00 69.65 1615 ASN A O 1
ATOM 10523 N N . LEU A 1 1616 ? 163.479 121.005 155.214 1.00 70.90 1616 LEU A N 1
ATOM 10524 C CA . LEU A 1 1616 ? 163.821 120.848 153.803 1.00 70.90 1616 LEU A CA 1
ATOM 10525 C C . LEU A 1 1616 ? 164.506 119.535 153.393 1.00 70.90 1616 LEU A C 1
ATOM 10526 O O . LEU A 1 1616 ? 165.582 119.561 152.793 1.00 70.90 1616 LEU A O 1
ATOM 10531 N N . PRO A 1 1617 ? 163.902 118.325 153.704 1.00 73.97 1617 PRO A N 1
ATOM 10532 C CA . PRO A 1 1617 ? 164.273 117.164 152.882 1.00 73.97 1617 PRO A CA 1
ATOM 10533 C C . PRO A 1 1617 ? 163.285 116.904 151.754 1.00 73.97 1617 PRO A C 1
ATOM 10534 O O . PRO A 1 1617 ? 163.576 116.152 150.819 1.00 73.97 1617 PRO A O 1
ATOM 10538 N N . ALA A 1 1618 ? 162.109 117.524 151.846 1.00 70.33 1618 ALA A N 1
ATOM 10539 C CA . ALA A 1 1618 ? 161.044 117.357 150.871 1.00 70.33 1618 ALA A CA 1
ATOM 10540 C C . ALA A 1 1618 ? 160.465 118.669 150.383 1.00 70.33 1618 ALA A C 1
ATOM 10541 O O . ALA A 1 1618 ? 159.800 118.672 149.339 1.00 70.33 1618 ALA A O 1
ATOM 10543 N N . LEU A 1 1619 ? 160.687 119.777 151.101 1.00 72.23 1619 LEU A N 1
ATOM 10544 C CA . LEU A 1 1619 ? 160.358 121.101 150.582 1.00 72.23 1619 LEU A CA 1
ATOM 10545 C C . LEU A 1 1619 ? 161.167 121.414 149.330 1.00 72.23 1619 LEU A C 1
ATOM 10546 O O . LEU A 1 1619 ? 160.683 122.129 148.440 1.00 72.23 1619 LEU A O 1
ATOM 10551 N N . LEU A 1 1620 ? 162.398 120.899 149.260 1.00 73.74 1620 LEU A N 1
ATOM 10552 C CA . LEU A 1 1620 ? 163.149 120.857 148.011 1.00 73.74 1620 LEU A CA 1
ATOM 10553 C C . LEU A 1 1620 ? 162.335 120.174 146.922 1.00 73.74 1620 LEU A C 1
ATOM 10554 O O . LEU A 1 1620 ? 162.092 120.745 145.852 1.00 73.74 1620 LEU A O 1
ATOM 10559 N N . LEU A 1 1621 ? 161.844 118.968 147.217 1.00 71.28 1621 LEU A N 1
ATOM 10560 C CA . LEU A 1 1621 ? 161.055 118.216 146.251 1.00 71.28 1621 LEU A CA 1
ATOM 10561 C C . LEU A 1 1621 ? 159.691 118.854 146.026 1.00 71.28 1621 LEU A C 1
ATOM 10562 O O . LEU A 1 1621 ? 159.123 118.735 144.936 1.00 71.28 1621 LEU A O 1
ATOM 10567 N N . LEU A 1 1622 ? 159.179 119.565 147.031 1.00 67.16 1622 LEU A N 1
ATOM 10568 C CA . LEU A 1 1622 ? 157.921 120.291 146.897 1.00 67.16 1622 LEU A CA 1
ATOM 10569 C C . LEU A 1 1622 ? 158.061 121.411 145.864 1.00 67.16 1622 LEU A C 1
ATOM 10570 O O . LEU A 1 1622 ? 157.258 121.524 144.918 1.00 67.16 1622 LEU A O 1
ATOM 10575 N N . LEU A 1 1623 ? 159.133 122.197 145.986 1.00 67.54 1623 LEU A N 1
ATOM 10576 C CA . LEU A 1 1623 ? 159.398 123.275 145.045 1.00 67.54 1623 LEU A CA 1
ATOM 10577 C C . LEU A 1 1623 ? 159.893 122.756 143.705 1.00 67.54 1623 LEU A C 1
ATOM 10578 O O . LEU A 1 1623 ? 159.911 123.519 142.733 1.00 67.54 1623 LEU A O 1
ATOM 10583 N N . LEU A 1 1624 ? 160.294 121.487 143.631 1.00 69.20 1624 LEU A N 1
ATOM 10584 C CA . LEU A 1 1624 ? 160.539 120.879 142.329 1.00 69.20 1624 LEU A CA 1
ATOM 10585 C C . LEU A 1 1624 ? 159.251 120.419 141.649 1.00 69.20 1624 LEU A C 1
ATOM 10586 O O . LEU A 1 1624 ? 159.129 120.529 140.425 1.00 69.20 1624 LEU A O 1
ATOM 10591 N N . LEU A 1 1625 ? 158.281 119.901 142.403 1.00 72.69 1625 LEU A N 1
ATOM 10592 C CA . LEU A 1 1625 ? 157.054 119.414 141.776 1.00 72.69 1625 LEU A CA 1
ATOM 10593 C C . LEU A 1 1625 ? 155.974 120.470 141.551 1.00 72.69 1625 LEU A C 1
ATOM 10594 O O . LEU A 1 1625 ? 154.954 120.134 140.926 1.00 72.69 1625 LEU A O 1
ATOM 10599 N N . TYR A 1 1626 ? 156.162 121.721 142.011 1.00 76.37 1626 TYR A N 1
ATOM 10600 C CA . TYR A 1 1626 ? 155.159 122.761 141.719 1.00 76.37 1626 TYR A CA 1
ATOM 10601 C C . TYR A 1 1626 ? 154.961 123.001 140.224 1.00 76.37 1626 TYR A C 1
ATOM 10602 O O . TYR A 1 1626 ? 153.822 123.093 139.755 1.00 76.37 1626 TYR A O 1
ATOM 10611 N N . GLY A 1 1627 ? 156.045 123.129 139.460 1.00 76.21 1627 GLY A N 1
ATOM 10612 C CA . GLY A 1 1627 ? 155.872 123.429 138.050 1.00 76.21 1627 GLY A CA 1
ATOM 10613 C C . GLY A 1 1627 ? 155.551 122.221 137.212 1.00 76.21 1627 GLY A C 1
ATOM 10614 O O . GLY A 1 1627 ? 154.986 122.364 136.123 1.00 76.21 1627 GLY A O 1
ATOM 10615 N N . TRP A 1 1628 ? 155.904 121.031 137.696 1.00 86.39 1628 TRP A N 1
ATOM 10616 C CA . TRP A 1 1628 ? 155.393 119.813 137.088 1.00 86.39 1628 TRP A CA 1
ATOM 10617 C C . TRP A 1 1628 ? 153.883 119.714 137.286 1.00 86.39 1628 TRP A C 1
ATOM 10618 O O . TRP A 1 1628 ? 153.182 119.137 136.448 1.00 86.39 1628 TRP A O 1
ATOM 10629 N N . SER A 1 1629 ? 153.366 120.289 138.375 1.00 81.26 1629 SER A N 1
ATOM 10630 C CA . SER A 1 1629 ? 151.925 120.281 138.597 1.00 81.26 1629 SER A CA 1
ATOM 10631 C C . SER A 1 1629 ? 151.187 121.395 137.848 1.00 81.26 1629 SER A C 1
ATOM 10632 O O . SER A 1 1629 ? 150.171 121.138 137.195 1.00 81.26 1629 SER A O 1
ATOM 10635 N N . ILE A 1 1630 ? 151.670 122.639 137.935 1.00 74.90 1630 ILE A N 1
ATOM 10636 C CA . ILE A 1 1630 ? 150.863 123.800 137.546 1.00 74.90 1630 ILE A CA 1
ATOM 10637 C C . ILE A 1 1630 ? 150.788 124.013 136.038 1.00 74.90 1630 ILE A C 1
ATOM 10638 O O . ILE A 1 1630 ? 149.922 124.764 135.566 1.00 74.90 1630 ILE A O 1
ATOM 10643 N N . THR A 1 1631 ? 151.634 123.331 135.265 1.00 71.51 1631 THR A N 1
ATOM 10644 C CA . THR A 1 1631 ? 151.750 123.599 133.830 1.00 71.51 1631 THR A CA 1
ATOM 10645 C C . THR A 1 1631 ? 150.489 123.320 132.997 1.00 71.51 1631 THR A C 1
ATOM 10646 O O . THR A 1 1631 ? 150.125 124.195 132.192 1.00 71.51 1631 THR A O 1
ATOM 10650 N N . PRO A 1 1632 ? 149.770 122.186 133.124 1.00 73.59 1632 PRO A N 1
ATOM 10651 C CA . PRO A 1 1632 ? 148.599 122.013 132.246 1.00 73.59 1632 PRO A CA 1
ATOM 10652 C C . PRO A 1 1632 ? 147.403 122.875 132.612 1.00 73.59 1632 PRO A C 1
ATOM 10653 O O . PRO A 1 1632 ? 146.626 123.237 131.722 1.00 73.59 1632 PRO A O 1
ATOM 10657 N N . LEU A 1 1633 ? 147.228 123.230 133.877 1.00 78.75 1633 LEU A N 1
ATOM 10658 C CA . LEU A 1 1633 ? 145.968 123.835 134.290 1.00 78.75 1633 LEU A CA 1
ATOM 10659 C C . LEU A 1 1633 ? 145.848 125.313 133.950 1.00 78.75 1633 LEU A C 1
ATOM 10660 O O . LEU A 1 1633 ? 144.818 125.914 134.274 1.00 78.75 1633 LEU A O 1
ATOM 10665 N N . MET A 1 1634 ? 146.848 125.923 133.311 1.00 78.52 1634 MET A N 1
ATOM 10666 C CA . MET A 1 1634 ? 146.686 127.318 132.925 1.00 78.52 1634 MET A CA 1
ATOM 10667 C C . MET A 1 1634 ? 147.260 127.666 131.553 1.00 78.52 1634 MET A C 1
ATOM 10668 O O . MET A 1 1634 ? 147.400 128.856 131.247 1.00 78.52 1634 MET A O 1
ATOM 10673 N N . TYR A 1 1635 ? 147.620 126.678 130.735 1.00 75.17 1635 TYR A N 1
ATOM 10674 C CA . TYR A 1 1635 ? 147.687 126.877 129.285 1.00 75.17 1635 TYR A CA 1
ATOM 10675 C C . TYR A 1 1635 ? 146.428 127.454 128.628 1.00 75.17 1635 TYR A C 1
ATOM 10676 O O . TYR A 1 1635 ? 146.574 128.397 127.835 1.00 75.17 1635 TYR A O 1
ATOM 10685 N N . PRO A 1 1636 ? 145.152 126.955 128.886 1.00 71.70 1636 PRO A N 1
ATOM 10686 C CA . PRO A 1 1636 ? 144.066 127.256 127.933 1.00 71.70 1636 PRO A CA 1
ATOM 10687 C C . PRO A 1 1636 ? 143.531 128.682 127.893 1.00 71.70 1636 PRO A C 1
ATOM 10688 O O . PRO A 1 1636 ? 142.486 128.917 127.284 1.00 71.70 1636 PRO A O 1
ATOM 10692 N N . ALA A 1 1637 ? 144.205 129.644 128.524 1.00 68.33 1637 ALA A N 1
ATOM 10693 C CA . ALA A 1 1637 ? 144.005 131.028 128.111 1.00 68.33 1637 ALA A CA 1
ATOM 10694 C C . ALA A 1 1637 ? 144.578 131.296 126.722 1.00 68.33 1637 ALA A C 1
ATOM 10695 O O . ALA A 1 1637 ? 144.166 132.262 126.071 1.00 68.33 1637 ALA A O 1
ATOM 10697 N N . SER A 1 1638 ? 145.513 130.462 126.254 1.00 74.39 1638 SER A N 1
ATOM 10698 C CA . SER A 1 1638 ? 146.071 130.619 124.915 1.00 74.39 1638 SER A CA 1
ATOM 10699 C C . SER A 1 1638 ? 145.140 130.048 123.849 1.00 74.39 1638 SER A C 1
ATOM 10700 O O . SER A 1 1638 ? 144.613 130.787 123.010 1.00 74.39 1638 SER A O 1
ATOM 10703 N N . PHE A 1 1639 ? 144.919 128.730 123.870 1.00 79.57 1639 PHE A N 1
ATOM 10704 C CA . PHE A 1 1639 ? 144.177 128.051 122.815 1.00 79.57 1639 PHE A CA 1
ATOM 10705 C C . PHE A 1 1639 ? 142.683 127.965 123.100 1.00 79.57 1639 PHE A C 1
ATOM 10706 O O . PHE A 1 1639 ? 141.999 127.108 122.529 1.00 79.57 1639 PHE A O 1
ATOM 10714 N N . PHE A 1 1640 ? 142.167 128.830 123.963 1.00 81.61 1640 PHE A N 1
ATOM 10715 C CA . PHE A 1 1640 ? 140.732 128.967 124.161 1.00 81.61 1640 PHE A CA 1
ATOM 10716 C C . PHE A 1 1640 ? 140.481 130.391 124.625 1.00 81.61 1640 PHE A C 1
ATOM 10717 O O . PHE A 1 1640 ? 141.117 130.847 125.582 1.00 81.61 1640 PHE A O 1
ATOM 10725 N N . PHE A 1 1641 ? 139.555 131.070 123.942 1.00 82.01 1641 PHE A N 1
ATOM 10726 C CA . PHE A 1 1641 ? 139.276 132.498 124.099 1.00 82.01 1641 PHE A CA 1
ATOM 10727 C C . PHE A 1 1641 ? 140.563 133.308 123.908 1.00 82.01 1641 PHE A C 1
ATOM 10728 O O . PHE A 1 1641 ? 141.139 133.866 124.844 1.00 82.01 1641 PHE A O 1
ATOM 10736 N N . SER A 1 1642 ? 141.026 133.283 122.656 1.00 77.36 1642 SER A N 1
ATOM 10737 C CA . SER A 1 1642 ? 142.233 133.971 122.214 1.00 77.36 1642 SER A CA 1
ATOM 10738 C C . SER A 1 1642 ? 142.190 135.467 122.491 1.00 77.36 1642 SER A C 1
ATOM 10739 O O . SER A 1 1642 ? 141.417 136.201 121.867 1.00 77.36 1642 SER A O 1
ATOM 10742 N N . VAL A 1 1643 ? 143.021 135.924 123.424 1.00 78.18 1643 VAL A N 1
ATOM 10743 C CA . VAL A 1 1643 ? 143.209 137.348 123.694 1.00 78.18 1643 VAL A CA 1
ATOM 10744 C C . VAL A 1 1643 ? 144.701 137.663 123.637 1.00 78.18 1643 VAL A C 1
ATOM 10745 O O . VAL A 1 1643 ? 145.520 136.923 124.201 1.00 78.18 1643 VAL A O 1
ATOM 10749 N N . PRO A 1 1644 ? 145.111 138.696 122.895 1.00 71.10 1644 PRO A N 1
ATOM 10750 C CA . PRO A 1 1644 ? 146.542 139.020 122.816 1.00 71.10 1644 PRO A CA 1
ATOM 10751 C C . PRO A 1 1644 ? 147.055 139.911 123.941 1.00 71.10 1644 PRO A C 1
ATOM 10752 O O . PRO A 1 1644 ? 146.790 141.119 123.948 1.00 71.10 1644 PRO A O 1
ATOM 10756 N N . SER A 1 1645 ? 147.809 139.305 124.875 1.00 61.87 1645 SER A N 1
ATOM 10757 C CA . SER A 1 1645 ? 148.620 139.998 125.890 1.00 61.87 1645 SER A CA 1
ATOM 10758 C C . SER A 1 1645 ? 147.807 140.972 126.746 1.00 61.87 1645 SER A C 1
ATOM 10759 O O . SER A 1 1645 ? 148.292 142.036 127.139 1.00 61.87 1645 SER A O 1
ATOM 10762 N N . THR A 1 1646 ? 146.560 140.608 127.036 1.00 70.77 1646 THR A N 1
ATOM 10763 C CA . THR A 1 1646 ? 145.650 141.452 127.799 1.00 70.77 1646 THR A CA 1
ATOM 10764 C C . THR A 1 1646 ? 145.105 140.769 129.049 1.00 70.77 1646 THR A C 1
ATOM 10765 O O . THR A 1 1646 ? 144.919 141.435 130.071 1.00 70.77 1646 THR A O 1
ATOM 10769 N N . ALA A 1 1647 ? 144.898 139.450 129.017 1.00 74.34 1647 ALA A N 1
ATOM 10770 C CA . ALA A 1 1647 ? 144.464 138.689 130.186 1.00 74.34 1647 ALA A CA 1
ATOM 10771 C C . ALA A 1 1647 ? 145.606 138.313 131.126 1.00 74.34 1647 ALA A C 1
ATOM 10772 O O . ALA A 1 1647 ? 145.421 137.429 131.968 1.00 74.34 1647 ALA A O 1
ATOM 10774 N N . TYR A 1 1648 ? 146.779 138.932 130.980 1.00 74.53 1648 TYR A N 1
ATOM 10775 C CA . TYR A 1 1648 ? 147.846 138.778 131.963 1.00 74.53 1648 TYR A CA 1
ATOM 10776 C C . TYR A 1 1648 ? 147.423 139.336 133.317 1.00 74.53 1648 TYR A C 1
ATOM 10777 O O . TYR A 1 1648 ? 147.758 138.768 134.369 1.00 74.53 1648 TYR A O 1
ATOM 10786 N N . VAL A 1 1649 ? 146.669 140.438 133.302 1.00 66.67 1649 VAL A N 1
ATOM 10787 C CA . VAL A 1 1649 ? 145.997 140.932 134.501 1.00 66.67 1649 VAL A CA 1
ATOM 10788 C C . VAL A 1 1649 ? 145.029 139.879 135.033 1.00 66.67 1649 VAL A C 1
ATOM 10789 O O . VAL A 1 1649 ? 144.987 139.607 136.239 1.00 66.67 1649 VAL A O 1
ATOM 10793 N N . VAL A 1 1650 ? 144.282 139.234 134.132 1.00 69.27 1650 VAL A N 1
ATOM 10794 C CA . VAL A 1 1650 ? 143.286 138.237 134.522 1.00 69.27 1650 VAL A CA 1
ATOM 10795 C C . VAL A 1 1650 ? 143.959 137.005 135.122 1.00 69.27 1650 VAL A C 1
ATOM 10796 O O . VAL A 1 1650 ? 143.496 136.459 136.130 1.00 69.27 1650 VAL A O 1
ATOM 10800 N N . LEU A 1 1651 ? 145.084 136.578 134.542 1.00 67.08 1651 LEU A N 1
ATOM 10801 C CA . LEU A 1 1651 ? 145.785 135.399 135.045 1.00 67.08 1651 LEU A CA 1
ATOM 10802 C C . LEU A 1 1651 ? 146.439 135.668 136.400 1.00 67.08 1651 LEU A C 1
ATOM 10803 O O . LEU A 1 1651 ? 146.382 134.819 137.303 1.00 67.08 1651 LEU A O 1
ATOM 10808 N N . THR A 1 1652 ? 147.038 136.855 136.572 1.00 68.10 1652 THR A N 1
ATOM 10809 C CA . THR A 1 1652 ? 147.587 137.213 137.879 1.00 68.10 1652 THR A CA 1
ATOM 10810 C C . THR A 1 1652 ? 146.478 137.351 138.924 1.00 68.10 1652 THR A C 1
ATOM 10811 O O . THR A 1 1652 ? 146.641 136.915 140.073 1.00 68.10 1652 THR A O 1
ATOM 10815 N N . CYS A 1 1653 ? 145.321 137.893 138.521 1.00 67.59 1653 CYS A N 1
ATOM 10816 C CA . CYS A 1 1653 ? 144.176 138.019 139.422 1.00 67.59 1653 CYS A CA 1
ATOM 10817 C C . CYS A 1 1653 ? 143.619 136.659 139.834 1.00 67.59 1653 CYS A C 1
ATOM 10818 O O . CYS A 1 1653 ? 143.257 136.467 141.001 1.00 67.59 1653 CYS A O 1
ATOM 10821 N N . ILE A 1 1654 ? 143.535 135.704 138.901 1.00 68.21 1654 ILE A N 1
ATOM 10822 C CA . ILE A 1 1654 ? 142.962 134.411 139.265 1.00 68.21 1654 ILE A CA 1
ATOM 10823 C C . ILE A 1 1654 ? 143.934 133.622 140.143 1.00 68.21 1654 ILE A C 1
ATOM 10824 O O . ILE A 1 1654 ? 143.500 132.925 141.071 1.00 68.21 1654 ILE A O 1
ATOM 10829 N N . ASN A 1 1655 ? 145.253 133.774 139.933 1.00 67.63 1655 ASN A N 1
ATOM 10830 C CA . ASN A 1 1655 ? 146.198 133.139 140.853 1.00 67.63 1655 ASN A CA 1
ATOM 10831 C C . ASN A 1 1655 ? 146.163 133.794 142.230 1.00 67.63 1655 ASN A C 1
ATOM 10832 O O . ASN A 1 1655 ? 146.319 133.105 143.250 1.00 67.63 1655 ASN A O 1
ATOM 10837 N N . LEU A 1 1656 ? 145.908 135.106 142.283 1.00 66.53 1656 LEU A N 1
ATOM 10838 C CA . LEU A 1 1656 ? 145.709 135.776 143.566 1.00 66.53 1656 LEU A CA 1
ATOM 10839 C C . LEU A 1 1656 ? 144.432 135.305 144.255 1.00 66.53 1656 LEU A C 1
ATOM 10840 O O . LEU A 1 1656 ? 144.392 135.217 145.487 1.00 66.53 1656 LEU A O 1
ATOM 10845 N N . PHE A 1 1657 ? 143.388 135.001 143.479 1.00 69.82 1657 PHE A N 1
ATOM 10846 C CA . PHE A 1 1657 ? 142.151 134.458 144.041 1.00 69.82 1657 PHE A CA 1
ATOM 10847 C C . PHE A 1 1657 ? 142.369 133.066 144.629 1.00 69.82 1657 PHE A C 1
ATOM 10848 O O . PHE A 1 1657 ? 141.812 132.736 145.689 1.00 69.82 1657 PHE A O 1
ATOM 10856 N N . ILE A 1 1658 ? 143.182 132.246 143.955 1.00 64.63 1658 ILE A N 1
ATOM 10857 C CA . ILE A 1 1658 ? 143.585 130.950 144.505 1.00 64.63 1658 ILE A CA 1
ATOM 10858 C C . ILE A 1 1658 ? 144.340 131.133 145.819 1.00 64.63 1658 ILE A C 1
ATOM 10859 O O . ILE A 1 1658 ? 144.077 130.436 146.816 1.00 64.63 1658 ILE A O 1
ATOM 10864 N N . GLY A 1 1659 ? 145.267 132.095 145.843 1.00 59.93 1659 GLY A N 1
ATOM 10865 C CA . GLY A 1 1659 ? 146.028 132.355 147.054 1.00 59.93 1659 GLY A CA 1
ATOM 10866 C C . GLY A 1 1659 ? 145.175 132.852 148.207 1.00 59.93 1659 GLY A C 1
ATOM 10867 O O . GLY A 1 1659 ? 145.399 132.478 149.359 1.00 59.93 1659 GLY A O 1
ATOM 10868 N N . ILE A 1 1660 ? 144.166 133.672 147.915 1.00 59.83 1660 ILE A N 1
ATOM 10869 C CA . ILE A 1 1660 ? 143.345 134.182 149.011 1.00 59.83 1660 ILE A CA 1
ATOM 10870 C C . ILE A 1 1660 ? 142.340 133.126 149.493 1.00 59.83 1660 ILE A C 1
ATOM 10871 O O . ILE A 1 1660 ? 141.974 133.119 150.679 1.00 59.83 1660 ILE A O 1
ATOM 10876 N N . ASN A 1 1661 ? 141.929 132.185 148.626 1.00 68.43 1661 ASN A N 1
ATOM 10877 C CA . ASN A 1 1661 ? 141.158 131.040 149.112 1.00 68.43 1661 ASN A CA 1
ATOM 10878 C C . ASN A 1 1661 ? 142.005 130.172 150.036 1.00 68.43 1661 ASN A C 1
ATOM 10879 O O . ASN A 1 1661 ? 141.530 129.725 151.091 1.00 68.43 1661 ASN A O 1
ATOM 10884 N N . GLY A 1 1662 ? 143.275 129.967 149.675 1.00 62.59 1662 GLY A N 1
ATOM 10885 C CA . GLY A 1 1662 ? 144.177 129.251 150.563 1.00 62.59 1662 GLY A CA 1
ATOM 10886 C C . GLY A 1 1662 ? 144.440 129.989 151.862 1.00 62.59 1662 GLY A C 1
ATOM 10887 O O . GLY A 1 1662 ? 144.641 129.361 152.905 1.00 62.59 1662 GLY A O 1
ATOM 10888 N N . SER A 1 1663 ? 144.438 131.323 151.815 1.00 59.36 1663 SER A N 1
ATOM 10889 C CA . SER A 1 1663 ? 144.672 132.128 153.011 1.00 59.36 1663 SER A CA 1
ATOM 10890 C C . SER A 1 1663 ? 143.513 132.018 153.991 1.00 59.36 1663 SER A C 1
ATOM 10891 O O . SER A 1 1663 ? 143.723 131.830 155.194 1.00 59.36 1663 SER A O 1
ATOM 10894 N N . MET A 1 1664 ? 142.281 132.141 153.501 1.00 67.63 1664 MET A N 1
ATOM 10895 C CA . MET A 1 1664 ? 141.148 132.019 154.413 1.00 67.63 1664 MET A CA 1
ATOM 10896 C C . MET A 1 1664 ? 140.754 130.572 154.694 1.00 67.63 1664 MET A C 1
ATOM 10897 O O . MET A 1 1664 ? 139.821 130.358 155.474 1.00 67.63 1664 MET A O 1
ATOM 10902 N N . ALA A 1 1665 ? 141.415 129.588 154.070 1.00 67.18 1665 ALA A N 1
ATOM 10903 C CA . ALA A 1 1665 ? 141.110 128.186 154.353 1.00 67.18 1665 ALA A CA 1
ATOM 10904 C C . ALA A 1 1665 ? 141.437 127.811 155.798 1.00 67.18 1665 ALA A C 1
ATOM 10905 O O . ALA A 1 1665 ? 140.581 127.291 156.521 1.00 67.18 1665 ALA A O 1
ATOM 10907 N N . THR A 1 1666 ? 142.663 128.077 156.248 1.00 70.48 1666 THR A N 1
ATOM 10908 C CA . THR A 1 1666 ? 143.049 127.646 157.588 1.00 70.48 1666 THR A CA 1
ATOM 10909 C C . THR A 1 1666 ? 142.533 128.564 158.682 1.00 70.48 1666 THR A C 1
ATOM 10910 O O . THR A 1 1666 ? 142.564 128.178 159.854 1.00 70.48 1666 THR A O 1
ATOM 10914 N N . PHE A 1 1667 ? 142.072 129.762 158.338 1.00 70.10 1667 PHE A N 1
ATOM 10915 C CA . PHE A 1 1667 ? 141.634 130.728 159.343 1.00 70.10 1667 PHE A CA 1
ATOM 10916 C C . PHE A 1 1667 ? 140.125 130.614 159.558 1.00 70.10 1667 PHE A C 1
ATOM 10917 O O . PHE A 1 1667 ? 139.357 131.559 159.389 1.00 70.10 1667 PHE A O 1
ATOM 10925 N N . VAL A 1 1668 ? 139.717 129.400 159.943 1.00 69.77 1668 VAL A N 1
ATOM 10926 C CA . VAL A 1 1668 ? 138.325 129.121 160.290 1.00 69.77 1668 VAL A CA 1
ATOM 10927 C C . VAL A 1 1668 ? 137.981 129.557 161.703 1.00 69.77 1668 VAL A C 1
ATOM 10928 O O . VAL A 1 1668 ? 136.799 129.563 162.071 1.00 69.77 1668 VAL A O 1
ATOM 10932 N N . LEU A 1 1669 ? 138.982 129.916 162.503 1.00 70.48 1669 LEU A N 1
ATOM 10933 C CA . LEU A 1 1669 ? 138.800 130.296 163.895 1.00 70.48 1669 LEU A CA 1
ATOM 10934 C C . LEU A 1 1669 ? 139.554 131.591 164.153 1.00 70.48 1669 LEU A C 1
ATOM 10935 O O . LEU A 1 1669 ? 140.689 131.754 163.694 1.00 70.48 1669 LEU A O 1
ATOM 10940 N N . GLU A 1 1670 ? 138.896 132.540 164.817 1.00 65.84 1670 GLU A N 1
ATOM 10941 C CA . GLU A 1 1670 ? 139.583 133.710 165.353 1.00 65.84 1670 GLU A CA 1
ATOM 10942 C C . GLU A 1 1670 ? 139.424 133.813 166.863 1.00 65.84 1670 GLU A C 1
ATOM 10943 O O . GLU A 1 1670 ? 140.428 133.879 167.580 1.00 65.84 1670 GLU A O 1
ATOM 10949 N N . LEU A 1 1671 ? 138.192 133.837 167.368 1.00 75.31 1671 LEU A N 1
ATOM 10950 C CA . LEU A 1 1671 ? 137.940 133.925 168.803 1.00 75.31 1671 LEU A CA 1
ATOM 10951 C C . LEU A 1 1671 ? 136.913 132.914 169.290 1.00 75.31 1671 LEU A C 1
ATOM 10952 O O . LEU A 1 1671 ? 137.044 132.407 170.405 1.00 75.31 1671 LEU A O 1
ATOM 10957 N N . PHE A 1 1672 ? 135.893 132.615 168.489 1.00 78.21 1672 PHE A N 1
ATOM 10958 C CA . PHE A 1 1672 ? 134.767 131.797 168.916 1.00 78.21 1672 PHE A CA 1
ATOM 10959 C C . PHE A 1 1672 ? 134.813 130.413 168.280 1.00 78.21 1672 PHE A C 1
ATOM 10960 O O . PHE A 1 1672 ? 135.499 130.178 167.282 1.00 78.21 1672 PHE A O 1
ATOM 10968 N N . SER A 1 1673 ? 134.067 129.495 168.891 1.00 76.56 1673 SER A N 1
ATOM 10969 C CA . SER A 1 1673 ? 133.844 128.162 168.352 1.00 76.56 1673 SER A CA 1
ATOM 10970 C C . SER A 1 1673 ? 132.432 127.727 168.718 1.00 76.56 1673 SER A C 1
ATOM 10971 O O . SER A 1 1673 ? 131.817 128.268 169.641 1.00 76.56 1673 SER A O 1
ATOM 10974 N N . ASP A 1 1674 ? 131.913 126.750 167.979 1.00 83.37 1674 ASP A N 1
ATOM 10975 C CA . ASP A 1 1674 ? 130.564 126.253 168.201 1.00 83.37 1674 ASP A CA 1
ATOM 10976 C C . ASP A 1 1674 ? 130.612 124.824 168.750 1.00 83.37 1674 ASP A C 1
ATOM 10977 O O . ASP A 1 1674 ? 131.684 124.288 169.053 1.00 83.37 1674 ASP A O 1
ATOM 10982 N N . GLN A 1 1675 ? 129.435 124.205 168.882 1.00 82.02 1675 GLN A N 1
ATOM 10983 C CA . GLN A 1 1675 ? 129.261 123.075 169.793 1.00 82.02 1675 GLN A CA 1
ATOM 10984 C C . GLN A 1 1675 ? 129.542 121.706 169.169 1.00 82.02 1675 GLN A C 1
ATOM 10985 O O . GLN A 1 1675 ? 130.135 120.845 169.828 1.00 82.02 1675 GLN A O 1
ATOM 10991 N N . LYS A 1 1676 ? 129.145 121.476 167.919 1.00 83.55 1676 LYS A N 1
ATOM 10992 C CA . LYS A 1 1676 ? 129.003 120.128 167.369 1.00 83.55 1676 LYS A CA 1
ATOM 10993 C C . LYS A 1 1676 ? 130.132 119.756 166.421 1.00 83.55 1676 LYS A C 1
ATOM 10994 O O . LYS A 1 1676 ? 129.862 119.225 165.336 1.00 83.55 1676 LYS A O 1
ATOM 11000 N N . LEU A 1 1677 ? 131.378 120.090 166.792 1.00 73.91 1677 LEU A N 1
ATOM 11001 C CA . LEU A 1 1677 ? 132.596 119.693 166.074 1.00 73.91 1677 LEU A CA 1
ATOM 11002 C C . LEU A 1 1677 ? 132.635 120.295 164.670 1.00 73.91 1677 LEU A C 1
ATOM 11003 O O . LEU A 1 1677 ? 133.144 119.684 163.731 1.00 73.91 1677 LEU A O 1
ATOM 11008 N N . GLN A 1 1678 ? 132.089 121.504 164.514 1.00 77.14 1678 GLN A N 1
ATOM 11009 C CA . GLN A 1 1678 ? 131.960 122.084 163.182 1.00 77.14 1678 GLN A CA 1
ATOM 11010 C C . GLN A 1 1678 ? 133.286 122.618 162.654 1.00 77.14 1678 GLN A C 1
ATOM 11011 O O . GLN A 1 1678 ? 133.524 122.560 161.444 1.00 77.14 1678 GLN A O 1
ATOM 11017 N N . GLU A 1 1679 ? 134.158 123.136 163.524 1.00 78.24 1679 GLU A N 1
ATOM 11018 C CA . GLU A 1 1679 ? 135.475 123.555 163.057 1.00 78.24 1679 GLU A CA 1
ATOM 11019 C C . GLU A 1 1679 ? 136.339 122.351 162.718 1.00 78.24 1679 GLU A C 1
ATOM 11020 O O . GLU A 1 1679 ? 137.095 122.380 161.743 1.00 78.24 1679 GLU A O 1
ATOM 11026 N N . VAL A 1 1680 ? 136.237 121.283 163.510 1.00 75.32 1680 VAL A N 1
ATOM 11027 C CA . VAL A 1 1680 ? 136.991 120.069 163.216 1.00 75.32 1680 VAL A CA 1
ATOM 11028 C C . VAL A 1 1680 ? 136.447 119.398 161.959 1.00 75.32 1680 VAL A C 1
ATOM 11029 O O . VAL A 1 1680 ? 137.213 118.879 161.140 1.00 75.32 1680 VAL A O 1
ATOM 11033 N N . SER A 1 1681 ? 135.125 119.444 161.754 1.00 73.82 1681 SER A N 1
ATOM 11034 C CA . SER A 1 1681 ? 134.560 118.922 160.512 1.00 73.82 1681 SER A CA 1
ATOM 11035 C C . SER A 1 1681 ? 134.940 119.785 159.316 1.00 73.82 1681 SER A C 1
ATOM 11036 O O . SER A 1 1681 ? 135.162 119.256 158.224 1.00 73.82 1681 SER A O 1
ATOM 11039 N N . ARG A 1 1682 ? 135.062 121.102 159.508 1.00 74.16 1682 ARG A N 1
ATOM 11040 C CA . ARG A 1 1682 ? 135.448 121.986 158.411 1.00 74.16 1682 ARG A CA 1
ATOM 11041 C C . ARG A 1 1682 ? 136.923 121.821 158.054 1.00 74.16 1682 ARG A C 1
ATOM 11042 O O . ARG A 1 1682 ? 137.289 121.852 156.874 1.00 74.16 1682 ARG A O 1
ATOM 11050 N N . ILE A 1 1683 ? 137.787 121.614 159.050 1.00 70.10 1683 ILE A N 1
ATOM 11051 C CA . ILE A 1 1683 ? 139.182 121.353 158.717 1.00 70.10 1683 ILE A CA 1
ATOM 11052 C C . ILE A 1 1683 ? 139.364 119.920 158.203 1.00 70.10 1683 ILE A C 1
ATOM 11053 O O . ILE A 1 1683 ? 140.250 119.663 157.377 1.00 70.10 1683 ILE A O 1
ATOM 11058 N N . LEU A 1 1684 ? 138.501 118.983 158.609 1.00 73.30 1684 LEU A N 1
ATOM 11059 C CA . LEU A 1 1684 ? 138.533 117.652 158.016 1.00 73.30 1684 LEU A CA 1
ATOM 11060 C C . LEU A 1 1684 ? 138.037 117.686 156.577 1.00 73.30 1684 LEU A C 1
ATOM 11061 O O . LEU A 1 1684 ? 138.482 116.887 155.747 1.00 73.30 1684 LEU A O 1
ATOM 11066 N N . LYS A 1 1685 ? 137.138 118.615 156.260 1.00 72.39 1685 LYS A N 1
ATOM 11067 C CA . LYS A 1 1685 ? 136.726 118.791 154.877 1.00 72.39 1685 LYS A CA 1
ATOM 11068 C C . LYS A 1 1685 ? 137.776 119.533 154.060 1.00 72.39 1685 LYS A C 1
ATOM 11069 O O . LYS A 1 1685 ? 137.906 119.272 152.862 1.00 72.39 1685 LYS A O 1
ATOM 11075 N N . GLN A 1 1686 ? 138.544 120.448 154.666 1.00 73.25 1686 GLN A N 1
ATOM 11076 C CA . GLN A 1 1686 ? 139.599 121.082 153.881 1.00 73.25 1686 GLN A CA 1
ATOM 11077 C C . GLN A 1 1686 ? 140.796 120.162 153.703 1.00 73.25 1686 GLN A C 1
ATOM 11078 O O . GLN A 1 1686 ? 141.634 120.426 152.834 1.00 73.25 1686 GLN A O 1
ATOM 11084 N N . VAL A 1 1687 ? 140.905 119.114 154.528 1.00 73.93 1687 VAL A N 1
ATOM 11085 C CA . VAL A 1 1687 ? 141.855 118.035 154.259 1.00 73.93 1687 VAL A CA 1
ATOM 11086 C C . VAL A 1 1687 ? 141.542 117.383 152.914 1.00 73.93 1687 VAL A C 1
ATOM 11087 O O . VAL A 1 1687 ? 142.431 117.162 152.084 1.00 73.93 1687 VAL A O 1
ATOM 11091 N N . PHE A 1 1688 ? 140.264 117.101 152.669 1.00 77.61 1688 PHE A N 1
ATOM 11092 C CA . PHE A 1 1688 ? 139.845 116.476 151.422 1.00 77.61 1688 PHE A CA 1
ATOM 11093 C C . PHE A 1 1688 ? 139.658 117.478 150.288 1.00 77.61 1688 PHE A C 1
ATOM 11094 O O . PHE A 1 1688 ? 139.600 117.069 149.125 1.00 77.61 1688 PHE A O 1
ATOM 11102 N N . LEU A 1 1689 ? 139.576 118.776 150.595 1.00 71.33 1689 LEU A N 1
ATOM 11103 C CA . LEU A 1 1689 ? 139.324 119.797 149.580 1.00 71.33 1689 LEU A CA 1
ATOM 11104 C C . LEU A 1 1689 ? 140.548 120.069 148.714 1.00 71.33 1689 LEU A C 1
ATOM 11105 O O . LEU A 1 1689 ? 140.427 120.725 147.674 1.00 71.33 1689 LEU A O 1
ATOM 11110 N N . ILE A 1 1690 ? 141.714 119.542 149.093 1.00 79.40 1690 ILE A N 1
ATOM 11111 C CA . ILE A 1 1690 ? 142.909 119.655 148.271 1.00 79.40 1690 ILE A CA 1
ATOM 11112 C C . ILE A 1 1690 ? 142.881 118.729 147.065 1.00 79.40 1690 ILE A C 1
ATOM 11113 O O . ILE A 1 1690 ? 143.796 118.797 146.236 1.00 79.40 1690 ILE A O 1
ATOM 11118 N N . PHE A 1 1691 ? 141.864 117.852 146.975 1.00 89.56 1691 PHE A N 1
ATOM 11119 C CA . PHE A 1 1691 ? 141.776 116.851 145.910 1.00 89.56 1691 PHE A CA 1
ATOM 11120 C C . PHE A 1 1691 ? 141.771 117.435 144.493 1.00 89.56 1691 PHE A C 1
ATOM 11121 O O . PHE A 1 1691 ? 142.651 117.058 143.699 1.00 89.56 1691 P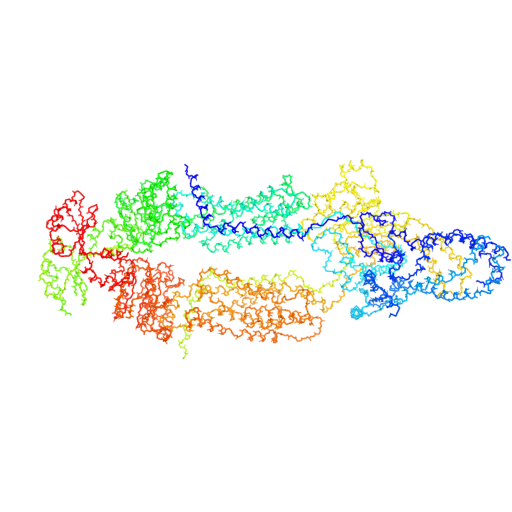HE A O 1
ATOM 11129 N N . PRO A 1 1692 ? 140.861 118.335 144.100 1.00 80.81 1692 PRO A N 1
ATOM 11130 C CA . PRO A 1 1692 ? 140.860 118.772 142.693 1.00 80.81 1692 PRO A CA 1
ATOM 11131 C C . PRO A 1 1692 ? 141.616 120.066 142.414 1.00 80.81 1692 PRO A C 1
ATOM 11132 O O . PRO A 1 1692 ? 141.450 120.617 141.322 1.00 80.81 1692 PRO A O 1
ATOM 11136 N N . HIS A 1 1693 ? 142.414 120.565 143.354 1.00 81.65 1693 HIS A N 1
ATOM 11137 C CA . HIS A 1 1693 ? 142.962 121.919 143.265 1.00 81.65 1693 HIS A CA 1
ATOM 11138 C C . HIS A 1 1693 ? 144.443 121.858 143.636 1.00 81.65 1693 HIS A C 1
ATOM 11139 O O . HIS A 1 1693 ? 144.804 121.919 144.814 1.00 81.65 1693 HIS A O 1
ATOM 11146 N N . PHE A 1 1694 ? 145.298 121.752 142.623 1.00 79.33 1694 PHE A N 1
ATOM 11147 C CA . PHE A 1 1694 ? 146.710 121.485 142.862 1.00 79.33 1694 PHE A CA 1
ATOM 11148 C C . PHE A 1 1694 ? 147.507 122.751 143.141 1.00 79.33 1694 PHE A C 1
ATOM 11149 O O . PHE A 1 1694 ? 148.711 122.664 143.396 1.00 79.33 1694 PHE A O 1
ATOM 11157 N N . CYS A 1 1695 ? 146.867 123.918 143.086 1.00 68.01 1695 CYS A N 1
ATOM 11158 C CA . CYS A 1 1695 ? 147.505 125.191 143.383 1.00 68.01 1695 CYS A CA 1
ATOM 11159 C C . CYS A 1 1695 ? 147.315 125.620 144.835 1.00 68.01 1695 CYS A C 1
ATOM 11160 O O . CYS A 1 1695 ? 147.971 126.567 145.279 1.00 68.01 1695 CYS A O 1
ATOM 11163 N N . LEU A 1 1696 ? 146.449 124.937 145.582 1.00 70.68 1696 LEU A N 1
ATOM 11164 C CA . LEU A 1 1696 ? 146.025 125.339 146.920 1.00 70.68 1696 LEU A CA 1
ATOM 11165 C C . LEU A 1 1696 ? 146.363 124.305 147.976 1.00 70.68 1696 LEU A C 1
ATOM 11166 O O . LEU A 1 1696 ? 146.539 124.674 149.138 1.00 70.68 1696 LEU A O 1
ATOM 11171 N N . GLY A 1 1697 ? 146.401 123.023 147.601 1.00 74.24 1697 GLY A N 1
ATOM 11172 C CA . GLY A 1 1697 ? 146.667 121.959 148.558 1.00 74.24 1697 GLY A CA 1
ATOM 11173 C C . GLY A 1 1697 ? 148.047 122.101 149.159 1.00 74.24 1697 GLY A C 1
ATOM 11174 O O . GLY A 1 1697 ? 148.264 121.837 150.344 1.00 74.24 1697 GLY A O 1
ATOM 11175 N N . ARG A 1 1698 ? 148.980 122.584 148.344 1.00 70.91 1698 ARG A N 1
ATOM 11176 C CA . ARG A 1 1698 ? 150.338 122.830 148.803 1.00 70.91 1698 ARG A CA 1
ATOM 11177 C C . ARG A 1 1698 ? 150.286 124.042 149.727 1.00 70.91 1698 ARG A C 1
ATOM 11178 O O . ARG A 1 1698 ? 150.972 124.092 150.748 1.00 70.91 1698 ARG A O 1
ATOM 11186 N N . GLY A 1 1699 ? 149.463 125.019 149.352 1.00 68.18 1699 GLY A N 1
ATOM 11187 C CA . GLY A 1 1699 ? 149.275 126.223 150.141 1.00 68.18 1699 GLY A CA 1
ATOM 11188 C C . GLY A 1 1699 ? 148.730 126.015 151.528 1.00 68.18 1699 GLY A C 1
ATOM 11189 O O . GLY A 1 1699 ? 148.669 126.981 152.295 1.00 68.18 1699 GLY A O 1
ATOM 11190 N N . LEU A 1 1700 ? 148.331 124.799 151.873 1.00 71.57 1700 LEU A N 1
ATOM 11191 C CA . LEU A 1 1700 ? 148.092 124.480 153.265 1.00 71.57 1700 LEU A CA 1
ATOM 11192 C C . LEU A 1 1700 ? 149.170 123.588 153.850 1.00 71.57 1700 LEU A C 1
ATOM 11193 O O . LEU A 1 1700 ? 149.425 123.662 155.059 1.00 71.57 1700 LEU A O 1
ATOM 11198 N N . ILE A 1 1701 ? 149.856 122.807 153.012 1.00 69.05 1701 ILE A N 1
ATOM 11199 C CA . ILE A 1 1701 ? 150.895 121.920 153.517 1.00 69.05 1701 ILE A CA 1
ATOM 11200 C C . ILE A 1 1701 ? 152.141 122.687 153.944 1.00 69.05 1701 ILE A C 1
ATOM 11201 O O . ILE A 1 1701 ? 152.764 122.337 154.955 1.00 69.05 1701 ILE A O 1
ATOM 11206 N N . ASP A 1 1702 ? 152.481 123.785 153.255 1.00 68.00 1702 ASP A N 1
ATOM 11207 C CA . ASP A 1 1702 ? 153.586 124.622 153.729 1.00 68.00 1702 ASP A CA 1
ATOM 11208 C C . ASP A 1 1702 ? 153.291 125.266 155.084 1.00 68.00 1702 ASP A C 1
ATOM 11209 O O . ASP A 1 1702 ? 154.167 125.318 155.962 1.00 68.00 1702 ASP A O 1
ATOM 11214 N N . MET A 1 1703 ? 152.045 125.719 155.275 1.00 71.75 1703 MET A N 1
ATOM 11215 C CA . MET A 1 1703 ? 151.591 126.263 156.554 1.00 71.75 1703 MET A CA 1
ATOM 11216 C C . MET A 1 1703 ? 151.716 125.248 157.680 1.00 71.75 1703 MET A C 1
ATOM 11217 O O . MET A 1 1703 ? 152.335 125.521 158.723 1.00 71.75 1703 MET A O 1
ATOM 11222 N N . VAL A 1 1704 ? 151.145 124.057 157.473 1.00 65.93 1704 VAL A N 1
ATOM 11223 C CA . VAL A 1 1704 ? 151.137 123.065 158.540 1.00 65.93 1704 VAL A CA 1
ATOM 11224 C C . VAL A 1 1704 ? 152.538 122.521 158.762 1.00 65.93 1704 VAL A C 1
ATOM 11225 O O . VAL A 1 1704 ? 152.878 122.112 159.878 1.00 65.93 1704 VAL A O 1
ATOM 11229 N N . ARG A 1 1705 ? 153.391 122.557 157.736 1.00 69.85 1705 ARG A N 1
ATOM 11230 C CA . ARG A 1 1705 ? 154.736 122.042 157.906 1.00 69.85 1705 ARG A CA 1
ATOM 11231 C C . ARG A 1 1705 ? 155.579 123.013 158.722 1.00 69.85 1705 ARG A C 1
ATOM 11232 O O . ARG A 1 1705 ? 156.376 122.588 159.568 1.00 69.85 1705 ARG A O 1
ATOM 11240 N N . ASN A 1 1706 ? 155.398 124.320 158.500 1.00 70.24 1706 ASN A N 1
ATOM 11241 C CA . ASN A 1 1706 ? 156.080 125.314 159.327 1.00 70.24 1706 ASN A CA 1
ATOM 11242 C C . ASN A 1 1706 ? 155.611 125.235 160.778 1.00 70.24 1706 ASN A C 1
ATOM 11243 O O . ASN A 1 1706 ? 156.425 125.332 161.714 1.00 70.24 1706 ASN A O 1
ATOM 11248 N N . GLN A 1 1707 ? 154.303 125.033 160.978 1.00 71.83 1707 GLN A N 1
ATOM 11249 C CA . GLN A 1 1707 ? 153.769 124.902 162.331 1.00 71.83 1707 GLN A CA 1
ATOM 11250 C C . GLN A 1 1707 ? 154.300 123.652 163.030 1.00 71.83 1707 GLN A C 1
ATOM 11251 O O . GLN A 1 1707 ? 154.664 123.710 164.209 1.00 71.83 1707 GLN A O 1
ATOM 11257 N N . ALA A 1 1708 ? 154.378 122.524 162.313 1.00 62.81 1708 ALA A N 1
ATOM 11258 C CA . ALA A 1 1708 ? 154.930 121.301 162.891 1.00 62.81 1708 ALA A CA 1
ATOM 11259 C C . ALA A 1 1708 ? 156.416 121.432 163.184 1.00 62.81 1708 ALA A C 1
ATOM 11260 O O . ALA A 1 1708 ? 156.895 120.877 164.183 1.00 62.81 1708 ALA A O 1
ATOM 11262 N N . MET A 1 1709 ? 157.143 122.169 162.334 1.00 74.76 1709 MET A N 1
ATOM 11263 C CA . MET A 1 1709 ? 158.556 122.460 162.567 1.00 74.76 1709 MET A CA 1
ATOM 11264 C C . MET A 1 1709 ? 158.760 123.192 163.884 1.00 74.76 1709 MET A C 1
ATOM 11265 O O . MET A 1 1709 ? 159.543 122.756 164.739 1.00 74.76 1709 MET A O 1
ATOM 11270 N N . ALA A 1 1710 ? 158.041 124.302 164.069 1.00 68.99 1710 ALA A N 1
ATOM 11271 C CA . ALA A 1 1710 ? 158.216 125.092 165.284 1.00 68.99 1710 ALA A CA 1
ATOM 11272 C C . ALA A 1 1710 ? 157.677 124.360 166.509 1.00 68.99 1710 ALA A C 1
ATOM 11273 O O . ALA A 1 1710 ? 158.210 124.531 167.614 1.00 68.99 1710 ALA A O 1
ATOM 11275 N N . ASP A 1 1711 ? 156.645 123.529 166.321 1.00 74.46 1711 ASP A N 1
ATOM 11276 C CA . ASP A 1 1711 ? 156.115 122.705 167.402 1.00 74.46 1711 ASP A CA 1
ATOM 11277 C C . ASP A 1 1711 ? 157.155 121.715 167.907 1.00 74.46 1711 ASP A C 1
ATOM 11278 O O . ASP A 1 1711 ? 157.376 121.594 169.119 1.00 74.46 1711 ASP A O 1
ATOM 11283 N N . ALA A 1 1712 ? 157.814 121.005 166.984 1.00 77.32 1712 ALA A N 1
ATOM 11284 C CA . ALA A 1 1712 ? 158.850 120.056 167.379 1.00 77.32 1712 ALA A CA 1
ATOM 11285 C C . ALA A 1 1712 ? 160.049 120.772 167.984 1.00 77.32 1712 ALA A C 1
ATOM 11286 O O . ALA A 1 1712 ? 160.646 120.273 168.948 1.00 77.32 1712 ALA A O 1
ATOM 11288 N N . PHE A 1 1713 ? 160.387 121.957 167.453 1.00 75.16 1713 PHE A N 1
ATOM 11289 C CA . PHE A 1 1713 ? 161.496 122.746 167.990 1.00 75.16 1713 PHE A CA 1
ATOM 11290 C C . PHE A 1 1713 ? 161.242 123.134 169.442 1.00 75.16 1713 PHE A C 1
ATOM 11291 O O . PHE A 1 1713 ? 162.103 122.931 170.309 1.00 75.16 1713 PHE A O 1
ATOM 11299 N N . GLU A 1 1714 ? 160.039 123.646 169.728 1.00 80.57 1714 GLU A N 1
ATOM 11300 C CA . GLU A 1 1714 ? 159.691 124.041 171.090 1.00 80.57 1714 GLU A CA 1
ATOM 11301 C C . GLU A 1 1714 ? 159.611 122.833 172.014 1.00 80.57 1714 GLU A C 1
ATOM 11302 O O . GLU A 1 1714 ? 160.129 122.871 173.137 1.00 80.57 1714 GLU A O 1
ATOM 11308 N N . ARG A 1 1715 ? 158.988 121.743 171.556 1.00 82.06 1715 ARG A N 1
ATOM 11309 C CA . ARG A 1 1715 ? 158.725 120.622 172.446 1.00 82.06 1715 ARG A CA 1
ATOM 11310 C C . ARG A 1 1715 ? 159.974 119.788 172.696 1.00 82.06 1715 ARG A C 1
ATOM 11311 O O . ARG A 1 1715 ? 160.005 119.020 173.663 1.00 82.06 1715 ARG A O 1
ATOM 11319 N N . LEU A 1 1716 ? 161.005 119.928 171.862 1.00 83.44 1716 LEU A N 1
ATOM 11320 C CA . LEU A 1 1716 ? 162.268 119.254 172.129 1.00 83.44 1716 LEU A CA 1
ATOM 11321 C C . LEU A 1 1716 ? 163.273 120.152 172.837 1.00 83.44 1716 LEU A C 1
ATOM 11322 O O . LEU A 1 1716 ? 164.092 119.649 173.611 1.00 83.44 1716 LEU A O 1
ATOM 11327 N N . GLY A 1 1717 ? 163.231 121.469 172.605 1.00 78.07 1717 GLY A N 1
ATOM 11328 C CA . GLY A 1 1717 ? 164.103 122.362 173.340 1.00 78.07 1717 GLY A CA 1
ATOM 11329 C C . GLY A 1 1717 ? 163.599 122.752 174.708 1.00 78.07 1717 GLY A C 1
ATOM 11330 O O . GLY A 1 1717 ? 164.362 123.311 175.502 1.00 78.07 1717 GLY A O 1
ATOM 11331 N N . ASP A 1 1718 ? 162.331 122.472 175.002 1.00 79.10 1718 ASP A N 1
ATOM 11332 C CA . ASP A 1 1718 ? 161.757 122.710 176.319 1.00 79.10 1718 ASP A CA 1
ATOM 11333 C C . ASP A 1 1718 ? 161.506 121.434 177.105 1.00 79.10 1718 ASP A C 1
ATOM 11334 O O . ASP A 1 1718 ? 161.606 121.448 178.335 1.00 79.10 1718 ASP A O 1
ATOM 11339 N N . ARG A 1 1719 ? 161.227 120.329 176.423 1.00 84.05 1719 ARG A N 1
ATOM 11340 C CA . ARG A 1 1719 ? 160.745 119.108 177.056 1.00 84.05 1719 ARG A CA 1
ATOM 11341 C C . ARG A 1 1719 ? 161.491 117.937 176.428 1.00 84.05 1719 ARG A C 1
ATOM 11342 O O . ARG A 1 1719 ? 162.526 118.113 175.774 1.00 84.05 1719 ARG A O 1
ATOM 11350 N N . GLN A 1 1720 ? 160.972 116.727 176.633 1.00 80.43 1720 GLN A N 1
ATOM 11351 C CA . GLN A 1 1720 ? 161.617 115.516 176.145 1.00 80.43 1720 GLN A CA 1
ATOM 11352 C C . GLN A 1 1720 ? 161.530 115.424 174.619 1.00 80.43 1720 GLN A C 1
ATOM 11353 O O . GLN A 1 1720 ? 160.917 116.253 173.939 1.00 80.43 1720 GLN A O 1
ATOM 11359 N N . PHE A 1 1721 ? 162.150 114.382 174.080 1.00 83.44 1721 PHE A N 1
ATOM 11360 C CA . PHE A 1 1721 ? 162.322 114.238 172.642 1.00 83.44 1721 PHE A CA 1
ATOM 11361 C C . PHE A 1 1721 ? 161.159 113.446 172.062 1.00 83.44 1721 PHE A C 1
ATOM 11362 O O . PHE A 1 1721 ? 160.817 112.370 172.561 1.00 83.44 1721 PHE A O 1
ATOM 11370 N N . GLN A 1 1722 ? 160.561 113.987 171.007 1.00 78.86 1722 GLN A N 1
ATOM 11371 C CA . GLN A 1 1722 ? 159.453 113.383 170.287 1.00 78.86 1722 GLN A CA 1
ATOM 11372 C C . GLN A 1 1722 ? 159.905 113.070 168.869 1.00 78.86 1722 GLN A C 1
ATOM 11373 O O . GLN A 1 1722 ? 160.960 113.522 168.415 1.00 78.86 1722 GLN A O 1
ATOM 11379 N N . SER A 1 1723 ? 159.097 112.283 168.174 1.00 71.05 1723 SER A N 1
ATOM 11380 C CA . SER A 1 1723 ? 159.412 111.921 166.798 1.00 71.05 1723 SER A CA 1
ATOM 11381 C C . SER A 1 1723 ? 159.241 113.114 165.865 1.00 71.05 1723 SER A C 1
ATOM 11382 O O . SER A 1 1723 ? 158.216 113.802 165.924 1.00 71.05 1723 SER A O 1
ATOM 11385 N N . PRO A 1 1724 ? 160.230 113.414 165.027 1.00 66.94 1724 PRO A N 1
ATOM 11386 C CA . PRO A 1 1724 ? 159.993 114.315 163.897 1.00 66.94 1724 PRO A CA 1
ATOM 11387 C C . PRO A 1 1724 ? 159.063 113.674 162.878 1.00 66.94 1724 PRO A C 1
ATOM 11388 O O . PRO A 1 1724 ? 159.019 112.451 162.718 1.00 66.94 1724 PRO A O 1
ATOM 11392 N N . LEU A 1 1725 ? 158.308 114.523 162.189 1.00 70.92 1725 LEU A N 1
ATOM 11393 C CA . LEU A 1 1725 ? 157.324 114.082 161.208 1.00 70.92 1725 LEU A CA 1
ATOM 11394 C C . LEU A 1 1725 ? 157.633 114.652 159.833 1.00 70.92 1725 LEU A C 1
ATOM 11395 O O . LEU A 1 1725 ? 156.729 115.169 159.172 1.00 70.92 1725 LEU A O 1
ATOM 11400 N N . ARG A 1 1726 ? 158.890 114.556 159.382 1.00 78.62 1726 ARG A N 1
ATOM 11401 C CA . ARG A 1 1726 ? 159.269 115.222 158.136 1.00 78.62 1726 ARG A CA 1
ATOM 11402 C C . ARG A 1 1726 ? 158.684 114.547 156.901 1.00 78.62 1726 ARG A C 1
ATOM 11403 O O . ARG A 1 1726 ? 158.497 115.213 155.877 1.00 78.62 1726 ARG A O 1
ATOM 11411 N N . TRP A 1 1727 ? 158.376 113.253 156.960 1.00 82.34 1727 TRP A N 1
ATOM 11412 C CA . TRP A 1 1727 ? 157.850 112.566 155.789 1.00 82.34 1727 TRP A CA 1
ATOM 11413 C C . TRP A 1 1727 ? 156.474 111.964 156.025 1.00 82.34 1727 TRP A C 1
ATOM 11414 O O . TRP A 1 1727 ? 155.953 111.288 155.132 1.00 82.34 1727 TRP A O 1
ATOM 11425 N N . GLU A 1 1728 ? 155.872 112.190 157.191 1.00 82.32 1728 GLU A N 1
ATOM 11426 C CA . GLU A 1 1728 ? 154.714 111.406 157.589 1.00 82.32 1728 GLU A CA 1
ATOM 11427 C C . GLU A 1 1728 ? 153.453 111.810 156.823 1.00 82.32 1728 GLU A C 1
ATOM 11428 O O . GLU A 1 1728 ? 153.409 112.814 156.105 1.00 82.32 1728 GLU A O 1
ATOM 11434 N N . VAL A 1 1729 ? 152.421 110.979 157.007 1.00 79.80 1729 VAL A N 1
ATOM 11435 C CA . VAL A 1 1729 ? 151.331 110.842 156.043 1.00 79.80 1729 VAL A CA 1
ATOM 11436 C C . VAL A 1 1729 ? 150.451 112.088 156.000 1.00 79.80 1729 VAL A C 1
ATOM 11437 O O . VAL A 1 1729 ? 150.062 112.547 154.920 1.00 79.80 1729 VAL A O 1
ATOM 11441 N N . VAL A 1 1730 ? 150.196 112.703 157.159 1.00 69.79 1730 VAL A N 1
ATOM 11442 C CA . VAL A 1 1730 ? 149.253 113.819 157.242 1.00 69.79 1730 VAL A CA 1
ATOM 11443 C C . VAL A 1 1730 ? 149.728 115.094 156.562 1.00 69.79 1730 VAL A C 1
ATOM 11444 O O . VAL A 1 1730 ? 148.922 116.010 156.375 1.00 69.79 1730 VAL A O 1
ATOM 11448 N N . GLY A 1 1731 ? 151.002 115.194 156.196 1.00 66.47 1731 GLY A N 1
ATOM 11449 C CA . GLY A 1 1731 ? 151.438 116.332 155.413 1.00 66.47 1731 GLY A CA 1
ATOM 11450 C C . GLY A 1 1731 ? 152.041 116.029 154.055 1.00 66.47 1731 GLY A C 1
ATOM 11451 O O . GLY A 1 1731 ? 151.861 116.801 153.109 1.00 66.47 1731 GLY A O 1
ATOM 11452 N N . LYS A 1 1732 ? 152.743 114.903 153.929 1.00 74.41 1732 LYS A N 1
ATOM 11453 C CA . LYS A 1 1732 ? 153.638 114.680 152.799 1.00 74.41 1732 LYS A CA 1
ATOM 11454 C C . LYS A 1 1732 ? 153.184 113.571 151.861 1.00 74.41 1732 LYS A C 1
ATOM 11455 O O . LYS A 1 1732 ? 153.157 113.776 150.643 1.00 74.41 1732 LYS A O 1
ATOM 11461 N N . ASN A 1 1733 ? 152.856 112.386 152.385 1.00 76.52 1733 ASN A N 1
ATOM 11462 C CA . ASN A 1 1733 ? 152.472 111.280 151.510 1.00 76.52 1733 ASN A CA 1
ATOM 11463 C C . ASN A 1 1733 ? 151.093 111.495 150.891 1.00 76.52 1733 ASN A C 1
ATOM 11464 O O . ASN A 1 1733 ? 150.876 111.154 149.720 1.00 76.52 1733 ASN A O 1
ATOM 11469 N N . LEU A 1 1734 ? 150.150 112.059 151.656 1.00 77.60 1734 LEU A N 1
ATOM 11470 C CA . LEU A 1 1734 ? 148.845 112.390 151.090 1.00 77.60 1734 LEU A CA 1
ATOM 11471 C C . LEU A 1 1734 ? 148.949 113.503 150.054 1.00 77.60 1734 LEU A C 1
ATOM 11472 O O . LEU A 1 1734 ? 148.250 113.474 149.034 1.00 77.60 1734 LEU A O 1
ATOM 11477 N N . LEU A 1 1735 ? 149.834 114.478 150.285 1.00 71.55 1735 LEU A N 1
ATOM 11478 C CA . LEU A 1 1735 ? 150.049 115.531 149.298 1.00 71.55 1735 LEU A CA 1
ATOM 11479 C C . LEU A 1 1735 ? 150.708 114.982 148.038 1.00 71.55 1735 LEU A C 1
ATOM 11480 O O . LEU A 1 1735 ? 150.375 115.404 146.926 1.00 71.55 1735 LEU A O 1
ATOM 11485 N N . ALA A 1 1736 ? 151.646 114.042 148.194 1.00 69.71 1736 ALA A N 1
ATOM 11486 C CA . ALA A 1 1736 ? 152.254 113.399 147.033 1.00 69.71 1736 ALA A CA 1
ATOM 11487 C C . ALA A 1 1736 ? 151.225 112.602 146.241 1.00 69.71 1736 ALA A C 1
ATOM 11488 O O . ALA A 1 1736 ? 151.221 112.643 145.005 1.00 69.71 1736 ALA A O 1
ATOM 11490 N N . MET A 1 1737 ? 150.314 111.910 146.939 1.00 74.80 1737 MET A N 1
ATOM 11491 C CA . MET A 1 1737 ? 149.246 111.178 146.260 1.00 74.80 1737 MET A CA 1
ATOM 11492 C C . MET A 1 1737 ? 148.262 112.120 145.570 1.00 74.80 1737 MET A C 1
ATOM 11493 O O . MET A 1 1737 ? 147.679 111.760 144.541 1.00 74.80 1737 MET A O 1
ATOM 11498 N N . VAL A 1 1738 ? 148.051 113.315 146.128 1.00 72.34 1738 VAL A N 1
ATOM 11499 C CA . VAL A 1 1738 ? 147.197 114.306 145.477 1.00 72.34 1738 VAL A CA 1
ATOM 11500 C C . VAL A 1 1738 ? 147.873 114.863 144.224 1.00 72.34 1738 VAL A C 1
ATOM 11501 O O . VAL A 1 1738 ? 147.284 114.878 143.137 1.00 72.34 1738 VAL A O 1
ATOM 11505 N N . ILE A 1 1739 ? 149.136 115.279 144.344 1.00 73.38 1739 ILE A N 1
ATOM 11506 C CA . ILE A 1 1739 ? 149.782 116.073 143.300 1.00 73.38 1739 ILE A CA 1
ATOM 11507 C C . ILE A 1 1739 ? 150.372 115.191 142.197 1.00 73.38 1739 ILE A C 1
ATOM 11508 O O . ILE A 1 1739 ? 150.529 115.651 141.059 1.00 73.38 1739 ILE A O 1
ATOM 11513 N N . GLN A 1 1740 ? 150.575 113.892 142.444 1.00 76.14 1740 GLN A N 1
ATOM 11514 C CA . GLN A 1 1740 ? 151.250 113.034 141.477 1.00 76.14 1740 GLN A CA 1
ATOM 11515 C C . GLN A 1 1740 ? 150.302 112.574 140.321 1.00 76.14 1740 GLN A C 1
ATOM 11516 O O . GLN A 1 1740 ? 150.580 111.599 139.610 1.00 76.14 1740 GLN A O 1
ATOM 11522 N N . GLY A 1 1741 ? 149.187 113.268 140.093 1.00 71.67 1741 GLY A N 1
ATOM 11523 C CA . GLY A 1 1741 ? 148.394 113.035 138.908 1.00 71.67 1741 GLY A CA 1
ATOM 11524 C C . GLY A 1 1741 ? 148.096 114.197 137.958 1.00 71.67 1741 GLY A C 1
ATOM 11525 O O . GLY A 1 1741 ? 146.946 114.330 137.531 1.00 71.67 1741 GLY A O 1
ATOM 11526 N N . PRO A 1 1742 ? 149.061 115.052 137.585 1.00 78.15 1742 PRO A N 1
ATOM 11527 C CA . PRO A 1 1742 ? 148.735 116.093 136.603 1.00 78.15 1742 PRO A CA 1
ATOM 11528 C C . PRO A 1 1742 ? 148.754 115.605 135.165 1.00 78.15 1742 PRO A C 1
ATOM 11529 O O . PRO A 1 1742 ? 148.435 116.382 134.257 1.00 78.15 1742 PRO A O 1
ATOM 11533 N N . LEU A 1 1743 ? 149.125 114.342 134.933 1.00 81.40 1743 LEU A N 1
ATOM 11534 C CA . LEU A 1 1743 ? 149.068 113.780 133.591 1.00 81.40 1743 LEU A CA 1
ATOM 11535 C C . LEU A 1 1743 ? 147.635 113.654 133.106 1.00 81.40 1743 LEU A C 1
ATOM 11536 O O . LEU A 1 1743 ? 147.394 113.692 131.899 1.00 81.40 1743 LEU A O 1
ATOM 11541 N N . PHE A 1 1744 ? 146.677 113.519 134.028 1.00 83.51 1744 PHE A N 1
ATOM 11542 C CA . PHE A 1 1744 ? 145.264 113.545 133.656 1.00 83.51 1744 PHE A CA 1
ATOM 11543 C C . PHE A 1 1744 ? 144.870 114.905 133.087 1.00 83.51 1744 PHE A C 1
ATOM 11544 O O . PHE A 1 1744 ? 144.147 114.987 132.085 1.00 83.51 1744 PHE A O 1
ATOM 11552 N N . LEU A 1 1745 ? 145.354 115.984 133.703 1.00 76.14 1745 LEU A N 1
ATOM 11553 C CA . LEU A 1 1745 ? 145.098 117.315 133.164 1.00 76.14 1745 LEU A CA 1
ATOM 11554 C C . LEU A 1 1745 ? 145.871 117.543 131.871 1.00 76.14 1745 LEU A C 1
ATOM 11555 O O . LEU A 1 1745 ? 145.401 118.272 130.987 1.00 76.14 1745 LEU A O 1
ATOM 11560 N N . LEU A 1 1746 ? 147.044 116.914 131.742 1.00 71.97 1746 LEU A N 1
ATOM 11561 C CA . LEU A 1 1746 ? 147.770 116.933 130.474 1.00 71.97 1746 LEU A CA 1
ATOM 11562 C C . LEU A 1 1746 ? 146.979 116.229 129.377 1.00 71.97 1746 LEU A C 1
ATOM 11563 O O . LEU A 1 1746 ? 146.971 116.673 128.224 1.00 71.97 1746 LEU A O 1
ATOM 11568 N N . PHE A 1 1747 ? 146.299 115.134 129.721 1.00 78.97 1747 PHE A N 1
ATOM 11569 C CA . PHE A 1 1747 ? 145.485 114.421 128.742 1.00 78.97 1747 PHE A CA 1
ATOM 11570 C C . PHE A 1 1747 ? 144.218 115.191 128.396 1.00 78.97 1747 PHE A C 1
ATOM 11571 O O . PHE A 1 1747 ? 143.751 115.111 127.260 1.00 78.97 1747 PHE A O 1
ATOM 11579 N N . THR A 1 1748 ? 143.650 115.931 129.356 1.00 73.82 1748 THR A N 1
ATOM 11580 C CA . THR A 1 1748 ? 142.546 116.847 129.049 1.00 73.82 1748 THR A CA 1
ATOM 11581 C C . THR A 1 1748 ? 143.000 117.950 128.094 1.00 73.82 1748 THR A C 1
ATOM 11582 O O . THR A 1 1748 ? 142.313 118.273 127.111 1.00 73.82 1748 THR A O 1
ATOM 11586 N N . LEU A 1 1749 ? 144.185 118.502 128.350 1.00 75.88 1749 LEU A N 1
ATOM 11587 C CA . LEU A 1 1749 ? 144.757 119.545 127.509 1.00 75.88 1749 LEU A CA 1
ATOM 11588 C C . LEU A 1 1749 ? 145.072 119.037 126.106 1.00 75.88 1749 LEU A C 1
ATOM 11589 O O . LEU A 1 1749 ? 144.891 119.762 125.122 1.00 75.88 1749 LEU A O 1
ATOM 11594 N N . LEU A 1 1750 ? 145.555 117.802 125.997 1.00 80.57 1750 LEU A N 1
ATOM 11595 C CA . LEU A 1 1750 ? 145.823 117.203 124.697 1.00 80.57 1750 LEU A CA 1
ATOM 11596 C C . LEU A 1 1750 ? 144.546 116.711 124.027 1.00 80.57 1750 LEU A C 1
ATOM 11597 O O . LEU A 1 1750 ? 144.506 116.600 122.800 1.00 80.57 1750 LEU A O 1
ATOM 11602 N N . LEU A 1 1751 ? 143.495 116.445 124.804 1.00 77.97 1751 LEU A N 1
ATOM 11603 C CA . LEU A 1 1751 ? 142.186 116.105 124.267 1.00 77.97 1751 LEU A CA 1
ATOM 11604 C C . LEU A 1 1751 ? 141.471 117.332 123.726 1.00 77.97 1751 LEU A C 1
ATOM 11605 O O . LEU A 1 1751 ? 140.543 117.196 122.920 1.00 77.97 1751 LEU A O 1
ATOM 11610 N N . GLN A 1 1752 ? 141.875 118.522 124.175 1.00 75.98 1752 GLN A N 1
ATOM 11611 C CA . GLN A 1 1752 ? 141.483 119.739 123.470 1.00 75.98 1752 GLN A CA 1
ATOM 11612 C C . GLN A 1 1752 ? 142.006 119.723 122.037 1.00 75.98 1752 GLN A C 1
ATOM 11613 O O . GLN A 1 1752 ? 141.295 120.112 121.104 1.00 75.98 1752 GLN A O 1
ATOM 11619 N N . HIS A 1 1753 ? 143.248 119.268 121.845 1.00 81.52 1753 HIS A N 1
ATOM 11620 C CA . HIS A 1 1753 ? 143.826 119.149 120.511 1.00 81.52 1753 HIS A CA 1
ATOM 11621 C C . HIS A 1 1753 ? 143.324 117.924 119.758 1.00 81.52 1753 HIS A C 1
ATOM 11622 O O . HIS A 1 1753 ? 143.361 117.912 118.524 1.00 81.52 1753 HIS A O 1
ATOM 11629 N N . ARG A 1 1754 ? 142.880 116.886 120.470 1.00 83.63 1754 ARG A N 1
ATOM 11630 C CA . ARG A 1 1754 ? 142.284 115.732 119.808 1.00 83.63 1754 ARG A CA 1
ATOM 11631 C C . ARG A 1 1754 ? 140.900 116.066 119.272 1.00 83.63 1754 ARG A C 1
ATOM 11632 O O . ARG A 1 1754 ? 140.439 115.443 118.309 1.00 83.63 1754 ARG A O 1
ATOM 11640 N N . SER A 1 1755 ? 140.221 117.025 119.899 1.00 78.56 1755 SER A N 1
ATOM 11641 C CA . SER A 1 1755 ? 139.045 117.664 119.332 1.00 78.56 1755 SER A CA 1
ATOM 11642 C C . SER A 1 1755 ? 139.399 118.887 118.502 1.00 78.56 1755 SER A C 1
ATOM 11643 O O . SER A 1 1755 ? 138.501 119.485 117.896 1.00 78.56 1755 SER A O 1
ATOM 11646 N N . GLN A 1 1756 ? 140.677 119.283 118.505 1.00 77.99 1756 GLN A N 1
ATOM 11647 C CA . GLN A 1 1756 ? 141.311 120.386 117.776 1.00 77.99 1756 GLN A CA 1
ATOM 11648 C C . GLN A 1 1756 ? 140.839 121.770 118.209 1.00 77.99 1756 GLN A C 1
ATOM 11649 O O . GLN A 1 1756 ? 141.309 122.765 117.644 1.00 77.99 1756 GLN A O 1
ATOM 11655 N N . LEU A 1 1757 ? 139.963 121.878 119.201 1.00 79.80 1757 LEU A N 1
ATOM 11656 C CA . LEU A 1 1757 ? 139.338 123.149 119.541 1.00 79.80 1757 LEU A CA 1
ATOM 11657 C C . LEU A 1 1757 ? 139.021 123.163 121.032 1.00 79.80 1757 LEU A C 1
ATOM 11658 O O . LEU A 1 1757 ? 139.568 122.373 121.808 1.00 79.80 1757 LEU A O 1
ATOM 11663 N N . LEU A 1 1758 ? 138.156 124.095 121.425 1.00 77.45 1758 LEU A N 1
ATOM 11664 C CA . LEU A 1 1758 ? 137.694 124.180 122.807 1.00 77.45 1758 LEU A CA 1
ATOM 11665 C C . LEU A 1 1758 ? 136.928 122.960 123.328 1.00 77.45 1758 LEU A C 1
ATOM 11666 O O . LEU A 1 1758 ? 137.218 122.546 124.464 1.00 77.45 1758 LEU A O 1
ATOM 11671 N N . PRO A 1 1759 ? 135.956 122.339 122.601 1.00 74.77 1759 PRO A N 1
ATOM 11672 C CA . PRO A 1 1759 ? 135.204 121.368 123.404 1.00 74.77 1759 PRO A CA 1
ATOM 11673 C C . PRO A 1 1759 ? 135.809 119.968 123.386 1.00 74.77 1759 PRO A C 1
ATOM 11674 O O . PRO A 1 1759 ? 135.922 119.362 124.451 1.00 74.77 1759 PRO A O 1
ATOM 11678 N N . VAL A 1 1792 ? 137.476 118.822 92.914 1.00 73.96 1792 VAL A N 1
ATOM 11679 C CA . VAL A 1 1792 ? 137.443 118.497 94.333 1.00 73.96 1792 VAL A CA 1
ATOM 11680 C C . VAL A 1 1792 ? 136.440 119.418 95.033 1.00 73.96 1792 VAL A C 1
ATOM 11681 O O . VAL A 1 1792 ? 135.960 119.119 96.129 1.00 73.96 1792 VAL A O 1
ATOM 11685 N N . LEU A 1 1793 ? 136.094 120.528 94.379 1.00 77.12 1793 LEU A N 1
ATOM 11686 C CA . LEU A 1 1793 ? 135.185 121.521 94.939 1.00 77.12 1793 LEU A CA 1
ATOM 11687 C C . LEU A 1 1793 ? 133.883 121.496 94.149 1.00 77.12 1793 LEU A C 1
ATOM 11688 O O . LEU A 1 1793 ? 133.849 121.890 92.978 1.00 77.12 1793 LEU A O 1
ATOM 11693 N N . VAL A 1 1794 ? 132.818 121.029 94.796 1.00 78.09 1794 VAL A N 1
ATOM 11694 C CA . VAL A 1 1794 ? 131.473 121.019 94.236 1.00 78.09 1794 VAL A CA 1
ATOM 11695 C C . VAL A 1 1794 ? 130.567 121.767 95.203 1.00 78.09 1794 VAL A C 1
ATOM 11696 O O . VAL A 1 1794 ? 130.359 121.319 96.338 1.00 78.09 1794 VAL A O 1
ATOM 11700 N N . LEU A 1 1795 ? 130.027 122.896 94.754 1.00 82.45 1795 LEU A N 1
ATOM 11701 C CA . LEU A 1 1795 ? 129.128 123.724 95.547 1.00 82.45 1795 LEU A CA 1
ATOM 11702 C C . LEU A 1 1795 ? 127.729 123.635 94.955 1.00 82.45 1795 LEU A C 1
ATOM 11703 O O . LEU A 1 1795 ? 127.555 123.798 93.743 1.00 82.45 1795 LEU A O 1
ATOM 11708 N N . ARG A 1 1796 ? 126.736 123.366 95.806 1.00 86.66 1796 ARG A N 1
ATOM 11709 C CA . ARG A 1 1796 ? 125.355 123.137 95.370 1.00 86.66 1796 ARG A CA 1
ATOM 11710 C C . ARG A 1 1796 ? 124.407 124.005 96.195 1.00 86.66 1796 ARG A C 1
ATOM 11711 O O . ARG A 1 1796 ? 123.945 123.562 97.252 1.00 86.66 1796 ARG A O 1
ATOM 11719 N N . ASN A 1 1797 ? 124.117 125.211 95.684 1.00 79.93 1797 ASN A N 1
ATOM 11720 C CA . ASN A 1 1797 ? 123.175 126.173 96.280 1.00 79.93 1797 ASN A CA 1
ATOM 11721 C C . ASN A 1 1797 ? 123.526 126.490 97.731 1.00 79.93 1797 ASN A C 1
ATOM 11722 O O . ASN A 1 1797 ? 122.665 126.518 98.612 1.00 79.93 1797 ASN A O 1
ATOM 11727 N N . LEU A 1 1798 ? 124.810 126.720 97.979 1.00 78.90 1798 LEU A N 1
ATOM 11728 C CA . LEU A 1 1798 ? 125.327 126.870 99.334 1.00 78.90 1798 LEU A CA 1
ATOM 11729 C C . LEU A 1 1798 ? 125.007 128.247 99.917 1.00 78.90 1798 LEU A C 1
ATOM 11730 O O . LEU A 1 1798 ? 124.251 128.365 100.882 1.00 78.90 1798 LEU A O 1
ATOM 11735 N N . ARG A 1 1812 ? 123.442 130.268 92.992 1.00 81.31 1812 ARG A N 1
ATOM 11736 C CA . ARG A 1 1812 ? 123.637 129.329 91.895 1.00 81.31 1812 ARG A CA 1
ATOM 11737 C C . ARG A 1 1812 ? 125.102 129.287 91.468 1.00 81.31 1812 ARG A C 1
ATOM 11738 O O . ARG A 1 1812 ? 125.452 129.748 90.382 1.00 81.31 1812 ARG A O 1
ATOM 11746 N N . LEU A 1 1813 ? 125.955 128.733 92.329 1.00 81.45 1813 LEU A N 1
ATOM 11747 C CA . LEU A 1 1813 ? 127.375 128.563 92.021 1.00 81.45 1813 LEU A CA 1
ATOM 11748 C C . LEU A 1 1813 ? 127.558 127.202 91.365 1.00 81.45 1813 LEU A C 1
ATOM 11749 O O . LEU A 1 1813 ? 127.565 126.170 92.040 1.00 81.45 1813 LEU A O 1
ATOM 11754 N N . CYS A 1 1814 ? 127.714 127.196 90.042 1.00 79.81 1814 CYS A N 1
ATOM 11755 C CA . CYS A 1 1814 ? 127.973 125.969 89.293 1.00 79.81 1814 CYS A CA 1
ATOM 11756 C C . CYS A 1 1814 ? 129.463 125.948 88.966 1.00 79.81 1814 CYS A C 1
ATOM 11757 O O . CYS A 1 1814 ? 129.903 126.337 87.883 1.00 79.81 1814 CYS A O 1
ATOM 11760 N N . LEU A 1 1815 ? 130.247 125.477 89.931 1.00 78.52 1815 LEU A N 1
ATOM 11761 C CA . LEU A 1 1815 ? 131.701 125.535 89.865 1.00 78.52 1815 LEU A CA 1
ATOM 11762 C C . LEU A 1 1815 ? 132.267 124.123 89.880 1.00 78.52 1815 LEU A C 1
ATOM 11763 O O . LEU A 1 1815 ? 131.998 123.351 90.807 1.00 78.52 1815 LEU A O 1
ATOM 11768 N N . GLY A 1 1816 ? 133.037 123.786 88.851 1.00 77.25 1816 GLY A N 1
ATOM 11769 C CA . GLY A 1 1816 ? 133.776 122.541 88.833 1.00 77.25 1816 GLY A CA 1
ATOM 11770 C C . GLY A 1 1816 ? 135.270 122.778 88.858 1.00 77.25 1816 GLY A C 1
ATOM 11771 O O . GLY A 1 1816 ? 135.846 123.219 87.859 1.00 77.25 1816 GLY A O 1
ATOM 11772 N N . ILE A 1 1817 ? 135.915 122.488 89.982 1.00 77.15 1817 ILE A N 1
ATOM 11773 C CA . ILE A 1 1817 ? 137.360 122.629 90.107 1.00 77.15 1817 ILE A CA 1
ATOM 11774 C C . ILE A 1 1817 ? 137.959 121.230 90.218 1.00 77.15 1817 ILE A C 1
ATOM 11775 O O . ILE A 1 1817 ? 137.768 120.554 91.239 1.00 77.15 1817 ILE A O 1
ATOM 11780 N N . PRO A 1 1818 ? 138.667 120.748 89.203 1.00 78.75 1818 PRO A N 1
ATOM 11781 C CA . PRO A 1 1818 ? 139.370 119.478 89.335 1.00 78.75 1818 PRO A CA 1
ATOM 11782 C C . PRO A 1 1818 ? 140.705 119.679 90.029 1.00 78.75 1818 PRO A C 1
ATOM 11783 O O . PRO A 1 1818 ? 141.368 120.709 89.832 1.00 78.75 1818 PRO A O 1
ATOM 11787 N N . PRO A 1 1819 ? 141.118 118.741 90.878 1.00 79.81 1819 PRO A N 1
ATOM 11788 C CA . PRO A 1 1819 ? 142.459 118.825 91.464 1.00 79.81 1819 PRO A CA 1
ATOM 11789 C C . PRO A 1 1819 ? 143.534 118.569 90.420 1.00 79.81 1819 PRO A C 1
ATOM 11790 O O . PRO A 1 1819 ? 143.303 117.912 89.402 1.00 79.81 1819 PRO A O 1
ATOM 11794 N N . GLY A 1 1820 ? 144.720 119.109 90.680 1.00 70.82 1820 GLY A N 1
ATOM 11795 C CA . GLY A 1 1820 ? 145.838 118.956 89.776 1.00 70.82 1820 GLY A CA 1
ATOM 11796 C C . GLY A 1 1820 ? 145.956 120.021 88.709 1.00 70.82 1820 GLY A C 1
ATOM 11797 O O . GLY A 1 1820 ? 146.929 120.003 87.946 1.00 70.82 1820 GLY A O 1
ATOM 11798 N N . GLU A 1 1821 ? 145.001 120.938 88.620 1.00 77.81 1821 GLU A N 1
ATOM 11799 C CA . GLU A 1 1821 ? 145.071 122.063 87.701 1.00 77.81 1821 GLU A CA 1
ATOM 11800 C C . GLU A 1 1821 ? 144.939 123.352 88.498 1.00 77.81 1821 GLU A C 1
ATOM 11801 O O . GLU A 1 1821 ? 144.117 123.438 89.417 1.00 77.81 1821 GLU A O 1
ATOM 11807 N N . CYS A 1 1822 ? 145.769 124.338 88.157 1.00 80.06 1822 CYS A N 1
ATOM 11808 C CA . CYS A 1 1822 ? 145.748 125.622 88.843 1.00 80.06 1822 CYS A CA 1
ATOM 11809 C C . CYS A 1 1822 ? 144.433 126.352 88.598 1.00 80.06 1822 CYS A C 1
ATOM 11810 O O . CYS A 1 1822 ? 143.869 126.302 87.501 1.00 80.06 1822 CYS A O 1
ATOM 11813 N N . PHE A 1 1823 ? 143.944 127.034 89.633 1.00 83.87 1823 PHE A N 1
ATOM 11814 C CA . PHE A 1 1823 ? 142.695 127.775 89.565 1.00 83.87 1823 PHE A CA 1
ATOM 11815 C C . PHE A 1 1823 ? 142.909 129.169 90.136 1.00 83.87 1823 PHE A C 1
ATOM 11816 O O . PHE A 1 1823 ? 143.735 129.369 91.029 1.00 83.87 1823 PHE A O 1
ATOM 11824 N N . GLY A 1 1824 ? 142.161 130.134 89.605 1.00 74.98 1824 GLY A N 1
ATOM 11825 C CA . GLY A 1 1824 ? 142.283 131.514 90.015 1.00 74.98 1824 GLY A CA 1
ATOM 11826 C C . GLY A 1 1824 ? 141.151 131.975 90.917 1.00 74.98 1824 GLY A C 1
ATOM 11827 O O . GLY A 1 1824 ? 140.103 131.345 91.009 1.00 74.98 1824 GLY A O 1
ATOM 11828 N N . LEU A 1 1825 ? 141.380 133.100 91.592 1.00 78.30 1825 LEU A N 1
ATOM 11829 C CA . LEU A 1 1825 ? 140.377 133.666 92.487 1.00 78.30 1825 LEU A CA 1
ATOM 11830 C C . LEU A 1 1825 ? 140.545 135.176 92.543 1.00 78.30 1825 LEU A C 1
ATOM 11831 O O . LEU A 1 1825 ? 141.572 135.670 93.016 1.00 78.30 1825 LEU A O 1
ATOM 11836 N N . LEU A 1 1826 ? 139.535 135.898 92.055 1.00 77.95 1826 LEU A N 1
ATOM 11837 C CA . LEU A 1 1826 ? 139.431 137.342 92.231 1.00 77.95 1826 LEU A CA 1
ATOM 11838 C C . LEU A 1 1826 ? 138.032 137.719 92.694 1.00 77.95 1826 LEU A C 1
ATOM 11839 O O . LEU A 1 1826 ? 137.241 136.850 93.076 1.00 77.95 1826 LEU A O 1
ATOM 11844 N N . GLY A 1 1827 ? 137.725 139.014 92.671 1.00 72.34 1827 GLY A N 1
ATOM 11845 C CA . GLY A 1 1827 ? 136.436 139.504 93.114 1.00 72.34 1827 GLY A CA 1
ATOM 11846 C C . GLY A 1 1827 ? 136.497 140.146 94.482 1.00 72.34 1827 GLY A C 1
ATOM 11847 O O . GLY A 1 1827 ? 137.539 140.679 94.876 1.00 72.34 1827 GLY A O 1
ATOM 11848 N N . VAL A 1 1828 ? 135.394 140.103 95.216 1.00 73.21 1828 VAL A N 1
ATOM 11849 C CA . VAL A 1 1828 ? 135.332 140.671 96.546 1.00 73.21 1828 VAL A CA 1
ATOM 11850 C C . VAL A 1 1828 ? 135.421 139.553 97.577 1.00 73.21 1828 VAL A C 1
ATOM 11851 O O . VAL A 1 1828 ? 135.283 138.373 97.266 1.00 73.21 1828 VAL A O 1
ATOM 11855 N N . ASN A 1 1829 ? 135.660 139.934 98.830 1.00 74.31 1829 ASN A N 1
ATOM 11856 C CA . ASN A 1 1829 ? 135.631 139.020 99.960 1.00 74.31 1829 ASN A CA 1
ATOM 11857 C C . ASN A 1 1829 ? 134.967 139.729 101.131 1.00 74.31 1829 ASN A C 1
ATOM 11858 O O . ASN A 1 1829 ? 134.697 140.933 101.085 1.00 74.31 1829 ASN A O 1
ATOM 11863 N N . GLY A 1 1830 ? 134.697 138.970 102.191 1.00 65.40 1830 GLY A N 1
ATOM 11864 C CA . GLY A 1 1830 ? 134.132 139.521 103.404 1.00 65.40 1830 GLY A CA 1
ATOM 11865 C C . GLY A 1 1830 ? 132.620 139.585 103.443 1.00 65.40 1830 GLY A C 1
ATOM 11866 O O . GLY A 1 1830 ? 132.056 139.885 104.505 1.00 65.40 1830 GLY A O 1
ATOM 11867 N N . ALA A 1 1831 ? 131.945 139.319 102.327 1.00 65.38 1831 ALA A N 1
ATOM 11868 C CA . ALA A 1 1831 ? 130.492 139.249 102.283 1.00 65.38 1831 ALA A CA 1
ATOM 11869 C C . ALA A 1 1831 ? 129.971 137.832 102.476 1.00 65.38 1831 ALA A C 1
ATOM 11870 O O . ALA A 1 1831 ? 128.761 137.609 102.374 1.00 65.38 1831 ALA A O 1
ATOM 11872 N N . GLY A 1 1832 ? 130.855 136.878 102.758 1.00 62.98 1832 GLY A N 1
ATOM 11873 C CA . GLY A 1 1832 ? 130.492 135.477 102.809 1.00 62.98 1832 GLY A CA 1
ATOM 11874 C C . GLY A 1 1832 ? 131.182 134.713 101.700 1.00 62.98 1832 GLY A C 1
ATOM 11875 O O . GLY A 1 1832 ? 130.649 133.731 101.174 1.00 62.98 1832 GLY A O 1
ATOM 11876 N N . LYS A 1 1833 ? 132.379 135.168 101.335 1.00 76.61 1833 LYS A N 1
ATOM 11877 C CA . LYS A 1 1833 ? 133.154 134.579 100.253 1.00 76.61 1833 LYS A CA 1
ATOM 11878 C C . LYS A 1 1833 ? 134.342 133.787 100.784 1.00 76.61 1833 LYS A C 1
ATOM 11879 O O . LYS A 1 1833 ? 134.463 132.591 100.506 1.00 76.61 1833 LYS A O 1
ATOM 11885 N N . THR A 1 1834 ? 135.227 134.437 101.547 1.00 75.34 1834 THR A N 1
ATOM 11886 C CA . THR A 1 1834 ? 136.310 133.730 102.225 1.00 75.34 1834 THR A CA 1
ATOM 11887 C C . THR A 1 1834 ? 135.777 132.776 103.286 1.00 75.34 1834 THR A C 1
ATOM 11888 O O . THR A 1 1834 ? 136.347 131.701 103.486 1.00 75.34 1834 THR A O 1
ATOM 11892 N N . SER A 1 1835 ? 134.667 133.136 103.941 1.00 79.16 1835 SER A N 1
ATOM 11893 C CA . SER A 1 1835 ? 134.001 132.226 104.873 1.00 79.16 1835 SER A CA 1
ATOM 11894 C C . SER A 1 1835 ? 133.459 130.988 104.166 1.00 79.16 1835 SER A C 1
ATOM 11895 O O . SER A 1 1835 ? 133.446 129.894 104.747 1.00 79.16 1835 SER A O 1
ATOM 11898 N N . THR A 1 1836 ? 132.945 131.154 102.943 1.00 83.28 1836 THR A N 1
ATOM 11899 C CA . THR A 1 1836 ? 132.495 129.998 102.172 1.00 83.28 1836 THR A CA 1
ATOM 11900 C C . THR A 1 1836 ? 133.653 129.052 101.860 1.00 83.28 1836 THR A C 1
ATOM 11901 O O . THR A 1 1836 ? 133.525 127.836 102.033 1.00 83.28 1836 THR A O 1
ATOM 11905 N N . PHE A 1 1837 ? 134.813 129.592 101.468 1.00 83.92 1837 PHE A N 1
ATOM 11906 C CA . PHE A 1 1837 ? 136.005 128.758 101.322 1.00 83.92 1837 PHE A CA 1
ATOM 11907 C C . PHE A 1 1837 ? 136.529 128.223 102.653 1.00 83.92 1837 PHE A C 1
ATOM 11908 O O . PHE A 1 1837 ? 137.211 127.193 102.663 1.00 83.92 1837 PHE A O 1
ATOM 11916 N N . ARG A 1 1838 ? 136.198 128.871 103.775 1.00 79.73 1838 ARG A N 1
ATOM 11917 C CA . ARG A 1 1838 ? 136.604 128.356 105.079 1.00 79.73 1838 ARG A CA 1
ATOM 11918 C C . ARG A 1 1838 ? 135.776 127.144 105.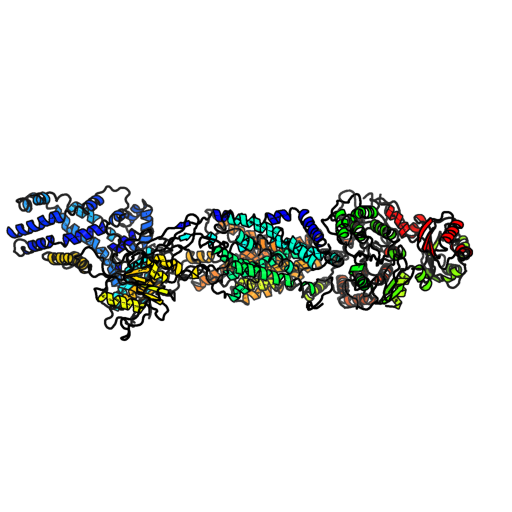477 1.00 79.73 1838 ARG A C 1
ATOM 11919 O O . ARG A 1 1838 ? 136.314 126.159 105.995 1.00 79.73 1838 ARG A O 1
ATOM 11927 N N . MET A 1 1839 ? 134.465 127.200 105.249 1.00 85.47 1839 MET A N 1
ATOM 11928 C CA . MET A 1 1839 ? 133.635 126.030 105.504 1.00 85.47 1839 MET A CA 1
ATOM 11929 C C . MET A 1 1839 ? 133.783 124.962 104.427 1.00 85.47 1839 MET A C 1
ATOM 11930 O O . MET A 1 1839 ? 133.382 123.816 104.656 1.00 85.47 1839 MET A O 1
ATOM 11935 N N . VAL A 1 1840 ? 134.320 125.311 103.255 1.00 78.34 1840 VAL A N 1
ATOM 11936 C CA . VAL A 1 1840 ? 134.851 124.289 102.357 1.00 78.34 1840 VAL A CA 1
ATOM 11937 C C . VAL A 1 1840 ? 136.068 123.617 102.984 1.00 78.34 1840 VAL A C 1
ATOM 11938 O O . VAL A 1 1840 ? 136.165 122.384 103.037 1.00 78.34 1840 VAL A O 1
ATOM 11942 N N . THR A 1 1841 ? 136.999 124.420 103.499 1.00 77.15 1841 THR A N 1
ATOM 11943 C CA . THR A 1 1841 ? 138.294 123.940 103.959 1.00 77.15 1841 THR A CA 1
ATOM 11944 C C . THR A 1 1841 ? 138.341 123.644 105.453 1.00 77.15 1841 THR A C 1
ATOM 11945 O O . THR A 1 1841 ? 139.405 123.275 105.961 1.00 77.15 1841 THR A O 1
ATOM 11949 N N . GLY A 1 1842 ? 137.229 123.798 106.167 1.00 70.99 1842 GLY A N 1
ATOM 11950 C CA . GLY A 1 1842 ? 137.122 123.301 107.523 1.00 70.99 1842 GLY A CA 1
ATOM 11951 C C . GLY A 1 1842 ? 137.404 124.280 108.641 1.00 70.99 1842 GLY A C 1
ATOM 11952 O O . GLY A 1 1842 ? 137.514 123.848 109.795 1.00 70.99 1842 GLY A O 1
ATOM 11953 N N . ASP A 1 1843 ? 137.547 125.573 108.347 1.00 78.62 1843 ASP A N 1
ATOM 11954 C CA . ASP A 1 1843 ? 137.732 126.538 109.426 1.00 78.62 1843 ASP A CA 1
ATOM 11955 C C . ASP A 1 1843 ? 136.424 126.856 110.139 1.00 78.62 1843 ASP A C 1
ATOM 11956 O O . ASP A 1 1843 ? 136.408 127.025 111.364 1.00 78.62 1843 ASP A O 1
ATOM 11961 N N . THR A 1 1844 ? 135.320 126.927 109.401 1.00 78.25 1844 THR A N 1
ATOM 11962 C CA . THR A 1 1844 ? 134.043 127.358 109.944 1.00 78.25 1844 THR A CA 1
ATOM 11963 C C . THR A 1 1844 ? 132.991 126.264 109.798 1.00 78.25 1844 THR A C 1
ATOM 11964 O O . THR A 1 1844 ? 133.142 125.320 109.018 1.00 78.25 1844 THR A O 1
ATOM 11968 N N . LEU A 1 1845 ? 131.917 126.412 110.569 1.00 78.13 1845 LEU A N 1
ATOM 11969 C CA . LEU A 1 1845 ? 130.796 125.485 110.571 1.00 78.13 1845 LEU A CA 1
ATOM 11970 C C . LEU A 1 1845 ? 129.604 126.089 109.839 1.00 78.13 1845 LEU A C 1
ATOM 11971 O O . LEU A 1 1845 ? 129.299 127.274 110.001 1.00 78.13 1845 LEU A O 1
ATOM 11976 N N . ALA A 1 1846 ? 128.932 125.264 109.041 1.00 73.33 1846 ALA A N 1
ATOM 11977 C CA . ALA A 1 1846 ? 127.656 125.614 108.437 1.00 73.33 1846 ALA A CA 1
ATOM 11978 C C . ALA A 1 1846 ? 126.523 124.925 109.188 1.00 73.33 1846 ALA A C 1
ATOM 11979 O O . ALA A 1 1846 ? 126.701 123.851 109.768 1.00 73.33 1846 ALA A O 1
ATOM 11981 N N . SER A 1 1847 ? 125.349 125.559 109.176 1.00 70.42 1847 SER A N 1
ATOM 11982 C CA . SER A 1 1847 ? 124.221 125.053 109.954 1.00 70.42 1847 SER A CA 1
ATOM 11983 C C . SER A 1 1847 ? 123.437 123.981 109.200 1.00 70.42 1847 SER A C 1
ATOM 11984 O O . SER A 1 1847 ? 123.312 122.844 109.668 1.00 70.42 1847 SER A O 1
ATOM 11987 N N . ARG A 1 1848 ? 122.912 124.320 108.028 1.00 83.16 1848 ARG A N 1
ATOM 11988 C CA . ARG A 1 1848 ? 122.004 123.447 107.297 1.00 83.16 1848 ARG A CA 1
ATOM 11989 C C . ARG A 1 1848 ? 122.604 123.087 105.939 1.00 83.16 1848 ARG A C 1
ATOM 11990 O O . ARG A 1 1848 ? 123.659 123.590 105.546 1.00 83.16 1848 ARG A O 1
ATOM 11998 N N . GLY A 1 1849 ? 121.907 122.213 105.214 1.00 73.26 1849 GLY A N 1
ATOM 11999 C CA . GLY A 1 1849 ? 122.379 121.786 103.910 1.00 73.26 1849 GLY A CA 1
ATOM 12000 C C . GLY A 1 1849 ? 123.389 120.651 103.993 1.00 73.26 1849 GLY A C 1
ATOM 12001 O O . GLY A 1 1849 ? 123.363 119.824 104.906 1.00 73.26 1849 GLY A O 1
ATOM 12002 N N . GLU A 1 1850 ? 124.287 120.614 103.008 1.00 76.32 1850 GLU A N 1
ATOM 12003 C CA . GLU A 1 1850 ? 125.339 119.612 102.930 1.00 76.32 1850 GLU A CA 1
ATOM 12004 C C . GLU A 1 1850 ? 126.666 120.279 102.592 1.00 76.32 1850 GLU A C 1
ATOM 12005 O O . GLU A 1 1850 ? 126.710 121.370 102.016 1.00 76.32 1850 GLU A O 1
ATOM 12011 N N . ALA A 1 1851 ? 127.757 119.615 102.973 1.00 73.28 1851 ALA A N 1
ATOM 12012 C CA . ALA A 1 1851 ? 129.099 120.122 102.722 1.00 73.28 1851 ALA A CA 1
ATOM 12013 C C . ALA A 1 1851 ? 130.014 118.983 102.303 1.00 73.28 1851 ALA A C 1
ATOM 12014 O O . ALA A 1 1851 ? 129.913 117.869 102.823 1.00 73.28 1851 ALA A O 1
ATOM 12016 N N . VAL A 1 1852 ? 130.899 119.271 101.353 1.00 80.93 1852 VAL A N 1
ATOM 12017 C CA . VAL A 1 1852 ? 131.880 118.314 100.856 1.00 80.93 1852 VAL A CA 1
ATOM 12018 C C . VAL A 1 1852 ? 133.268 118.827 101.213 1.00 80.93 1852 VAL A C 1
ATOM 12019 O O . VAL A 1 1852 ? 133.613 119.970 100.891 1.00 80.93 1852 VAL A O 1
ATOM 12023 N N . LEU A 1 1853 ? 134.055 117.990 101.886 1.00 78.30 1853 LEU A N 1
ATOM 12024 C CA . LEU A 1 1853 ? 135.441 118.302 102.229 1.00 78.30 1853 LEU A CA 1
ATOM 12025 C C . LEU A 1 1853 ? 136.278 117.183 101.620 1.00 78.30 1853 LEU A C 1
ATOM 12026 O O . LEU A 1 1853 ? 136.559 116.184 102.287 1.00 78.30 1853 LEU A O 1
ATOM 12031 N N . ALA A 1 1854 ? 136.639 117.363 100.340 1.00 74.19 1854 ALA A N 1
ATOM 12032 C CA . ALA A 1 1854 ? 137.409 116.407 99.530 1.00 74.19 1854 ALA A CA 1
ATOM 12033 C C . ALA A 1 1854 ? 136.753 115.026 99.482 1.00 74.19 1854 ALA A C 1
ATOM 12034 O O . ALA A 1 1854 ? 137.438 114.007 99.382 1.00 74.19 1854 ALA A O 1
ATOM 12036 N N . GLY A 1 1855 ? 135.423 114.983 99.528 1.00 75.75 1855 GLY A N 1
ATOM 12037 C CA . GLY A 1 1855 ? 134.719 113.719 99.594 1.00 75.75 1855 GLY A CA 1
ATOM 12038 C C . GLY A 1 1855 ? 134.794 113.019 100.933 1.00 75.75 1855 GLY A C 1
ATOM 12039 O O . GLY A 1 1855 ? 134.576 111.807 100.999 1.00 75.75 1855 GLY A O 1
ATOM 12040 N N . HIS A 1 1856 ? 135.101 113.747 102.008 1.00 79.11 1856 HIS A N 1
ATOM 12041 C CA . HIS A 1 1856 ? 135.216 113.175 103.343 1.00 79.11 1856 HIS A CA 1
ATOM 12042 C C . HIS A 1 1856 ? 134.422 114.011 104.336 1.00 79.11 1856 HIS A C 1
ATOM 12043 O O . HIS A 1 1856 ? 134.500 115.243 104.324 1.00 79.11 1856 HIS A O 1
ATOM 12050 N N . SER A 1 1857 ? 133.667 113.336 105.199 1.00 78.37 1857 SER A N 1
ATOM 12051 C CA . SER A 1 1857 ? 132.873 113.999 106.222 1.00 78.37 1857 SER A CA 1
ATOM 12052 C C . SER A 1 1857 ? 133.656 114.109 107.527 1.00 78.37 1857 SER A C 1
ATOM 12053 O O . SER A 1 1857 ? 134.620 113.379 107.768 1.00 78.37 1857 SER A O 1
ATOM 12056 N N . VAL A 1 1858 ? 133.222 115.042 108.376 1.00 70.61 1858 VAL A N 1
ATOM 12057 C CA . VAL A 1 1858 ? 133.988 115.377 109.575 1.00 70.61 1858 VAL A CA 1
ATOM 12058 C C . VAL A 1 1858 ? 133.730 114.367 110.687 1.00 70.61 1858 VAL A C 1
ATOM 12059 O O . VAL A 1 1858 ? 134.652 113.701 111.171 1.00 70.61 1858 VAL A O 1
ATOM 12063 N N . ALA A 1 1859 ? 132.471 114.235 111.106 1.00 76.36 1859 ALA A N 1
ATOM 12064 C CA . ALA A 1 1859 ? 132.147 113.417 112.270 1.00 76.36 1859 ALA A CA 1
ATOM 12065 C C . ALA A 1 1859 ? 132.033 111.935 111.946 1.00 76.36 1859 ALA A C 1
ATOM 12066 O O . ALA A 1 1859 ? 131.886 111.125 112.868 1.00 76.36 1859 ALA A O 1
ATOM 12068 N N . ARG A 1 1860 ? 132.099 111.562 110.670 1.00 79.59 1860 ARG A N 1
ATOM 12069 C CA . ARG A 1 1860 ? 131.959 110.175 110.250 1.00 79.59 1860 ARG A CA 1
ATOM 12070 C C . ARG A 1 1860 ? 133.309 109.479 110.117 1.00 79.59 1860 ARG A C 1
ATOM 12071 O O . ARG A 1 1860 ? 133.518 108.408 110.694 1.00 79.59 1860 ARG A O 1
ATOM 12079 N N . GLU A 1 1861 ? 134.234 110.074 109.366 1.00 78.07 1861 GLU A N 1
ATOM 12080 C CA . GLU A 1 1861 ? 135.568 109.515 109.153 1.00 78.07 1861 GLU A CA 1
ATOM 12081 C C . GLU A 1 1861 ? 136.593 110.529 109.640 1.00 78.07 1861 GLU A C 1
ATOM 12082 O O . GLU A 1 1861 ? 136.997 111.427 108.882 1.00 78.07 1861 GLU A O 1
ATOM 12088 N N . PRO A 1 1862 ? 137.010 110.451 110.908 1.00 71.27 1862 PRO A N 1
ATOM 12089 C CA . PRO A 1 1862 ? 138.044 111.379 111.395 1.00 71.27 1862 PRO A CA 1
ATOM 12090 C C . PRO A 1 1862 ? 139.402 111.166 110.749 1.00 71.27 1862 PRO A C 1
ATOM 12091 O O . PRO A 1 1862 ? 140.139 112.141 110.565 1.00 71.27 1862 PRO A O 1
ATOM 12095 N N . SER A 1 1863 ? 139.745 109.926 110.385 1.00 68.43 1863 SER A N 1
ATOM 12096 C CA . SER A 1 1863 ? 141.056 109.647 109.802 1.00 68.43 1863 SER A CA 1
ATOM 12097 C C . SER A 1 1863 ? 141.193 110.261 108.414 1.00 68.43 1863 SER A C 1
ATOM 12098 O O . SER A 1 1863 ? 142.225 110.868 108.097 1.00 68.43 1863 SER A O 1
ATOM 12101 N N . ALA A 1 1864 ? 140.159 110.124 107.578 1.00 71.23 1864 ALA A N 1
ATOM 12102 C CA . ALA A 1 1864 ? 140.191 110.720 106.247 1.00 71.23 1864 ALA A CA 1
ATOM 12103 C C . ALA A 1 1864 ? 140.105 112.240 106.311 1.00 71.23 1864 ALA A C 1
ATOM 12104 O O . ALA A 1 1864 ? 140.638 112.926 105.432 1.00 71.23 1864 ALA A O 1
ATOM 12106 N N . ALA A 1 1865 ? 139.437 112.780 107.334 1.00 73.52 1865 ALA A N 1
ATOM 12107 C CA . ALA A 1 1865 ? 139.358 114.229 107.485 1.00 73.52 1865 ALA A CA 1
ATOM 12108 C C . ALA A 1 1865 ? 140.690 114.810 107.943 1.00 73.52 1865 ALA A C 1
ATOM 12109 O O . ALA A 1 1865 ? 141.083 115.897 107.501 1.00 73.52 1865 ALA A O 1
ATOM 12111 N N . HIS A 1 1866 ? 141.395 114.108 108.834 1.00 77.44 1866 HIS A N 1
ATOM 12112 C CA . HIS A 1 1866 ? 142.688 114.601 109.299 1.00 77.44 1866 HIS A CA 1
ATOM 12113 C C . HIS A 1 1866 ? 143.763 114.431 108.228 1.00 77.44 1866 HIS A C 1
ATOM 12114 O O . HIS A 1 1866 ? 144.569 115.340 108.000 1.00 77.44 1866 HIS A O 1
ATOM 12121 N N . LEU A 1 1867 ? 143.782 113.276 107.556 1.00 76.84 1867 LEU A N 1
ATOM 12122 C CA . LEU A 1 1867 ? 144.902 112.912 106.692 1.00 76.84 1867 LEU A CA 1
ATOM 12123 C C . LEU A 1 1867 ? 144.887 113.626 105.345 1.00 76.84 1867 LEU A C 1
ATOM 12124 O O . LEU A 1 1867 ? 145.956 113.919 104.797 1.00 76.84 1867 LEU A O 1
ATOM 12129 N N . SER A 1 1868 ? 143.707 113.904 104.792 1.00 72.70 1868 SER A N 1
ATOM 12130 C CA . SER A 1 1868 ? 143.584 114.296 103.393 1.00 72.70 1868 SER A CA 1
ATOM 12131 C C . SER A 1 1868 ? 143.380 115.790 103.176 1.00 72.70 1868 SER A C 1
ATOM 12132 O O . SER A 1 1868 ? 143.185 116.207 102.030 1.00 72.70 1868 SER A O 1
ATOM 12135 N N . MET A 1 1869 ? 143.424 116.609 104.225 1.00 83.75 1869 MET A N 1
ATOM 12136 C CA . MET A 1 1869 ? 143.168 118.037 104.085 1.00 83.75 1869 MET A CA 1
ATOM 12137 C C . MET A 1 1869 ? 144.281 118.844 104.732 1.00 83.75 1869 MET A C 1
ATOM 12138 O O . MET A 1 1869 ? 144.652 118.590 105.882 1.00 83.75 1869 MET A O 1
ATOM 12143 N N . GLY A 1 1870 ? 144.802 119.816 103.988 1.00 80.63 1870 GLY A N 1
ATOM 12144 C CA . GLY A 1 1870 ? 145.730 120.796 104.515 1.00 80.63 1870 GLY A CA 1
ATOM 12145 C C . GLY A 1 1870 ? 145.447 122.167 103.933 1.00 80.63 1870 GLY A C 1
ATOM 12146 O O . GLY A 1 1870 ? 145.458 122.342 102.711 1.00 80.63 1870 GLY A O 1
ATOM 12147 N N . TYR A 1 1871 ? 145.194 123.148 104.795 1.00 82.14 1871 TYR A N 1
ATOM 12148 C CA . TYR A 1 1871 ? 144.688 124.451 104.372 1.00 82.14 1871 TYR A CA 1
ATOM 12149 C C . TYR A 1 1871 ? 145.401 125.546 105.154 1.00 82.14 1871 TYR A C 1
ATOM 12150 O O . TYR A 1 1871 ? 145.158 125.716 106.354 1.00 82.14 1871 TYR A O 1
ATOM 12159 N N . CYS A 1 1872 ? 146.289 126.274 104.484 1.00 78.97 1872 CYS A N 1
ATOM 12160 C CA . CYS A 1 1872 ? 146.981 127.380 105.129 1.00 78.97 1872 CYS A CA 1
ATOM 12161 C C . CYS A 1 1872 ? 146.019 128.556 105.298 1.00 78.97 1872 CYS A C 1
ATOM 12162 O O . CYS A 1 1872 ? 145.229 128.840 104.394 1.00 78.97 1872 CYS A O 1
ATOM 12165 N N . PRO A 1 1873 ? 146.036 129.236 106.441 1.00 74.36 1873 PRO A N 1
ATOM 12166 C CA . PRO A 1 1873 ? 145.128 130.370 106.642 1.00 74.36 1873 PRO A CA 1
ATOM 12167 C C . PRO A 1 1873 ? 145.616 131.629 105.932 1.00 74.36 1873 PRO A C 1
ATOM 12168 O O . PRO A 1 1873 ? 146.728 131.698 105.407 1.00 74.36 1873 PRO A O 1
ATOM 12172 N N . GLN A 1 1874 ? 144.745 132.641 105.936 1.00 73.74 1874 GLN A N 1
ATOM 12173 C CA . GLN A 1 1874 ? 145.019 133.943 105.339 1.00 73.74 1874 GLN A CA 1
ATOM 12174 C C . GLN A 1 1874 ? 145.372 135.000 106.380 1.00 73.74 1874 GLN A C 1
ATOM 12175 O O . GLN A 1 1874 ? 145.273 136.199 106.096 1.00 73.74 1874 GLN A O 1
ATOM 12181 N N . SER A 1 1875 ? 145.779 134.585 107.577 1.00 72.61 1875 SER A N 1
ATOM 12182 C CA . SER A 1 1875 ? 145.959 135.491 108.710 1.00 72.61 1875 SER A CA 1
ATOM 12183 C C . SER A 1 1875 ? 147.415 135.889 108.934 1.00 72.61 1875 SER A C 1
ATOM 12184 O O . SER A 1 1875 ? 147.822 136.057 110.090 1.00 72.61 1875 SER A O 1
ATOM 12187 N N . ASP A 1 1876 ? 148.189 136.061 107.854 1.00 71.87 1876 ASP A N 1
ATOM 12188 C CA . ASP A 1 1876 ? 149.637 136.325 107.878 1.00 71.87 1876 ASP A CA 1
ATOM 12189 C C . ASP A 1 1876 ? 150.367 135.247 108.684 1.00 71.87 1876 ASP A C 1
ATOM 12190 O O . ASP A 1 1876 ? 150.930 135.494 109.749 1.00 71.87 1876 ASP A O 1
ATOM 12195 N N . ALA A 1 1877 ? 150.316 134.034 108.142 1.00 71.13 1877 ALA A N 1
ATOM 12196 C CA . ALA A 1 1877 ? 150.770 132.842 108.852 1.00 71.13 1877 ALA A CA 1
ATOM 12197 C C . ALA A 1 1877 ? 152.288 132.872 108.972 1.00 71.13 1877 ALA A C 1
ATOM 12198 O O . ALA A 1 1877 ? 153.010 132.479 108.052 1.00 71.13 1877 ALA A O 1
ATOM 12200 N N . ILE A 1 1878 ? 152.764 133.337 110.129 1.00 74.71 1878 ILE A N 1
ATOM 12201 C CA . ILE A 1 1878 ? 154.187 133.449 110.433 1.00 74.71 1878 ILE A CA 1
ATOM 12202 C C . ILE A 1 1878 ? 154.314 133.554 111.946 1.00 74.71 1878 ILE A C 1
ATOM 12203 O O . ILE A 1 1878 ? 153.424 134.080 112.621 1.00 74.71 1878 ILE A O 1
ATOM 12208 N N . PHE A 1 1879 ? 155.392 132.991 112.489 1.00 82.60 1879 PHE A N 1
ATOM 12209 C CA . PHE A 1 1879 ? 155.854 133.384 113.812 1.00 82.60 1879 PHE A CA 1
ATOM 12210 C C . PHE A 1 1879 ? 156.913 134.460 113.602 1.00 82.60 1879 PHE A C 1
ATOM 12211 O O . PHE A 1 1879 ? 157.899 134.242 112.888 1.00 82.60 1879 PHE A O 1
ATOM 12219 N N . GLU A 1 1880 ? 156.663 135.640 114.176 1.00 80.63 1880 GLU A N 1
ATOM 12220 C CA . GLU A 1 1880 ? 157.357 136.853 113.754 1.00 80.63 1880 GLU A CA 1
ATOM 12221 C C . GLU A 1 1880 ? 158.813 136.852 114.191 1.00 80.63 1880 GLU A C 1
ATOM 12222 O O . GLU A 1 1880 ? 159.692 137.293 113.442 1.00 80.63 1880 GLU A O 1
ATOM 12228 N N A LEU A 1 1881 ? 159.090 136.359 115.395 0.50 77.07 1881 LEU A N 1
ATOM 12229 N N B LEU A 1 1881 ? 159.090 136.359 115.395 0.50 77.07 1881 LEU A N 1
ATOM 12230 C CA A LEU A 1 1881 ? 160.453 136.311 115.918 0.50 77.07 1881 LEU A CA 1
ATOM 12231 C CA B LEU A 1 1881 ? 160.453 136.311 115.918 0.50 77.07 1881 LEU A CA 1
ATOM 12232 C C A LEU A 1 1881 ? 161.073 134.988 115.495 0.50 77.07 1881 LEU A C 1
ATOM 12233 C C B LEU A 1 1881 ? 161.073 134.988 115.495 0.50 77.07 1881 LEU A C 1
ATOM 12234 O O A LEU A 1 1881 ? 160.790 133.935 116.072 0.50 77.07 1881 LEU A O 1
ATOM 12235 O O B LEU A 1 1881 ? 160.790 133.935 116.072 0.50 77.07 1881 LEU A O 1
ATOM 12244 N N . LEU A 1 1882 ? 161.912 135.052 114.463 1.00 74.07 1882 LEU A N 1
ATOM 12245 C CA . LEU A 1 1882 ? 162.650 133.905 113.962 1.00 74.07 1882 LEU A CA 1
ATOM 12246 C C . LEU A 1 1882 ? 164.097 134.334 113.766 1.00 74.07 1882 LEU A C 1
ATOM 12247 O O . LEU A 1 1882 ? 164.487 135.417 114.213 1.00 74.07 1882 LEU A O 1
ATOM 12252 N N . THR A 1 1883 ? 164.908 133.489 113.130 1.00 72.38 1883 THR A N 1
ATOM 12253 C CA . THR A 1 1883 ? 166.202 133.920 112.621 1.00 72.38 1883 THR A CA 1
ATOM 12254 C C . THR A 1 1883 ? 166.394 133.553 111.154 1.00 72.38 1883 THR A C 1
ATOM 12255 O O . THR A 1 1883 ? 167.483 133.766 110.613 1.00 72.38 1883 THR A O 1
ATOM 12259 N N . GLY A 1 1884 ? 165.369 133.012 110.500 1.00 70.70 1884 GLY A N 1
ATOM 12260 C CA . GLY A 1 1884 ? 165.370 132.922 109.053 1.00 70.70 1884 GLY A CA 1
ATOM 12261 C C . GLY A 1 1884 ? 165.139 131.548 108.462 1.00 70.70 1884 GLY A C 1
ATOM 12262 O O . GLY A 1 1884 ? 164.127 130.895 108.736 1.00 70.70 1884 GLY A O 1
ATOM 12263 N N . ARG A 1 1885 ? 166.092 131.113 107.635 1.00 75.64 1885 ARG A N 1
ATOM 12264 C CA . ARG A 1 1885 ? 165.955 129.875 106.876 1.00 75.64 1885 ARG A CA 1
ATOM 12265 C C . ARG A 1 1885 ? 166.071 128.648 107.772 1.00 75.64 1885 ARG A C 1
ATOM 12266 O O . ARG A 1 1885 ? 165.493 127.605 107.463 1.00 75.64 1885 ARG A O 1
ATOM 12274 N N . GLU A 1 1886 ? 166.787 128.756 108.890 1.00 80.99 1886 GLU A N 1
ATOM 12275 C CA . GLU A 1 1886 ? 167.110 127.574 109.682 1.00 80.99 1886 GLU A CA 1
ATOM 12276 C C . GLU A 1 1886 ? 165.913 127.044 110.465 1.00 80.99 1886 GLU A C 1
ATOM 12277 O O . GLU A 1 1886 ? 165.829 125.831 110.692 1.00 80.99 1886 GLU A O 1
ATOM 12283 N N . HIS A 1 1887 ? 164.973 127.915 110.857 1.00 83.73 1887 HIS A N 1
ATOM 12284 C CA . HIS A 1 1887 ? 163.680 127.443 111.357 1.00 83.73 1887 HIS A CA 1
ATOM 12285 C C . HIS A 1 1887 ? 162.947 126.619 110.310 1.00 83.73 1887 HIS A C 1
ATOM 12286 O O . HIS A 1 1887 ? 162.354 125.578 110.625 1.00 83.73 1887 HIS A O 1
ATOM 12293 N N . LEU A 1 1888 ? 162.987 127.075 109.060 1.00 78.76 1888 LEU A N 1
ATOM 12294 C CA . LEU A 1 1888 ? 162.299 126.396 107.971 1.00 78.76 1888 LEU A CA 1
ATOM 12295 C C . LEU A 1 1888 ? 162.958 125.053 107.692 1.00 78.76 1888 LEU A C 1
ATOM 12296 O O . LEU A 1 1888 ? 162.279 124.039 107.471 1.00 78.76 1888 LEU A O 1
ATOM 12301 N N . GLU A 1 1889 ? 164.290 125.033 107.765 1.00 78.51 1889 GLU A N 1
ATOM 12302 C CA . GLU A 1 1889 ? 165.053 123.805 107.599 1.00 78.51 1889 GLU A CA 1
ATOM 12303 C C . GLU A 1 1889 ? 164.736 122.812 108.701 1.00 78.51 1889 GLU A C 1
ATOM 12304 O O . GLU A 1 1889 ? 164.541 121.624 108.435 1.00 78.51 1889 GLU A O 1
ATOM 12310 N N . LEU A 1 1890 ? 164.657 123.280 109.941 1.00 76.50 1890 LEU A N 1
ATOM 12311 C CA . LEU A 1 1890 ? 164.472 122.347 111.035 1.00 76.50 1890 LEU A CA 1
ATOM 12312 C C . LEU A 1 1890 ? 163.026 121.877 111.141 1.00 76.50 1890 LEU A C 1
ATOM 12313 O O . LEU A 1 1890 ? 162.782 120.768 111.632 1.00 76.50 1890 LEU A O 1
ATOM 12318 N N . LEU A 1 1891 ? 162.063 122.668 110.654 1.00 73.26 1891 LEU A N 1
ATOM 12319 C CA . LEU A 1 1891 ? 160.703 122.146 110.559 1.00 73.26 1891 LEU A CA 1
ATOM 12320 C C . LEU A 1 1891 ? 160.572 121.159 109.407 1.00 73.26 1891 LEU A C 1
ATOM 12321 O O . LEU A 1 1891 ? 159.745 120.242 109.476 1.00 73.26 1891 LEU A O 1
ATOM 12326 N N . ALA A 1 1892 ? 161.356 121.336 108.336 1.00 72.23 1892 ALA A N 1
ATOM 12327 C CA . ALA A 1 1892 ? 161.409 120.304 107.303 1.00 72.23 1892 ALA A CA 1
ATOM 12328 C C . ALA A 1 1892 ? 162.040 119.024 107.838 1.00 72.23 1892 ALA A C 1
ATOM 12329 O O . ALA A 1 1892 ? 161.561 117.920 107.554 1.00 72.23 1892 ALA A O 1
ATOM 12331 N N . ARG A 1 1893 ? 163.103 119.159 108.629 1.00 75.76 1893 ARG A N 1
ATOM 12332 C CA . ARG A 1 1893 ? 163.791 118.041 109.259 1.00 75.76 1893 ARG A CA 1
ATOM 12333 C C . ARG A 1 1893 ? 163.201 117.673 110.611 1.00 75.76 1893 ARG A C 1
ATOM 12334 O O . ARG A 1 1893 ? 163.881 117.054 111.435 1.00 75.76 1893 ARG A O 1
ATOM 12342 N N . LEU A 1 1894 ? 161.953 118.068 110.862 1.00 75.88 1894 LEU A N 1
ATOM 12343 C CA . LEU A 1 1894 ? 161.131 117.365 111.835 1.00 75.88 1894 LEU A CA 1
ATOM 12344 C C . LEU A 1 1894 ? 160.719 115.988 111.321 1.00 75.88 1894 LEU A C 1
ATOM 12345 O O . LEU A 1 1894 ? 160.303 115.138 112.115 1.00 75.88 1894 LEU A O 1
ATOM 12350 N N . ARG A 1 1895 ? 160.828 115.741 110.017 1.00 76.67 1895 ARG A N 1
ATOM 12351 C CA . ARG A 1 1895 ? 160.411 114.478 109.422 1.00 76.67 1895 ARG A CA 1
ATOM 12352 C C . ARG A 1 1895 ? 161.559 113.884 108.618 1.00 76.67 1895 ARG A C 1
ATOM 12353 O O . ARG A 1 1895 ? 162.052 114.512 107.675 1.00 76.67 1895 ARG A O 1
ATOM 12361 N N . GLY A 1 1896 ? 161.979 112.678 109.002 1.00 69.94 1896 GLY A N 1
ATOM 12362 C CA . GLY A 1 1896 ? 162.843 111.822 108.208 1.00 69.94 1896 GLY A CA 1
ATOM 12363 C C . GLY A 1 1896 ? 164.248 112.309 107.913 1.00 69.94 1896 GLY A C 1
ATOM 12364 O O . GLY A 1 1896 ? 164.592 112.532 106.750 1.00 69.94 1896 GLY A O 1
ATOM 12365 N N . VAL A 1 1897 ? 165.068 112.478 108.945 1.00 72.65 1897 VAL A N 1
ATOM 12366 C CA . VAL A 1 1897 ? 166.458 112.898 108.769 1.00 72.65 1897 VAL A CA 1
ATOM 12367 C C . VAL A 1 1897 ? 167.364 112.036 109.646 1.00 72.65 1897 VAL A C 1
ATOM 12368 O O . VAL A 1 1897 ? 167.029 111.771 110.811 1.00 72.65 1897 VAL A O 1
ATOM 12372 N N . PRO A 1 1898 ? 168.485 111.499 109.118 1.00 69.16 1898 PRO A N 1
ATOM 12373 C CA . PRO A 1 1898 ? 169.491 110.848 109.966 1.00 69.16 1898 PRO A CA 1
ATOM 12374 C C . PRO A 1 1898 ? 170.587 111.805 110.437 1.00 69.16 1898 PRO A C 1
ATOM 12375 O O . PRO A 1 1898 ? 171.782 111.491 110.369 1.00 69.16 1898 PRO A O 1
ATOM 12379 N N . GLU A 1 1899 ? 170.175 112.986 110.920 1.00 77.69 1899 GLU A N 1
ATOM 12380 C CA . GLU A 1 1899 ? 171.039 114.112 111.321 1.00 77.69 1899 GLU A CA 1
ATOM 12381 C C . GLU A 1 1899 ? 172.021 114.544 110.225 1.00 77.69 1899 GLU A C 1
ATOM 12382 O O . GLU A 1 1899 ? 173.063 115.136 110.520 1.00 77.69 1899 GLU A O 1
ATOM 12388 N N . ALA A 1 1900 ? 171.713 114.267 108.959 1.00 72.12 1900 ALA A N 1
ATOM 12389 C CA . ALA A 1 1900 ? 172.609 114.579 107.854 1.00 72.12 1900 ALA A CA 1
ATOM 12390 C C . ALA A 1 1900 ? 171.934 115.283 106.694 1.00 72.12 1900 ALA A C 1
ATOM 12391 O O . ALA A 1 1900 ? 172.629 115.953 105.922 1.00 72.12 1900 ALA A O 1
ATOM 12393 N N . GLN A 1 1901 ? 170.617 115.159 106.540 1.00 72.73 1901 GLN A N 1
ATOM 12394 C CA . GLN A 1 1901 ? 169.895 115.916 105.529 1.00 72.73 1901 GLN A CA 1
ATOM 12395 C C . GLN A 1 1901 ? 169.635 117.354 105.950 1.00 72.73 1901 GLN A C 1
ATOM 12396 O O . GLN A 1 1901 ? 169.175 118.145 105.120 1.00 72.73 1901 GLN A O 1
ATOM 12402 N N . VAL A 1 1902 ? 169.896 117.689 107.218 1.00 69.18 1902 VAL A N 1
ATOM 12403 C CA . VAL A 1 1902 ? 169.846 119.076 107.672 1.00 69.18 1902 VAL A CA 1
ATOM 12404 C C . VAL A 1 1902 ? 170.858 119.922 106.912 1.00 69.18 1902 VAL A C 1
ATOM 12405 O O . VAL A 1 1902 ? 170.519 120.983 106.373 1.00 69.18 1902 VAL A O 1
ATOM 12409 N N . ALA A 1 1903 ? 172.070 119.387 106.727 1.00 66.39 1903 ALA A N 1
ATOM 12410 C CA . ALA A 1 1903 ? 173.098 120.094 105.969 1.00 66.39 1903 ALA A CA 1
ATOM 12411 C C . ALA A 1 1903 ? 172.760 120.134 104.487 1.00 66.39 1903 ALA A C 1
ATOM 12412 O O . ALA A 1 1903 ? 172.934 121.177 103.845 1.00 66.39 1903 ALA A O 1
ATOM 12414 N N . GLN A 1 1904 ? 172.280 119.015 103.933 1.00 73.15 1904 GLN A N 1
ATOM 12415 C CA . GLN A 1 1904 ? 172.018 118.931 102.498 1.00 73.15 1904 GLN A CA 1
ATOM 12416 C C . GLN A 1 1904 ? 170.894 119.885 102.107 1.00 73.15 1904 GLN A C 1
ATOM 12417 O O . GLN A 1 1904 ? 171.028 120.684 101.170 1.00 73.15 1904 GLN A O 1
ATOM 12423 N N . THR A 1 1905 ? 169.788 119.835 102.847 1.00 71.66 1905 THR A N 1
ATOM 12424 C CA . THR A 1 1905 ? 168.628 120.635 102.499 1.00 71.66 1905 THR A CA 1
ATOM 12425 C C . THR A 1 1905 ? 168.852 122.097 102.885 1.00 71.66 1905 THR A C 1
ATOM 12426 O O . THR A 1 1905 ? 168.337 122.995 102.208 1.00 71.66 1905 THR A O 1
ATOM 12430 N N . ALA A 1 1906 ? 169.664 122.370 103.921 1.00 66.89 1906 ALA A N 1
ATOM 12431 C CA . ALA A 1 1906 ? 170.009 123.753 104.232 1.00 66.89 1906 ALA A CA 1
ATOM 12432 C C . ALA A 1 1906 ? 170.916 124.355 103.169 1.00 66.89 1906 ALA A C 1
ATOM 12433 O O . ALA A 1 1906 ? 170.787 125.540 102.840 1.00 66.89 1906 ALA A O 1
ATOM 12435 N N . GLY A 1 1907 ? 171.821 123.552 102.604 1.00 65.39 1907 GLY A N 1
ATOM 12436 C CA . GLY A 1 1907 ? 172.593 124.009 101.461 1.00 65.39 1907 GLY A CA 1
ATOM 12437 C C . GLY A 1 1907 ? 171.733 124.240 100.234 1.00 65.39 1907 GLY A C 1
ATOM 12438 O O . GLY A 1 1907 ? 171.961 125.189 99.477 1.00 65.39 1907 GLY A O 1
ATOM 12439 N N . SER A 1 1908 ? 170.719 123.390 100.037 1.00 69.42 1908 SER A N 1
ATOM 12440 C CA . SER A 1 1908 ? 169.780 123.584 98.934 1.00 69.42 1908 SER A CA 1
ATOM 12441 C C . SER A 1 1908 ? 168.978 124.869 99.105 1.00 69.42 1908 SER A C 1
ATOM 12442 O O . SER A 1 1908 ? 168.793 125.626 98.145 1.00 69.42 1908 SER A O 1
ATOM 12445 N N . GLY A 1 1909 ? 168.526 125.149 100.329 1.00 69.97 1909 GLY A N 1
ATOM 12446 C CA . GLY A 1 1909 ? 167.772 126.362 100.581 1.00 69.97 1909 GLY A CA 1
ATOM 12447 C C . GLY A 1 1909 ? 168.616 127.616 100.612 1.00 69.97 1909 GLY A C 1
ATOM 12448 O O . GLY A 1 1909 ? 168.086 128.710 100.407 1.00 69.97 1909 GLY A O 1
ATOM 12449 N N . LEU A 1 1910 ? 169.916 127.486 100.884 1.00 68.46 1910 LEU A N 1
ATOM 12450 C CA . LEU A 1 1910 ? 170.807 128.632 100.767 1.00 68.46 1910 LEU A CA 1
ATOM 12451 C C . LEU A 1 1910 ? 171.152 128.912 99.309 1.00 68.46 1910 LEU A C 1
ATOM 12452 O O . LEU A 1 1910 ? 171.248 130.075 98.904 1.00 68.46 1910 LEU A O 1
ATOM 12457 N N . ALA A 1 1911 ? 171.334 127.858 98.508 1.00 65.52 1911 ALA A N 1
ATOM 12458 C CA . ALA A 1 1911 ? 171.722 128.032 97.113 1.00 65.52 1911 ALA A CA 1
ATOM 12459 C C . ALA A 1 1911 ? 170.561 128.499 96.241 1.00 65.52 1911 ALA A C 1
ATOM 12460 O O . ALA A 1 1911 ? 170.738 129.387 95.399 1.00 65.52 1911 ALA A O 1
ATOM 12462 N N . ARG A 1 1912 ? 169.371 127.921 96.418 1.00 74.54 1912 ARG A N 1
ATOM 12463 C CA . ARG A 1 1912 ? 168.256 128.262 95.542 1.00 74.54 1912 ARG A CA 1
ATOM 12464 C C . ARG A 1 1912 ? 167.548 129.546 95.951 1.00 74.54 1912 ARG A C 1
ATOM 12465 O O . ARG A 1 1912 ? 166.757 130.074 95.164 1.00 74.54 1912 ARG A O 1
ATOM 12473 N N . LEU A 1 1913 ? 167.808 130.058 97.148 1.00 70.66 1913 LEU A N 1
ATOM 12474 C CA . LEU A 1 1913 ? 167.277 131.338 97.598 1.00 70.66 1913 LEU A CA 1
ATOM 12475 C C . LEU A 1 1913 ? 168.431 132.328 97.678 1.00 70.66 1913 LEU A C 1
ATOM 12476 O O . LEU A 1 1913 ? 169.297 132.212 98.552 1.00 70.66 1913 LEU A O 1
ATOM 12481 N N . GLY A 1 1914 ? 168.436 133.300 96.771 1.00 70.17 1914 GLY A N 1
ATOM 12482 C CA . GLY A 1 1914 ? 169.457 134.321 96.738 1.00 70.17 1914 GLY A CA 1
ATOM 12483 C C . GLY A 1 1914 ? 169.161 135.505 97.622 1.00 70.17 1914 GLY A C 1
ATOM 12484 O O . GLY A 1 1914 ? 169.906 136.490 97.618 1.00 70.17 1914 GLY A O 1
ATOM 12485 N N . LEU A 1 1915 ? 168.075 135.429 98.387 1.00 73.52 1915 LEU A N 1
ATOM 12486 C CA . LEU A 1 1915 ? 167.666 136.459 99.327 1.00 73.52 1915 LEU A CA 1
ATOM 12487 C C . LEU A 1 1915 ? 168.251 136.217 100.722 1.00 73.52 1915 LEU A C 1
ATOM 12488 O O . LEU A 1 1915 ? 167.774 136.793 101.704 1.00 73.52 1915 LEU A O 1
ATOM 12493 N N . SER A 1 1916 ? 169.263 135.356 100.827 1.00 70.14 1916 SER A N 1
ATOM 12494 C CA . SER A 1 1916 ? 169.940 135.073 102.086 1.00 70.14 1916 SER A CA 1
ATOM 12495 C C . SER A 1 1916 ? 171.330 135.695 102.163 1.00 70.14 1916 SER A C 1
ATOM 12496 O O . SER A 1 1916 ? 172.075 135.405 103.105 1.00 70.14 1916 SER A O 1
ATOM 12499 N N . TRP A 1 1917 ? 171.695 136.545 101.196 1.00 84.31 1917 TRP A N 1
ATOM 12500 C CA . TRP A 1 1917 ? 172.988 137.225 101.216 1.00 84.31 1917 TRP A CA 1
ATOM 12501 C C . TRP A 1 1917 ? 173.086 138.268 102.322 1.00 84.31 1917 TRP A C 1
ATOM 12502 O O . TRP A 1 1917 ? 174.197 138.665 102.689 1.00 84.31 1917 TRP A O 1
ATOM 12513 N N . TYR A 1 1918 ? 171.953 138.698 102.868 1.00 79.66 1918 TYR A N 1
ATOM 12514 C CA . TYR A 1 1918 ? 171.870 139.755 103.867 1.00 79.66 1918 TYR A CA 1
ATOM 12515 C C . TYR A 1 1918 ? 172.250 139.158 105.234 1.00 79.66 1918 TYR A C 1
ATOM 12516 O O . TYR A 1 1918 ? 172.807 138.059 105.315 1.00 79.66 1918 TYR A O 1
ATOM 12525 N N . ALA A 1 1919 ? 171.996 139.902 106.316 1.00 68.14 1919 ALA A N 1
ATOM 12526 C CA . ALA A 1 1919 ? 172.395 139.537 107.673 1.00 68.14 1919 ALA A CA 1
ATOM 12527 C C . ALA A 1 1919 ? 171.814 138.192 108.099 1.00 68.14 1919 ALA A C 1
ATOM 12528 O O . ALA A 1 1919 ? 170.795 137.737 107.571 1.00 68.14 1919 ALA A O 1
ATOM 12530 N N . ASP A 1 1920 ? 172.510 137.542 109.044 1.00 73.44 1920 ASP A N 1
ATOM 12531 C CA . ASP A 1 1920 ? 172.146 136.194 109.477 1.00 73.44 1920 ASP A CA 1
ATOM 12532 C C . ASP A 1 1920 ? 170.775 136.176 110.140 1.00 73.44 1920 ASP A C 1
ATOM 12533 O O . ASP A 1 1920 ? 170.031 135.199 110.002 1.00 73.44 1920 ASP A O 1
ATOM 12538 N N . ARG A 1 1921 ? 170.426 137.244 110.852 1.00 73.03 1921 ARG A N 1
ATOM 12539 C CA . ARG A 1 1921 ? 169.032 137.544 111.147 1.00 73.03 1921 ARG A CA 1
ATOM 12540 C C . ARG A 1 1921 ? 168.632 138.746 110.299 1.00 73.03 1921 ARG A C 1
ATOM 12541 O O . ARG A 1 1921 ? 169.160 139.851 110.512 1.00 73.03 1921 ARG A O 1
ATOM 12549 N N . PRO A 1 1922 ? 167.740 138.587 109.323 1.00 68.94 1922 PRO A N 1
ATOM 12550 C CA . PRO A 1 1922 ? 167.258 139.745 108.557 1.00 68.94 1922 PRO A CA 1
ATOM 12551 C C . PRO A 1 1922 ? 166.274 140.587 109.361 1.00 68.94 1922 PRO A C 1
ATOM 12552 O O . PRO A 1 1922 ? 165.886 140.257 110.481 1.00 68.94 1922 PRO A O 1
ATOM 12556 N N . ALA A 1 1923 ? 165.881 141.715 108.763 1.00 67.58 1923 ALA A N 1
ATOM 12557 C CA . ALA A 1 1923 ? 165.185 142.763 109.506 1.00 67.58 1923 ALA A CA 1
ATOM 12558 C C . ALA A 1 1923 ? 163.731 142.410 109.804 1.00 67.58 1923 ALA A C 1
ATOM 12559 O O . ALA A 1 1923 ? 163.249 142.651 110.916 1.00 67.58 1923 ALA A O 1
ATOM 12561 N N . GLY A 1 1924 ? 163.017 141.851 108.830 1.00 70.05 1924 GLY A N 1
ATOM 12562 C CA . GLY A 1 1924 ? 161.609 141.539 109.005 1.00 70.05 1924 GLY A CA 1
ATOM 12563 C C . GLY A 1 1924 ? 160.739 142.031 107.866 1.00 70.05 1924 GLY A C 1
ATOM 12564 O O . GLY A 1 1924 ? 159.776 141.363 107.482 1.00 70.05 1924 GLY A O 1
ATOM 12565 N N . THR A 1 1925 ? 161.054 143.213 107.333 1.00 77.07 1925 THR A N 1
ATOM 12566 C CA . THR A 1 1925 ? 160.481 143.632 106.059 1.00 77.07 1925 THR A CA 1
ATOM 12567 C C . THR A 1 1925 ? 161.162 142.910 104.905 1.00 77.07 1925 THR A C 1
ATOM 12568 O O . THR A 1 1925 ? 160.516 142.550 103.913 1.00 77.07 1925 THR A O 1
ATOM 12572 N N . TYR A 1 1926 ? 162.472 142.699 105.034 1.00 81.10 1926 TYR A N 1
ATOM 12573 C CA . TYR A 1 1926 ? 163.236 141.968 104.033 1.00 81.10 1926 TYR A CA 1
ATOM 12574 C C . TYR A 1 1926 ? 162.833 140.500 103.995 1.00 81.10 1926 TYR A C 1
ATOM 12575 O O . TYR A 1 1926 ? 162.722 139.906 102.916 1.00 81.10 1926 TYR A O 1
ATOM 12584 N N . SER A 1 1927 ? 162.603 139.908 105.160 1.00 74.39 1927 SER A N 1
ATOM 12585 C CA . SER A 1 1927 ? 162.146 138.534 105.282 1.00 74.39 1927 SER A CA 1
ATOM 12586 C C . SER A 1 1927 ? 160.619 138.523 105.372 1.00 74.39 1927 SER A C 1
ATOM 12587 O O . SER A 1 1927 ? 159.959 139.550 105.201 1.00 74.39 1927 SER A O 1
ATOM 12590 N N . GLY A 1 1928 ? 160.036 137.356 105.626 1.00 66.74 1928 GLY A N 1
ATOM 12591 C CA . GLY A 1 1928 ? 158.608 137.288 105.855 1.00 66.74 1928 GLY A CA 1
ATOM 12592 C C . GLY A 1 1928 ? 157.845 136.328 104.967 1.00 66.74 1928 GLY A C 1
ATOM 12593 O O . GLY A 1 1928 ? 158.153 135.133 104.926 1.00 66.74 1928 GLY A O 1
ATOM 12594 N N . GLY A 1 1929 ? 156.841 136.846 104.253 1.00 66.03 1929 GLY A N 1
ATOM 12595 C CA . GLY A 1 1929 ? 155.922 135.983 103.531 1.00 66.03 1929 GLY A CA 1
ATOM 12596 C C . GLY A 1 1929 ? 156.515 135.347 102.292 1.00 66.03 1929 GLY A C 1
ATOM 12597 O O . GLY A 1 1929 ? 156.129 134.234 101.924 1.00 66.03 1929 GLY A O 1
ATOM 12598 N N . ASN A 1 1930 ? 157.441 136.042 101.626 1.00 75.14 1930 ASN A N 1
ATOM 12599 C CA . ASN A 1 1930 ? 158.088 135.495 100.436 1.00 75.14 1930 ASN A CA 1
ATOM 12600 C C . ASN A 1 1930 ? 158.952 134.277 100.767 1.00 75.14 1930 ASN A C 1
ATOM 12601 O O . ASN A 1 1930 ? 158.845 133.227 100.114 1.00 75.14 1930 ASN A O 1
ATOM 12606 N N . LYS A 1 1931 ? 159.779 134.385 101.814 1.00 78.85 1931 LYS A N 1
ATOM 12607 C CA . LYS A 1 1931 ? 160.533 133.233 102.290 1.00 78.85 1931 LYS A CA 1
ATOM 12608 C C . LYS A 1 1931 ? 159.619 132.168 102.877 1.00 78.85 1931 LYS A C 1
ATOM 12609 O O . LYS A 1 1931 ? 159.955 130.983 102.831 1.00 78.85 1931 LYS A O 1
ATOM 12615 N N . ARG A 1 1932 ? 158.454 132.564 103.402 1.00 78.39 1932 ARG A N 1
ATOM 12616 C CA . ARG A 1 1932 ? 157.489 131.591 103.906 1.00 78.39 1932 ARG A CA 1
ATOM 12617 C C . ARG A 1 1932 ? 156.895 130.758 102.773 1.00 78.39 1932 ARG A C 1
ATOM 12618 O O . ARG A 1 1932 ? 156.726 129.540 102.913 1.00 78.39 1932 ARG A O 1
ATOM 12626 N N . LYS A 1 1933 ? 156.582 131.392 101.639 1.00 76.14 1933 LYS A N 1
ATOM 12627 C CA . LYS A 1 1933 ? 156.052 130.635 100.509 1.00 76.14 1933 LYS A CA 1
ATOM 12628 C C . LYS A 1 1933 ? 157.131 129.778 99.866 1.00 76.14 1933 LYS A C 1
ATOM 12629 O O . LYS A 1 1933 ? 156.848 128.657 99.416 1.00 76.14 1933 LYS A O 1
ATOM 12635 N N . LEU A 1 1934 ? 158.376 130.269 99.843 1.00 74.45 1934 LEU A N 1
ATOM 12636 C CA . LEU A 1 1934 ? 159.476 129.421 99.391 1.00 74.45 1934 LEU A CA 1
ATOM 12637 C C . LEU A 1 1934 ? 159.718 128.263 100.356 1.00 74.45 1934 LEU A C 1
ATOM 12638 O O . LEU A 1 1934 ? 160.108 127.172 99.928 1.00 74.45 1934 LEU A O 1
ATOM 12643 N N . ALA A 1 1935 ? 159.440 128.468 101.645 1.00 69.24 1935 ALA A N 1
ATOM 12644 C CA . ALA A 1 1935 ? 159.525 127.389 102.623 1.00 69.24 1935 ALA A CA 1
ATOM 12645 C C . ALA A 1 1935 ? 158.444 126.345 102.399 1.00 69.24 1935 ALA A C 1
ATOM 12646 O O . ALA A 1 1935 ? 158.691 125.149 102.583 1.00 69.24 1935 ALA A O 1
ATOM 12648 N N . THR A 1 1936 ? 157.230 126.780 102.045 1.00 70.06 1936 THR A N 1
ATOM 12649 C CA . THR A 1 1936 ? 156.179 125.822 101.700 1.00 70.06 1936 THR A CA 1
ATOM 12650 C C . THR A 1 1936 ? 156.554 125.030 100.453 1.00 70.06 1936 THR A C 1
ATOM 12651 O O . THR A 1 1936 ? 156.336 123.812 100.393 1.00 70.06 1936 THR A O 1
ATOM 12655 N N . ALA A 1 1937 ? 157.148 125.706 99.463 1.00 72.49 1937 ALA A N 1
ATOM 12656 C CA . ALA A 1 1937 ? 157.623 125.024 98.261 1.00 72.49 1937 ALA A CA 1
ATOM 12657 C C . ALA A 1 1937 ? 158.723 124.019 98.590 1.00 72.49 1937 ALA A C 1
ATOM 12658 O O . ALA A 1 1937 ? 158.798 122.946 97.980 1.00 72.49 1937 ALA A O 1
ATOM 12660 N N . LEU A 1 1938 ? 159.580 124.352 99.557 1.00 72.93 1938 LEU A N 1
ATOM 12661 C CA . LEU A 1 1938 ? 160.583 123.404 100.031 1.00 72.93 1938 LEU A CA 1
ATOM 12662 C C . LEU A 1 1938 ? 159.948 122.254 100.805 1.00 72.93 1938 LEU A C 1
ATOM 12663 O O . LEU A 1 1938 ? 160.463 121.133 100.779 1.00 72.93 1938 LEU A O 1
ATOM 12668 N N . ALA A 1 1939 ? 158.839 122.516 101.501 1.00 69.01 1939 ALA A N 1
ATOM 12669 C CA . ALA A 1 1939 ? 158.171 121.478 102.280 1.00 69.01 1939 ALA A CA 1
ATOM 12670 C C . ALA A 1 1939 ? 157.429 120.485 101.395 1.00 69.01 1939 ALA A C 1
ATOM 12671 O O . ALA A 1 1939 ? 157.259 119.324 101.783 1.00 69.01 1939 ALA A O 1
ATOM 12673 N N . LEU A 1 1940 ? 156.996 120.907 100.203 1.00 72.08 1940 LEU A N 1
ATOM 12674 C CA . LEU A 1 1940 ? 156.413 119.955 99.249 1.00 72.08 1940 LEU A CA 1
ATOM 12675 C C . LEU A 1 1940 ? 157.397 119.024 98.541 1.00 72.08 1940 LEU A C 1
ATOM 12676 O O . LEU A 1 1940 ? 157.044 118.444 97.508 1.00 72.08 1940 LEU A O 1
ATOM 12681 N N . VAL A 1 1941 ? 158.626 118.878 99.047 1.00 75.66 1941 VAL A N 1
ATOM 12682 C CA . VAL A 1 1941 ? 159.501 117.820 98.545 1.00 75.66 1941 VAL A CA 1
ATOM 12683 C C . VAL A 1 1941 ? 158.943 116.441 98.916 1.00 75.66 1941 VAL A C 1
ATOM 12684 O O . VAL A 1 1941 ? 159.188 115.451 98.214 1.00 75.66 1941 VAL A O 1
ATOM 12688 N N . GLY A 1 1942 ? 158.158 116.356 99.992 1.00 68.27 1942 GLY A N 1
ATOM 12689 C CA . GLY A 1 1942 ? 157.507 115.123 100.388 1.00 68.27 1942 GLY A CA 1
ATOM 12690 C C . GLY A 1 1942 ? 155.991 115.160 100.345 1.00 68.27 1942 GLY A C 1
ATOM 12691 O O . GLY A 1 1942 ? 155.341 114.307 100.956 1.00 68.27 1942 GLY A O 1
ATOM 12692 N N . ASP A 1 1943 ? 155.408 116.129 99.639 1.00 71.06 1943 ASP A N 1
ATOM 12693 C CA . ASP A 1 1943 ? 153.953 116.303 99.603 1.00 71.06 1943 ASP A CA 1
ATOM 12694 C C . ASP A 1 1943 ? 153.387 116.126 98.200 1.00 71.06 1943 ASP A C 1
ATOM 12695 O O . ASP A 1 1943 ? 153.384 117.081 97.403 1.00 71.06 1943 ASP A O 1
ATOM 12700 N N . PRO A 1 1944 ? 152.904 114.923 97.841 1.00 67.25 1944 PRO A N 1
ATOM 12701 C CA . PRO A 1 1944 ? 152.114 114.740 96.618 1.00 67.25 1944 PRO A CA 1
ATOM 12702 C C . PRO A 1 1944 ? 150.607 114.855 96.858 1.00 67.25 1944 PRO A C 1
ATOM 12703 O O . PRO A 1 1944 ? 149.830 113.960 96.508 1.00 67.25 1944 PRO A O 1
ATOM 12707 N N . ALA A 1 1945 ? 150.179 115.964 97.456 1.00 64.71 1945 ALA A N 1
ATOM 12708 C CA . ALA A 1 1945 ? 148.786 116.157 97.837 1.00 64.71 1945 ALA A CA 1
ATOM 12709 C C . ALA A 1 1945 ? 148.281 117.496 97.316 1.00 64.71 1945 ALA A C 1
ATOM 12710 O O . ALA A 1 1945 ? 149.046 118.318 96.804 1.00 64.71 1945 ALA A O 1
ATOM 12712 N N . VAL A 1 1946 ? 146.968 117.701 97.442 1.00 71.99 1946 VAL A N 1
ATOM 12713 C CA . VAL A 1 1946 ? 146.364 118.966 97.036 1.00 71.99 1946 VAL A CA 1
ATOM 12714 C C . VAL A 1 1946 ? 146.778 120.060 98.013 1.00 71.99 1946 VAL A C 1
ATOM 12715 O O . VAL A 1 1946 ? 146.771 119.873 99.238 1.00 71.99 1946 VAL A O 1
ATOM 12719 N N . VAL A 1 1947 ? 147.219 121.190 97.467 1.00 76.16 1947 VAL A N 1
ATOM 12720 C CA . VAL A 1 1947 ? 147.830 122.248 98.264 1.00 76.16 1947 VAL A CA 1
ATOM 12721 C C . VAL A 1 1947 ? 147.055 123.554 98.146 1.00 76.16 1947 VAL A C 1
ATOM 12722 O O . VAL A 1 1947 ? 147.651 124.638 98.147 1.00 76.16 1947 VAL A O 1
ATOM 12726 N N . PHE A 1 1948 ? 145.723 123.455 98.034 1.00 79.97 1948 PHE A N 1
ATOM 12727 C CA . PHE A 1 1948 ? 144.839 124.620 98.042 1.00 79.97 1948 PHE A CA 1
ATOM 12728 C C . PHE A 1 1948 ? 145.023 125.420 99.328 1.00 79.97 1948 PHE A C 1
ATOM 12729 O O . PHE A 1 1948 ? 144.623 124.981 100.411 1.00 79.97 1948 PHE A O 1
ATOM 12737 N N . LEU A 1 1949 ? 145.624 126.601 99.207 1.00 80.21 1949 LEU A N 1
ATOM 12738 C CA . LEU A 1 1949 ? 146.046 127.385 100.355 1.00 80.21 1949 LEU A CA 1
ATOM 12739 C C . LEU A 1 1949 ? 145.638 128.830 100.121 1.00 80.21 1949 LEU A C 1
ATOM 12740 O O . LEU A 1 1949 ? 145.377 129.245 98.988 1.00 80.21 1949 LEU A O 1
ATOM 12745 N N . ASP A 1 1950 ? 145.568 129.593 101.214 1.00 79.84 1950 ASP A N 1
ATOM 12746 C CA . ASP A 1 1950 ? 145.030 130.945 101.123 1.00 79.84 1950 ASP A CA 1
ATOM 12747 C C . ASP A 1 1950 ? 145.958 131.920 100.413 1.00 79.84 1950 ASP A C 1
ATOM 12748 O O . ASP A 1 1950 ? 145.456 132.871 99.804 1.00 79.84 1950 ASP A O 1
ATOM 12753 N N . GLU A 1 1951 ? 147.299 131.686 100.449 1.00 78.31 1951 GLU A N 1
ATOM 12754 C CA . GLU A 1 1951 ? 148.326 132.520 99.809 1.00 78.31 1951 GLU A CA 1
ATOM 12755 C C . GLU A 1 1951 ? 148.190 133.971 100.262 1.00 78.31 1951 GLU A C 1
ATOM 12756 O O . GLU A 1 1951 ? 147.590 134.775 99.538 1.00 78.31 1951 GLU A O 1
ATOM 12762 N N . PRO A 1 1952 ? 148.657 134.314 101.473 1.00 74.19 1952 PRO A N 1
ATOM 12763 C CA . PRO A 1 1952 ? 148.369 135.648 102.050 1.00 74.19 1952 PRO A CA 1
ATOM 12764 C C . PRO A 1 1952 ? 148.857 136.845 101.239 1.00 74.19 1952 PRO A C 1
ATOM 12765 O O . PRO A 1 1952 ? 148.220 137.905 101.320 1.00 74.19 1952 PRO A O 1
ATOM 12769 N N . THR A 1 1953 ? 149.931 136.699 100.450 1.00 72.11 1953 THR A N 1
ATOM 12770 C CA . THR A 1 1953 ? 150.445 137.702 99.501 1.00 72.11 1953 THR A CA 1
ATOM 12771 C C . THR A 1 1953 ? 150.765 139.028 100.202 1.00 72.11 1953 THR A C 1
ATOM 12772 O O . THR A 1 1953 ? 150.062 140.030 100.053 1.00 72.11 1953 THR A O 1
ATOM 12776 N N . THR A 1 1954 ? 151.810 138.975 101.027 1.00 73.99 1954 THR A N 1
ATOM 12777 C CA . THR A 1 1954 ? 152.362 140.184 101.628 1.00 73.99 1954 THR A CA 1
ATOM 12778 C C . THR A 1 1954 ? 152.839 141.151 100.547 1.00 73.99 1954 THR A C 1
ATOM 12779 O O . THR A 1 1954 ? 153.566 140.766 99.627 1.00 73.99 1954 THR A O 1
ATOM 12783 N N . GLY A 1 1955 ? 152.429 142.411 100.668 1.00 67.94 1955 GLY A N 1
ATOM 12784 C CA . GLY A 1 1955 ? 152.629 143.385 99.614 1.00 67.94 1955 GLY A CA 1
ATOM 12785 C C . GLY A 1 1955 ? 154.034 143.938 99.501 1.00 67.94 1955 GLY A C 1
ATOM 12786 O O . GLY A 1 1955 ? 154.270 145.111 99.803 1.00 67.94 1955 GLY A O 1
ATOM 12787 N N . MET A 1 1956 ? 154.973 143.105 99.067 1.00 72.29 1956 MET A N 1
ATOM 12788 C CA . MET A 1 1956 ? 156.362 143.507 98.919 1.00 72.29 1956 MET A CA 1
ATOM 12789 C C . MET A 1 1956 ? 156.636 144.014 97.502 1.00 72.29 1956 MET A C 1
ATOM 12790 O O . MET A 1 1956 ? 155.794 143.920 96.605 1.00 72.29 1956 MET A O 1
ATOM 12795 N N . ASP A 1 1957 ? 157.833 144.574 97.320 1.00 77.02 1957 ASP A N 1
ATOM 12796 C CA . ASP A 1 1957 ? 158.253 145.097 96.028 1.00 77.02 1957 ASP A CA 1
ATOM 12797 C C . ASP A 1 1957 ? 158.438 143.953 95.027 1.00 77.02 1957 ASP A C 1
ATOM 12798 O O . ASP A 1 1957 ? 158.783 142.835 95.415 1.00 77.02 1957 ASP A O 1
ATOM 12803 N N . PRO A 1 1958 ? 158.194 144.201 93.733 1.00 74.10 1958 PRO A N 1
ATOM 12804 C CA . PRO A 1 1958 ? 158.153 143.093 92.761 1.00 74.10 1958 PRO A CA 1
ATOM 12805 C C . PRO A 1 1958 ? 159.499 142.457 92.432 1.00 74.10 1958 PRO A C 1
ATOM 12806 O O . PRO A 1 1958 ? 159.518 141.487 91.657 1.00 74.10 1958 PRO A O 1
ATOM 12810 N N . SER A 1 1959 ? 160.606 142.967 92.989 1.00 74.55 1959 SER A N 1
ATOM 12811 C CA . SER A 1 1959 ? 161.940 142.458 92.667 1.00 74.55 1959 SER A CA 1
ATOM 12812 C C . SER A 1 1959 ? 162.119 141.012 93.117 1.00 74.55 1959 SER A C 1
ATOM 12813 O O . SER A 1 1959 ? 162.654 140.183 92.372 1.00 74.55 1959 SER A O 1
ATOM 12816 N N . ALA A 1 1960 ? 161.675 140.689 94.331 1.00 76.03 1960 ALA A N 1
ATOM 12817 C CA . ALA A 1 1960 ? 161.615 139.296 94.751 1.00 76.03 1960 ALA A CA 1
ATOM 12818 C C . ALA A 1 1960 ? 160.427 138.564 94.143 1.00 76.03 1960 ALA A C 1
ATOM 12819 O O . ALA A 1 1960 ? 160.448 137.330 94.053 1.00 76.03 1960 ALA A O 1
ATOM 12821 N N . ARG A 1 1961 ? 159.398 139.296 93.708 1.00 79.02 1961 ARG A N 1
ATOM 12822 C CA . ARG A 1 1961 ? 158.206 138.650 93.178 1.00 79.02 1961 ARG A CA 1
ATOM 12823 C C . ARG A 1 1961 ? 158.431 138.088 91.784 1.00 79.02 1961 ARG A C 1
ATOM 12824 O O . ARG A 1 1961 ? 157.676 137.203 91.370 1.00 79.02 1961 ARG A O 1
ATOM 12832 N N . ARG A 1 1962 ? 159.449 138.579 91.065 1.00 82.44 1962 ARG A N 1
ATOM 12833 C CA . ARG A 1 1962 ? 159.910 137.901 89.852 1.00 82.44 1962 ARG A CA 1
ATOM 12834 C C . ARG A 1 1962 ? 160.317 136.465 90.152 1.00 82.44 1962 ARG A C 1
ATOM 12835 O O . ARG A 1 1962 ? 159.831 135.519 89.517 1.00 82.44 1962 ARG A O 1
ATOM 12843 N N . PHE A 1 1963 ? 161.196 136.292 91.144 1.00 82.93 1963 PHE A N 1
ATOM 12844 C CA . PHE A 1 1963 ? 161.663 134.967 91.538 1.00 82.93 1963 PHE A CA 1
ATOM 12845 C C . PHE A 1 1963 ? 160.529 134.132 92.116 1.00 82.93 1963 PHE A C 1
ATOM 12846 O O . PHE A 1 1963 ? 160.456 132.928 91.858 1.00 82.93 1963 PHE A O 1
ATOM 12854 N N . LEU A 1 1964 ? 159.632 134.757 92.884 1.00 82.36 1964 LEU A N 1
ATOM 12855 C CA . LEU A 1 1964 ? 158.503 134.024 93.456 1.00 82.36 1964 LEU A CA 1
ATOM 12856 C C . LEU A 1 1964 ? 157.561 133.499 92.374 1.00 82.36 1964 LEU A C 1
ATOM 12857 O O . LEU A 1 1964 ? 157.278 132.297 92.316 1.00 82.36 1964 LEU A O 1
ATOM 12862 N N . TRP A 1 1965 ? 157.098 134.368 91.477 1.00 87.57 1965 TRP A N 1
ATOM 12863 C CA . TRP A 1 1965 ? 156.127 133.916 90.492 1.00 87.57 1965 TRP A CA 1
ATOM 12864 C C . TRP A 1 1965 ? 156.779 133.230 89.301 1.00 87.57 1965 TRP A C 1
ATOM 12865 O O . TRP A 1 1965 ? 156.065 132.781 88.398 1.00 87.57 1965 TRP A O 1
ATOM 12876 N N . ASN A 1 1966 ? 158.110 133.148 89.269 1.00 82.53 1966 ASN A N 1
ATOM 12877 C CA . ASN A 1 1966 ? 158.771 132.211 88.374 1.00 82.53 1966 ASN A CA 1
ATOM 12878 C C . ASN A 1 1966 ? 158.927 130.843 89.031 1.00 82.53 1966 ASN A C 1
ATOM 12879 O O . ASN A 1 1966 ? 158.571 129.823 88.435 1.00 82.53 1966 ASN A O 1
ATOM 12884 N N . SER A 1 1967 ? 159.439 130.806 90.265 1.00 75.16 1967 SER A N 1
ATOM 12885 C CA . SER A 1 1967 ? 159.831 129.551 90.890 1.00 75.16 1967 SER A CA 1
ATOM 12886 C C . SER A 1 1967 ? 158.634 128.758 91.394 1.00 75.16 1967 SER A C 1
ATOM 12887 O O . SER A 1 1967 ? 158.714 127.527 91.475 1.00 75.16 1967 SER A O 1
ATOM 12890 N N . LEU A 1 1968 ? 157.527 129.428 91.743 1.00 79.60 1968 LEU A N 1
ATOM 12891 C CA . LEU A 1 1968 ? 156.310 128.696 92.087 1.00 79.60 1968 LEU A CA 1
ATOM 12892 C C . LEU A 1 1968 ? 155.743 127.953 90.884 1.00 79.60 1968 LEU A C 1
ATOM 12893 O O . LEU A 1 1968 ? 155.129 126.892 91.047 1.00 79.60 1968 LEU A O 1
ATOM 12898 N N . LEU A 1 1969 ? 155.945 128.479 89.675 1.00 79.38 1969 LEU A N 1
ATOM 12899 C CA . LEU A 1 1969 ? 155.629 127.695 88.488 1.00 79.38 1969 LEU A CA 1
ATOM 12900 C C . LEU A 1 1969 ? 156.705 126.653 88.206 1.00 79.38 1969 LEU A C 1
ATOM 12901 O O . LEU A 1 1969 ? 156.390 125.529 87.809 1.00 79.38 1969 LEU A O 1
ATOM 12906 N N . ALA A 1 1970 ? 157.976 127.004 88.422 1.00 72.01 1970 ALA A N 1
ATOM 12907 C CA . ALA A 1 1970 ? 159.085 126.152 88.003 1.00 72.01 1970 ALA A CA 1
ATOM 12908 C C . ALA A 1 1970 ? 159.276 124.932 88.896 1.00 72.01 1970 ALA A C 1
ATOM 12909 O O . ALA A 1 1970 ? 159.917 123.965 88.471 1.00 72.01 1970 ALA A O 1
ATOM 12911 N N . VAL A 1 1971 ? 158.753 124.957 90.117 1.00 74.36 1971 VAL A N 1
ATOM 12912 C CA . VAL A 1 1971 ? 158.886 123.823 91.029 1.00 74.36 1971 VAL A CA 1
ATOM 12913 C C . VAL A 1 1971 ? 157.676 122.896 90.943 1.00 74.36 1971 VAL A C 1
ATOM 12914 O O . VAL A 1 1971 ? 157.819 121.670 90.950 1.00 74.36 1971 VAL A O 1
ATOM 12918 N N . VAL A 1 1972 ? 156.483 123.461 90.767 1.00 76.09 1972 VAL A N 1
ATOM 12919 C CA . VAL A 1 1972 ? 155.234 122.728 90.938 1.00 76.09 1972 VAL A CA 1
ATOM 12920 C C . VAL A 1 1972 ? 154.717 122.438 89.521 1.00 76.09 1972 VAL A C 1
ATOM 12921 O O . VAL A 1 1972 ? 153.512 122.342 89.263 1.00 76.09 1972 VAL A O 1
ATOM 12925 N N . ARG A 1 1973 ? 155.645 122.292 88.573 1.00 80.41 1973 ARG A N 1
ATOM 12926 C CA . ARG A 1 1973 ? 155.297 122.093 87.172 1.00 80.41 1973 ARG A CA 1
ATOM 12927 C C . ARG A 1 1973 ? 155.099 120.621 86.816 1.00 80.41 1973 ARG A C 1
ATOM 12928 O O . ARG A 1 1973 ? 155.084 120.277 85.628 1.00 80.41 1973 ARG A O 1
ATOM 12936 N N . GLU A 1 1974 ? 154.943 119.749 87.812 1.00 73.85 1974 GLU A N 1
ATOM 12937 C CA . GLU A 1 1974 ? 154.800 118.319 87.568 1.00 73.85 1974 GLU A CA 1
ATOM 12938 C C . GLU A 1 1974 ? 153.401 117.929 87.116 1.00 73.85 1974 GLU A C 1
ATOM 12939 O O . GLU A 1 1974 ? 153.212 116.802 86.646 1.00 73.85 1974 GLU A O 1
ATOM 12945 N N . GLY A 1 1975 ? 152.428 118.827 87.243 1.00 68.16 1975 GLY A N 1
ATOM 12946 C CA . GLY A 1 1975 ? 151.047 118.530 86.936 1.00 68.16 1975 GLY A CA 1
ATOM 12947 C C . GLY A 1 1975 ? 150.139 118.520 88.145 1.00 68.16 1975 GLY A C 1
ATOM 12948 O O . GLY A 1 1975 ? 149.023 117.997 88.058 1.00 68.16 1975 GLY A O 1
ATOM 12949 N N . ARG A 1 1976 ? 150.592 119.063 89.268 1.00 74.62 1976 ARG A N 1
ATOM 12950 C CA . ARG A 1 1976 ? 149.816 119.185 90.491 1.00 74.62 1976 ARG A CA 1
ATOM 12951 C C . ARG A 1 1976 ? 149.318 120.618 90.662 1.00 74.62 1976 ARG A C 1
ATOM 12952 O O . ARG A 1 1976 ? 149.685 121.526 89.913 1.00 74.62 1976 ARG A O 1
ATOM 12960 N N . SER A 1 1977 ? 148.464 120.804 91.667 1.00 74.89 1977 SER A N 1
ATOM 12961 C CA . SER A 1 1977 ? 147.705 122.040 91.811 1.00 74.89 1977 SER A CA 1
ATOM 12962 C C . SER A 1 1977 ? 148.585 123.201 92.266 1.00 74.89 1977 SER A C 1
ATOM 12963 O O . SER A 1 1977 ? 149.510 123.033 93.066 1.00 74.89 1977 SER A O 1
ATOM 12966 N N . VAL A 1 1978 ? 148.295 124.383 91.722 1.00 79.02 1978 VAL A N 1
ATOM 12967 C CA . VAL A 1 1978 ? 148.906 125.645 92.126 1.00 79.02 1978 VAL A CA 1
ATOM 12968 C C . VAL A 1 1978 ? 147.778 126.591 92.519 1.00 79.02 1978 VAL A C 1
ATOM 12969 O O . VAL A 1 1978 ? 146.803 126.741 91.775 1.00 79.02 1978 VAL A O 1
ATOM 12973 N N . MET A 1 1979 ? 147.900 127.215 93.689 1.00 81.91 1979 MET A N 1
ATOM 12974 C CA . MET A 1 1979 ? 146.833 128.035 94.246 1.00 81.91 1979 MET A CA 1
ATOM 12975 C C . MET A 1 1979 ? 147.415 129.362 94.711 1.00 81.91 1979 MET A C 1
ATOM 12976 O O . MET A 1 1979 ? 148.411 129.380 95.440 1.00 81.91 1979 MET A O 1
ATOM 12981 N N . LEU A 1 1980 ? 146.798 130.467 94.291 1.00 79.50 1980 LEU A N 1
ATOM 12982 C CA . LEU A 1 1980 ? 147.196 131.782 94.776 1.00 79.50 1980 LEU A CA 1
ATOM 12983 C C . LEU A 1 1980 ? 145.998 132.721 94.771 1.00 79.50 1980 LEU A C 1
ATOM 12984 O O . LEU A 1 1980 ? 145.081 132.580 93.957 1.00 79.50 1980 LEU A O 1
ATOM 12989 N N . THR A 1 1981 ? 146.026 133.694 95.679 1.00 76.72 1981 THR A N 1
ATOM 12990 C CA . THR A 1 1981 ? 144.948 134.663 95.844 1.00 76.72 1981 THR A CA 1
ATOM 12991 C C . THR A 1 1981 ? 145.401 136.011 95.303 1.00 76.72 1981 THR A C 1
ATOM 12992 O O . THR A 1 1981 ? 146.396 136.570 95.776 1.00 76.72 1981 THR A O 1
ATOM 12996 N N . SER A 1 1982 ? 144.670 136.531 94.324 1.00 76.55 1982 SER A N 1
ATOM 12997 C CA . SER A 1 1982 ? 144.973 137.823 93.731 1.00 76.55 1982 SER A CA 1
ATOM 12998 C C . SER A 1 1982 ? 144.038 138.888 94.290 1.00 76.55 1982 SER A C 1
ATOM 12999 O O . SER A 1 1982 ? 142.833 138.659 94.435 1.00 76.55 1982 SER A O 1
ATOM 13002 N N . HIS A 1 1983 ? 144.605 140.049 94.618 1.00 81.73 1983 HIS A N 1
ATOM 13003 C CA . HIS A 1 1983 ? 143.817 141.223 94.970 1.00 81.73 1983 HIS A CA 1
ATOM 13004 C C . HIS A 1 1983 ? 144.196 142.471 94.188 1.00 81.73 1983 HIS A C 1
ATOM 13005 O O . HIS A 1 1983 ? 143.365 143.380 94.080 1.00 81.73 1983 HIS A O 1
ATOM 13012 N N . SER A 1 1984 ? 145.407 142.547 93.642 1.00 77.77 1984 SER A N 1
ATOM 13013 C CA . SER A 1 1984 ? 145.819 143.553 92.677 1.00 77.77 1984 SER A CA 1
ATOM 13014 C C . SER A 1 1984 ? 145.927 142.894 91.304 1.00 77.77 1984 SER A C 1
ATOM 13015 O O . SER A 1 1984 ? 145.577 141.723 91.125 1.00 77.77 1984 SER A O 1
ATOM 13018 N N . MET A 1 1985 ? 146.423 143.646 90.325 1.00 75.64 1985 MET A N 1
ATOM 13019 C CA . MET A 1 1985 ? 146.251 143.242 88.935 1.00 75.64 1985 MET A CA 1
ATOM 13020 C C . MET A 1 1985 ? 147.442 142.454 88.394 1.00 75.64 1985 MET A C 1
ATOM 13021 O O . MET A 1 1985 ? 147.253 141.512 87.615 1.00 75.64 1985 MET A O 1
ATOM 13026 N N . GLU A 1 1986 ? 148.663 142.799 88.815 1.00 77.18 1986 GLU A N 1
ATOM 13027 C CA . GLU A 1 1986 ? 149.859 142.182 88.241 1.00 77.18 1986 GLU A CA 1
ATOM 13028 C C . GLU A 1 1986 ? 150.019 140.725 88.670 1.00 77.18 1986 GLU A C 1
ATOM 13029 O O . GLU A 1 1986 ? 150.513 139.902 87.887 1.00 77.18 1986 GLU A O 1
ATOM 13035 N N . GLU A 1 1987 ? 149.565 140.371 89.873 1.00 76.49 1987 GLU A N 1
ATOM 13036 C CA . GLU A 1 1987 ? 149.596 138.977 90.286 1.00 76.49 1987 GLU A CA 1
ATOM 13037 C C . GLU A 1 1987 ? 148.503 138.159 89.611 1.00 76.49 1987 GLU A C 1
ATOM 13038 O O . GLU A 1 1987 ? 148.626 136.933 89.530 1.00 76.49 1987 GLU A O 1
ATOM 13044 N N . CYS A 1 1988 ? 147.440 138.810 89.130 1.00 78.86 1988 CYS A N 1
ATOM 13045 C CA . CYS A 1 1988 ? 146.491 138.125 88.260 1.00 78.86 1988 CYS A CA 1
ATOM 13046 C C . CYS A 1 1988 ? 147.107 137.852 86.892 1.00 78.86 1988 CYS A C 1
ATOM 13047 O O . CYS A 1 1988 ? 146.912 136.774 86.318 1.00 78.86 1988 CYS A O 1
ATOM 13050 N N . GLU A 1 1989 ? 147.865 138.816 86.362 1.00 74.05 1989 GLU A N 1
ATOM 13051 C CA . GLU A 1 1989 ? 148.531 138.628 85.079 1.00 74.05 1989 GLU A CA 1
ATOM 13052 C C . GLU A 1 1989 ? 149.704 137.662 85.164 1.00 74.05 1989 GLU A C 1
ATOM 13053 O O . GLU A 1 1989 ? 150.146 137.159 84.126 1.00 74.05 1989 GLU A O 1
ATOM 13059 N N . ALA A 1 1990 ? 150.217 137.394 86.367 1.00 73.31 1990 ALA A N 1
ATOM 13060 C CA . ALA A 1 1990 ? 151.395 136.539 86.492 1.00 73.31 1990 ALA A CA 1
ATOM 13061 C C . ALA A 1 1990 ? 151.048 135.065 86.293 1.00 73.31 1990 ALA A C 1
ATOM 13062 O O . ALA A 1 1990 ? 151.611 134.401 85.416 1.00 73.31 1990 ALA A O 1
ATOM 13064 N N . LEU A 1 1991 ? 150.122 134.531 87.098 1.00 79.14 1991 LEU A N 1
ATOM 13065 C CA . LEU A 1 1991 ? 149.793 133.102 87.047 1.00 79.14 1991 LEU A CA 1
ATOM 13066 C C . LEU A 1 1991 ? 148.314 132.931 87.386 1.00 79.14 1991 LEU A C 1
ATOM 13067 O O . LEU A 1 1991 ? 147.956 132.888 88.566 1.00 79.14 1991 LEU A O 1
ATOM 13072 N N . CYS A 1 1992 ? 147.472 132.800 86.359 1.00 85.96 1992 CYS A N 1
ATOM 13073 C CA . CYS A 1 1992 ? 146.056 132.514 86.556 1.00 85.96 1992 CYS A CA 1
ATOM 13074 C C . CYS A 1 1992 ? 145.521 131.599 85.462 1.00 85.96 1992 CYS A C 1
ATOM 13075 O O . CYS A 1 1992 ? 146.170 131.336 84.447 1.00 85.96 1992 CYS A O 1
ATOM 13078 N N . SER A 1 1993 ? 144.305 131.127 85.704 1.00 81.70 1993 SER A N 1
ATOM 13079 C CA . SER A 1 1993 ? 143.532 130.238 84.847 1.00 81.70 1993 SER A CA 1
ATOM 13080 C C . SER A 1 1993 ? 142.069 130.594 85.077 1.00 81.70 1993 SER A C 1
ATOM 13081 O O . SER A 1 1993 ? 141.762 131.738 85.430 1.00 81.70 1993 SER A O 1
ATOM 13084 N N . ARG A 1 1994 ? 141.167 129.644 84.793 1.00 82.38 1994 ARG A N 1
ATOM 13085 C CA . ARG A 1 1994 ? 139.733 129.823 85.033 1.00 82.38 1994 ARG A CA 1
ATOM 13086 C C . ARG A 1 1994 ? 139.463 130.235 86.475 1.00 82.38 1994 ARG A C 1
ATOM 13087 O O . ARG A 1 1994 ? 139.933 129.597 87.419 1.00 82.38 1994 ARG A O 1
ATOM 13095 N N . LEU A 1 1995 ? 138.740 131.337 86.628 1.00 81.01 1995 LEU A N 1
ATOM 13096 C CA . LEU A 1 1995 ? 138.643 132.056 87.886 1.00 81.01 1995 LEU A CA 1
ATOM 13097 C C . LEU A 1 1995 ? 137.187 132.177 88.305 1.00 81.01 1995 LEU A C 1
ATOM 13098 O O . LEU A 1 1995 ? 136.306 132.390 87.465 1.00 81.01 1995 LEU A O 1
ATOM 13103 N N . ALA A 1 1996 ? 136.939 132.051 89.604 1.00 78.21 1996 ALA A N 1
ATOM 13104 C CA . ALA A 1 1996 ? 135.592 132.080 90.151 1.00 78.21 1996 ALA A CA 1
ATOM 13105 C C . ALA A 1 1996 ? 135.364 133.372 90.923 1.00 78.21 1996 ALA A C 1
ATOM 13106 O O . ALA A 1 1996 ? 136.218 133.800 91.706 1.00 78.21 1996 ALA A O 1
ATOM 13108 N N . ILE A 1 1997 ? 134.209 133.990 90.693 1.00 80.61 1997 ILE A N 1
ATOM 13109 C CA . ILE A 1 1997 ? 133.772 135.178 91.415 1.00 80.61 1997 ILE A CA 1
ATOM 13110 C C . ILE A 1 1997 ? 132.351 134.924 91.895 1.00 80.61 1997 ILE A C 1
ATOM 13111 O O . ILE A 1 1997 ? 131.465 134.626 91.085 1.00 80.61 1997 ILE A O 1
ATOM 13116 N N . MET A 1 1998 ? 132.130 135.036 93.200 1.00 86.95 1998 MET A N 1
ATOM 13117 C CA . MET A 1 1998 ? 130.801 134.848 93.759 1.00 86.95 1998 MET A CA 1
ATOM 13118 C C . MET A 1 1998 ? 130.039 136.168 93.722 1.00 86.95 1998 MET A C 1
ATOM 13119 O O . MET A 1 1998 ? 130.538 137.193 94.196 1.00 86.95 1998 MET A O 1
ATOM 13124 N N . VAL A 1 1999 ? 128.846 136.144 93.134 1.00 79.03 1999 VAL A N 1
ATOM 13125 C CA . VAL A 1 1999 ? 127.945 137.299 93.116 1.00 79.03 1999 VAL A CA 1
ATOM 13126 C C . VAL A 1 1999 ? 126.683 136.854 93.847 1.00 79.03 1999 VAL A C 1
ATOM 13127 O O . VAL A 1 1999 ? 125.743 136.348 93.226 1.00 79.03 1999 VAL A O 1
ATOM 13131 N N . ASN A 1 2000 ? 126.669 137.056 95.173 1.00 76.71 2000 ASN A N 1
ATOM 13132 C CA . ASN A 1 2000 ? 125.626 136.563 96.087 1.00 76.71 2000 ASN A CA 1
ATOM 13133 C C . ASN A 1 2000 ? 125.377 135.065 95.911 1.00 76.71 2000 ASN A C 1
ATOM 13134 O O . ASN A 1 2000 ? 124.240 134.591 95.942 1.00 76.71 2000 ASN A O 1
ATOM 13139 N N . GLY A 1 2001 ? 126.460 134.313 95.720 1.00 73.28 2001 GLY A N 1
ATOM 13140 C CA . GLY A 1 2001 ? 126.351 132.894 95.455 1.00 73.28 2001 GLY A CA 1
ATOM 13141 C C . GLY A 1 2001 ? 125.813 132.542 94.088 1.00 73.28 2001 GLY A C 1
ATOM 13142 O O . GLY A 1 2001 ? 125.306 131.435 93.904 1.00 73.28 2001 GLY A O 1
ATOM 13143 N N . ARG A 1 2002 ? 125.906 133.451 93.116 1.00 83.12 2002 ARG A N 1
ATOM 13144 C CA . ARG A 1 2002 ? 125.429 133.206 91.761 1.00 83.12 2002 ARG A CA 1
ATOM 13145 C C . ARG A 1 2002 ? 126.547 133.494 90.772 1.00 83.12 2002 ARG A C 1
ATOM 13146 O O . ARG A 1 2002 ? 127.290 134.468 90.929 1.00 83.12 2002 ARG A O 1
ATOM 13154 N N . PHE A 1 2003 ? 126.658 132.650 89.751 1.00 87.67 2003 PHE A N 1
ATOM 13155 C CA . PHE A 1 2003 ? 127.589 132.886 88.658 1.00 87.67 2003 PHE A CA 1
ATOM 13156 C C . PHE A 1 2003 ? 126.877 133.590 87.512 1.00 87.67 2003 PHE A C 1
ATOM 13157 O O . PHE A 1 2003 ? 125.828 133.134 87.047 1.00 87.67 2003 PHE A O 1
ATOM 13165 N N . ARG A 1 2004 ? 127.452 134.704 87.069 1.00 81.72 2004 ARG A N 1
ATOM 13166 C CA . ARG A 1 2004 ? 127.036 135.384 85.852 1.00 81.72 2004 ARG A CA 1
ATOM 13167 C C . ARG A 1 2004 ? 128.115 135.326 84.783 1.00 81.72 2004 ARG A C 1
ATOM 13168 O O . ARG A 1 2004 ? 127.963 135.942 83.724 1.00 81.72 2004 ARG A O 1
ATOM 13176 N N . CYS A 1 2005 ? 129.198 134.595 85.040 1.00 84.24 2005 CYS A N 1
ATOM 13177 C CA . CYS A 1 2005 ? 130.355 134.571 84.158 1.00 84.24 2005 CYS A CA 1
ATOM 13178 C C . CYS A 1 2005 ? 131.154 133.304 84.419 1.00 84.24 2005 CYS A C 1
ATOM 13179 O O . CYS A 1 2005 ? 131.002 132.657 85.459 1.00 84.24 2005 CYS A O 1
ATOM 13182 N N . LEU A 1 2006 ? 132.020 132.974 83.460 1.00 80.59 2006 LEU A N 1
ATOM 13183 C CA . LEU A 1 2006 ? 132.897 131.813 83.536 1.00 80.59 2006 LEU A CA 1
ATOM 13184 C C . LEU A 1 2006 ? 133.986 131.964 82.483 1.00 80.59 2006 LEU A C 1
ATOM 13185 O O . LEU A 1 2006 ? 133.714 132.435 81.376 1.00 80.59 2006 LEU A O 1
ATOM 13190 N N . GLY A 1 2007 ? 135.203 131.580 82.823 1.00 76.80 2007 GLY A N 1
ATOM 13191 C CA . GLY A 1 2007 ? 136.224 131.414 81.805 1.00 76.80 2007 GLY A CA 1
ATOM 13192 C C . GLY A 1 2007 ? 137.658 131.646 82.251 1.00 76.80 2007 GLY A C 1
ATOM 13193 O O . GLY A 1 2007 ? 137.953 132.373 83.195 1.00 76.80 2007 GLY A O 1
ATOM 13194 N N . SER A 1 2008 ? 138.578 131.000 81.534 1.00 78.20 2008 SER A N 1
ATOM 13195 C CA . SER A 1 2008 ? 139.996 131.308 81.594 1.00 78.20 2008 SER A CA 1
ATOM 13196 C C . SER A 1 2008 ? 140.237 132.706 81.018 1.00 78.20 2008 SER A C 1
ATOM 13197 O O . SER A 1 2008 ? 139.425 133.193 80.228 1.00 78.20 2008 SER A O 1
ATOM 13200 N N . PRO A 1 2009 ? 141.329 133.385 81.416 1.00 79.24 2009 PRO A N 1
ATOM 13201 C CA . PRO A 1 2009 ? 141.543 134.775 80.957 1.00 79.24 2009 PRO A CA 1
ATOM 13202 C C . PRO A 1 2009 ? 141.693 134.939 79.450 1.00 79.24 2009 PRO A C 1
ATOM 13203 O O . PRO A 1 2009 ? 141.397 136.024 78.936 1.00 79.24 2009 PRO A O 1
ATOM 13207 N N . GLN A 1 2010 ? 142.111 133.900 78.724 1.00 83.39 2010 GLN A N 1
ATOM 13208 C CA . GLN A 1 2010 ? 142.045 133.956 77.267 1.00 83.39 2010 GLN A CA 1
ATOM 13209 C C . GLN A 1 2010 ? 140.600 133.908 76.782 1.00 83.39 2010 GLN A C 1
ATOM 13210 O O . GLN A 1 2010 ? 140.219 134.657 75.875 1.00 83.39 2010 GLN A O 1
ATOM 13216 N N . HIS A 1 2011 ? 139.776 133.050 77.392 1.00 88.78 2011 HIS A N 1
ATOM 13217 C CA . HIS A 1 2011 ? 138.347 133.021 77.086 1.00 88.78 2011 HIS A CA 1
ATOM 13218 C C . HIS A 1 2011 ? 137.665 134.317 77.519 1.00 88.78 2011 HIS A C 1
ATOM 13219 O O . HIS A 1 2011 ? 136.775 134.822 76.820 1.00 88.78 2011 HIS A O 1
ATOM 13226 N N . LEU A 1 2012 ? 138.083 134.871 78.664 1.00 79.29 2012 LEU A N 1
ATOM 13227 C CA . LEU A 1 2012 ? 137.530 136.135 79.144 1.00 79.29 2012 LEU A CA 1
ATOM 13228 C C . LEU A 1 2012 ? 137.886 137.289 78.211 1.00 79.29 2012 LEU A C 1
ATOM 13229 O O . LEU A 1 2012 ? 137.052 138.163 77.951 1.00 79.29 2012 LEU A O 1
ATOM 13234 N N . LYS A 1 2013 ? 139.117 137.309 77.696 1.00 76.89 2013 LYS A N 1
ATOM 13235 C CA . LYS A 1 2013 ? 139.516 138.349 76.756 1.00 76.89 2013 LYS A CA 1
ATOM 13236 C C . LYS A 1 2013 ? 139.053 138.062 75.334 1.00 76.89 2013 LYS A C 1
ATOM 13237 O O . LYS A 1 2013 ? 139.176 138.937 74.469 1.00 76.89 2013 LYS A O 1
ATOM 13243 N N . GLY A 1 2014 ? 138.541 136.865 75.070 1.00 75.90 2014 GLY A N 1
ATOM 13244 C CA . GLY A 1 2014 ? 137.936 136.580 73.786 1.00 75.90 2014 GLY A CA 1
ATOM 13245 C C . GLY A 1 2014 ? 136.473 136.965 73.717 1.00 75.90 2014 GLY A C 1
ATOM 13246 O O . GLY A 1 2014 ? 136.037 137.564 72.729 1.00 75.90 2014 GLY A O 1
ATOM 13247 N N . ARG A 1 2015 ? 135.699 136.635 74.754 1.00 86.22 2015 ARG A N 1
ATOM 13248 C CA . ARG A 1 2015 ? 134.255 136.857 74.729 1.00 86.22 2015 ARG A CA 1
ATOM 13249 C C . ARG A 1 2015 ? 133.840 138.120 75.478 1.00 86.22 2015 ARG A C 1
ATOM 13250 O O . ARG A 1 2015 ? 133.173 138.991 74.913 1.00 86.22 2015 ARG A O 1
ATOM 13258 N N . PHE A 1 2016 ? 134.227 138.235 76.746 1.00 85.12 2016 PHE A N 1
ATOM 13259 C CA . PHE A 1 2016 ? 133.751 139.296 77.626 1.00 85.12 2016 PHE A CA 1
ATOM 13260 C C . PHE A 1 2016 ? 134.475 140.623 77.428 1.00 85.12 2016 PHE A C 1
ATOM 13261 O O . PHE A 1 2016 ? 134.092 141.613 78.060 1.00 85.12 2016 PHE A O 1
ATOM 13269 N N . ALA A 1 2017 ? 135.494 140.681 76.573 1.00 72.68 2017 ALA A N 1
ATOM 13270 C CA . ALA A 1 2017 ? 136.314 141.879 76.446 1.00 72.68 2017 ALA A CA 1
ATOM 13271 C C . ALA A 1 2017 ? 135.620 142.919 75.567 1.00 72.68 2017 ALA A C 1
ATOM 13272 O O . ALA A 1 2017 ? 134.445 142.795 75.211 1.00 72.68 2017 ALA A O 1
ATOM 13274 N N . ALA A 1 2018 ? 136.357 143.973 75.206 1.00 65.16 2018 ALA A N 1
ATOM 13275 C CA . ALA A 1 2018 ? 135.826 145.053 74.383 1.00 65.16 2018 ALA A CA 1
ATOM 13276 C C . ALA A 1 2018 ? 136.768 145.433 73.246 1.00 65.16 2018 ALA A C 1
ATOM 13277 O O . ALA A 1 2018 ? 136.667 146.545 72.720 1.00 65.16 2018 ALA A O 1
ATOM 13279 N N . GLY A 1 2019 ? 137.698 144.555 72.873 1.00 73.40 2019 GLY A N 1
ATOM 13280 C CA . GLY A 1 2019 ? 138.519 144.804 71.704 1.00 73.40 2019 GLY A CA 1
ATOM 13281 C C . GLY A 1 2019 ? 139.983 145.084 71.970 1.00 73.40 2019 GLY A C 1
ATOM 13282 O O . GLY A 1 2019 ? 140.716 144.216 72.452 1.00 73.40 2019 GLY A O 1
ATOM 13283 N N . HIS A 1 2020 ? 140.416 146.306 71.662 1.00 76.82 2020 HIS A N 1
ATOM 13284 C CA . HIS A 1 2020 ? 141.815 146.696 71.719 1.00 76.82 2020 HIS A CA 1
ATOM 13285 C C . HIS A 1 2020 ? 141.908 148.111 72.274 1.00 76.82 2020 HIS A C 1
ATOM 13286 O O . HIS A 1 2020 ? 140.919 148.847 72.320 1.00 76.82 2020 HIS A O 1
ATOM 13293 N N . THR A 1 2021 ? 143.111 148.486 72.705 1.00 77.17 2021 THR A N 1
ATOM 13294 C CA . THR A 1 2021 ? 143.394 149.826 73.203 1.00 77.17 2021 THR A CA 1
ATOM 13295 C C . THR A 1 2021 ? 144.351 150.549 72.265 1.00 77.17 2021 THR A C 1
ATOM 13296 O O . THR A 1 2021 ? 145.472 150.081 72.024 1.00 77.17 2021 THR A O 1
ATOM 13300 N N . LEU A 1 2022 ? 143.896 151.684 71.746 1.00 75.39 2022 LEU A N 1
ATOM 13301 C CA . LEU A 1 2022 ? 144.718 152.639 71.014 1.00 75.39 2022 LEU A CA 1
ATOM 13302 C C . LEU A 1 2022 ? 145.301 153.650 71.991 1.00 75.39 2022 LEU A C 1
ATOM 13303 O O . LEU A 1 2022 ? 144.544 154.401 72.616 1.00 75.39 2022 LEU A O 1
ATOM 13308 N N . THR A 1 2023 ? 146.628 153.670 72.133 1.00 74.54 2023 THR A N 1
ATOM 13309 C CA . THR A 1 2023 ? 147.322 154.711 72.873 1.00 74.54 2023 THR A CA 1
ATOM 13310 C C . THR A 1 2023 ? 147.962 155.654 71.866 1.00 74.54 2023 THR A C 1
ATOM 13311 O O . THR A 1 2023 ? 148.531 155.210 70.869 1.00 74.54 2023 THR A O 1
ATOM 13315 N N . LEU A 1 2024 ? 147.834 156.954 72.104 1.00 70.70 2024 LEU A N 1
ATOM 13316 C CA . LEU A 1 2024 ? 148.157 157.916 71.065 1.00 70.70 2024 LEU A CA 1
ATOM 13317 C C . LEU A 1 2024 ? 148.693 159.192 71.689 1.00 70.70 2024 LEU A C 1
ATOM 13318 O O . LEU A 1 2024 ? 148.144 159.679 72.682 1.00 70.70 2024 LEU A O 1
ATOM 13323 N N . ARG A 1 2025 ? 149.750 159.738 71.090 1.00 76.43 2025 ARG A N 1
ATOM 13324 C CA . ARG A 1 2025 ? 150.318 161.022 71.488 1.00 76.43 2025 ARG A CA 1
ATOM 13325 C C . ARG A 1 2025 ? 150.290 161.960 70.290 1.00 76.43 2025 ARG A C 1
ATOM 13326 O O . ARG A 1 2025 ? 150.959 161.707 69.284 1.00 76.43 2025 ARG A O 1
ATOM 13334 N N . VAL A 1 2026 ? 149.502 163.028 70.391 1.00 68.12 2026 VAL A N 1
ATOM 13335 C CA . VAL A 1 2026 ? 149.439 164.086 69.383 1.00 68.12 2026 VAL A CA 1
ATOM 13336 C C . VAL A 1 2026 ? 149.638 165.387 70.155 1.00 68.12 2026 VAL A C 1
ATOM 13337 O O . VAL A 1 2026 ? 149.269 165.444 71.336 1.00 68.12 2026 VAL A O 1
ATOM 13341 N N . PRO A 1 2027 ? 150.256 166.424 69.583 1.00 67.22 2027 PRO A N 1
ATOM 13342 C CA . PRO A 1 2027 ? 150.207 167.747 70.219 1.00 67.22 2027 PRO A CA 1
ATOM 13343 C C . PRO A 1 2027 ? 148.780 168.271 70.319 1.00 67.22 2027 PRO A C 1
ATOM 13344 O O . PRO A 1 2027 ? 147.921 167.964 69.490 1.00 67.22 2027 PRO A O 1
ATOM 13348 N N . ALA A 1 2028 ? 148.534 169.063 71.368 1.00 63.01 2028 ALA A N 1
ATOM 13349 C CA . ALA A 1 2028 ? 147.175 169.463 71.721 1.00 63.01 2028 ALA A CA 1
ATOM 13350 C C . ALA A 1 2028 ? 146.574 170.458 70.738 1.00 63.01 2028 ALA A C 1
ATOM 13351 O O . ALA A 1 2028 ? 145.347 170.587 70.682 1.00 63.01 2028 ALA A O 1
ATOM 13353 N N . ALA A 1 2029 ? 147.402 171.162 69.966 1.00 61.13 2029 ALA A N 1
ATOM 13354 C CA . ALA A 1 2029 ? 146.894 171.980 68.873 1.00 61.13 2029 ALA A CA 1
ATOM 13355 C C . ALA A 1 2029 ? 146.526 171.151 67.650 1.00 61.13 2029 ALA A C 1
ATOM 13356 O O . ALA A 1 2029 ? 145.926 171.687 66.712 1.00 61.13 2029 ALA A O 1
ATOM 13358 N N . ARG A 1 2030 ? 146.875 169.865 67.641 1.00 67.77 2030 ARG A N 1
ATOM 13359 C CA . ARG A 1 2030 ? 146.550 168.954 66.557 1.00 67.77 2030 ARG A CA 1
ATOM 13360 C C . ARG A 1 2030 ? 145.729 167.760 67.039 1.00 67.77 2030 ARG A C 1
ATOM 13361 O O . ARG A 1 2030 ? 145.285 166.956 66.212 1.00 67.77 2030 ARG A O 1
ATOM 13369 N N . SER A 1 2031 ? 145.486 167.639 68.349 1.00 60.42 2031 SER A N 1
ATOM 13370 C CA . SER A 1 2031 ? 144.894 166.418 68.894 1.00 60.42 2031 SER A CA 1
ATOM 13371 C C . SER A 1 2031 ? 143.419 166.282 68.534 1.00 60.42 2031 SER A C 1
ATOM 13372 O O . SER A 1 2031 ? 142.968 165.202 68.137 1.00 60.42 2031 SER A O 1
ATOM 13375 N N . GLN A 1 2032 ? 142.642 167.350 68.689 1.00 66.97 2032 GLN A N 1
ATOM 13376 C CA . GLN A 1 2032 ? 141.232 167.244 68.318 1.00 66.97 2032 GLN A CA 1
ATOM 13377 C C . GLN A 1 2032 ? 140.963 167.217 66.803 1.00 66.97 2032 GLN A C 1
ATOM 13378 O O . GLN A 1 2032 ? 139.969 166.592 66.411 1.00 66.97 2032 GLN A O 1
ATOM 13384 N N . PRO A 1 2033 ? 141.772 167.812 65.900 1.00 63.76 2033 PRO A N 1
ATOM 13385 C CA . PRO A 1 2033 ? 141.636 167.384 64.498 1.00 63.76 2033 PRO A CA 1
ATOM 13386 C C . PRO A 1 2033 ? 142.161 165.982 64.248 1.00 63.76 2033 PRO A C 1
ATOM 13387 O O . PRO A 1 2033 ? 141.688 165.321 63.317 1.00 63.76 2033 PRO A O 1
ATOM 13391 N N . ALA A 1 2034 ? 143.102 165.488 65.057 1.00 67.32 2034 ALA A N 1
ATOM 13392 C CA . ALA A 1 2034 ? 143.452 164.074 64.958 1.00 67.32 2034 ALA A CA 1
ATOM 13393 C C . ALA A 1 2034 ? 142.316 163.192 65.455 1.00 67.32 2034 ALA A C 1
ATOM 13394 O O . ALA A 1 2034 ? 142.100 162.105 64.915 1.00 67.32 2034 ALA A O 1
ATOM 13396 N N . ALA A 1 2035 ? 141.574 163.649 66.468 1.00 68.13 2035 ALA A N 1
ATOM 13397 C CA . ALA A 1 2035 ? 140.375 162.932 66.887 1.00 68.13 2035 ALA A CA 1
ATOM 13398 C C . ALA A 1 2035 ? 139.294 162.995 65.817 1.00 68.13 2035 ALA A C 1
ATOM 13399 O O . ALA A 1 2035 ? 138.533 162.037 65.649 1.00 68.13 2035 ALA A O 1
ATOM 13401 N N . ALA A 1 2036 ? 139.222 164.108 65.081 1.00 65.68 2036 ALA A N 1
ATOM 13402 C CA . ALA A 1 2036 ? 138.316 164.194 63.939 1.00 65.68 2036 ALA A CA 1
ATOM 13403 C C . ALA A 1 2036 ? 138.735 163.236 62.828 1.00 65.68 2036 ALA A C 1
ATOM 13404 O O . ALA A 1 2036 ? 137.883 162.630 62.172 1.00 65.68 2036 ALA A O 1
ATOM 13406 N N . PHE A 1 2037 ? 140.044 163.088 62.610 1.00 72.00 2037 PHE A N 1
ATOM 13407 C CA . PHE A 1 2037 ? 140.552 162.112 61.648 1.00 72.00 2037 PHE A CA 1
ATOM 13408 C C . PHE A 1 2037 ? 140.239 160.687 62.090 1.00 72.00 2037 PHE A C 1
ATOM 13409 O O . PHE A 1 2037 ? 139.920 159.825 61.258 1.00 72.00 2037 PHE A O 1
ATOM 13417 N N . VAL A 1 2038 ? 140.353 160.424 63.394 1.00 72.05 2038 VAL A N 1
ATOM 13418 C CA . VAL A 1 2038 ? 140.018 159.115 63.948 1.00 72.05 2038 VAL A CA 1
ATOM 13419 C C . VAL A 1 2038 ? 138.539 158.821 63.748 1.00 72.05 2038 VAL A C 1
ATOM 13420 O O . VAL A 1 2038 ? 138.167 157.734 63.294 1.00 72.05 2038 VAL A O 1
ATOM 13424 N N . ALA A 1 2039 ? 137.680 159.807 64.025 1.00 68.11 2039 ALA A N 1
ATOM 13425 C CA . ALA A 1 2039 ? 136.248 159.653 63.793 1.00 68.11 2039 ALA A CA 1
ATOM 13426 C C . ALA A 1 2039 ? 135.921 159.540 62.308 1.00 68.11 2039 ALA A C 1
ATOM 13427 O O . ALA A 1 2039 ? 134.898 158.949 61.945 1.00 68.11 2039 ALA A O 1
ATOM 13429 N N . ALA A 1 2040 ? 136.766 160.106 61.444 1.00 62.60 2040 ALA A N 1
ATOM 13430 C CA . ALA A 1 2040 ? 136.595 159.929 60.006 1.00 62.60 2040 ALA A CA 1
ATOM 13431 C C . ALA A 1 2040 ? 136.900 158.496 59.590 1.00 62.60 2040 ALA A C 1
ATOM 13432 O O . ALA A 1 2040 ? 136.152 157.895 58.812 1.00 62.60 2040 ALA A O 1
ATOM 13434 N N . GLU A 1 2041 ? 137.996 157.929 60.099 1.00 74.58 2041 GLU A N 1
ATOM 13435 C CA . GLU A 1 2041 ? 138.306 156.544 59.758 1.00 74.58 2041 GLU A CA 1
ATOM 13436 C C . GLU A 1 2041 ? 137.533 155.552 60.615 1.00 74.58 2041 GLU A C 1
ATOM 13437 O O . GLU A 1 2041 ? 137.280 154.428 60.170 1.00 74.58 2041 GLU A O 1
ATOM 13443 N N . PHE A 1 2042 ? 137.150 155.937 61.830 1.00 77.65 2042 PHE A N 1
ATOM 13444 C CA . PHE A 1 2042 ? 136.406 155.066 62.740 1.00 77.65 2042 PHE A CA 1
ATOM 13445 C C . PHE A 1 2042 ? 135.168 155.797 63.238 1.00 77.65 2042 PHE A C 1
ATOM 13446 O O . PHE A 1 2042 ? 135.182 156.381 64.330 1.00 77.65 2042 PHE A O 1
ATOM 13454 N N . PRO A 1 2043 ? 134.081 155.800 62.467 1.00 75.67 2043 PRO A N 1
ATOM 13455 C CA . PRO A 1 2043 ? 132.832 156.385 62.973 1.00 75.67 2043 PRO A CA 1
ATOM 13456 C C . PRO A 1 2043 ? 132.168 155.466 63.989 1.00 75.67 2043 PRO A C 1
ATOM 13457 O O . PRO A 1 2043 ? 131.578 154.439 63.637 1.00 75.67 2043 PRO A O 1
ATOM 13461 N N . GLY A 1 2044 ? 132.267 155.836 65.265 1.00 75.09 2044 GLY A N 1
ATOM 13462 C CA . GLY A 1 2044 ? 131.646 155.088 66.340 1.00 75.09 2044 GLY A CA 1
ATOM 13463 C C . GLY A 1 2044 ? 132.587 154.296 67.223 1.00 75.09 2044 GLY A C 1
ATOM 13464 O O . GLY A 1 2044 ? 132.107 153.587 68.117 1.00 75.09 2044 GLY A O 1
ATOM 13465 N N . ALA A 1 2045 ? 133.900 154.378 67.015 1.00 82.65 2045 ALA A N 1
ATOM 13466 C CA . ALA A 1 2045 ? 134.833 153.699 67.906 1.00 82.65 2045 ALA A CA 1
ATOM 13467 C C . ALA A 1 2045 ? 134.933 154.454 69.225 1.00 82.65 2045 ALA A C 1
ATOM 13468 O O . ALA A 1 2045 ? 135.159 155.667 69.242 1.00 82.65 2045 ALA A O 1
ATOM 13470 N N . GLU A 1 2046 ? 134.769 153.731 70.328 1.00 83.28 2046 GLU A N 1
ATOM 13471 C CA . GLU A 1 2046 ? 134.652 154.356 71.636 1.00 83.28 2046 GLU A CA 1
ATOM 13472 C C . GLU A 1 2046 ? 136.003 154.853 72.136 1.00 83.28 2046 GLU A C 1
ATOM 13473 O O . GLU A 1 2046 ? 137.052 154.260 71.868 1.00 83.28 2046 GLU A O 1
ATOM 13479 N N . LEU A 1 2047 ? 135.960 155.961 72.868 1.00 74.20 2047 LEU A N 1
ATOM 13480 C CA . LEU A 1 2047 ? 137.129 156.555 73.493 1.00 74.20 2047 LEU A CA 1
ATOM 13481 C C . LEU A 1 2047 ? 136.929 156.563 75.000 1.00 74.20 2047 LEU A C 1
ATOM 13482 O O . LEU A 1 2047 ? 135.835 156.862 75.486 1.00 74.20 2047 LEU A O 1
ATOM 13487 N N . ARG A 1 2048 ? 137.978 156.224 75.741 1.00 79.21 2048 ARG A N 1
ATOM 13488 C CA . ARG A 1 2048 ? 137.907 156.275 77.195 1.00 79.21 2048 ARG A CA 1
ATOM 13489 C C . ARG A 1 2048 ? 138.599 157.500 77.776 1.00 79.21 2048 ARG A C 1
ATOM 13490 O O . ARG A 1 2048 ? 138.045 158.157 78.661 1.00 79.21 2048 ARG A O 1
ATOM 13498 N N . GLU A 1 2049 ? 139.787 157.838 77.283 1.00 81.49 2049 GLU A N 1
ATOM 13499 C CA . GLU A 1 2049 ? 140.616 158.867 77.888 1.00 81.49 2049 GLU A CA 1
ATOM 13500 C C . GLU A 1 2049 ? 141.087 159.846 76.824 1.00 81.49 2049 GLU A C 1
ATOM 13501 O O . GLU A 1 2049 ? 141.500 159.440 75.734 1.00 81.49 2049 GLU A O 1
ATOM 13507 N N . ALA A 1 2050 ? 141.042 161.138 77.157 1.00 78.93 2050 ALA A N 1
ATOM 13508 C CA . ALA A 1 2050 ? 141.439 162.191 76.224 1.00 78.93 2050 ALA A CA 1
ATOM 13509 C C . ALA A 1 2050 ? 141.939 163.378 77.040 1.00 78.93 2050 ALA A C 1
ATOM 13510 O O . ALA A 1 2050 ? 141.129 164.190 77.496 1.00 78.93 2050 ALA A O 1
ATOM 13512 N N . HIS A 1 2051 ? 143.260 163.493 77.199 1.00 75.20 2051 HIS A N 1
ATOM 13513 C CA . HIS A 1 2051 ? 143.803 164.567 78.027 1.00 75.20 2051 HIS A CA 1
ATOM 13514 C C . HIS A 1 2051 ? 145.268 164.806 77.697 1.00 75.20 2051 HIS A C 1
ATOM 13515 O O . HIS A 1 2051 ? 146.069 163.866 77.707 1.00 75.20 2051 HIS A O 1
ATOM 13522 N N . GLY A 1 2052 ? 145.606 166.063 77.402 1.00 68.63 2052 GLY A N 1
ATOM 13523 C CA . GLY A 1 2052 ? 146.988 166.465 77.223 1.00 68.63 2052 GLY A CA 1
ATOM 13524 C C . GLY A 1 2052 ? 147.660 165.873 76.013 1.00 68.63 2052 GLY A C 1
ATOM 13525 O O . GLY A 1 2052 ? 148.889 165.808 75.964 1.00 68.63 2052 GLY A O 1
ATOM 13526 N N . GLY A 1 2053 ? 146.883 165.424 75.034 1.00 68.83 2053 GLY A N 1
ATOM 13527 C CA . GLY A 1 2053 ? 147.412 164.726 73.896 1.00 68.83 2053 GLY A CA 1
ATOM 13528 C C . GLY A 1 2053 ? 147.456 163.229 74.084 1.00 68.83 2053 GLY A C 1
ATOM 13529 O O . GLY A 1 2053 ? 147.593 162.493 73.102 1.00 68.83 2053 GLY A O 1
ATOM 13530 N N . ARG A 1 2054 ? 147.344 162.768 75.326 1.00 75.67 2054 ARG A N 1
ATOM 13531 C CA . ARG A 1 2054 ? 147.253 161.351 75.637 1.00 75.67 2054 ARG A CA 1
ATOM 13532 C C . ARG A 1 2054 ? 145.838 160.903 75.293 1.00 75.67 2054 ARG A C 1
ATOM 13533 O O . ARG A 1 2054 ? 144.865 161.341 75.922 1.00 75.67 2054 ARG A O 1
ATOM 13541 N N . LEU A 1 2055 ? 145.723 160.070 74.263 1.00 77.53 2055 LEU A N 1
ATOM 13542 C CA . LEU A 1 2055 ? 144.445 159.596 73.756 1.00 77.53 2055 LEU A CA 1
ATOM 13543 C C . LEU A 1 2055 ? 144.400 158.084 73.875 1.00 77.53 2055 LEU A C 1
ATOM 13544 O O . LEU A 1 2055 ? 145.331 157.397 73.446 1.00 77.53 2055 LEU A O 1
ATOM 13549 N N . ARG A 1 2056 ? 143.325 157.568 74.455 1.00 85.98 2056 ARG A N 1
ATOM 13550 C CA . ARG A 1 2056 ? 143.079 156.137 74.502 1.00 85.98 2056 ARG A CA 1
ATOM 13551 C C . ARG A 1 2056 ? 141.724 155.848 73.879 1.00 85.98 2056 ARG A C 1
ATOM 13552 O O . ARG A 1 2056 ? 140.745 156.555 74.138 1.00 85.98 2056 ARG A O 1
ATOM 13560 N N . PHE A 1 2057 ? 141.680 154.813 73.049 1.00 85.09 2057 PHE A N 1
ATOM 13561 C CA . PHE A 1 2057 ? 140.467 154.453 72.329 1.00 85.09 2057 PHE A CA 1
ATOM 13562 C C . PHE A 1 2057 ? 140.177 152.973 72.510 1.00 85.09 2057 PHE A C 1
ATOM 13563 O O . PHE A 1 2057 ? 141.077 152.138 72.364 1.00 85.09 2057 PHE A O 1
ATOM 13571 N N . GLN A 1 2058 ? 138.921 152.661 72.818 1.00 79.54 2058 GLN A N 1
ATOM 13572 C CA . GLN A 1 2058 ? 138.457 151.288 72.966 1.00 79.54 2058 GLN A CA 1
ATOM 13573 C C . GLN A 1 2058 ? 137.897 150.817 71.631 1.00 79.54 2058 GLN A C 1
ATOM 13574 O O . GLN A 1 2058 ? 136.973 151.433 71.089 1.00 79.54 2058 GLN A O 1
ATOM 13580 N N . LEU A 1 2059 ? 138.441 149.725 71.112 1.00 72.64 2059 LEU A N 1
ATOM 13581 C CA . LEU A 1 2059 ? 138.099 149.255 69.771 1.00 72.64 2059 LEU A CA 1
ATOM 13582 C C . LEU A 1 2059 ? 137.401 147.907 69.849 1.00 72.64 2059 LEU A C 1
ATOM 13583 O O . LEU A 1 2059 ? 138.052 146.899 70.181 1.00 72.64 2059 LEU A O 1
ATOM 13588 N N . PRO A 1 2060 ? 136.100 147.824 69.558 1.00 67.17 2060 PRO A N 1
ATOM 13589 C CA . PRO A 1 2060 ? 135.415 146.535 69.646 1.00 67.17 2060 PRO A CA 1
ATOM 13590 C C . PRO A 1 2060 ? 135.842 145.609 68.522 1.00 67.17 2060 PRO A C 1
ATOM 13591 O O . PRO A 1 2060 ? 136.229 146.069 67.435 1.00 67.17 2060 PRO A O 1
ATOM 13595 N N . PRO A 1 2061 ? 135.811 144.296 68.742 1.00 62.76 2061 PRO A N 1
ATOM 13596 C CA . PRO A 1 2061 ? 136.154 143.367 67.661 1.00 62.76 2061 PRO A CA 1
ATOM 13597 C C . PRO A 1 2061 ? 135.049 143.286 66.620 1.00 62.76 2061 PRO A C 1
ATOM 13598 O O . PRO A 1 2061 ? 133.859 143.386 66.927 1.00 62.76 2061 PRO A O 1
ATOM 13602 N N . GLY A 1 2062 ? 135.465 143.103 65.369 1.00 66.79 2062 GLY A N 1
ATOM 13603 C CA . GLY A 1 2062 ? 134.553 143.066 64.244 1.00 66.79 2062 GLY A CA 1
ATOM 13604 C C . GLY A 1 2062 ? 134.722 144.230 63.287 1.00 66.79 2062 GLY A C 1
ATOM 13605 O O . GLY A 1 2062 ? 134.647 145.394 63.694 1.00 66.79 2062 GLY A O 1
ATOM 13606 N N . GLY A 1 2063 ? 134.953 143.922 62.010 1.00 62.13 2063 GLY A N 1
ATOM 13607 C CA . GLY A 1 2063 ? 135.033 144.936 60.974 1.00 62.13 2063 GLY A CA 1
ATOM 13608 C C . GLY A 1 2063 ? 136.302 145.769 61.061 1.00 62.13 2063 GLY A C 1
ATOM 13609 O O . GLY A 1 2063 ? 137.364 145.304 61.486 1.00 62.13 2063 GLY A O 1
ATOM 13610 N N . ARG A 1 2064 ? 136.180 147.033 60.641 1.00 75.59 2064 ARG A N 1
ATOM 13611 C CA . ARG A 1 2064 ? 137.290 147.976 60.733 1.00 75.59 2064 ARG A CA 1
ATOM 13612 C C . ARG A 1 2064 ? 137.604 148.361 62.172 1.00 75.59 2064 ARG A C 1
ATOM 13613 O O . ARG A 1 2064 ? 138.722 148.809 62.452 1.00 75.59 2064 ARG A O 1
ATOM 13621 N N . CYS A 1 2065 ? 136.638 148.206 63.084 1.00 77.16 2065 CYS A N 1
ATOM 13622 C CA . CYS A 1 2065 ? 136.872 148.447 64.503 1.00 77.16 2065 CYS A CA 1
ATOM 13623 C C . CYS A 1 2065 ? 137.826 147.432 65.118 1.00 77.16 2065 CYS A C 1
ATOM 13624 O O . CYS A 1 2065 ? 138.390 147.699 66.180 1.00 77.16 2065 CYS A O 1
ATOM 13627 N N . ALA A 1 2066 ? 138.019 146.279 64.484 1.00 72.38 2066 ALA A N 1
ATOM 13628 C CA . ALA A 1 2066 ? 138.976 145.290 64.957 1.00 72.38 2066 ALA A CA 1
ATOM 13629 C C . ALA A 1 2066 ? 140.391 145.682 64.533 1.00 72.38 2066 ALA A C 1
ATOM 13630 O O . ALA A 1 2066 ? 140.656 146.794 64.067 1.00 72.38 2066 ALA A O 1
ATOM 13632 N N . LEU A 1 2067 ? 141.317 144.741 64.670 1.00 75.08 2067 LEU A N 1
ATOM 13633 C CA . LEU A 1 2067 ? 142.720 144.951 64.340 1.00 75.08 2067 LEU A CA 1
ATOM 13634 C C . LEU A 1 2067 ? 142.881 144.737 62.828 1.00 75.08 2067 LEU A C 1
ATOM 13635 O O . LEU A 1 2067 ? 141.905 144.788 62.072 1.00 75.08 2067 LEU A O 1
ATOM 13640 N N . ALA A 1 2068 ? 144.125 144.589 62.364 1.00 74.93 2068 ALA A N 1
ATOM 13641 C CA . ALA A 1 2068 ? 144.602 144.249 61.017 1.00 74.93 2068 ALA A CA 1
ATOM 13642 C C . ALA A 1 2068 ? 144.504 145.408 60.031 1.00 74.93 2068 ALA A C 1
ATOM 13643 O O . ALA A 1 2068 ? 144.939 145.250 58.886 1.00 74.93 2068 ALA A O 1
ATOM 13645 N N . ARG A 1 2069 ? 143.964 146.557 60.422 1.00 78.25 2069 ARG A N 1
ATOM 13646 C CA . ARG A 1 2069 ? 143.850 147.670 59.491 1.00 78.25 2069 ARG A CA 1
ATOM 13647 C C . ARG A 1 2069 ? 144.361 148.964 60.117 1.00 78.25 2069 ARG A C 1
ATOM 13648 O O . ARG A 1 2069 ? 144.964 149.799 59.431 1.00 78.25 2069 ARG A O 1
ATOM 13656 N N . VAL A 1 2070 ? 144.195 149.084 61.439 1.00 77.10 2070 VAL A N 1
ATOM 13657 C CA . VAL A 1 2070 ? 144.221 150.385 62.109 1.00 77.10 2070 VAL A CA 1
ATOM 13658 C C . VAL A 1 2070 ? 145.628 150.984 62.134 1.00 77.10 2070 VAL A C 1
ATOM 13659 O O . VAL A 1 2070 ? 145.816 152.172 61.838 1.00 77.10 2070 VAL A O 1
ATOM 13663 N N . PHE A 1 2071 ? 146.642 150.174 62.443 1.00 84.93 2071 PHE A N 1
ATOM 13664 C CA . PHE A 1 2071 ? 148.008 150.677 62.462 1.00 84.93 2071 PHE A CA 1
ATOM 13665 C C . PHE A 1 2071 ? 148.525 150.918 61.049 1.00 84.93 2071 PHE A C 1
ATOM 13666 O O . PHE A 1 2071 ? 149.383 151.783 60.858 1.00 84.93 2071 PHE A O 1
ATOM 13674 N N . GLY A 1 2072 ? 147.968 150.227 60.052 1.00 72.11 2072 GLY A N 1
ATOM 13675 C CA . GLY A 1 2072 ? 148.352 150.487 58.673 1.00 72.11 2072 GLY A CA 1
ATOM 13676 C C . GLY A 1 2072 ? 147.922 151.862 58.194 1.00 72.11 2072 GLY A C 1
ATOM 13677 O O . GLY A 1 2072 ? 148.727 152.622 57.646 1.00 72.11 2072 GLY A O 1
ATOM 13678 N N . GLU A 1 2073 ? 146.654 152.216 58.424 1.00 77.46 2073 GLU A N 1
ATOM 13679 C CA . GLU A 1 2073 ? 146.199 153.547 58.042 1.00 77.46 2073 GLU A CA 1
ATOM 13680 C C . GLU A 1 2073 ? 146.756 154.625 58.957 1.00 77.46 2073 GLU A C 1
ATOM 13681 O O . GLU A 1 2073 ? 146.855 155.780 58.535 1.00 77.46 2073 GLU A O 1
ATOM 13687 N N . LEU A 1 2074 ? 147.120 154.287 60.196 1.00 73.64 2074 LEU A N 1
ATOM 13688 C CA . LEU A 1 2074 ? 147.811 155.274 61.016 1.00 73.64 2074 LEU A CA 1
ATOM 13689 C C . LEU A 1 2074 ? 149.262 155.455 60.587 1.00 73.64 2074 LEU A C 1
ATOM 13690 O O . LEU A 1 2074 ? 149.847 156.511 60.845 1.00 73.64 2074 LEU A O 1
ATOM 13695 N N . ALA A 1 2075 ? 149.857 154.448 59.951 1.00 72.74 2075 ALA A N 1
ATOM 13696 C CA . ALA A 1 2075 ? 151.171 154.621 59.353 1.00 72.74 2075 ALA A CA 1
ATOM 13697 C C . ALA A 1 2075 ? 151.089 155.381 58.037 1.00 72.74 2075 ALA A C 1
ATOM 13698 O O . ALA A 1 2075 ? 152.042 156.076 57.668 1.00 72.74 2075 ALA A O 1
ATOM 13700 N N . VAL A 1 2076 ? 149.971 155.263 57.319 1.00 72.43 2076 VAL A N 1
ATOM 13701 C CA . VAL A 1 2076 ? 149.822 155.937 56.033 1.00 72.43 2076 VAL A CA 1
ATOM 13702 C C . VAL A 1 2076 ? 149.166 157.300 56.217 1.00 72.43 2076 VAL A C 1
ATOM 13703 O O . VAL A 1 2076 ? 149.767 158.335 55.909 1.00 72.43 2076 VAL A O 1
ATOM 13707 N N . HIS A 1 2077 ? 147.933 157.315 56.723 1.00 77.45 2077 HIS A N 1
ATOM 13708 C CA . HIS A 1 2077 ? 147.186 158.561 56.856 1.00 77.45 2077 HIS A CA 1
ATOM 13709 C C . HIS A 1 2077 ? 147.365 159.210 58.219 1.00 77.45 2077 HIS A C 1
ATOM 13710 O O . HIS A 1 2077 ? 147.361 160.441 58.314 1.00 77.45 2077 HIS A O 1
ATOM 13717 N N . GLY A 1 2078 ? 147.529 158.420 59.277 1.00 72.82 2078 GLY A N 1
ATOM 13718 C CA . GLY A 1 2078 ? 147.706 159.001 60.593 1.00 72.82 2078 GLY A CA 1
ATOM 13719 C C . GLY A 1 2078 ? 149.076 159.582 60.856 1.00 72.82 2078 GLY A C 1
ATOM 13720 O O . GLY A 1 2078 ? 149.266 160.232 61.888 1.00 72.82 2078 GLY A O 1
ATOM 13721 N N . ALA A 1 2079 ? 150.031 159.357 59.950 1.00 75.15 2079 ALA A N 1
ATOM 13722 C CA . ALA A 1 2079 ? 151.388 159.858 60.147 1.00 75.15 2079 ALA A CA 1
ATOM 13723 C C . ALA A 1 2079 ? 151.449 161.375 60.026 1.00 75.15 2079 ALA A C 1
ATOM 13724 O O . ALA A 1 2079 ? 152.130 162.038 60.818 1.00 75.15 2079 ALA A O 1
ATOM 13726 N N . GLU A 1 2080 ? 150.746 161.943 59.052 1.00 79.60 2080 GLU A N 1
ATOM 13727 C CA . GLU A 1 2080 ? 150.794 163.377 58.810 1.00 79.60 2080 GLU A CA 1
ATOM 13728 C C . GLU A 1 2080 ? 149.769 164.147 59.626 1.00 79.60 2080 GLU A C 1
ATOM 13729 O O . GLU A 1 2080 ? 149.729 165.379 59.541 1.00 79.60 2080 GLU A O 1
ATOM 13735 N N . HIS A 1 2081 ? 148.949 163.460 60.421 1.00 80.66 2081 HIS A N 1
ATOM 13736 C CA . HIS A 1 2081 ? 147.923 164.105 61.230 1.00 80.66 2081 HIS A CA 1
ATOM 13737 C C . HIS A 1 2081 ? 148.418 164.473 62.622 1.00 80.66 2081 HIS A C 1
ATOM 13738 O O . HIS A 1 2081 ? 147.619 164.543 63.566 1.00 80.66 2081 HIS A O 1
ATOM 13745 N N . GLY A 1 2082 ? 149.719 164.713 62.773 1.00 78.93 2082 GLY A N 1
ATOM 13746 C CA . GLY A 1 2082 ? 150.288 165.194 64.010 1.00 78.93 2082 GLY A CA 1
ATOM 13747 C C . GLY A 1 2082 ? 150.890 164.129 64.897 1.00 78.93 2082 GLY A C 1
ATOM 13748 O O . GLY A 1 2082 ? 151.560 164.476 65.873 1.00 78.93 2082 GLY A O 1
ATOM 13749 N N . VAL A 1 2083 ? 150.685 162.851 64.582 1.00 75.14 2083 VAL A N 1
ATOM 13750 C CA . VAL A 1 2083 ? 151.163 161.773 65.439 1.00 75.14 2083 VAL A CA 1
ATOM 13751 C C . VAL A 1 2083 ? 152.670 161.624 65.296 1.00 75.14 2083 VAL A C 1
ATOM 13752 O O . VAL A 1 2083 ? 153.193 161.491 64.182 1.00 75.14 2083 VAL A O 1
ATOM 13756 N N . GLU A 1 2084 ? 153.380 161.646 66.425 1.00 79.00 2084 GLU A N 1
ATOM 13757 C CA . GLU A 1 2084 ? 154.819 161.411 66.420 1.00 79.00 2084 GLU A CA 1
ATOM 13758 C C . GLU A 1 2084 ? 155.160 159.957 66.730 1.00 79.00 2084 GLU A C 1
ATOM 13759 O O . GLU A 1 2084 ? 155.945 159.336 66.010 1.00 79.00 2084 GLU A O 1
ATOM 13765 N N . ASP A 1 2085 ? 154.561 159.397 67.777 1.00 80.72 2085 ASP A N 1
ATOM 13766 C CA . ASP A 1 2085 ? 154.859 158.056 68.250 1.00 80.72 2085 ASP A CA 1
ATOM 13767 C C . ASP A 1 2085 ? 153.657 157.575 69.039 1.00 80.72 2085 ASP A C 1
ATOM 13768 O O . ASP A 1 2085 ? 153.105 158.325 69.848 1.00 80.72 2085 ASP A O 1
ATOM 13773 N N . PHE A 1 2086 ? 153.268 156.325 68.811 1.00 77.77 2086 PHE A N 1
ATOM 13774 C CA . PHE A 1 2086 ? 152.113 155.765 69.492 1.00 77.77 2086 PHE A CA 1
ATOM 13775 C C . PHE A 1 2086 ? 152.203 154.250 69.442 1.00 77.77 2086 PHE A C 1
ATOM 13776 O O . PHE A 1 2086 ? 152.927 153.680 68.622 1.00 77.77 2086 PHE A O 1
ATOM 13784 N N . SER A 1 2087 ? 151.458 153.604 70.335 1.00 74.66 2087 SER A N 1
ATOM 13785 C CA . SER A 1 2087 ? 151.388 152.153 70.359 1.00 74.66 2087 SER A CA 1
ATOM 13786 C C . SER A 1 2087 ? 149.968 151.695 70.663 1.00 74.66 2087 SER A C 1
ATOM 13787 O O . SER A 1 2087 ? 149.133 152.451 71.166 1.00 74.66 2087 SER A O 1
ATOM 13790 N N . VAL A 1 2088 ? 149.691 150.440 70.323 1.00 72.76 2088 VAL A N 1
ATOM 13791 C CA . VAL A 1 2088 ? 148.398 149.842 70.610 1.00 72.76 2088 VAL A CA 1
ATOM 13792 C C . VAL A 1 2088 ? 148.642 148.530 71.334 1.00 72.76 2088 VAL A C 1
ATOM 13793 O O . VAL A 1 2088 ? 149.726 147.947 71.274 1.00 72.76 2088 VAL A O 1
ATOM 13797 N N . SER A 1 2089 ? 147.611 148.069 72.027 1.00 75.27 2089 SER A N 1
ATOM 13798 C CA . SER A 1 2089 ? 147.623 146.742 72.613 1.00 75.27 2089 SER A CA 1
ATOM 13799 C C . SER A 1 2089 ? 146.222 146.171 72.502 1.00 75.27 2089 SER A C 1
ATOM 13800 O O . SER A 1 2089 ? 145.305 146.820 71.998 1.00 75.27 2089 SER A O 1
ATOM 13803 N N . GLN A 1 2090 ? 146.051 144.947 72.977 1.00 78.43 2090 GLN A N 1
ATOM 13804 C CA . GLN A 1 2090 ? 144.704 144.478 73.242 1.00 78.43 2090 GLN A CA 1
ATOM 13805 C C . GLN A 1 2090 ? 144.293 145.067 74.591 1.00 78.43 2090 GLN A C 1
ATOM 13806 O O . GLN A 1 2090 ? 145.143 145.557 75.343 1.00 78.43 2090 GLN A O 1
ATOM 13812 N N . THR A 1 2091 ? 142.982 145.097 74.860 1.00 75.74 2091 THR A N 1
ATOM 13813 C CA . THR A 1 2091 ? 142.474 145.655 76.113 1.00 75.74 2091 THR A CA 1
ATOM 13814 C C . THR A 1 2091 ? 143.049 144.954 77.335 1.00 75.74 2091 THR A C 1
ATOM 13815 O O . THR A 1 2091 ? 142.790 143.770 77.576 1.00 75.74 2091 THR A O 1
ATOM 13819 N N . MET A 1 2092 ? 143.875 145.690 78.074 1.00 80.64 2092 MET A N 1
ATOM 13820 C CA . MET A 1 2092 ? 144.342 145.243 79.375 1.00 80.64 2092 MET A CA 1
ATOM 13821 C C . MET A 1 2092 ? 143.141 145.117 80.296 1.00 80.64 2092 MET A C 1
ATOM 13822 O O . MET A 1 2092 ? 142.391 146.079 80.495 1.00 80.64 2092 MET A O 1
ATOM 13827 N N . LEU A 1 2093 ? 142.963 143.926 80.859 1.00 80.20 2093 LEU A N 1
ATOM 13828 C CA . LEU A 1 2093 ? 141.664 143.470 81.334 1.00 80.20 2093 LEU A CA 1
ATOM 13829 C C . LEU A 1 2093 ? 141.275 144.010 82.708 1.00 80.20 2093 LEU A C 1
ATOM 13830 O O . LEU A 1 2093 ? 140.426 143.397 83.361 1.00 80.20 2093 LEU A O 1
ATOM 13835 N N . GLU A 1 2094 ? 141.860 145.123 83.164 1.00 75.17 2094 GLU A N 1
ATOM 13836 C CA . GLU A 1 2094 ? 141.262 145.862 84.273 1.00 75.17 2094 GLU A CA 1
ATOM 13837 C C . GLU A 1 2094 ? 139.892 146.407 83.889 1.00 75.17 2094 GLU A C 1
ATOM 13838 O O . GLU A 1 2094 ? 138.947 146.347 84.683 1.00 75.17 2094 GLU A O 1
ATOM 13844 N N . GLU A 1 2095 ? 139.768 146.967 82.687 1.00 73.34 2095 GLU A N 1
ATOM 13845 C CA . GLU A 1 2095 ? 138.496 147.541 82.275 1.00 73.34 2095 GLU A CA 1
ATOM 13846 C C . GLU A 1 2095 ? 137.519 146.463 81.829 1.00 73.34 2095 GLU A C 1
ATOM 13847 O O . GLU A 1 2095 ? 136.304 146.685 81.854 1.00 73.34 2095 GLU A O 1
ATOM 13853 N N . VAL A 1 2096 ? 138.023 145.293 81.433 1.00 77.61 2096 VAL A N 1
ATOM 13854 C CA . VAL A 1 2096 ? 137.151 144.136 81.271 1.00 77.61 2096 VAL A CA 1
ATOM 13855 C C . VAL A 1 2096 ? 136.661 143.675 82.639 1.00 77.61 2096 VAL A C 1
ATOM 13856 O O . VAL A 1 2096 ? 135.502 143.274 82.801 1.00 77.61 2096 VAL A O 1
ATOM 13860 N N . PHE A 1 2097 ? 137.531 143.759 83.651 1.00 76.36 2097 PHE A N 1
ATOM 13861 C CA . PHE A 1 2097 ? 137.163 143.459 85.030 1.00 76.36 2097 PHE A CA 1
ATOM 13862 C C . PHE A 1 2097 ? 136.278 144.532 85.643 1.00 76.36 2097 PHE A C 1
ATOM 13863 O O . PHE A 1 2097 ? 135.730 144.306 86.726 1.00 76.36 2097 PHE A O 1
ATOM 13871 N N . LEU A 1 2098 ? 136.168 145.701 85.006 1.00 75.70 2098 LEU A N 1
ATOM 13872 C CA . LEU A 1 2098 ? 135.224 146.714 85.464 1.00 75.70 2098 LEU A CA 1
ATOM 13873 C C . LEU A 1 2098 ? 133.785 146.234 85.353 1.00 75.70 2098 LEU A C 1
ATOM 13874 O O . LEU A 1 2098 ? 132.956 146.597 86.191 1.00 75.70 2098 LEU A O 1
ATOM 13879 N N . TYR A 1 2099 ? 133.474 145.402 84.351 1.00 76.40 2099 TYR A N 1
ATOM 13880 C CA . TYR A 1 2099 ? 132.159 144.765 84.313 1.00 76.40 2099 TYR A CA 1
ATOM 13881 C C . TYR A 1 2099 ? 131.982 143.788 85.464 1.00 76.40 2099 TYR A C 1
ATOM 13882 O O . TYR A 1 2099 ? 130.861 143.612 85.954 1.00 76.40 2099 TYR A O 1
ATOM 13891 N N . PHE A 1 2100 ? 133.064 143.147 85.912 1.00 79.76 2100 PHE A N 1
ATOM 13892 C CA . PHE A 1 2100 ? 132.953 142.253 87.057 1.00 79.76 2100 PHE A CA 1
ATOM 13893 C C . PHE A 1 2100 ? 132.828 143.045 88.349 1.00 79.76 2100 PHE A C 1
ATOM 13894 O O . PHE A 1 2100 ? 132.262 142.547 89.327 1.00 79.76 2100 PHE A O 1
ATOM 13902 N N . SER A 1 2101 ? 133.369 144.265 88.374 1.00 72.25 2101 SER A N 1
ATOM 13903 C CA . SER A 1 2101 ? 133.135 145.169 89.493 1.00 72.25 2101 SER A CA 1
ATOM 13904 C C . SER A 1 2101 ? 131.743 145.786 89.425 1.00 72.25 2101 SER A C 1
ATOM 13905 O O . SER A 1 2101 ? 131.186 146.154 90.465 1.00 72.25 2101 SER A O 1
ATOM 13908 N N . LYS A 1 2102 ? 131.172 145.914 88.220 1.00 72.27 2102 LYS A N 1
ATOM 13909 C CA . LYS A 1 2102 ? 129.798 146.383 88.070 1.00 72.27 2102 LYS A CA 1
ATOM 13910 C C . LYS A 1 2102 ? 128.775 145.276 88.285 1.00 72.27 2102 LYS A C 1
ATOM 13911 O O . LYS A 1 2102 ? 127.573 145.564 88.288 1.00 72.27 2102 LYS A O 1
ATOM 13917 N N . ASP A 1 2103 ? 129.218 144.023 88.446 1.00 73.71 2103 ASP A N 1
ATOM 13918 C CA . ASP A 1 2103 ? 128.304 142.916 88.712 1.00 73.71 2103 ASP A CA 1
ATOM 13919 C C . ASP A 1 2103 ? 127.643 143.012 90.079 1.00 73.71 2103 ASP A C 1
ATOM 13920 O O . ASP A 1 2103 ? 126.613 142.366 90.303 1.00 73.71 2103 ASP A O 1
ATOM 13925 N N . GLN A 1 2104 ? 128.207 143.798 90.990 1.00 80.51 2104 GLN A N 1
ATOM 13926 C CA . GLN A 1 2104 ? 127.826 143.767 92.393 1.00 80.51 2104 GLN A CA 1
ATOM 13927 C C . GLN A 1 2104 ? 127.469 145.152 92.918 1.00 80.51 2104 GLN A C 1
ATOM 13928 O O . GLN A 1 2104 ? 126.293 145.496 93.032 1.00 80.51 2104 GLN A O 1
#

InterPro domains:
  IPR003439 ABC transporter-like, ATP-binding domain [PF00005] (824-968)
  IPR003439 ABC transporter-like, ATP-binding domain [PF00005] (1812-1954)
  IPR003439 ABC transporter-like, ATP-binding domain [PS50893] (807-1038)
  IPR003439 ABC transporter-like, ATP-binding domain [PS50893] (1793-2025)
  IPR003593 AAA+ ATPase domain [SM00382] (833-1014)
  IPR003593 AAA+ ATPase domain [SM00382] (1819-2004)
  IPR013525 ABC-2 type transporter, transmembrane domain [PF12698] (551-750)
  IPR013525 ABC-2 type transporter, transmembrane domain [PF12698] (1466-1750)
  IPR017871 ABC transporter-like, conserved site [PS00211] (940-954)
  IPR026082 ABC transporter A [PTHR19229] (1771-2114)
  IPR027417 P-loop containing nucleoside triphosphate hydrolase [G3DSA:3.40.50.300] (802-1071)
  IPR027417 P-loop containing nucleoside triphosphate hydrolase [G3DSA:3.40.50.300] (1780-2037)
  IPR027417 P-loop containing nucleoside triphosphate hydrolase [SSF52540] (812-1020)
  IPR027417 P-loop containing nucleoside triphosphate hydrolase [SSF52540] (1792-2014)
  IPR056264 ABCA1-4-like, C-terminal R2 regulatory domain [PF23321] (2019-2090)

Secondary structure (DSSP, 8-state):
--HHHHHHHHHHHHHHHHHS-TTHHHHHHHGGGSSTTTHHHHHTTS--EEE--BBPPPEE-GGG-SHHHHHHHHTS-S---BSSPPTTSSSS---S-TTSHHHHHHHHHHHHHTSHHHHHHHHHHTTTTSSS----HHHHHHHHHHHHHHHHHT---SSHHHHHHHHS---TT--TTTTHHHHS----HHHHHHHHHHTT-HHHHHHHHHHHHHHT-EEEE-S--HHHHHHHHHHHHHHHGGGGSSHHHHHHHHHHHHHHTSSSSTTTTTSHHHHTT--HHHHHHSTTSTTTHHHHHHHHHHTTSSTTTS-S--EEE-S-HHHHHHHHHHHHTTT-EEEEE--------EEEEEE--SSSS---S-SS-SB---S----TTTT-HHHHS-HHHHHHHHHHHHHHHHH-S------EEEEPPB--EEE-HHHHTSTTTSSHHHHTTTHHHHHHHHHHHHHHHHTS-SHHHHTTT--SHHHHHHHHHHHSSHHHHTTSSSHHHHHHTTSSTTS-HHHHHHHHTTSSSSSHHHHTGGGSS---TTTTHHHHHHHHHTTTHHHHHHHTT-TT--TTTTSSSSSSHHHHTHHHHHHHSSSSTBSS-S-TTSSSS-SSSSS--HHHHHHHHHHHHHTTSTTHHHHHHH---SSS----S--TT----SS----SS----B---TTTTHHHHHHHHTTSS-S-SSS--S--SS-TT-HHHHTTT--B--SS----TTSBHHHHHHHHHHTSS--TTTTHHHHHHHHHHTT-STTTT-BTTSS-TTHHHHHTTGGGSTTT-SEEB---TTTT--HHHHHHHHHHHHHTTTTSEE----S-HHHHHHS-SS-BEEETTEEEE-S-HHHHHHHH----EEEEE----HHHHHHHHTTT-TT-EEEEE-SS-EEEE--TTTGGGTTTHHHHHHHHTTTTTTT--EEEEE---HHHHHHHHHHHH---TTTTSHHHHHHHHHHHHHH-SSS-STTTHHHHHHHHHHHHHTTSS--SS--------S--S-SEEEEE------SSTHHHHHHHHHHHHTPPPP-STTTT-S-------HHHHHHHTTS---TTS-----B---TT--BSS-B--TTSS-SPP-EE--SSSEEEEE-TTS-HHHHHHHTHHHHS-GGGTT-BS---SB-EEEE---S-SS---TTHHHHHHHHHTTT--SSSSSSSHHHHHHHHHHHHTSTT----EEEE-GGGSSHHHHHHHHHHHHHHTTS-SS-S---S--EEEEE-PPPP-HHHHHHHHHHHTTHHHHHHHHHHHHHHHTHHHHHHHHHTTSSSSIIIIITTSS--HHHHHHHHHHHHHHHHHHHHHHHHHHHHHTTTT---SSSSSSSHHHHHHHHHHHHSGGGGGGSSSS--SS-THHHHHHHHHHHHHHHHHHH---SS---SSSHHHHHHHHHHHTTTT-TTTSHHHHHHHHHHHHHHHHHHHHHS------SS-IIIIIHHHHHHT-THHHHHHHHHHHHTTS---EE--------EE-TTS-BEE-S--SSSSHHHHHHHHTSS---SS---BTTB-TTT-HHHHHHS-----SS----SS--SHHHHHHHHTTSS--SSHHHHHHHHHHHH-GGGSS-SS--SSSSSHHHHHHHHHHHTTS--S------------HHHHHHHHHHHHHHSTTS---B----SSHHHHHS--SEE--BTTB-S----HHHHHHHSS--EEEEEE--HHHHHHHHHHHHHHSTT-EEEEEETTEEEEEE-SSGGGSSSSHHHHHHHTSTTTT--EEEEEE--TTTTHHHHHTT-

Nearest PDB structures (foldseek):
  8eeb-assembly1_A  TM=9.468E-01  e=0.000E+00  Homo sapiens
  8edw-assembly1_A  TM=8.544E-01  e=0.000E+00  Homo sapiens
  7tdt-assembly1_A  TM=8.406E-01  e=0.000E+00  Homo sapiens
  7m1p-assembly1_A  TM=8.650E-01  e=0.000E+00  Homo sapiens
  7m1q-assembly1_A  TM=8.545E-01  e=0.000E+00  Homo sapiens

Organism: Homo sapiens (NCBI:txid9606)

GO terms:
  GO:0005886 plasma membrane (C, IDA)
  GO:0140326 ATPase-coupled intramembrane lipid carrier activity (F, IDA)
  GO:0033344 cholesterol efflux (P, IGI)
  GO:0033700 phospholipid efflux (P, IGI)
  GO:0120014 phospholipid transfer activity (F, IGI)
  GO:0140328 floppase activity (F, IDA)
  GO:0140326 ATPase-coupled intramembrane lipid carrier activity (F, EXP)
  GO:0005886 plasma membrane (C, TAS)
  GO:0005515 protein binding (F, IPI)
  GO:0090554 phosphatidylcholine floppase activity (F, IDA)
  GO:0090556 phosphatidylserine floppase activity (F, IDA)
  GO:0045332 phospholipid translocation (P, IDA)
  GO:0005794 Golgi apparatus (C, IDA)
  GO:0030054 cell junction (C, IDA)
  GO:0034380 high-density lipoprotein particle assembly (P, IDA)
  GO:0038027 apolipoprotein A-I-mediated signaling pathway (P, IDA)
  GO:0034188 apolipoprotein A-I receptor activity (F, IDA)
  GO:0033344 cholesterol efflux (P, IDA)
  GO:0033700 phospholipid efflux (P, IDA)
  GO:0005737 cytoplasm (C, EXP)